Protein 6E57 (pdb70)

Foldseek 3Di:
DVVPPDDDPQLPDAKDWPPDDADDAPVPHFAERAAEELPAWDWDATDMGPRPFKAKWKDKQNHTDQAPDPDRRIRTGRDFAEKIKIKIWMAGNVGHIDIDIHIHGYHYDPQDDEFDDDDQQLEAEAQDKTKTFDPNLVQFQWKDWPNDIFRDWDFDDDPPGIIIITHHHNPDDFDKTWMWTAGPVGDIHTYYIHTYDPAQEFEDQQAEDEEQDKGKTFTAQFLQWQWKAKANDIDRDWPDTDRTMTMDHHHHDAFDKIKMWTAGPVGDTHWYADPNDIDRIHIYGYDHKAWQDFDWAADDCVDDPPPPRVKDDPRALVVLLPDDAFKKKKWWKAFQVVWPFWWKFKAALQRHGPDDIDTDDGTDMDIDGQHPVNSVVNNVRGHIIIHIHGMITGTMIID/DDDKDWPPDDADDAPPPAFAEPEAEALVAWDKDATCMDVHPFKAKWKDKQRDTDQADDPDRRIHTDRDFADKIWIKIAMDGCGDIGIHIYGYDYDPQDQEFDDDAQQLEAEAQDKTKTFDPNVVQFQWKDWPNDIWGDWDFDDDPDGIIIIGHHHNPDDFDKTFMWTAGPVGDIHTYGIHGYDPAQEFEDQQAEDEQWDKGKTFTAQQLFWQWKAKQRRIDRDWPDGDRGMTIHIHHRDDFAKIKMWTAGNVGDTHWYADPNDIDRMYIYGYDYKDWQDFDWAADDCVDDPPPPRVWDDPRALVNLVPDDAQKKKKWWKAFQVVDPWWKKFKAALQRHGPDDIDTDDGTDMDIDGHHPVNSVVNNVGRHIIIHTHGMIGGTMIID/DDDDDKDWPPDDADDADPDDFAARAEEAQVAWDKDATDMPPHPFKAKWKAKQRHTDDQPDPHRRIRTGHDFADKIKIKIWMFGNPTDIDIGIHIHGYHYDDQDDEFEDDDQQLAAEAQDKTKTFDPNLVQFQWKDWPNDTWGDWDFDDDPPGIIIITHHHNPDDFDKTWMWTAGPVGDIHTYGIGTYDLAQEFEDQQAEDEAFDKGKTFTAQQLFWQWKAKQNRIDRDWDDRDRGMTIHHHHHDDFDKTKMWTAGNVGDTHWYADPNDIDRIHIYGYDYKDWQDFDWAADDCVDDPPPPRVKDDPRALVNLVPADQQKKKKWWKFFQVVWPWWWKFKAALQRHGPDDIDTDDGTDMDIDGHHPVNNVVNNVRRHIIMHTHGMIGGTMMID/DDAKDWPPDDADDADDPGFAARAEEALVAWDKGFTDMPPPPQKFKWKDKQNHTDDQVDPDRGIRTGRDFADKIKIKMWIAGNPGHIDIGIHIHGYHYDPQDDEFEDDDCQLEAEAQAKTKTADPNLCQFQWKDWPNDIWGDWDFADDPPGIITMTHHHNPDDFAKTWMWTAGPVGDIHTYYIHTYDLAQEFEDQQAEEEAQDKGKTFTAQQLQWQWKAWANDTFRDFDDTDRTMTIGHHHDDAFDKTKMWTAGPVGDTHWYADPNDIDRIHIYGYDYKAWQDFDWAADDCVDDPPDPRVWDFPRALVVLVPDDAFKKKKWWKAFQVVDPWWWKFKAALQRHGPDDIDTDDGTDMDIDGHHPVNNVVNNVGRHIIMHTHGMITGTIIID

Solvent-accessible surface area: 75270 Å² total; per-residue (Å²): 114,154,154,55,135,152,39,62,126,63,9,74,53,85,10,106,15,113,41,26,38,18,34,133,134,62,140,56,134,33,12,62,6,8,73,34,45,80,98,44,58,0,83,15,64,11,76,12,46,5,174,121,75,16,87,7,38,3,38,18,69,47,129,106,22,142,23,38,41,159,49,56,40,66,0,63,74,78,16,92,8,7,53,11,30,0,59,0,76,0,82,6,69,83,35,79,145,35,70,73,57,0,45,0,29,3,54,36,65,94,122,8,3,37,5,138,86,103,58,101,27,11,21,2,6,26,35,64,94,9,97,0,34,32,53,51,4,59,48,0,26,7,0,46,0,47,84,55,80,11,90,103,6,10,32,14,68,50,99,110,88,45,21,0,52,3,61,1,36,114,69,11,77,96,31,95,44,65,0,19,0,47,22,17,37,39,77,77,27,4,2,30,70,1,69,2,10,85,20,3,2,2,22,44,40,3,70,174,8,19,6,81,64,101,14,66,0,35,11,20,4,0,59,57,0,32,21,0,36,0,2,31,70,90,22,77,152,36,80,91,62,54,26,84,72,0,12,0,75,0,20,105,20,87,92,33,74,43,24,0,38,3,98,15,162,102,42,128,40,0,58,0,18,67,122,136,110,60,56,70,54,7,92,0,66,2,28,31,43,18,37,24,44,77,39,119,19,43,0,3,81,101,76,95,129,79,40,103,41,39,24,0,23,106,8,81,71,52,19,1,54,6,12,75,50,48,15,28,0,33,0,37,5,16,41,33,105,125,13,138,73,20,44,1,38,0,0,0,22,142,105,50,14,2,0,2,31,4,54,3,92,119,97,22,109,13,66,6,89,0,49,97,77,16,10,79,67,0,65,70,30,61,3,5,23,0,2,0,7,0,0,37,0,35,54,0,4,10,81,135,116,115,5,99,15,111,41,28,42,23,41,131,126,72,134,49,127,35,15,56,7,5,82,20,38,90,90,48,58,0,78,16,62,11,73,9,56,10,154,131,119,19,83,7,34,6,43,18,68,44,130,126,14,154,23,50,51,159,51,52,55,63,0,58,89,88,18,90,5,9,56,13,32,0,64,0,72,1,96,39,158,162,52,60,76,53,0,52,0,36,4,55,34,73,92,122,10,4,37,7,138,85,108,58,95,26,10,16,2,7,24,37,70,91,10,98,0,37,33,52,51,4,55,44,0,27,6,0,39,0,54,81,63,84,13,90,105,4,11,33,14,62,56,98,82,87,42,22,0,54,4,73,1,40,116,74,14,79,100,30,86,49,63,0,19,0,48,16,24,39,40,78,82,25,4,2,30,77,1,88,4,16,83,19,1,7,1,23,46,43,1,80,176,11,51,14,82,69,94,12,71,0,41,10,18,4,0,64,60,0,32,17,0,34,0,30,64,82,97,20,65,147,40,76,85,68,53,28,78,84,0,12,0,78,0,20,107,26,83,87,32,22,30,13,0,12,4,80,19,159,104,47,123,50,0,55,0,8,51,146,118,110,63,28,45,25,6,58,0,62,2,29,61,51,113,79,43,45,73,39,117,22,42,0,4,70,102,75,95,125,81,46,104,44,41,26,0,41,92,7,79,68,108,52,2,64,66,19,104,49,49,12,37,0,46,0,36,4,17,38,32,104,127,14,138,71,19,53,0,34,0,1,0,22,140,106,48,16,2,0,1,23,5,52,2,93,118,99,23,106,12,66,6,97,0,42,83,77,16,9,80,81,0,75,73,29,61,2,6,21,0,2,0,9,0,0,41,0,33,54,0,3,10,98,150,146,39,100,77,1,102,15,112,45,50,100,14,26,69,139,63,107,43,152,48,18,58,33,15,59,35,36,60,26,20,49,0,74,15,62,9,86,8,36,16,152,130,80,14,86,7,53,3,47,14,65,42,125,114,23,149,16,52,48,160,38,54,44,66,0,54,84,83,12,92,8,8,64,15,35,0,73,0,58,0,76,10,87,214,40,112,106,55,66,91,56,0,50,0,27,3,53,35,32,90,102,9,4,40,7,137,98,102,60,101,25,6,23,3,5,23,36,61,86,11,99,0,37,36,54,44,3,52,39,0,29,7,0,39,0,54,85,48,81,10,87,116,3,16,34,17,68,50,83,98,90,45,24,0,56,3,69,1,35,114,67,14,75,103,31,97,48,66,0,24,0,44,23,29,41,38,74,79,25,6,3,30,73,1,76,3,13,80,21,1,4,3,27,52,38,3,64,169,8,17,7,79,61,112,13,66,0,38,11,19,4,0,52,56,1,36,19,0,36,0,38,68,82,95,23,80,158,34,78,107,64,54,28,80,81,0,15,1,73,0,22,116,23,86,95,32,82,51,70,0,55,4,109,15,171,91,51,117,47,1,60,0,15,50,144,133,108,60,57,81,98,7,92,0,69,2,25,50,58,101,82,44,47,75,37,112,19,41,0,3,76,103,77,97,129,76,48,100,44,36,26,0,39,92,8,82,70,110,54,2,64,70,21,106,50,47,16,24,0,41,0,34,4,10,44,36,106,123,14,140,72,21,45,2,27,0,0,0,22,148,105,52,17,2,0,1,21,3,45,2,100,124,94,26,101,14,68,9,89,0,44,101,73,15,11,81,57,0,74,73,30,63,3,5,23,0,2,0,10,0,0,38,0,36,53,0,5,10,83,151,73,94,5,97,16,109,40,53,109,21,20,62,126,60,142,49,112,46,17,52,34,16,56,34,43,80,95,49,56,1,78,16,63,15,70,8,42,17,153,136,118,2,73,6,42,4,38,16,73,66,132,114,26,152,18,57,42,160,48,55,55,66,0,59,84,84,16,88,8,9,67,18,46,0,70,0,24,0,61,15,90,209,38,119,113,36,49,72,52,0,50,0,30,3,62,46,57,92,111,9,5,40,3,142,112,100,58,101,26,6,31,2,5,24,37,62,93,12,97,0,34,37,53,43,3,45,35,0,27,8,0,41,0,54,84,57,84,12,79,115,3,19,33,18,68,45,95,113,86,42,23,0,55,3,70,0,30,114,72,17,74,97,24,81,46,72,2,24,0,41,17,17,35,36,78,78,25,6,3,30,95,1,113,1,15,83,21,1,12,2,26,51,39,3,60,166,10,16,10,81,71,114,14,65,0,39,8,20,4,0,58,58,0,34,23,1,39,1,36,67,89,89,34,52,149,39,84,99,63,52,31,75,83,0,8,2,73,0,18,112,30,85,95,38,78,52,73,0,46,3,100,15,165,98,48,130,42,0,64,0,27,50,133,138,110,67,65,69,89,12,90,0,65,1,24,55,61,104,79,45,49,76,38,110,23,41,0,4,73,105,79,91,130,81,41,106,43,38,23,0,41,92,8,82,68,110,52,2,67,62,22,98,51,48,12,29,0,35,0,33,4,10,44,29,106,124,14,139,76,18,45,1,34,0,0,0,22,148,102,47,14,1,1,1,33,5,49,3,94,124,95,24,107,13,69,15,103,0,48,99,72,15,12,80,59,0,74,76,26,64,4,5,23,0,2,0,8,0,0,40,0,34,52,0,3,13,83

B-factor: mean 58.73, std 18.49, range [24.38, 131.11]

Secondary structure (DSSP, 8-state):
--S-SS--TTTTSPPEEEESPPPPPSSSSPPEEEEEETTS-EEEE-EEESTTSEEEEEEETTEEE--SSSSSSEEEE---SEEEEEEEEEEETTS-EEEEEEEEEEEPPTTS-EEE-SSSTTEE-TTSEEEEEEESGGG-SEEEETTEEE---EEE--SS--EEEEEPPTTPPSEEEEEEEE-SS--EEEEEEEEE--S-EEEES-SEEETTSEEEEEESSGGGEEEEEETTEEE---SEE-SSEEEEE-----SEEEEEEEEESSSPBPEEESSS-EES-EEEEEEPPEEEEEEEEEEETTSPTT-TTSSB--S-HHHHHHPPTT-EEEEEEEE-TTSS--EEEEEETT--BSS-EEE-SS-EEEEEE--HHHHHHHHHTTSEEEEEEEEEEEEEEE-/-----EEES-PPPPSSSSPPEEEEEESSS-EEEE-EESSTTSEEEEEEETTEEE--SSSSSSEEEE---SEEEEEEEEEEE--EEEEEEEEEEPPTTS-EEE-SSSTTEE-TTSEEEEEEESGGG--EEEETTEEEE--EEE--SS--EEEEEPPTTPPSEEEEEEEE-SS--EEEEEEEEE--S-EEEES-SEEESSSEEEEEESSGGGEEEEEESS-EE--EEEE-SSEEEEE-----SEEEEEEEEESSS-BPEEEETTEEES-EEEEEEPPEEEEEEEEEEETTSPTT-TTSSB--S-HHHHHTSPTTEEEEEEEEE-TTSS--EEEEEETT--BSS-EEE-SS-EEEEEEE-HHHHHHHHHTTSEEEEEEEEEEEEEEE-/------EEEES-PPPPSSSS--EEEEEETTS-EEEE-EEESGGGEEEEEEETTEEE--SSSSSSEEEE---SEEEEEEEEEEESS--EEEEEEEEEEEPPTTS-EEE--SSTTEE-TTSEEEEEEESGGG--EEEETTEEEE--EEE--SS--EEEEE--TTPPSEEEEEEEE-SS--EEEEEEEEE--S-EEEES-SEEETTSEEEEEESSGGGEEEEEESS-EE---S-B-SSEEEEE--S--SEEEEEEEEETTS-B-EEEETTEEES-EEEEEE--EEEEEEEEEEETTSPTT-TTSSB--S-HHHHHT--TT-EEEEEEEE-TT-S--EEEEEETT--BSS-EEE-SS-EEEEEE--HHHHHHHHHTTSEEEEEEEEEEEEEEE-/----EEEES-PPPP-SSSPPEEEEEETTSPEEEE-EEESTTT-EEEEEETTEEE--BSSSSSEEEE---SEEEEEEEEEE-SSS-EEEEEEEEEEEPPTTS-EE---SSTTEE-TTSEEEE-EESGGG--EEEETTEEEE--EEE--SSS-EEEEE--SSPPSEEEEEEEE-SS--EEEEEEEEE--S-EEEESTTEEETTSEEEEEESSGGGEEEEESSS-B----SS--SSEEEEE-----SEEEEEEEEESSSPBPEEEETTEEES-EEEEEE--EEEEEEEEEEETTSPTT-TTSSB--S-HHHHHHSPTTEEEEEEEEE-TTSS--EEEEEETT--BSS-EEE-SS-EEEEEEE-HHHHHHHHHTTSEEEEEEEEEEEEEEE-

Sequence (1562 aa):
TEEEPFATVTENDDPHILAPVFPDRTNGQLATFANISRDANLSIALTVTPKDYTTVTWFIDGQEVESGTDSDKEINRSLKAGTYNLKIEVETVKGKKTSREGLVVVNPLADDPQSKEVAFERIVSPGKTARLYGSNLQNVTAILLGGNTITDPTYVESADENYLEYTIPTGVSEGDYRIVLQDADGNQYGADMVKVTNASLVISGANRATANVDWTISGINLENIASLTIGGQTVSQFSNQSSTEITLTCPDLSDGSYTMTGKTRSGEAVQFLNDNITTTEQTVTVSTEITLWSGHHYVSWDKPDGDPNKTFGLIPMDVFAGITAGSTLKVVYSIEPTAEYHKMQLATGYWTGLASEMEFTENGEYTLILTQDMLNKIQAEAGFLCVGHGYYVDLVTVKNDDPHILAPVFPDRTNGQLATFANISRDANLSIALTVTPKDYTTVTWFIDGQEVESGTDSDKEINRSLKAGTYNLKIEVETVKTSREGLVVVNPLADDPQSKEVAFERIVSPGKTARLYGSNLQNVTAILLGGNTITDPTYVESADENYLEYTIPTGVSEGDYRIVLQDADGNQYGADMVKVTNASLVISGANRATANVDWTISGINLENIASLTIGGQTVSQFSNQSSTEITLTCPDLSDGSYTMTGKTRSGEAVQFLNDNITTTEQTVTVSTEITLWSGHHYVSWDKPDGDPNKTFGLIPMDVFAGITAGSTLKVVYSIEPTAEYHKMQLATGYWTGLASEMEFTENGEYTLILTQDMLNKIQAEAGFLCVGHGYYVDLVTVKTENDDPHILAPVFPDRTNGQLATFANISRDANLSIALTVTPKDYTTVTWFIDGQEVESGTDSDKEINRSLKAGTYNLKIEVETVKGKKTSREGLVVVNPLADDPQSKEVAFERIVSPGKTARLYGSNLQNVTAILLGGNTITDPTYVESADENYLEYTIPTGVSEGDYRIVLQDADGNQYGADMVKVTNASLVISGANRATANVDWTISGINLENIASLTIGGQTVSQFSNQSSTEITLTCPDLSDGSYTMTGKTRSGEAVQFLNDNITTTEQTVTVSTEITLWSGHHYVSWDKPDGDPNKTFGLIPMDVFAGITAGSTLKVVYSIEPTAEYHKMQLATGYWTGLASEMEFTENGEYTLILTQDMLNKIQAEAGFLCVGHGYYVDLVTVKNDDPHILAPVFPDRTNGQLATFANISRDANLSIALTVTPKDYTTVTWFIDGQEVESGTDSDKEINRSLKAGTYNLKIEVETVKGKKTSREGLVVVNPLADDPQSKEVAFERIVSPGKTARLYGSNLQNVTAILLGGNTITDPTYVESADENYLEYTIPTGVSEGDYRIVLQDADGNQYGADMVKVTNASLVISGANRATANVDWTISGINLENIASLTIGGQTVSQFSNQSSTEITLTCPDLSDGSYTMTGKTRSGEAVQFLNDNITTTEQTVTVSTEITLWSGHHYVSWDKPDGDPNKTFGLIPMDVFAGITAGSTLKVVYSIEPTAEYHKMQLATGYWTGLASEMEFTENGEYTLILTQDMLNKIQAEAGFLCVGHGYYVDLVTVK

Structure (mmCIF, N/CA/C/O backbone):
data_6E57
#
_entry.id   6E57
#
_cell.length_a   156.438
_cell.length_b   243.652
_cell.length_c   76.059
_cell.angle_alpha   90.000
_cell.angle_beta   90.000
_cell.angle_gamma   90.000
#
_symmetry.space_group_name_H-M   'P 21 21 21'
#
loop_
_entity.id
_entity.type
_entity.pdbx_description
1 polymer 'surface glycan binding protein B'
2 branched beta-D-glucopyranose-(1-4)-beta-D-glucopyranose-(1-4)-beta-D-glucopyranose-(1-4)-beta-D-glucopyranose-(1-4)-beta-D-glucopyranose
3 non-polymer 1,2-ETHANEDIOL
4 non-polymer 'PHOSPHATE ION'
5 non-polymer 'SODIUM ION'
6 water water
#
loop_
_atom_site.group_PDB
_atom_site.id
_atom_site.type_symbol
_atom_site.label_atom_id
_atom_site.label_alt_id
_atom_site.label_comp_id
_atom_site.label_asym_id
_atom_site.label_entity_id
_atom_site.label_seq_id
_atom_site.pdbx_PDB_ins_code
_atom_site.Cartn_x
_atom_site.Cartn_y
_atom_site.Cartn_z
_atom_site.occupancy
_atom_site.B_iso_or_equiv
_atom_site.auth_seq_id
_atom_site.auth_comp_id
_atom_site.auth_asym_id
_atom_site.auth_atom_id
_atom_site.pdbx_PDB_model_num
ATOM 1 N N . THR A 1 22 ? -40.190 -18.127 -4.203 1.00 94.81 22 THR A N 1
ATOM 2 C CA . THR A 1 22 ? -40.472 -18.680 -2.842 1.00 99.13 22 THR A CA 1
ATOM 3 C C . THR A 1 22 ? -39.163 -18.752 -2.043 1.00 97.81 22 THR A C 1
ATOM 4 O O . THR A 1 22 ? -38.075 -18.812 -2.622 1.00 95.71 22 THR A O 1
ATOM 8 N N . GLU A 1 23 ? -39.289 -18.734 -0.710 1.00 97.18 23 GLU A N 1
ATOM 9 C CA . GLU A 1 23 ? -38.148 -18.787 0.208 1.00 95.70 23 GLU A CA 1
ATOM 10 C C . GLU A 1 23 ? -37.969 -20.216 0.751 1.00 96.93 23 GLU A C 1
ATOM 11 O O . GLU A 1 23 ? -36.841 -20.633 1.013 1.00 99.14 23 GLU A O 1
ATOM 17 N N . GLU A 1 24 ? -39.080 -20.952 0.920 1.00 94.58 24 GLU A N 1
ATOM 18 C CA . GLU A 1 24 ? -39.088 -22.301 1.512 1.00 93.71 24 GLU A CA 1
ATOM 19 C C . GLU A 1 24 ? -38.427 -23.305 0.558 1.00 90.58 24 GLU A C 1
ATOM 20 O O . GLU A 1 24 ? -37.893 -24.327 0.997 1.00 91.99 24 GLU A O 1
ATOM 26 N N . GLU A 1 25 ? -38.510 -23.008 -0.744 1.00 86.52 25 GLU A N 1
ATOM 27 C CA . GLU A 1 25 ? -37.769 -23.674 -1.816 1.00 84.23 25 GLU A CA 1
ATOM 28 C C . GLU A 1 25 ? -36.492 -24.320 -1.279 1.00 83.12 25 GLU A C 1
ATOM 29 O O . GLU A 1 25 ? -35.652 -23.640 -0.696 1.00 83.04 25 GLU A O 1
ATOM 35 N N . PRO A 1 26 ? -36.299 -25.648 -1.452 1.00 83.40 26 PRO A N 1
ATOM 36 C CA . PRO A 1 26 ? -35.026 -26.292 -1.122 1.00 84.67 26 PRO A CA 1
ATOM 37 C C . PRO A 1 26 ? -33.805 -25.613 -1.764 1.00 84.14 26 PRO A C 1
ATOM 38 O O . PRO A 1 26 ? -32.777 -25.451 -1.106 1.00 84.12 26 PRO A O 1
ATOM 42 N N . PHE A 1 27 ? -33.931 -25.235 -3.042 1.00 81.65 27 PHE A N 1
ATOM 43 C CA . PHE A 1 27 ? -32.869 -24.542 -3.772 1.00 81.36 27 PHE A CA 1
ATOM 44 C C . PHE A 1 27 ? -33.473 -23.645 -4.856 1.00 78.29 27 PHE A C 1
ATOM 45 O O . PHE A 1 27 ? -34.611 -23.836 -5.271 1.00 76.32 27 PHE A O 1
ATOM 53 N N . ALA A 1 28 ? -32.673 -22.674 -5.307 1.00 78.48 28 ALA A N 1
ATOM 54 C CA . ALA A 1 28 ? -33.061 -21.711 -6.330 1.00 77.41 28 ALA A CA 1
ATOM 55 C C . ALA A 1 28 ? -32.405 -22.095 -7.660 1.00 80.10 28 ALA A C 1
ATOM 56 O O . ALA A 1 28 ? -31.189 -22.252 -7.730 1.00 82.17 28 ALA A O 1
ATOM 58 N N . THR A 1 29 ? -33.226 -22.254 -8.704 1.00 81.26 29 THR A N 1
ATOM 59 C CA . THR A 1 29 ? -32.752 -22.505 -10.068 1.00 84.91 29 THR A CA 1
ATOM 60 C C . THR A 1 29 ? -31.813 -21.359 -10.464 1.00 83.92 29 THR A C 1
ATOM 61 O O . THR A 1 29 ? -31.862 -20.283 -9.869 1.00 82.29 29 THR A O 1
ATOM 65 N N . VAL A 1 30 ? -30.952 -21.609 -11.456 1.00 87.71 30 VAL A N 1
ATOM 66 C CA . VAL A 1 30 ? -29.949 -20.637 -11.900 1.00 88.19 30 VAL A CA 1
ATOM 67 C C . VAL A 1 30 ? -30.654 -19.365 -12.403 1.00 88.16 30 VAL A C 1
ATOM 68 O O . VAL A 1 30 ? -30.194 -18.252 -12.135 1.00 87.77 30 VAL A O 1
ATOM 72 N N . THR A 1 31 ? -31.772 -19.543 -13.121 1.00 88.90 31 THR A N 1
ATOM 73 C CA . THR A 1 31 ? -32.533 -18.446 -13.740 1.00 87.86 31 THR A CA 1
ATOM 74 C C . THR A 1 31 ? -33.189 -17.550 -12.676 1.00 85.50 31 THR A C 1
ATOM 75 O O . THR A 1 31 ? -33.361 -16.355 -12.908 1.00 85.19 31 THR A O 1
ATOM 79 N N . GLU A 1 32 ? -33.562 -18.129 -11.526 1.00 83.51 32 GLU A N 1
ATOM 80 C CA . GLU A 1 32 ? -34.197 -17.391 -10.421 1.00 80.34 32 GLU A CA 1
ATOM 81 C C . GLU A 1 32 ? -33.197 -16.420 -9.779 1.00 79.88 32 GLU A C 1
ATOM 82 O O . GLU A 1 32 ? -33.580 -15.338 -9.322 1.00 80.15 32 GLU A O 1
ATOM 88 N N . ASN A 1 33 ? -31.921 -16.822 -9.744 1.00 80.79 33 ASN A N 1
ATOM 89 C CA . ASN A 1 33 ? -30.872 -16.105 -9.029 1.00 80.60 33 ASN A CA 1
ATOM 90 C C . ASN A 1 33 ? -30.170 -15.095 -9.952 1.00 80.89 33 ASN A C 1
ATOM 91 O O . ASN A 1 33 ? -29.233 -14.421 -9.522 1.00 78.60 33 ASN A O 1
ATOM 96 N N . ASP A 1 34 ? -30.628 -14.991 -11.207 1.00 82.65 34 ASP A N 1
ATOM 97 C CA . ASP A 1 34 ? -30.076 -14.056 -12.198 1.00 84.64 34 ASP A CA 1
ATOM 98 C C . ASP A 1 34 ? -30.340 -12.607 -11.770 1.00 84.56 34 ASP A C 1
ATOM 99 O O . ASP A 1 34 ? -31.354 -12.313 -11.132 1.00 85.53 34 ASP A O 1
ATOM 104 N N . ASP A 1 35 ? -29.417 -11.714 -12.150 1.00 82.93 35 ASP A N 1
ATOM 105 C CA . ASP A 1 35 ? -29.582 -10.270 -11.999 1.00 82.51 35 ASP A CA 1
ATOM 106 C C . ASP A 1 35 ? -30.709 -9.803 -12.916 1.00 80.79 35 ASP A C 1
ATOM 107 O O . ASP A 1 35 ? -30.832 -10.281 -14.042 1.00 79.29 35 ASP A O 1
ATOM 112 N N . PRO A 1 36 ? -31.559 -8.852 -12.469 1.00 79.70 36 PRO A N 1
ATOM 113 C CA . PRO A 1 36 ? -32.634 -8.327 -13.310 1.00 79.53 36 PRO A CA 1
ATOM 114 C C . PRO A 1 36 ? -32.107 -7.308 -14.333 1.00 80.36 36 PRO A C 1
ATOM 115 O O . PRO A 1 36 ? -31.349 -6.404 -13.970 1.00 79.48 36 PRO A O 1
ATOM 119 N N . HIS A 1 37 ? -32.507 -7.481 -15.599 1.00 83.30 37 HIS A N 1
ATOM 120 C CA . HIS A 1 37 ? -32.138 -6.592 -16.702 1.00 83.06 37 HIS A CA 1
ATOM 121 C C . HIS A 1 37 ? -33.406 -6.159 -17.448 1.00 79.41 37 HIS A C 1
ATOM 122 O O . HIS A 1 37 ? -34.261 -6.992 -17.757 1.00 82.67 37 HIS A O 1
ATOM 129 N N . ILE A 1 38 ? -33.519 -4.854 -17.721 1.00 74.76 38 ILE A N 1
ATOM 130 C CA . ILE A 1 38 ? -34.558 -4.319 -18.593 1.00 71.89 38 ILE A CA 1
ATOM 131 C C . ILE A 1 38 ? -33.963 -4.202 -19.998 1.00 71.69 38 ILE A C 1
ATOM 132 O O . ILE A 1 38 ? -33.158 -3.312 -20.257 1.00 71.33 38 ILE A O 1
ATOM 137 N N . LEU A 1 39 ? -34.363 -5.118 -20.886 1.00 74.77 39 LEU A N 1
ATOM 138 C CA . LEU A 1 39 ? -33.802 -5.218 -22.229 1.00 76.54 39 LEU A CA 1
ATOM 139 C C . LEU A 1 39 ? -34.376 -4.107 -23.114 1.00 76.84 39 LEU A C 1
ATOM 140 O O . LEU A 1 39 ? -33.619 -3.374 -23.754 1.00 76.43 39 LEU A O 1
ATOM 145 N N . ALA A 1 40 ? -35.712 -4.004 -23.146 1.00 77.65 40 ALA A N 1
ATOM 146 C CA . ALA A 1 40 ? -36.417 -2.998 -23.947 1.00 74.81 40 ALA A CA 1
ATOM 147 C C . ALA A 1 40 ? -37.601 -2.439 -23.159 1.00 71.91 40 ALA A C 1
ATOM 148 O O . ALA A 1 40 ? -38.208 -3.150 -22.362 1.00 72.49 40 ALA A O 1
ATOM 150 N N . PRO A 1 41 ? -37.917 -1.155 -23.374 1.00 68.88 41 PRO A N 1
ATOM 151 C CA . PRO A 1 41 ? -37.137 -0.257 -24.211 1.00 67.15 41 PRO A CA 1
ATOM 152 C C . PRO A 1 41 ? -35.902 0.274 -23.465 1.00 64.61 41 PRO A C 1
ATOM 153 O O . PRO A 1 41 ? -35.837 0.188 -22.239 1.00 59.63 41 PRO A O 1
ATOM 157 N N . VAL A 1 42 ? -34.935 0.800 -24.223 1.00 64.30 42 VAL A N 1
ATOM 158 C CA . VAL A 1 42 ? -33.762 1.463 -23.664 1.00 63.45 42 VAL A CA 1
ATOM 159 C C . VAL A 1 42 ? -34.163 2.896 -23.300 1.00 62.02 42 VAL A C 1
ATOM 160 O O . VAL A 1 42 ? -34.653 3.632 -24.150 1.00 59.26 42 VAL A O 1
ATOM 164 N N . PHE A 1 43 ? -33.952 3.268 -22.032 1.00 63.01 43 PHE A N 1
ATOM 165 C CA . PHE A 1 43 ? -34.334 4.583 -21.516 1.00 62.32 43 PHE A CA 1
ATOM 166 C C . PHE A 1 43 ? -33.144 5.534 -21.599 1.00 60.86 43 PHE A C 1
ATOM 167 O O . PHE A 1 43 ? -32.000 5.117 -21.432 1.00 61.17 43 PHE A O 1
ATOM 175 N N . PRO A 1 44 ? -33.377 6.840 -21.866 1.00 61.19 44 PRO A N 1
ATOM 176 C CA . PRO A 1 44 ? -32.290 7.817 -21.928 1.00 61.42 44 PRO A CA 1
ATOM 177 C C . PRO A 1 44 ? -31.652 8.062 -20.551 1.00 63.04 44 PRO A C 1
ATOM 178 O O . PRO A 1 44 ? -32.323 7.932 -19.526 1.00 60.27 44 PRO A O 1
ATOM 182 N N . ASP A 1 45 ? -30.356 8.397 -20.556 1.00 68.38 45 ASP A N 1
ATOM 183 C CA . ASP A 1 45 ? -29.601 8.722 -19.345 1.00 71.91 45 ASP A CA 1
ATOM 184 C C . ASP A 1 45 ? -29.896 10.173 -18.951 1.00 71.09 45 ASP A C 1
ATOM 185 O O . ASP A 1 45 ? -30.322 10.974 -19.785 1.00 66.66 45 ASP A O 1
ATOM 190 N N . ARG A 1 46 ? -29.653 10.491 -17.672 1.00 75.91 46 ARG A N 1
ATOM 191 C CA . ARG A 1 46 ? -29.887 11.822 -17.105 1.00 77.47 46 ARG A CA 1
ATOM 192 C C . ARG A 1 46 ? -29.136 12.872 -17.934 1.00 82.42 46 ARG A C 1
ATOM 193 O O . ARG A 1 46 ? -28.029 12.620 -18.419 1.00 76.87 46 ARG A O 1
ATOM 201 N N . THR A 1 47 ? -29.762 14.047 -18.079 1.00 88.43 47 THR A N 1
ATOM 202 C CA . THR A 1 47 ? -29.246 15.162 -18.876 1.00 90.81 47 THR A CA 1
ATOM 203 C C . THR A 1 47 ? -27.899 15.618 -18.302 1.00 91.94 47 THR A C 1
ATOM 204 O O . THR A 1 47 ? -26.882 15.577 -18.995 1.00 95.43 47 THR A O 1
ATOM 208 N N . ASN A 1 48 ? -27.916 16.044 -17.034 1.00 91.70 48 ASN A N 1
ATOM 209 C CA . ASN A 1 48 ? -26.721 16.460 -16.300 1.00 91.64 48 ASN A CA 1
ATOM 210 C C . ASN A 1 48 ? -27.077 16.547 -14.811 1.00 90.13 48 ASN A C 1
ATOM 211 O O . ASN A 1 48 ? -26.939 17.600 -14.189 1.00 89.54 48 ASN A O 1
ATOM 216 N N . GLY A 1 49 ? -27.541 15.421 -14.257 1.00 88.09 49 GLY A N 1
ATOM 217 C CA . GLY A 1 49 ? -28.160 15.377 -12.935 1.00 83.47 49 GLY A CA 1
ATOM 218 C C . GLY A 1 49 ? -29.672 15.509 -13.034 1.00 81.28 49 GLY A C 1
ATOM 219 O O . GLY A 1 49 ? -30.404 14.826 -12.316 1.00 80.51 49 GLY A O 1
ATOM 220 N N . GLN A 1 50 ? -30.127 16.401 -13.927 1.00 78.16 50 GLN A N 1
ATOM 221 C CA . GLN A 1 50 ? -31.539 16.570 -14.286 1.00 74.88 50 GLN A CA 1
ATOM 222 C C . GLN A 1 50 ? -32.044 15.294 -14.977 1.00 67.26 50 GLN A C 1
ATOM 223 O O . GLN A 1 50 ? -31.336 14.703 -15.793 1.00 71.57 50 GLN A O 1
ATOM 229 N N . LEU A 1 51 ? -33.274 14.885 -14.645 1.00 62.80 51 LEU A N 1
ATOM 230 C CA . LEU A 1 51 ? -33.880 13.657 -15.173 1.00 60.57 51 LEU A CA 1
ATOM 231 C C . LEU A 1 51 ? -34.231 13.833 -16.656 1.00 59.08 51 LEU A C 1
ATOM 232 O O . LEU A 1 51 ? -34.567 14.931 -17.105 1.00 59.29 51 LEU A O 1
ATOM 237 N N . ALA A 1 52 ? -34.165 12.723 -17.397 1.00 56.24 52 ALA A N 1
ATOM 238 C CA . ALA A 1 52 ? -34.557 12.663 -18.798 1.00 55.43 52 ALA A CA 1
ATOM 239 C C . ALA A 1 52 ? -36.074 12.467 -18.894 1.00 55.14 52 ALA A C 1
ATOM 240 O O . ALA A 1 52 ? -36.734 12.179 -17.895 1.00 54.69 52 ALA A O 1
ATOM 242 N N . THR A 1 53 ? -36.601 12.618 -20.114 1.00 55.10 53 THR A N 1
ATOM 243 C CA . THR A 1 53 ? -38.022 12.465 -20.408 1.00 54.64 53 THR A CA 1
ATOM 244 C C . THR A 1 53 ? -38.255 11.088 -21.044 1.00 54.56 53 THR A C 1
ATOM 245 O O . THR A 1 53 ? -37.673 10.772 -22.084 1.00 55.84 53 THR A O 1
ATOM 249 N N . PHE A 1 54 ? -39.107 10.281 -20.400 1.00 53.27 54 PHE A N 1
ATOM 250 C CA . PHE A 1 54 ? -39.431 8.935 -20.856 1.00 54.91 54 PHE A CA 1
ATOM 251 C C . PHE A 1 54 ? -40.627 8.971 -21.811 1.00 56.54 54 PHE A C 1
ATOM 252 O O . PHE A 1 54 ? -40.689 8.175 -22.743 1.00 61.75 54 PHE A O 1
ATOM 260 N N . ALA A 1 55 ? -41.570 9.888 -21.565 1.00 55.42 55 ALA A N 1
ATOM 261 C CA . ALA A 1 55 ? -42.800 9.981 -22.348 1.00 55.47 55 ALA A CA 1
ATOM 262 C C . ALA A 1 55 ? -43.230 11.444 -22.494 1.00 54.31 55 ALA A C 1
ATOM 263 O O . ALA A 1 55 ? -43.091 12.241 -21.566 1.00 52.96 55 ALA A O 1
ATOM 265 N N . ASN A 1 56 ? -43.771 11.759 -23.675 1.00 53.50 56 ASN A N 1
ATOM 266 C CA . ASN A 1 56 ? -44.252 13.085 -24.035 1.00 52.83 56 ASN A CA 1
ATOM 267 C C . ASN A 1 56 ? -45.516 12.910 -24.884 1.00 52.99 56 ASN A C 1
ATOM 268 O O . ASN A 1 56 ? -45.436 12.717 -26.095 1.00 53.39 56 ASN A O 1
ATOM 273 N N . ILE A 1 57 ? -46.678 12.974 -24.227 1.00 54.48 57 ILE A N 1
ATOM 274 C CA . ILE A 1 57 ? -47.956 12.583 -24.829 1.00 56.38 57 ILE A CA 1
ATOM 275 C C . ILE A 1 57 ? -49.011 13.643 -24.498 1.00 55.36 57 ILE A C 1
ATOM 276 O O . ILE A 1 57 ? -48.758 14.550 -23.708 1.00 53.98 57 ILE A O 1
ATOM 281 N N . SER A 1 58 ? -50.179 13.521 -25.141 1.00 55.22 58 SER A N 1
ATOM 282 C CA . SER A 1 58 ? -51.305 14.436 -24.955 1.00 54.63 58 SER A CA 1
ATOM 283 C C . SER A 1 58 ? -52.226 13.927 -23.840 1.00 52.51 58 SER A C 1
ATOM 284 O O . SER A 1 58 ? -52.276 12.737 -23.547 1.00 52.98 58 SER A O 1
ATOM 287 N N . ARG A 1 59 ? -52.978 14.863 -23.256 1.00 52.49 59 ARG A N 1
ATOM 288 C CA . ARG A 1 59 ? -53.839 14.631 -22.089 1.00 53.89 59 ARG A CA 1
ATOM 289 C C . ARG A 1 59 ? -54.926 13.592 -22.419 1.00 53.70 59 ARG A C 1
ATOM 290 O O . ARG A 1 59 ? -55.386 12.884 -21.523 1.00 54.74 59 ARG A O 1
ATOM 298 N N . ASP A 1 60 ? -55.321 13.500 -23.697 1.00 56.50 60 ASP A N 1
ATOM 299 C CA . ASP A 1 60 ? -56.355 12.555 -24.159 1.00 58.68 60 ASP A CA 1
ATOM 300 C C . ASP A 1 60 ? -55.745 11.166 -24.399 1.00 57.41 60 ASP A C 1
ATOM 301 O O . ASP A 1 60 ? -56.442 10.163 -24.290 1.00 57.35 60 ASP A O 1
ATOM 306 N N . ALA A 1 61 ? -54.451 11.118 -24.738 1.00 57.27 61 ALA A N 1
ATOM 307 C CA . ALA A 1 61 ? -53.715 9.858 -24.898 1.00 56.74 61 ALA A CA 1
ATOM 308 C C . ALA A 1 61 ? -53.333 9.296 -23.522 1.00 56.09 61 ALA A C 1
ATOM 309 O O . ALA A 1 61 ? -53.402 9.995 -22.512 1.00 55.15 61 ALA A O 1
ATOM 311 N N . ASN A 1 62 ? -52.925 8.024 -23.507 1.00 56.35 62 ASN A N 1
ATOM 312 C CA . ASN A 1 62 ? -52.563 7.311 -22.285 1.00 57.12 62 ASN A CA 1
ATOM 313 C C . ASN A 1 62 ? -51.059 7.006 -22.291 1.00 56.25 62 ASN A C 1
ATOM 314 O O . ASN A 1 62 ? -50.467 6.774 -23.346 1.00 53.90 62 ASN A O 1
ATOM 319 N N . LEU A 1 63 ? -50.462 7.019 -21.093 1.00 55.53 63 LEU A N 1
ATOM 320 C CA . LEU A 1 63 ? -49.069 6.639 -20.883 1.00 55.77 63 LEU A CA 1
ATOM 321 C C . LEU A 1 63 ? -48.929 5.138 -21.148 1.00 58.37 63 LEU A C 1
ATOM 322 O O . LEU A 1 63 ? -49.471 4.326 -20.398 1.00 58.79 63 LEU A O 1
ATOM 327 N N . SER A 1 64 ? -48.196 4.799 -22.216 1.00 59.67 64 SER A N 1
ATOM 328 C CA . SER A 1 64 ? -48.068 3.430 -22.711 1.00 60.59 64 SER A CA 1
ATOM 329 C C . SER A 1 64 ? -46.586 3.060 -22.829 1.00 59.33 64 SER A C 1
ATOM 330 O O . SER A 1 64 ? -45.900 3.520 -23.742 1.00 56.10 64 SER A O 1
ATOM 333 N N . ILE A 1 65 ? -46.110 2.240 -21.885 1.00 59.29 65 ILE A N 1
ATOM 334 C CA . ILE A 1 65 ? -44.746 1.705 -21.881 1.00 60.49 65 ILE A CA 1
ATOM 335 C C . ILE A 1 65 ? -44.832 0.190 -21.663 1.00 62.09 65 ILE A C 1
ATOM 336 O O . ILE A 1 65 ? -45.502 -0.260 -20.732 1.00 60.65 65 ILE A O 1
ATOM 341 N N . ALA A 1 66 ? -44.142 -0.573 -22.524 1.00 65.12 66 ALA A N 1
ATOM 342 C CA . ALA A 1 66 ? -44.118 -2.045 -22.487 1.00 65.39 66 ALA A CA 1
ATOM 343 C C . ALA A 1 66 ? -42.678 -2.537 -22.297 1.00 64.05 66 ALA A C 1
ATOM 344 O O . ALA A 1 66 ? -41.832 -2.323 -23.163 1.00 65.44 66 ALA A O 1
ATOM 346 N N . LEU A 1 67 ? -42.422 -3.208 -21.167 1.00 63.84 67 LEU A N 1
ATOM 347 C CA . LEU A 1 67 ? -41.089 -3.705 -20.810 1.00 63.97 67 LEU A CA 1
ATOM 348 C C . LEU A 1 67 ? -40.910 -5.135 -21.336 1.00 65.91 67 LEU A C 1
ATOM 349 O O . LEU A 1 67 ? -41.875 -5.892 -21.416 1.00 66.77 67 LEU A O 1
ATOM 354 N N . THR A 1 68 ? -39.665 -5.476 -21.698 1.00 68.80 68 THR A N 1
ATOM 355 C CA . THR A 1 68 ? -39.182 -6.863 -21.769 1.00 70.73 68 THR A CA 1
ATOM 356 C C . THR A 1 68 ? -38.067 -7.019 -20.727 1.00 69.57 68 THR A C 1
ATOM 357 O O . THR A 1 68 ? -37.134 -6.213 -20.690 1.00 66.80 68 THR A O 1
ATOM 361 N N . VAL A 1 69 ? -38.187 -8.050 -19.881 1.00 69.54 69 VAL A N 1
ATOM 362 C CA . VAL A 1 69 ? -37.387 -8.170 -18.665 1.00 69.78 69 VAL A CA 1
ATOM 363 C C . VAL A 1 69 ? -36.829 -9.596 -18.545 1.00 71.49 69 VAL A C 1
ATOM 364 O O . VAL A 1 69 ? -37.470 -10.563 -18.952 1.00 70.92 69 VAL A O 1
ATOM 368 N N . THR A 1 70 ? -35.619 -9.695 -17.980 1.00 72.25 70 THR A N 1
ATOM 369 C CA . THR A 1 70 ? -34.979 -10.954 -17.586 1.00 73.91 70 THR A CA 1
ATOM 370 C C . THR A 1 70 ? -34.832 -10.949 -16.065 1.00 73.95 70 THR A C 1
ATOM 371 O O . THR A 1 70 ? -34.519 -9.905 -15.495 1.00 72.19 70 THR A O 1
ATOM 375 N N . PRO A 1 71 ? -35.079 -12.089 -15.399 1.00 74.38 71 PRO A N 1
ATOM 376 C CA . PRO A 1 71 ? -35.570 -13.337 -15.970 1.00 76.36 71 PRO A CA 1
ATOM 377 C C . PRO A 1 71 ? -37.073 -13.314 -16.296 1.00 77.37 71 PRO A C 1
ATOM 378 O O . PRO A 1 71 ? -37.855 -12.689 -15.575 1.00 72.67 71 PRO A O 1
ATOM 382 N N . LYS A 1 72 ? -37.448 -14.036 -17.360 1.00 82.73 72 LYS A N 1
ATOM 383 C CA . LYS A 1 72 ? -38.791 -14.014 -17.962 1.00 87.82 72 LYS A CA 1
ATOM 384 C C . LYS A 1 72 ? -39.883 -14.096 -16.885 1.00 87.82 72 LYS A C 1
ATOM 385 O O . LYS A 1 72 ? -40.686 -13.167 -16.736 1.00 85.44 72 LYS A O 1
ATOM 391 N N . ASP A 1 73 ? -39.893 -15.212 -16.141 1.00 90.03 73 ASP A N 1
ATOM 392 C CA . ASP A 1 73 ? -41.047 -15.636 -15.337 1.00 87.75 73 ASP A CA 1
ATOM 393 C C . ASP A 1 73 ? -40.827 -15.378 -13.838 1.00 81.83 73 ASP A C 1
ATOM 394 O O . ASP A 1 73 ? -41.644 -15.814 -13.024 1.00 77.90 73 ASP A O 1
ATOM 399 N N . TYR A 1 74 ? -39.747 -14.678 -13.470 1.00 78.85 74 TYR A N 1
ATOM 400 C CA . TYR A 1 74 ? -39.343 -14.570 -12.064 1.00 78.47 74 TYR A CA 1
ATOM 401 C C . TYR A 1 74 ? -39.113 -13.105 -11.662 1.00 76.18 74 TYR A C 1
ATOM 402 O O . TYR A 1 74 ? -38.360 -12.838 -10.726 1.00 77.05 74 TYR A O 1
ATOM 411 N N . THR A 1 75 ? -39.783 -12.166 -12.343 1.00 74.29 75 THR A N 1
ATOM 412 C CA . THR A 1 75 ? -39.656 -10.732 -12.043 1.00 72.66 75 THR A CA 1
ATOM 413 C C . THR A 1 75 ? -41.040 -10.112 -11.821 1.00 69.85 75 THR A C 1
ATOM 414 O O . THR A 1 75 ? -41.993 -10.436 -12.527 1.00 68.25 75 THR A O 1
ATOM 418 N N . THR A 1 76 ? -41.118 -9.221 -10.824 1.00 69.42 76 THR A N 1
ATOM 419 C CA . THR A 1 76 ? -42.267 -8.346 -10.586 1.00 67.40 76 THR A CA 1
ATOM 420 C C . THR A 1 76 ? -41.805 -6.889 -10.716 1.00 65.44 76 THR A C 1
ATOM 421 O O . THR A 1 76 ? -40.747 -6.523 -10.196 1.00 64.89 76 THR A O 1
ATOM 425 N N . VAL A 1 77 ? -42.602 -6.068 -11.410 1.00 64.65 77 VAL A N 1
ATOM 426 C CA . VAL A 1 77 ? -42.274 -4.662 -11.620 1.00 63.62 77 VAL A CA 1
ATOM 427 C C . VAL A 1 77 ? -43.388 -3.798 -11.013 1.00 62.00 77 VAL A C 1
ATOM 428 O O . VAL A 1 77 ? -44.577 -4.076 -11.191 1.00 61.21 77 VAL A O 1
ATOM 432 N N . THR A 1 78 ? -42.977 -2.754 -10.284 1.00 61.06 78 THR A N 1
ATOM 433 C CA . THR A 1 78 ? -43.878 -1.795 -9.659 1.00 61.27 78 THR A CA 1
ATOM 434 C C . THR A 1 78 ? -43.659 -0.417 -10.296 1.00 59.83 78 THR A C 1
ATOM 435 O O . THR A 1 78 ? -42.529 -0.036 -10.608 1.00 62.66 78 THR A O 1
ATOM 439 N N . TRP A 1 79 ? -44.756 0.322 -10.481 1.00 57.82 79 TRP A N 1
ATOM 440 C CA . TRP A 1 79 ? -44.725 1.646 -11.080 1.00 56.87 79 TRP A CA 1
ATOM 441 C C . TRP A 1 79 ? -45.084 2.694 -10.018 1.00 55.93 79 TRP A C 1
ATOM 442 O O . TRP A 1 79 ? -45.965 2.467 -9.186 1.00 53.40 79 TRP A O 1
ATOM 453 N N . PHE A 1 80 ? -44.387 3.837 -10.064 1.00 55.79 80 PHE A N 1
ATOM 454 C CA . PHE A 1 80 ? -44.607 4.946 -9.145 1.00 54.26 80 PHE A CA 1
ATOM 455 C C . PHE A 1 80 ? -44.738 6.256 -9.934 1.00 53.60 80 PHE A C 1
ATOM 456 O O . PHE A 1 80 ? -43.836 6.617 -10.686 1.00 52.94 80 PHE A O 1
ATOM 464 N N . ILE A 1 81 ? -45.869 6.949 -9.746 1.00 54.15 81 ILE A N 1
ATOM 465 C CA . ILE A 1 81 ? -46.092 8.305 -10.266 1.00 53.17 81 ILE A CA 1
ATOM 466 C C . ILE A 1 81 ? -45.969 9.290 -9.093 1.00 54.52 81 ILE A C 1
ATOM 467 O O . ILE A 1 81 ? -46.744 9.219 -8.135 1.00 53.99 81 ILE A O 1
ATOM 472 N N . ASP A 1 82 ? -44.985 10.195 -9.184 1.00 56.01 82 ASP A N 1
ATOM 473 C CA . ASP A 1 82 ? -44.648 11.173 -8.138 1.00 55.00 82 ASP A CA 1
ATOM 474 C C . ASP A 1 82 ? -44.493 10.463 -6.786 1.00 55.77 82 ASP A C 1
ATOM 475 O O . ASP A 1 82 ? -45.015 10.926 -5.774 1.00 58.66 82 ASP A O 1
ATOM 480 N N . GLY A 1 83 ? -43.786 9.327 -6.783 1.00 56.22 83 GLY A N 1
ATOM 481 C CA . GLY A 1 83 ? -43.453 8.612 -5.550 1.00 57.51 83 GLY A CA 1
ATOM 482 C C . GLY A 1 83 ? -44.555 7.680 -5.058 1.00 58.24 83 GLY A C 1
ATOM 483 O O . GLY A 1 83 ? -44.289 6.823 -4.224 1.00 58.91 83 GLY A O 1
ATOM 484 N N . GLN A 1 84 ? -45.786 7.845 -5.562 1.00 59.14 84 GLN A N 1
ATOM 485 C CA . GLN A 1 84 ? -46.952 7.052 -5.144 1.00 59.22 84 GLN A CA 1
ATOM 486 C C . GLN A 1 84 ? -47.076 5.814 -6.043 1.00 58.93 84 GLN A C 1
ATOM 487 O O . GLN A 1 84 ? -47.080 5.930 -7.267 1.00 55.46 84 GLN A O 1
ATOM 493 N N . GLU A 1 85 ? -47.196 4.636 -5.418 1.00 60.28 85 GLU A N 1
ATOM 494 C CA . GLU A 1 85 ? -47.350 3.371 -6.139 1.00 61.08 85 GLU A CA 1
ATOM 495 C C . GLU A 1 85 ? -48.691 3.378 -6.878 1.00 60.41 85 GLU A C 1
ATOM 496 O O . GLU A 1 85 ? -49.685 3.900 -6.377 1.00 59.89 85 GLU A O 1
ATOM 502 N N . VAL A 1 86 ? -48.699 2.777 -8.070 1.00 58.52 86 VAL A N 1
ATOM 503 C CA . VAL A 1 86 ? -49.818 2.867 -8.989 1.00 59.86 86 VAL A CA 1
ATOM 504 C C . VAL A 1 86 ? -49.991 1.509 -9.679 1.00 61.58 86 VAL A C 1
ATOM 505 O O . VAL A 1 86 ? -49.006 0.820 -9.961 1.00 63.16 86 VAL A O 1
ATOM 509 N N . GLU A 1 87 ? -51.247 1.125 -9.935 1.00 63.18 87 GLU A N 1
ATOM 510 C CA . GLU A 1 87 ? -51.545 -0.122 -10.637 1.00 65.81 87 GLU A CA 1
ATOM 511 C C . GLU A 1 87 ? -51.224 0.075 -12.122 1.00 63.33 87 GLU A C 1
ATOM 512 O O . GLU A 1 87 ? -51.427 1.160 -12.667 1.00 63.94 87 GLU A O 1
ATOM 518 N N . SER A 1 88 ? -50.690 -0.975 -12.751 1.00 63.77 88 SER A N 1
ATOM 519 C CA . SER A 1 88 ? -50.520 -1.036 -14.197 1.00 65.71 88 SER A CA 1
ATOM 520 C C . SER A 1 88 ? -51.864 -1.407 -14.831 1.00 67.70 88 SER A C 1
ATOM 521 O O . SER A 1 88 ? -52.379 -2.506 -14.591 1.00 79.24 88 SER A O 1
ATOM 524 N N . GLY A 1 89 ? -52.422 -0.504 -15.644 1.00 61.19 89 GLY A N 1
ATOM 525 C CA . GLY A 1 89 ? -53.766 -0.680 -16.216 1.00 63.47 89 GLY A CA 1
ATOM 526 C C . GLY A 1 89 ? -53.832 -1.734 -17.315 1.00 65.11 89 GLY A C 1
ATOM 527 O O . GLY A 1 89 ? -54.505 -1.529 -18.329 1.00 61.88 89 GLY A O 1
ATOM 528 N N . THR A 1 90 ? -53.147 -2.866 -17.105 1.00 67.50 90 THR A N 1
ATOM 529 C CA . THR A 1 90 ? -53.208 -4.039 -17.971 1.00 71.07 90 THR A CA 1
ATOM 530 C C . THR A 1 90 ? -53.156 -5.295 -17.094 1.00 74.52 90 THR A C 1
ATOM 531 O O . THR A 1 90 ? -52.768 -5.223 -15.923 1.00 73.13 90 THR A O 1
ATOM 535 N N . ASP A 1 91 ? -53.555 -6.433 -17.672 1.00 78.87 91 ASP A N 1
ATOM 536 C CA . ASP A 1 91 ? -53.552 -7.723 -16.972 1.00 83.52 91 ASP A CA 1
ATOM 537 C C . ASP A 1 91 ? -52.104 -8.120 -16.646 1.00 83.35 91 ASP A C 1
ATOM 538 O O . ASP A 1 91 ? -51.837 -8.680 -15.583 1.00 82.86 91 ASP A O 1
ATOM 543 N N . SER A 1 92 ? -51.182 -7.819 -17.568 1.00 83.69 92 SER A N 1
ATOM 544 C CA . SER A 1 92 ? -49.746 -7.957 -17.341 1.00 81.97 92 SER A CA 1
ATOM 545 C C . SER A 1 92 ? -49.274 -6.858 -16.380 1.00 77.97 92 SER A C 1
ATOM 546 O O . SER A 1 92 ? -49.844 -5.768 -16.355 1.00 79.75 92 SER A O 1
ATOM 549 N N . ASP A 1 93 ? -48.225 -7.153 -15.604 1.00 75.84 93 ASP A N 1
ATOM 550 C CA . ASP A 1 93 ? -47.686 -6.223 -14.611 1.00 74.61 93 ASP A CA 1
ATOM 551 C C . ASP A 1 93 ? -46.498 -5.437 -15.186 1.00 72.04 93 ASP A C 1
ATOM 552 O O . ASP A 1 93 ? -45.998 -4.546 -14.518 1.00 71.74 93 ASP A O 1
ATOM 557 N N . LYS A 1 94 ? -46.052 -5.764 -16.406 1.00 70.28 94 LYS A N 1
ATOM 558 C CA . LYS A 1 94 ? -44.871 -5.120 -17.001 1.00 71.29 94 LYS A CA 1
ATOM 559 C C . LYS A 1 94 ? -45.257 -4.339 -18.266 1.00 69.31 94 LYS A C 1
ATOM 560 O O . LYS A 1 94 ? -44.404 -4.046 -19.106 1.00 68.77 94 LYS A O 1
ATOM 566 N N . GLU A 1 95 ? -46.541 -3.983 -18.376 1.00 66.58 95 GLU A N 1
ATOM 567 C CA . GLU A 1 95 ? -47.019 -2.961 -19.303 1.00 65.28 95 GLU A CA 1
ATOM 568 C C . GLU A 1 95 ? -47.920 -2.007 -18.514 1.00 61.55 95 GLU A C 1
ATOM 569 O O . GLU A 1 95 ? -48.891 -2.443 -17.905 1.00 63.71 95 GLU A O 1
ATOM 575 N N . ILE A 1 96 ? -47.577 -0.714 -18.515 1.00 58.93 96 ILE A N 1
ATOM 576 C CA . ILE A 1 96 ? -48.407 0.303 -17.879 1.00 56.47 96 ILE A CA 1
ATOM 577 C C . ILE A 1 96 ? -49.335 0.909 -18.935 1.00 54.40 96 ILE A C 1
ATOM 578 O O . ILE A 1 96 ? -48.942 1.110 -20.084 1.00 52.42 96 ILE A O 1
ATOM 583 N N . ASN A 1 97 ? -50.575 1.164 -18.512 1.00 54.44 97 ASN A N 1
ATOM 584 C CA . ASN A 1 97 ? -51.566 1.918 -19.265 1.00 53.60 97 ASN A CA 1
ATOM 585 C C . ASN A 1 97 ? -52.272 2.863 -18.287 1.00 53.35 97 ASN A C 1
ATOM 586 O O . ASN A 1 97 ? -53.039 2.409 -17.437 1.00 53.84 97 ASN A O 1
ATOM 591 N N . ARG A 1 98 ? -51.999 4.167 -18.408 1.00 52.53 98 ARG A N 1
ATOM 592 C CA . ARG A 1 98 ? -52.496 5.147 -17.452 1.00 52.14 98 ARG A CA 1
ATOM 593 C C . ARG A 1 98 ? -52.895 6.442 -18.170 1.00 51.58 98 ARG A C 1
ATOM 594 O O . ARG A 1 98 ? -52.115 7.016 -18.926 1.00 50.28 98 ARG A O 1
ATOM 602 N N . SER A 1 99 ? -54.132 6.881 -17.912 1.00 53.25 99 SER A N 1
ATOM 603 C CA . SER A 1 99 ? -54.628 8.196 -18.285 1.00 53.87 99 SER A CA 1
ATOM 604 C C . SER A 1 99 ? -54.239 9.206 -17.196 1.00 52.46 99 SER A C 1
ATOM 605 O O . SER A 1 99 ? -54.584 9.024 -16.031 1.00 52.91 99 SER A O 1
ATOM 608 N N . LEU A 1 100 ? -53.506 10.256 -17.590 1.00 52.39 100 LEU A N 1
ATOM 609 C CA . LEU A 1 100 ? -53.022 11.292 -16.679 1.00 52.12 100 LEU A CA 1
ATOM 610 C C . LEU A 1 100 ? -53.588 12.647 -17.113 1.00 50.11 100 LEU A C 1
ATOM 611 O O . LEU A 1 100 ? -53.781 12.898 -18.306 1.00 50.75 100 LEU A O 1
ATOM 616 N N . LYS A 1 101 ? -53.828 13.522 -16.132 1.00 48.38 101 LYS A N 1
ATOM 617 C CA . LYS A 1 101 ? -54.177 14.914 -16.393 1.00 48.88 101 LYS A CA 1
ATOM 618 C C . LYS A 1 101 ? -52.919 15.634 -16.895 1.00 47.20 101 LYS A C 1
ATOM 619 O O . LYS A 1 101 ? -51.806 15.144 -16.705 1.00 49.08 101 LYS A O 1
ATOM 625 N N . ALA A 1 102 ? -53.097 16.787 -17.545 1.00 45.91 102 ALA A N 1
ATOM 626 C CA . ALA A 1 102 ? -51.958 17.580 -18.020 1.00 45.35 102 ALA A CA 1
ATOM 627 C C . ALA A 1 102 ? -50.975 17.808 -16.864 1.00 45.97 102 ALA A C 1
ATOM 628 O O . ALA A 1 102 ? -51.386 17.946 -15.706 1.00 46.65 102 ALA A O 1
ATOM 630 N N . GLY A 1 103 ? -49.677 17.825 -17.193 1.00 45.32 103 GLY A N 1
ATOM 631 C CA . GLY A 1 103 ? -48.620 18.143 -16.237 1.00 44.93 103 GLY A CA 1
ATOM 632 C C . GLY A 1 103 ? -47.332 17.390 -16.525 1.00 44.62 103 GLY A C 1
ATOM 633 O O . GLY A 1 103 ? -47.220 16.681 -17.531 1.00 44.70 103 GLY A O 1
ATOM 634 N N . THR A 1 104 ? -46.357 17.570 -15.628 1.00 44.02 104 THR A N 1
ATOM 635 C CA . THR A 1 104 ? -45.080 16.870 -15.652 1.00 43.59 104 THR A CA 1
ATOM 636 C C . THR A 1 104 ? -45.002 15.995 -14.397 1.00 44.14 104 THR A C 1
ATOM 637 O O . THR A 1 104 ? -45.253 16.472 -13.296 1.00 45.22 104 THR A O 1
ATOM 641 N N . TYR A 1 105 ? -44.660 14.717 -14.588 1.00 45.64 105 TYR A N 1
ATOM 642 C CA . TYR A 1 105 ? -44.737 13.701 -13.545 1.00 46.24 105 TYR A CA 1
ATOM 643 C C . TYR A 1 105 ? -43.394 12.979 -13.412 1.00 48.22 105 TYR A C 1
ATOM 644 O O . TYR A 1 105 ? -42.714 12.736 -14.407 1.00 49.04 105 TYR A O 1
ATOM 653 N N . ASN A 1 106 ? -43.046 12.618 -12.174 1.00 48.32 106 ASN A N 1
ATOM 654 C CA . ASN A 1 106 ? -41.934 11.721 -11.907 1.00 50.37 106 ASN A CA 1
ATOM 655 C C . ASN A 1 106 ? -42.437 10.277 -12.036 1.00 51.32 106 ASN A C 1
ATOM 656 O O . ASN A 1 106 ? -43.419 9.905 -11.394 1.00 51.14 106 ASN A O 1
ATOM 661 N N . LEU A 1 107 ? -41.759 9.481 -12.873 1.00 51.89 107 LEU A N 1
ATOM 662 C CA . LEU A 1 107 ? -42.059 8.059 -13.061 1.00 51.58 107 LEU A CA 1
ATOM 663 C C . LEU A 1 107 ? -40.861 7.229 -12.592 1.00 52.45 107 LEU A C 1
ATOM 664 O O . LEU A 1 107 ? -39.750 7.442 -13.069 1.00 52.61 107 LEU A O 1
ATOM 669 N N . LYS A 1 108 ? -41.104 6.299 -11.661 1.00 53.11 108 LYS A N 1
ATOM 670 C CA . LYS A 1 108 ? -40.118 5.298 -11.249 1.00 54.84 108 LYS A CA 1
ATOM 671 C C . LYS A 1 108 ? -40.604 3.917 -11.698 1.00 54.50 108 LYS A C 1
ATOM 672 O O . LYS A 1 108 ? -41.773 3.579 -11.511 1.00 53.39 108 LYS A O 1
ATOM 678 N N . ILE A 1 109 ? -39.688 3.145 -12.294 1.00 55.57 109 ILE A N 1
ATOM 679 C CA . ILE A 1 109 ? -39.915 1.758 -12.695 1.00 56.96 109 ILE A CA 1
ATOM 680 C C . ILE A 1 109 ? -38.996 0.868 -11.852 1.00 58.87 109 ILE A C 1
ATOM 681 O O . ILE A 1 109 ? -37.797 0.803 -12.104 1.00 58.40 109 ILE A O 1
ATOM 686 N N . GLU A 1 110 ? -39.573 0.199 -10.849 1.00 60.63 110 GLU A N 1
ATOM 687 C CA . GLU A 1 110 ? -38.823 -0.668 -9.947 1.00 64.88 110 GLU A CA 1
ATOM 688 C C . GLU A 1 110 ? -39.097 -2.131 -10.307 1.00 64.73 110 GLU A C 1
ATOM 689 O O . GLU A 1 110 ? -40.231 -2.590 -10.225 1.00 65.42 110 GLU A O 1
ATOM 695 N N . VAL A 1 111 ? -38.038 -2.838 -10.715 1.00 65.23 111 VAL A N 1
ATOM 696 C CA . VAL A 1 111 ? -38.088 -4.255 -11.048 1.00 66.99 111 VAL A CA 1
ATOM 697 C C . VAL A 1 111 ? -37.395 -5.032 -9.924 1.00 68.41 111 VAL A C 1
ATOM 698 O O . VAL A 1 111 ? -36.285 -4.687 -9.526 1.00 67.43 111 VAL A O 1
ATOM 702 N N . GLU A 1 112 ? -38.069 -6.074 -9.421 1.00 70.71 112 GLU A N 1
ATOM 703 C CA . GLU A 1 112 ? -37.531 -6.950 -8.381 1.00 73.83 112 GLU A CA 1
ATOM 704 C C . GLU A 1 112 ? -37.734 -8.412 -8.800 1.00 73.52 112 GLU A C 1
ATOM 705 O O . GLU A 1 112 ? -38.786 -8.775 -9.326 1.00 70.60 112 GLU A O 1
ATOM 711 N N . THR A 1 113 ? -36.710 -9.236 -8.559 1.00 75.20 113 THR A N 1
ATOM 712 C CA . THR A 1 113 ? -36.769 -10.671 -8.827 1.00 76.33 113 THR A CA 1
ATOM 713 C C . THR A 1 113 ? -37.213 -11.394 -7.549 1.00 75.21 113 THR A C 1
ATOM 714 O O . THR A 1 113 ? -37.303 -10.785 -6.483 1.00 70.88 113 THR A O 1
ATOM 718 N N . VAL A 1 114 ? -37.481 -12.697 -7.674 1.00 74.79 114 VAL A N 1
ATOM 719 C CA . VAL A 1 114 ? -37.988 -13.519 -6.567 1.00 76.61 114 VAL A CA 1
ATOM 720 C C . VAL A 1 114 ? -36.942 -13.597 -5.442 1.00 78.40 114 VAL A C 1
ATOM 721 O O . VAL A 1 114 ? -37.311 -13.680 -4.272 1.00 79.82 114 VAL A O 1
ATOM 725 N N . LYS A 1 115 ? -35.650 -13.566 -5.799 1.00 78.42 115 LYS A N 1
ATOM 726 C CA . LYS A 1 115 ? -34.549 -13.641 -4.824 1.00 80.51 115 LYS A CA 1
ATOM 727 C C . LYS A 1 115 ? -34.075 -12.236 -4.411 1.00 77.99 115 LYS A C 1
ATOM 728 O O . LYS A 1 115 ? -33.022 -12.098 -3.787 1.00 76.38 115 LYS A O 1
ATOM 734 N N . GLY A 1 116 ? -34.850 -11.199 -4.755 1.00 78.57 116 GLY A N 1
ATOM 735 C CA . GLY A 1 116 ? -34.775 -9.891 -4.092 1.00 78.22 116 GLY A CA 1
ATOM 736 C C . GLY A 1 116 ? -33.856 -8.893 -4.782 1.00 78.55 116 GLY A C 1
ATOM 737 O O . GLY A 1 116 ? -33.807 -7.732 -4.375 1.00 78.51 116 GLY A O 1
ATOM 738 N N . LYS A 1 117 ? -33.119 -9.335 -5.809 1.00 81.99 117 LYS A N 1
ATOM 739 C CA . LYS A 1 117 ? -32.259 -8.449 -6.607 1.00 82.70 117 LYS A CA 1
ATOM 740 C C . LYS A 1 117 ? -33.146 -7.515 -7.438 1.00 81.21 117 LYS A C 1
ATOM 741 O O . LYS A 1 117 ? -34.240 -7.906 -7.841 1.00 80.11 117 LYS A O 1
ATOM 747 N N . LYS A 1 118 ? -32.667 -6.288 -7.687 1.00 83.90 118 LYS A N 1
ATOM 748 C CA . LYS A 1 118 ? -33.505 -5.229 -8.272 1.00 81.93 118 LYS A CA 1
ATOM 749 C C . LYS A 1 118 ? -32.682 -4.294 -9.172 1.00 81.39 118 LYS A C 1
ATOM 750 O O . LYS A 1 118 ? -31.481 -4.106 -8.968 1.00 84.59 118 LYS A O 1
ATOM 756 N N . THR A 1 119 ? -33.366 -3.723 -10.172 1.00 77.51 119 THR A N 1
ATOM 757 C CA . THR A 1 119 ? -32.856 -2.653 -11.037 1.00 74.66 119 THR A CA 1
ATOM 758 C C . THR A 1 119 ? -33.956 -1.587 -11.167 1.00 71.16 119 THR A C 1
ATOM 759 O O . THR A 1 119 ? -35.127 -1.858 -10.883 1.00 67.91 119 THR A O 1
ATOM 763 N N . SER A 1 120 ? -33.571 -0.379 -11.598 1.00 67.46 120 SER A N 1
ATOM 764 C CA . SER A 1 120 ? -34.407 0.810 -11.444 1.00 64.74 120 SER A CA 1
ATOM 765 C C . SER A 1 120 ? -34.212 1.781 -12.618 1.00 62.77 120 SER A C 1
ATOM 766 O O . SER A 1 120 ? -33.115 1.907 -13.148 1.00 61.66 120 SER A O 1
ATOM 769 N N . ARG A 1 121 ? -35.301 2.459 -13.004 1.00 60.89 121 ARG A N 1
ATOM 770 C CA . ARG A 1 121 ? -35.280 3.579 -13.951 1.00 61.47 121 ARG A CA 1
ATOM 771 C C . ARG A 1 121 ? -36.152 4.706 -13.384 1.00 60.94 121 ARG A C 1
ATOM 772 O O . ARG A 1 121 ? -37.222 4.442 -12.836 1.00 62.78 121 ARG A O 1
ATOM 780 N N . GLU A 1 122 ? -35.682 5.953 -13.516 1.00 59.40 122 GLU A N 1
ATOM 781 C CA . GLU A 1 122 ? -36.422 7.134 -13.075 1.00 58.01 122 GLU A CA 1
ATOM 782 C C . GLU A 1 122 ? -36.363 8.198 -14.177 1.00 54.71 122 GLU A C 1
ATOM 783 O O . GLU A 1 122 ? -35.288 8.542 -14.650 1.00 56.97 122 GLU A O 1
ATOM 789 N N . GLY A 1 123 ? -37.532 8.712 -14.573 1.00 52.47 123 GLY A N 1
ATOM 790 C CA . GLY A 1 123 ? -37.635 9.726 -15.619 1.00 51.93 123 GLY A CA 1
ATOM 791 C C . GLY A 1 123 ? -38.866 10.600 -15.450 1.00 50.39 123 GLY A C 1
ATOM 792 O O . GLY A 1 123 ? -39.641 10.431 -14.508 1.00 51.96 123 GLY A O 1
ATOM 793 N N . LEU A 1 124 ? -39.031 11.549 -16.377 1.00 49.17 124 LEU A N 1
ATOM 794 C CA . LEU A 1 124 ? -40.165 12.455 -16.395 1.00 49.25 124 LEU A CA 1
ATOM 795 C C . LEU A 1 124 ? -41.178 11.975 -17.441 1.00 49.41 124 LEU A C 1
ATOM 796 O O . LEU A 1 124 ? -40.797 11.418 -18.474 1.00 51.10 124 LEU A O 1
ATOM 801 N N . VAL A 1 125 ? -42.465 12.186 -17.140 1.00 48.58 125 VAL A N 1
ATOM 802 C CA . VAL A 1 125 ? -43.565 11.994 -18.080 1.00 48.03 125 VAL A CA 1
ATOM 803 C C . VAL A 1 125 ? -44.252 13.351 -18.269 1.00 47.58 125 VAL A C 1
ATOM 804 O O . VAL A 1 125 ? -44.809 13.909 -17.322 1.00 48.15 125 VAL A O 1
ATOM 808 N N . VAL A 1 126 ? -44.188 13.878 -19.495 1.00 47.08 126 VAL A N 1
ATOM 809 C CA . VAL A 1 126 ? -44.785 15.160 -19.825 1.00 46.97 126 VAL A CA 1
ATOM 810 C C . VAL A 1 126 ? -46.124 14.895 -20.522 1.00 47.59 126 VAL A C 1
ATOM 811 O O . VAL A 1 126 ? -46.184 14.174 -21.520 1.00 46.83 126 VAL A O 1
ATOM 815 N N . VAL A 1 127 ? -47.189 15.482 -19.965 1.00 48.04 127 VAL A N 1
ATOM 816 C CA . VAL A 1 127 ? -48.551 15.347 -20.469 1.00 47.17 127 VAL A CA 1
ATOM 817 C C . VAL A 1 127 ? -49.052 16.744 -20.859 1.00 47.05 127 VAL A C 1
ATOM 818 O O . VAL A 1 127 ? -49.301 17.584 -19.993 1.00 47.34 127 VAL A O 1
ATOM 822 N N . ASN A 1 128 ? -49.179 16.980 -22.170 1.00 47.62 128 ASN A N 1
ATOM 823 C CA . ASN A 1 128 ? -49.526 18.292 -22.721 1.00 47.31 128 ASN A CA 1
ATOM 824 C C . ASN A 1 128 ? -51.043 18.452 -22.761 1.00 49.03 128 ASN A C 1
ATOM 825 O O . ASN A 1 128 ? -51.764 17.498 -23.045 1.00 51.91 128 ASN A O 1
ATOM 830 N N . PRO A 1 129 ? -51.574 19.667 -22.501 1.00 48.14 129 PRO A N 1
ATOM 831 C CA . PRO A 1 129 ? -53.013 19.910 -22.600 1.00 48.05 129 PRO A CA 1
ATOM 832 C C . PRO A 1 129 ? -53.452 20.053 -24.065 1.00 47.71 129 PRO A C 1
ATOM 833 O O . PRO A 1 129 ? -52.608 20.210 -24.944 1.00 49.27 129 PRO A O 1
ATOM 837 N N . LEU A 1 130 ? -54.764 19.985 -24.307 1.00 47.62 130 LEU A N 1
ATOM 838 C CA . LEU A 1 130 ? -55.328 20.340 -25.604 1.00 49.62 130 LEU A CA 1
ATOM 839 C C . LEU A 1 130 ? -55.443 21.867 -25.695 1.00 50.20 130 LEU A C 1
ATOM 840 O O . LEU A 1 130 ? -55.415 22.569 -24.680 1.00 49.06 130 LEU A O 1
ATOM 845 N N . ALA A 1 131 ? -55.568 22.368 -26.929 1.00 50.72 131 ALA A N 1
ATOM 846 C CA . ALA A 1 131 ? -55.584 23.801 -27.214 1.00 50.83 131 ALA A CA 1
ATOM 847 C C . ALA A 1 131 ? -56.687 24.501 -26.406 1.00 51.49 131 ALA A C 1
ATOM 848 O O . ALA A 1 131 ? -56.460 25.580 -25.850 1.00 50.28 131 ALA A O 1
ATOM 850 N N . ASP A 1 132 ? -57.864 23.866 -26.334 1.00 54.35 132 ASP A N 1
ATOM 851 C CA . ASP A 1 132 ? -59.077 24.459 -25.763 1.00 54.39 132 ASP A CA 1
ATOM 852 C C . ASP A 1 132 ? -59.162 24.214 -24.248 1.00 51.46 132 ASP A C 1
ATOM 853 O O . ASP A 1 132 ? -60.020 24.791 -23.589 1.00 51.83 132 ASP A O 1
ATOM 858 N N . ASP A 1 133 ? -58.285 23.365 -23.699 1.00 51.16 133 ASP A N 1
ATOM 859 C CA . ASP A 1 133 ? -58.286 23.044 -22.264 1.00 51.16 133 ASP A CA 1
ATOM 860 C C . ASP A 1 133 ? -57.910 24.276 -21.448 1.00 49.14 133 ASP A C 1
ATOM 861 O O . ASP A 1 133 ? -57.040 25.043 -21.852 1.00 46.49 133 ASP A O 1
ATOM 866 N N . PRO A 1 134 ? -58.541 24.498 -20.271 1.00 50.00 134 PRO A N 1
ATOM 867 C CA . PRO A 1 134 ? -57.963 25.359 -19.240 1.00 49.57 134 PRO A CA 1
ATOM 868 C C . PRO A 1 134 ? -56.613 24.769 -18.809 1.00 48.17 134 PRO A C 1
ATOM 869 O O . PRO A 1 134 ? -56.536 23.586 -18.475 1.00 48.71 134 PRO A O 1
ATOM 873 N N . GLN A 1 135 ? -55.566 25.595 -18.853 1.00 47.37 135 GLN A N 1
ATOM 874 C CA . GLN A 1 135 ? -54.206 25.140 -18.621 1.00 48.74 135 GLN A CA 1
ATOM 875 C C . GLN A 1 135 ? -53.392 26.268 -17.982 1.00 47.87 135 GLN A C 1
ATOM 876 O O . GLN A 1 135 ? -53.727 27.441 -18.126 1.00 46.65 135 GLN A O 1
ATOM 882 N N . SER A 1 136 ? -52.327 25.883 -17.272 1.00 47.54 136 SER A N 1
ATOM 883 C CA . SER A 1 136 ? -51.467 26.819 -16.574 1.00 46.01 136 SER A CA 1
ATOM 884 C C . SER A 1 136 ? -50.095 26.185 -16.334 1.00 46.91 136 SER A C 1
ATOM 885 O O . SER A 1 136 ? -50.007 25.063 -15.841 1.00 45.14 136 SER A O 1
ATOM 888 N N . LYS A 1 137 ? -49.044 26.922 -16.711 1.00 47.51 137 LYS A N 1
ATOM 889 C CA . LYS A 1 137 ? -47.664 26.648 -16.323 1.00 48.79 137 LYS A CA 1
ATOM 890 C C . LYS A 1 137 ? -47.139 27.816 -15.482 1.00 50.25 137 LYS A C 1
ATOM 891 O O . LYS A 1 137 ? -47.776 28.878 -15.391 1.00 49.13 137 LYS A O 1
ATOM 897 N N . GLU A 1 138 ? -45.969 27.602 -14.876 1.00 48.97 138 GLU A N 1
ATOM 898 C CA . GLU A 1 138 ? -45.258 28.636 -14.153 1.00 49.48 138 GLU A CA 1
ATOM 899 C C . GLU A 1 138 ? -44.538 29.528 -15.168 1.00 49.00 138 GLU A C 1
ATOM 900 O O . GLU A 1 138 ? -43.770 29.037 -15.989 1.00 48.07 138 GLU A O 1
ATOM 906 N N . VAL A 1 139 ? -44.815 30.835 -15.108 1.00 49.26 139 VAL A N 1
ATOM 907 C CA . VAL A 1 139 ? -44.102 31.836 -15.894 1.00 48.41 139 VAL A CA 1
ATOM 908 C C . VAL A 1 139 ? -42.826 32.234 -15.138 1.00 48.58 139 VAL A C 1
ATOM 909 O O . VAL A 1 139 ? -41.722 31.954 -15.599 1.00 48.76 139 VAL A O 1
ATOM 913 N N . ALA A 1 140 ? -43.001 32.884 -13.979 1.00 47.43 140 ALA A N 1
ATOM 914 C CA . ALA A 1 140 ? -41.896 33.374 -13.156 1.00 44.99 140 ALA A CA 1
ATOM 915 C C . ALA A 1 140 ? -41.808 32.533 -11.877 1.00 46.10 140 ALA A C 1
ATOM 916 O O . ALA A 1 140 ? -41.210 31.458 -11.888 1.00 46.02 140 ALA A O 1
ATOM 918 N N . PHE A 1 141 ? -42.411 33.023 -10.788 1.00 45.84 141 PHE A N 1
ATOM 919 C CA . PHE A 1 141 ? -42.269 32.406 -9.477 1.00 47.62 141 PHE A CA 1
ATOM 920 C C . PHE A 1 141 ? -43.617 32.413 -8.736 1.00 45.33 141 PHE A C 1
ATOM 921 O O . PHE A 1 141 ? -43.648 32.296 -7.510 1.00 45.33 141 PHE A O 1
ATOM 929 N N . GLU A 1 142 ? -44.723 32.489 -9.491 1.00 43.93 142 GLU A N 1
ATOM 930 C CA . GLU A 1 142 ? -46.068 32.704 -8.934 1.00 43.14 142 GLU A CA 1
ATOM 931 C C . GLU A 1 142 ? -46.631 31.408 -8.325 1.00 43.22 142 GLU A C 1
ATOM 932 O O . GLU A 1 142 ? -47.613 31.447 -7.581 1.00 41.64 142 GLU A O 1
ATOM 938 N N . ARG A 1 143 ? -46.010 30.265 -8.640 1.00 41.15 143 ARG A N 1
ATOM 939 C CA . ARG A 1 143 ? -46.428 28.965 -8.104 1.00 41.30 143 ARG A CA 1
ATOM 940 C C . ARG A 1 143 ? -45.947 28.780 -6.654 1.00 41.52 143 ARG A C 1
ATOM 941 O O . ARG A 1 143 ? -46.306 27.801 -6.014 1.00 44.14 143 ARG A O 1
ATOM 949 N N . ILE A 1 144 ? -45.130 29.706 -6.143 1.00 41.99 144 ILE A N 1
ATOM 950 C CA . ILE A 1 144 ? -44.776 29.738 -4.725 1.00 43.12 144 ILE A CA 1
ATOM 951 C C . ILE A 1 144 ? -45.782 30.655 -4.018 1.00 44.65 144 ILE A C 1
ATOM 952 O O . ILE A 1 144 ? -45.832 31.854 -4.292 1.00 44.74 144 ILE A O 1
ATOM 957 N N . VAL A 1 145 ? -46.584 30.068 -3.120 1.00 45.64 145 VAL A N 1
ATOM 958 C CA . VAL A 1 145 ? -47.756 30.718 -2.538 1.00 46.14 145 VAL A CA 1
ATOM 959 C C . VAL A 1 145 ? -47.701 30.583 -1.014 1.00 47.30 145 VAL A C 1
ATOM 960 O O . VAL A 1 145 ? -46.940 29.781 -0.482 1.00 48.59 145 VAL A O 1
ATOM 964 N N . SER A 1 146 ? -48.537 31.374 -0.336 1.00 47.29 146 SER A N 1
ATOM 965 C CA . SER A 1 146 ? -48.557 31.478 1.116 1.00 49.22 146 SER A CA 1
ATOM 966 C C . SER A 1 146 ? -49.988 31.300 1.617 1.00 50.18 146 SER A C 1
ATOM 967 O O . SER A 1 146 ? -50.919 31.865 1.045 1.00 48.66 146 SER A O 1
ATOM 970 N N . PRO A 1 147 ? -50.212 30.519 2.700 1.00 51.97 147 PRO A N 1
ATOM 971 C CA . PRO A 1 147 ? -51.567 30.239 3.176 1.00 53.20 147 PRO A CA 1
ATOM 972 C C . PRO A 1 147 ? -52.241 31.490 3.758 1.00 54.55 147 PRO A C 1
ATOM 973 O O . PRO A 1 147 ? -51.636 32.198 4.567 1.00 55.15 147 PRO A O 1
ATOM 977 N N . GLY A 1 148 ? -53.479 31.745 3.315 1.00 54.64 148 GLY A N 1
ATOM 978 C CA . GLY A 1 148 ? -54.266 32.909 3.716 1.00 55.39 148 GLY A CA 1
ATOM 979 C C . GLY A 1 148 ? -54.232 34.022 2.679 1.00 54.63 148 GLY A C 1
ATOM 980 O O . GLY A 1 148 ? -55.110 34.885 2.669 1.00 54.13 148 GLY A O 1
ATOM 981 N N . LYS A 1 149 ? -53.225 33.990 1.797 1.00 54.28 149 LYS A N 1
ATOM 982 C CA . LYS A 1 149 ? -52.939 35.074 0.862 1.00 52.77 149 LYS A CA 1
ATOM 983 C C . LYS A 1 149 ? -53.441 34.704 -0.536 1.00 50.55 149 LYS A C 1
ATOM 984 O O . LYS A 1 149 ? -53.809 33.561 -0.793 1.00 49.57 149 LYS A O 1
ATOM 990 N N . THR A 1 150 ? -53.439 35.703 -1.425 1.00 49.89 150 THR A N 1
ATOM 991 C CA . THR A 1 150 ? -53.845 35.561 -2.817 1.00 48.37 150 THR A CA 1
ATOM 992 C C . THR A 1 150 ? -52.640 35.091 -3.642 1.00 45.81 150 THR A C 1
ATOM 993 O O . THR A 1 150 ? -51.496 35.403 -3.309 1.00 44.62 150 THR A O 1
ATOM 997 N N . ALA A 1 151 ? -52.922 34.339 -4.712 1.00 45.31 151 ALA A N 1
ATOM 998 C CA . ALA A 1 151 ? -51.917 33.839 -5.653 1.00 44.18 151 ALA A CA 1
ATOM 999 C C . ALA A 1 151 ? -52.464 33.951 -7.083 1.00 43.65 151 ALA A C 1
ATOM 1000 O O . ALA A 1 151 ? -53.646 34.228 -7.271 1.00 45.00 151 ALA A O 1
ATOM 1002 N N . ARG A 1 152 ? -51.591 33.734 -8.075 1.00 42.27 152 ARG A N 1
ATOM 1003 C CA . ARG A 1 152 ? -51.936 33.874 -9.490 1.00 43.40 152 ARG A CA 1
ATOM 1004 C C . ARG A 1 152 ? -51.592 32.594 -10.255 1.00 41.87 152 ARG A C 1
ATOM 1005 O O . ARG A 1 152 ? -50.565 31.971 -10.005 1.00 42.22 152 ARG A O 1
ATOM 1013 N N . LEU A 1 153 ? -52.466 32.243 -11.203 1.00 42.98 153 LEU A N 1
ATOM 1014 C CA . LEU A 1 153 ? -52.173 31.302 -12.275 1.00 42.65 153 LEU A CA 1
ATOM 1015 C C . LEU A 1 153 ? -52.179 32.068 -13.604 1.00 43.28 153 LEU A C 1
ATOM 1016 O O . LEU A 1 153 ? -53.097 32.851 -13.864 1.00 42.78 153 LEU A O 1
ATOM 1021 N N . TYR A 1 154 ? -51.137 31.851 -14.414 1.00 41.03 154 TYR A N 1
ATOM 1022 C CA . TYR A 1 154 ? -51.073 32.292 -15.802 1.00 40.08 154 TYR A CA 1
ATOM 1023 C C . TYR A 1 154 ? -51.232 31.071 -16.712 1.00 41.41 154 TYR A C 1
ATOM 1024 O O . TYR A 1 154 ? -50.746 29.990 -16.387 1.00 41.37 154 TYR A O 1
ATOM 1033 N N . GLY A 1 155 ? -51.904 31.261 -17.852 1.00 40.25 155 GLY A N 1
ATOM 1034 C CA . GLY A 1 155 ? -52.069 30.204 -18.833 1.00 41.18 155 GLY A CA 1
ATOM 1035 C C . GLY A 1 155 ? -53.034 30.596 -19.934 1.00 41.81 155 GLY A C 1
ATOM 1036 O O . GLY A 1 155 ? -52.934 31.693 -20.486 1.00 41.55 155 GLY A O 1
ATOM 1037 N N . SER A 1 156 ? -53.960 29.679 -20.246 1.00 43.75 156 SER A N 1
ATOM 1038 C CA . SER A 1 156 ? -54.938 29.831 -21.322 1.00 44.52 156 SER A CA 1
ATOM 1039 C C . SER A 1 156 ? -56.299 29.283 -20.876 1.00 44.24 156 SER A C 1
ATOM 1040 O O . SER A 1 156 ? -56.370 28.326 -20.101 1.00 43.25 156 SER A O 1
ATOM 1043 N N . ASN A 1 157 ? -57.366 29.916 -21.378 1.00 44.78 157 ASN A N 1
ATOM 1044 C CA . ASN A 1 157 ? -58.754 29.483 -21.201 1.00 45.02 157 ASN A CA 1
ATOM 1045 C C . ASN A 1 157 ? -59.119 29.399 -19.711 1.00 45.57 157 ASN A C 1
ATOM 1046 O O . ASN A 1 157 ? -60.021 28.654 -19.337 1.00 48.47 157 ASN A O 1
ATOM 1051 N N . LEU A 1 158 ? -58.448 30.195 -18.870 1.00 44.44 158 LEU A N 1
ATOM 1052 C CA . LEU A 1 158 ? -58.611 30.105 -17.424 1.00 43.26 158 LEU A CA 1
ATOM 1053 C C . LEU A 1 158 ? -59.896 30.810 -16.976 1.00 45.97 158 LEU A C 1
ATOM 1054 O O . LEU A 1 158 ? -60.292 30.658 -15.825 1.00 46.39 158 LEU A O 1
ATOM 1059 N N . GLN A 1 159 ? -60.537 31.572 -17.874 1.00 48.25 159 GLN A N 1
ATOM 1060 C CA . GLN A 1 159 ? -61.844 32.184 -17.590 1.00 51.93 159 GLN A CA 1
ATOM 1061 C C . GLN A 1 159 ? -62.918 31.103 -17.394 1.00 52.82 159 GLN A C 1
ATOM 1062 O O . GLN A 1 159 ? -63.976 31.390 -16.846 1.00 58.46 159 GLN A O 1
ATOM 1068 N N . ASN A 1 160 ? -62.640 29.874 -17.848 1.00 53.52 160 ASN A N 1
ATOM 1069 C CA . ASN A 1 160 ? -63.562 28.741 -17.742 1.00 52.25 160 ASN A CA 1
ATOM 1070 C C . ASN A 1 160 ? -63.611 28.187 -16.310 1.00 51.78 160 ASN A C 1
ATOM 1071 O O . ASN A 1 160 ? -64.599 27.556 -15.939 1.00 55.14 160 ASN A O 1
ATOM 1076 N N . VAL A 1 161 ? -62.553 28.416 -15.523 1.00 48.55 161 VAL A N 1
ATOM 1077 C CA . VAL A 1 161 ? -62.343 27.736 -14.239 1.00 48.80 161 VAL A CA 1
ATOM 1078 C C . VAL A 1 161 ? -63.284 28.323 -13.176 1.00 48.35 161 VAL A C 1
ATOM 1079 O O . VAL A 1 161 ? -63.237 29.514 -12.898 1.00 49.16 161 VAL A O 1
ATOM 1083 N N . THR A 1 162 ? -64.111 27.463 -12.567 1.00 49.39 162 THR A N 1
ATOM 1084 C CA . THR A 1 162 ? -65.018 27.854 -11.477 1.00 50.85 162 THR A CA 1
ATOM 1085 C C . THR A 1 162 ? -64.474 27.404 -10.112 1.00 49.57 162 THR A C 1
ATOM 1086 O O . THR A 1 162 ? -64.919 27.907 -9.080 1.00 49.49 162 THR A O 1
ATOM 1090 N N . ALA A 1 163 ? -63.526 26.457 -10.103 1.00 47.10 163 ALA A N 1
ATOM 1091 C CA . ALA A 1 163 ? -62.897 26.001 -8.864 1.00 46.70 163 ALA A CA 1
ATOM 1092 C C . ALA A 1 163 ? -61.488 25.459 -9.137 1.00 45.74 163 ALA A C 1
ATOM 1093 O O . ALA A 1 163 ? -61.208 24.929 -10.211 1.00 44.54 163 ALA A O 1
ATOM 1095 N N . ILE A 1 164 ? -60.613 25.615 -8.139 1.00 46.63 164 ILE A N 1
ATOM 1096 C CA . ILE A 1 164 ? -59.295 25.005 -8.115 1.00 47.75 164 ILE A CA 1
ATOM 1097 C C . ILE A 1 164 ? -59.240 24.058 -6.913 1.00 49.31 164 ILE A C 1
ATOM 1098 O O . ILE A 1 164 ? -59.660 24.429 -5.819 1.00 50.67 164 ILE A O 1
ATOM 1103 N N . LEU A 1 165 ? -58.717 22.848 -7.136 1.00 50.42 165 LEU A N 1
ATOM 1104 C CA . LEU A 1 165 ? -58.538 21.850 -6.083 1.00 52.31 165 LEU A CA 1
ATOM 1105 C C . LEU A 1 165 ? -57.072 21.866 -5.634 1.00 51.91 165 LEU A C 1
ATOM 1106 O O . LEU A 1 165 ? -56.163 21.772 -6.459 1.00 51.49 165 LEU A O 1
ATOM 1111 N N . LEU A 1 166 ? -56.865 21.994 -4.318 1.00 50.69 166 LEU A N 1
ATOM 1112 C CA . LEU A 1 166 ? -55.544 22.085 -3.719 1.00 50.91 166 LEU A CA 1
ATOM 1113 C C . LEU A 1 166 ? -55.540 21.298 -2.405 1.00 53.10 166 LEU A C 1
ATOM 1114 O O . LEU A 1 166 ? -56.130 21.733 -1.410 1.00 52.26 166 LEU A O 1
ATOM 1119 N N . GLY A 1 167 ? -54.884 20.132 -2.431 1.00 55.56 167 GLY A N 1
ATOM 1120 C CA . GLY A 1 167 ? -54.671 19.291 -1.256 1.00 58.42 167 GLY A CA 1
ATOM 1121 C C . GLY A 1 167 ? -55.936 19.097 -0.434 1.00 62.38 167 GLY A C 1
ATOM 1122 O O . GLY A 1 167 ? -55.951 19.368 0.769 1.00 63.52 167 GLY A O 1
ATOM 1123 N N . GLY A 1 168 ? -57.005 18.640 -1.095 1.00 64.47 168 GLY A N 1
ATOM 1124 C CA . GLY A 1 168 ? -58.254 18.293 -0.426 1.00 66.04 168 GLY A CA 1
ATOM 1125 C C . GLY A 1 168 ? -59.232 19.456 -0.355 1.00 65.08 168 GLY A C 1
ATOM 1126 O O . GLY A 1 168 ? -60.440 19.232 -0.311 1.00 70.56 168 GLY A O 1
ATOM 1127 N N . ASN A 1 169 ? -58.717 20.693 -0.328 1.00 63.06 169 ASN A N 1
ATOM 1128 C CA . ASN A 1 169 ? -59.555 21.892 -0.290 1.00 60.25 169 ASN A CA 1
ATOM 1129 C C . ASN A 1 169 ? -60.121 22.156 -1.690 1.00 57.14 169 ASN A C 1
ATOM 1130 O O . ASN A 1 169 ? -59.488 21.841 -2.694 1.00 54.41 169 ASN A O 1
ATOM 1135 N N . THR A 1 170 ? -61.329 22.726 -1.724 1.00 57.57 170 THR A N 1
ATOM 1136 C CA . THR A 1 170 ? -61.997 23.158 -2.944 1.00 55.69 170 THR A CA 1
ATOM 1137 C C . THR A 1 170 ? -62.091 24.687 -2.919 1.00 54.91 170 THR A C 1
ATOM 1138 O O . THR A 1 170 ? -62.899 25.242 -2.183 1.00 55.87 170 THR A O 1
ATOM 1142 N N . ILE A 1 171 ? -61.240 25.349 -3.712 1.00 55.51 171 ILE A N 1
ATOM 1143 C CA . ILE A 1 171 ? -61.171 26.811 -3.784 1.00 55.99 171 ILE A CA 1
ATOM 1144 C C . ILE A 1 171 ? -62.176 27.294 -4.839 1.00 57.12 171 ILE A C 1
ATOM 1145 O O . ILE A 1 171 ? -61.987 27.047 -6.030 1.00 55.72 171 ILE A O 1
ATOM 1150 N N . THR A 1 172 ? -63.221 28.000 -4.386 1.00 59.40 172 THR A N 1
ATOM 1151 C CA . THR A 1 172 ? -64.404 28.299 -5.203 1.00 63.61 172 THR A CA 1
ATOM 1152 C C . THR A 1 172 ? -64.530 29.800 -5.504 1.00 65.56 172 THR A C 1
ATOM 1153 O O . THR A 1 172 ? -65.562 30.227 -6.019 1.00 70.46 172 THR A O 1
ATOM 1157 N N . ASP A 1 173 ? -63.480 30.586 -5.220 1.00 68.48 173 ASP A N 1
ATOM 1158 C CA . ASP A 1 173 ? -63.510 32.049 -5.386 1.00 71.31 173 ASP A CA 1
ATOM 1159 C C . ASP A 1 173 ? -62.486 32.504 -6.425 1.00 65.35 173 ASP A C 1
ATOM 1160 O O . ASP A 1 173 ? -61.838 33.531 -6.228 1.00 68.56 173 ASP A O 1
ATOM 1165 N N . PRO A 1 174 ? -62.305 31.807 -7.574 1.00 60.07 174 PRO A N 1
ATOM 1166 C CA . PRO A 1 174 ? -61.331 32.246 -8.570 1.00 55.25 174 PRO A CA 1
ATOM 1167 C C . PRO A 1 174 ? -61.857 33.486 -9.304 1.00 55.17 174 PRO A C 1
ATOM 1168 O O . PRO A 1 174 ? -63.056 33.580 -9.582 1.00 57.10 174 PRO A O 1
ATOM 1172 N N . THR A 1 175 ? -60.949 34.422 -9.590 1.00 50.78 175 THR A N 1
ATOM 1173 C CA . THR A 1 175 ? -61.266 35.646 -10.289 1.00 49.92 175 THR A CA 1
ATOM 1174 C C . THR A 1 175 ? -60.277 35.818 -11.446 1.00 45.76 175 THR A C 1
ATOM 1175 O O . THR A 1 175 ? -59.069 35.865 -11.233 1.00 44.46 175 THR A O 1
ATOM 1179 N N . TYR A 1 176 ? -60.815 35.890 -12.667 1.00 43.88 176 TYR A N 1
ATOM 1180 C CA . TYR A 1 176 ? -60.043 36.147 -13.868 1.00 43.71 176 TYR A CA 1
ATOM 1181 C C . TYR A 1 176 ? -59.851 37.661 -14.009 1.00 45.08 176 TYR A C 1
ATOM 1182 O O . TYR A 1 176 ? -60.818 38.401 -14.190 1.00 47.44 176 TYR A O 1
ATOM 1191 N N . VAL A 1 177 ? -58.596 38.111 -13.913 1.00 45.54 177 VAL A N 1
ATOM 1192 C CA . VAL A 1 177 ? -58.268 39.532 -13.901 1.00 46.36 177 VAL A CA 1
ATOM 1193 C C . VAL A 1 177 ? -57.762 39.936 -15.289 1.00 47.27 177 VAL A C 1
ATOM 1194 O O . VAL A 1 177 ? -56.823 39.343 -15.805 1.00 44.44 177 VAL A O 1
ATOM 1198 N N . GLU A 1 178 ? -58.404 40.953 -15.875 1.00 50.33 178 GLU A N 1
ATOM 1199 C CA . GLU A 1 178 ? -57.911 41.605 -17.078 1.00 53.86 178 GLU A CA 1
ATOM 1200 C C . GLU A 1 178 ? -56.773 42.555 -16.688 1.00 54.59 178 GLU A C 1
ATOM 1201 O O . GLU A 1 178 ? -56.870 43.270 -15.691 1.00 57.67 178 GLU A O 1
ATOM 1207 N N . SER A 1 179 ? -55.705 42.547 -17.492 1.00 55.82 179 SER A N 1
ATOM 1208 C CA . SER A 1 179 ? -54.465 43.246 -17.184 1.00 56.71 179 SER A CA 1
ATOM 1209 C C . SER A 1 179 ? -53.891 43.887 -18.452 1.00 58.54 179 SER A C 1
ATOM 1210 O O . SER A 1 179 ? -54.217 43.475 -19.566 1.00 56.25 179 SER A O 1
ATOM 1213 N N . ALA A 1 180 ? -53.037 44.899 -18.257 1.00 60.17 180 ALA A N 1
ATOM 1214 C CA . ALA A 1 180 ? -52.283 45.538 -19.338 1.00 61.13 180 ALA A CA 1
ATOM 1215 C C . ALA A 1 180 ? -51.256 44.544 -19.897 1.00 61.58 180 ALA A C 1
ATOM 1216 O O . ALA A 1 180 ? -50.983 44.532 -21.100 1.00 65.83 180 ALA A O 1
ATOM 1218 N N . ASP A 1 181 ? -50.693 43.724 -19.000 1.00 61.40 181 ASP A N 1
ATOM 1219 C CA . ASP A 1 181 ? -49.857 42.576 -19.356 1.00 58.44 181 ASP A CA 1
ATOM 1220 C C . ASP A 1 181 ? -50.767 41.342 -19.446 1.00 56.01 181 ASP A C 1
ATOM 1221 O O . ASP A 1 181 ? -51.954 41.470 -19.765 1.00 53.23 181 ASP A O 1
ATOM 1226 N N . GLU A 1 182 ? -50.212 40.154 -19.169 1.00 52.44 182 GLU A N 1
ATOM 1227 C CA . GLU A 1 182 ? -50.954 38.904 -19.277 1.00 48.74 182 GLU A CA 1
ATOM 1228 C C . GLU A 1 182 ? -52.039 38.855 -18.194 1.00 47.15 182 GLU A C 1
ATOM 1229 O O . GLU A 1 182 ? -51.818 39.278 -17.056 1.00 45.63 182 GLU A O 1
ATOM 1235 N N . ASN A 1 183 ? -53.212 38.339 -18.580 1.00 45.37 183 ASN A N 1
ATOM 1236 C CA . ASN A 1 183 ? -54.313 38.081 -17.669 1.00 43.91 183 ASN A CA 1
ATOM 1237 C C . ASN A 1 183 ? -53.960 36.867 -16.803 1.00 43.75 183 ASN A C 1
ATOM 1238 O O . ASN A 1 183 ? -53.143 36.029 -17.195 1.00 43.95 183 ASN A O 1
ATOM 1243 N N . TYR A 1 184 ? -54.596 36.778 -15.633 1.00 41.23 184 TYR A N 1
ATOM 1244 C CA . TYR A 1 184 ? -54.296 35.729 -14.683 1.00 42.03 184 TYR A CA 1
ATOM 1245 C C . TYR A 1 184 ? -55.553 35.361 -13.893 1.00 41.96 184 TYR A C 1
ATOM 1246 O O . TYR A 1 184 ? -56.506 36.134 -13.834 1.00 43.15 184 TYR A O 1
ATOM 1255 N N . LEU A 1 185 ? -55.527 34.161 -13.304 1.00 42.82 185 LEU A N 1
ATOM 1256 C CA . LEU A 1 185 ? -56.572 33.690 -12.417 1.00 43.52 185 LEU A CA 1
ATOM 1257 C C . LEU A 1 185 ? -56.105 33.901 -10.973 1.00 43.95 185 LEU A C 1
ATOM 1258 O O . LEU A 1 185 ? -55.161 33.257 -10.517 1.00 42.55 185 LEU A O 1
ATOM 1263 N N . GLU A 1 186 ? -56.756 34.847 -10.288 1.00 45.78 186 GLU A N 1
ATOM 1264 C CA . GLU A 1 186 ? -56.486 35.161 -8.895 1.00 47.44 186 GLU A CA 1
ATOM 1265 C C . GLU A 1 186 ? -57.285 34.187 -8.022 1.00 49.59 186 GLU A C 1
ATOM 1266 O O . GLU A 1 186 ? -58.444 33.903 -8.316 1.00 52.70 186 GLU A O 1
ATOM 1272 N N . TYR A 1 187 ? -56.650 33.674 -6.963 1.00 46.58 187 TYR A N 1
ATOM 1273 C CA . TYR A 1 187 ? -57.291 32.745 -6.040 1.00 47.55 187 TYR A CA 1
ATOM 1274 C C . TYR A 1 187 ? -56.630 32.861 -4.663 1.00 48.99 187 TYR A C 1
ATOM 1275 O O . TYR A 1 187 ? -55.459 33.205 -4.568 1.00 51.35 187 TYR A O 1
ATOM 1284 N N . THR A 1 188 ? -57.409 32.579 -3.611 1.00 50.66 188 THR A N 1
ATOM 1285 C CA . THR A 1 188 ? -56.953 32.644 -2.224 1.00 51.83 188 THR A CA 1
ATOM 1286 C C . THR A 1 188 ? -56.595 31.235 -1.737 1.00 52.37 188 THR A C 1
ATOM 1287 O O . THR A 1 188 ? -57.389 30.305 -1.878 1.00 54.02 188 THR A O 1
ATOM 1291 N N . ILE A 1 189 ? -55.400 31.098 -1.153 1.00 53.18 189 ILE A N 1
ATOM 1292 C CA . ILE A 1 189 ? -54.963 29.850 -0.529 1.00 54.73 189 ILE A CA 1
ATOM 1293 C C . ILE A 1 189 ? -55.639 29.752 0.837 1.00 58.32 189 ILE A C 1
ATOM 1294 O O . ILE A 1 189 ? -55.569 30.691 1.626 1.00 60.93 189 ILE A O 1
ATOM 1299 N N . PRO A 1 190 ? -56.323 28.632 1.167 1.00 59.97 190 PRO A N 1
ATOM 1300 C CA . PRO A 1 190 ? -56.896 28.457 2.501 1.00 61.70 190 PRO A CA 1
ATOM 1301 C C . PRO A 1 190 ? -55.800 28.476 3.577 1.00 61.85 190 PRO A C 1
ATOM 1302 O O . PRO A 1 190 ? -54.672 28.061 3.308 1.00 64.40 190 PRO A O 1
ATOM 1306 N N . THR A 1 191 ? -56.149 28.958 4.775 1.00 63.75 191 THR A N 1
ATOM 1307 C CA . THR A 1 191 ? -55.206 29.089 5.890 1.00 64.83 191 THR A CA 1
ATOM 1308 C C . THR A 1 191 ? -54.819 27.703 6.429 1.00 65.92 191 THR A C 1
ATOM 1309 O O . THR A 1 191 ? -53.697 27.509 6.895 1.00 63.92 191 THR A O 1
ATOM 1313 N N . GLY A 1 192 ? -55.753 26.747 6.344 1.00 67.40 192 GLY A N 1
ATOM 1314 C CA . GLY A 1 192 ? -55.597 25.399 6.902 1.00 71.27 192 GLY A CA 1
ATOM 1315 C C . GLY A 1 192 ? -54.478 24.595 6.253 1.00 71.10 192 GLY A C 1
ATOM 1316 O O . GLY A 1 192 ? -53.916 23.701 6.888 1.00 74.93 192 GLY A O 1
ATOM 1317 N N . VAL A 1 193 ? -54.157 24.904 4.990 1.00 66.71 193 VAL A N 1
ATOM 1318 C CA . VAL A 1 193 ? -53.215 24.114 4.195 1.00 64.45 193 VAL A CA 1
ATOM 1319 C C . VAL A 1 193 ? -51.810 24.265 4.788 1.00 62.67 193 VAL A C 1
ATOM 1320 O O . VAL A 1 193 ? -51.298 25.375 4.904 1.00 64.08 193 VAL A O 1
ATOM 1324 N N . SER A 1 194 ? -51.201 23.131 5.146 1.00 62.92 194 SER A N 1
ATOM 1325 C CA . SER A 1 194 ? -49.854 23.090 5.703 1.00 62.51 194 SER A CA 1
ATOM 1326 C C . SER A 1 194 ? -48.823 23.211 4.574 1.00 61.06 194 SER A C 1
ATOM 1327 O O . SER A 1 194 ? -49.164 23.075 3.397 1.00 58.98 194 SER A O 1
ATOM 1330 N N . GLU A 1 195 ? -47.565 23.469 4.958 1.00 61.12 195 GLU A N 1
ATOM 1331 C CA . GLU A 1 195 ? -46.446 23.631 4.022 1.00 58.54 195 GLU A CA 1
ATOM 1332 C C . GLU A 1 195 ? -46.282 22.354 3.187 1.00 54.61 195 GLU A C 1
ATOM 1333 O O . GLU A 1 195 ? -46.677 21.275 3.615 1.00 56.58 195 GLU A O 1
ATOM 1339 N N . GLY A 1 196 ? -45.693 22.501 1.996 1.00 51.36 196 GLY A N 1
ATOM 1340 C CA . GLY A 1 196 ? -45.432 21.391 1.085 1.00 49.30 196 GLY A CA 1
ATOM 1341 C C . GLY A 1 196 ? -45.752 21.747 -0.358 1.00 48.57 196 GLY A C 1
ATOM 1342 O O . GLY A 1 196 ? -46.079 22.898 -0.665 1.00 45.92 196 GLY A O 1
ATOM 1343 N N . ASP A 1 197 ? -45.655 20.736 -1.232 1.00 48.25 197 ASP A N 1
ATOM 1344 C CA . ASP A 1 197 ? -45.902 20.853 -2.671 1.00 48.36 197 ASP A CA 1
ATOM 1345 C C . ASP A 1 197 ? -47.188 20.090 -3.020 1.00 46.52 197 ASP A C 1
ATOM 1346 O O . ASP A 1 197 ? -47.339 18.935 -2.649 1.00 44.53 197 ASP A O 1
ATOM 1351 N N . TYR A 1 198 ? -48.107 20.750 -3.735 1.00 43.72 198 TYR A N 1
ATOM 1352 C CA . TYR A 1 198 ? -49.399 20.167 -4.109 1.00 43.13 198 TYR A CA 1
ATOM 1353 C C . TYR A 1 198 ? -49.581 20.246 -5.628 1.00 41.48 198 TYR A C 1
ATOM 1354 O O . TYR A 1 198 ? -49.211 21.237 -6.236 1.00 39.83 198 TYR A O 1
ATOM 1363 N N . ARG A 1 199 ? -50.144 19.186 -6.219 1.00 41.87 199 ARG A N 1
ATOM 1364 C CA . ARG A 1 199 ? -50.550 19.169 -7.629 1.00 41.76 199 ARG A CA 1
ATOM 1365 C C . ARG A 1 199 ? -51.997 19.674 -7.724 1.00 43.09 199 ARG A C 1
ATOM 1366 O O . ARG A 1 199 ? -52.906 19.050 -7.183 1.00 43.31 199 ARG A O 1
ATOM 1374 N N . ILE A 1 200 ? -52.192 20.811 -8.404 1.00 43.16 200 ILE A N 1
ATOM 1375 C CA . ILE A 1 200 ? -53.492 21.481 -8.466 1.00 45.22 200 ILE A CA 1
ATOM 1376 C C . ILE A 1 200 ? -54.248 21.010 -9.712 1.00 45.90 200 ILE A C 1
ATOM 1377 O O . ILE A 1 200 ? -53.651 20.547 -10.684 1.00 47.75 200 ILE A O 1
ATOM 1382 N N . VAL A 1 201 ? -55.576 21.152 -9.651 1.00 45.55 201 VAL A N 1
ATOM 1383 C CA . VAL A 1 201 ? -56.491 20.739 -10.700 1.00 46.44 201 VAL A CA 1
ATOM 1384 C C . VAL A 1 201 ? -57.516 21.863 -10.904 1.00 46.72 201 VAL A C 1
ATOM 1385 O O . VAL A 1 201 ? -58.042 22.403 -9.931 1.00 47.44 201 VAL A O 1
ATOM 1389 N N . LEU A 1 202 ? -57.774 22.206 -12.173 1.00 45.33 202 LEU A N 1
ATOM 1390 C CA . LEU A 1 202 ? -58.757 23.218 -12.559 1.00 45.49 202 LEU A CA 1
ATOM 1391 C C . LEU A 1 202 ? -60.078 22.520 -12.892 1.00 46.78 202 LEU A C 1
ATOM 1392 O O . LEU A 1 202 ? -60.079 21.552 -13.642 1.00 46.91 202 LEU A O 1
ATOM 1397 N N . GLN A 1 203 ? -61.188 23.036 -12.351 1.00 48.86 203 GLN A N 1
ATOM 1398 C CA . GLN A 1 203 ? -62.512 22.420 -12.515 1.00 51.68 203 GLN A CA 1
ATOM 1399 C C . GLN A 1 203 ? -63.449 23.369 -13.277 1.00 54.11 203 GLN A C 1
ATOM 1400 O O . GLN A 1 203 ? -63.479 24.567 -13.012 1.00 53.65 203 GLN A O 1
ATOM 1406 N N . ASP A 1 204 ? -64.216 22.793 -14.213 1.00 58.09 204 ASP A N 1
ATOM 1407 C CA . ASP A 1 204 ? -65.237 23.487 -15.015 1.00 60.58 204 ASP A CA 1
ATOM 1408 C C . ASP A 1 204 ? -66.524 23.661 -14.201 1.00 60.58 204 ASP A C 1
ATOM 1409 O O . ASP A 1 204 ? -66.664 23.108 -13.109 1.00 59.26 204 ASP A O 1
ATOM 1414 N N . ALA A 1 205 ? -67.467 24.416 -14.777 1.00 59.30 205 ALA A N 1
ATOM 1415 C CA . ALA A 1 205 ? -68.839 24.517 -14.279 1.00 59.35 205 ALA A CA 1
ATOM 1416 C C . ALA A 1 205 ? -69.606 23.223 -14.588 1.00 61.32 205 ALA A C 1
ATOM 1417 O O . ALA A 1 205 ? -70.550 22.874 -13.876 1.00 63.43 205 ALA A O 1
ATOM 1419 N N . ASP A 1 206 ? -69.208 22.543 -15.672 1.00 62.08 206 ASP A N 1
ATOM 1420 C CA . ASP A 1 206 ? -69.734 21.232 -16.061 1.00 61.75 206 ASP A CA 1
ATOM 1421 C C . ASP A 1 206 ? -69.269 20.153 -15.076 1.00 59.68 206 ASP A C 1
ATOM 1422 O O . ASP A 1 206 ? -70.001 19.207 -14.811 1.00 61.07 206 ASP A O 1
ATOM 1427 N N . GLY A 1 207 ? -68.043 20.296 -14.560 1.00 58.68 207 GLY A N 1
ATOM 1428 C CA . GLY A 1 207 ? -67.454 19.344 -13.614 1.00 57.23 207 GLY A CA 1
ATOM 1429 C C . GLY A 1 207 ? -66.151 18.737 -14.117 1.00 55.43 207 GLY A C 1
ATOM 1430 O O . GLY A 1 207 ? -65.481 18.026 -13.370 1.00 54.46 207 GLY A O 1
ATOM 1431 N N . ASN A 1 208 ? -65.796 19.019 -15.378 1.00 54.76 208 ASN A N 1
ATOM 1432 C CA . ASN A 1 208 ? -64.579 18.510 -16.011 1.00 53.81 208 ASN A CA 1
ATOM 1433 C C . ASN A 1 208 ? -63.348 19.052 -15.275 1.00 53.44 208 ASN A C 1
ATOM 1434 O O . ASN A 1 208 ? -63.361 20.179 -14.774 1.00 54.88 208 ASN A O 1
ATOM 1439 N N . GLN A 1 209 ? -62.284 18.240 -15.245 1.00 52.43 209 GLN A N 1
ATOM 1440 C CA . GLN A 1 209 ? -61.067 18.546 -14.502 1.00 50.71 209 GLN A CA 1
ATOM 1441 C C . GLN A 1 209 ? -59.863 18.538 -15.453 1.00 49.34 209 GLN A C 1
ATOM 1442 O O . GLN A 1 209 ? -59.801 17.738 -16.384 1.00 50.58 209 GLN A O 1
ATOM 1448 N N . TYR A 1 210 ? -58.921 19.456 -15.204 1.00 48.58 210 TYR A N 1
ATOM 1449 C CA . TYR A 1 210 ? -57.730 19.641 -16.025 1.00 49.37 210 TYR A CA 1
ATOM 1450 C C . TYR A 1 210 ? -56.524 19.883 -15.113 1.00 49.53 210 TYR A C 1
ATOM 1451 O O . TYR A 1 210 ? -56.648 20.541 -14.080 1.00 52.24 210 TYR A O 1
ATOM 1460 N N . GLY A 1 211 ? -55.364 19.361 -15.520 1.00 50.05 211 GLY A N 1
ATOM 1461 C CA . GLY A 1 211 ? -54.134 19.469 -14.743 1.00 50.03 211 GLY A CA 1
ATOM 1462 C C . GLY A 1 211 ? -53.485 20.832 -14.905 1.00 49.54 211 GLY A C 1
ATOM 1463 O O . GLY A 1 211 ? -53.551 21.429 -15.983 1.00 50.64 211 GLY A O 1
ATOM 1464 N N . ALA A 1 212 ? -52.862 21.319 -13.822 1.00 48.23 212 ALA A N 1
ATOM 1465 C CA . ALA A 1 212 ? -52.190 22.620 -13.800 1.00 47.39 212 ALA A CA 1
ATOM 1466 C C . ALA A 1 212 ? -50.886 22.561 -12.988 1.00 47.65 212 ALA A C 1
ATOM 1467 O O . ALA A 1 212 ? -50.440 23.580 -12.453 1.00 45.44 212 ALA A O 1
ATOM 1469 N N . ASP A 1 213 ? -50.276 21.370 -12.914 1.00 47.38 213 ASP A N 1
ATOM 1470 C CA . ASP A 1 213 ? -48.928 21.172 -12.366 1.00 47.24 213 ASP A CA 1
ATOM 1471 C C . ASP A 1 213 ? -48.891 21.589 -10.886 1.00 46.10 213 ASP A C 1
ATOM 1472 O O . ASP A 1 213 ? -49.924 21.592 -10.221 1.00 45.38 213 ASP A O 1
ATOM 1477 N N . MET A 1 214 ? -47.690 21.909 -10.379 1.00 47.50 214 MET A N 1
ATOM 1478 C CA . MET A 1 214 ? -47.391 21.973 -8.944 1.00 47.57 214 MET A CA 1
ATOM 1479 C C . MET A 1 214 ? -47.499 23.408 -8.411 1.00 44.96 214 MET A C 1
ATOM 1480 O O . MET A 1 214 ? -47.239 24.377 -9.125 1.00 41.00 214 MET A O 1
ATOM 1485 N N . VAL A 1 215 ? -47.873 23.502 -7.129 1.00 45.93 215 VAL A N 1
ATOM 1486 C CA . VAL A 1 215 ? -47.823 24.716 -6.323 1.00 46.88 215 VAL A CA 1
ATOM 1487 C C . VAL A 1 215 ? -47.037 24.384 -5.050 1.00 47.47 215 VAL A C 1
ATOM 1488 O O . VAL A 1 215 ? -47.115 23.265 -4.556 1.00 49.98 215 VAL A O 1
ATOM 1492 N N . LYS A 1 216 ? -46.280 25.360 -4.537 1.00 46.54 216 LYS A N 1
ATOM 1493 C CA . LYS A 1 216 ? -45.491 25.203 -3.318 1.00 47.12 216 LYS A CA 1
ATOM 1494 C C . LYS A 1 216 ? -45.998 26.188 -2.256 1.00 47.29 216 LYS A C 1
ATOM 1495 O O . LYS A 1 216 ? -45.938 27.401 -2.443 1.00 44.11 216 LYS A O 1
ATOM 1501 N N . VAL A 1 217 ? -46.479 25.635 -1.138 1.00 47.85 217 VAL A N 1
ATOM 1502 C CA . VAL A 1 217 ? -47.026 26.391 -0.017 1.00 48.59 217 VAL A CA 1
ATOM 1503 C C . VAL A 1 217 ? -45.943 26.520 1.061 1.00 48.29 217 VAL A C 1
ATOM 1504 O O . VAL A 1 217 ? -45.426 25.510 1.539 1.00 48.03 217 VAL A O 1
ATOM 1508 N N . THR A 1 218 ? -45.626 27.764 1.443 1.00 48.07 218 THR A N 1
ATOM 1509 C CA . THR A 1 218 ? -44.625 28.049 2.476 1.00 49.28 218 THR A CA 1
ATOM 1510 C C . THR A 1 218 ? -45.072 29.239 3.333 1.00 50.26 218 THR A C 1
ATOM 1511 O O . THR A 1 218 ? -45.699 30.180 2.834 1.00 48.42 218 THR A O 1
ATOM 1515 N N . ASN A 1 219 ? -44.728 29.172 4.626 1.00 51.22 219 ASN A N 1
ATOM 1516 C CA . ASN A 1 219 ? -44.890 30.264 5.582 1.00 53.48 219 ASN A CA 1
ATOM 1517 C C . ASN A 1 219 ? -43.584 31.058 5.706 1.00 52.01 219 ASN A C 1
ATOM 1518 O O . ASN A 1 219 ? -43.571 32.136 6.305 1.00 56.89 219 ASN A O 1
ATOM 1523 N N . ALA A 1 220 ? -42.493 30.518 5.146 1.00 49.08 220 ALA A N 1
ATOM 1524 C CA . ALA A 1 220 ? -41.166 31.091 5.303 1.00 48.19 220 ALA A CA 1
ATOM 1525 C C . ALA A 1 220 ? -41.063 32.388 4.500 1.00 46.69 220 ALA A C 1
ATOM 1526 O O . ALA A 1 220 ? -41.664 32.521 3.429 1.00 47.28 220 ALA A O 1
ATOM 1528 N N . SER A 1 221 ? -40.299 33.339 5.046 1.00 47.22 221 SER A N 1
ATOM 1529 C CA . SER A 1 221 ? -39.842 34.492 4.307 1.00 46.03 221 SER A CA 1
ATOM 1530 C C . SER A 1 221 ? -38.780 34.026 3.307 1.00 43.93 221 SER A C 1
ATOM 1531 O O . SER A 1 221 ? -37.628 33.820 3.679 1.00 44.28 221 SER A O 1
ATOM 1534 N N . LEU A 1 222 ? -39.198 33.818 2.053 1.00 41.40 222 LEU A N 1
ATOM 1535 C CA . LEU A 1 222 ? -38.348 33.239 1.022 1.00 40.64 222 LEU A CA 1
ATOM 1536 C C . LEU A 1 222 ? -38.029 34.302 -0.033 1.00 40.41 222 LEU A C 1
ATOM 1537 O O . LEU A 1 222 ? -38.894 34.696 -0.806 1.00 39.13 222 LEU A O 1
ATOM 1542 N N . VAL A 1 223 ? -36.768 34.744 -0.044 1.00 42.37 223 VAL A N 1
ATOM 1543 C CA . VAL A 1 223 ? -36.229 35.630 -1.068 1.00 42.31 223 VAL A CA 1
ATOM 1544 C C . VAL A 1 223 ? -35.970 34.804 -2.335 1.00 42.11 223 VAL A C 1
ATOM 1545 O O . VAL A 1 223 ? -35.276 33.786 -2.285 1.00 42.69 223 VAL A O 1
ATOM 1549 N N . ILE A 1 224 ? -36.514 35.270 -3.466 1.00 42.02 224 ILE A N 1
ATOM 1550 C CA . ILE A 1 224 ? -36.577 34.491 -4.705 1.00 43.43 224 ILE A CA 1
ATOM 1551 C C . ILE A 1 224 ? -35.691 35.115 -5.793 1.00 44.14 224 ILE A C 1
ATOM 1552 O O . ILE A 1 224 ? -34.999 34.388 -6.509 1.00 46.52 224 ILE A O 1
ATOM 1557 N N . SER A 1 225 ? -35.740 36.443 -5.952 1.00 43.54 225 SER A N 1
ATOM 1558 C CA . SER A 1 225 ? -35.030 37.096 -7.054 1.00 43.85 225 SER A CA 1
ATOM 1559 C C . SER A 1 225 ? -34.590 38.511 -6.669 1.00 43.89 225 SER A C 1
ATOM 1560 O O . SER A 1 225 ? -35.209 39.165 -5.826 1.00 41.32 225 SER A O 1
ATOM 1563 N N . GLY A 1 226 ? -33.515 38.961 -7.327 1.00 43.80 226 GLY A N 1
ATOM 1564 C CA . GLY A 1 226 ? -32.969 40.298 -7.186 1.00 44.36 226 GLY A CA 1
ATOM 1565 C C . GLY A 1 226 ? -31.848 40.368 -6.164 1.00 44.48 226 GLY A C 1
ATOM 1566 O O . GLY A 1 226 ? -31.325 41.444 -5.921 1.00 48.60 226 GLY A O 1
ATOM 1567 N N . ALA A 1 227 ? -31.459 39.222 -5.591 1.00 43.68 227 ALA A N 1
ATOM 1568 C CA . ALA A 1 227 ? -30.532 39.183 -4.450 1.00 44.19 227 ALA A CA 1
ATOM 1569 C C . ALA A 1 227 ? -29.137 38.677 -4.858 1.00 44.00 227 ALA A C 1
ATOM 1570 O O . ALA A 1 227 ? -28.284 38.507 -3.999 1.00 43.74 227 ALA A O 1
ATOM 1572 N N . ASN A 1 228 ? -28.902 38.454 -6.158 1.00 46.17 228 ASN A N 1
ATOM 1573 C CA . ASN A 1 228 ? -27.617 37.942 -6.659 1.00 47.39 228 ASN A CA 1
ATOM 1574 C C . ASN A 1 228 ? -26.596 39.079 -6.776 1.00 47.92 228 ASN A C 1
ATOM 1575 O O . ASN A 1 228 ? -25.400 38.854 -6.606 1.00 47.82 228 ASN A O 1
ATOM 1580 N N . ARG A 1 229 ? -27.084 40.282 -7.100 1.00 48.35 229 ARG A N 1
ATOM 1581 C CA . ARG A 1 229 ? -26.262 41.462 -7.357 1.00 50.79 229 ARG A CA 1
ATOM 1582 C C . ARG A 1 229 ? -26.837 42.651 -6.584 1.00 48.34 229 ARG A C 1
ATOM 1583 O O . ARG A 1 229 ? -28.043 42.713 -6.339 1.00 46.75 229 ARG A O 1
ATOM 1591 N N . ALA A 1 230 ? -25.958 43.590 -6.216 1.00 46.93 230 ALA A N 1
ATOM 1592 C CA . ALA A 1 230 ? -26.340 44.812 -5.515 1.00 47.40 230 ALA A CA 1
ATOM 1593 C C . ALA A 1 230 ? -25.289 45.897 -5.769 1.00 48.41 230 ALA A C 1
ATOM 1594 O O . ALA A 1 230 ? -24.104 45.598 -5.872 1.00 48.45 230 ALA A O 1
ATOM 1596 N N . THR A 1 231 ? -25.746 47.150 -5.876 1.00 50.63 231 THR A N 1
ATOM 1597 C CA . THR A 1 231 ? -24.866 48.310 -6.005 1.00 51.14 231 THR A CA 1
ATOM 1598 C C . THR A 1 231 ? -24.727 48.976 -4.629 1.00 52.09 231 THR A C 1
ATOM 1599 O O . THR A 1 231 ? -25.726 49.268 -3.970 1.00 54.08 231 THR A O 1
ATOM 1603 N N . ALA A 1 232 ? -23.478 49.209 -4.212 1.00 51.29 232 ALA A N 1
ATOM 1604 C CA . ALA A 1 232 ? -23.162 49.767 -2.901 1.00 52.39 232 ALA A CA 1
ATOM 1605 C C . ALA A 1 232 ? -23.765 51.170 -2.766 1.00 55.20 232 ALA A C 1
ATOM 1606 O O . ALA A 1 232 ? -23.688 51.977 -3.698 1.00 56.56 232 ALA A O 1
ATOM 1608 N N . ASN A 1 233 ? -24.381 51.426 -1.604 1.00 56.80 233 ASN A N 1
ATOM 1609 C CA . ASN A 1 233 ? -24.814 52.757 -1.164 1.00 58.96 233 ASN A CA 1
ATOM 1610 C C . ASN A 1 233 ? -25.999 53.276 -1.992 1.00 59.49 233 ASN A C 1
ATOM 1611 O O . ASN A 1 233 ? -26.216 54.484 -2.038 1.00 63.49 233 ASN A O 1
ATOM 1616 N N . VAL A 1 234 ? -26.769 52.382 -2.627 1.00 57.57 234 VAL A N 1
ATOM 1617 C CA . VAL A 1 234 ? -27.980 52.789 -3.361 1.00 55.48 234 VAL A CA 1
ATOM 1618 C C . VAL A 1 234 ? -29.089 51.764 -3.101 1.00 54.81 234 VAL A C 1
ATOM 1619 O O . VAL A 1 234 ? -28.851 50.703 -2.516 1.00 51.43 234 VAL A O 1
ATOM 1623 N N . ASP A 1 235 ? -30.297 52.113 -3.558 1.00 56.31 235 ASP A N 1
ATOM 1624 C CA . ASP A 1 235 ? -31.505 51.316 -3.372 1.00 56.17 235 ASP A CA 1
ATOM 1625 C C . ASP A 1 235 ? -31.316 49.932 -4.008 1.00 51.04 235 ASP A C 1
ATOM 1626 O O . ASP A 1 235 ? -30.685 49.785 -5.054 1.00 49.79 235 ASP A O 1
ATOM 1631 N N . TRP A 1 236 ? -31.894 48.930 -3.339 1.00 47.98 236 TRP A N 1
ATOM 1632 C CA . TRP A 1 236 ? -31.774 47.524 -3.669 1.00 47.01 236 TRP A CA 1
ATOM 1633 C C . TRP A 1 236 ? -33.133 46.867 -3.413 1.00 46.84 236 TRP A C 1
ATOM 1634 O O . TRP A 1 236 ? -33.606 46.870 -2.279 1.00 46.55 236 TRP A O 1
ATOM 1645 N N . THR A 1 237 ? -33.766 46.352 -4.475 1.00 47.31 237 THR A N 1
ATOM 1646 C CA . THR A 1 237 ? -35.107 45.773 -4.381 1.00 47.17 237 THR A CA 1
ATOM 1647 C C . THR A 1 237 ? -35.023 44.252 -4.553 1.00 46.38 237 THR A C 1
ATOM 1648 O O . THR A 1 237 ? -34.480 43.755 -5.542 1.00 43.84 237 THR A O 1
ATOM 1652 N N . ILE A 1 238 ? -35.590 43.542 -3.570 1.00 46.72 238 ILE A N 1
ATOM 1653 C CA . ILE A 1 238 ? -35.565 42.091 -3.461 1.00 47.30 238 ILE A CA 1
ATOM 1654 C C . ILE A 1 238 ? -37.012 41.576 -3.466 1.00 46.26 238 ILE A C 1
ATOM 1655 O O . ILE A 1 238 ? -37.884 42.171 -2.826 1.00 43.79 238 ILE A O 1
ATOM 1660 N N . SER A 1 239 ? -37.248 40.469 -4.186 1.00 44.37 239 SER A N 1
ATOM 1661 C CA . SER A 1 239 ? -38.588 39.909 -4.405 1.00 42.96 239 SER A CA 1
ATOM 1662 C C . SER A 1 239 ? -38.689 38.509 -3.791 1.00 42.88 239 SER A C 1
ATOM 1663 O O . SER A 1 239 ? -37.802 37.687 -3.983 1.00 42.84 239 SER A O 1
ATOM 1666 N N . GLY A 1 240 ? -39.800 38.254 -3.087 1.00 43.41 240 GLY A N 1
ATOM 1667 C CA . GLY A 1 240 ? -40.020 37.021 -2.331 1.00 43.85 240 GLY A CA 1
ATOM 1668 C C . GLY A 1 240 ? -41.497 36.763 -2.081 1.00 44.51 240 GLY A C 1
ATOM 1669 O O . GLY A 1 240 ? -42.336 37.211 -2.851 1.00 42.48 240 GLY A O 1
ATOM 1670 N N . ILE A 1 241 ? -41.804 36.052 -0.988 1.00 45.94 241 ILE A N 1
ATOM 1671 C CA . ILE A 1 241 ? -43.167 35.576 -0.727 1.00 47.51 241 ILE A CA 1
ATOM 1672 C C . ILE A 1 241 ? -43.676 36.084 0.631 1.00 51.08 241 ILE A C 1
ATOM 1673 O O . ILE A 1 241 ? -44.812 36.561 0.699 1.00 61.12 241 ILE A O 1
ATOM 1678 N N . ASN A 1 242 ? -42.880 35.983 1.704 1.00 46.75 242 ASN A N 1
ATOM 1679 C CA . ASN A 1 242 ? -43.364 36.411 3.030 1.00 48.25 242 ASN A CA 1
ATOM 1680 C C . ASN A 1 242 ? -42.382 37.421 3.629 1.00 48.42 242 ASN A C 1
ATOM 1681 O O . ASN A 1 242 ? -41.900 37.254 4.751 1.00 48.07 242 ASN A O 1
ATOM 1686 N N . LEU A 1 243 ? -42.129 38.495 2.876 1.00 46.26 243 LEU A N 1
ATOM 1687 C CA . LEU A 1 243 ? -41.018 39.395 3.154 1.00 48.21 243 LEU A CA 1
ATOM 1688 C C . LEU A 1 243 ? -41.404 40.463 4.188 1.00 51.71 243 LEU A C 1
ATOM 1689 O O . LEU A 1 243 ? -40.527 41.188 4.663 1.00 53.35 243 LEU A O 1
ATOM 1694 N N . GLU A 1 244 ? -42.692 40.549 4.550 1.00 53.87 244 GLU A N 1
ATOM 1695 C CA . GLU A 1 244 ? -43.148 41.512 5.566 1.00 56.73 244 GLU A CA 1
ATOM 1696 C C . GLU A 1 244 ? -42.698 41.051 6.963 1.00 57.21 244 GLU A C 1
ATOM 1697 O O . GLU A 1 244 ? -42.579 41.874 7.878 1.00 56.63 244 GLU A O 1
ATOM 1703 N N . ASN A 1 245 ? -42.438 39.743 7.109 1.00 56.95 245 ASN A N 1
ATOM 1704 C CA . ASN A 1 245 ? -41.995 39.132 8.369 1.00 56.59 245 ASN A CA 1
ATOM 1705 C C . ASN A 1 245 ? -40.501 39.390 8.625 1.00 57.02 245 ASN A C 1
ATOM 1706 O O . ASN A 1 245 ? -40.017 39.104 9.721 1.00 59.19 245 ASN A O 1
ATOM 1711 N N . ILE A 1 246 ? -39.769 39.900 7.623 1.00 54.67 246 ILE A N 1
ATOM 1712 C CA . ILE A 1 246 ? -38.327 40.146 7.753 1.00 54.04 246 ILE A CA 1
ATOM 1713 C C . ILE A 1 246 ? -38.101 41.330 8.702 1.00 56.08 246 ILE A C 1
ATOM 1714 O O . ILE A 1 246 ? -38.699 42.393 8.539 1.00 58.09 246 ILE A O 1
ATOM 1719 N N . ALA A 1 247 ? -37.221 41.117 9.687 1.00 58.58 247 ALA A N 1
ATOM 1720 C CA . ALA A 1 247 ? -36.836 42.116 10.681 1.00 59.40 247 ALA A CA 1
ATOM 1721 C C . ALA A 1 247 ? -35.502 42.768 10.295 1.00 59.31 247 ALA A C 1
ATOM 1722 O O . ALA A 1 247 ? -35.301 43.958 10.549 1.00 60.68 247 ALA A O 1
ATOM 1724 N N . SER A 1 248 ? -34.592 41.981 9.704 1.00 56.82 248 SER A N 1
ATOM 1725 C CA . SER A 1 248 ? -33.266 42.468 9.332 1.00 54.86 248 SER A CA 1
ATOM 1726 C C . SER A 1 248 ? -32.627 41.569 8.265 1.00 53.08 248 SER A C 1
ATOM 1727 O O . SER A 1 248 ? -32.938 40.384 8.172 1.00 50.76 248 SER A O 1
ATOM 1730 N N . LEU A 1 249 ? -31.735 42.176 7.471 1.00 51.89 249 LEU A N 1
ATOM 1731 C CA . LEU A 1 249 ? -30.836 41.493 6.542 1.00 50.41 249 LEU A CA 1
ATOM 1732 C C . LEU A 1 249 ? -29.394 41.891 6.881 1.00 51.66 249 LEU A C 1
ATOM 1733 O O . LEU A 1 249 ? -29.126 43.058 7.172 1.00 53.92 249 LEU A O 1
ATOM 1738 N N . THR A 1 250 ? -28.478 40.915 6.839 1.00 49.99 250 THR A N 1
ATOM 1739 C CA . THR A 1 250 ? -27.054 41.146 7.075 1.00 49.30 250 THR A CA 1
ATOM 1740 C C . THR A 1 250 ? -26.269 40.773 5.811 1.00 47.17 250 THR A C 1
ATOM 1741 O O . THR A 1 250 ? -26.321 39.637 5.371 1.00 46.63 250 THR A O 1
ATOM 1745 N N . ILE A 1 251 ? -25.568 41.756 5.236 1.00 46.92 251 ILE A N 1
ATOM 1746 C CA . ILE A 1 251 ? -24.675 41.578 4.082 1.00 46.67 251 ILE A CA 1
ATOM 1747 C C . ILE A 1 251 ? -23.272 42.002 4.528 1.00 45.79 251 ILE A C 1
ATOM 1748 O O . ILE A 1 251 ? -23.123 42.961 5.284 1.00 45.37 251 ILE A O 1
ATOM 1753 N N . GLY A 1 252 ? -22.250 41.285 4.058 1.00 44.83 252 GLY A N 1
ATOM 1754 C CA . GLY A 1 252 ? -20.958 41.351 4.697 1.00 47.17 252 GLY A CA 1
ATOM 1755 C C . GLY A 1 252 ? -21.138 41.076 6.177 1.00 51.27 252 GLY A C 1
ATOM 1756 O O . GLY A 1 252 ? -21.653 40.021 6.548 1.00 58.26 252 GLY A O 1
ATOM 1757 N N . GLY A 1 253 ? -20.787 42.049 7.019 1.00 51.47 253 GLY A N 1
ATOM 1758 C CA . GLY A 1 253 ? -21.105 41.993 8.445 1.00 53.69 253 GLY A CA 1
ATOM 1759 C C . GLY A 1 253 ? -22.040 43.119 8.853 1.00 53.34 253 GLY A C 1
ATOM 1760 O O . GLY A 1 253 ? -22.128 43.458 10.034 1.00 54.82 253 GLY A O 1
ATOM 1761 N N . GLN A 1 254 ? -22.747 43.679 7.864 1.00 52.27 254 GLN A N 1
ATOM 1762 C CA . GLN A 1 254 ? -23.483 44.928 8.001 1.00 52.69 254 GLN A CA 1
ATOM 1763 C C . GLN A 1 254 ? -24.984 44.626 8.034 1.00 51.62 254 GLN A C 1
ATOM 1764 O O . GLN A 1 254 ? -25.555 44.210 7.032 1.00 51.84 254 GLN A O 1
ATOM 1770 N N . THR A 1 255 ? -25.607 44.857 9.195 1.00 52.30 255 THR A N 1
ATOM 1771 C CA . THR A 1 255 ? -27.032 44.616 9.397 1.00 52.25 255 THR A CA 1
ATOM 1772 C C . THR A 1 255 ? -27.846 45.855 9.001 1.00 53.42 255 THR A C 1
ATOM 1773 O O . THR A 1 255 ? -27.471 46.990 9.315 1.00 51.76 255 THR A O 1
ATOM 1777 N N . VAL A 1 256 ? -28.974 45.602 8.325 1.00 53.63 256 VAL A N 1
ATOM 1778 C CA . VAL A 1 256 ? -29.918 46.617 7.873 1.00 54.28 256 VAL A CA 1
ATOM 1779 C C . VAL A 1 256 ? -31.308 46.228 8.391 1.00 56.96 256 VAL A C 1
ATOM 1780 O O . VAL A 1 256 ? -31.795 45.147 8.069 1.00 57.47 256 VAL A O 1
ATOM 1784 N N . SER A 1 257 ? -31.924 47.106 9.195 1.00 59.97 257 SER A N 1
ATOM 1785 C CA . SER A 1 257 ? -33.253 46.862 9.778 1.00 61.28 257 SER A CA 1
ATOM 1786 C C . SER A 1 257 ? -34.277 47.925 9.339 1.00 62.97 257 SER A C 1
ATOM 1787 O O . SER A 1 257 ? -35.455 47.825 9.695 1.00 63.82 257 SER A O 1
ATOM 1790 N N . GLN A 1 258 ? -33.842 48.922 8.557 1.00 63.89 258 GLN A N 1
ATOM 1791 C CA . GLN A 1 258 ? -34.723 49.982 8.049 1.00 64.15 258 GLN A CA 1
ATOM 1792 C C . GLN A 1 258 ? -34.850 49.848 6.525 1.00 60.90 258 GLN A C 1
ATOM 1793 O O . GLN A 1 258 ? -33.844 49.782 5.818 1.00 56.44 258 GLN A O 1
ATOM 1799 N N . PHE A 1 259 ? -36.099 49.820 6.039 1.00 59.49 259 PHE A N 1
ATOM 1800 C CA . PHE A 1 259 ? -36.427 49.544 4.638 1.00 58.53 259 PHE A CA 1
ATOM 1801 C C . PHE A 1 259 ? -37.343 50.641 4.079 1.00 59.96 259 PHE A C 1
ATOM 1802 O O . PHE A 1 259 ? -38.142 51.224 4.809 1.00 60.03 259 PHE A O 1
ATOM 1810 N N . SER A 1 260 ? -37.233 50.879 2.766 1.00 60.36 260 SER A N 1
ATOM 1811 C CA . SER A 1 260 ? -38.010 51.892 2.054 1.00 62.36 260 SER A CA 1
ATOM 1812 C C . SER A 1 260 ? -39.440 51.382 1.824 1.00 67.21 260 SER A C 1
ATOM 1813 O O . SER A 1 260 ? -40.401 52.026 2.241 1.00 72.93 260 SER A O 1
ATOM 1816 N N . ASN A 1 261 ? -39.560 50.229 1.152 1.00 67.88 261 ASN A N 1
ATOM 1817 C CA . ASN A 1 261 ? -40.817 49.484 1.028 1.00 67.38 261 ASN A CA 1
ATOM 1818 C C . ASN A 1 261 ? -40.672 48.167 1.790 1.00 67.77 261 ASN A C 1
ATOM 1819 O O . ASN A 1 261 ? -39.557 47.660 1.943 1.00 73.39 261 ASN A O 1
ATOM 1824 N N . GLN A 1 262 ? -41.805 47.626 2.249 1.00 63.45 262 GLN A N 1
ATOM 1825 C CA . GLN A 1 262 ? -41.856 46.282 2.810 1.00 59.82 262 GLN A CA 1
ATOM 1826 C C . GLN A 1 262 ? -43.284 45.746 2.684 1.00 58.83 262 GLN A C 1
ATOM 1827 O O . GLN A 1 262 ? -44.197 46.248 3.332 1.00 60.19 262 GLN A O 1
ATOM 1833 N N . SER A 1 263 ? -43.445 44.731 1.828 1.00 56.87 263 SER A N 1
ATOM 1834 C CA . SER A 1 263 ? -44.696 44.003 1.641 1.00 56.64 263 SER A CA 1
ATOM 1835 C C . SER A 1 263 ? -44.388 42.504 1.533 1.00 56.47 263 SER A C 1
ATOM 1836 O O . SER A 1 263 ? -43.229 42.097 1.637 1.00 55.83 263 SER A O 1
ATOM 1839 N N . SER A 1 264 ? -45.436 41.696 1.332 1.00 57.66 264 SER A N 1
ATOM 1840 C CA . SER A 1 264 ? -45.313 40.254 1.148 1.00 56.98 264 SER A CA 1
ATOM 1841 C C . SER A 1 264 ? -44.310 39.944 0.029 1.00 54.31 264 SER A C 1
ATOM 1842 O O . SER A 1 264 ? -43.415 39.114 0.204 1.00 50.34 264 SER A O 1
ATOM 1845 N N . THR A 1 265 ? -44.456 40.639 -1.105 1.00 53.80 265 THR A N 1
ATOM 1846 C CA . THR A 1 265 ? -43.824 40.246 -2.359 1.00 53.51 265 THR A CA 1
ATOM 1847 C C . THR A 1 265 ? -42.492 40.977 -2.583 1.00 53.15 265 THR A C 1
ATOM 1848 O O . THR A 1 265 ? -41.691 40.531 -3.407 1.00 52.53 265 THR A O 1
ATOM 1852 N N . GLU A 1 266 ? -42.259 42.089 -1.872 1.00 54.30 266 GLU A N 1
ATOM 1853 C CA . GLU A 1 266 ? -41.122 42.964 -2.165 1.00 54.47 266 GLU A CA 1
ATOM 1854 C C . GLU A 1 266 ? -40.585 43.629 -0.894 1.00 53.31 266 GLU A C 1
ATOM 1855 O O . GLU A 1 266 ? -41.336 43.921 0.037 1.00 53.22 266 GLU A O 1
ATOM 1861 N N . ILE A 1 267 ? -39.272 43.886 -0.901 1.00 49.73 267 ILE A N 1
ATOM 1862 C CA . ILE A 1 267 ? -38.592 44.693 0.107 1.00 51.30 267 ILE A CA 1
ATOM 1863 C C . ILE A 1 267 ? -37.455 45.464 -0.580 1.00 50.23 267 ILE A C 1
ATOM 1864 O O . ILE A 1 267 ? -36.751 44.910 -1.423 1.00 45.61 267 ILE A O 1
ATOM 1869 N N . THR A 1 268 ? -37.310 46.749 -0.227 1.00 52.02 268 THR A N 1
ATOM 1870 C CA . THR A 1 268 ? -36.258 47.628 -0.754 1.00 51.79 268 THR A CA 1
ATOM 1871 C C . THR A 1 268 ? -35.453 48.211 0.413 1.00 52.21 268 THR A C 1
ATOM 1872 O O . THR A 1 268 ? -36.030 48.727 1.367 1.00 55.56 268 THR A O 1
ATOM 1876 N N . LEU A 1 269 ? -34.120 48.137 0.309 1.00 51.22 269 LEU A N 1
ATOM 1877 C CA . LEU A 1 269 ? -33.198 48.634 1.336 1.00 53.02 269 LEU A CA 1
ATOM 1878 C C . LEU A 1 269 ? -32.055 49.401 0.659 1.00 52.73 269 LEU A C 1
ATOM 1879 O O . LEU A 1 269 ? -31.963 49.425 -0.568 1.00 55.12 269 LEU A O 1
ATOM 1884 N N . THR A 1 270 ? -31.202 50.036 1.471 1.00 51.83 270 THR A N 1
ATOM 1885 C CA . THR A 1 270 ? -29.956 50.640 0.995 1.00 53.65 270 THR A CA 1
ATOM 1886 C C . THR A 1 270 ? -28.814 49.642 1.213 1.00 52.68 270 THR A C 1
ATOM 1887 O O . THR A 1 270 ? -28.433 49.366 2.354 1.00 55.69 270 THR A O 1
ATOM 1891 N N . CYS A 1 271 ? -28.283 49.094 0.115 1.00 51.38 271 CYS A N 1
ATOM 1892 C CA . CYS A 1 271 ? -27.129 48.211 0.180 1.00 51.93 271 CYS A CA 1
ATOM 1893 C C . CYS A 1 271 ? -25.986 48.946 0.873 1.00 53.40 271 CYS A C 1
ATOM 1894 O O . CYS A 1 271 ? -25.608 50.037 0.444 1.00 55.53 271 CYS A O 1
ATOM 1897 N N . PRO A 1 272 ? -25.418 48.393 1.970 1.00 50.65 272 PRO A N 1
ATOM 1898 C CA . PRO A 1 272 ? -24.379 49.088 2.733 1.00 53.08 272 PRO A CA 1
ATOM 1899 C C . PRO A 1 272 ? -23.070 49.323 1.958 1.00 53.91 272 PRO A C 1
ATOM 1900 O O . PRO A 1 272 ? -22.909 48.845 0.832 1.00 52.26 272 PRO A O 1
ATOM 1904 N N . ASP A 1 273 ? -22.156 50.074 2.586 1.00 58.19 273 ASP A N 1
ATOM 1905 C CA . ASP A 1 273 ? -20.936 50.585 1.957 1.00 58.89 273 ASP A CA 1
ATOM 1906 C C . ASP A 1 273 ? -19.866 49.487 1.958 1.00 57.01 273 ASP A C 1
ATOM 1907 O O . ASP A 1 273 ? -19.038 49.425 2.863 1.00 60.51 273 ASP A O 1
ATOM 1912 N N . LEU A 1 274 ? -19.898 48.635 0.927 1.00 54.54 274 LEU A N 1
ATOM 1913 C CA . LEU A 1 274 ? -18.998 47.493 0.803 1.00 51.56 274 LEU A CA 1
ATOM 1914 C C . LEU A 1 274 ? -18.085 47.679 -0.415 1.00 50.33 274 LEU A C 1
ATOM 1915 O O . LEU A 1 274 ? -18.494 48.238 -1.442 1.00 47.40 274 LEU A O 1
ATOM 1920 N N . SER A 1 275 ? -16.842 47.205 -0.275 1.00 48.36 275 SER A N 1
ATOM 1921 C CA . SER A 1 275 ? -15.888 47.108 -1.374 1.00 49.58 275 SER A CA 1
ATOM 1922 C C . SER A 1 275 ? -16.420 46.124 -2.421 1.00 48.66 275 SER A C 1
ATOM 1923 O O . SER A 1 275 ? -17.253 45.277 -2.114 1.00 46.83 275 SER A O 1
ATOM 1926 N N . ASP A 1 276 ? -15.917 46.240 -3.653 1.00 49.83 276 ASP A N 1
ATOM 1927 C CA . ASP A 1 276 ? -16.323 45.362 -4.747 1.00 50.94 276 ASP A CA 1
ATOM 1928 C C . ASP A 1 276 ? -15.843 43.934 -4.445 1.00 51.29 276 ASP A C 1
ATOM 1929 O O . ASP A 1 276 ? -14.683 43.727 -4.081 1.00 51.85 276 ASP A O 1
ATOM 1934 N N . GLY A 1 277 ? -16.755 42.961 -4.579 1.00 48.77 277 GLY A N 1
ATOM 1935 C CA . GLY A 1 277 ? -16.468 41.553 -4.301 1.00 48.47 277 GLY A CA 1
ATOM 1936 C C . GLY A 1 277 ? -17.726 40.760 -3.988 1.00 48.19 277 GLY A C 1
ATOM 1937 O O . GLY A 1 277 ? -18.841 41.253 -4.179 1.00 47.04 277 GLY A O 1
ATOM 1938 N N . SER A 1 278 ? -17.526 39.524 -3.507 1.00 48.25 278 SER A N 1
ATOM 1939 C CA . SER A 1 278 ? -18.600 38.587 -3.142 1.00 48.03 278 SER A CA 1
ATOM 1940 C C . SER A 1 278 ? -18.834 38.616 -1.628 1.00 47.05 278 SER A C 1
ATOM 1941 O O . SER A 1 278 ? -17.882 38.670 -0.854 1.00 50.62 278 SER A O 1
ATOM 1944 N N . TYR A 1 279 ? -20.104 38.553 -1.218 1.00 43.34 279 TYR A N 1
ATOM 1945 C CA . TYR A 1 279 ? -20.466 38.621 0.192 1.00 43.56 279 TYR A CA 1
ATOM 1946 C C . TYR A 1 279 ? -21.611 37.652 0.498 1.00 43.33 279 TYR A C 1
ATOM 1947 O O . TYR A 1 279 ? -22.428 37.343 -0.368 1.00 43.74 279 TYR A O 1
ATOM 1956 N N . THR A 1 280 ? -21.649 37.201 1.754 1.00 43.34 280 THR A N 1
ATOM 1957 C CA . THR A 1 280 ? -22.727 36.389 2.284 1.00 43.82 280 THR A CA 1
ATOM 1958 C C . THR A 1 280 ? -23.834 37.308 2.812 1.00 44.08 280 THR A C 1
ATOM 1959 O O . THR A 1 280 ? -23.551 38.264 3.530 1.00 44.13 280 THR A O 1
ATOM 1963 N N . MET A 1 281 ? -25.085 37.005 2.443 1.00 44.00 281 MET A N 1
ATOM 1964 C CA . MET A 1 281 ? -26.269 37.657 3.003 1.00 43.54 281 MET A CA 1
ATOM 1965 C C . MET A 1 281 ? -27.090 36.612 3.769 1.00 43.28 281 MET A C 1
ATOM 1966 O O . MET A 1 281 ? -27.313 35.511 3.273 1.00 42.06 281 MET A O 1
ATOM 1971 N N . THR A 1 282 ? -27.506 36.977 4.987 1.00 43.43 282 THR A N 1
ATOM 1972 C CA . THR A 1 282 ? -28.493 36.238 5.772 1.00 43.23 282 THR A CA 1
ATOM 1973 C C . THR A 1 282 ? -29.597 37.214 6.189 1.00 43.72 282 THR A C 1
ATOM 1974 O O . THR A 1 282 ? -29.525 38.398 5.874 1.00 43.92 282 THR A O 1
ATOM 1978 N N . GLY A 1 283 ? -30.611 36.703 6.892 1.00 43.81 283 GLY A N 1
ATOM 1979 C CA . GLY A 1 283 ? -31.694 37.521 7.419 1.00 44.63 283 GLY A CA 1
ATOM 1980 C C . GLY A 1 283 ? -32.376 36.850 8.594 1.00 46.32 283 GLY A C 1
ATOM 1981 O O . GLY A 1 283 ? -32.205 35.653 8.806 1.00 45.67 283 GLY A O 1
ATOM 1982 N N . LYS A 1 284 ? -33.155 37.638 9.343 1.00 50.30 284 LYS A N 1
ATOM 1983 C CA . LYS A 1 284 ? -33.913 37.171 10.510 1.00 55.14 284 LYS A CA 1
ATOM 1984 C C . LYS A 1 284 ? -35.354 37.690 10.418 1.00 56.33 284 LYS A C 1
ATOM 1985 O O . LYS A 1 284 ? -35.577 38.850 10.075 1.00 56.76 284 LYS A O 1
ATOM 1991 N N . THR A 1 285 ? -36.320 36.818 10.736 1.00 58.01 285 THR A N 1
ATOM 1992 C CA . THR A 1 285 ? -37.736 37.186 10.823 1.00 58.80 285 THR A CA 1
ATOM 1993 C C . THR A 1 285 ? -37.995 37.834 12.192 1.00 63.98 285 THR A C 1
ATOM 1994 O O . THR A 1 285 ? -37.082 37.947 13.016 1.00 65.18 285 THR A O 1
ATOM 1998 N N . ARG A 1 286 ? -39.243 38.261 12.421 1.00 67.00 286 ARG A N 1
ATOM 1999 C CA . ARG A 1 286 ? -39.655 38.868 13.690 1.00 69.31 286 ARG A CA 1
ATOM 2000 C C . ARG A 1 286 ? -39.703 37.791 14.780 1.00 68.92 286 ARG A C 1
ATOM 2001 O O . ARG A 1 286 ? -39.356 38.057 15.927 1.00 70.97 286 ARG A O 1
ATOM 2009 N N . SER A 1 287 ? -40.131 36.579 14.405 1.00 69.82 287 SER A N 1
ATOM 2010 C CA . SER A 1 287 ? -40.195 35.432 15.314 1.00 70.18 287 SER A CA 1
ATOM 2011 C C . SER A 1 287 ? -38.780 34.987 15.715 1.00 70.26 287 SER A C 1
ATOM 2012 O O . SER A 1 287 ? -38.600 34.386 16.774 1.00 71.83 287 SER A O 1
ATOM 2015 N N . GLY A 1 288 ? -37.791 35.278 14.858 1.00 71.09 288 GLY A N 1
ATOM 2016 C CA . GLY A 1 288 ? -36.374 35.035 15.143 1.00 71.03 288 GLY A CA 1
ATOM 2017 C C . GLY A 1 288 ? -35.742 34.043 14.178 1.00 70.71 288 GLY A C 1
ATOM 2018 O O . GLY A 1 288 ? -34.518 33.944 14.108 1.00 70.51 288 GLY A O 1
ATOM 2019 N N . GLU A 1 289 ? -36.577 33.309 13.431 1.00 71.15 289 GLU A N 1
ATOM 2020 C CA . GLU A 1 289 ? -36.122 32.277 12.498 1.00 70.26 289 GLU A CA 1
ATOM 2021 C C . GLU A 1 289 ? -35.386 32.925 11.318 1.00 65.87 289 GLU A C 1
ATOM 2022 O O . GLU A 1 289 ? -35.518 34.127 11.070 1.00 68.03 289 GLU A O 1
ATOM 2028 N N . ALA A 1 290 ? -34.620 32.100 10.594 1.00 60.06 290 ALA A N 1
ATOM 2029 C CA . ALA A 1 290 ? -33.727 32.545 9.525 1.00 55.75 290 ALA A CA 1
ATOM 2030 C C . ALA A 1 290 ? -34.510 32.743 8.221 1.00 51.90 290 ALA A C 1
ATOM 2031 O O . ALA A 1 290 ? -35.366 31.933 7.868 1.00 51.27 290 ALA A O 1
ATOM 2033 N N . VAL A 1 291 ? -34.181 33.823 7.507 1.00 50.07 291 VAL A N 1
ATOM 2034 C CA . VAL A 1 291 ? -34.719 34.098 6.186 1.00 47.61 291 VAL A CA 1
ATOM 2035 C C . VAL A 1 291 ? -34.106 33.093 5.205 1.00 47.05 291 VAL A C 1
ATOM 2036 O O . VAL A 1 291 ? -32.908 32.793 5.281 1.00 45.28 291 VAL A O 1
ATOM 2040 N N . GLN A 1 292 ? -34.946 32.583 4.295 1.00 46.03 292 GLN A N 1
ATOM 2041 C CA . GLN A 1 292 ? -34.566 31.573 3.317 1.00 44.21 292 GLN A CA 1
ATOM 2042 C C . GLN A 1 292 ? -34.344 32.247 1.960 1.00 40.89 292 GLN A C 1
ATOM 2043 O O . GLN A 1 292 ? -34.925 33.289 1.680 1.00 39.42 292 GLN A O 1
ATOM 2049 N N . PHE A 1 293 ? -33.491 31.633 1.132 1.00 40.41 293 PHE A N 1
ATOM 2050 C CA . PHE A 1 293 ? -33.131 32.153 -0.184 1.00 40.10 293 PHE A CA 1
ATOM 2051 C C . PHE A 1 293 ? -33.193 31.027 -1.222 1.00 41.67 293 PHE A C 1
ATOM 2052 O O . PHE A 1 293 ? -32.643 29.949 -1.006 1.00 42.86 293 PHE A O 1
ATOM 2060 N N . LEU A 1 294 ? -33.862 31.309 -2.345 1.00 41.62 294 LEU A N 1
ATOM 2061 C CA . LEU A 1 294 ? -34.026 30.381 -3.457 1.00 43.58 294 LEU A CA 1
ATOM 2062 C C . LEU A 1 294 ? -33.150 30.850 -4.621 1.00 46.72 294 LEU A C 1
ATOM 2063 O O . LEU A 1 294 ? -33.138 32.038 -4.930 1.00 49.22 294 LEU A O 1
ATOM 2068 N N . ASN A 1 295 ? -32.443 29.918 -5.273 1.00 48.49 295 ASN A N 1
ATOM 2069 C CA . ASN A 1 295 ? -31.478 30.288 -6.311 1.00 52.37 295 ASN A CA 1
ATOM 2070 C C . ASN A 1 295 ? -31.699 29.449 -7.579 1.00 59.08 295 ASN A C 1
ATOM 2071 O O . ASN A 1 295 ? -32.088 30.004 -8.615 1.00 67.70 295 ASN A O 1
ATOM 2076 N N . ASP A 1 296 ? -31.451 28.137 -7.515 1.00 62.68 296 ASP A N 1
ATOM 2077 C CA . ASP A 1 296 ? -31.743 27.250 -8.653 1.00 65.15 296 ASP A CA 1
ATOM 2078 C C . ASP A 1 296 ? -32.631 26.102 -8.165 1.00 63.90 296 ASP A C 1
ATOM 2079 O O . ASP A 1 296 ? -32.314 24.932 -8.362 1.00 67.20 296 ASP A O 1
ATOM 2084 N N . ASN A 1 297 ? -33.750 26.476 -7.531 1.00 62.64 297 ASN A N 1
ATOM 2085 C CA . ASN A 1 297 ? -34.672 25.562 -6.844 1.00 62.54 297 ASN A CA 1
ATOM 2086 C C . ASN A 1 297 ? -33.954 24.877 -5.671 1.00 60.38 297 ASN A C 1
ATOM 2087 O O . ASN A 1 297 ? -34.358 23.801 -5.237 1.00 61.05 297 ASN A O 1
ATOM 2092 N N . ILE A 1 298 ? -32.906 25.532 -5.152 1.00 57.99 298 ILE A N 1
ATOM 2093 C CA . ILE A 1 298 ? -32.212 25.142 -3.925 1.00 55.08 298 ILE A CA 1
ATOM 2094 C C . ILE A 1 298 ? -32.484 26.239 -2.889 1.00 50.29 298 ILE A C 1
ATOM 2095 O O . ILE A 1 298 ? -32.378 27.420 -3.215 1.00 49.92 298 ILE A O 1
ATOM 2100 N N . THR A 1 299 ? -32.842 25.830 -1.665 1.00 49.24 299 THR A N 1
ATOM 2101 C CA . THR A 1 299 ? -33.172 26.742 -0.568 1.00 46.99 299 THR A CA 1
ATOM 2102 C C . THR A 1 299 ? -32.051 26.702 0.474 1.00 46.64 299 THR A C 1
ATOM 2103 O O . THR A 1 299 ? -31.736 25.647 1.008 1.00 48.22 299 THR A O 1
ATOM 2107 N N . THR A 1 300 ? -31.465 27.868 0.753 1.00 44.85 300 THR A N 1
ATOM 2108 C CA . THR A 1 300 ? -30.389 28.020 1.726 1.00 44.65 300 THR A CA 1
ATOM 2109 C C . THR A 1 300 ? -30.776 29.132 2.708 1.00 45.84 300 THR A C 1
ATOM 2110 O O . THR A 1 300 ? -31.769 29.831 2.488 1.00 47.55 300 THR A O 1
ATOM 2114 N N . THR A 1 301 ? -29.995 29.278 3.786 1.00 45.58 301 THR A N 1
ATOM 2115 C CA . THR A 1 301 ? -30.135 30.405 4.718 1.00 45.43 301 THR A CA 1
ATOM 2116 C C . THR A 1 301 ? -29.036 31.445 4.457 1.00 44.03 301 THR A C 1
ATOM 2117 O O . THR A 1 301 ? -28.979 32.461 5.146 1.00 42.58 301 THR A O 1
ATOM 2121 N N . GLU A 1 302 ? -28.193 31.183 3.446 1.00 43.56 302 GLU A N 1
ATOM 2122 C CA . GLU A 1 302 ? -27.087 32.042 3.042 1.00 43.46 302 GLU A CA 1
ATOM 2123 C C . GLU A 1 302 ? -27.195 32.317 1.539 1.00 42.07 302 GLU A C 1
ATOM 2124 O O . GLU A 1 302 ? -27.387 31.398 0.760 1.00 41.88 302 GLU A O 1
ATOM 2130 N N . GLN A 1 303 ? -27.057 33.594 1.166 1.00 41.89 303 GLN A N 1
ATOM 2131 C CA . GLN A 1 303 ? -27.126 34.076 -0.215 1.00 41.89 303 GLN A CA 1
ATOM 2132 C C . GLN A 1 303 ? -25.789 34.734 -0.585 1.00 42.86 303 GLN A C 1
ATOM 2133 O O . GLN A 1 303 ? -25.253 35.535 0.186 1.00 45.17 303 GLN A O 1
ATOM 2139 N N . THR A 1 304 ? -25.266 34.398 -1.769 1.00 42.16 304 THR A N 1
ATOM 2140 C CA . THR A 1 304 ? -24.060 35.022 -2.295 1.00 41.58 304 THR A CA 1
ATOM 2141 C C . THR A 1 304 ? -24.472 36.263 -3.097 1.00 41.46 304 THR A C 1
ATOM 2142 O O . THR A 1 304 ? -25.254 36.162 -4.049 1.00 41.41 304 THR A O 1
ATOM 2146 N N . VAL A 1 305 ? -23.949 37.424 -2.679 1.00 41.28 305 VAL A N 1
ATOM 2147 C CA . VAL A 1 305 ? -24.242 38.721 -3.283 1.00 40.21 305 VAL A CA 1
ATOM 2148 C C . VAL A 1 305 ? -22.944 39.274 -3.872 1.00 40.27 305 VAL A C 1
ATOM 2149 O O . VAL A 1 305 ? -21.948 39.387 -3.161 1.00 41.51 305 VAL A O 1
ATOM 2153 N N . THR A 1 306 ? -22.976 39.616 -5.164 1.00 39.75 306 THR A N 1
ATOM 2154 C CA . THR A 1 306 ? -21.904 40.363 -5.803 1.00 41.46 306 THR A CA 1
ATOM 2155 C C . THR A 1 306 ? -22.218 41.859 -5.687 1.00 41.51 306 THR A C 1
ATOM 2156 O O . THR A 1 306 ? -23.266 42.318 -6.142 1.00 41.06 306 THR A O 1
ATOM 2160 N N . VAL A 1 307 ? -21.300 42.601 -5.060 1.00 43.75 307 VAL A N 1
ATOM 2161 C CA . VAL A 1 307 ? -21.426 44.037 -4.884 1.00 44.55 307 VAL A CA 1
ATOM 2162 C C . VAL A 1 307 ? -20.421 44.731 -5.813 1.00 46.17 307 VAL A C 1
ATOM 2163 O O . VAL A 1 307 ? -19.299 44.252 -6.003 1.00 46.14 307 VAL A O 1
ATOM 2167 N N . SER A 1 308 ? -20.855 45.852 -6.399 1.00 46.06 308 SER A N 1
ATOM 2168 C CA . SER A 1 308 ? -20.011 46.729 -7.214 1.00 47.19 308 SER A CA 1
ATOM 2169 C C . SER A 1 308 ? -20.460 48.184 -7.022 1.00 47.47 308 SER A C 1
ATOM 2170 O O . SER A 1 308 ? -21.603 48.427 -6.646 1.00 49.87 308 SER A O 1
ATOM 2173 N N . THR A 1 309 ? -19.550 49.138 -7.254 1.00 47.29 309 THR A N 1
ATOM 2174 C CA . THR A 1 309 ? -19.877 50.558 -7.129 1.00 46.49 309 THR A CA 1
ATOM 2175 C C . THR A 1 309 ? -20.113 51.134 -8.528 1.00 43.04 309 THR A C 1
ATOM 2176 O O . THR A 1 309 ? -19.351 50.864 -9.454 1.00 39.91 309 THR A O 1
ATOM 2180 N N . GLU A 1 310 ? -21.184 51.926 -8.648 1.00 42.78 310 GLU A N 1
ATOM 2181 C CA . GLU A 1 310 ? -21.580 52.586 -9.882 1.00 41.95 310 GLU A CA 1
ATOM 2182 C C . GLU A 1 310 ? -20.880 53.947 -9.958 1.00 40.57 310 GLU A C 1
ATOM 2183 O O . GLU A 1 310 ? -21.087 54.799 -9.100 1.00 40.38 310 GLU A O 1
ATOM 2189 N N . ILE A 1 311 ? -20.031 54.119 -10.978 1.00 38.89 311 ILE A N 1
ATOM 2190 C CA . ILE A 1 311 ? -19.279 55.353 -11.207 1.00 41.15 311 ILE A CA 1
ATOM 2191 C C . ILE A 1 311 ? -20.024 56.187 -12.253 1.00 38.18 311 ILE A C 1
ATOM 2192 O O . ILE A 1 311 ? -20.414 55.664 -13.292 1.00 38.76 311 ILE A O 1
ATOM 2197 N N . THR A 1 312 ? -20.198 57.483 -11.973 1.00 36.65 312 THR A N 1
ATOM 2198 C CA . THR A 1 312 ? -20.832 58.415 -12.902 1.00 36.40 312 THR A CA 1
ATOM 2199 C C . THR A 1 312 ? -19.778 58.959 -13.871 1.00 35.15 312 THR A C 1
ATOM 2200 O O . THR A 1 312 ? -18.773 59.510 -13.445 1.00 36.74 312 THR A O 1
ATOM 2204 N N . LEU A 1 313 ? -20.025 58.791 -15.173 1.00 33.61 313 LEU A N 1
ATOM 2205 C CA . LEU A 1 313 ? -19.120 59.259 -16.210 1.00 33.53 313 LEU A CA 1
ATOM 2206 C C . LEU A 1 313 ? -19.582 60.623 -16.726 1.00 33.17 313 LEU A C 1
ATOM 2207 O O . LEU A 1 313 ? -18.761 61.446 -17.098 1.00 33.35 313 LEU A O 1
ATOM 2212 N N . TRP A 1 314 ? -20.898 60.842 -16.762 1.00 33.48 314 TRP A N 1
ATOM 2213 C CA . TRP A 1 314 ? -21.455 62.086 -17.256 1.00 34.69 314 TRP A CA 1
ATOM 2214 C C . TRP A 1 314 ? -22.882 62.262 -16.734 1.00 35.79 314 TRP A C 1
ATOM 2215 O O . TRP A 1 314 ? -23.593 61.287 -16.532 1.00 37.05 314 TRP A O 1
ATOM 2226 N N . SER A 1 315 ? -23.281 63.526 -16.560 1.00 37.26 315 SER A N 1
ATOM 2227 C CA . SER A 1 315 ? -24.593 63.911 -16.043 1.00 37.59 315 SER A CA 1
ATOM 2228 C C . SER A 1 315 ? -25.088 65.166 -16.775 1.00 36.63 315 SER A C 1
ATOM 2229 O O . SER A 1 315 ? -24.291 66.036 -17.115 1.00 37.91 315 SER A O 1
ATOM 2232 N N . GLY A 1 316 ? -26.402 65.250 -17.018 1.00 34.29 316 GLY A N 1
ATOM 2233 C CA . GLY A 1 316 ? -27.007 66.418 -17.669 1.00 34.56 316 GLY A CA 1
ATOM 2234 C C . GLY A 1 316 ? -28.326 66.095 -18.353 1.00 34.30 316 GLY A C 1
ATOM 2235 O O . GLY A 1 316 ? -29.094 65.269 -17.874 1.00 36.24 316 GLY A O 1
ATOM 2236 N N . HIS A 1 317 ? -28.587 66.778 -19.474 1.00 34.05 317 HIS A N 1
ATOM 2237 C CA . HIS A 1 317 ? -29.822 66.646 -20.251 1.00 34.43 317 HIS A CA 1
ATOM 2238 C C . HIS A 1 317 ? -29.551 67.074 -21.701 1.00 33.87 317 HIS A C 1
ATOM 2239 O O . HIS A 1 317 ? -29.790 68.229 -22.072 1.00 34.39 317 HIS A O 1
ATOM 2246 N N . HIS A 1 318 ? -29.058 66.123 -22.507 1.00 32.51 318 HIS A N 1
ATOM 2247 C CA . HIS A 1 318 ? -28.494 66.386 -23.827 1.00 31.47 318 HIS A CA 1
ATOM 2248 C C . HIS A 1 318 ? -29.339 65.732 -24.930 1.00 31.53 318 HIS A C 1
ATOM 2249 O O . HIS A 1 318 ? -29.381 64.509 -25.038 1.00 30.44 318 HIS A O 1
ATOM 2256 N N . TYR A 1 319 ? -29.978 66.564 -25.764 1.00 32.01 319 TYR A N 1
ATOM 2257 C CA . TYR A 1 319 ? -30.840 66.100 -26.847 1.00 31.40 319 TYR A CA 1
ATOM 2258 C C . TYR A 1 319 ? -29.983 65.473 -27.950 1.00 30.73 319 TYR A C 1
ATOM 2259 O O . TYR A 1 319 ? -28.860 65.922 -28.195 1.00 31.00 319 TYR A O 1
ATOM 2268 N N . VAL A 1 320 ? -30.544 64.452 -28.612 1.00 30.31 320 VAL A N 1
ATOM 2269 C CA . VAL A 1 320 ? -29.893 63.731 -29.704 1.00 30.29 320 VAL A CA 1
ATOM 2270 C C . VAL A 1 320 ? -30.848 63.679 -30.902 1.00 30.59 320 VAL A C 1
ATOM 2271 O O . VAL A 1 320 ? -31.974 63.210 -30.774 1.00 31.62 320 VAL A O 1
ATOM 2275 N N . SER A 1 321 ? -30.379 64.150 -32.063 1.00 29.69 321 SER A N 1
ATOM 2276 C CA . SER A 1 321 ? -31.130 64.037 -33.309 1.00 31.82 321 SER A CA 1
ATOM 2277 C C . SER A 1 321 ? -30.183 64.061 -34.510 1.00 32.14 321 SER A C 1
ATOM 2278 O O . SER A 1 321 ? -29.483 65.033 -34.741 1.00 31.56 321 SER A O 1
ATOM 2281 N N . TRP A 1 322 ? -30.223 62.982 -35.291 1.00 33.14 322 TRP A N 1
ATOM 2282 C CA . TRP A 1 322 ? -29.408 62.840 -36.485 1.00 35.37 322 TRP A CA 1
ATOM 2283 C C . TRP A 1 322 ? -29.990 63.653 -37.655 1.00 37.22 322 TRP A C 1
ATOM 2284 O O . TRP A 1 322 ? -29.454 63.609 -38.756 1.00 37.00 322 TRP A O 1
ATOM 2295 N N . ASP A 1 323 ? -31.085 64.383 -37.414 1.00 40.89 323 ASP A N 1
ATOM 2296 C CA . ASP A 1 323 ? -31.631 65.365 -38.362 1.00 44.91 323 ASP A CA 1
ATOM 2297 C C . ASP A 1 323 ? -30.762 66.627 -38.374 1.00 46.45 323 ASP A C 1
ATOM 2298 O O . ASP A 1 323 ? -30.551 67.225 -39.429 1.00 48.88 323 ASP A O 1
ATOM 2303 N N . LYS A 1 324 ? -30.281 67.029 -37.192 1.00 44.42 324 LYS A N 1
ATOM 2304 C CA . LYS A 1 324 ? -29.506 68.259 -37.014 1.00 45.66 324 LYS A CA 1
ATOM 2305 C C . LYS A 1 324 ? -28.231 68.186 -37.852 1.00 44.78 324 LYS A C 1
ATOM 2306 O O . LYS A 1 324 ? -27.695 67.102 -38.079 1.00 43.53 324 LYS A O 1
ATOM 2312 N N . PRO A 1 325 ? -27.716 69.333 -38.351 1.00 45.68 325 PRO A N 1
ATOM 2313 C CA . PRO A 1 325 ? -26.568 69.332 -39.259 1.00 44.95 325 PRO A CA 1
ATOM 2314 C C . PRO A 1 325 ? -25.246 68.934 -38.580 1.00 45.76 325 PRO A C 1
ATOM 2315 O O . PRO A 1 325 ? -25.107 69.073 -37.364 1.00 42.64 325 PRO A O 1
ATOM 2319 N N . ASP A 1 326 ? -24.296 68.438 -39.382 1.00 49.12 326 ASP A N 1
ATOM 2320 C CA . ASP A 1 326 ? -22.945 68.117 -38.915 1.00 50.39 326 ASP A CA 1
ATOM 2321 C C . ASP A 1 326 ? -22.367 69.344 -38.202 1.00 48.32 326 ASP A C 1
ATOM 2322 O O . ASP A 1 326 ? -22.458 70.457 -38.718 1.00 49.37 326 ASP A O 1
ATOM 2327 N N . GLY A 1 327 ? -21.797 69.126 -37.012 1.00 46.13 327 GLY A N 1
ATOM 2328 C CA . GLY A 1 327 ? -21.186 70.187 -36.211 1.00 44.50 327 GLY A CA 1
ATOM 2329 C C . GLY A 1 327 ? -22.070 70.629 -35.058 1.00 44.94 327 GLY A C 1
ATOM 2330 O O . GLY A 1 327 ? -21.562 71.118 -34.048 1.00 49.64 327 GLY A O 1
ATOM 2331 N N . ASP A 1 328 ? -23.391 70.474 -35.221 1.00 40.94 328 ASP A N 1
ATOM 2332 C CA . ASP A 1 328 ? -24.377 70.768 -34.183 1.00 39.09 328 ASP A CA 1
ATOM 2333 C C . ASP A 1 328 ? -24.106 69.865 -32.980 1.00 35.68 328 ASP A C 1
ATOM 2334 O O . ASP A 1 328 ? -24.050 68.647 -33.128 1.00 31.19 328 ASP A O 1
ATOM 2339 N N . PRO A 1 329 ? -23.960 70.423 -31.751 1.00 36.88 329 PRO A N 1
ATOM 2340 C CA . PRO A 1 329 ? -23.620 69.625 -30.571 1.00 35.10 329 PRO A CA 1
ATOM 2341 C C . PRO A 1 329 ? -24.650 68.541 -30.222 1.00 35.20 329 PRO A C 1
ATOM 2342 O O . PRO A 1 329 ? -24.303 67.580 -29.531 1.00 35.51 329 PRO A O 1
ATOM 2346 N N . ASN A 1 330 ? -25.894 68.715 -30.691 1.00 33.72 330 ASN A N 1
ATOM 2347 C CA . ASN A 1 330 ? -27.008 67.836 -30.352 1.00 33.61 330 ASN A CA 1
ATOM 2348 C C . ASN A 1 330 ? -27.352 66.895 -31.518 1.00 33.05 330 ASN A C 1
ATOM 2349 O O . ASN A 1 330 ? -28.438 66.318 -31.532 1.00 33.25 330 ASN A O 1
ATOM 2354 N N . LYS A 1 331 ? -26.443 66.727 -32.487 1.00 32.77 331 LYS A N 1
ATOM 2355 C CA . LYS A 1 331 ? -26.650 65.723 -33.524 1.00 32.42 331 LYS A CA 1
ATOM 2356 C C . LYS A 1 331 ? -26.389 64.337 -32.927 1.00 33.23 331 LYS A C 1
ATOM 2357 O O . LYS A 1 331 ? -27.058 63.361 -33.284 1.00 32.15 331 LYS A O 1
ATOM 2363 N N . THR A 1 332 ? -25.392 64.277 -32.037 1.00 32.31 332 THR A N 1
ATOM 2364 C CA . THR A 1 332 ? -25.032 63.083 -31.293 1.00 31.93 332 THR A CA 1
ATOM 2365 C C . THR A 1 332 ? -24.770 63.459 -29.833 1.00 30.73 332 THR A C 1
ATOM 2366 O O . THR A 1 332 ? -24.780 64.636 -29.473 1.00 31.02 332 THR A O 1
ATOM 2370 N N . PHE A 1 333 ? -24.528 62.439 -29.008 1.00 30.76 333 PHE A N 1
ATOM 2371 C CA . PHE A 1 333 ? -23.959 62.615 -27.686 1.00 32.53 333 PHE A CA 1
ATOM 2372 C C . PHE A 1 333 ? -22.490 62.179 -27.730 1.00 32.73 333 PHE A C 1
ATOM 2373 O O . PHE A 1 333 ? -22.207 60.988 -27.755 1.00 32.08 333 PHE A O 1
ATOM 2381 N N . GLY A 1 334 ? -21.577 63.159 -27.794 1.00 36.57 334 GLY A N 1
ATOM 2382 C CA . GLY A 1 334 ? -20.150 62.959 -27.512 1.00 36.12 334 GLY A CA 1
ATOM 2383 C C . GLY A 1 334 ? -19.909 63.038 -26.016 1.00 37.61 334 GLY A C 1
ATOM 2384 O O . GLY A 1 334 ? -20.454 62.244 -25.259 1.00 50.96 334 GLY A O 1
ATOM 2385 N N . LEU A 1 335 ? -19.079 63.988 -25.593 1.00 35.04 335 LEU A N 1
ATOM 2386 C CA . LEU A 1 335 ? -19.082 64.534 -24.217 1.00 36.19 335 LEU A CA 1
ATOM 2387 C C . LEU A 1 335 ? -18.462 63.580 -23.183 1.00 34.59 335 LEU A C 1
ATOM 2388 O O . LEU A 1 335 ? -18.180 64.014 -22.071 1.00 37.89 335 LEU A O 1
ATOM 2393 N N . ILE A 1 336 ? -18.236 62.308 -23.526 1.00 31.88 336 ILE A N 1
ATOM 2394 C CA . ILE A 1 336 ? -17.331 61.473 -22.739 1.00 32.21 336 ILE A CA 1
ATOM 2395 C C . ILE A 1 336 ? -16.094 61.207 -23.589 1.00 31.73 336 ILE A C 1
ATOM 2396 O O . ILE A 1 336 ? -16.174 60.519 -24.603 1.00 28.73 336 ILE A O 1
ATOM 2401 N N . PRO A 1 337 ? -14.923 61.770 -23.219 1.00 32.61 337 PRO A N 1
ATOM 2402 C CA . PRO A 1 337 ? -13.717 61.630 -24.034 1.00 34.04 337 PRO A CA 1
ATOM 2403 C C . PRO A 1 337 ? -13.150 60.201 -24.031 1.00 34.46 337 PRO A C 1
ATOM 2404 O O . PRO A 1 337 ? -13.442 59.413 -23.133 1.00 34.57 337 PRO A O 1
ATOM 2408 N N . MET A 1 338 ? -12.333 59.902 -25.048 1.00 36.06 338 MET A N 1
ATOM 2409 C CA . MET A 1 338 ? -11.774 58.569 -25.304 1.00 36.96 338 MET A CA 1
ATOM 2410 C C . MET A 1 338 ? -10.957 58.060 -24.106 1.00 37.90 338 MET A C 1
ATOM 2411 O O . MET A 1 338 ? -10.972 56.856 -23.820 1.00 35.76 338 MET A O 1
ATOM 2416 N N . ASP A 1 339 ? -10.236 58.964 -23.430 1.00 38.22 339 ASP A N 1
ATOM 2417 C CA . ASP A 1 339 ? -9.297 58.576 -22.369 1.00 39.92 339 ASP A CA 1
ATOM 2418 C C . ASP A 1 339 ? -10.056 57.955 -21.185 1.00 38.37 339 ASP A C 1
ATOM 2419 O O . ASP A 1 339 ? -9.485 57.143 -20.461 1.00 41.47 339 ASP A O 1
ATOM 2424 N N . VAL A 1 340 ? -11.332 58.321 -21.005 1.00 35.44 340 VAL A N 1
ATOM 2425 C CA . VAL A 1 340 ? -12.186 57.725 -19.968 1.00 36.25 340 VAL A CA 1
ATOM 2426 C C . VAL A 1 340 ? -12.454 56.255 -20.319 1.00 36.56 340 VAL A C 1
ATOM 2427 O O . VAL A 1 340 ? -12.335 55.378 -19.468 1.00 39.38 340 VAL A O 1
ATOM 2431 N N . PHE A 1 341 ? -12.818 56.003 -21.578 1.00 35.52 341 PHE A N 1
ATOM 2432 C CA . PHE A 1 341 ? -13.132 54.654 -22.057 1.00 35.38 341 PHE A CA 1
ATOM 2433 C C . PHE A 1 341 ? -11.869 53.782 -22.102 1.00 35.40 341 PHE A C 1
ATOM 2434 O O . PHE A 1 341 ? -11.953 52.571 -21.924 1.00 35.20 341 PHE A O 1
ATOM 2442 N N . ALA A 1 342 ? -10.706 54.401 -22.325 1.00 33.82 342 ALA A N 1
ATOM 2443 C CA . ALA A 1 342 ? -9.432 53.678 -22.362 1.00 34.66 342 ALA A CA 1
ATOM 2444 C C . ALA A 1 342 ? -9.147 53.019 -21.002 1.00 35.31 342 ALA A C 1
ATOM 2445 O O . ALA A 1 342 ? -8.469 51.998 -20.934 1.00 36.23 342 ALA A O 1
ATOM 2447 N N . GLY A 1 343 ? -9.677 53.611 -19.926 1.00 36.02 343 GLY A N 1
ATOM 2448 C CA . GLY A 1 343 ? -9.439 53.161 -18.561 1.00 37.49 343 GLY A CA 1
ATOM 2449 C C . GLY A 1 343 ? -10.388 52.059 -18.110 1.00 38.27 343 GLY A C 1
ATOM 2450 O O . GLY A 1 343 ? -10.105 51.364 -17.135 1.00 38.74 343 GLY A O 1
ATOM 2451 N N . ILE A 1 344 ? -11.523 51.908 -18.799 1.00 37.80 344 ILE A N 1
ATOM 2452 C CA . ILE A 1 344 ? -12.541 50.929 -18.415 1.00 37.70 344 ILE A CA 1
ATOM 2453 C C . ILE A 1 344 ? -12.012 49.519 -18.702 1.00 38.68 344 ILE A C 1
ATOM 2454 O O . ILE A 1 344 ? -11.461 49.274 -19.778 1.00 39.24 344 ILE A O 1
ATOM 2459 N N . THR A 1 345 ? -12.195 48.611 -17.734 1.00 37.91 345 THR A N 1
ATOM 2460 C CA . THR A 1 345 ? -11.763 47.215 -17.856 1.00 37.46 345 THR A CA 1
ATOM 2461 C C . THR A 1 345 ? -12.872 46.382 -18.517 1.00 36.23 345 THR A C 1
ATOM 2462 O O . THR A 1 345 ? -14.055 46.579 -18.245 1.00 35.95 345 THR A O 1
ATOM 2466 N N . ALA A 1 346 ? -12.468 45.442 -19.378 1.00 34.49 346 ALA A N 1
ATOM 2467 C CA . ALA A 1 346 ? -13.394 44.573 -20.103 1.00 34.53 346 ALA A CA 1
ATOM 2468 C C . ALA A 1 346 ? -14.289 43.833 -19.104 1.00 34.70 346 ALA A C 1
ATOM 2469 O O . ALA A 1 346 ? -13.822 43.384 -18.059 1.00 34.91 346 ALA A O 1
ATOM 2471 N N . GLY A 1 347 ? -15.579 43.733 -19.439 1.00 35.56 347 GLY A N 1
ATOM 2472 C CA . GLY A 1 347 ? -16.569 43.062 -18.605 1.00 37.24 347 GLY A CA 1
ATOM 2473 C C . GLY A 1 347 ? -17.427 44.045 -17.827 1.00 37.71 347 GLY A C 1
ATOM 2474 O O . GLY A 1 347 ? -18.458 43.660 -17.274 1.00 42.39 347 GLY A O 1
ATOM 2475 N N . SER A 1 348 ? -17.001 45.313 -17.787 1.00 35.80 348 SER A N 1
ATOM 2476 C CA . SER A 1 348 ? -17.720 46.369 -17.092 1.00 35.64 348 SER A CA 1
ATOM 2477 C C . SER A 1 348 ? -19.047 46.643 -17.806 1.00 34.84 348 SER A C 1
ATOM 2478 O O . SER A 1 348 ? -19.151 46.467 -19.024 1.00 33.37 348 SER A O 1
ATOM 2481 N N . THR A 1 349 ? -20.043 47.078 -17.027 1.00 35.73 349 THR A N 1
ATOM 2482 C CA . THR A 1 349 ? -21.382 47.368 -17.523 1.00 36.03 349 THR A CA 1
ATOM 2483 C C . THR A 1 349 ? -21.564 48.882 -17.652 1.00 35.45 349 THR A C 1
ATOM 2484 O O . THR A 1 349 ? -21.560 49.593 -16.647 1.00 35.66 349 THR A O 1
ATOM 2488 N N . LEU A 1 350 ? -21.718 49.354 -18.896 1.00 34.75 350 LEU A N 1
ATOM 2489 C CA . LEU A 1 350 ? -22.087 50.733 -19.174 1.00 33.17 350 LEU A CA 1
ATOM 2490 C C . LEU A 1 350 ? -23.613 50.837 -19.103 1.00 33.66 350 LEU A C 1
ATOM 2491 O O . LEU A 1 350 ? -24.310 49.916 -19.528 1.00 34.03 350 LEU A O 1
ATOM 2496 N N . LYS A 1 351 ? -24.103 51.951 -18.545 1.00 35.30 351 LYS A N 1
ATOM 2497 C CA . LYS A 1 351 ? -25.530 52.247 -18.432 1.00 35.84 351 LYS A CA 1
ATOM 2498 C C . LYS A 1 351 ? -25.778 53.663 -18.958 1.00 33.87 351 LYS A C 1
ATOM 2499 O O . LYS A 1 351 ? -25.095 54.589 -18.557 1.00 35.42 351 LYS A O 1
ATOM 2505 N N . VAL A 1 352 ? -26.758 53.806 -19.854 1.00 31.69 352 VAL A N 1
ATOM 2506 C CA . VAL A 1 352 ? -27.194 55.104 -20.356 1.00 31.23 352 VAL A CA 1
ATOM 2507 C C . VAL A 1 352 ? -28.652 55.314 -19.937 1.00 31.58 352 VAL A C 1
ATOM 2508 O O . VAL A 1 352 ? -29.531 54.578 -20.395 1.00 31.29 352 VAL A O 1
ATOM 2512 N N . VAL A 1 353 ? -28.889 56.303 -19.063 1.00 30.92 353 VAL A N 1
ATOM 2513 C CA . VAL A 1 353 ? -30.238 56.716 -18.677 1.00 32.25 353 VAL A CA 1
ATOM 2514 C C . VAL A 1 353 ? -30.725 57.749 -19.699 1.00 31.13 353 VAL A C 1
ATOM 2515 O O . VAL A 1 353 ? -30.112 58.803 -19.855 1.00 31.04 353 VAL A O 1
ATOM 2519 N N . TYR A 1 354 ? -31.836 57.432 -20.372 1.00 30.50 354 TYR A N 1
ATOM 2520 C CA . TYR A 1 354 ? -32.361 58.234 -21.473 1.00 30.68 354 TYR A CA 1
ATOM 2521 C C . TYR A 1 354 ? -33.810 58.624 -21.163 1.00 31.31 354 TYR A C 1
ATOM 2522 O O . TYR A 1 354 ? -34.501 57.915 -20.443 1.00 33.87 354 TYR A O 1
ATOM 2531 N N . SER A 1 355 ? -34.250 59.761 -21.708 1.00 30.47 355 SER A N 1
ATOM 2532 C CA . SER A 1 355 ? -35.637 60.187 -21.606 1.00 31.12 355 SER A CA 1
ATOM 2533 C C . SER A 1 355 ? -36.126 60.664 -22.977 1.00 31.15 355 SER A C 1
ATOM 2534 O O . SER A 1 355 ? -35.340 61.101 -23.810 1.00 30.04 355 SER A O 1
ATOM 2537 N N . ILE A 1 356 ? -37.439 60.552 -23.193 1.00 31.72 356 ILE A N 1
ATOM 2538 C CA . ILE A 1 356 ? -38.048 60.915 -24.457 1.00 33.67 356 ILE A CA 1
ATOM 2539 C C . ILE A 1 356 ? -38.199 62.438 -24.521 1.00 34.74 356 ILE A C 1
ATOM 2540 O O . ILE A 1 356 ? -38.214 63.122 -23.489 1.00 32.77 356 ILE A O 1
ATOM 2545 N N . GLU A 1 357 ? -38.279 62.945 -25.755 1.00 36.64 357 GLU A N 1
ATOM 2546 C CA . GLU A 1 357 ? -38.828 64.254 -26.053 1.00 37.98 357 GLU A CA 1
ATOM 2547 C C . GLU A 1 357 ? -40.276 64.053 -26.492 1.00 37.80 357 GLU A C 1
ATOM 2548 O O . GLU A 1 357 ? -40.516 63.555 -27.586 1.00 38.58 357 GLU A O 1
ATOM 2554 N N . PRO A 1 358 ? -41.282 64.386 -25.652 1.00 38.88 358 PRO A N 1
ATOM 2555 C CA . PRO A 1 358 ? -42.690 64.180 -26.012 1.00 39.73 358 PRO A CA 1
ATOM 2556 C C . PRO A 1 358 ? -43.130 64.718 -27.385 1.00 39.17 358 PRO A C 1
ATOM 2557 O O . PRO A 1 358 ? -43.925 64.072 -28.056 1.00 41.20 358 PRO A O 1
ATOM 2561 N N . THR A 1 359 ? -42.600 65.874 -27.800 1.00 38.65 359 THR A N 1
ATOM 2562 C CA . THR A 1 359 ? -43.008 66.527 -29.054 1.00 39.71 359 THR A CA 1
ATOM 2563 C C . THR A 1 359 ? -42.414 65.809 -30.273 1.00 39.25 359 THR A C 1
ATOM 2564 O O . THR A 1 359 ? -42.841 66.056 -31.396 1.00 40.32 359 THR A O 1
ATOM 2568 N N . ALA A 1 360 ? -41.425 64.937 -30.047 1.00 39.32 360 ALA A N 1
ATOM 2569 C CA . ALA A 1 360 ? -40.743 64.216 -31.119 1.00 41.78 360 ALA A CA 1
ATOM 2570 C C . ALA A 1 360 ? -41.663 63.143 -31.716 1.00 41.64 360 ALA A C 1
ATOM 2571 O O . ALA A 1 360 ? -42.390 62.451 -31.009 1.00 41.75 360 ALA A O 1
ATOM 2573 N N . GLU A 1 361 ? -41.567 63.009 -33.040 1.00 46.53 361 GLU A N 1
ATOM 2574 C CA . GLU A 1 361 ? -42.421 62.164 -33.872 1.00 47.97 361 GLU A CA 1
ATOM 2575 C C . GLU A 1 361 ? -42.179 60.671 -33.559 1.00 44.98 361 GLU A C 1
ATOM 2576 O O . GLU A 1 361 ? -43.117 59.883 -33.580 1.00 44.75 361 GLU A O 1
ATOM 2582 N N . TYR A 1 362 ? -40.928 60.292 -33.252 1.00 43.29 362 TYR A N 1
ATOM 2583 C CA . TYR A 1 362 ? -40.542 58.912 -32.862 1.00 41.41 362 TYR A CA 1
ATOM 2584 C C . TYR A 1 362 ? -39.267 58.948 -32.001 1.00 38.45 362 TYR A C 1
ATOM 2585 O O . TYR A 1 362 ? -38.622 59.988 -31.886 1.00 38.20 362 TYR A O 1
ATOM 2594 N N . HIS A 1 363 ? -38.897 57.799 -31.419 1.00 36.52 363 HIS A N 1
ATOM 2595 C CA . HIS A 1 363 ? -37.734 57.716 -30.529 1.00 36.95 363 HIS A CA 1
ATOM 2596 C C . HIS A 1 363 ? -36.901 56.466 -30.849 1.00 37.87 363 HIS A C 1
ATOM 2597 O O . HIS A 1 363 ? -37.351 55.336 -30.614 1.00 38.40 363 HIS A O 1
ATOM 2604 N N . LYS A 1 364 ? -35.686 56.691 -31.370 1.00 36.85 364 LYS A N 1
ATOM 2605 C CA . LYS A 1 364 ? -34.713 55.640 -31.653 1.00 36.92 364 LYS A CA 1
ATOM 2606 C C . LYS A 1 364 ? -33.337 56.058 -31.118 1.00 33.91 364 LYS A C 1
ATOM 2607 O O . LYS A 1 364 ? -32.937 57.209 -31.286 1.00 32.03 364 LYS A O 1
ATOM 2613 N N . MET A 1 365 ? -32.624 55.108 -30.494 1.00 33.13 365 MET A N 1
ATOM 2614 C CA . MET A 1 365 ? -31.249 55.315 -30.026 1.00 33.80 365 MET A CA 1
ATOM 2615 C C . MET A 1 365 ? -30.382 54.105 -30.395 1.00 31.70 365 MET A C 1
ATOM 2616 O O . MET A 1 365 ? -30.889 53.005 -30.618 1.00 33.15 365 MET A O 1
ATOM 2621 N N . GLN A 1 366 ? -29.066 54.336 -30.447 1.00 29.69 366 GLN A N 1
ATOM 2622 C CA . GLN A 1 366 ? -28.065 53.282 -30.613 1.00 30.00 366 GLN A CA 1
ATOM 2623 C C . GLN A 1 366 ? -26.744 53.753 -29.991 1.00 30.46 366 GLN A C 1
ATOM 2624 O O . GLN A 1 366 ? -26.347 54.906 -30.162 1.00 31.04 366 GLN A O 1
ATOM 2630 N N . LEU A 1 367 ? -26.084 52.854 -29.254 1.00 29.74 367 LEU A N 1
ATOM 2631 C CA . LEU A 1 367 ? -24.720 53.076 -28.779 1.00 29.07 367 LEU A CA 1
ATOM 2632 C C . LEU A 1 367 ? -23.760 52.693 -29.907 1.00 29.28 367 LEU A C 1
ATOM 2633 O O . LEU A 1 367 ? -23.903 51.629 -30.501 1.00 27.52 367 LEU A O 1
ATOM 2638 N N . ALA A 1 368 ? -22.794 53.571 -30.192 1.00 28.85 368 ALA A N 1
ATOM 2639 C CA . ALA A 1 368 ? -21.906 53.393 -31.327 1.00 28.80 368 ALA A CA 1
ATOM 2640 C C . ALA A 1 368 ? -20.534 54.003 -31.038 1.00 29.82 368 ALA A C 1
ATOM 2641 O O . ALA A 1 368 ? -20.341 54.700 -30.041 1.00 28.37 368 ALA A O 1
ATOM 2643 N N . THR A 1 369 ? -19.596 53.728 -31.950 1.00 31.12 369 THR A N 1
ATOM 2644 C CA . THR A 1 369 ? -18.277 54.332 -31.948 1.00 32.09 369 THR A CA 1
ATOM 2645 C C . THR A 1 369 ? -18.361 55.706 -32.619 1.00 32.43 369 THR A C 1
ATOM 2646 O O . THR A 1 369 ? -19.427 56.103 -33.103 1.00 31.19 369 THR A O 1
ATOM 2650 N N . GLY A 1 370 ? -17.219 56.404 -32.665 1.00 32.36 370 GLY A N 1
ATOM 2651 C CA . GLY A 1 370 ? -17.082 57.689 -33.348 1.00 31.82 370 GLY A CA 1
ATOM 2652 C C . GLY A 1 370 ? -17.283 57.577 -34.851 1.00 31.48 370 GLY A C 1
ATOM 2653 O O . GLY A 1 370 ? -17.578 58.574 -35.498 1.00 30.77 370 GLY A O 1
ATOM 2654 N N . TYR A 1 371 ? -17.111 56.362 -35.397 1.00 32.96 371 TYR A N 1
ATOM 2655 C CA . TYR A 1 371 ? -17.316 56.050 -36.827 1.00 33.00 371 TYR A CA 1
ATOM 2656 C C . TYR A 1 371 ? -18.762 55.588 -37.081 1.00 33.20 371 TYR A C 1
ATOM 2657 O O . TYR A 1 371 ? -19.096 55.192 -38.200 1.00 33.64 371 TYR A O 1
ATOM 2666 N N . TRP A 1 372 ? -19.598 55.622 -36.033 1.00 31.96 372 TRP A N 1
ATOM 2667 C CA . TRP A 1 372 ? -21.024 55.252 -36.064 1.00 31.39 372 TRP A CA 1
ATOM 2668 C C . TRP A 1 372 ? -21.204 53.739 -36.241 1.00 30.37 372 TRP A C 1
ATOM 2669 O O . TRP A 1 372 ? -22.265 53.290 -36.664 1.00 30.44 372 TRP A O 1
ATOM 2680 N N . THR A 1 373 ? -20.181 52.960 -35.880 1.00 30.09 373 THR A N 1
ATOM 2681 C CA . THR A 1 373 ? -20.288 51.511 -35.822 1.00 30.91 373 THR A CA 1
ATOM 2682 C C . THR A 1 373 ? -21.054 51.134 -34.551 1.00 31.44 373 THR A C 1
ATOM 2683 O O . THR A 1 373 ? -20.635 51.484 -33.454 1.00 34.55 373 THR A O 1
ATOM 2687 N N . GLY A 1 374 ? -22.172 50.424 -34.719 1.00 30.93 374 GLY A N 1
ATOM 2688 C CA . GLY A 1 374 ? -23.025 50.013 -33.611 1.00 29.49 374 GLY A CA 1
ATOM 2689 C C . GLY A 1 374 ? -22.330 49.023 -32.691 1.00 29.76 374 GLY A C 1
ATOM 2690 O O . GLY A 1 374 ? -21.755 48.032 -33.149 1.00 28.94 374 GLY A O 1
ATOM 2691 N N . LEU A 1 375 ? -22.378 49.317 -31.387 1.00 29.52 375 LEU A N 1
ATOM 2692 C CA . LEU A 1 375 ? -21.893 48.434 -30.336 1.00 30.98 375 LEU A CA 1
ATOM 2693 C C . LEU A 1 375 ? -22.999 47.450 -29.945 1.00 31.90 375 LEU A C 1
ATOM 2694 O O . LEU A 1 375 ? -22.732 46.420 -29.325 1.00 33.86 375 LEU A O 1
ATOM 2699 N N . ALA A 1 376 ? -24.237 47.798 -30.308 1.00 31.00 376 ALA A N 1
ATOM 2700 C CA . ALA A 1 376 ? -25.404 46.950 -30.153 1.00 32.20 376 ALA A CA 1
ATOM 2701 C C . ALA A 1 376 ? -26.508 47.453 -31.090 1.00 32.57 376 ALA A C 1
ATOM 2702 O O . ALA A 1 376 ? -26.326 48.441 -31.804 1.00 31.70 376 ALA A O 1
ATOM 2704 N N . SER A 1 377 ? -27.653 46.770 -31.073 1.00 33.87 377 SER A N 1
ATOM 2705 C CA . SER A 1 377 ? -28.749 47.063 -31.975 1.00 36.48 377 SER A CA 1
ATOM 2706 C C . SER A 1 377 ? -29.295 48.469 -31.729 1.00 35.96 377 SER A C 1
ATOM 2707 O O . SER A 1 377 ? -29.308 48.960 -30.597 1.00 38.71 377 SER A O 1
ATOM 2710 N N . GLU A 1 378 ? -29.752 49.082 -32.822 1.00 37.87 378 GLU A N 1
ATOM 2711 C CA . GLU A 1 378 ? -30.653 50.225 -32.812 1.00 38.14 378 GLU A CA 1
ATOM 2712 C C . GLU A 1 378 ? -31.913 49.818 -32.034 1.00 36.35 378 GLU A C 1
ATOM 2713 O O . GLU A 1 378 ? -32.423 48.712 -32.222 1.00 34.50 378 GLU A O 1
ATOM 2719 N N . MET A 1 379 ? -32.387 50.690 -31.136 1.00 34.66 379 MET A N 1
ATOM 2720 C CA . MET A 1 379 ? -33.582 50.405 -30.345 1.00 35.06 379 MET A CA 1
ATOM 2721 C C . MET A 1 379 ? -34.630 51.502 -30.548 1.00 35.40 379 MET A C 1
ATOM 2722 O O . MET A 1 379 ? -34.318 52.679 -30.456 1.00 35.36 379 MET A O 1
ATOM 2727 N N . GLU A 1 380 ? -35.875 51.073 -30.781 1.00 35.30 380 GLU A N 1
ATOM 2728 C CA . GLU A 1 380 ? -37.054 51.931 -30.835 1.00 38.26 380 GLU A CA 1
ATOM 2729 C C . GLU A 1 380 ? -37.786 51.830 -29.491 1.00 36.95 380 GLU A C 1
ATOM 2730 O O . GLU A 1 380 ? -37.921 50.736 -28.940 1.00 36.14 380 GLU A O 1
ATOM 2736 N N . PHE A 1 381 ? -38.248 52.971 -28.967 1.00 35.79 381 PHE A N 1
ATOM 2737 C CA . PHE A 1 381 ? -38.907 53.017 -27.659 1.00 36.02 381 PHE A CA 1
ATOM 2738 C C . PHE A 1 381 ? -39.949 54.140 -27.628 1.00 36.52 381 PHE A C 1
ATOM 2739 O O . PHE A 1 381 ? -39.989 54.978 -28.532 1.00 37.45 381 PHE A O 1
ATOM 2747 N N . THR A 1 382 ? -40.804 54.118 -26.594 1.00 36.89 382 THR A N 1
ATOM 2748 C CA . THR A 1 382 ? -41.832 55.152 -26.379 1.00 37.96 382 THR A CA 1
ATOM 2749 C C . THR A 1 382 ? -41.717 55.790 -24.986 1.00 39.53 382 THR A C 1
ATOM 2750 O O . THR A 1 382 ? -42.258 56.875 -24.779 1.00 40.67 382 THR A O 1
ATOM 2754 N N . GLU A 1 383 ? -41.035 55.124 -24.042 1.00 38.46 383 GLU A N 1
ATOM 2755 C CA . GLU A 1 383 ? -40.953 55.573 -22.647 1.00 39.29 383 GLU A CA 1
ATOM 2756 C C . GLU A 1 383 ? -39.486 55.773 -22.256 1.00 37.24 383 GLU A C 1
ATOM 2757 O O . GLU A 1 383 ? -38.587 55.248 -22.915 1.00 35.95 383 GLU A O 1
ATOM 2763 N N . ASN A 1 384 ? -39.276 56.526 -21.167 1.00 35.92 384 ASN A N 1
ATOM 2764 C CA . ASN A 1 384 ? -37.974 56.694 -20.527 1.00 35.05 384 ASN A CA 1
ATOM 2765 C C . ASN A 1 384 ? -37.469 55.336 -20.038 1.00 35.05 384 ASN A C 1
ATOM 2766 O O . ASN A 1 384 ? -38.269 54.454 -19.735 1.00 35.75 384 ASN A O 1
ATOM 2771 N N . GLY A 1 385 ? -36.143 55.192 -19.933 1.00 34.93 385 GLY A N 1
ATOM 2772 C CA . GLY A 1 385 ? -35.548 53.938 -19.501 1.00 36.34 385 GLY A CA 1
ATOM 2773 C C . GLY A 1 385 ? -34.047 54.025 -19.284 1.00 38.29 385 GLY A C 1
ATOM 2774 O O . GLY A 1 385 ? -33.448 55.103 -19.319 1.00 37.89 385 GLY A O 1
ATOM 2775 N N . GLU A 1 386 ? -33.456 52.852 -19.042 1.00 39.51 386 GLU A N 1
ATOM 2776 C CA . GLU A 1 386 ? -32.035 52.671 -18.839 1.00 41.46 386 GLU A CA 1
ATOM 2777 C C . GLU A 1 386 ? -31.555 51.596 -19.818 1.00 39.23 386 GLU A C 1
ATOM 2778 O O . GLU A 1 386 ? -32.108 50.506 -19.842 1.00 38.72 386 GLU A O 1
ATOM 2784 N N . TYR A 1 387 ? -30.540 51.927 -20.621 1.00 37.60 387 TYR A N 1
ATOM 2785 C CA . TYR A 1 387 ? -29.891 50.978 -21.526 1.00 36.45 387 TYR A CA 1
ATOM 2786 C C . TYR A 1 387 ? -28.580 50.501 -20.889 1.00 36.71 387 TYR A C 1
ATOM 2787 O O . TYR A 1 387 ? -27.695 51.314 -20.632 1.00 38.16 387 TYR A O 1
ATOM 2796 N N . THR A 1 388 ? -28.463 49.193 -20.627 1.00 35.17 388 THR A N 1
ATOM 2797 C CA . THR A 1 388 ? -27.212 48.616 -20.120 1.00 35.39 388 THR A CA 1
ATOM 2798 C C . THR A 1 388 ? -26.549 47.779 -21.222 1.00 33.27 388 THR A C 1
ATOM 2799 O O . THR A 1 388 ? -27.220 47.158 -22.032 1.00 32.29 388 THR A O 1
ATOM 2803 N N . LEU A 1 389 ? -25.214 47.792 -21.231 1.00 32.85 389 LEU A N 1
ATOM 2804 C CA . LEU A 1 389 ? -24.401 47.084 -22.203 1.00 32.93 389 LEU A CA 1
ATOM 2805 C C . LEU A 1 389 ? -23.063 46.729 -21.553 1.00 33.32 389 LEU A C 1
ATOM 2806 O O . LEU A 1 389 ? -22.402 47.595 -20.973 1.00 34.26 389 LEU A O 1
ATOM 2811 N N . ILE A 1 390 ? -22.676 45.456 -21.665 1.00 32.66 390 ILE A N 1
ATOM 2812 C CA . ILE A 1 390 ? -21.384 44.985 -21.196 1.00 32.97 390 ILE A CA 1
ATOM 2813 C C . ILE A 1 390 ? -20.347 45.287 -22.281 1.00 33.06 390 ILE A C 1
ATOM 2814 O O . ILE A 1 390 ? -20.488 44.834 -23.416 1.00 32.47 390 ILE A O 1
ATOM 2819 N N . LEU A 1 391 ? -19.322 46.063 -21.909 1.00 33.00 391 LEU A N 1
ATOM 2820 C CA . LEU A 1 391 ? -18.230 46.437 -22.795 1.00 33.60 391 LEU A CA 1
ATOM 2821 C C . LEU A 1 391 ? -17.147 45.351 -22.757 1.00 32.58 391 LEU A C 1
ATOM 2822 O O . LEU A 1 391 ? -16.409 45.233 -21.778 1.00 33.63 391 LEU A O 1
ATOM 2827 N N . THR A 1 392 ? -17.064 44.568 -23.838 1.00 31.53 392 THR A N 1
ATOM 2828 C CA . THR A 1 392 ? -16.026 43.555 -24.020 1.00 32.42 392 THR A CA 1
ATOM 2829 C C . THR A 1 392 ? -14.700 44.237 -24.373 1.00 32.83 392 THR A C 1
ATOM 2830 O O . THR A 1 392 ? -14.662 45.433 -24.645 1.00 31.12 392 THR A O 1
ATOM 2834 N N . GLN A 1 393 ? -13.616 43.454 -24.374 1.00 34.04 393 GLN A N 1
ATOM 2835 C CA . GLN A 1 393 ? -12.291 43.954 -24.726 1.00 34.95 393 GLN A CA 1
ATOM 2836 C C . GLN A 1 393 ? -12.279 44.372 -26.204 1.00 36.57 393 GLN A C 1
ATOM 2837 O O . GLN A 1 393 ? -11.590 45.320 -26.573 1.00 39.77 393 GLN A O 1
ATOM 2843 N N . ASP A 1 394 ? -13.049 43.664 -27.037 1.00 37.88 394 ASP A N 1
ATOM 2844 C CA . ASP A 1 394 ? -13.172 43.986 -28.461 1.00 37.51 394 ASP A CA 1
ATOM 2845 C C . ASP A 1 394 ? -13.881 45.335 -28.630 1.00 36.13 394 ASP A C 1
ATOM 2846 O O . ASP A 1 394 ? -13.448 46.159 -29.421 1.00 35.99 394 ASP A O 1
ATOM 2851 N N . MET A 1 395 ? -14.974 45.541 -27.888 1.00 36.28 395 MET A N 1
ATOM 2852 C CA . MET A 1 395 ? -15.722 46.795 -27.932 1.00 36.35 395 MET A CA 1
ATOM 2853 C C . MET A 1 395 ? -14.809 47.957 -27.522 1.00 33.97 395 MET A C 1
ATOM 2854 O O . MET A 1 395 ? -14.736 48.960 -28.226 1.00 33.30 395 MET A O 1
ATOM 2859 N N . LEU A 1 396 ? -14.115 47.805 -26.389 1.00 32.53 396 LEU A N 1
ATOM 2860 C CA . LEU A 1 396 ? -13.226 48.843 -25.864 1.00 31.52 396 LEU A CA 1
ATOM 2861 C C . LEU A 1 396 ? -12.122 49.159 -26.885 1.00 31.96 396 LEU A C 1
ATOM 2862 O O . LEU A 1 396 ? -11.752 50.323 -27.050 1.00 30.11 396 LEU A O 1
ATOM 2867 N N . ASN A 1 397 ? -11.615 48.124 -27.566 1.00 30.90 397 ASN A N 1
ATOM 2868 C CA . ASN A 1 397 ? -10.547 48.268 -28.554 1.00 31.61 397 ASN A CA 1
ATOM 2869 C C . ASN A 1 397 ? -11.049 49.067 -29.760 1.00 31.33 397 ASN A C 1
ATOM 2870 O O . ASN A 1 397 ? -10.331 49.903 -30.297 1.00 32.04 397 ASN A O 1
ATOM 2875 N N . LYS A 1 398 ? -12.285 48.787 -30.176 1.00 31.69 398 LYS A N 1
ATOM 2876 C CA . LYS A 1 398 ? -12.885 49.408 -31.342 1.00 32.67 398 LYS A CA 1
ATOM 2877 C C . LYS A 1 398 ? -13.170 50.885 -31.040 1.00 31.76 398 LYS A C 1
ATOM 2878 O O . LYS A 1 398 ? -13.000 51.738 -31.906 1.00 31.78 398 LYS A O 1
ATOM 2884 N N . ILE A 1 399 ? -13.586 51.174 -29.803 1.00 30.07 399 ILE A N 1
ATOM 2885 C CA . ILE A 1 399 ? -13.865 52.538 -29.357 1.00 30.13 399 ILE A CA 1
ATOM 2886 C C . ILE A 1 399 ? -12.598 53.401 -29.487 1.00 30.37 399 ILE A C 1
ATOM 2887 O O . ILE A 1 399 ? -12.678 54.548 -29.918 1.00 30.36 399 ILE A O 1
ATOM 2892 N N . GLN A 1 400 ? -11.438 52.850 -29.112 1.00 30.16 400 GLN A N 1
ATOM 2893 C CA . GLN A 1 400 ? -10.156 53.558 -29.230 1.00 30.66 400 GLN A CA 1
ATOM 2894 C C . GLN A 1 400 ? -9.747 53.669 -30.706 1.00 30.39 400 GLN A C 1
ATOM 2895 O O . GLN A 1 400 ? -9.193 54.675 -31.126 1.00 29.73 400 GLN A O 1
ATOM 2901 N N . ALA A 1 401 ? -10.037 52.623 -31.484 1.00 31.02 401 ALA A N 1
ATOM 2902 C CA . ALA A 1 401 ? -9.706 52.558 -32.909 1.00 30.76 401 ALA A CA 1
ATOM 2903 C C . ALA A 1 401 ? -10.593 53.504 -33.734 1.00 31.60 401 ALA A C 1
ATOM 2904 O O . ALA A 1 401 ? -10.154 53.985 -34.779 1.00 32.95 401 ALA A O 1
ATOM 2906 N N . GLU A 1 402 ? -11.829 53.753 -33.272 1.00 31.11 402 GLU A N 1
ATOM 2907 C CA . GLU A 1 402 ? -12.851 54.463 -34.055 1.00 31.71 402 GLU A CA 1
ATOM 2908 C C . GLU A 1 402 ? -13.360 55.707 -33.306 1.00 31.66 402 GLU A C 1
ATOM 2909 O O . GLU A 1 402 ? -14.562 55.951 -33.236 1.00 32.58 402 GLU A O 1
ATOM 2915 N N . ALA A 1 403 ? -12.430 56.486 -32.746 1.00 31.54 403 ALA A N 1
ATOM 2916 C CA . ALA A 1 403 ? -12.661 57.879 -32.346 1.00 31.32 403 ALA A CA 1
ATOM 2917 C C . ALA A 1 403 ? -13.702 58.008 -31.220 1.00 31.00 403 ALA A C 1
ATOM 2918 O O . ALA A 1 403 ? -14.403 59.015 -31.138 1.00 30.18 403 ALA A O 1
ATOM 2920 N N . GLY A 1 404 ? -13.780 57.005 -30.341 1.00 31.22 404 GLY A N 1
ATOM 2921 C CA . GLY A 1 404 ? -14.509 57.129 -29.079 1.00 31.36 404 GLY A CA 1
ATOM 2922 C C . GLY A 1 404 ? -15.941 56.620 -29.150 1.00 30.94 404 GLY A C 1
ATOM 2923 O O . GLY A 1 404 ? -16.305 55.840 -30.025 1.00 30.96 404 GLY A O 1
ATOM 2924 N N . PHE A 1 405 ? -16.750 57.085 -28.195 1.00 29.58 405 PHE A N 1
ATOM 2925 C CA . PHE A 1 405 ? -18.098 56.603 -27.945 1.00 29.19 405 PHE A CA 1
ATOM 2926 C C . PHE A 1 405 ? -19.108 57.668 -28.382 1.00 29.24 405 PHE A C 1
ATOM 2927 O O . PHE A 1 405 ? -18.888 58.857 -28.159 1.00 29.54 405 PHE A O 1
ATOM 2935 N N . LEU A 1 406 ? -20.208 57.223 -29.001 1.00 27.91 406 LEU A N 1
ATOM 2936 C CA . LEU A 1 406 ? -21.344 58.083 -29.331 1.00 27.32 406 LEU A CA 1
ATOM 2937 C C . LEU A 1 406 ? -22.647 57.402 -28.895 1.00 27.87 406 LEU A C 1
ATOM 2938 O O . LEU A 1 406 ? -22.774 56.184 -28.965 1.00 26.79 406 LEU A O 1
ATOM 2943 N N . CYS A 1 407 ? -23.607 58.217 -28.447 1.00 30.09 407 CYS A N 1
ATOM 2944 C CA . CYS A 1 407 ? -25.018 57.861 -28.478 1.00 31.31 407 CYS A CA 1
ATOM 2945 C C . CYS A 1 407 ? -25.673 58.613 -29.643 1.00 30.45 407 CYS A C 1
ATOM 2946 O O . CYS A 1 407 ? -25.585 59.837 -29.748 1.00 31.14 407 CYS A O 1
ATOM 2949 N N . VAL A 1 408 ? -26.320 57.841 -30.514 1.00 30.44 408 VAL A N 1
ATOM 2950 C CA . VAL A 1 408 ? -26.822 58.283 -31.792 1.00 29.97 408 VAL A CA 1
ATOM 2951 C C . VAL A 1 408 ? -28.329 57.995 -31.819 1.00 28.50 408 VAL A C 1
ATOM 2952 O O . VAL A 1 408 ? -28.808 57.178 -31.036 1.00 26.18 408 VAL A O 1
ATOM 2956 N N . GLY A 1 409 ? -29.069 58.687 -32.693 1.00 28.53 409 GLY A N 1
ATOM 2957 C CA . GLY A 1 409 ? -30.506 58.451 -32.862 1.00 29.92 409 GLY A CA 1
ATOM 2958 C C . GLY A 1 409 ? -31.298 59.742 -32.988 1.00 31.38 409 GLY A C 1
ATOM 2959 O O . GLY A 1 409 ? -30.777 60.754 -33.474 1.00 30.78 409 GLY A O 1
ATOM 2960 N N . HIS A 1 410 ? -32.564 59.697 -32.546 1.00 32.87 410 HIS A N 1
ATOM 2961 C CA . HIS A 1 410 ? -33.497 60.819 -32.664 1.00 33.12 410 HIS A CA 1
ATOM 2962 C C . HIS A 1 410 ? -34.533 60.795 -31.536 1.00 32.59 410 HIS A C 1
ATOM 2963 O O . HIS A 1 410 ? -34.996 59.741 -31.133 1.00 33.27 410 HIS A O 1
ATOM 2970 N N . GLY A 1 411 ? -34.883 61.987 -31.047 1.00 33.44 411 GLY A N 1
ATOM 2971 C CA . GLY A 1 411 ? -36.073 62.214 -30.231 1.00 33.61 411 GLY A CA 1
ATOM 2972 C C . GLY A 1 411 ? -35.921 61.744 -28.794 1.00 33.22 411 GLY A C 1
ATOM 2973 O O . GLY A 1 411 ? -36.904 61.312 -28.175 1.00 32.62 411 GLY A O 1
ATOM 2974 N N . TYR A 1 412 ? -34.701 61.841 -28.253 1.00 31.08 412 TYR A N 1
ATOM 2975 C CA . TYR A 1 412 ? -34.448 61.485 -26.860 1.00 31.42 412 TYR A CA 1
ATOM 2976 C C . TYR A 1 412 ? -33.309 62.339 -26.298 1.00 31.33 412 TYR A C 1
ATOM 2977 O O . TYR A 1 412 ? -32.603 63.024 -27.039 1.00 32.20 412 TYR A O 1
ATOM 2986 N N . TYR A 1 413 ? -33.162 62.280 -24.972 1.00 30.51 413 TYR A N 1
ATOM 2987 C CA . TYR A 1 413 ? -32.115 62.964 -24.245 1.00 30.36 413 TYR A CA 1
ATOM 2988 C C . TYR A 1 413 ? -31.281 61.927 -23.496 1.00 30.09 413 TYR A C 1
ATOM 2989 O O . TYR A 1 413 ? -31.832 60.948 -23.011 1.00 32.10 413 TYR A O 1
ATOM 2998 N N . VAL A 1 414 ? -29.969 62.167 -23.404 1.00 28.00 414 VAL A N 1
ATOM 2999 C CA . VAL A 1 414 ? -29.091 61.419 -22.514 1.00 29.46 414 VAL A CA 1
ATOM 3000 C C . VAL A 1 414 ? -28.996 62.200 -21.198 1.00 30.32 414 VAL A C 1
ATOM 3001 O O . VAL A 1 414 ? -28.607 63.368 -21.203 1.00 31.00 414 VAL A O 1
ATOM 3005 N N . ASP A 1 415 ? -29.365 61.546 -20.090 1.00 32.00 415 ASP A N 1
ATOM 3006 C CA . ASP A 1 415 ? -29.478 62.191 -18.775 1.00 33.88 415 ASP A CA 1
ATOM 3007 C C . ASP A 1 415 ? -28.362 61.725 -17.826 1.00 33.74 415 ASP A C 1
ATOM 3008 O O . ASP A 1 415 ? -27.963 62.480 -16.938 1.00 35.09 415 ASP A O 1
ATOM 3013 N N . LEU A 1 416 ? -27.890 60.482 -17.987 1.00 32.82 416 LEU A N 1
ATOM 3014 C CA . LEU A 1 416 ? -26.824 59.925 -17.145 1.00 33.19 416 LEU A CA 1
ATOM 3015 C C . LEU A 1 416 ? -26.076 58.821 -17.907 1.00 32.43 416 LEU A C 1
ATOM 3016 O O . LEU A 1 416 ? -26.661 58.092 -18.705 1.00 32.59 416 LEU A O 1
ATOM 3021 N N . VAL A 1 417 ? -24.767 58.722 -17.658 1.00 32.12 417 VAL A N 1
ATOM 3022 C CA . VAL A 1 417 ? -23.959 57.592 -18.103 1.00 31.20 417 VAL A CA 1
ATOM 3023 C C . VAL A 1 417 ? -23.107 57.131 -16.918 1.00 31.88 417 VAL A C 1
ATOM 3024 O O . VAL A 1 417 ? -22.369 57.933 -16.338 1.00 32.02 417 VAL A O 1
ATOM 3028 N N . THR A 1 418 ? -23.225 55.843 -16.572 1.00 32.23 418 THR A N 1
ATOM 3029 C CA . THR A 1 418 ? -22.483 55.243 -15.469 1.00 33.68 418 THR A CA 1
ATOM 3030 C C . THR A 1 418 ? -21.772 53.975 -15.951 1.00 33.06 418 THR A C 1
ATOM 3031 O O . THR A 1 418 ? -22.076 53.453 -17.019 1.00 31.48 418 THR A O 1
ATOM 3035 N N . VAL A 1 419 ? -20.826 53.501 -15.135 1.00 34.11 419 VAL A N 1
ATOM 3036 C CA . VAL A 1 419 ? -20.122 52.239 -15.353 1.00 35.28 419 VAL A CA 1
ATOM 3037 C C . VAL A 1 419 ? -19.891 51.585 -13.985 1.00 38.25 419 VAL A C 1
ATOM 3038 O O . VAL A 1 419 ? -19.765 52.292 -12.986 1.00 39.49 419 VAL A O 1
ATOM 3042 N N . LYS A 1 420 ? -19.842 50.246 -13.947 1.00 41.84 420 LYS A N 1
ATOM 3043 C CA . LYS A 1 420 ? -19.547 49.510 -12.703 1.00 45.13 420 LYS A CA 1
ATOM 3044 C C . LYS A 1 420 ? -18.707 48.264 -13.009 1.00 47.07 420 LYS A C 1
ATOM 3045 O O . LYS A 1 420 ? -19.013 47.500 -13.918 1.00 50.22 420 LYS A O 1
ATOM 3051 N N . ASN B 1 33 ? -5.521 4.094 -22.837 1.00 121.52 33 ASN B N 1
ATOM 3052 C CA . ASN B 1 33 ? -5.795 5.258 -23.733 1.00 119.17 33 ASN B CA 1
ATOM 3053 C C . ASN B 1 33 ? -7.184 5.829 -23.407 1.00 121.11 33 ASN B C 1
ATOM 3054 O O . ASN B 1 33 ? -8.155 5.576 -24.122 1.00 123.39 33 ASN B O 1
ATOM 3059 N N . ASP B 1 34 ? -7.253 6.595 -22.310 1.00 119.09 34 ASP B N 1
ATOM 3060 C CA . ASP B 1 34 ? -8.488 7.201 -21.791 1.00 120.60 34 ASP B CA 1
ATOM 3061 C C . ASP B 1 34 ? -8.187 8.639 -21.337 1.00 117.43 34 ASP B C 1
ATOM 3062 O O . ASP B 1 34 ? -7.140 9.194 -21.677 1.00 114.95 34 ASP B O 1
ATOM 3067 N N . ASP B 1 35 ? -9.117 9.233 -20.576 1.00 116.29 35 ASP B N 1
ATOM 3068 C CA . ASP B 1 35 ? -8.958 10.566 -19.981 1.00 113.15 35 ASP B CA 1
ATOM 3069 C C . ASP B 1 35 ? -7.864 10.525 -18.913 1.00 113.27 35 ASP B C 1
ATOM 3070 O O . ASP B 1 35 ? -7.895 9.666 -18.034 1.00 115.38 35 ASP B O 1
ATOM 3075 N N . PRO B 1 36 ? -6.872 11.447 -18.942 1.00 111.69 36 PRO B N 1
ATOM 3076 C CA . PRO B 1 36 ? -5.814 11.469 -17.931 1.00 110.09 36 PRO B CA 1
ATOM 3077 C C . PRO B 1 36 ? -6.298 12.053 -16.595 1.00 110.73 36 PRO B C 1
ATOM 3078 O O . PRO B 1 36 ? -7.107 12.985 -16.583 1.00 107.64 36 PRO B O 1
ATOM 3082 N N . HIS B 1 37 ? -5.786 11.491 -15.493 1.00 112.81 37 HIS B N 1
ATOM 3083 C CA . HIS B 1 37 ? -6.160 11.868 -14.128 1.00 113.93 37 HIS B CA 1
ATOM 3084 C C . HIS B 1 37 ? -4.961 11.662 -13.191 1.00 110.45 37 HIS B C 1
ATOM 3085 O O . HIS B 1 37 ? -4.263 10.651 -13.287 1.00 114.14 37 HIS B O 1
ATOM 3092 N N . ILE B 1 38 ? -4.737 12.634 -12.295 1.00 106.28 38 ILE B N 1
ATOM 3093 C CA . ILE B 1 38 ? -3.724 12.550 -11.239 1.00 101.91 38 ILE B CA 1
ATOM 3094 C C . ILE B 1 38 ? -4.394 11.985 -9.979 1.00 100.47 38 ILE B C 1
ATOM 3095 O O . ILE B 1 38 ? -5.065 12.716 -9.251 1.00 98.75 38 ILE B O 1
ATOM 3100 N N . LEU B 1 39 ? -4.194 10.684 -9.737 1.00 100.78 39 LEU B N 1
ATOM 3101 C CA . LEU B 1 39 ? -4.858 9.960 -8.651 1.00 101.75 39 LEU B CA 1
ATOM 3102 C C . LEU B 1 39 ? -4.215 10.326 -7.306 1.00 99.07 39 LEU B C 1
ATOM 3103 O O . LEU B 1 39 ? -4.914 10.451 -6.298 1.00 98.71 39 LEU B O 1
ATOM 3108 N N . ALA B 1 40 ? -2.887 10.486 -7.297 1.00 96.46 40 ALA B N 1
ATOM 3109 C CA . ALA B 1 40 ? -2.156 10.914 -6.108 1.00 94.43 40 ALA B CA 1
ATOM 3110 C C . ALA B 1 40 ? -0.956 11.767 -6.517 1.00 92.57 40 ALA B C 1
ATOM 3111 O O . ALA B 1 40 ? -0.359 11.530 -7.565 1.00 91.52 40 ALA B O 1
ATOM 3113 N N . PRO B 1 41 ? -0.606 12.763 -5.692 1.00 91.04 41 PRO B N 1
ATOM 3114 C CA . PRO B 1 41 ? -1.313 13.104 -4.467 1.00 89.80 41 PRO B CA 1
ATOM 3115 C C . PRO B 1 41 ? -2.534 13.995 -4.737 1.00 88.23 41 PRO B C 1
ATOM 3116 O O . PRO B 1 41 ? -2.669 14.550 -5.831 1.00 87.35 41 PRO B O 1
ATOM 3120 N N . VAL B 1 42 ? -3.405 14.113 -3.730 1.00 86.86 42 VAL B N 1
ATOM 3121 C CA . VAL B 1 42 ? -4.587 14.960 -3.795 1.00 85.35 42 VAL B CA 1
ATOM 3122 C C . VAL B 1 42 ? -4.173 16.386 -3.415 1.00 81.62 42 VAL B C 1
ATOM 3123 O O . VAL B 1 42 ? -3.904 16.665 -2.248 1.00 78.77 42 VAL B O 1
ATOM 3127 N N . PHE B 1 43 ? -4.121 17.271 -4.417 1.00 81.79 43 PHE B N 1
ATOM 3128 C CA . PHE B 1 43 ? -3.790 18.682 -4.222 1.00 81.45 43 PHE B CA 1
ATOM 3129 C C . PHE B 1 43 ? -5.026 19.436 -3.739 1.00 79.46 43 PHE B C 1
ATOM 3130 O O . PHE B 1 43 ? -6.146 19.105 -4.126 1.00 80.42 43 PHE B O 1
ATOM 3138 N N . PRO B 1 44 ? -4.865 20.468 -2.877 1.00 77.34 44 PRO B N 1
ATOM 3139 C CA . PRO B 1 44 ? -5.996 21.291 -2.445 1.00 76.87 44 PRO B CA 1
ATOM 3140 C C . PRO B 1 44 ? -6.532 22.196 -3.567 1.00 78.01 44 PRO B C 1
ATOM 3141 O O . PRO B 1 44 ? -5.791 22.557 -4.485 1.00 76.27 44 PRO B O 1
ATOM 3145 N N . ASP B 1 45 ? -7.824 22.535 -3.480 1.00 80.85 45 ASP B N 1
ATOM 3146 C CA . ASP B 1 45 ? -8.488 23.440 -4.416 1.00 83.45 45 ASP B CA 1
ATOM 3147 C C . ASP B 1 45 ? -8.138 24.884 -4.045 1.00 82.09 45 ASP B C 1
ATOM 3148 O O . ASP B 1 45 ? -7.596 25.142 -2.972 1.00 79.68 45 ASP B O 1
ATOM 3153 N N . ARG B 1 46 ? -8.469 25.812 -4.949 1.00 83.95 46 ARG B N 1
ATOM 3154 C CA . ARG B 1 46 ? -8.261 27.242 -4.744 1.00 84.91 46 ARG B CA 1
ATOM 3155 C C . ARG B 1 46 ? -9.215 27.732 -3.644 1.00 86.28 46 ARG B C 1
ATOM 3156 O O . ARG B 1 46 ? -10.348 27.260 -3.549 1.00 84.43 46 ARG B O 1
ATOM 3164 N N . THR B 1 47 ? -8.735 28.674 -2.820 1.00 90.21 47 THR B N 1
ATOM 3165 C CA . THR B 1 47 ? -9.467 29.199 -1.658 1.00 94.59 47 THR B CA 1
ATOM 3166 C C . THR B 1 47 ? -10.751 29.894 -2.125 1.00 98.12 47 THR B C 1
ATOM 3167 O O . THR B 1 47 ? -11.851 29.509 -1.725 1.00 104.01 47 THR B O 1
ATOM 3171 N N . ASN B 1 48 ? -10.583 30.922 -2.966 1.00 101.58 48 ASN B N 1
ATOM 3172 C CA . ASN B 1 48 ? -11.684 31.695 -3.543 1.00 99.48 48 ASN B CA 1
ATOM 3173 C C . ASN B 1 48 ? -11.367 31.924 -5.027 1.00 95.77 48 ASN B C 1
ATOM 3174 O O . ASN B 1 48 ? -12.079 31.440 -5.903 1.00 95.52 48 ASN B O 1
ATOM 3179 N N . GLY B 1 49 ? -10.287 32.670 -5.280 1.00 93.93 49 GLY B N 1
ATOM 3180 C CA . GLY B 1 49 ? -9.610 32.712 -6.574 1.00 94.81 49 GLY B CA 1
ATOM 3181 C C . GLY B 1 49 ? -8.151 32.282 -6.469 1.00 93.96 49 GLY B C 1
ATOM 3182 O O . GLY B 1 49 ? -7.616 31.680 -7.403 1.00 93.49 49 GLY B O 1
ATOM 3183 N N . GLN B 1 50 ? -7.525 32.567 -5.316 1.00 91.56 50 GLN B N 1
ATOM 3184 C CA . GLN B 1 50 ? -6.075 32.477 -5.121 1.00 86.11 50 GLN B CA 1
ATOM 3185 C C . GLN B 1 50 ? -5.637 31.010 -5.052 1.00 80.73 50 GLN B C 1
ATOM 3186 O O . GLN B 1 50 ? -6.361 30.153 -4.548 1.00 80.75 50 GLN B O 1
ATOM 3192 N N . LEU B 1 51 ? -4.417 30.760 -5.538 1.00 75.96 51 LEU B N 1
ATOM 3193 C CA . LEU B 1 51 ? -3.839 29.426 -5.652 1.00 73.95 51 LEU B CA 1
ATOM 3194 C C . LEU B 1 51 ? -3.475 28.898 -4.258 1.00 72.40 51 LEU B C 1
ATOM 3195 O O . LEU B 1 51 ? -3.033 29.657 -3.393 1.00 70.22 51 LEU B O 1
ATOM 3200 N N . ALA B 1 52 ? -3.661 27.588 -4.065 1.00 71.83 52 ALA B N 1
ATOM 3201 C CA . ALA B 1 52 ? -3.328 26.908 -2.815 1.00 70.74 52 ALA B CA 1
ATOM 3202 C C . ALA B 1 52 ? -1.858 26.469 -2.841 1.00 69.67 52 ALA B C 1
ATOM 3203 O O . ALA B 1 52 ? -1.249 26.363 -3.910 1.00 68.21 52 ALA B O 1
ATOM 3205 N N . THR B 1 53 ? -1.304 26.219 -1.649 1.00 68.22 53 THR B N 1
ATOM 3206 C CA . THR B 1 53 ? 0.088 25.804 -1.478 1.00 66.79 53 THR B CA 1
ATOM 3207 C C . THR B 1 53 ? 0.198 24.288 -1.687 1.00 66.81 53 THR B C 1
ATOM 3208 O O . THR B 1 53 ? -0.501 23.517 -1.031 1.00 64.53 53 THR B O 1
ATOM 3212 N N . PHE B 1 54 ? 1.081 23.879 -2.606 1.00 67.73 54 PHE B N 1
ATOM 3213 C CA . PHE B 1 54 ? 1.344 22.465 -2.894 1.00 70.35 54 PHE B CA 1
ATOM 3214 C C . PHE B 1 54 ? 2.472 21.944 -1.995 1.00 71.66 54 PHE B C 1
ATOM 3215 O O . PHE B 1 54 ? 2.433 20.789 -1.563 1.00 73.23 54 PHE B O 1
ATOM 3223 N N . ALA B 1 55 ? 3.474 22.794 -1.736 1.00 71.64 55 ALA B N 1
ATOM 3224 C CA . ALA B 1 55 ? 4.609 22.449 -0.879 1.00 72.65 55 ALA B CA 1
ATOM 3225 C C . ALA B 1 55 ? 5.034 23.671 -0.057 1.00 70.70 55 ALA B C 1
ATOM 3226 O O . ALA B 1 55 ? 4.977 24.805 -0.538 1.00 71.79 55 ALA B O 1
ATOM 3228 N N . ASN B 1 56 ? 5.460 23.413 1.185 1.00 71.22 56 ASN B N 1
ATOM 3229 C CA . ASN B 1 56 ? 5.915 24.436 2.123 1.00 68.89 56 ASN B CA 1
ATOM 3230 C C . ASN B 1 56 ? 7.188 23.918 2.807 1.00 69.12 56 ASN B C 1
ATOM 3231 O O . ASN B 1 56 ? 7.116 23.218 3.817 1.00 69.02 56 ASN B O 1
ATOM 3236 N N . ILE B 1 57 ? 8.345 24.275 2.237 1.00 68.28 57 ILE B N 1
ATOM 3237 C CA . ILE B 1 57 ? 9.628 23.656 2.573 1.00 69.54 57 ILE B CA 1
ATOM 3238 C C . ILE B 1 57 ? 10.654 24.738 2.930 1.00 68.98 57 ILE B C 1
ATOM 3239 O O . ILE B 1 57 ? 10.361 25.933 2.872 1.00 67.68 57 ILE B O 1
ATOM 3244 N N . SER B 1 58 ? 11.852 24.280 3.314 1.00 69.41 58 SER B N 1
ATOM 3245 C CA . SER B 1 58 ? 13.012 25.122 3.584 1.00 68.57 58 SER B CA 1
ATOM 3246 C C . SER B 1 58 ? 13.919 25.171 2.347 1.00 67.90 58 SER B C 1
ATOM 3247 O O . SER B 1 58 ? 13.784 24.363 1.430 1.00 67.21 58 SER B O 1
ATOM 3250 N N . ARG B 1 59 ? 14.854 26.126 2.357 1.00 69.41 59 ARG B N 1
ATOM 3251 C CA . ARG B 1 59 ? 15.764 26.390 1.236 1.00 70.02 59 ARG B CA 1
ATOM 3252 C C . ARG B 1 59 ? 16.834 25.288 1.159 1.00 71.66 59 ARG B C 1
ATOM 3253 O O . ARG B 1 59 ? 17.333 24.993 0.074 1.00 72.29 59 ARG B O 1
ATOM 3261 N N . ASP B 1 60 ? 17.171 24.678 2.303 1.00 72.01 60 ASP B N 1
ATOM 3262 C CA . ASP B 1 60 ? 18.163 23.591 2.360 1.00 75.18 60 ASP B CA 1
ATOM 3263 C C . ASP B 1 60 ? 17.562 22.308 1.765 1.00 77.60 60 ASP B C 1
ATOM 3264 O O . ASP B 1 60 ? 18.235 21.603 1.015 1.00 80.16 60 ASP B O 1
ATOM 3269 N N . ALA B 1 61 ? 16.296 22.021 2.097 1.00 79.01 61 ALA B N 1
ATOM 3270 C CA . ALA B 1 61 ? 15.555 20.878 1.542 1.00 80.08 61 ALA B CA 1
ATOM 3271 C C . ALA B 1 61 ? 15.148 21.175 0.091 1.00 81.26 61 ALA B C 1
ATOM 3272 O O . ALA B 1 61 ? 15.338 22.290 -0.399 1.00 81.61 61 ALA B O 1
ATOM 3274 N N . ASN B 1 62 ? 14.587 20.162 -0.583 1.00 80.99 62 ASN B N 1
ATOM 3275 C CA . ASN B 1 62 ? 14.222 20.240 -2.000 1.00 79.93 62 ASN B CA 1
ATOM 3276 C C . ASN B 1 62 ? 12.727 19.942 -2.182 1.00 81.48 62 ASN B C 1
ATOM 3277 O O . ASN B 1 62 ? 12.097 19.298 -1.336 1.00 80.23 62 ASN B O 1
ATOM 3282 N N . LEU B 1 63 ? 12.184 20.422 -3.308 1.00 80.06 63 LEU B N 1
ATOM 3283 C CA . LEU B 1 63 ? 10.798 20.196 -3.709 1.00 80.13 63 LEU B CA 1
ATOM 3284 C C . LEU B 1 63 ? 10.658 18.761 -4.230 1.00 84.13 63 LEU B C 1
ATOM 3285 O O . LEU B 1 63 ? 11.024 18.483 -5.369 1.00 87.84 63 LEU B O 1
ATOM 3290 N N . SER B 1 64 ? 10.119 17.872 -3.386 1.00 85.02 64 SER B N 1
ATOM 3291 C CA . SER B 1 64 ? 9.950 16.453 -3.706 1.00 85.74 64 SER B CA 1
ATOM 3292 C C . SER B 1 64 ? 8.457 16.116 -3.813 1.00 84.89 64 SER B C 1
ATOM 3293 O O . SER B 1 64 ? 7.761 16.049 -2.802 1.00 82.75 64 SER B O 1
ATOM 3296 N N . ILE B 1 65 ? 7.982 15.922 -5.049 1.00 84.43 65 ILE B N 1
ATOM 3297 C CA . ILE B 1 65 ? 6.602 15.507 -5.333 1.00 86.54 65 ILE B CA 1
ATOM 3298 C C . ILE B 1 65 ? 6.635 14.346 -6.336 1.00 88.09 65 ILE B C 1
ATOM 3299 O O . ILE B 1 65 ? 7.160 14.495 -7.441 1.00 86.03 65 ILE B O 1
ATOM 3304 N N . ALA B 1 66 ? 6.058 13.205 -5.933 1.00 90.90 66 ALA B N 1
ATOM 3305 C CA . ALA B 1 66 ? 5.895 12.015 -6.777 1.00 92.47 66 ALA B CA 1
ATOM 3306 C C . ALA B 1 66 ? 4.411 11.831 -7.119 1.00 93.90 66 ALA B C 1
ATOM 3307 O O . ALA B 1 66 ? 3.576 11.727 -6.220 1.00 93.06 66 ALA B O 1
ATOM 3309 N N . LEU B 1 67 ? 4.100 11.788 -8.421 1.00 96.00 67 LEU B N 1
ATOM 3310 C CA . LEU B 1 67 ? 2.725 11.660 -8.914 1.00 99.04 67 LEU B CA 1
ATOM 3311 C C . LEU B 1 67 ? 2.415 10.190 -9.219 1.00 102.04 67 LEU B C 1
ATOM 3312 O O . LEU B 1 67 ? 3.320 9.361 -9.310 1.00 104.62 67 LEU B O 1
ATOM 3317 N N . THR B 1 68 ? 1.117 9.893 -9.363 1.00 105.07 68 THR B N 1
ATOM 3318 C CA . THR B 1 68 ? 0.615 8.660 -9.979 1.00 107.47 68 THR B CA 1
ATOM 3319 C C . THR B 1 68 ? -0.481 9.041 -10.984 1.00 109.94 68 THR B C 1
ATOM 3320 O O . THR B 1 68 ? -1.478 9.661 -10.610 1.00 108.35 68 THR B O 1
ATOM 3324 N N . VAL B 1 69 ? -0.274 8.674 -12.255 1.00 112.13 69 VAL B N 1
ATOM 3325 C CA . VAL B 1 69 ? -1.136 9.083 -13.372 1.00 114.38 69 VAL B CA 1
ATOM 3326 C C . VAL B 1 69 ? -1.813 7.829 -13.950 1.00 117.56 69 VAL B C 1
ATOM 3327 O O . VAL B 1 69 ? -1.172 6.784 -14.084 1.00 119.13 69 VAL B O 1
ATOM 3331 N N . THR B 1 70 ? -3.105 7.950 -14.295 1.00 117.33 70 THR B N 1
ATOM 3332 C CA . THR B 1 70 ? -3.995 6.790 -14.516 1.00 119.39 70 THR B CA 1
ATOM 3333 C C . THR B 1 70 ? -3.695 6.104 -15.853 1.00 121.25 70 THR B C 1
ATOM 3334 O O . THR B 1 70 ? -3.730 4.875 -15.912 1.00 123.13 70 THR B O 1
ATOM 3338 N N . PRO B 1 71 ? -3.396 6.821 -16.967 1.00 121.73 71 PRO B N 1
ATOM 3339 C CA . PRO B 1 71 ? -2.903 6.178 -18.184 1.00 121.52 71 PRO B CA 1
ATOM 3340 C C . PRO B 1 71 ? -1.384 6.001 -18.038 1.00 120.31 71 PRO B C 1
ATOM 3341 O O . PRO B 1 71 ? -0.613 6.889 -18.405 1.00 118.82 71 PRO B O 1
ATOM 3345 N N . LYS B 1 72 ? -0.987 4.848 -17.490 1.00 120.78 72 LYS B N 1
ATOM 3346 C CA . LYS B 1 72 ? 0.322 4.643 -16.864 1.00 119.83 72 LYS B CA 1
ATOM 3347 C C . LYS B 1 72 ? 1.459 4.964 -17.845 1.00 117.29 72 LYS B C 1
ATOM 3348 O O . LYS B 1 72 ? 2.338 5.770 -17.524 1.00 113.23 72 LYS B O 1
ATOM 3354 N N . ASP B 1 73 ? 1.424 4.343 -19.031 1.00 119.58 73 ASP B N 1
ATOM 3355 C CA . ASP B 1 73 ? 2.519 4.416 -20.010 1.00 118.35 73 ASP B CA 1
ATOM 3356 C C . ASP B 1 73 ? 2.064 5.140 -21.286 1.00 116.16 73 ASP B C 1
ATOM 3357 O O . ASP B 1 73 ? 2.575 4.854 -22.368 1.00 116.84 73 ASP B O 1
ATOM 3362 N N . TYR B 1 74 ? 1.121 6.083 -21.155 1.00 114.00 74 TYR B N 1
ATOM 3363 C CA . TYR B 1 74 ? 0.601 6.862 -22.289 1.00 112.80 74 TYR B CA 1
ATOM 3364 C C . TYR B 1 74 ? 0.511 8.349 -21.915 1.00 110.71 74 TYR B C 1
ATOM 3365 O O . TYR B 1 74 ? -0.338 9.074 -22.444 1.00 109.22 74 TYR B O 1
ATOM 3374 N N . THR B 1 75 ? 1.404 8.801 -21.024 1.00 108.93 75 THR B N 1
ATOM 3375 C CA . THR B 1 75 ? 1.339 10.147 -20.449 1.00 106.92 75 THR B CA 1
ATOM 3376 C C . THR B 1 75 ? 2.744 10.749 -20.319 1.00 105.31 75 THR B C 1
ATOM 3377 O O . THR B 1 75 ? 3.689 10.065 -19.924 1.00 105.05 75 THR B O 1
ATOM 3381 N N . THR B 1 76 ? 2.849 12.041 -20.657 1.00 104.70 76 THR B N 1
ATOM 3382 C CA . THR B 1 76 ? 4.035 12.866 -20.425 1.00 105.02 76 THR B CA 1
ATOM 3383 C C . THR B 1 76 ? 3.631 14.062 -19.555 1.00 102.75 76 THR B C 1
ATOM 3384 O O . THR B 1 76 ? 2.825 14.893 -19.979 1.00 104.99 76 THR B O 1
ATOM 3388 N N . VAL B 1 77 ? 4.182 14.131 -18.338 1.00 104.16 77 VAL B N 1
ATOM 3389 C CA . VAL B 1 77 ? 3.965 15.272 -17.451 1.00 101.44 77 VAL B CA 1
ATOM 3390 C C . VAL B 1 77 ? 5.077 16.298 -17.710 1.00 98.20 77 VAL B C 1
ATOM 3391 O O . VAL B 1 77 ? 6.235 15.930 -17.929 1.00 95.68 77 VAL B O 1
ATOM 3395 N N . THR B 1 78 ? 4.697 17.581 -17.696 1.00 94.15 78 THR B N 1
ATOM 3396 C CA . THR B 1 78 ? 5.593 18.702 -17.963 1.00 91.35 78 THR B CA 1
ATOM 3397 C C . THR B 1 78 ? 5.431 19.742 -16.849 1.00 89.92 78 THR B C 1
ATOM 3398 O O . THR B 1 78 ? 4.310 20.139 -16.525 1.00 90.74 78 THR B O 1
ATOM 3402 N N . TRP B 1 79 ? 6.564 20.175 -16.283 1.00 87.59 79 TRP B N 1
ATOM 3403 C CA . TRP B 1 79 ? 6.600 21.068 -15.126 1.00 84.39 79 TRP B CA 1
ATOM 3404 C C . TRP B 1 79 ? 6.937 22.489 -15.585 1.00 85.13 79 TRP B C 1
ATOM 3405 O O . TRP B 1 79 ? 7.749 22.675 -16.493 1.00 88.67 79 TRP B O 1
ATOM 3416 N N . PHE B 1 80 ? 6.299 23.474 -14.940 1.00 83.46 80 PHE B N 1
ATOM 3417 C CA . PHE B 1 80 ? 6.507 24.892 -15.213 1.00 83.31 80 PHE B CA 1
ATOM 3418 C C . PHE B 1 80 ? 6.716 25.641 -13.889 1.00 80.98 80 PHE B C 1
ATOM 3419 O O . PHE B 1 80 ? 5.829 25.651 -13.031 1.00 77.17 80 PHE B O 1
ATOM 3427 N N . ILE B 1 81 ? 7.898 26.253 -13.739 1.00 80.31 81 ILE B N 1
ATOM 3428 C CA . ILE B 1 81 ? 8.210 27.165 -12.641 1.00 77.70 81 ILE B CA 1
ATOM 3429 C C . ILE B 1 81 ? 8.141 28.598 -13.184 1.00 77.02 81 ILE B C 1
ATOM 3430 O O . ILE B 1 81 ? 8.947 28.977 -14.033 1.00 78.06 81 ILE B O 1
ATOM 3435 N N . ASP B 1 82 ? 7.160 29.368 -12.694 1.00 75.71 82 ASP B N 1
ATOM 3436 C CA . ASP B 1 82 ? 6.966 30.786 -13.025 1.00 74.43 82 ASP B CA 1
ATOM 3437 C C . ASP B 1 82 ? 6.877 30.980 -14.547 1.00 75.92 82 ASP B C 1
ATOM 3438 O O . ASP B 1 82 ? 7.386 31.970 -15.074 1.00 75.26 82 ASP B O 1
ATOM 3443 N N . GLY B 1 83 ? 6.230 30.035 -15.244 1.00 79.50 83 GLY B N 1
ATOM 3444 C CA . GLY B 1 83 ? 5.913 30.172 -16.670 1.00 80.49 83 GLY B CA 1
ATOM 3445 C C . GLY B 1 83 ? 6.838 29.383 -17.587 1.00 83.38 83 GLY B C 1
ATOM 3446 O O . GLY B 1 83 ? 6.411 28.967 -18.660 1.00 80.84 83 GLY B O 1
ATOM 3447 N N . GLN B 1 84 ? 8.102 29.193 -17.180 1.00 86.13 84 GLN B N 1
ATOM 3448 C CA . GLN B 1 84 ? 9.134 28.549 -18.022 1.00 90.70 84 GLN B CA 1
ATOM 3449 C C . GLN B 1 84 ? 9.202 27.046 -17.717 1.00 91.31 84 GLN B C 1
ATOM 3450 O O . GLN B 1 84 ? 9.055 26.634 -16.566 1.00 91.32 84 GLN B O 1
ATOM 3456 N N . GLU B 1 85 ? 9.443 26.244 -18.765 1.00 92.86 85 GLU B N 1
ATOM 3457 C CA . GLU B 1 85 ? 9.525 24.782 -18.659 1.00 94.72 85 GLU B CA 1
ATOM 3458 C C . GLU B 1 85 ? 10.763 24.400 -17.840 1.00 94.87 85 GLU B C 1
ATOM 3459 O O . GLU B 1 85 ? 11.808 25.042 -17.944 1.00 93.18 85 GLU B O 1
ATOM 3465 N N . VAL B 1 86 ? 10.621 23.338 -17.039 1.00 97.14 86 VAL B N 1
ATOM 3466 C CA . VAL B 1 86 ? 11.654 22.881 -16.118 1.00 97.93 86 VAL B CA 1
ATOM 3467 C C . VAL B 1 86 ? 11.755 21.356 -16.211 1.00 99.81 86 VAL B C 1
ATOM 3468 O O . VAL B 1 86 ? 10.878 20.641 -15.730 1.00 104.07 86 VAL B O 1
ATOM 3472 N N . GLU B 1 87 ? 12.830 20.880 -16.847 1.00 101.13 87 GLU B N 1
ATOM 3473 C CA . GLU B 1 87 ? 13.188 19.462 -16.832 1.00 103.02 87 GLU B CA 1
ATOM 3474 C C . GLU B 1 87 ? 13.434 19.040 -15.377 1.00 100.41 87 GLU B C 1
ATOM 3475 O O . GLU B 1 87 ? 14.281 19.611 -14.693 1.00 101.54 87 GLU B O 1
ATOM 3481 N N . SER B 1 88 ? 12.655 18.054 -14.913 1.00 97.85 88 SER B N 1
ATOM 3482 C CA . SER B 1 88 ? 12.722 17.550 -13.543 1.00 97.39 88 SER B CA 1
ATOM 3483 C C . SER B 1 88 ? 14.078 16.883 -13.286 1.00 98.06 88 SER B C 1
ATOM 3484 O O . SER B 1 88 ? 14.788 16.516 -14.223 1.00 102.13 88 SER B O 1
ATOM 3487 N N . GLY B 1 89 ? 14.402 16.711 -11.999 1.00 98.42 89 GLY B N 1
ATOM 3488 C CA . GLY B 1 89 ? 15.682 16.158 -11.556 1.00 98.70 89 GLY B CA 1
ATOM 3489 C C . GLY B 1 89 ? 15.557 14.716 -11.092 1.00 99.73 89 GLY B C 1
ATOM 3490 O O . GLY B 1 89 ? 15.931 14.392 -9.965 1.00 100.15 89 GLY B O 1
ATOM 3491 N N . THR B 1 90 ? 15.029 13.856 -11.972 1.00 100.95 90 THR B N 1
ATOM 3492 C CA . THR B 1 90 ? 14.934 12.411 -11.744 1.00 102.21 90 THR B CA 1
ATOM 3493 C C . THR B 1 90 ? 15.079 11.680 -13.083 1.00 104.14 90 THR B C 1
ATOM 3494 O O . THR B 1 90 ? 15.100 12.308 -14.144 1.00 104.60 90 THR B O 1
ATOM 3498 N N . ASP B 1 91 ? 15.183 10.349 -13.007 1.00 107.54 91 ASP B N 1
ATOM 3499 C CA . ASP B 1 91 ? 15.184 9.475 -14.180 1.00 107.94 91 ASP B CA 1
ATOM 3500 C C . ASP B 1 91 ? 13.771 9.427 -14.782 1.00 108.99 91 ASP B C 1
ATOM 3501 O O . ASP B 1 91 ? 13.618 9.288 -15.997 1.00 111.90 91 ASP B O 1
ATOM 3506 N N . SER B 1 92 ? 12.751 9.544 -13.921 1.00 107.67 92 SER B N 1
ATOM 3507 C CA . SER B 1 92 ? 11.339 9.537 -14.320 1.00 105.06 92 SER B CA 1
ATOM 3508 C C . SER B 1 92 ? 10.808 10.974 -14.421 1.00 102.42 92 SER B C 1
ATOM 3509 O O . SER B 1 92 ? 11.304 11.875 -13.744 1.00 99.62 92 SER B O 1
ATOM 3512 N N . ASP B 1 93 ? 9.788 11.165 -15.266 1.00 100.91 93 ASP B N 1
ATOM 3513 C CA . ASP B 1 93 ? 9.137 12.465 -15.453 1.00 100.61 93 ASP B CA 1
ATOM 3514 C C . ASP B 1 93 ? 8.015 12.647 -14.419 1.00 100.85 93 ASP B C 1
ATOM 3515 O O . ASP B 1 93 ? 7.631 13.773 -14.128 1.00 100.71 93 ASP B O 1
ATOM 3520 N N . LYS B 1 94 ? 7.519 11.540 -13.849 1.00 103.42 94 LYS B N 1
ATOM 3521 C CA . LYS B 1 94 ? 6.347 11.544 -12.959 1.00 102.88 94 LYS B CA 1
ATOM 3522 C C . LYS B 1 94 ? 6.709 12.037 -11.548 1.00 98.46 94 LYS B C 1
ATOM 3523 O O . LYS B 1 94 ? 5.810 12.265 -10.734 1.00 95.37 94 LYS B O 1
ATOM 3529 N N . GLU B 1 95 ? 8.010 12.183 -11.257 1.00 97.28 95 GLU B N 1
ATOM 3530 C CA . GLU B 1 95 ? 8.502 12.737 -9.985 1.00 94.06 95 GLU B CA 1
ATOM 3531 C C . GLU B 1 95 ? 9.338 13.992 -10.267 1.00 92.97 95 GLU B C 1
ATOM 3532 O O . GLU B 1 95 ? 9.920 14.122 -11.347 1.00 92.80 95 GLU B O 1
ATOM 3538 N N . ILE B 1 96 ? 9.389 14.905 -9.288 1.00 91.41 96 ILE B N 1
ATOM 3539 C CA . ILE B 1 96 ? 10.215 16.117 -9.372 1.00 89.09 96 ILE B CA 1
ATOM 3540 C C . ILE B 1 96 ? 11.089 16.234 -8.117 1.00 86.83 96 ILE B C 1
ATOM 3541 O O . ILE B 1 96 ? 10.685 15.853 -7.018 1.00 83.91 96 ILE B O 1
ATOM 3546 N N . ASN B 1 97 ? 12.300 16.763 -8.320 1.00 86.79 97 ASN B N 1
ATOM 3547 C CA . ASN B 1 97 ? 13.241 17.096 -7.256 1.00 85.81 97 ASN B CA 1
ATOM 3548 C C . ASN B 1 97 ? 14.125 18.249 -7.752 1.00 84.80 97 ASN B C 1
ATOM 3549 O O . ASN B 1 97 ? 14.940 18.064 -8.659 1.00 86.15 97 ASN B O 1
ATOM 3554 N N . ARG B 1 98 ? 13.939 19.436 -7.164 1.00 81.84 98 ARG B N 1
ATOM 3555 C CA . ARG B 1 98 ? 14.645 20.639 -7.592 1.00 79.61 98 ARG B CA 1
ATOM 3556 C C . ARG B 1 98 ? 15.107 21.433 -6.366 1.00 78.48 98 ARG B C 1
ATOM 3557 O O . ARG B 1 98 ? 14.409 21.501 -5.353 1.00 78.18 98 ARG B O 1
ATOM 3565 N N . SER B 1 99 ? 16.304 22.019 -6.479 1.00 76.46 99 SER B N 1
ATOM 3566 C CA . SER B 1 99 ? 16.833 22.969 -5.512 1.00 75.16 99 SER B CA 1
ATOM 3567 C C . SER B 1 99 ? 16.325 24.369 -5.876 1.00 71.14 99 SER B C 1
ATOM 3568 O O . SER B 1 99 ? 16.481 24.807 -7.014 1.00 69.55 99 SER B O 1
ATOM 3571 N N . LEU B 1 100 ? 15.696 25.045 -4.908 1.00 69.70 100 LEU B N 1
ATOM 3572 C CA . LEU B 1 100 ? 15.133 26.379 -5.105 1.00 69.13 100 LEU B CA 1
ATOM 3573 C C . LEU B 1 100 ? 15.600 27.301 -3.976 1.00 68.18 100 LEU B C 1
ATOM 3574 O O . LEU B 1 100 ? 15.555 26.929 -2.802 1.00 70.17 100 LEU B O 1
ATOM 3579 N N . LYS B 1 101 ? 16.026 28.510 -4.353 1.00 67.51 101 LYS B N 1
ATOM 3580 C CA . LYS B 1 101 ? 16.320 29.572 -3.400 1.00 65.92 101 LYS B CA 1
ATOM 3581 C C . LYS B 1 101 ? 14.986 30.087 -2.839 1.00 63.25 101 LYS B C 1
ATOM 3582 O O . LYS B 1 101 ? 13.932 29.896 -3.454 1.00 63.64 101 LYS B O 1
ATOM 3588 N N . ALA B 1 102 ? 15.047 30.723 -1.664 1.00 60.67 102 ALA B N 1
ATOM 3589 C CA . ALA B 1 102 ? 13.863 31.101 -0.888 1.00 58.38 102 ALA B CA 1
ATOM 3590 C C . ALA B 1 1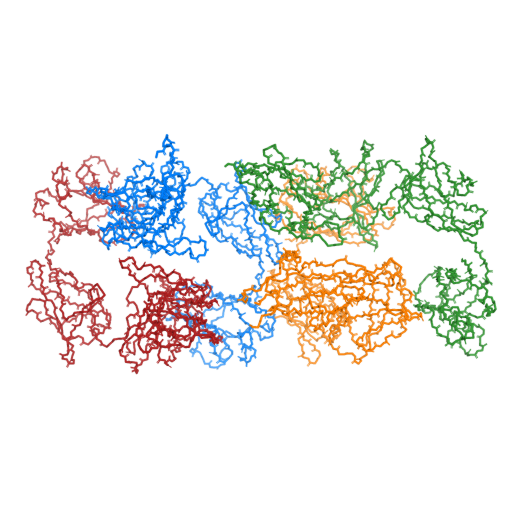02 ? 12.936 32.008 -1.711 1.00 57.07 102 ALA B C 1
ATOM 3591 O O . ALA B 1 102 ? 13.392 32.773 -2.568 1.00 54.88 102 ALA B O 1
ATOM 3593 N N . GLY B 1 103 ? 11.629 31.907 -1.430 1.00 56.27 103 GLY B N 1
ATOM 3594 C CA . GLY B 1 103 ? 10.591 32.730 -2.058 1.00 56.47 103 GLY B CA 1
ATOM 3595 C C . GLY B 1 103 ? 9.427 31.889 -2.554 1.00 57.02 103 GLY B C 1
ATOM 3596 O O . GLY B 1 103 ? 9.496 30.663 -2.546 1.00 57.88 103 GLY B O 1
ATOM 3597 N N . THR B 1 104 ? 8.354 32.565 -2.981 1.00 57.86 104 THR B N 1
ATOM 3598 C CA . THR B 1 104 ? 7.159 31.914 -3.528 1.00 58.33 104 THR B CA 1
ATOM 3599 C C . THR B 1 104 ? 7.341 31.696 -5.035 1.00 59.82 104 THR B C 1
ATOM 3600 O O . THR B 1 104 ? 7.862 32.564 -5.735 1.00 59.78 104 THR B O 1
ATOM 3604 N N . TYR B 1 105 ? 6.896 30.529 -5.513 1.00 61.67 105 TYR B N 1
ATOM 3605 C CA . TYR B 1 105 ? 6.944 30.166 -6.924 1.00 63.99 105 TYR B CA 1
ATOM 3606 C C . TYR B 1 105 ? 5.567 29.665 -7.367 1.00 65.66 105 TYR B C 1
ATOM 3607 O O . TYR B 1 105 ? 4.839 29.069 -6.577 1.00 66.46 105 TYR B O 1
ATOM 3616 N N . ASN B 1 106 ? 5.234 29.926 -8.637 1.00 68.73 106 ASN B N 1
ATOM 3617 C CA . ASN B 1 106 ? 4.068 29.362 -9.315 1.00 70.35 106 ASN B CA 1
ATOM 3618 C C . ASN B 1 106 ? 4.486 28.034 -9.960 1.00 71.76 106 ASN B C 1
ATOM 3619 O O . ASN B 1 106 ? 5.520 27.968 -10.624 1.00 71.93 106 ASN B O 1
ATOM 3624 N N . LEU B 1 107 ? 3.676 26.987 -9.749 1.00 73.52 107 LEU B N 1
ATOM 3625 C CA . LEU B 1 107 ? 3.961 25.633 -10.234 1.00 76.10 107 LEU B CA 1
ATOM 3626 C C . LEU B 1 107 ? 2.745 25.091 -10.996 1.00 76.97 107 LEU B C 1
ATOM 3627 O O . LEU B 1 107 ? 1.679 24.914 -10.410 1.00 75.17 107 LEU B O 1
ATOM 3632 N N . LYS B 1 108 ? 2.930 24.832 -12.298 1.00 79.66 108 LYS B N 1
ATOM 3633 C CA . LYS B 1 108 ? 1.936 24.168 -13.148 1.00 82.30 108 LYS B CA 1
ATOM 3634 C C . LYS B 1 108 ? 2.445 22.766 -13.506 1.00 82.81 108 LYS B C 1
ATOM 3635 O O . LYS B 1 108 ? 3.622 22.595 -13.827 1.00 80.41 108 LYS B O 1
ATOM 3641 N N . ILE B 1 109 ? 1.540 21.781 -13.449 1.00 84.74 109 ILE B N 1
ATOM 3642 C CA . ILE B 1 109 ? 1.812 20.399 -13.840 1.00 86.12 109 ILE B CA 1
ATOM 3643 C C . ILE B 1 109 ? 0.837 20.033 -14.965 1.00 89.80 109 ILE B C 1
ATOM 3644 O O . ILE B 1 109 ? -0.337 19.792 -14.699 1.00 91.36 109 ILE B O 1
ATOM 3649 N N . GLU B 1 110 ? 1.336 19.998 -16.208 1.00 92.64 110 GLU B N 1
ATOM 3650 C CA . GLU B 1 110 ? 0.514 19.730 -17.396 1.00 94.44 110 GLU B CA 1
ATOM 3651 C C . GLU B 1 110 ? 0.746 18.289 -17.870 1.00 94.69 110 GLU B C 1
ATOM 3652 O O . GLU B 1 110 ? 1.882 17.894 -18.124 1.00 95.77 110 GLU B O 1
ATOM 3658 N N . VAL B 1 111 ? -0.349 17.525 -17.983 1.00 95.03 111 VAL B N 1
ATOM 3659 C CA . VAL B 1 111 ? -0.332 16.117 -18.397 1.00 97.83 111 VAL B CA 1
ATOM 3660 C C . VAL B 1 111 ? -1.044 15.999 -19.752 1.00 99.97 111 VAL B C 1
ATOM 3661 O O . VAL B 1 111 ? -2.181 16.452 -19.895 1.00 99.94 111 VAL B O 1
ATOM 3665 N N . GLU B 1 112 ? -0.366 15.372 -20.724 1.00 101.89 112 GLU B N 1
ATOM 3666 C CA . GLU B 1 112 ? -0.851 15.212 -22.104 1.00 103.43 112 GLU B CA 1
ATOM 3667 C C . GLU B 1 112 ? -0.882 13.718 -22.456 1.00 104.81 112 GLU B C 1
ATOM 3668 O O . GLU B 1 112 ? -0.124 12.928 -21.891 1.00 106.74 112 GLU B O 1
ATOM 3674 N N . THR B 1 113 ? -1.772 13.350 -23.386 1.00 105.14 113 THR B N 1
ATOM 3675 C CA . THR B 1 113 ? -1.876 11.990 -23.926 1.00 104.88 113 THR B CA 1
ATOM 3676 C C . THR B 1 113 ? -1.527 12.008 -25.419 1.00 106.00 113 THR B C 1
ATOM 3677 O O . THR B 1 113 ? -1.648 13.043 -26.076 1.00 109.20 113 THR B O 1
ATOM 3681 N N . VAL B 1 114 ? -1.104 10.849 -25.937 1.00 106.32 114 VAL B N 1
ATOM 3682 C CA . VAL B 1 114 ? -0.797 10.672 -27.362 1.00 104.05 114 VAL B CA 1
ATOM 3683 C C . VAL B 1 114 ? -2.061 10.179 -28.076 1.00 103.71 114 VAL B C 1
ATOM 3684 O O . VAL B 1 114 ? -3.155 10.691 -27.839 1.00 99.66 114 VAL B O 1
ATOM 3688 N N . LYS B 1 118 ? -6.525 15.550 -21.267 1.00 113.37 118 LYS B N 1
ATOM 3689 C CA . LYS B 1 118 ? -5.491 16.544 -20.991 1.00 109.86 118 LYS B CA 1
ATOM 3690 C C . LYS B 1 118 ? -5.957 17.461 -19.849 1.00 109.28 118 LYS B C 1
ATOM 3691 O O . LYS B 1 118 ? -6.807 18.328 -20.057 1.00 108.89 118 LYS B O 1
ATOM 3697 N N . THR B 1 119 ? -5.398 17.249 -18.649 1.00 107.57 119 THR B N 1
ATOM 3698 C CA . THR B 1 119 ? -5.711 18.043 -17.448 1.00 104.89 119 THR B CA 1
ATOM 3699 C C . THR B 1 119 ? -4.409 18.564 -16.827 1.00 100.68 119 THR B C 1
ATOM 3700 O O . THR B 1 119 ? -3.319 18.118 -17.195 1.00 101.93 119 THR B O 1
ATOM 3704 N N . SER B 1 120 ? -4.542 19.506 -15.883 1.00 96.40 120 SER B N 1
ATOM 3705 C CA . SER B 1 120 ? -3.398 20.124 -15.204 1.00 91.61 120 SER B CA 1
ATOM 3706 C C . SER B 1 120 ? -3.768 20.543 -13.775 1.00 88.38 120 SER B C 1
ATOM 3707 O O . SER B 1 120 ? -4.935 20.514 -13.386 1.00 90.86 120 SER B O 1
ATOM 3710 N N . ARG B 1 121 ? -2.741 20.917 -13.005 1.00 85.59 121 ARG B N 1
ATOM 3711 C CA . ARG B 1 121 ? -2.884 21.523 -11.683 1.00 83.41 121 ARG B CA 1
ATOM 3712 C C . ARG B 1 121 ? -2.001 22.776 -11.630 1.00 80.53 121 ARG B C 1
ATOM 3713 O O . ARG B 1 121 ? -0.996 22.864 -12.337 1.00 79.12 121 ARG B O 1
ATOM 3721 N N . GLU B 1 122 ? -2.389 23.734 -10.784 1.00 76.95 122 GLU B N 1
ATOM 3722 C CA . GLU B 1 122 ? -1.647 24.972 -10.595 1.00 75.71 122 GLU B CA 1
ATOM 3723 C C . GLU B 1 122 ? -1.710 25.356 -9.112 1.00 74.45 122 GLU B C 1
ATOM 3724 O O . GLU B 1 122 ? -2.789 25.347 -8.515 1.00 74.16 122 GLU B O 1
ATOM 3730 N N . GLY B 1 123 ? -0.548 25.680 -8.531 1.00 73.85 123 GLY B N 1
ATOM 3731 C CA . GLY B 1 123 ? -0.438 25.998 -7.104 1.00 73.32 123 GLY B CA 1
ATOM 3732 C C . GLY B 1 123 ? 0.874 26.682 -6.756 1.00 70.61 123 GLY B C 1
ATOM 3733 O O . GLY B 1 123 ? 1.790 26.755 -7.578 1.00 71.40 123 GLY B O 1
ATOM 3734 N N . LEU B 1 124 ? 0.956 27.176 -5.516 1.00 69.62 124 LEU B N 1
ATOM 3735 C CA . LEU B 1 124 ? 2.125 27.892 -5.019 1.00 68.61 124 LEU B CA 1
ATOM 3736 C C . LEU B 1 124 ? 3.106 26.904 -4.377 1.00 67.87 124 LEU B C 1
ATOM 3737 O O . LEU B 1 124 ? 2.704 25.874 -3.837 1.00 67.23 124 LEU B O 1
ATOM 3742 N N . VAL B 1 125 ? 4.397 27.241 -4.462 1.00 67.35 125 VAL B N 1
ATOM 3743 C CA . VAL B 1 125 ? 5.473 26.531 -3.788 1.00 68.72 125 VAL B CA 1
ATOM 3744 C C . VAL B 1 125 ? 6.213 27.541 -2.903 1.00 68.47 125 VAL B C 1
ATOM 3745 O O . VAL B 1 125 ? 6.958 28.380 -3.410 1.00 69.85 125 VAL B O 1
ATOM 3749 N N . VAL B 1 126 ? 5.983 27.453 -1.587 1.00 69.01 126 VAL B N 1
ATOM 3750 C CA . VAL B 1 126 ? 6.568 28.361 -0.600 1.00 66.95 126 VAL B CA 1
ATOM 3751 C C . VAL B 1 126 ? 7.892 27.757 -0.111 1.00 66.59 126 VAL B C 1
ATOM 3752 O O . VAL B 1 126 ? 7.905 26.650 0.428 1.00 66.49 126 VAL B O 1
ATOM 3756 N N . VAL B 1 127 ? 8.992 28.495 -0.317 1.00 65.24 127 VAL B N 1
ATOM 3757 C CA . VAL B 1 127 ? 10.337 28.096 0.114 1.00 66.14 127 VAL B CA 1
ATOM 3758 C C . VAL B 1 127 ? 10.819 29.098 1.168 1.00 64.27 127 VAL B C 1
ATOM 3759 O O . VAL B 1 127 ? 11.188 30.224 0.835 1.00 62.30 127 VAL B O 1
ATOM 3763 N N . ASN B 1 128 ? 10.813 28.667 2.434 1.00 65.93 128 ASN B N 1
ATOM 3764 C CA . ASN B 1 128 ? 11.139 29.515 3.575 1.00 66.36 128 ASN B CA 1
ATOM 3765 C C . ASN B 1 128 ? 12.652 29.538 3.777 1.00 66.60 128 ASN B C 1
ATOM 3766 O O . ASN B 1 128 ? 13.312 28.509 3.650 1.00 67.98 128 ASN B O 1
ATOM 3771 N N . PRO B 1 129 ? 13.252 30.708 4.097 1.00 66.88 129 PRO B N 1
ATOM 3772 C CA . PRO B 1 129 ? 14.665 30.770 4.473 1.00 67.79 129 PRO B CA 1
ATOM 3773 C C . PRO B 1 129 ? 14.871 30.344 5.935 1.00 68.48 129 PRO B C 1
ATOM 3774 O O . PRO B 1 129 ? 13.920 30.363 6.720 1.00 66.33 129 PRO B O 1
ATOM 3778 N N . LEU B 1 130 ? 16.107 29.957 6.276 1.00 70.75 130 LEU B N 1
ATOM 3779 C CA . LEU B 1 130 ? 16.500 29.653 7.659 1.00 70.13 130 LEU B CA 1
ATOM 3780 C C . LEU B 1 130 ? 16.646 30.971 8.433 1.00 68.26 130 LEU B C 1
ATOM 3781 O O . LEU B 1 130 ? 16.807 32.030 7.827 1.00 68.18 130 LEU B O 1
ATOM 3786 N N . ALA B 1 131 ? 16.596 30.886 9.768 1.00 67.07 131 ALA B N 1
ATOM 3787 C CA . ALA B 1 131 ? 16.516 32.056 10.660 1.00 64.77 131 ALA B CA 1
ATOM 3788 C C . ALA B 1 131 ? 17.666 33.040 10.399 1.00 64.45 131 ALA B C 1
ATOM 3789 O O . ALA B 1 131 ? 17.451 34.253 10.405 1.00 62.35 131 ALA B O 1
ATOM 3791 N N . ASP B 1 132 ? 18.875 32.505 10.172 1.00 67.13 132 ASP B N 1
ATOM 3792 C CA . ASP B 1 132 ? 20.112 33.293 10.071 1.00 67.72 132 ASP B CA 1
ATOM 3793 C C . ASP B 1 132 ? 20.378 33.743 8.625 1.00 68.35 132 ASP B C 1
ATOM 3794 O O . ASP B 1 132 ? 21.315 34.504 8.392 1.00 70.23 132 ASP B O 1
ATOM 3799 N N . ASP B 1 133 ? 19.572 33.273 7.663 1.00 68.84 133 ASP B N 1
ATOM 3800 C CA . ASP B 1 133 ? 19.700 33.673 6.254 1.00 68.34 133 ASP B CA 1
ATOM 3801 C C . ASP B 1 133 ? 19.338 35.150 6.102 1.00 65.73 133 ASP B C 1
ATOM 3802 O O . ASP B 1 133 ? 18.356 35.609 6.684 1.00 63.56 133 ASP B O 1
ATOM 3807 N N . PRO B 1 134 ? 20.110 35.938 5.317 1.00 62.75 134 PRO B N 1
ATOM 3808 C CA . PRO B 1 134 ? 19.620 37.218 4.804 1.00 61.32 134 PRO B CA 1
ATOM 3809 C C . PRO B 1 134 ? 18.339 36.965 3.994 1.00 61.22 134 PRO B C 1
ATOM 3810 O O . PRO B 1 134 ? 18.324 36.092 3.123 1.00 62.32 134 PRO B O 1
ATOM 3814 N N . GLN B 1 135 ? 17.278 37.717 4.304 1.00 59.83 135 GLN B N 1
ATOM 3815 C CA . GLN B 1 135 ? 15.945 37.434 3.792 1.00 58.99 135 GLN B CA 1
ATOM 3816 C C . GLN B 1 135 ? 15.113 38.719 3.769 1.00 59.53 135 GLN B C 1
ATOM 3817 O O . GLN B 1 135 ? 15.325 39.613 4.585 1.00 59.42 135 GLN B O 1
ATOM 3823 N N . SER B 1 136 ? 14.161 38.782 2.830 1.00 61.70 136 SER B N 1
ATOM 3824 C CA . SER B 1 136 ? 13.267 39.927 2.669 1.00 61.33 136 SER B CA 1
ATOM 3825 C C . SER B 1 136 ? 11.957 39.491 2.002 1.00 61.35 136 SER B C 1
ATOM 3826 O O . SER B 1 136 ? 11.970 38.740 1.029 1.00 59.95 136 SER B O 1
ATOM 3829 N N . LYS B 1 137 ? 10.839 39.975 2.555 1.00 64.69 137 LYS B N 1
ATOM 3830 C CA . LYS B 1 137 ? 9.518 39.909 1.937 1.00 67.03 137 LYS B CA 1
ATOM 3831 C C . LYS B 1 137 ? 9.024 41.339 1.702 1.00 68.87 137 LYS B C 1
ATOM 3832 O O . LYS B 1 137 ? 9.648 42.301 2.169 1.00 71.48 137 LYS B O 1
ATOM 3838 N N . GLU B 1 138 ? 7.908 41.467 0.976 1.00 68.38 138 GLU B N 1
ATOM 3839 C CA . GLU B 1 138 ? 7.251 42.753 0.779 1.00 68.49 138 GLU B CA 1
ATOM 3840 C C . GLU B 1 138 ? 6.367 43.042 1.996 1.00 67.30 138 GLU B C 1
ATOM 3841 O O . GLU B 1 138 ? 5.706 42.143 2.504 1.00 71.82 138 GLU B O 1
ATOM 3847 N N . VAL B 1 139 ? 6.371 44.302 2.444 1.00 68.18 139 VAL B N 1
ATOM 3848 C CA . VAL B 1 139 ? 5.564 44.757 3.581 1.00 67.27 139 VAL B CA 1
ATOM 3849 C C . VAL B 1 139 ? 4.442 45.671 3.069 1.00 65.52 139 VAL B C 1
ATOM 3850 O O . VAL B 1 139 ? 3.286 45.494 3.444 1.00 66.84 139 VAL B O 1
ATOM 3854 N N . ALA B 1 140 ? 4.801 46.649 2.228 1.00 64.83 140 ALA B N 1
ATOM 3855 C CA . ALA B 1 140 ? 3.843 47.546 1.577 1.00 61.93 140 ALA B CA 1
ATOM 3856 C C . ALA B 1 140 ? 4.040 47.487 0.054 1.00 60.30 140 ALA B C 1
ATOM 3857 O O . ALA B 1 140 ? 3.651 46.502 -0.570 1.00 61.21 140 ALA B O 1
ATOM 3859 N N . PHE B 1 141 ? 4.655 48.525 -0.528 1.00 58.07 141 PHE B N 1
ATOM 3860 C CA . PHE B 1 141 ? 4.736 48.695 -1.977 1.00 59.04 141 PHE B CA 1
ATOM 3861 C C . PHE B 1 141 ? 6.167 49.055 -2.398 1.00 57.06 141 PHE B C 1
ATOM 3862 O O . PHE B 1 141 ? 6.372 49.635 -3.463 1.00 55.99 141 PHE B O 1
ATOM 3870 N N . GLU B 1 142 ? 7.149 48.679 -1.571 1.00 55.84 142 GLU B N 1
ATOM 3871 C CA . GLU B 1 142 ? 8.537 49.111 -1.739 1.00 56.48 142 GLU B CA 1
ATOM 3872 C C . GLU B 1 142 ? 9.246 48.258 -2.802 1.00 57.01 142 GLU B C 1
ATOM 3873 O O . GLU B 1 142 ? 10.343 48.616 -3.241 1.00 58.99 142 GLU B O 1
ATOM 3879 N N . ARG B 1 143 ? 8.628 47.137 -3.202 1.00 56.44 143 ARG B N 1
ATOM 3880 C CA . ARG B 1 143 ? 9.180 46.235 -4.228 1.00 55.89 143 ARG B CA 1
ATOM 3881 C C . ARG B 1 143 ? 8.833 46.735 -5.639 1.00 55.84 143 ARG B C 1
ATOM 3882 O O . ARG B 1 143 ? 9.305 46.169 -6.626 1.00 55.73 143 ARG B O 1
ATOM 3890 N N . ILE B 1 144 ? 7.991 47.770 -5.732 1.00 55.41 144 ILE B N 1
ATOM 3891 C CA . ILE B 1 144 ? 7.823 48.528 -6.964 1.00 56.93 144 ILE B CA 1
ATOM 3892 C C . ILE B 1 144 ? 8.901 49.619 -6.984 1.00 58.74 144 ILE B C 1
ATOM 3893 O O . ILE B 1 144 ? 8.960 50.464 -6.083 1.00 59.72 144 ILE B O 1
ATOM 3898 N N . VAL B 1 145 ? 9.756 49.577 -8.012 1.00 59.56 145 VAL B N 1
ATOM 3899 C CA . VAL B 1 145 ? 10.972 50.380 -8.066 1.00 61.38 145 VAL B CA 1
ATOM 3900 C C . VAL B 1 145 ? 11.084 51.044 -9.443 1.00 62.39 145 VAL B C 1
ATOM 3901 O O . VAL B 1 145 ? 10.448 50.620 -10.409 1.00 59.98 145 VAL B O 1
ATOM 3905 N N . SER B 1 146 ? 11.915 52.089 -9.501 1.00 64.43 146 SER B N 1
ATOM 3906 C CA . SER B 1 146 ? 12.144 52.890 -10.695 1.00 67.13 146 SER B CA 1
ATOM 3907 C C . SER B 1 146 ? 13.615 52.790 -11.088 1.00 68.94 146 SER B C 1
ATOM 3908 O O . SER B 1 146 ? 14.486 52.808 -10.220 1.00 70.29 146 SER B O 1
ATOM 3911 N N . PRO B 1 147 ? 13.946 52.671 -12.395 1.00 69.95 147 PRO B N 1
ATOM 3912 C CA . PRO B 1 147 ? 15.344 52.597 -12.820 1.00 70.76 147 PRO B CA 1
ATOM 3913 C C . PRO B 1 147 ? 16.074 53.930 -12.593 1.00 72.65 147 PRO B C 1
ATOM 3914 O O . PRO B 1 147 ? 15.537 54.992 -12.916 1.00 72.43 147 PRO B O 1
ATOM 3918 N N . GLY B 1 148 ? 17.281 53.846 -12.018 1.00 73.42 148 GLY B N 1
ATOM 3919 C CA . GLY B 1 148 ? 18.119 55.001 -11.706 1.00 74.32 148 GLY B CA 1
ATOM 3920 C C . GLY B 1 148 ? 17.702 55.704 -10.421 1.00 74.08 148 GLY B C 1
ATOM 3921 O O . GLY B 1 148 ? 18.064 56.860 -10.209 1.00 77.28 148 GLY B O 1
ATOM 3922 N N . LYS B 1 149 ? 16.952 55.006 -9.557 1.00 70.53 149 LYS B N 1
ATOM 3923 C CA . LYS B 1 149 ? 16.445 55.572 -8.303 1.00 68.41 149 LYS B CA 1
ATOM 3924 C C . LYS B 1 149 ? 16.653 54.568 -7.165 1.00 64.49 149 LYS B C 1
ATOM 3925 O O . LYS B 1 149 ? 16.831 53.371 -7.405 1.00 61.68 149 LYS B O 1
ATOM 3931 N N . THR B 1 150 ? 16.622 55.079 -5.930 1.00 63.02 150 THR B N 1
ATOM 3932 C CA . THR B 1 150 ? 16.840 54.277 -4.728 1.00 61.81 150 THR B CA 1
ATOM 3933 C C . THR B 1 150 ? 15.564 53.498 -4.386 1.00 60.53 150 THR B C 1
ATOM 3934 O O . THR B 1 150 ? 14.460 53.966 -4.653 1.00 62.01 150 THR B O 1
ATOM 3938 N N . ALA B 1 151 ? 15.745 52.315 -3.786 1.00 60.36 151 ALA B N 1
ATOM 3939 C CA . ALA B 1 151 ? 14.660 51.442 -3.331 1.00 60.49 151 ALA B CA 1
ATOM 3940 C C . ALA B 1 151 ? 15.033 50.827 -1.977 1.00 60.75 151 ALA B C 1
ATOM 3941 O O . ALA B 1 151 ? 16.156 50.994 -1.507 1.00 64.23 151 ALA B O 1
ATOM 3943 N N . ARG B 1 152 ? 14.081 50.110 -1.369 1.00 58.35 152 ARG B N 1
ATOM 3944 C CA . ARG B 1 152 ? 14.227 49.535 -0.035 1.00 56.82 152 ARG B CA 1
ATOM 3945 C C . ARG B 1 152 ? 13.882 48.043 -0.058 1.00 56.73 152 ARG B C 1
ATOM 3946 O O . ARG B 1 152 ? 13.043 47.606 -0.852 1.00 55.46 152 ARG B O 1
ATOM 3954 N N . LEU B 1 153 ? 14.529 47.291 0.841 1.00 54.48 153 LEU B N 1
ATOM 3955 C CA . LEU B 1 153 ? 14.116 45.940 1.234 1.00 53.90 153 LEU B CA 1
ATOM 3956 C C . LEU B 1 153 ? 13.974 45.894 2.760 1.00 54.30 153 LEU B C 1
ATOM 3957 O O . LEU B 1 153 ? 14.877 46.322 3.480 1.00 56.43 153 LEU B O 1
ATOM 3962 N N . TYR B 1 154 ? 12.833 45.380 3.232 1.00 53.20 154 TYR B N 1
ATOM 3963 C CA . TYR B 1 154 ? 12.600 45.089 4.641 1.00 52.46 154 TYR B CA 1
ATOM 3964 C C . TYR B 1 154 ? 12.691 43.576 4.847 1.00 52.88 154 TYR B C 1
ATOM 3965 O O . TYR B 1 154 ? 12.222 42.812 4.009 1.00 55.58 154 TYR B O 1
ATOM 3974 N N . GLY B 1 155 ? 13.293 43.156 5.964 1.00 51.28 155 GLY B N 1
ATOM 3975 C CA . GLY B 1 155 ? 13.401 41.743 6.289 1.00 52.29 155 GLY B CA 1
ATOM 3976 C C . GLY B 1 155 ? 14.260 41.490 7.514 1.00 52.23 155 GLY B C 1
ATOM 3977 O O . GLY B 1 155 ? 13.996 42.038 8.585 1.00 49.75 155 GLY B O 1
ATOM 3978 N N . SER B 1 156 ? 15.282 40.641 7.341 1.00 53.97 156 SER B N 1
ATOM 3979 C CA . SER B 1 156 ? 16.131 40.164 8.434 1.00 55.54 156 SER B CA 1
ATOM 3980 C C . SER B 1 156 ? 17.544 39.848 7.924 1.00 54.94 156 SER B C 1
ATOM 3981 O O . SER B 1 156 ? 17.719 39.361 6.803 1.00 53.28 156 SER B O 1
ATOM 3984 N N . ASN B 1 157 ? 18.537 40.134 8.774 1.00 54.55 157 ASN B N 1
ATOM 3985 C CA . ASN B 1 157 ? 19.953 39.843 8.533 1.00 55.32 157 ASN B CA 1
ATOM 3986 C C . ASN B 1 157 ? 20.412 40.492 7.219 1.00 55.63 157 ASN B C 1
ATOM 3987 O O . ASN B 1 157 ? 21.272 39.954 6.521 1.00 57.45 157 ASN B O 1
ATOM 3992 N N . LEU B 1 158 ? 19.853 41.665 6.906 1.00 55.68 158 LEU B N 1
ATOM 3993 C CA . LEU B 1 158 ? 20.112 42.342 5.642 1.00 55.88 158 LEU B CA 1
ATOM 3994 C C . LEU B 1 158 ? 21.465 43.064 5.689 1.00 57.52 158 LEU B C 1
ATOM 3995 O O . LEU B 1 158 ? 22.037 43.356 4.642 1.00 58.01 158 LEU B O 1
ATOM 4000 N N . GLN B 1 159 ? 21.978 43.328 6.898 1.00 59.14 159 GLN B N 1
ATOM 4001 C CA . GLN B 1 159 ? 23.262 44.021 7.072 1.00 62.33 159 GLN B CA 1
ATOM 4002 C C . GLN B 1 159 ? 24.424 43.174 6.532 1.00 63.47 159 GLN B C 1
ATOM 4003 O O . GLN B 1 159 ? 25.524 43.691 6.373 1.00 66.50 159 GLN B O 1
ATOM 4009 N N . ASN B 1 160 ? 24.177 41.884 6.273 1.00 63.66 160 ASN B N 1
ATOM 4010 C CA . ASN B 1 160 ? 25.195 40.944 5.796 1.00 64.76 160 ASN B CA 1
ATOM 4011 C C . ASN B 1 160 ? 25.355 41.032 4.272 1.00 62.56 160 ASN B C 1
ATOM 4012 O O . ASN B 1 160 ? 26.363 40.582 3.737 1.00 63.61 160 ASN B O 1
ATOM 4017 N N . VAL B 1 161 ? 24.360 41.603 3.583 1.00 61.73 161 VAL B N 1
ATOM 4018 C CA . VAL B 1 161 ? 24.312 41.618 2.119 1.00 62.28 161 VAL B CA 1
ATOM 4019 C C . VAL B 1 161 ? 25.320 42.646 1.590 1.00 62.92 161 VAL B C 1
ATOM 4020 O O . VAL B 1 161 ? 25.337 43.781 2.051 1.00 63.31 161 VAL B O 1
ATOM 4024 N N . THR B 1 162 ? 26.147 42.236 0.619 1.00 63.59 162 THR B N 1
ATOM 4025 C CA . THR B 1 162 ? 27.134 43.126 -0.015 1.00 64.51 162 THR B CA 1
ATOM 4026 C C . THR B 1 162 ? 26.786 43.398 -1.485 1.00 64.77 162 THR B C 1
ATOM 4027 O O . THR B 1 162 ? 27.453 44.214 -2.124 1.00 65.59 162 THR B O 1
ATOM 4031 N N . ALA B 1 163 ? 25.765 42.715 -2.018 1.00 64.91 163 ALA B N 1
ATOM 4032 C CA . ALA B 1 163 ? 25.331 42.911 -3.403 1.00 64.65 163 ALA B CA 1
ATOM 4033 C C . ALA B 1 163 ? 23.908 42.371 -3.600 1.00 63.83 163 ALA B C 1
ATOM 4034 O O . ALA B 1 163 ? 23.448 41.524 -2.836 1.00 62.90 163 ALA B O 1
ATOM 4036 N N . ILE B 1 164 ? 23.228 42.886 -4.632 1.00 63.80 164 ILE B N 1
ATOM 4037 C CA . ILE B 1 164 ? 21.891 42.449 -5.035 1.00 63.24 164 ILE B CA 1
ATOM 4038 C C . ILE B 1 164 ? 21.926 42.116 -6.531 1.00 65.83 164 ILE B C 1
ATOM 4039 O O . ILE B 1 164 ? 22.280 42.967 -7.344 1.00 68.40 164 ILE B O 1
ATOM 4044 N N . LEU B 1 165 ? 21.555 40.877 -6.875 1.00 65.63 165 LEU B N 1
ATOM 4045 C CA . LEU B 1 165 ? 21.458 40.444 -8.266 1.00 67.17 165 LEU B CA 1
ATOM 4046 C C . LEU B 1 165 ? 20.033 40.711 -8.766 1.00 66.88 165 LEU B C 1
ATOM 4047 O O . LEU B 1 165 ? 19.054 40.290 -8.147 1.00 67.57 165 LEU B O 1
ATOM 4052 N N . LEU B 1 166 ? 19.939 41.428 -9.889 1.00 66.26 166 LEU B N 1
ATOM 4053 C CA . LEU B 1 166 ? 18.677 41.802 -10.500 1.00 66.86 166 LEU B CA 1
ATOM 4054 C C . LEU B 1 166 ? 18.789 41.584 -12.013 1.00 69.27 166 LEU B C 1
ATOM 4055 O O . LEU B 1 166 ? 19.273 42.457 -12.740 1.00 67.64 166 LEU B O 1
ATOM 4060 N N . GLY B 1 167 ? 18.369 40.390 -12.453 1.00 72.13 167 GLY B N 1
ATOM 4061 C CA . GLY B 1 167 ? 18.275 40.008 -13.861 1.00 74.19 167 GLY B CA 1
ATOM 4062 C C . GLY B 1 167 ? 19.511 40.397 -14.656 1.00 77.38 167 GLY B C 1
ATOM 4063 O O . GLY B 1 167 ? 19.449 41.283 -15.508 1.00 80.78 167 GLY B O 1
ATOM 4064 N N . GLY B 1 168 ? 20.636 39.733 -14.366 1.00 79.17 168 GLY B N 1
ATOM 4065 C CA . GLY B 1 168 ? 21.893 39.943 -15.084 1.00 79.58 168 GLY B CA 1
ATOM 4066 C C . GLY B 1 168 ? 22.776 40.969 -14.396 1.00 79.08 168 GLY B C 1
ATOM 4067 O O . GLY B 1 168 ? 23.954 40.706 -14.147 1.00 81.12 168 GLY B O 1
ATOM 4068 N N . ASN B 1 169 ? 22.199 42.143 -14.100 1.00 76.50 169 ASN B N 1
ATOM 4069 C CA . ASN B 1 169 ? 22.882 43.223 -13.383 1.00 75.48 169 ASN B CA 1
ATOM 4070 C C . ASN B 1 169 ? 23.212 42.765 -11.957 1.00 73.33 169 ASN B C 1
ATOM 4071 O O . ASN B 1 169 ? 22.478 41.982 -11.358 1.00 75.38 169 ASN B O 1
ATOM 4076 N N . THR B 1 170 ? 24.326 43.278 -11.427 1.00 72.11 170 THR B N 1
ATOM 4077 C CA . THR B 1 170 ? 24.824 42.923 -10.101 1.00 70.11 170 THR B CA 1
ATOM 4078 C C . THR B 1 170 ? 25.092 44.223 -9.331 1.00 69.19 170 THR B C 1
ATOM 4079 O O . THR B 1 170 ? 26.099 44.886 -9.554 1.00 69.82 170 THR B O 1
ATOM 4083 N N . ILE B 1 171 ? 24.160 44.575 -8.437 1.00 68.28 171 ILE B N 1
ATOM 4084 C CA . ILE B 1 171 ? 24.145 45.861 -7.739 1.00 70.05 171 ILE B CA 1
ATOM 4085 C C . ILE B 1 171 ? 25.073 45.785 -6.521 1.00 70.57 171 ILE B C 1
ATOM 4086 O O . ILE B 1 171 ? 24.724 45.188 -5.508 1.00 70.05 171 ILE B O 1
ATOM 4091 N N . THR B 1 172 ? 26.245 46.418 -6.636 1.00 74.09 172 THR B N 1
ATOM 4092 C CA . THR B 1 172 ? 27.196 46.549 -5.538 1.00 75.22 172 THR B CA 1
ATOM 4093 C C . THR B 1 172 ? 26.825 47.771 -4.688 1.00 76.41 172 THR B C 1
ATOM 4094 O O . THR B 1 172 ? 26.010 48.602 -5.091 1.00 75.12 172 THR B O 1
ATOM 4098 N N . ASP B 1 173 ? 27.436 47.855 -3.502 1.00 77.55 173 ASP B N 1
ATOM 4099 C CA . ASP B 1 173 ? 27.320 49.005 -2.608 1.00 79.63 173 ASP B CA 1
ATOM 4100 C C . ASP B 1 173 ? 25.848 49.327 -2.341 1.00 76.28 173 ASP B C 1
ATOM 4101 O O . ASP B 1 173 ? 25.344 50.359 -2.784 1.00 73.99 173 ASP B O 1
ATOM 4106 N N . PRO B 1 174 ? 25.107 48.441 -1.631 1.00 70.35 174 PRO B N 1
ATOM 4107 C CA . PRO B 1 174 ? 23.884 48.831 -0.931 1.00 66.36 174 PRO B CA 1
ATOM 4108 C C . PRO B 1 174 ? 24.220 49.475 0.421 1.00 67.81 174 PRO B C 1
ATOM 4109 O O . PRO B 1 174 ? 25.392 49.521 0.805 1.00 67.26 174 PRO B O 1
ATOM 4113 N N . THR B 1 175 ? 23.184 49.941 1.128 1.00 65.00 175 THR B N 1
ATOM 4114 C CA . THR B 1 175 ? 23.316 50.611 2.423 1.00 64.24 175 THR B CA 1
ATOM 4115 C C . THR B 1 175 ? 22.219 50.111 3.368 1.00 60.44 175 THR B C 1
ATOM 4116 O O . THR B 1 175 ? 21.045 50.148 3.023 1.00 60.28 175 THR B O 1
ATOM 4120 N N . TYR B 1 176 ? 22.621 49.649 4.556 1.00 59.23 176 TYR B N 1
ATOM 4121 C CA . TYR B 1 176 ? 21.696 49.271 5.621 1.00 58.14 176 TYR B CA 1
ATOM 4122 C C . TYR B 1 176 ? 21.431 50.505 6.492 1.00 58.59 176 TYR B C 1
ATOM 4123 O O . TYR B 1 176 ? 22.342 51.003 7.153 1.00 61.35 176 TYR B O 1
ATOM 4132 N N . VAL B 1 177 ? 20.185 50.996 6.477 1.00 57.41 177 VAL B N 1
ATOM 4133 C CA . VAL B 1 177 ? 19.814 52.251 7.140 1.00 58.10 177 VAL B CA 1
ATOM 4134 C C . VAL B 1 177 ? 19.098 51.931 8.457 1.00 58.31 177 VAL B C 1
ATOM 4135 O O . VAL B 1 177 ? 18.105 51.211 8.464 1.00 56.81 177 VAL B O 1
ATOM 4139 N N . GLU B 1 178 ? 19.609 52.490 9.561 1.00 60.80 178 GLU B N 1
ATOM 4140 C CA . GLU B 1 178 ? 18.924 52.467 10.848 1.00 63.32 178 GLU B CA 1
ATOM 4141 C C . GLU B 1 178 ? 17.951 53.649 10.921 1.00 65.09 178 GLU B C 1
ATOM 4142 O O . GLU B 1 178 ? 18.274 54.757 10.486 1.00 65.19 178 GLU B O 1
ATOM 4148 N N . SER B 1 179 ? 16.762 53.394 11.476 1.00 66.70 179 SER B N 1
ATOM 4149 C CA . SER B 1 179 ? 15.733 54.409 11.654 1.00 69.42 179 SER B CA 1
ATOM 4150 C C . SER B 1 179 ? 14.884 54.066 12.883 1.00 72.91 179 SER B C 1
ATOM 4151 O O . SER B 1 179 ? 15.070 53.012 13.494 1.00 72.33 179 SER B O 1
ATOM 4154 N N . ALA B 1 180 ? 13.962 54.975 13.226 1.00 77.39 180 ALA B N 1
ATOM 4155 C CA . ALA B 1 180 ? 13.072 54.840 14.383 1.00 79.83 180 ALA B CA 1
ATOM 4156 C C . ALA B 1 180 ? 12.170 53.611 14.214 1.00 82.36 180 ALA B C 1
ATOM 4157 O O . ALA B 1 180 ? 11.961 52.855 15.166 1.00 87.77 180 ALA B O 1
ATOM 4159 N N . ASP B 1 181 ? 11.648 53.427 12.996 1.00 80.30 181 ASP B N 1
ATOM 4160 C CA . ASP B 1 181 ? 10.811 52.280 12.637 1.00 80.76 181 ASP B CA 1
ATOM 4161 C C . ASP B 1 181 ? 11.734 51.155 12.146 1.00 75.32 181 ASP B C 1
ATOM 4162 O O . ASP B 1 181 ? 12.926 51.156 12.464 1.00 72.01 181 ASP B O 1
ATOM 4167 N N . GLU B 1 182 ? 11.188 50.195 11.387 1.00 70.78 182 GLU B N 1
ATOM 4168 C CA . GLU B 1 182 ? 11.971 49.055 10.910 1.00 67.54 182 GLU B CA 1
ATOM 4169 C C . GLU B 1 182 ? 13.124 49.566 10.035 1.00 64.87 182 GLU B C 1
ATOM 4170 O O . GLU B 1 182 ? 12.952 50.499 9.246 1.00 63.51 182 GLU B O 1
ATOM 4176 N N . ASN B 1 183 ? 14.298 48.946 10.206 1.00 61.59 183 ASN B N 1
ATOM 4177 C CA . ASN B 1 183 ? 15.486 49.217 9.403 1.00 58.41 183 ASN B CA 1
ATOM 4178 C C . ASN B 1 183 ? 15.313 48.564 8.029 1.00 56.21 183 ASN B C 1
ATOM 4179 O O . ASN B 1 183 ? 14.539 47.616 7.882 1.00 56.04 183 ASN B O 1
ATOM 4184 N N . TYR B 1 184 ? 16.047 49.073 7.036 1.00 52.15 184 TYR B N 1
ATOM 4185 C CA . TYR B 1 184 ? 15.894 48.638 5.656 1.00 52.49 184 TYR B CA 1
ATOM 4186 C C . TYR B 1 184 ? 17.244 48.672 4.936 1.00 52.80 184 TYR B C 1
ATOM 4187 O O . TYR B 1 184 ? 18.164 49.359 5.363 1.00 52.49 184 TYR B O 1
ATOM 4196 N N . LEU B 1 185 ? 17.331 47.908 3.842 1.00 54.37 185 LEU B N 1
ATOM 4197 C CA . LEU B 1 185 ? 18.489 47.893 2.960 1.00 56.58 185 LEU B CA 1
ATOM 4198 C C . LEU B 1 185 ? 18.171 48.736 1.720 1.00 57.36 185 LEU B C 1
ATOM 4199 O O . LEU B 1 185 ? 17.404 48.314 0.849 1.00 57.57 185 LEU B O 1
ATOM 4204 N N . GLU B 1 186 ? 18.757 49.936 1.674 1.00 58.25 186 GLU B N 1
ATOM 4205 C CA . GLU B 1 186 ? 18.619 50.871 0.562 1.00 61.05 186 GLU B CA 1
ATOM 4206 C C . GLU B 1 186 ? 19.579 50.450 -0.557 1.00 60.82 186 GLU B C 1
ATOM 4207 O O . GLU B 1 186 ? 20.725 50.084 -0.288 1.00 63.36 186 GLU B O 1
ATOM 4213 N N . TYR B 1 187 ? 19.105 50.498 -1.806 1.00 58.89 187 TYR B N 1
ATOM 4214 C CA . TYR B 1 187 ? 19.914 50.127 -2.963 1.00 60.04 187 TYR B CA 1
ATOM 4215 C C . TYR B 1 187 ? 19.428 50.904 -4.190 1.00 59.96 187 TYR B C 1
ATOM 4216 O O . TYR B 1 187 ? 18.273 51.316 -4.242 1.00 60.57 187 TYR B O 1
ATOM 4225 N N . THR B 1 188 ? 20.330 51.086 -5.161 1.00 62.08 188 THR B N 1
ATOM 4226 C CA . THR B 1 188 ? 20.068 51.839 -6.385 1.00 64.13 188 THR B CA 1
ATOM 4227 C C . THR B 1 188 ? 19.796 50.865 -7.539 1.00 65.94 188 THR B C 1
ATOM 4228 O O . THR B 1 188 ? 20.549 49.910 -7.738 1.00 68.27 188 THR B O 1
ATOM 4232 N N . ILE B 1 189 ? 18.721 51.127 -8.294 1.00 67.29 189 ILE B N 1
ATOM 4233 C CA . ILE B 1 189 ? 18.381 50.358 -9.489 1.00 69.14 189 ILE B CA 1
ATOM 4234 C C . ILE B 1 189 ? 19.218 50.900 -10.646 1.00 70.28 189 ILE B C 1
ATOM 4235 O O . ILE B 1 189 ? 19.245 52.109 -10.864 1.00 67.92 189 ILE B O 1
ATOM 4240 N N . PRO B 1 190 ? 19.928 50.047 -11.424 1.00 74.99 190 PRO B N 1
ATOM 4241 C CA . PRO B 1 190 ? 20.674 50.520 -12.591 1.00 79.63 190 PRO B CA 1
ATOM 4242 C C . PRO B 1 190 ? 19.733 51.151 -13.630 1.00 80.16 190 PRO B C 1
ATOM 4243 O O . PRO B 1 190 ? 18.576 50.745 -13.740 1.00 80.78 190 PRO B O 1
ATOM 4247 N N . THR B 1 191 ? 20.251 52.128 -14.382 1.00 84.30 191 THR B N 1
ATOM 4248 C CA . THR B 1 191 ? 19.460 52.917 -15.328 1.00 83.11 191 THR B CA 1
ATOM 4249 C C . THR B 1 191 ? 19.072 52.070 -16.552 1.00 87.13 191 THR B C 1
ATOM 4250 O O . THR B 1 191 ? 18.014 52.292 -17.150 1.00 83.70 191 THR B O 1
ATOM 4254 N N . GLY B 1 192 ? 19.921 51.093 -16.901 1.00 86.48 192 GLY B N 1
ATOM 4255 C CA . GLY B 1 192 ? 19.792 50.308 -18.134 1.00 86.79 192 GLY B CA 1
ATOM 4256 C C . GLY B 1 192 ? 18.718 49.227 -18.075 1.00 85.20 192 GLY B C 1
ATOM 4257 O O . GLY B 1 192 ? 18.399 48.634 -19.104 1.00 87.67 192 GLY B O 1
ATOM 4258 N N . VAL B 1 193 ? 18.159 48.967 -16.885 1.00 81.41 193 VAL B N 1
ATOM 4259 C CA . VAL B 1 193 ? 17.204 47.869 -16.677 1.00 79.41 193 VAL B CA 1
ATOM 4260 C C . VAL B 1 193 ? 15.856 48.235 -17.312 1.00 77.30 193 VAL B C 1
ATOM 4261 O O . VAL B 1 193 ? 15.305 49.302 -17.047 1.00 76.53 193 VAL B O 1
ATOM 4265 N N . SER B 1 194 ? 15.330 47.316 -18.130 1.00 78.01 194 SER B N 1
ATOM 4266 C CA . SER B 1 194 ? 14.032 47.463 -18.790 1.00 78.43 194 SER B CA 1
ATOM 4267 C C . SER B 1 194 ? 12.903 47.250 -17.775 1.00 75.99 194 SER B C 1
ATOM 4268 O O . SER B 1 194 ? 13.118 46.685 -16.703 1.00 74.66 194 SER B O 1
ATOM 4271 N N . GLU B 1 195 ? 11.696 47.696 -18.142 1.00 75.54 195 GLU B N 1
ATOM 4272 C CA . GLU B 1 195 ? 10.488 47.440 -17.361 1.00 75.51 195 GLU B CA 1
ATOM 4273 C C . GLU B 1 195 ? 10.255 45.924 -17.300 1.00 76.15 195 GLU B C 1
ATOM 4274 O O . GLU B 1 195 ? 10.506 45.215 -18.279 1.00 76.62 195 GLU B O 1
ATOM 4280 N N . GLY B 1 196 ? 9.788 45.440 -16.142 1.00 73.72 196 GLY B N 1
ATOM 4281 C CA . GLY B 1 196 ? 9.435 44.031 -15.957 1.00 73.71 196 GLY B CA 1
ATOM 4282 C C . GLY B 1 196 ? 9.524 43.590 -14.505 1.00 72.15 196 GLY B C 1
ATOM 4283 O O . GLY B 1 196 ? 9.895 44.373 -13.626 1.00 72.38 196 GLY B O 1
ATOM 4284 N N . ASP B 1 197 ? 9.166 42.322 -14.268 1.00 71.62 197 ASP B N 1
ATOM 4285 C CA . ASP B 1 197 ? 9.287 41.670 -12.968 1.00 70.17 197 ASP B CA 1
ATOM 4286 C C . ASP B 1 197 ? 10.586 40.855 -12.952 1.00 68.40 197 ASP B C 1
ATOM 4287 O O . ASP B 1 197 ? 10.888 40.148 -13.913 1.00 68.46 197 ASP B O 1
ATOM 4292 N N . TYR B 1 198 ? 11.344 40.978 -11.855 1.00 67.20 198 TYR B N 1
ATOM 4293 C CA . TYR B 1 198 ? 12.615 40.282 -11.665 1.00 65.31 198 TYR B CA 1
ATOM 4294 C C . TYR B 1 198 ? 12.640 39.639 -10.275 1.00 61.37 198 TYR B C 1
ATOM 4295 O O . TYR B 1 198 ? 12.333 40.299 -9.282 1.00 59.89 198 TYR B O 1
ATOM 4304 N N . ARG B 1 199 ? 13.002 38.351 -10.223 1.00 60.44 199 ARG B N 1
ATOM 4305 C CA . ARG B 1 199 ? 13.291 37.669 -8.966 1.00 58.95 199 ARG B CA 1
ATOM 4306 C C . ARG B 1 199 ? 14.719 38.035 -8.549 1.00 58.23 199 ARG B C 1
ATOM 4307 O O . ARG B 1 199 ? 15.676 37.658 -9.219 1.00 56.39 199 ARG B O 1
ATOM 4315 N N . ILE B 1 200 ? 14.836 38.781 -7.446 1.00 57.90 200 ILE B N 1
ATOM 4316 C CA . ILE B 1 200 ? 16.118 39.287 -6.969 1.00 58.45 200 ILE B CA 1
ATOM 4317 C C . ILE B 1 200 ? 16.819 38.197 -6.149 1.00 59.66 200 ILE B C 1
ATOM 4318 O O . ILE B 1 200 ? 16.205 37.201 -5.764 1.00 59.54 200 ILE B O 1
ATOM 4323 N N . VAL B 1 201 ? 18.117 38.411 -5.907 1.00 60.24 201 VAL B N 1
ATOM 4324 C CA . VAL B 1 201 ? 18.961 37.517 -5.122 1.00 62.63 201 VAL B CA 1
ATOM 4325 C C . VAL B 1 201 ? 19.904 38.368 -4.262 1.00 62.95 201 VAL B C 1
ATOM 4326 O O . VAL B 1 201 ? 20.523 39.312 -4.760 1.00 62.85 201 VAL B O 1
ATOM 4330 N N . LEU B 1 202 ? 20.010 38.007 -2.978 1.00 62.92 202 LEU B N 1
ATOM 4331 C CA . LEU B 1 202 ? 20.905 38.649 -2.020 1.00 63.99 202 LEU B CA 1
ATOM 4332 C C . LEU B 1 202 ? 22.228 37.874 -1.981 1.00 65.61 202 LEU B C 1
ATOM 4333 O O . LEU B 1 202 ? 22.217 36.658 -1.778 1.00 64.55 202 LEU B O 1
ATOM 4338 N N . GLN B 1 203 ? 23.349 38.587 -2.160 1.00 66.04 203 GLN B N 1
ATOM 4339 C CA . GLN B 1 203 ? 24.688 37.986 -2.193 1.00 67.18 203 GLN B CA 1
ATOM 4340 C C . GLN B 1 203 ? 25.493 38.438 -0.966 1.00 68.05 203 GLN B C 1
ATOM 4341 O O . GLN B 1 203 ? 25.370 39.573 -0.509 1.00 65.73 203 GLN B O 1
ATOM 4347 N N . ASP B 1 204 ? 26.324 37.516 -0.463 1.00 71.69 204 ASP B N 1
ATOM 4348 C CA . ASP B 1 204 ? 27.183 37.688 0.713 1.00 74.22 204 ASP B CA 1
ATOM 4349 C C . ASP B 1 204 ? 28.562 38.201 0.283 1.00 75.92 204 ASP B C 1
ATOM 4350 O O . ASP B 1 204 ? 28.878 38.243 -0.909 1.00 77.16 204 ASP B O 1
ATOM 4355 N N . ALA B 1 205 ? 29.380 38.561 1.279 1.00 75.27 205 ALA B N 1
ATOM 4356 C CA . ALA B 1 205 ? 30.811 38.816 1.095 1.00 77.30 205 ALA B CA 1
ATOM 4357 C C . ALA B 1 205 ? 31.526 37.489 0.814 1.00 79.63 205 ALA B C 1
ATOM 4358 O O . ALA B 1 205 ? 32.520 37.451 0.089 1.00 82.98 205 ALA B O 1
ATOM 4360 N N . ASP B 1 206 ? 31.007 36.416 1.422 1.00 80.78 206 ASP B N 1
ATOM 4361 C CA . ASP B 1 206 ? 31.457 35.043 1.204 1.00 81.12 206 ASP B CA 1
ATOM 4362 C C . ASP B 1 206 ? 31.195 34.632 -0.252 1.00 78.12 206 ASP B C 1
ATOM 4363 O O . ASP B 1 206 ? 32.015 33.947 -0.858 1.00 79.54 206 ASP B O 1
ATOM 4368 N N . GLY B 1 207 ? 30.052 35.063 -0.799 1.00 75.49 207 GLY B N 1
ATOM 4369 C CA . GLY B 1 207 ? 29.630 34.723 -2.160 1.00 73.27 207 GLY B CA 1
ATOM 4370 C C . GLY B 1 207 ? 28.328 33.936 -2.188 1.00 71.18 207 GLY B C 1
ATOM 4371 O O . GLY B 1 207 ? 27.792 33.675 -3.264 1.00 69.30 207 GLY B O 1
ATOM 4372 N N . ASN B 1 208 ? 27.824 33.562 -1.003 1.00 70.62 208 ASN B N 1
ATOM 4373 C CA . ASN B 1 208 ? 26.577 32.807 -0.845 1.00 69.95 208 ASN B CA 1
ATOM 4374 C C . ASN B 1 208 ? 25.393 33.654 -1.328 1.00 68.13 208 ASN B C 1
ATOM 4375 O O . ASN B 1 208 ? 25.369 34.869 -1.125 1.00 67.06 208 ASN B O 1
ATOM 4380 N N . GLN B 1 209 ? 24.414 32.990 -1.958 1.00 67.27 209 GLN B N 1
ATOM 4381 C CA . GLN B 1 209 ? 23.245 33.644 -2.540 1.00 64.78 209 GLN B CA 1
ATOM 4382 C C . GLN B 1 209 ? 21.992 33.196 -1.778 1.00 64.59 209 GLN B C 1
ATOM 4383 O O . GLN B 1 209 ? 21.900 32.048 -1.351 1.00 65.36 209 GLN B O 1
ATOM 4389 N N . TYR B 1 210 ? 21.051 34.131 -1.594 1.00 64.78 210 TYR B N 1
ATOM 4390 C CA . TYR B 1 210 ? 19.784 33.901 -0.887 1.00 64.85 210 TYR B CA 1
ATOM 4391 C C . TYR B 1 210 ? 18.649 34.570 -1.670 1.00 65.43 210 TYR B C 1
ATOM 4392 O O . TYR B 1 210 ? 18.796 35.702 -2.127 1.00 68.13 210 TYR B O 1
ATOM 4401 N N . GLY B 1 211 ? 17.523 33.862 -1.818 1.00 65.23 211 GLY B N 1
ATOM 4402 C CA . GLY B 1 211 ? 16.360 34.367 -2.548 1.00 64.19 211 GLY B CA 1
ATOM 4403 C C . GLY B 1 211 ? 15.617 35.428 -1.753 1.00 61.93 211 GLY B C 1
ATOM 4404 O O . GLY B 1 211 ? 15.623 35.397 -0.521 1.00 60.81 211 GLY B O 1
ATOM 4405 N N . ALA B 1 212 ? 14.979 36.366 -2.464 1.00 61.52 212 ALA B N 1
ATOM 4406 C CA . ALA B 1 212 ? 14.241 37.458 -1.829 1.00 60.93 212 ALA B CA 1
ATOM 4407 C C . ALA B 1 212 ? 13.046 37.902 -2.688 1.00 62.00 212 ALA B C 1
ATOM 4408 O O . ALA B 1 212 ? 12.717 39.084 -2.720 1.00 59.33 212 ALA B O 1
ATOM 4410 N N . ASP B 1 213 ? 12.385 36.943 -3.351 1.00 64.19 213 ASP B N 1
ATOM 4411 C CA . ASP B 1 213 ? 11.139 37.170 -4.109 1.00 66.24 213 ASP B CA 1
ATOM 4412 C C . ASP B 1 213 ? 11.364 38.238 -5.194 1.00 65.02 213 ASP B C 1
ATOM 4413 O O . ASP B 1 213 ? 12.450 38.309 -5.774 1.00 64.73 213 ASP B O 1
ATOM 4418 N N . MET B 1 214 ? 10.341 39.074 -5.441 1.00 65.19 214 MET B N 1
ATOM 4419 C CA . MET B 1 214 ? 10.130 39.760 -6.721 1.00 63.87 214 MET B CA 1
ATOM 4420 C C . MET B 1 214 ? 10.270 41.277 -6.556 1.00 60.68 214 MET B C 1
ATOM 4421 O O . MET B 1 214 ? 9.990 41.828 -5.493 1.00 58.96 214 MET B O 1
ATOM 4426 N N . VAL B 1 215 ? 10.690 41.933 -7.645 1.00 59.81 215 VAL B N 1
ATOM 4427 C CA . VAL B 1 215 ? 10.778 43.384 -7.746 1.00 60.66 215 VAL B CA 1
ATOM 4428 C C . VAL B 1 215 ? 10.148 43.806 -9.077 1.00 59.47 215 VAL B C 1
ATOM 4429 O O . VAL B 1 215 ? 10.419 43.202 -10.112 1.00 59.79 215 VAL B O 1
ATOM 4433 N N . LYS B 1 216 ? 9.316 44.852 -9.025 1.00 60.73 216 LYS B N 1
ATOM 4434 C CA . LYS B 1 216 ? 8.601 45.386 -10.183 1.00 62.53 216 LYS B CA 1
ATOM 4435 C C . LYS B 1 216 ? 9.281 46.690 -10.622 1.00 62.70 216 LYS B C 1
ATOM 4436 O O . LYS B 1 216 ? 9.232 47.688 -9.903 1.00 61.31 216 LYS B O 1
ATOM 4442 N N . VAL B 1 217 ? 9.927 46.661 -11.794 1.00 61.72 217 VAL B N 1
ATOM 4443 C CA . VAL B 1 217 ? 10.589 47.835 -12.374 1.00 62.06 217 VAL B CA 1
ATOM 4444 C C . VAL B 1 217 ? 9.615 48.499 -13.355 1.00 61.58 217 VAL B C 1
ATOM 4445 O O . VAL B 1 217 ? 8.990 47.811 -14.162 1.00 65.93 217 VAL B O 1
ATOM 4449 N N . THR B 1 218 ? 9.494 49.832 -13.276 1.00 59.12 218 THR B N 1
ATOM 4450 C CA . THR B 1 218 ? 8.542 50.594 -14.095 1.00 58.37 218 THR B CA 1
ATOM 4451 C C . THR B 1 218 ? 9.001 52.053 -14.229 1.00 59.19 218 THR B C 1
ATOM 4452 O O . THR B 1 218 ? 9.486 52.651 -13.269 1.00 58.99 218 THR B O 1
ATOM 4456 N N . ASN B 1 219 ? 8.829 52.609 -15.435 1.00 60.31 219 ASN B N 1
ATOM 4457 C CA . ASN B 1 219 ? 9.066 54.027 -15.728 1.00 61.93 219 ASN B CA 1
ATOM 4458 C C . ASN B 1 219 ? 7.754 54.816 -15.629 1.00 61.49 219 ASN B C 1
ATOM 4459 O O . ASN B 1 219 ? 7.763 56.048 -15.649 1.00 63.40 219 ASN B O 1
ATOM 4464 N N . ALA B 1 220 ? 6.629 54.101 -15.538 1.00 60.84 220 ALA B N 1
ATOM 4465 C CA . ALA B 1 220 ? 5.315 54.715 -15.524 1.00 59.82 220 ALA B CA 1
ATOM 4466 C C . ALA B 1 220 ? 5.134 55.519 -14.232 1.00 57.69 220 ALA B C 1
ATOM 4467 O O . ALA B 1 220 ? 5.642 55.134 -13.175 1.00 56.14 220 ALA B O 1
ATOM 4469 N N . SER B 1 221 ? 4.426 56.647 -14.350 1.00 57.58 221 SER B N 1
ATOM 4470 C CA . SER B 1 221 ? 3.873 57.355 -13.211 1.00 56.03 221 SER B CA 1
ATOM 4471 C C . SER B 1 221 ? 2.742 56.503 -12.629 1.00 53.67 221 SER B C 1
ATOM 4472 O O . SER B 1 221 ? 1.662 56.425 -13.209 1.00 51.95 221 SER B O 1
ATOM 4475 N N . LEU B 1 222 ? 3.025 55.842 -11.501 1.00 52.95 222 LEU B N 1
ATOM 4476 C CA . LEU B 1 222 ? 2.117 54.883 -10.884 1.00 51.46 222 LEU B CA 1
ATOM 4477 C C . LEU B 1 222 ? 1.629 55.435 -9.539 1.00 51.24 222 LEU B C 1
ATOM 4478 O O . LEU B 1 222 ? 2.383 55.470 -8.571 1.00 50.24 222 LEU B O 1
ATOM 4483 N N . VAL B 1 223 ? 0.365 55.878 -9.506 1.00 52.85 223 VAL B N 1
ATOM 4484 C CA . VAL B 1 223 ? -0.298 56.339 -8.284 1.00 53.24 223 VAL B CA 1
ATOM 4485 C C . VAL B 1 223 ? -0.734 55.107 -7.485 1.00 52.48 223 VAL B C 1
ATOM 4486 O O . VAL B 1 223 ? -1.517 54.302 -7.977 1.00 52.88 223 VAL B O 1
ATOM 4490 N N . ILE B 1 224 ? -0.247 54.991 -6.245 1.00 53.72 224 ILE B N 1
ATOM 4491 C CA . ILE B 1 224 ? -0.372 53.753 -5.474 1.00 54.92 224 ILE B CA 1
ATOM 4492 C C . ILE B 1 224 ? -1.469 53.880 -4.404 1.00 56.69 224 ILE B C 1
ATOM 4493 O O . ILE B 1 224 ? -2.278 52.959 -4.256 1.00 62.65 224 ILE B O 1
ATOM 4498 N N . SER B 1 225 ? -1.508 54.994 -3.662 1.00 57.03 225 SER B N 1
ATOM 4499 C CA . SER B 1 225 ? -2.443 55.110 -2.534 1.00 57.54 225 SER B CA 1
ATOM 4500 C C . SER B 1 225 ? -2.793 56.571 -2.220 1.00 58.17 225 SER B C 1
ATOM 4501 O O . SER B 1 225 ? -2.055 57.495 -2.564 1.00 54.00 225 SER B O 1
ATOM 4504 N N . GLY B 1 226 ? -3.928 56.742 -1.528 1.00 57.40 226 GLY B N 1
ATOM 4505 C CA . GLY B 1 226 ? -4.474 58.040 -1.142 1.00 58.61 226 GLY B CA 1
ATOM 4506 C C . GLY B 1 226 ? -5.360 58.640 -2.223 1.00 60.07 226 GLY B C 1
ATOM 4507 O O . GLY B 1 226 ? -5.693 59.823 -2.154 1.00 62.43 226 GLY B O 1
ATOM 4508 N N . ALA B 1 227 ? -5.745 57.820 -3.212 1.00 60.44 227 ALA B N 1
ATOM 4509 C CA . ALA B 1 227 ? -6.505 58.255 -4.392 1.00 60.47 227 ALA B CA 1
ATOM 4510 C C . ALA B 1 227 ? -7.927 57.673 -4.384 1.00 60.44 227 ALA B C 1
ATOM 4511 O O . ALA B 1 227 ? -8.695 57.918 -5.306 1.00 58.22 227 ALA B O 1
ATOM 4513 N N . ASN B 1 228 ? -8.269 56.914 -3.336 1.00 63.66 228 ASN B N 1
ATOM 4514 C CA . ASN B 1 228 ? -9.552 56.216 -3.234 1.00 65.12 228 ASN B CA 1
ATOM 4515 C C . ASN B 1 228 ? -10.654 57.201 -2.825 1.00 66.58 228 ASN B C 1
ATOM 4516 O O . ASN B 1 228 ? -11.782 57.103 -3.301 1.00 64.91 228 ASN B O 1
ATOM 4521 N N . ARG B 1 229 ? -10.313 58.132 -1.926 1.00 67.16 229 ARG B N 1
ATOM 4522 C CA . ARG B 1 229 ? -11.259 59.078 -1.341 1.00 69.02 229 ARG B CA 1
ATOM 4523 C C . ARG B 1 229 ? -10.692 60.497 -1.481 1.00 69.01 229 ARG B C 1
ATOM 4524 O O . ARG B 1 229 ? -9.485 60.678 -1.605 1.00 67.01 229 ARG B O 1
ATOM 4532 N N . ALA B 1 230 ? -11.586 61.492 -1.474 1.00 70.19 230 ALA B N 1
ATOM 4533 C CA . ALA B 1 230 ? -11.212 62.904 -1.535 1.00 73.42 230 ALA B CA 1
ATOM 4534 C C . ALA B 1 230 ? -12.356 63.766 -0.987 1.00 77.17 230 ALA B C 1
ATOM 4535 O O . ALA B 1 230 ? -13.528 63.419 -1.141 1.00 73.50 230 ALA B O 1
ATOM 4537 N N . THR B 1 231 ? -11.993 64.888 -0.354 1.00 84.08 231 THR B N 1
ATOM 4538 C CA . THR B 1 231 ? -12.953 65.845 0.197 1.00 87.75 231 THR B CA 1
ATOM 4539 C C . THR B 1 231 ? -13.270 66.905 -0.865 1.00 95.29 231 THR B C 1
ATOM 4540 O O . THR B 1 231 ? -12.387 67.318 -1.622 1.00 92.90 231 THR B O 1
ATOM 4544 N N . ALA B 1 232 ? -14.539 67.338 -0.881 1.00 100.31 232 ALA B N 1
ATOM 4545 C CA . ALA B 1 232 ? -15.131 68.197 -1.914 1.00 104.38 232 ALA B CA 1
ATOM 4546 C C . ALA B 1 232 ? -14.098 69.175 -2.491 1.00 106.94 232 ALA B C 1
ATOM 4547 O O . ALA B 1 232 ? -13.876 69.198 -3.704 1.00 113.94 232 ALA B O 1
ATOM 4549 N N . ASN B 1 233 ? -13.480 69.979 -1.619 1.00 104.46 233 ASN B N 1
ATOM 4550 C CA . ASN B 1 233 ? -12.472 70.955 -2.028 1.00 102.44 233 ASN B CA 1
ATOM 4551 C C . ASN B 1 233 ? -11.462 71.135 -0.887 1.00 102.70 233 ASN B C 1
ATOM 4552 O O . ASN B 1 233 ? -11.829 71.582 0.198 1.00 104.91 233 ASN B O 1
ATOM 4557 N N . VAL B 1 234 ? -10.197 70.781 -1.155 1.00 109.74 234 VAL B N 1
ATOM 4558 C CA . VAL B 1 234 ? -9.129 70.738 -0.145 1.00 110.11 234 VAL B CA 1
ATOM 4559 C C . VAL B 1 234 ? -7.804 70.391 -0.843 1.00 109.90 234 VAL B C 1
ATOM 4560 O O . VAL B 1 234 ? -7.794 70.060 -2.033 1.00 103.67 234 VAL B O 1
ATOM 4564 N N . ASP B 1 235 ? -6.695 70.489 -0.096 1.00 110.28 235 ASP B N 1
ATOM 4565 C CA . ASP B 1 235 ? -5.422 69.843 -0.451 1.00 105.97 235 ASP B CA 1
ATOM 4566 C C . ASP B 1 235 ? -5.629 68.321 -0.458 1.00 101.30 235 ASP B C 1
ATOM 4567 O O . ASP B 1 235 ? -6.209 67.762 0.478 1.00 105.59 235 ASP B O 1
ATOM 4572 N N . TRP B 1 236 ? -5.137 67.667 -1.517 1.00 92.80 236 TRP B N 1
ATOM 4573 C CA . TRP B 1 236 ? -5.325 66.237 -1.757 1.00 88.04 236 TRP B CA 1
ATOM 4574 C C . TRP B 1 236 ? -3.964 65.595 -2.050 1.00 82.93 236 TRP B C 1
ATOM 4575 O O . TRP B 1 236 ? -3.344 65.900 -3.064 1.00 84.09 236 TRP B O 1
ATOM 4586 N N . THR B 1 237 ? -3.516 64.710 -1.151 1.00 80.51 237 THR B N 1
ATOM 4587 C CA . THR B 1 237 ? -2.166 64.147 -1.192 1.00 77.92 237 THR B CA 1
ATOM 4588 C C . THR B 1 237 ? -2.229 62.703 -1.702 1.00 72.80 237 THR B C 1
ATOM 4589 O O . THR B 1 237 ? -3.005 61.893 -1.196 1.00 71.73 237 THR B O 1
ATOM 4593 N N . ILE B 1 238 ? -1.387 62.407 -2.700 1.00 71.08 238 ILE B N 1
ATOM 4594 C CA . ILE B 1 238 ? -1.370 61.138 -3.428 1.00 69.89 238 ILE B CA 1
ATOM 4595 C C . ILE B 1 238 ? 0.068 60.598 -3.444 1.00 66.81 238 ILE B C 1
ATOM 4596 O O . ILE B 1 238 ? 1.013 61.357 -3.654 1.00 67.15 238 ILE B O 1
ATOM 4601 N N . SER B 1 239 ? 0.210 59.282 -3.230 1.00 65.36 239 SER B N 1
ATOM 4602 C CA . SER B 1 239 ? 1.509 58.593 -3.163 1.00 65.01 239 SER B CA 1
ATOM 4603 C C . SER B 1 239 ? 1.704 57.708 -4.400 1.00 61.82 239 SER B C 1
ATOM 4604 O O . SER B 1 239 ? 0.743 57.129 -4.916 1.00 61.64 239 SER B O 1
ATOM 4607 N N . GLY B 1 240 ? 2.959 57.594 -4.853 1.00 60.37 240 GLY B N 1
ATOM 4608 C CA . GLY B 1 240 ? 3.306 56.830 -6.051 1.00 61.17 240 GLY B CA 1
ATOM 4609 C C . GLY B 1 240 ? 4.803 56.604 -6.175 1.00 62.12 240 GLY B C 1
ATOM 4610 O O . GLY B 1 240 ? 5.484 56.380 -5.178 1.00 61.04 240 GLY B O 1
ATOM 4611 N N . ILE B 1 241 ? 5.320 56.665 -7.408 1.00 62.63 241 ILE B N 1
ATOM 4612 C CA . ILE B 1 241 ? 6.733 56.385 -7.645 1.00 65.13 241 ILE B CA 1
ATOM 4613 C C . ILE B 1 241 ? 7.349 57.411 -8.615 1.00 71.06 241 ILE B C 1
ATOM 4614 O O . ILE B 1 241 ? 8.388 58.007 -8.283 1.00 80.75 241 ILE B O 1
ATOM 4619 N N . ASN B 1 242 ? 6.742 57.630 -9.789 1.00 68.32 242 ASN B N 1
ATOM 4620 C CA . ASN B 1 242 ? 7.324 58.536 -10.798 1.00 66.73 242 ASN B CA 1
ATOM 4621 C C . ASN B 1 242 ? 6.374 59.718 -11.041 1.00 66.40 242 ASN B C 1
ATOM 4622 O O . ASN B 1 242 ? 6.122 60.101 -12.190 1.00 64.32 242 ASN B O 1
ATOM 4627 N N . LEU B 1 243 ? 5.883 60.314 -9.947 1.00 65.37 243 LEU B N 1
ATOM 4628 C CA . LEU B 1 243 ? 4.820 61.327 -10.000 1.00 69.14 243 LEU B CA 1
ATOM 4629 C C . LEU B 1 243 ? 5.390 62.679 -10.458 1.00 74.94 243 LEU B C 1
ATOM 4630 O O . LEU B 1 243 ? 4.632 63.584 -10.822 1.00 80.08 243 LEU B O 1
ATOM 4635 N N . GLU B 1 244 ? 6.724 62.801 -10.412 1.00 78.23 244 GLU B N 1
ATOM 4636 C CA . GLU B 1 244 ? 7.504 63.903 -11.015 1.00 80.37 244 GLU B CA 1
ATOM 4637 C C . GLU B 1 244 ? 7.044 64.193 -12.456 1.00 81.09 244 GLU B C 1
ATOM 4638 O O . GLU B 1 244 ? 6.920 65.357 -12.843 1.00 83.45 244 GLU B O 1
ATOM 4644 N N . ASN B 1 245 ? 6.785 63.135 -13.236 1.00 78.42 245 ASN B N 1
ATOM 4645 C CA . ASN B 1 245 ? 6.544 63.234 -14.679 1.00 79.80 245 ASN B CA 1
ATOM 4646 C C . ASN B 1 245 ? 5.066 63.524 -14.989 1.00 79.00 245 ASN B C 1
ATOM 4647 O O . ASN B 1 245 ? 4.710 63.670 -16.160 1.00 80.88 245 ASN B O 1
ATOM 4652 N N . ILE B 1 246 ? 4.210 63.609 -13.960 1.00 77.29 246 ILE B N 1
ATOM 4653 C CA . ILE B 1 246 ? 2.778 63.877 -14.151 1.00 76.44 246 ILE B CA 1
ATOM 4654 C C . ILE B 1 246 ? 2.598 65.341 -14.576 1.00 78.45 246 ILE B C 1
ATOM 4655 O O . ILE B 1 246 ? 3.220 66.240 -14.007 1.00 81.04 246 ILE B O 1
ATOM 4660 N N . ALA B 1 247 ? 1.738 65.551 -15.581 1.00 78.73 247 ALA B N 1
ATOM 4661 C CA . ALA B 1 247 ? 1.461 66.866 -16.169 1.00 78.54 247 ALA B CA 1
ATOM 4662 C C . ALA B 1 247 ? 0.057 67.355 -15.777 1.00 76.80 247 ALA B C 1
ATOM 4663 O O . ALA B 1 247 ? -0.122 68.546 -15.531 1.00 75.87 247 ALA B O 1
ATOM 4665 N N . SER B 1 248 ? -0.930 66.447 -15.734 1.00 74.50 248 SER B N 1
ATOM 4666 C CA . SER B 1 248 ? -2.305 66.793 -15.326 1.00 72.81 248 SER B CA 1
ATOM 4667 C C . SER B 1 248 ? -3.054 65.574 -14.762 1.00 69.20 248 SER B C 1
ATOM 4668 O O . SER B 1 248 ? -2.669 64.422 -14.994 1.00 67.14 248 SER B O 1
ATOM 4671 N N . LEU B 1 249 ? -4.129 65.863 -14.016 1.00 68.54 249 LEU B N 1
ATOM 4672 C CA . LEU B 1 249 ? -5.087 64.877 -13.498 1.00 66.38 249 LEU B CA 1
ATOM 4673 C C . LEU B 1 249 ? -6.513 65.386 -13.748 1.00 65.86 249 LEU B C 1
ATOM 4674 O O . LEU B 1 249 ? -6.801 66.559 -13.515 1.00 64.82 249 LEU B O 1
ATOM 4679 N N . THR B 1 250 ? -7.397 64.486 -14.196 1.00 64.34 250 THR B N 1
ATOM 4680 C CA . THR B 1 250 ? -8.794 64.808 -14.503 1.00 63.36 250 THR B CA 1
ATOM 4681 C C . THR B 1 250 ? -9.717 63.939 -13.639 1.00 61.96 250 THR B C 1
ATOM 4682 O O . THR B 1 250 ? -9.620 62.721 -13.674 1.00 59.20 250 THR B O 1
ATOM 4686 N N . ILE B 1 251 ? -10.611 64.583 -12.878 1.00 63.22 251 ILE B N 1
ATOM 4687 C CA . ILE B 1 251 ? -11.536 63.906 -11.966 1.00 63.40 251 ILE B CA 1
ATOM 4688 C C . ILE B 1 251 ? -12.965 64.350 -12.297 1.00 64.90 251 ILE B C 1
ATOM 4689 O O . ILE B 1 251 ? -13.344 65.487 -12.028 1.00 66.20 251 ILE B O 1
ATOM 4694 N N . GLY B 1 252 ? -13.745 63.436 -12.881 1.00 65.47 252 GLY B N 1
ATOM 4695 C CA . GLY B 1 252 ? -15.106 63.718 -13.315 1.00 67.91 252 GLY B CA 1
ATOM 4696 C C . GLY B 1 252 ? -15.161 64.866 -14.310 1.00 70.41 252 GLY B C 1
ATOM 4697 O O . GLY B 1 252 ? -16.040 65.718 -14.225 1.00 70.08 252 GLY B O 1
ATOM 4698 N N . GLY B 1 253 ? -14.202 64.886 -15.244 1.00 72.30 253 GLY B N 1
ATOM 4699 C CA . GLY B 1 253 ? -14.144 65.867 -16.337 1.00 76.47 253 GLY B CA 1
ATOM 4700 C C . GLY B 1 253 ? -13.688 67.247 -15.882 1.00 78.61 253 GLY B C 1
ATOM 4701 O O . GLY B 1 253 ? -14.127 68.257 -16.437 1.00 81.83 253 GLY B O 1
ATOM 4702 N N . GLN B 1 254 ? -12.796 67.287 -14.883 1.00 77.85 254 GLN B N 1
ATOM 4703 C CA . GLN B 1 254 ? -12.219 68.525 -14.353 1.00 77.44 254 GLN B CA 1
ATOM 4704 C C . GLN B 1 254 ? -10.693 68.388 -14.335 1.00 75.95 254 GLN B C 1
ATOM 4705 O O . GLN B 1 254 ? -10.134 67.836 -13.390 1.00 74.43 254 GLN B O 1
ATOM 4711 N N . THR B 1 255 ? -10.041 68.894 -15.390 1.00 78.23 255 THR B N 1
ATOM 4712 C CA . THR B 1 255 ? -8.590 68.777 -15.579 1.00 79.28 255 THR B CA 1
ATOM 4713 C C . THR B 1 255 ? -7.865 69.727 -14.617 1.00 80.09 255 THR B C 1
ATOM 4714 O O . THR B 1 255 ? -8.236 70.894 -14.494 1.00 82.45 255 THR B O 1
ATOM 4718 N N . VAL B 1 256 ? -6.827 69.205 -13.952 1.00 79.45 256 VAL B N 1
ATOM 4719 C CA . VAL B 1 256 ? -6.006 69.945 -12.996 1.00 79.33 256 VAL B CA 1
ATOM 4720 C C . VAL B 1 256 ? -4.535 69.746 -13.377 1.00 81.89 256 VAL B C 1
ATOM 4721 O O . VAL B 1 256 ? -4.047 68.613 -13.373 1.00 81.43 256 VAL B O 1
ATOM 4725 N N . SER B 1 257 ? -3.851 70.853 -13.704 1.00 85.73 257 SER B N 1
ATOM 4726 C CA . SER B 1 257 ? -2.447 70.851 -14.140 1.00 85.36 257 SER B CA 1
ATOM 4727 C C . SER B 1 257 ? -1.582 71.755 -13.247 1.00 87.27 257 SER B C 1
ATOM 4728 O O . SER B 1 257 ? -0.420 72.009 -13.570 1.00 88.19 257 SER B O 1
ATOM 4731 N N . GLN B 1 258 ? -2.144 72.218 -12.122 1.00 90.74 258 GLN B N 1
ATOM 4732 C CA . GLN B 1 258 ? -1.456 73.107 -11.181 1.00 93.48 258 GLN B CA 1
ATOM 4733 C C . GLN B 1 258 ? -1.340 72.405 -9.824 1.00 92.42 258 GLN B C 1
ATOM 4734 O O . GLN B 1 258 ? -2.324 72.306 -9.085 1.00 88.36 258 GLN B O 1
ATOM 4740 N N . PHE B 1 259 ? -0.126 71.934 -9.511 1.00 91.73 259 PHE B N 1
ATOM 4741 C CA . PHE B 1 259 ? 0.135 71.084 -8.351 1.00 93.75 259 PHE B CA 1
ATOM 4742 C C . PHE B 1 259 ? 0.766 71.907 -7.221 1.00 93.91 259 PHE B C 1
ATOM 4743 O O . PHE B 1 259 ? 1.633 72.745 -7.461 1.00 93.72 259 PHE B O 1
ATOM 4751 N N . SER B 1 260 ? 0.315 71.638 -5.989 1.00 96.56 260 SER B N 1
ATOM 4752 C CA . SER B 1 260 ? 0.854 72.237 -4.769 1.00 96.69 260 SER B CA 1
ATOM 4753 C C . SER B 1 260 ? 2.290 71.739 -4.542 1.00 98.98 260 SER B C 1
ATOM 4754 O O . SER B 1 260 ? 3.236 72.525 -4.580 1.00 98.70 260 SER B O 1
ATOM 4757 N N . ASN B 1 261 ? 2.433 70.425 -4.319 1.00 97.12 261 ASN B N 1
ATOM 4758 C CA . ASN B 1 261 ? 3.728 69.746 -4.187 1.00 96.66 261 ASN B CA 1
ATOM 4759 C C . ASN B 1 261 ? 3.908 68.810 -5.385 1.00 91.38 261 ASN B C 1
ATOM 4760 O O . ASN B 1 261 ? 2.928 68.400 -6.003 1.00 90.68 261 ASN B O 1
ATOM 4765 N N . GLN B 1 262 ? 5.162 68.478 -5.703 1.00 90.62 262 GLN B N 1
ATOM 4766 C CA . GLN B 1 262 ? 5.455 67.481 -6.731 1.00 88.93 262 GLN B CA 1
ATOM 4767 C C . GLN B 1 262 ? 6.830 66.861 -6.457 1.00 87.48 262 GLN B C 1
ATOM 4768 O O . GLN B 1 262 ? 7.837 67.243 -7.058 1.00 89.00 262 GLN B O 1
ATOM 4774 N N . SER B 1 263 ? 6.839 65.905 -5.522 1.00 86.81 263 SER B N 1
ATOM 4775 C CA . SER B 1 263 ? 7.955 64.992 -5.310 1.00 83.23 263 SER B CA 1
ATOM 4776 C C . SER B 1 263 ? 7.903 63.887 -6.372 1.00 82.12 263 SER B C 1
ATOM 4777 O O . SER B 1 263 ? 6.987 63.852 -7.197 1.00 78.82 263 SER B O 1
ATOM 4780 N N . SER B 1 264 ? 8.895 62.992 -6.345 1.00 81.71 264 SER B N 1
ATOM 4781 C CA . SER B 1 264 ? 8.884 61.798 -7.179 1.00 83.33 264 SER B CA 1
ATOM 4782 C C . SER B 1 264 ? 7.821 60.822 -6.658 1.00 81.90 264 SER B C 1
ATOM 4783 O O . SER B 1 264 ? 6.999 60.329 -7.426 1.00 80.57 264 SER B O 1
ATOM 4786 N N . THR B 1 265 ? 7.842 60.576 -5.342 1.00 80.91 265 THR B N 1
ATOM 4787 C CA . THR B 1 265 ? 6.989 59.580 -4.693 1.00 77.44 265 THR B CA 1
ATOM 4788 C C . THR B 1 265 ? 5.662 60.202 -4.229 1.00 76.16 265 THR B C 1
ATOM 4789 O O . THR B 1 265 ? 4.718 59.471 -3.950 1.00 77.36 265 THR B O 1
ATOM 4793 N N . GLU B 1 266 ? 5.594 61.536 -4.143 1.00 78.31 266 GLU B N 1
ATOM 4794 C CA . GLU B 1 266 ? 4.422 62.235 -3.595 1.00 80.17 266 GLU B CA 1
ATOM 4795 C C . GLU B 1 266 ? 3.977 63.355 -4.542 1.00 79.31 266 GLU B C 1
ATOM 4796 O O . GLU B 1 266 ? 4.783 63.910 -5.286 1.00 82.61 266 GLU B O 1
ATOM 4802 N N . ILE B 1 267 ? 2.678 63.673 -4.483 1.00 76.10 267 ILE B N 1
ATOM 4803 C CA . ILE B 1 267 ? 2.066 64.764 -5.239 1.00 75.57 267 ILE B CA 1
ATOM 4804 C C . ILE B 1 267 ? 0.807 65.228 -4.495 1.00 77.38 267 ILE B C 1
ATOM 4805 O O . ILE B 1 267 ? 0.053 64.412 -3.971 1.00 73.27 267 ILE B O 1
ATOM 4810 N N . THR B 1 268 ? 0.608 66.549 -4.451 1.00 81.38 268 THR B N 1
ATOM 4811 C CA . THR B 1 268 ? -0.549 67.173 -3.812 1.00 86.21 268 THR B CA 1
ATOM 4812 C C . THR B 1 268 ? -1.160 68.184 -4.793 1.00 91.22 268 THR B C 1
ATOM 4813 O O . THR B 1 268 ? -0.440 68.803 -5.582 1.00 95.91 268 THR B O 1
ATOM 4817 N N . LEU B 1 269 ? -2.489 68.335 -4.738 1.00 92.09 269 LEU B N 1
ATOM 4818 C CA . LEU B 1 269 ? -3.225 69.221 -5.646 1.00 90.68 269 LEU B CA 1
ATOM 4819 C C . LEU B 1 269 ? -4.532 69.682 -4.986 1.00 92.49 269 LEU B C 1
ATOM 4820 O O . LEU B 1 269 ? -4.924 69.173 -3.932 1.00 88.29 269 LEU B O 1
ATOM 4825 N N . THR B 1 270 ? -5.187 70.657 -5.627 1.00 93.37 270 THR B N 1
ATOM 4826 C CA . THR B 1 270 ? -6.507 71.138 -5.234 1.00 97.14 270 THR B CA 1
ATOM 4827 C C . THR B 1 270 ? -7.569 70.301 -5.960 1.00 94.85 270 THR B C 1
ATOM 4828 O O . THR B 1 270 ? -7.665 70.344 -7.188 1.00 99.29 270 THR B O 1
ATOM 4832 N N . CYS B 1 271 ? -8.345 69.531 -5.189 1.00 92.13 271 CYS B N 1
ATOM 4833 C CA . CYS B 1 271 ? -9.450 68.735 -5.714 1.00 89.40 271 CYS B CA 1
ATOM 4834 C C . CYS B 1 271 ? -10.556 69.669 -6.200 1.00 90.86 271 CYS B C 1
ATOM 4835 O O . CYS B 1 271 ? -10.961 70.572 -5.471 1.00 91.07 271 CYS B O 1
ATOM 4838 N N . PRO B 1 272 ? -11.073 69.495 -7.441 1.00 89.20 272 PRO B N 1
ATOM 4839 C CA . PRO B 1 272 ? -12.152 70.344 -7.949 1.00 89.64 272 PRO B CA 1
ATOM 4840 C C . PRO B 1 272 ? -13.483 70.051 -7.240 1.00 89.93 272 PRO B C 1
ATOM 4841 O O . PRO B 1 272 ? -13.701 68.932 -6.770 1.00 89.54 272 PRO B O 1
ATOM 4845 N N . ASP B 1 273 ? -14.351 71.067 -7.173 1.00 93.15 273 ASP B N 1
ATOM 4846 C CA . ASP B 1 273 ? -15.576 71.024 -6.375 1.00 92.45 273 ASP B CA 1
ATOM 4847 C C . ASP B 1 273 ? -16.608 70.130 -7.074 1.00 89.22 273 ASP B C 1
ATOM 4848 O O . ASP B 1 273 ? -17.279 70.564 -8.010 1.00 92.85 273 ASP B O 1
ATOM 4853 N N . LEU B 1 274 ? -16.716 68.881 -6.602 1.00 86.07 274 LEU B N 1
ATOM 4854 C CA . LEU B 1 274 ? -17.645 67.886 -7.141 1.00 82.86 274 LEU B CA 1
ATOM 4855 C C . LEU B 1 274 ? -18.709 67.552 -6.089 1.00 82.91 274 LEU B C 1
ATOM 4856 O O . LEU B 1 274 ? -18.465 67.675 -4.884 1.00 81.44 274 LEU B O 1
ATOM 4861 N N . SER B 1 275 ? -19.881 67.118 -6.567 1.00 82.22 275 SER B N 1
ATOM 4862 C CA . SER B 1 275 ? -20.963 66.620 -5.717 1.00 81.88 275 SER B CA 1
ATOM 4863 C C . SER B 1 275 ? -20.530 65.306 -5.055 1.00 79.55 275 SER B C 1
ATOM 4864 O O . SER B 1 275 ? -19.554 64.687 -5.477 1.00 77.45 275 SER B O 1
ATOM 4867 N N . ASP B 1 276 ? -21.266 64.895 -4.017 1.00 80.71 276 ASP B N 1
ATOM 4868 C CA . ASP B 1 276 ? -21.034 63.618 -3.346 1.00 77.02 276 ASP B CA 1
ATOM 4869 C C . ASP B 1 276 ? -21.343 62.487 -4.335 1.00 75.21 276 ASP B C 1
ATOM 4870 O O . ASP B 1 276 ? -22.360 62.531 -5.029 1.00 78.15 276 ASP B O 1
ATOM 4875 N N . GLY B 1 277 ? -20.448 61.494 -4.395 1.00 71.37 277 GLY B N 1
ATOM 4876 C CA . GLY B 1 277 ? -20.597 60.332 -5.270 1.00 68.48 277 GLY B CA 1
ATOM 4877 C C . GLY B 1 277 ? -19.252 59.759 -5.683 1.00 63.88 277 GLY B C 1
ATOM 4878 O O . GLY B 1 277 ? -18.202 60.207 -5.219 1.00 61.78 277 GLY B O 1
ATOM 4879 N N . SER B 1 278 ? -19.299 58.761 -6.570 1.00 61.48 278 SER B N 1
ATOM 4880 C CA . SER B 1 278 ? -18.117 58.082 -7.077 1.00 59.61 278 SER B CA 1
ATOM 4881 C C . SER B 1 278 ? -17.825 58.550 -8.509 1.00 59.56 278 SER B C 1
ATOM 4882 O O . SER B 1 278 ? -18.715 58.552 -9.360 1.00 60.42 278 SER B O 1
ATOM 4885 N N . TYR B 1 279 ? -16.569 58.946 -8.752 1.00 58.24 279 TYR B N 1
ATOM 4886 C CA . TYR B 1 279 ? -16.121 59.493 -10.031 1.00 58.27 279 TYR B CA 1
ATOM 4887 C C . TYR B 1 279 ? -14.851 58.769 -10.491 1.00 54.75 279 TYR B C 1
ATOM 4888 O O . TYR B 1 279 ? -14.219 58.037 -9.728 1.00 52.09 279 TYR B O 1
ATOM 4897 N N . THR B 1 280 ? -14.494 58.997 -11.757 1.00 54.74 280 THR B N 1
ATOM 4898 C CA . THR B 1 280 ? -13.328 58.396 -12.378 1.00 54.63 280 THR B CA 1
ATOM 4899 C C . THR B 1 280 ? -12.230 59.458 -12.523 1.00 54.67 280 THR B C 1
ATOM 4900 O O . THR B 1 280 ? -12.525 60.619 -12.811 1.00 55.13 280 THR B O 1
ATOM 4904 N N . MET B 1 281 ? -10.973 59.042 -12.321 1.00 54.43 281 MET B N 1
ATOM 4905 C CA . MET B 1 281 ? -9.795 59.910 -12.443 1.00 55.98 281 MET B CA 1
ATOM 4906 C C . MET B 1 281 ? -8.767 59.273 -13.388 1.00 54.37 281 MET B C 1
ATOM 4907 O O . MET B 1 281 ? -8.429 58.104 -13.238 1.00 53.98 281 MET B O 1
ATOM 4912 N N . THR B 1 282 ? -8.263 60.071 -14.338 1.00 55.36 282 THR B N 1
ATOM 4913 C CA . THR B 1 282 ? -7.162 59.691 -15.230 1.00 55.38 282 THR B CA 1
ATOM 4914 C C . THR B 1 282 ? -6.031 60.716 -15.088 1.00 55.49 282 THR B C 1
ATOM 4915 O O . THR B 1 282 ? -6.189 61.719 -14.395 1.00 54.94 282 THR B O 1
ATOM 4919 N N . GLY B 1 283 ? -4.899 60.458 -15.754 1.00 56.07 283 GLY B N 1
ATOM 4920 C CA . GLY B 1 283 ? -3.756 61.372 -15.748 1.00 58.15 283 GLY B CA 1
ATOM 4921 C C . GLY B 1 283 ? -2.998 61.366 -17.066 1.00 60.58 283 GLY B C 1
ATOM 4922 O O . GLY B 1 283 ? -3.244 60.526 -17.935 1.00 61.72 283 GLY B O 1
ATOM 4923 N N . LYS B 1 284 ? -2.068 62.321 -17.195 1.00 64.75 284 LYS B N 1
ATOM 4924 C CA . LYS B 1 284 ? -1.205 62.482 -18.374 1.00 68.33 284 LYS B CA 1
ATOM 4925 C C . LYS B 1 284 ? 0.217 62.845 -17.914 1.00 68.54 284 LYS B C 1
ATOM 4926 O O . LYS B 1 284 ? 0.387 63.636 -16.983 1.00 67.77 284 LYS B O 1
ATOM 4932 N N . THR B 1 285 ? 1.228 62.260 -18.570 1.00 68.94 285 THR B N 1
ATOM 4933 C CA . THR B 1 285 ? 2.644 62.539 -18.281 1.00 70.35 285 THR B CA 1
ATOM 4934 C C . THR B 1 285 ? 3.139 63.685 -19.176 1.00 74.20 285 THR B C 1
ATOM 4935 O O . THR B 1 285 ? 2.386 64.207 -20.003 1.00 74.84 285 THR B O 1
ATOM 4939 N N . ARG B 1 286 ? 4.413 64.060 -18.995 1.00 76.93 286 ARG B N 1
ATOM 4940 C CA . ARG B 1 286 ? 5.069 65.100 -19.792 1.00 78.46 286 ARG B CA 1
ATOM 4941 C C . ARG B 1 286 ? 5.030 64.702 -21.273 1.00 78.06 286 ARG B C 1
ATOM 4942 O O . ARG B 1 286 ? 4.663 65.510 -22.122 1.00 79.54 286 ARG B O 1
ATOM 4950 N N . SER B 1 287 ? 5.402 63.448 -21.561 1.00 77.19 287 SER B N 1
ATOM 4951 C CA . SER B 1 287 ? 5.471 62.921 -22.934 1.00 79.65 287 SER B CA 1
ATOM 4952 C C . SER B 1 287 ? 4.065 62.780 -23.538 1.00 79.61 287 SER B C 1
ATOM 4953 O O . SER B 1 287 ? 3.907 62.822 -24.757 1.00 79.43 287 SER B O 1
ATOM 4956 N N . GLY B 1 288 ? 3.057 62.606 -22.675 1.00 78.61 288 GLY B N 1
ATOM 4957 C CA . GLY B 1 288 ? 1.652 62.533 -23.072 1.00 78.25 288 GLY B CA 1
ATOM 4958 C C . GLY B 1 288 ? 1.132 61.104 -23.089 1.00 77.08 288 GLY B C 1
ATOM 4959 O O . GLY B 1 288 ? 0.375 60.724 -23.984 1.00 78.33 288 GLY B O 1
ATOM 4960 N N . GLU B 1 289 ? 1.540 60.316 -22.087 1.00 73.97 289 GLU B N 1
ATOM 4961 C CA . GLU B 1 289 ? 1.065 58.950 -21.892 1.00 71.30 289 GLU B CA 1
ATOM 4962 C C . GLU B 1 289 ? 0.197 58.901 -20.630 1.00 65.45 289 GLU B C 1
ATOM 4963 O O . GLU B 1 289 ? 0.217 59.824 -19.815 1.00 63.46 289 GLU B O 1
ATOM 4969 N N . ALA B 1 290 ? -0.568 57.813 -20.492 1.00 61.26 290 ALA B N 1
ATOM 4970 C CA . ALA B 1 290 ? -1.552 57.666 -19.426 1.00 57.74 290 ALA B CA 1
ATOM 4971 C C . ALA B 1 290 ? -0.838 57.357 -18.107 1.00 54.71 290 ALA B C 1
ATOM 4972 O O . ALA B 1 290 ? 0.046 56.503 -18.062 1.00 54.61 290 ALA B O 1
ATOM 4974 N N . VAL B 1 291 ? -1.231 58.079 -17.051 1.00 53.32 291 VAL B N 1
ATOM 4975 C CA . VAL B 1 291 ? -0.835 57.783 -15.680 1.00 51.96 291 VAL B CA 1
ATOM 4976 C C . VAL B 1 291 ? -1.506 56.467 -15.273 1.00 50.23 291 VAL B C 1
ATOM 4977 O O . VAL B 1 291 ? -2.672 56.237 -15.595 1.00 49.84 291 VAL B O 1
ATOM 4981 N N . GLN B 1 292 ? -0.754 55.610 -14.576 1.00 49.59 292 GLN B N 1
ATOM 4982 C CA . GLN B 1 292 ? -1.239 54.303 -14.141 1.00 48.93 292 GLN B CA 1
ATOM 4983 C C . GLN B 1 292 ? -1.633 54.378 -12.662 1.00 47.25 292 GLN B C 1
ATOM 4984 O O . GLN B 1 292 ? -1.158 55.243 -11.928 1.00 45.30 292 GLN B O 1
ATOM 4990 N N . PHE B 1 293 ? -2.521 53.468 -12.249 1.00 46.97 293 PHE B N 1
ATOM 4991 C CA . PHE B 1 293 ? -3.063 53.427 -10.890 1.00 47.16 293 PHE B CA 1
ATOM 4992 C C . PHE B 1 293 ? -3.083 51.980 -10.388 1.00 46.63 293 PHE B C 1
ATOM 4993 O O . PHE B 1 293 ? -3.442 51.072 -11.129 1.00 47.80 293 PHE B O 1
ATOM 5001 N N . LEU B 1 294 ? -2.704 51.790 -9.120 1.00 46.84 294 LEU B N 1
ATOM 5002 C CA . LEU B 1 294 ? -2.620 50.473 -8.493 1.00 48.23 294 LEU B CA 1
ATOM 5003 C C . LEU B 1 294 ? -3.698 50.365 -7.410 1.00 49.25 294 LEU B C 1
ATOM 5004 O O . LEU B 1 294 ? -3.742 51.183 -6.479 1.00 48.15 294 LEU B O 1
ATOM 5009 N N . ASN B 1 295 ? -4.563 49.355 -7.568 1.00 50.89 295 ASN B N 1
ATOM 5010 C CA . ASN B 1 295 ? -5.613 48.997 -6.619 1.00 52.27 295 ASN B CA 1
ATOM 5011 C C . ASN B 1 295 ? -5.670 47.467 -6.524 1.00 54.76 295 ASN B C 1
ATOM 5012 O O . ASN B 1 295 ? -5.884 46.791 -7.535 1.00 54.46 295 ASN B O 1
ATOM 5017 N N . ASP B 1 296 ? -5.450 46.942 -5.311 1.00 58.05 296 ASP B N 1
ATOM 5018 C CA . ASP B 1 296 ? -5.448 45.498 -5.017 1.00 60.88 296 ASP B CA 1
ATOM 5019 C C . ASP B 1 296 ? -4.558 44.766 -6.030 1.00 60.79 296 ASP B C 1
ATOM 5020 O O . ASP B 1 296 ? -4.918 43.699 -6.534 1.00 62.37 296 ASP B O 1
ATOM 5025 N N . ASN B 1 297 ? -3.402 45.374 -6.320 1.00 61.12 297 ASN B N 1
ATOM 5026 C CA . ASN B 1 297 ? -2.330 44.794 -7.132 1.00 62.26 297 ASN B CA 1
ATOM 5027 C C . ASN B 1 297 ? -2.738 44.692 -8.613 1.00 60.89 297 ASN B C 1
ATOM 5028 O O . ASN B 1 297 ? -2.085 43.979 -9.375 1.00 59.86 297 ASN B O 1
ATOM 5033 N N . ILE B 1 298 ? -3.781 45.431 -9.021 1.00 58.16 298 ILE B N 1
ATOM 5034 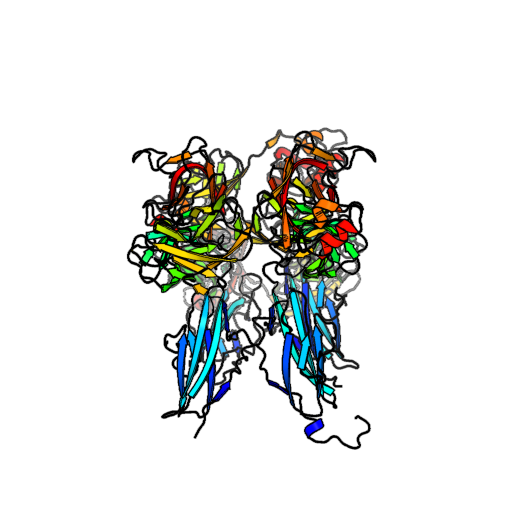C CA . ILE B 1 298 ? -4.207 45.521 -10.426 1.00 58.76 298 ILE B CA 1
ATOM 5035 C C . ILE B 1 298 ? -3.864 46.924 -10.944 1.00 56.28 298 ILE B C 1
ATOM 5036 O O . ILE B 1 298 ? -4.221 47.924 -10.322 1.00 56.36 298 ILE B O 1
ATOM 5041 N N . THR B 1 299 ? -3.180 46.973 -12.094 1.00 56.43 299 THR B N 1
ATOM 5042 C CA . THR B 1 299 ? -2.737 48.215 -12.725 1.00 55.78 299 THR B CA 1
ATOM 5043 C C . THR B 1 299 ? -3.732 48.606 -13.827 1.00 54.75 299 THR B C 1
ATOM 5044 O O . THR B 1 299 ? -3.948 47.848 -14.771 1.00 56.42 299 THR B O 1
ATOM 5048 N N . THR B 1 300 ? -4.332 49.794 -13.680 1.00 52.60 300 THR B N 1
ATOM 5049 C CA . THR B 1 300 ? -5.242 50.394 -14.659 1.00 51.95 300 THR B CA 1
ATOM 5050 C C . THR B 1 300 ? -4.728 51.790 -15.029 1.00 51.16 300 THR B C 1
ATOM 5051 O O . THR B 1 300 ? -3.807 52.295 -14.391 1.00 50.26 300 THR B O 1
ATOM 5055 N N . THR B 1 301 ? -5.347 52.409 -16.044 1.00 51.30 301 THR B N 1
ATOM 5056 C CA . THR B 1 301 ? -5.081 53.805 -16.417 1.00 51.74 301 THR B CA 1
ATOM 5057 C C . THR B 1 301 ? -6.234 54.691 -15.926 1.00 52.08 301 THR B C 1
ATOM 5058 O O . THR B 1 301 ? -6.493 55.752 -16.490 1.00 53.44 301 THR B O 1
ATOM 5062 N N . GLU B 1 302 ? -6.887 54.253 -14.843 1.00 51.88 302 GLU B N 1
ATOM 5063 C CA . GLU B 1 302 ? -8.132 54.826 -14.346 1.00 52.30 302 GLU B CA 1
ATOM 5064 C C . GLU B 1 302 ? -8.300 54.443 -12.873 1.00 50.48 302 GLU B C 1
ATOM 5065 O O . GLU B 1 302 ? -7.995 53.320 -12.498 1.00 49.85 302 GLU B O 1
ATOM 5071 N N . GLN B 1 303 ? -8.792 55.385 -12.064 1.00 49.68 303 GLN B N 1
ATOM 5072 C CA . GLN B 1 303 ? -8.958 55.209 -10.625 1.00 48.94 303 GLN B CA 1
ATOM 5073 C C . GLN B 1 303 ? -10.379 55.626 -10.232 1.00 48.73 303 GLN B C 1
ATOM 5074 O O . GLN B 1 303 ? -10.852 56.689 -10.625 1.00 48.01 303 GLN B O 1
ATOM 5080 N N . THR B 1 304 ? -11.044 54.773 -9.448 1.00 48.37 304 THR B N 1
ATOM 5081 C CA . THR B 1 304 ? -12.324 55.096 -8.845 1.00 49.27 304 THR B CA 1
ATOM 5082 C C . THR B 1 304 ? -12.067 55.955 -7.601 1.00 48.65 304 THR B C 1
ATOM 5083 O O . THR B 1 304 ? -11.252 55.590 -6.755 1.00 47.38 304 THR B O 1
ATOM 5087 N N . VAL B 1 305 ? -12.755 57.101 -7.518 1.00 50.95 305 VAL B N 1
ATOM 5088 C CA . VAL B 1 305 ? -12.565 58.089 -6.451 1.00 51.78 305 VAL B CA 1
ATOM 5089 C C . VAL B 1 305 ? -13.933 58.430 -5.852 1.00 53.59 305 VAL B C 1
ATOM 5090 O O . VAL B 1 305 ? -14.803 58.945 -6.551 1.00 55.46 305 VAL B O 1
ATOM 5094 N N . THR B 1 306 ? -14.108 58.141 -4.559 1.00 54.08 306 THR B N 1
ATOM 5095 C CA . THR B 1 306 ? -15.324 58.498 -3.835 1.00 57.35 306 THR B CA 1
ATOM 5096 C C . THR B 1 306 ? -15.121 59.868 -3.177 1.00 59.02 306 THR B C 1
ATOM 5097 O O . THR B 1 306 ? -14.143 60.085 -2.464 1.00 59.26 306 THR B O 1
ATOM 5101 N N . VAL B 1 307 ? -16.063 60.780 -3.439 1.00 62.37 307 VAL B N 1
ATOM 5102 C CA . VAL B 1 307 ? -16.025 62.147 -2.947 1.00 63.82 307 VAL B CA 1
ATOM 5103 C C . VAL B 1 307 ? -17.181 62.332 -1.958 1.00 65.04 307 VAL B C 1
ATOM 5104 O O . VAL B 1 307 ? -18.276 61.807 -2.170 1.00 64.95 307 VAL B O 1
ATOM 5108 N N . SER B 1 308 ? -16.921 63.078 -0.879 1.00 65.65 308 SER B N 1
ATOM 5109 C CA . SER B 1 308 ? -17.923 63.364 0.146 1.00 68.09 308 SER B CA 1
ATOM 5110 C C . SER B 1 308 ? -17.591 64.683 0.859 1.00 69.39 308 SER B C 1
ATOM 5111 O O . SER B 1 308 ? -16.425 65.084 0.941 1.00 72.45 308 SER B O 1
ATOM 5114 N N . THR B 1 309 ? -18.640 65.347 1.358 1.00 70.16 309 THR B N 1
ATOM 5115 C CA . THR B 1 309 ? -18.524 66.595 2.102 1.00 68.24 309 THR B CA 1
ATOM 5116 C C . THR B 1 309 ? -18.659 66.298 3.600 1.00 62.28 309 THR B C 1
ATOM 5117 O O . THR B 1 309 ? -19.541 65.543 4.008 1.00 60.81 309 THR B O 1
ATOM 5121 N N . GLU B 1 310 ? -17.767 66.893 4.399 1.00 58.24 310 GLU B N 1
ATOM 5122 C CA . GLU B 1 310 ? -17.851 66.857 5.851 1.00 55.59 310 GLU B CA 1
ATOM 5123 C C . GLU B 1 310 ? -18.656 68.073 6.323 1.00 52.84 310 GLU B C 1
ATOM 5124 O O . GLU B 1 310 ? -18.366 69.198 5.930 1.00 50.45 310 GLU B O 1
ATOM 5130 N N . ILE B 1 311 ? -19.677 67.823 7.148 1.00 52.18 311 ILE B N 1
ATOM 5131 C CA . ILE B 1 311 ? -20.404 68.871 7.860 1.00 52.86 311 ILE B CA 1
ATOM 5132 C C . ILE B 1 311 ? -19.694 69.108 9.199 1.00 50.85 311 ILE B C 1
ATOM 5133 O O . ILE B 1 311 ? -19.430 68.161 9.930 1.00 50.26 311 ILE B O 1
ATOM 5138 N N . THR B 1 312 ? -19.384 70.374 9.500 1.00 49.72 312 THR B N 1
ATOM 5139 C CA . THR B 1 312 ? -18.751 70.761 10.758 1.00 48.17 312 THR B CA 1
ATOM 5140 C C . THR B 1 312 ? -19.833 70.910 11.832 1.00 47.35 312 THR B C 1
ATOM 5141 O O . THR B 1 312 ? -20.702 71.766 11.710 1.00 49.88 312 THR B O 1
ATOM 5145 N N . LEU B 1 313 ? -19.759 70.074 12.875 1.00 44.87 313 LEU B N 1
ATOM 5146 C CA . LEU B 1 313 ? -20.696 70.115 14.000 1.00 44.58 313 LEU B CA 1
ATOM 5147 C C . LEU B 1 313 ? -20.233 71.149 15.033 1.00 43.79 313 LEU B C 1
ATOM 5148 O O . LEU B 1 313 ? -21.054 71.851 15.611 1.00 45.55 313 LEU B O 1
ATOM 5153 N N . TRP B 1 314 ? -18.919 71.211 15.271 1.00 42.15 314 TRP B N 1
ATOM 5154 C CA . TRP B 1 314 ? -18.340 72.081 16.290 1.00 41.60 314 TRP B CA 1
ATOM 5155 C C . TRP B 1 314 ? -16.876 72.385 15.953 1.00 42.22 314 TRP B C 1
ATOM 5156 O O . TRP B 1 314 ? -16.202 71.590 15.311 1.00 42.24 314 TRP B O 1
ATOM 5167 N N . SER B 1 315 ? -16.402 73.541 16.428 1.00 42.10 315 SER B N 1
ATOM 5168 C CA . SER B 1 315 ? -15.060 74.043 16.170 1.00 42.77 315 SER B CA 1
ATOM 5169 C C . SER B 1 315 ? -14.589 74.899 17.353 1.00 41.98 315 SER B C 1
ATOM 5170 O O . SER B 1 315 ? -15.388 75.606 17.964 1.00 42.68 315 SER B O 1
ATOM 5173 N N . GLY B 1 316 ? -13.291 74.827 17.666 1.00 40.21 316 GLY B N 1
ATOM 5174 C CA . GLY B 1 316 ? -12.696 75.588 18.771 1.00 40.72 316 GLY B CA 1
ATOM 5175 C C . GLY B 1 316 ? -11.445 74.925 19.325 1.00 39.92 316 GLY B C 1
ATOM 5176 O O . GLY B 1 316 ? -10.702 74.289 18.589 1.00 39.69 316 GLY B O 1
ATOM 5177 N N . HIS B 1 317 ? -11.219 75.084 20.635 1.00 39.97 317 HIS B N 1
ATOM 5178 C CA . HIS B 1 317 ? -10.030 74.556 21.315 1.00 38.86 317 HIS B CA 1
ATOM 5179 C C . HIS B 1 317 ? -10.361 74.274 22.789 1.00 37.65 317 HIS B C 1
ATOM 5180 O O . HIS B 1 317 ? -10.055 75.076 23.670 1.00 39.42 317 HIS B O 1
ATOM 5187 N N . HIS B 1 318 ? -10.979 73.113 23.037 1.00 35.78 318 HIS B N 1
ATOM 5188 C CA . HIS B 1 318 ? -11.541 72.752 24.338 1.00 33.88 318 HIS B CA 1
ATOM 5189 C C . HIS B 1 318 ? -10.691 71.664 25.005 1.00 31.95 318 HIS B C 1
ATOM 5190 O O . HIS B 1 318 ? -10.623 70.540 24.514 1.00 30.36 318 HIS B O 1
ATOM 5197 N N . TYR B 1 319 ? -10.069 72.014 26.136 1.00 31.51 319 TYR B N 1
ATOM 5198 C CA . TYR B 1 319 ? -9.267 71.090 26.925 1.00 30.77 319 TYR B CA 1
ATOM 5199 C C . TYR B 1 319 ? -10.181 70.080 27.631 1.00 30.58 319 TYR B C 1
ATOM 5200 O O . TYR B 1 319 ? -11.287 70.415 28.035 1.00 30.62 319 TYR B O 1
ATOM 5209 N N . VAL B 1 320 ? -9.690 68.845 27.778 1.00 30.28 320 VAL B N 1
ATOM 5210 C CA . VAL B 1 320 ? -10.406 67.757 28.438 1.00 30.89 320 VAL B CA 1
ATOM 5211 C C . VAL B 1 320 ? -9.493 67.160 29.513 1.00 31.35 320 VAL B C 1
ATOM 5212 O O . VAL B 1 320 ? -8.352 66.828 29.221 1.00 31.81 320 VAL B O 1
ATOM 5216 N N . SER B 1 321 ? -10.003 67.028 30.743 1.00 31.55 321 SER B N 1
ATOM 5217 C CA . SER B 1 321 ? -9.275 66.354 31.823 1.00 33.29 321 SER B CA 1
ATOM 5218 C C . SER B 1 321 ? -10.239 65.877 32.911 1.00 33.69 321 SER B C 1
ATOM 5219 O O . SER B 1 321 ? -10.882 66.685 33.565 1.00 34.88 321 SER B O 1
ATOM 5222 N N . TRP B 1 322 ? -10.274 64.558 33.118 1.00 33.88 322 TRP B N 1
ATOM 5223 C CA . TRP B 1 322 ? -11.115 63.926 34.134 1.00 35.35 322 TRP B CA 1
ATOM 5224 C C . TRP B 1 322 ? -10.559 64.149 35.548 1.00 37.62 322 TRP B C 1
ATOM 5225 O O . TRP B 1 322 ? -11.187 63.738 36.514 1.00 40.52 322 TRP B O 1
ATOM 5236 N N . ASP B 1 323 ? -9.383 64.778 35.664 1.00 40.16 323 ASP B N 1
ATOM 5237 C CA . ASP B 1 323 ? -8.822 65.191 36.955 1.00 43.95 323 ASP B CA 1
ATOM 5238 C C . ASP B 1 323 ? -9.616 66.384 37.509 1.00 46.26 323 ASP B C 1
ATOM 5239 O O . ASP B 1 323 ? -9.677 66.583 38.720 1.00 53.03 323 ASP B O 1
ATOM 5244 N N . LYS B 1 324 ? -10.214 67.177 36.612 1.00 43.62 324 LYS B N 1
ATOM 5245 C CA . LYS B 1 324 ? -10.961 68.369 36.984 1.00 45.07 324 LYS B CA 1
ATOM 5246 C C . LYS B 1 324 ? -12.221 67.975 37.752 1.00 44.64 324 LYS B C 1
ATOM 5247 O O . LYS B 1 324 ? -12.738 66.868 37.592 1.00 45.12 324 LYS B O 1
ATOM 5253 N N . PRO B 1 325 ? -12.748 68.869 38.622 1.00 44.21 325 PRO B N 1
ATOM 5254 C CA . PRO B 1 325 ? -13.937 68.559 39.415 1.00 42.95 325 PRO B CA 1
ATOM 5255 C C . PRO B 1 325 ? -15.213 68.565 38.560 1.00 44.34 325 PRO B C 1
ATOM 5256 O O . PRO B 1 325 ? -15.236 69.169 37.491 1.00 43.12 325 PRO B O 1
ATOM 5260 N N . ASP B 1 326 ? -16.255 67.880 39.045 1.00 46.77 326 ASP B N 1
ATOM 5261 C CA . ASP B 1 326 ? -17.526 67.759 38.336 1.00 48.71 326 ASP B CA 1
ATOM 5262 C C . ASP B 1 326 ? -18.102 69.158 38.097 1.00 45.90 326 ASP B C 1
ATOM 5263 O O . ASP B 1 326 ? -18.009 70.032 38.959 1.00 46.51 326 ASP B O 1
ATOM 5268 N N . GLY B 1 327 ? -18.670 69.366 36.907 1.00 44.96 327 GLY B N 1
ATOM 5269 C CA . GLY B 1 327 ? -19.299 70.633 36.552 1.00 45.92 327 GLY B CA 1
ATOM 5270 C C . GLY B 1 327 ? -18.306 71.662 36.036 1.00 45.66 327 GLY B C 1
ATOM 5271 O O . GLY B 1 327 ? -18.713 72.712 35.546 1.00 48.28 327 GLY B O 1
ATOM 5272 N N . ASP B 1 328 ? -17.004 71.374 36.157 1.00 42.52 328 ASP B N 1
ATOM 5273 C CA . ASP B 1 328 ? -15.981 72.157 35.489 1.00 42.66 328 ASP B CA 1
ATOM 5274 C C . ASP B 1 328 ? -16.170 71.983 33.983 1.00 41.26 328 ASP B C 1
ATOM 5275 O O . ASP B 1 328 ? -16.266 70.857 33.497 1.00 38.17 328 ASP B O 1
ATOM 5280 N N . PRO B 1 329 ? -16.244 73.089 33.206 1.00 42.10 329 PRO B N 1
ATOM 5281 C CA . PRO B 1 329 ? -16.475 73.007 31.762 1.00 42.44 329 PRO B CA 1
ATOM 5282 C C . PRO B 1 329 ? -15.508 72.104 30.978 1.00 39.96 329 PRO B C 1
ATOM 5283 O O . PRO B 1 329 ? -15.857 71.653 29.892 1.00 41.28 329 PRO B O 1
ATOM 5287 N N . ASN B 1 330 ? -14.310 71.862 31.526 1.00 38.19 330 ASN B N 1
ATOM 5288 C CA . ASN B 1 330 ? -13.242 71.161 30.816 1.00 37.30 330 ASN B CA 1
ATOM 5289 C C . ASN B 1 330 ? -12.971 69.766 31.402 1.00 36.35 330 ASN B C 1
ATOM 5290 O O . ASN B 1 330 ? -11.938 69.177 31.095 1.00 36.11 330 ASN B O 1
ATOM 5295 N N . LYS B 1 331 ? -13.885 69.222 32.217 1.00 35.73 331 LYS B N 1
ATOM 5296 C CA . LYS B 1 331 ? -13.746 67.832 32.675 1.00 35.00 331 LYS B CA 1
ATOM 5297 C C . LYS B 1 331 ? -14.010 66.885 31.497 1.00 34.99 331 LYS B C 1
ATOM 5298 O O . LYS B 1 331 ? -13.418 65.798 31.409 1.00 32.61 331 LYS B O 1
ATOM 5304 N N . THR B 1 332 ? -14.918 67.315 30.616 1.00 33.68 332 THR B N 1
ATOM 5305 C CA . THR B 1 332 ? -15.291 66.608 29.412 1.00 33.27 332 THR B CA 1
ATOM 5306 C C . THR B 1 332 ? -15.505 67.618 28.282 1.00 32.76 332 THR B C 1
ATOM 5307 O O . THR B 1 332 ? -15.444 68.827 28.498 1.00 31.45 332 THR B O 1
ATOM 5311 N N . PHE B 1 333 ? -15.745 67.089 27.080 1.00 32.66 333 PHE B N 1
ATOM 5312 C CA . PHE B 1 333 ? -16.278 67.844 25.966 1.00 34.03 333 PHE B CA 1
ATOM 5313 C C . PHE B 1 333 ? -17.713 67.372 25.713 1.00 34.80 333 PHE B C 1
ATOM 5314 O O . PHE B 1 333 ? -17.915 66.211 25.367 1.00 35.22 333 PHE B O 1
ATOM 5322 N N . GLY B 1 334 ? -18.686 68.275 25.889 1.00 36.21 334 GLY B N 1
ATOM 5323 C CA . GLY B 1 334 ? -20.104 67.975 25.662 1.00 36.22 334 GLY B CA 1
ATOM 5324 C C . GLY B 1 334 ? -20.853 69.161 25.080 1.00 37.37 334 GLY B C 1
ATOM 5325 O O . GLY B 1 334 ? -21.947 69.481 25.526 1.00 36.34 334 GLY B O 1
ATOM 5326 N N . LEU B 1 335 ? -20.258 69.794 24.063 1.00 39.27 335 LEU B N 1
ATOM 5327 C CA . LEU B 1 335 ? -20.751 71.056 23.505 1.00 41.87 335 LEU B CA 1
ATOM 5328 C C . LEU B 1 335 ? -21.525 70.817 22.198 1.00 44.88 335 LEU B C 1
ATOM 5329 O O . LEU B 1 335 ? -21.918 71.778 21.531 1.00 48.60 335 LEU B O 1
ATOM 5334 N N . ILE B 1 336 ? -21.741 69.548 21.836 1.00 43.16 336 ILE B N 1
ATOM 5335 C CA . ILE B 1 336 ? -22.655 69.197 20.759 1.00 43.62 336 ILE B CA 1
ATOM 5336 C C . ILE B 1 336 ? -23.932 68.658 21.395 1.00 43.05 336 ILE B C 1
ATOM 5337 O O . ILE B 1 336 ? -23.922 67.581 21.980 1.00 42.96 336 ILE B O 1
ATOM 5342 N N . PRO B 1 337 ? -25.062 69.396 21.329 1.00 45.06 337 PRO B N 1
ATOM 5343 C CA . PRO B 1 337 ? -26.300 68.955 21.975 1.00 46.74 337 PRO B CA 1
ATOM 5344 C C . PRO B 1 337 ? -26.924 67.701 21.338 1.00 47.13 337 PRO B C 1
ATOM 5345 O O . PRO B 1 337 ? -26.646 67.377 20.189 1.00 47.89 337 PRO B O 1
ATOM 5349 N N . MET B 1 338 ? -27.785 67.029 22.112 1.00 48.43 338 MET B N 1
ATOM 5350 C CA . MET B 1 338 ? -28.387 65.734 21.764 1.00 49.33 338 MET B CA 1
ATOM 5351 C C . MET B 1 338 ? -29.181 65.819 20.454 1.00 51.91 338 MET B C 1
ATOM 5352 O O . MET B 1 338 ? -29.195 64.859 19.683 1.00 50.48 338 MET B O 1
ATOM 5357 N N . ASP B 1 339 ? -29.851 66.956 20.223 1.00 53.26 339 ASP B N 1
ATOM 5358 C CA . ASP B 1 339 ? -30.752 67.129 19.078 1.00 57.47 339 ASP B CA 1
ATOM 5359 C C . ASP B 1 339 ? -29.962 67.138 17.757 1.00 57.78 339 ASP B C 1
ATOM 5360 O O . ASP B 1 339 ? -30.546 66.892 16.701 1.00 61.15 339 ASP B O 1
ATOM 5365 N N . VAL B 1 340 ? -28.651 67.418 17.812 1.00 54.33 340 VAL B N 1
ATOM 5366 C CA . VAL B 1 340 ? -27.776 67.363 16.629 1.00 52.53 340 VAL B CA 1
ATOM 5367 C C . VAL B 1 340 ? -27.516 65.895 16.260 1.00 51.05 340 VAL B C 1
ATOM 5368 O O . VAL B 1 340 ? -27.547 65.541 15.082 1.00 53.81 340 VAL B O 1
ATOM 5372 N N . PHE B 1 341 ? -27.256 65.053 17.267 1.00 48.30 341 PHE B N 1
ATOM 5373 C CA . PHE B 1 341 ? -26.980 63.627 17.049 1.00 48.23 341 PHE B CA 1
ATOM 5374 C C . PHE B 1 341 ? -28.261 62.886 16.644 1.00 50.58 341 PHE B C 1
ATOM 5375 O O . PHE B 1 341 ? -28.191 61.849 15.983 1.00 51.85 341 PHE B O 1
ATOM 5383 N N . ALA B 1 342 ? -29.421 63.427 17.033 1.00 50.81 342 ALA B N 1
ATOM 5384 C CA . ALA B 1 342 ? -30.726 62.882 16.659 1.00 53.58 342 ALA B CA 1
ATOM 5385 C C . ALA B 1 342 ? -30.922 62.944 15.137 1.00 55.76 342 ALA B C 1
ATOM 5386 O O . ALA B 1 342 ? -31.599 62.087 14.565 1.00 57.95 342 ALA B O 1
ATOM 5388 N N . GLY B 1 343 ? -30.330 63.964 14.500 1.00 56.08 343 GLY B N 1
ATOM 5389 C CA . GLY B 1 343 ? -30.447 64.212 13.063 1.00 56.06 343 GLY B CA 1
ATOM 5390 C C . GLY B 1 343 ? -29.352 63.549 12.238 1.00 54.32 343 GLY B C 1
ATOM 5391 O O . GLY B 1 343 ? -29.341 63.698 11.020 1.00 56.75 343 GLY B O 1
ATOM 5392 N N . ILE B 1 344 ? -28.427 62.831 12.892 1.00 52.15 344 ILE B N 1
ATOM 5393 C CA . ILE B 1 344 ? -27.397 62.039 12.206 1.00 50.60 344 ILE B CA 1
ATOM 5394 C C . ILE B 1 344 ? -27.944 60.626 11.968 1.00 51.83 344 ILE B C 1
ATOM 5395 O O . ILE B 1 344 ? -28.496 60.009 12.878 1.00 50.50 344 ILE B O 1
ATOM 5400 N N . THR B 1 345 ? -27.762 60.122 10.742 1.00 53.33 345 THR B N 1
ATOM 5401 C CA . THR B 1 345 ? -28.249 58.803 10.336 1.00 55.03 345 THR B CA 1
ATOM 5402 C C . THR B 1 345 ? -27.143 57.760 10.542 1.00 53.87 345 THR B C 1
ATOM 5403 O O . THR B 1 345 ? -25.952 58.077 10.470 1.00 50.46 345 THR B O 1
ATOM 5407 N N . ALA B 1 346 ? -27.562 56.514 10.792 1.00 54.47 346 ALA B N 1
ATOM 5408 C CA . ALA B 1 346 ? -26.658 55.416 11.142 1.00 53.79 346 ALA B CA 1
ATOM 5409 C C . ALA B 1 346 ? -25.719 55.124 9.968 1.00 53.10 346 ALA B C 1
ATOM 5410 O O . ALA B 1 346 ? -26.140 55.147 8.814 1.00 54.33 346 ALA B O 1
ATOM 5412 N N . GLY B 1 347 ? -24.447 54.862 10.289 1.00 51.43 347 GLY B N 1
ATOM 5413 C CA . GLY B 1 347 ? -23.407 54.575 9.302 1.00 51.03 347 GLY B CA 1
ATOM 5414 C C . GLY B 1 347 ? -22.637 55.820 8.885 1.00 49.11 347 GLY B C 1
ATOM 5415 O O . GLY B 1 347 ? -21.729 55.736 8.056 1.00 48.34 347 GLY B O 1
ATOM 5416 N N . SER B 1 348 ? -23.011 56.977 9.448 1.00 49.13 348 SER B N 1
ATOM 5417 C CA . SER B 1 348 ? -22.273 58.220 9.265 1.00 48.15 348 SER B CA 1
ATOM 5418 C C . SER B 1 348 ? -20.925 58.104 9.983 1.00 45.45 348 SER B C 1
ATOM 5419 O O . SER B 1 348 ? -20.818 57.398 10.984 1.00 43.39 348 SER B O 1
ATOM 5422 N N . THR B 1 349 ? -19.909 58.789 9.448 1.00 45.87 349 THR B N 1
ATOM 5423 C CA . THR B 1 349 ? -18.561 58.793 10.003 1.00 43.82 349 THR B CA 1
ATOM 5424 C C . THR B 1 349 ? -18.337 60.100 10.766 1.00 42.93 349 THR B C 1
ATOM 5425 O O . THR B 1 349 ? -18.325 61.165 10.168 1.00 42.69 349 THR B O 1
ATOM 5429 N N . LEU B 1 350 ? -18.172 59.989 12.088 1.00 41.79 350 LEU B N 1
ATOM 5430 C CA . LEU B 1 350 ? -17.824 61.107 12.953 1.00 41.46 350 LEU B CA 1
ATOM 5431 C C . LEU B 1 350 ? -16.300 61.217 13.021 1.00 41.42 350 LEU B C 1
ATOM 5432 O O . LEU B 1 350 ? -15.622 60.212 13.184 1.00 40.95 350 LEU B O 1
ATOM 5437 N N . LYS B 1 351 ? -15.783 62.444 12.896 1.00 41.71 351 LYS B N 1
ATOM 5438 C CA . LYS B 1 351 ? -14.353 62.728 13.025 1.00 41.59 351 LYS B CA 1
ATOM 5439 C C . LYS B 1 351 ? -14.154 63.764 14.138 1.00 39.40 351 LYS B C 1
ATOM 5440 O O . LYS B 1 351 ? -14.830 64.788 14.161 1.00 37.60 351 LYS B O 1
ATOM 5446 N N . VAL B 1 352 ? -13.222 63.470 15.053 1.00 37.88 352 VAL B N 1
ATOM 5447 C CA . VAL B 1 352 ? -12.815 64.374 16.129 1.00 37.85 352 VAL B CA 1
ATOM 5448 C C . VAL B 1 352 ? -11.330 64.702 15.937 1.00 37.77 352 VAL B C 1
ATOM 5449 O O . VAL B 1 352 ? -10.479 63.825 16.078 1.00 37.26 352 VAL B O 1
ATOM 5453 N N . VAL B 1 353 ? -11.038 65.962 15.592 1.00 38.28 353 VAL B N 1
ATOM 5454 C CA . VAL B 1 353 ? -9.670 66.446 15.439 1.00 38.03 353 VAL B CA 1
ATOM 5455 C C . VAL B 1 353 ? -9.198 66.947 16.806 1.00 37.72 353 VAL B C 1
ATOM 5456 O O . VAL B 1 353 ? -9.849 67.801 17.407 1.00 38.20 353 VAL B O 1
ATOM 5460 N N . TYR B 1 354 ? -8.061 66.411 17.267 1.00 36.22 354 TYR B N 1
ATOM 5461 C CA . TYR B 1 354 ? -7.561 66.618 18.621 1.00 35.20 354 TYR B CA 1
ATOM 5462 C C . TYR B 1 354 ? -6.078 67.015 18.582 1.00 35.52 354 TYR B C 1
ATOM 5463 O O . TYR B 1 354 ? -5.357 66.684 17.638 1.00 36.61 354 TYR B O 1
ATOM 5472 N N . SER B 1 355 ? -5.638 67.722 19.629 1.00 35.14 355 SER B N 1
ATOM 5473 C CA . SER B 1 355 ? -4.242 68.101 19.820 1.00 35.94 355 SER B CA 1
ATOM 5474 C C . SER B 1 355 ? -3.841 67.869 21.281 1.00 35.36 355 SER B C 1
ATOM 5475 O O . SER B 1 355 ? -4.673 67.977 22.179 1.00 34.58 355 SER B O 1
ATOM 5478 N N . ILE B 1 356 ? -2.557 67.556 21.495 1.00 36.56 356 ILE B N 1
ATOM 5479 C CA . ILE B 1 356 ? -2.027 67.243 22.823 1.00 36.92 356 ILE B CA 1
ATOM 5480 C C . ILE B 1 356 ? -1.854 68.536 23.626 1.00 36.75 356 ILE B C 1
ATOM 5481 O O . ILE B 1 356 ? -1.733 69.620 23.054 1.00 37.21 356 ILE B O 1
ATOM 5486 N N . GLU B 1 357 ? -1.833 68.386 24.953 1.00 35.69 357 GLU B N 1
ATOM 5487 C CA . GLU B 1 357 ? -1.331 69.397 25.868 1.00 36.51 357 GLU B CA 1
ATOM 5488 C C . GLU B 1 357 ? 0.091 69.010 26.274 1.00 37.59 357 GLU B C 1
ATOM 5489 O O . GLU B 1 357 ? 0.267 68.122 27.105 1.00 36.90 357 GLU B O 1
ATOM 5495 N N . PRO B 1 358 ? 1.142 69.647 25.702 1.00 37.54 358 PRO B N 1
ATOM 5496 C CA . PRO B 1 358 ? 2.534 69.289 25.994 1.00 37.90 358 PRO B CA 1
ATOM 5497 C C . PRO B 1 358 ? 2.899 69.088 27.475 1.00 37.87 358 PRO B C 1
ATOM 5498 O O . PRO B 1 358 ? 3.644 68.161 27.788 1.00 39.98 358 PRO B O 1
ATOM 5502 N N . THR B 1 359 ? 2.369 69.934 28.367 1.00 36.98 359 THR B N 1
ATOM 5503 C CA . THR B 1 359 ? 2.719 69.885 29.796 1.00 37.31 359 THR B CA 1
ATOM 5504 C C . THR B 1 359 ? 2.040 68.694 30.487 1.00 36.08 359 THR B C 1
ATOM 5505 O O . THR B 1 359 ? 2.380 68.366 31.618 1.00 35.37 359 THR B O 1
ATOM 5509 N N . ALA B 1 360 ? 1.070 68.067 29.817 1.00 36.55 360 ALA B N 1
ATOM 5510 C CA . ALA B 1 360 ? 0.376 66.922 30.377 1.00 37.96 360 ALA B CA 1
ATOM 5511 C C . ALA B 1 360 ? 1.317 65.710 30.378 1.00 38.22 360 ALA B C 1
ATOM 5512 O O . ALA B 1 360 ? 2.144 65.527 29.483 1.00 39.20 360 ALA B O 1
ATOM 5514 N N . GLU B 1 361 ? 1.145 64.886 31.412 1.00 41.59 361 GLU B N 1
ATOM 5515 C CA . GLU B 1 361 ? 2.008 63.769 31.742 1.00 41.96 361 GLU B CA 1
ATOM 5516 C C . GLU B 1 361 ? 1.695 62.591 30.801 1.00 38.93 361 GLU B C 1
ATOM 5517 O O . GLU B 1 361 ? 2.570 61.794 30.492 1.00 38.81 361 GLU B O 1
ATOM 5523 N N . TYR B 1 362 ? 0.441 62.503 30.337 1.00 37.26 362 TYR B N 1
ATOM 5524 C CA . TYR B 1 362 ? -0.021 61.470 29.391 1.00 36.80 362 TYR B CA 1
ATOM 5525 C C . TYR B 1 362 ? -1.230 62.002 28.612 1.00 35.16 362 TYR B C 1
ATOM 5526 O O . TYR B 1 362 ? -1.844 62.980 29.020 1.00 36.28 362 TYR B O 1
ATOM 5535 N N . HIS B 1 363 ? -1.576 61.336 27.506 1.00 34.87 363 HIS B N 1
ATOM 5536 C CA . HIS B 1 363 ? -2.692 61.759 26.658 1.00 35.08 363 HIS B CA 1
ATOM 5537 C C . HIS B 1 363 ? -3.595 60.561 26.337 1.00 36.18 363 HIS B C 1
ATOM 5538 O O . HIS B 1 363 ? -3.172 59.631 25.654 1.00 35.97 363 HIS B O 1
ATOM 5545 N N . LYS B 1 364 ? -4.838 60.611 26.833 1.00 35.58 364 LYS B N 1
ATOM 5546 C CA . LYS B 1 364 ? -5.851 59.581 26.612 1.00 35.59 364 LYS B CA 1
ATOM 5547 C C . LYS B 1 364 ? -7.177 60.243 26.228 1.00 34.35 364 LYS B C 1
ATOM 5548 O O . LYS B 1 364 ? -7.529 61.278 26.786 1.00 32.50 364 LYS B O 1
ATOM 5554 N N . MET B 1 365 ? -7.907 59.621 25.293 1.00 33.52 365 MET B N 1
ATOM 5555 C CA . MET B 1 365 ? -9.258 60.039 24.944 1.00 34.15 365 MET B CA 1
ATOM 5556 C C . MET B 1 365 ? -10.147 58.809 24.710 1.00 32.30 365 MET B C 1
ATOM 5557 O O . MET B 1 365 ? -9.659 57.709 24.430 1.00 31.28 365 MET B O 1
ATOM 5562 N N . GLN B 1 366 ? -11.462 59.027 24.839 1.00 31.09 366 GLN B N 1
ATOM 5563 C CA . GLN B 1 366 ? -12.487 58.044 24.536 1.00 30.31 366 GLN B CA 1
ATOM 5564 C C . GLN B 1 366 ? -13.769 58.769 24.105 1.00 30.36 366 GLN B C 1
ATOM 5565 O O . GLN B 1 366 ? -14.194 59.720 24.748 1.00 30.35 366 GLN B O 1
ATOM 5571 N N . LEU B 1 367 ? -14.382 58.314 23.010 1.00 30.89 367 LEU B N 1
ATOM 5572 C CA . LEU B 1 367 ? -15.717 58.779 22.650 1.00 32.11 367 LEU B CA 1
ATOM 5573 C C . LEU B 1 367 ? -16.726 57.992 23.495 1.00 31.96 367 LEU B C 1
ATOM 5574 O O . LEU B 1 367 ? -16.608 56.777 23.629 1.00 32.12 367 LEU B O 1
ATOM 5579 N N . ALA B 1 368 ? -17.693 58.694 24.095 1.00 31.63 368 ALA B N 1
ATOM 5580 C CA . ALA B 1 368 ? -18.615 58.072 25.038 1.00 31.52 368 ALA B CA 1
ATOM 5581 C C . ALA B 1 368 ? -19.969 58.784 25.025 1.00 31.84 368 ALA B C 1
ATOM 5582 O O . ALA B 1 368 ? -20.147 59.791 24.346 1.00 30.37 368 ALA B O 1
ATOM 5584 N N . THR B 1 369 ? -20.915 58.222 25.786 1.00 32.71 369 THR B N 1
ATOM 5585 C CA . THR B 1 369 ? -22.223 58.824 26.038 1.00 33.79 369 THR B CA 1
ATOM 5586 C C . THR B 1 369 ? -22.125 59.733 27.267 1.00 32.97 369 THR B C 1
ATOM 5587 O O . THR B 1 369 ? -21.087 59.785 27.919 1.00 32.76 369 THR B O 1
ATOM 5591 N N . GLY B 1 370 ? -23.229 60.417 27.582 1.00 33.16 370 GLY B N 1
ATOM 5592 C CA . GLY B 1 370 ? -23.347 61.262 28.766 1.00 32.62 370 GLY B CA 1
ATOM 5593 C C . GLY B 1 370 ? -23.232 60.480 30.065 1.00 32.55 370 GLY B C 1
ATOM 5594 O O . GLY B 1 370 ? -23.005 61.078 31.115 1.00 31.25 370 GLY B O 1
ATOM 5595 N N . TYR B 1 371 ? -23.403 59.152 29.992 1.00 33.67 371 TYR B N 1
ATOM 5596 C CA . TYR B 1 371 ? -23.258 58.231 31.140 1.00 34.02 371 TYR B CA 1
ATOM 5597 C C . TYR B 1 371 ? -21.858 57.595 31.161 1.00 33.50 371 TYR B C 1
ATOM 5598 O O . TYR B 1 371 ? -21.597 56.693 31.960 1.00 33.15 371 TYR B O 1
ATOM 5607 N N . TRP B 1 372 ? -20.973 58.071 30.277 1.00 33.86 372 TRP B N 1
ATOM 5608 C CA . TRP B 1 372 ? -19.581 57.620 30.154 1.00 33.39 372 TRP B CA 1
ATOM 5609 C C . TRP B 1 372 ? -19.509 56.159 29.692 1.00 33.14 372 TRP B C 1
ATOM 5610 O O . TRP B 1 372 ? -18.566 55.459 30.030 1.00 32.17 372 TRP B O 1
ATOM 5621 N N . THR B 1 373 ? -20.499 55.718 28.909 1.00 33.91 373 THR B N 1
ATOM 5622 C CA . THR B 1 373 ? -20.453 54.427 28.231 1.00 35.17 373 THR B CA 1
ATOM 5623 C C . THR B 1 373 ? -19.697 54.605 26.912 1.00 34.85 373 THR B C 1
ATOM 5624 O O . THR B 1 373 ? -20.172 55.317 26.024 1.00 37.14 373 THR B O 1
ATOM 5628 N N . GLY B 1 374 ? -18.530 53.960 26.805 1.00 33.14 374 GLY B N 1
ATOM 5629 C CA . GLY B 1 374 ? -17.663 54.073 25.642 1.00 32.49 374 GLY B CA 1
ATOM 5630 C C . GLY B 1 374 ? -18.339 53.580 24.370 1.00 33.36 374 GLY B C 1
ATOM 5631 O O . GLY B 1 374 ? -18.977 52.525 24.366 1.00 32.81 374 GLY B O 1
ATOM 5632 N N . LEU B 1 375 ? -18.191 54.362 23.293 1.00 34.17 375 LEU B N 1
ATOM 5633 C CA . LEU B 1 375 ? -18.629 53.994 21.943 1.00 35.27 375 LEU B CA 1
ATOM 5634 C C . LEU B 1 375 ? -17.528 53.194 21.233 1.00 35.57 375 LEU B C 1
ATOM 5635 O O . LEU B 1 375 ? -17.782 52.523 20.233 1.00 36.93 375 LEU B O 1
ATOM 5640 N N . ALA B 1 376 ? -16.303 53.295 21.752 1.00 33.95 376 ALA B N 1
ATOM 5641 C CA . ALA B 1 376 ? -15.149 52.551 21.268 1.00 34.59 376 ALA B CA 1
ATOM 5642 C C . ALA B 1 376 ? -14.095 52.505 22.380 1.00 34.11 376 ALA B C 1
ATOM 5643 O O . ALA B 1 376 ? -14.333 52.987 23.490 1.00 33.32 376 ALA B O 1
ATOM 5645 N N . SER B 1 377 ? -12.934 51.922 22.078 1.00 35.06 377 SER B N 1
ATOM 5646 C CA . SER B 1 377 ? -11.876 51.802 23.055 1.00 37.22 377 SER B CA 1
ATOM 5647 C C . SER B 1 377 ? -11.314 53.182 23.399 1.00 37.62 377 SER B C 1
ATOM 5648 O O . SER B 1 377 ? -11.246 54.083 22.555 1.00 38.49 377 SER B O 1
ATOM 5651 N N . GLU B 1 378 ? -10.912 53.308 24.664 1.00 38.44 378 GLU B N 1
ATOM 5652 C CA . GLU B 1 378 ? -10.033 54.354 25.130 1.00 37.90 378 GLU B CA 1
ATOM 5653 C C . GLU B 1 378 ? -8.741 54.283 24.307 1.00 37.68 378 GLU B C 1
ATOM 5654 O O . GLU B 1 378 ? -8.253 53.181 24.028 1.00 36.09 378 GLU B O 1
ATOM 5660 N N . MET B 1 379 ? -8.220 55.448 23.895 1.00 36.76 379 MET B N 1
ATOM 5661 C CA . MET B 1 379 ? -6.987 55.526 23.103 1.00 38.25 379 MET B CA 1
ATOM 5662 C C . MET B 1 379 ? -5.929 56.362 23.840 1.00 37.90 379 MET B C 1
ATOM 5663 O O . MET B 1 379 ? -6.232 57.437 24.352 1.00 37.74 379 MET B O 1
ATOM 5668 N N . GLU B 1 380 ? -4.685 55.862 23.841 1.00 37.44 380 GLU B N 1
ATOM 5669 C CA . GLU B 1 380 ? -3.501 56.561 24.367 1.00 37.78 380 GLU B CA 1
ATOM 5670 C C . GLU B 1 380 ? -2.608 56.964 23.189 1.00 36.23 380 GLU B C 1
ATOM 5671 O O . GLU B 1 380 ? -2.355 56.149 22.307 1.00 36.78 380 GLU B O 1
ATOM 5677 N N . PHE B 1 381 ? -2.131 58.215 23.197 1.00 34.05 381 PHE B N 1
ATOM 5678 C CA . PHE B 1 381 ? -1.417 58.812 22.063 1.00 34.06 381 PHE B CA 1
ATOM 5679 C C . PHE B 1 381 ? -0.372 59.816 22.566 1.00 33.52 381 PHE B C 1
ATOM 5680 O O . PHE B 1 381 ? -0.384 60.192 23.736 1.00 32.86 381 PHE B O 1
ATOM 5688 N N . THR B 1 382 ? 0.535 60.230 21.672 1.00 33.25 382 THR B N 1
ATOM 5689 C CA . THR B 1 382 ? 1.598 61.188 22.018 1.00 34.56 382 THR B CA 1
ATOM 5690 C C . THR B 1 382 ? 1.626 62.400 21.074 1.00 36.54 382 THR B C 1
ATOM 5691 O O . THR B 1 382 ? 2.353 63.347 21.352 1.00 39.73 382 THR B O 1
ATOM 5695 N N . GLU B 1 383 ? 0.847 62.381 19.983 1.00 36.53 383 GLU B N 1
ATOM 5696 C CA . GLU B 1 383 ? 0.871 63.444 18.962 1.00 37.72 383 GLU B CA 1
ATOM 5697 C C . GLU B 1 383 ? -0.565 63.834 18.581 1.00 34.32 383 GLU B C 1
ATOM 5698 O O . GLU B 1 383 ? -1.506 63.110 18.878 1.00 32.49 383 GLU B O 1
ATOM 5704 N N . ASN B 1 384 ? -0.715 64.997 17.933 1.00 34.27 384 ASN B N 1
ATOM 5705 C CA . ASN B 1 384 ? -1.995 65.443 17.374 1.00 33.94 384 ASN B CA 1
ATOM 5706 C C . ASN B 1 384 ? -2.422 64.468 16.274 1.00 33.77 384 ASN B C 1
ATOM 5707 O O . ASN B 1 384 ? -1.576 63.939 15.561 1.00 33.43 384 ASN B O 1
ATOM 5712 N N . GLY B 1 385 ? -3.736 64.269 16.128 1.00 33.55 385 GLY B N 1
ATOM 5713 C CA . GLY B 1 385 ? -4.277 63.387 15.102 1.00 34.69 385 GLY B CA 1
ATOM 5714 C C . GLY B 1 385 ? -5.772 63.571 14.913 1.00 35.94 385 GLY B C 1
ATOM 5715 O O . GLY B 1 385 ? -6.335 64.588 15.311 1.00 35.81 385 GLY B O 1
ATOM 5716 N N . GLU B 1 386 ? -6.397 62.566 14.288 1.00 38.41 386 GLU B N 1
ATOM 5717 C CA . GLU B 1 386 ? -7.824 62.539 13.990 1.00 40.36 386 GLU B CA 1
ATOM 5718 C C . GLU B 1 386 ? -8.375 61.155 14.348 1.00 39.36 386 GLU B C 1
ATOM 5719 O O . GLU B 1 386 ? -7.868 60.156 13.864 1.00 38.96 386 GLU B O 1
ATOM 5725 N N . TYR B 1 387 ? -9.397 61.121 15.208 1.00 39.04 387 TYR B N 1
ATOM 5726 C CA . TYR B 1 387 ? -10.153 59.909 15.532 1.00 39.29 387 TYR B CA 1
ATOM 5727 C C . TYR B 1 387 ? -11.414 59.877 14.660 1.00 41.01 387 TYR B C 1
ATOM 5728 O O . TYR B 1 387 ? -12.153 60.858 14.628 1.00 42.00 387 TYR B O 1
ATOM 5737 N N . THR B 1 388 ? -11.643 58.766 13.948 1.00 40.63 388 THR B N 1
ATOM 5738 C CA . THR B 1 388 ? -12.896 58.560 13.219 1.00 41.01 388 THR B CA 1
ATOM 5739 C C . THR B 1 388 ? -13.622 57.339 13.792 1.00 38.73 388 THR B C 1
ATOM 5740 O O . THR B 1 388 ? -12.994 56.383 14.228 1.00 36.39 388 THR B O 1
ATOM 5744 N N . LEU B 1 389 ? -14.956 57.401 13.767 1.00 39.13 389 LEU B N 1
ATOM 5745 C CA . LEU B 1 389 ? -15.823 56.360 14.284 1.00 40.93 389 LEU B CA 1
ATOM 5746 C C . LEU B 1 389 ? -17.106 56.326 13.450 1.00 41.19 389 LEU B C 1
ATOM 5747 O O . LEU B 1 389 ? -17.734 57.361 13.221 1.00 39.50 389 LEU B O 1
ATOM 5752 N N . ILE B 1 390 ? -17.481 55.126 13.001 1.00 42.61 390 ILE B N 1
ATOM 5753 C CA . ILE B 1 390 ? -18.759 54.905 12.345 1.00 44.19 390 ILE B CA 1
ATOM 5754 C C . ILE B 1 390 ? -19.827 54.805 13.439 1.00 43.67 390 ILE B C 1
ATOM 5755 O O . ILE B 1 390 ? -19.750 53.933 14.301 1.00 44.56 390 ILE B O 1
ATOM 5760 N N . LEU B 1 391 ? -20.788 55.736 13.402 1.00 44.30 391 LEU B N 1
ATOM 5761 C CA . LEU B 1 391 ? -21.908 55.782 14.335 1.00 44.52 391 LEU B CA 1
ATOM 5762 C C . LEU B 1 391 ? -22.989 54.810 13.851 1.00 46.37 391 LEU B C 1
ATOM 5763 O O . LEU B 1 391 ? -23.684 55.083 12.869 1.00 49.20 391 LEU B O 1
ATOM 5768 N N . THR B 1 392 ? -23.109 53.676 14.547 1.00 45.94 392 THR B N 1
ATOM 5769 C CA . THR B 1 392 ? -24.136 52.676 14.272 1.00 46.18 392 THR B CA 1
ATOM 5770 C C . THR B 1 392 ? -25.462 53.145 14.877 1.00 47.93 392 THR B C 1
ATOM 5771 O O . THR B 1 392 ? -25.492 54.115 15.641 1.00 46.58 392 THR B O 1
ATOM 5775 N N . GLN B 1 393 ? -26.545 52.438 14.535 1.00 48.59 393 GLN B N 1
ATOM 5776 C CA . GLN B 1 393 ? -27.878 52.750 15.033 1.00 50.34 393 GLN B CA 1
ATOM 5777 C C . GLN B 1 393 ? -27.929 52.533 16.551 1.00 50.47 393 GLN B C 1
ATOM 5778 O O . GLN B 1 393 ? -28.588 53.291 17.259 1.00 50.22 393 GLN B O 1
ATOM 5784 N N . ASP B 1 394 ? -27.235 51.497 17.037 1.00 51.98 394 ASP B N 1
ATOM 5785 C CA . ASP B 1 394 ? -27.176 51.187 18.467 1.00 52.85 394 ASP B CA 1
ATOM 5786 C C . ASP B 1 394 ? -26.461 52.321 19.211 1.00 50.83 394 ASP B C 1
ATOM 5787 O O . ASP B 1 394 ? -26.888 52.704 20.300 1.00 52.57 394 ASP B O 1
ATOM 5792 N N . MET B 1 395 ? -25.383 52.848 18.616 1.00 48.26 395 MET B N 1
ATOM 5793 C CA . MET B 1 395 ? -24.621 53.955 19.199 1.00 47.78 395 MET B CA 1
ATOM 5794 C C . MET B 1 395 ? -25.503 55.207 19.296 1.00 46.82 395 MET B C 1
ATOM 5795 O O . MET B 1 395 ? -25.518 55.876 20.325 1.00 47.03 395 MET B O 1
ATOM 5800 N N . LEU B 1 396 ? -26.228 55.517 18.215 1.00 47.17 396 LEU B N 1
ATOM 5801 C CA . LEU B 1 396 ? -27.026 56.742 18.129 1.00 47.04 396 LEU B CA 1
ATOM 5802 C C . LEU B 1 396 ? -28.192 56.686 19.123 1.00 48.20 396 LEU B C 1
ATOM 5803 O O . LEU B 1 396 ? -28.542 57.706 19.716 1.00 48.92 396 LEU B O 1
ATOM 5808 N N . ASN B 1 397 ? -28.779 55.493 19.286 1.00 48.90 397 ASN B N 1
ATOM 5809 C CA . ASN B 1 397 ? -29.874 55.249 20.229 1.00 48.65 397 ASN B CA 1
ATOM 5810 C C . ASN B 1 397 ? -29.369 55.412 21.665 1.00 46.95 397 ASN B C 1
ATOM 5811 O O . ASN B 1 397 ? -30.029 56.039 22.492 1.00 48.39 397 ASN B O 1
ATOM 5816 N N . LYS B 1 398 ? -28.197 54.831 21.938 1.00 45.59 398 LYS B N 1
ATOM 5817 C CA . LYS B 1 398 ? -27.582 54.849 23.259 1.00 44.90 398 LYS B CA 1
ATOM 5818 C C . LYS B 1 398 ? -27.263 56.298 23.654 1.00 43.29 398 LYS B C 1
ATOM 5819 O O . LYS B 1 398 ? -27.342 56.646 24.828 1.00 43.27 398 LYS B O 1
ATOM 5825 N N . ILE B 1 399 ? -26.917 57.128 22.661 1.00 41.83 399 ILE B N 1
ATOM 5826 C CA . ILE B 1 399 ? -26.633 58.551 22.864 1.00 41.47 399 ILE B CA 1
ATOM 5827 C C . ILE B 1 399 ? -27.913 59.279 23.306 1.00 42.60 399 ILE B C 1
ATOM 5828 O O . ILE B 1 399 ? -27.864 60.105 24.212 1.00 42.86 399 ILE B O 1
ATOM 5833 N N . GLN B 1 400 ? -29.049 58.969 22.671 1.00 43.89 400 GLN B N 1
ATOM 5834 C CA . GLN B 1 400 ? -30.341 59.589 23.020 1.00 44.66 400 GLN B CA 1
ATOM 5835 C C . GLN B 1 400 ? -30.814 59.099 24.400 1.00 43.10 400 GLN B C 1
ATOM 5836 O O . GLN B 1 400 ? -31.482 59.830 25.123 1.00 43.32 400 GLN B O 1
ATOM 5842 N N . ALA B 1 401 ? -30.458 57.863 24.762 1.00 41.20 401 ALA B N 1
ATOM 5843 C CA . ALA B 1 401 ? -30.913 57.245 26.006 1.00 41.01 401 ALA B CA 1
ATOM 5844 C C . ALA B 1 401 ? -30.028 57.659 27.191 1.00 39.84 401 ALA B C 1
ATOM 5845 O O . ALA B 1 401 ? -30.476 57.588 28.328 1.00 39.75 401 ALA B O 1
ATOM 5847 N N . GLU B 1 402 ? -28.780 58.073 26.918 1.00 39.62 402 GLU B N 1
ATOM 5848 C CA . GLU B 1 402 ? -27.762 58.300 27.959 1.00 38.66 402 GLU B CA 1
ATOM 5849 C C . GLU B 1 402 ? -27.173 59.715 27.846 1.00 37.26 402 GLU B C 1
ATOM 5850 O O . GLU B 1 402 ? -25.961 59.882 27.769 1.00 37.34 402 GLU B O 1
ATOM 5856 N N . ALA B 1 403 ? -28.050 60.724 27.846 1.00 36.41 403 ALA B N 1
ATOM 5857 C CA . ALA B 1 403 ? -27.697 62.135 28.067 1.00 36.37 403 ALA B CA 1
ATOM 5858 C C . ALA B 1 403 ? -26.631 62.627 27.077 1.00 36.24 403 ALA B C 1
ATOM 5859 O O . ALA B 1 403 ? -25.728 63.374 27.455 1.00 35.91 403 ALA B O 1
ATOM 5861 N N . GLY B 1 404 ? -26.741 62.214 25.812 1.00 37.14 404 GLY B N 1
ATOM 5862 C CA . GLY B 1 404 ? -25.975 62.817 24.726 1.00 37.46 404 GLY B CA 1
ATOM 5863 C C . GLY B 1 404 ? -24.611 62.180 24.520 1.00 37.23 404 GLY B C 1
ATOM 5864 O O . GLY B 1 404 ? -24.425 60.993 24.810 1.00 37.32 404 GLY B O 1
ATOM 5865 N N . PHE B 1 405 ? -23.674 62.994 24.005 1.00 36.57 405 PHE B N 1
ATOM 5866 C CA . PHE B 1 405 ? -22.358 62.560 23.526 1.00 36.12 405 PHE B CA 1
ATOM 5867 C C . PHE B 1 405 ? -21.246 6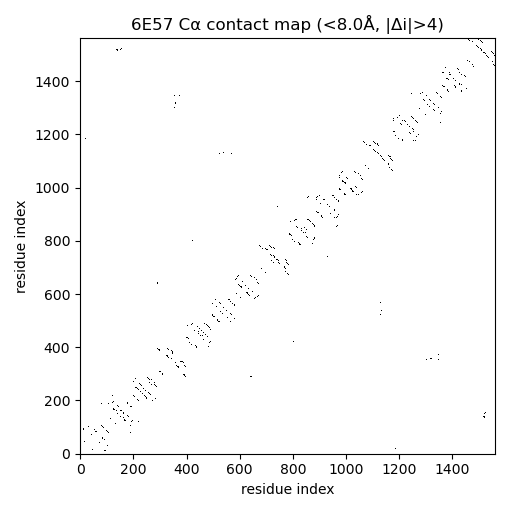3.322 24.264 1.00 35.22 405 PHE B C 1
ATOM 5868 O O . PHE B 1 405 ? -21.345 64.522 24.470 1.00 33.70 405 PHE B O 1
ATOM 5876 N N . LEU B 1 406 ? -20.176 62.604 24.628 1.00 35.18 406 LEU B N 1
ATOM 5877 C CA . LEU B 1 406 ? -19.025 63.167 25.342 1.00 34.56 406 LEU B CA 1
ATOM 5878 C C . LEU B 1 406 ? -17.715 62.709 24.687 1.00 33.88 406 LEU B C 1
ATOM 5879 O O . LEU B 1 406 ? -17.604 61.582 24.206 1.00 32.87 406 LEU B O 1
ATOM 5884 N N . CYS B 1 407 ? -16.724 63.605 24.698 1.00 34.92 407 CYS B N 1
ATOM 5885 C CA . CYS B 1 407 ? -15.323 63.232 24.607 1.00 35.84 407 CYS B CA 1
ATOM 5886 C C . CYS B 1 407 ? -14.709 63.322 26.007 1.00 34.63 407 CYS B C 1
ATOM 5887 O O . CYS B 1 407 ? -14.831 64.329 26.699 1.00 36.83 407 CYS B O 1
ATOM 5890 N N . VAL B 1 408 ? -14.050 62.237 26.398 1.00 33.06 408 VAL B N 1
ATOM 5891 C CA . VAL B 1 408 ? -13.608 61.983 27.744 1.00 32.70 408 VAL B CA 1
ATOM 5892 C C . VAL B 1 408 ? -12.095 61.741 27.670 1.00 32.49 408 VAL B C 1
ATOM 5893 O O . VAL B 1 408 ? -11.580 61.493 26.582 1.00 32.13 408 VAL B O 1
ATOM 5897 N N . GLY B 1 409 ? -11.389 61.870 28.799 1.00 32.07 409 GLY B N 1
ATOM 5898 C CA . GLY B 1 409 ? -9.961 61.554 28.851 1.00 31.99 409 GLY B CA 1
ATOM 5899 C C . GLY B 1 409 ? -9.157 62.621 29.572 1.00 32.51 409 GLY B C 1
ATOM 5900 O O . GLY B 1 409 ? -9.642 63.223 30.525 1.00 32.61 409 GLY B O 1
ATOM 5901 N N . HIS B 1 410 ? -7.922 62.843 29.103 1.00 32.58 410 HIS B N 1
ATOM 5902 C CA . HIS B 1 410 ? -6.960 63.731 29.765 1.00 32.43 410 HIS B CA 1
ATOM 5903 C C . HIS B 1 410 ? -5.862 64.168 28.791 1.00 31.60 410 HIS B C 1
ATOM 5904 O O . HIS B 1 410 ? -5.433 63.398 27.944 1.00 31.31 410 HIS B O 1
ATOM 5911 N N . GLY B 1 411 ? -5.423 65.422 28.941 1.00 31.96 411 GLY B N 1
ATOM 5912 C CA . GLY B 1 411 ? -4.205 65.935 28.324 1.00 32.32 411 GLY B CA 1
ATOM 5913 C C . GLY B 1 411 ? -4.339 66.182 26.831 1.00 32.84 411 GLY B C 1
ATOM 5914 O O . GLY B 1 411 ? -3.372 65.996 26.096 1.00 33.49 411 GLY B O 1
ATOM 5915 N N . TYR B 1 412 ? -5.523 66.620 26.387 1.00 32.37 412 TYR B N 1
ATOM 5916 C CA . TYR B 1 412 ? -5.767 66.912 24.973 1.00 32.81 412 TYR B CA 1
ATOM 5917 C C . TYR B 1 412 ? -6.897 67.937 24.825 1.00 33.77 412 TYR B C 1
ATOM 5918 O O . TYR B 1 412 ? -7.672 68.163 25.755 1.00 34.62 412 TYR B O 1
ATOM 5927 N N . TYR B 1 413 ? -6.959 68.545 23.634 1.00 33.82 413 TYR B N 1
ATOM 5928 C CA . TYR B 1 413 ? -7.973 69.514 23.256 1.00 34.70 413 TYR B CA 1
ATOM 5929 C C . TYR B 1 413 ? -8.787 68.952 22.087 1.00 33.35 413 TYR B C 1
ATOM 5930 O O . TYR B 1 413 ? -8.215 68.405 21.149 1.00 33.71 413 TYR B O 1
ATOM 5939 N N . VAL B 1 414 ? -10.115 69.096 22.148 1.00 32.82 414 VAL B N 1
ATOM 5940 C CA . VAL B 1 414 ? -10.964 68.873 20.982 1.00 33.52 414 VAL B CA 1
ATOM 5941 C C . VAL B 1 414 ? -10.950 70.165 20.157 1.00 34.88 414 VAL B C 1
ATOM 5942 O O . VAL B 1 414 ? -11.238 71.237 20.693 1.00 35.97 414 VAL B O 1
ATOM 5946 N N . ASP B 1 415 ? -10.592 70.051 18.870 1.00 36.65 415 ASP B N 1
ATOM 5947 C CA . ASP B 1 415 ? -10.405 71.215 17.985 1.00 38.52 415 ASP B CA 1
ATOM 5948 C C . ASP B 1 415 ? -11.512 71.289 16.922 1.00 40.29 415 ASP B C 1
ATOM 5949 O O . ASP B 1 415 ? -11.924 72.386 16.537 1.00 42.48 415 ASP B O 1
ATOM 5954 N N . LEU B 1 416 ? -11.972 70.133 16.432 1.00 39.84 416 LEU B N 1
ATOM 5955 C CA . LEU B 1 416 ? -13.006 70.073 15.400 1.00 40.86 416 LEU B CA 1
ATOM 5956 C C . LEU B 1 416 ? -13.795 68.769 15.550 1.00 39.75 416 LEU B C 1
ATOM 5957 O O . LEU B 1 416 ? -13.244 67.754 15.980 1.00 38.39 416 LEU B O 1
ATOM 5962 N N . VAL B 1 417 ? -15.088 68.822 15.207 1.00 39.60 417 VAL B N 1
ATOM 5963 C CA . VAL B 1 417 ? -15.935 67.638 15.111 1.00 39.93 417 VAL B CA 1
ATOM 5964 C C . VAL B 1 417 ? -16.763 67.744 13.826 1.00 41.20 417 VAL B C 1
ATOM 5965 O O . VAL B 1 417 ? -17.525 68.695 13.654 1.00 41.03 417 VAL B O 1
ATOM 5969 N N . THR B 1 418 ? -16.599 66.756 12.938 1.00 41.82 418 THR B N 1
ATOM 5970 C CA . THR B 1 418 ? -17.279 66.717 11.643 1.00 44.01 418 THR B CA 1
ATOM 5971 C C . THR B 1 418 ? -18.014 65.380 11.490 1.00 43.92 418 THR B C 1
ATOM 5972 O O . THR B 1 418 ? -17.751 64.435 12.231 1.00 43.07 418 THR B O 1
ATOM 5976 N N . VAL B 1 419 ? -18.917 65.318 10.507 1.00 45.54 419 VAL B N 1
ATOM 5977 C CA . VAL B 1 419 ? -19.724 64.132 10.242 1.00 46.79 419 VAL B CA 1
ATOM 5978 C C . VAL B 1 419 ? -19.978 64.020 8.734 1.00 49.52 419 VAL B C 1
ATOM 5979 O O . VAL B 1 419 ? -19.941 65.016 8.015 1.00 48.65 419 VAL B O 1
ATOM 5983 N N . LYS B 1 420 ? -20.232 62.786 8.281 1.00 52.30 420 LYS B N 1
ATOM 5984 C CA . LYS B 1 420 ? -20.631 62.481 6.907 1.00 54.85 420 LYS B CA 1
ATOM 5985 C C . LYS B 1 420 ? -21.255 61.079 6.858 1.00 57.09 420 LYS B C 1
ATOM 5986 O O . LYS B 1 420 ? -22.241 60.842 6.154 1.00 58.72 420 LYS B O 1
ATOM 5992 N N . THR C 1 31 ? -25.825 -8.764 4.079 1.00 110.96 32 THR C N 1
ATOM 5993 C CA . THR C 1 31 ? -25.840 -7.760 5.190 1.00 107.25 32 THR C CA 1
ATOM 5994 C C . THR C 1 31 ? -24.406 -7.566 5.709 1.00 105.80 32 THR C C 1
ATOM 5995 O O . THR C 1 31 ? -24.024 -8.130 6.735 1.00 108.10 32 THR C O 1
ATOM 5999 N N . GLU C 1 32 ? -23.629 -6.756 4.976 1.00 102.48 33 GLU C N 1
ATOM 6000 C CA . GLU C 1 32 ? -22.211 -6.469 5.250 1.00 99.11 33 GLU C CA 1
ATOM 6001 C C . GLU C 1 32 ? -21.932 -5.009 4.891 1.00 93.83 33 GLU C C 1
ATOM 6002 O O . GLU C 1 32 ? -22.275 -4.604 3.782 1.00 89.40 33 GLU C O 1
ATOM 6008 N N . ASN C 1 33 ? -21.345 -4.184 5.780 1.00 90.54 34 ASN C N 1
ATOM 6009 C CA . ASN C 1 33 ? -21.166 -4.355 7.221 1.00 88.29 34 ASN C CA 1
ATOM 6010 C C . ASN C 1 33 ? -19.726 -4.802 7.535 1.00 88.52 34 ASN C C 1
ATOM 6011 O O . ASN C 1 33 ? -19.524 -5.756 8.285 1.00 88.33 34 ASN C O 1
ATOM 6016 N N . ASP C 1 34 ? -18.737 -4.064 7.003 1.00 89.02 35 ASP C N 1
ATOM 6017 C CA . ASP C 1 34 ? -17.330 -4.178 7.426 1.00 89.56 35 ASP C CA 1
ATOM 6018 C C . ASP C 1 34 ? -16.447 -3.140 6.717 1.00 90.29 35 ASP C C 1
ATOM 6019 O O . ASP C 1 34 ? -16.575 -2.933 5.515 1.00 92.71 35 ASP C O 1
ATOM 6024 N N . ASP C 1 35 ? -15.545 -2.521 7.495 1.00 88.48 36 ASP C N 1
ATOM 6025 C CA . ASP C 1 35 ? -14.410 -1.677 7.030 1.00 87.96 36 ASP C CA 1
ATOM 6026 C C . ASP C 1 35 ? -14.913 -0.332 6.504 1.00 84.37 36 ASP C C 1
ATOM 6027 O O . ASP C 1 35 ? -15.350 -0.233 5.359 1.00 84.74 36 ASP C O 1
ATOM 6032 N N . PRO C 1 36 ? -14.826 0.753 7.311 1.00 81.12 37 PRO C N 1
ATOM 6033 C CA . PRO C 1 36 ? -15.346 2.063 6.915 1.00 78.90 37 PRO C CA 1
ATOM 6034 C C . PRO C 1 36 ? -14.393 2.861 6.011 1.00 78.39 37 PRO C C 1
ATOM 6035 O O . PRO C 1 36 ? -13.174 2.800 6.193 1.00 77.01 37 PRO C O 1
ATOM 6039 N N . HIS C 1 37 ? -14.974 3.603 5.059 1.00 79.01 38 HIS C N 1
ATOM 6040 C CA . HIS C 1 37 ? -14.240 4.443 4.106 1.00 79.45 38 HIS C CA 1
ATOM 6041 C C . HIS C 1 37 ? -15.076 5.684 3.761 1.00 77.17 38 HIS C C 1
ATOM 6042 O O . HIS C 1 37 ? -16.296 5.589 3.605 1.00 77.76 38 HIS C O 1
ATOM 6049 N N . ILE C 1 38 ? -14.404 6.839 3.649 1.00 75.36 39 ILE C N 1
ATOM 6050 C CA . ILE C 1 38 ? -15.018 8.109 3.236 1.00 74.48 39 ILE C CA 1
ATOM 6051 C C . ILE C 1 38 ? -14.708 8.332 1.751 1.00 73.69 39 ILE C C 1
ATOM 6052 O O . ILE C 1 38 ? -13.587 8.686 1.403 1.00 73.02 39 ILE C O 1
ATOM 6057 N N . LEU C 1 39 ? -15.714 8.136 0.892 1.00 77.60 40 LEU C N 1
ATOM 6058 C CA . LEU C 1 39 ? -15.539 8.174 -0.565 1.00 80.42 40 LEU C CA 1
ATOM 6059 C C . LEU C 1 39 ? -15.572 9.625 -1.068 1.00 79.35 40 LEU C C 1
ATOM 6060 O O . LEU C 1 39 ? -14.846 9.971 -2.007 1.00 79.83 40 LEU C O 1
ATOM 6065 N N . ALA C 1 40 ? -16.421 10.456 -0.450 1.00 78.59 41 ALA C N 1
ATOM 6066 C CA . ALA C 1 40 ? -16.514 11.882 -0.772 1.00 76.62 41 ALA C CA 1
ATOM 6067 C C . ALA C 1 40 ? -16.924 12.673 0.472 1.00 73.68 41 ALA C C 1
ATOM 6068 O O . ALA C 1 40 ? -17.715 12.189 1.278 1.00 74.54 41 ALA C O 1
ATOM 6070 N N . PRO C 1 41 ? -16.391 13.893 0.628 1.00 70.22 42 PRO C N 1
ATOM 6071 C CA . PRO C 1 41 ? -15.447 14.513 -0.289 1.00 70.54 42 PRO C CA 1
ATOM 6072 C C . PRO C 1 41 ? -14.006 14.018 -0.089 1.00 72.57 42 PRO C C 1
ATOM 6073 O O . PRO C 1 41 ? -13.667 13.525 0.990 1.00 74.45 42 PRO C O 1
ATOM 6077 N N . VAL C 1 42 ? -13.180 14.157 -1.134 1.00 72.44 43 VAL C N 1
ATOM 6078 C CA . VAL C 1 42 ? -11.772 13.751 -1.100 1.00 72.21 43 VAL C CA 1
ATOM 6079 C C . VAL C 1 42 ? -10.964 14.897 -0.483 1.00 70.35 43 VAL C C 1
ATOM 6080 O O . VAL C 1 42 ? -10.790 15.940 -1.108 1.00 68.65 43 VAL C O 1
ATOM 6084 N N . PHE C 1 43 ? -10.475 14.684 0.744 1.00 70.07 44 PHE C N 1
ATOM 6085 C CA . PHE C 1 43 ? -9.733 15.698 1.488 1.00 68.59 44 PHE C CA 1
ATOM 6086 C C . PHE C 1 43 ? -8.310 15.803 0.944 1.00 70.20 44 PHE C C 1
ATOM 6087 O O . PHE C 1 43 ? -7.783 14.837 0.401 1.00 71.72 44 PHE C O 1
ATOM 6095 N N . PRO C 1 44 ? -7.648 16.978 1.061 1.00 70.61 45 PRO C N 1
ATOM 6096 C CA . PRO C 1 44 ? -6.253 17.123 0.640 1.00 71.89 45 PRO C CA 1
ATOM 6097 C C . PRO C 1 44 ? -5.287 16.289 1.497 1.00 74.50 45 PRO C C 1
ATOM 6098 O O . PRO C 1 44 ? -5.507 16.138 2.702 1.00 72.68 45 PRO C O 1
ATOM 6102 N N . ASP C 1 45 ? -4.236 15.760 0.857 1.00 77.61 46 ASP C N 1
ATOM 6103 C CA . ASP C 1 45 ? -3.160 15.032 1.529 1.00 78.69 46 ASP C CA 1
ATOM 6104 C C . ASP C 1 45 ? -2.195 16.041 2.157 1.00 76.62 46 ASP C C 1
ATOM 6105 O O . ASP C 1 45 ? -1.781 16.993 1.503 1.00 74.85 46 ASP C O 1
ATOM 6110 N N . ARG C 1 46 ? -1.849 15.814 3.428 1.00 78.14 47 ARG C N 1
ATOM 6111 C CA . ARG C 1 46 ? -0.853 16.619 4.133 1.00 81.82 47 ARG C CA 1
ATOM 6112 C C . ARG C 1 46 ? 0.513 16.401 3.468 1.00 87.25 47 ARG C C 1
ATOM 6113 O O . ARG C 1 46 ? 0.828 15.287 3.051 1.00 91.85 47 ARG C O 1
ATOM 6121 N N . THR C 1 47 ? 1.297 17.481 3.354 1.00 93.62 48 THR C N 1
ATOM 6122 C CA . THR C 1 47 ? 2.630 17.458 2.736 1.00 98.10 48 THR C CA 1
ATOM 6123 C C . THR C 1 47 ? 3.650 18.064 3.710 1.00 101.88 48 THR C C 1
ATOM 6124 O O . THR C 1 47 ? 3.526 19.229 4.092 1.00 99.30 48 THR C O 1
ATOM 6128 N N . ASN C 1 48 ? 4.639 17.248 4.105 1.00 105.95 49 ASN C N 1
ATOM 6129 C CA . ASN C 1 48 ? 5.742 17.629 5.010 1.00 104.52 49 ASN C CA 1
ATOM 6130 C C . ASN C 1 48 ? 5.202 17.920 6.418 1.00 97.77 49 ASN C C 1
ATOM 6131 O O . ASN C 1 48 ? 5.881 18.554 7.226 1.00 90.44 49 ASN C O 1
ATOM 6136 N N . GLY C 1 49 ? 3.990 17.437 6.710 1.00 96.62 50 GLY C N 1
ATOM 6137 C CA . GLY C 1 49 ? 3.215 17.915 7.846 1.00 95.82 50 GLY C CA 1
ATOM 6138 C C . GLY C 1 49 ? 2.965 19.421 7.743 1.00 95.88 50 GLY C C 1
ATOM 6139 O O . GLY C 1 49 ? 3.443 20.062 6.810 1.00 95.98 50 GLY C O 1
ATOM 6140 N N . GLN C 1 50 ? 2.207 19.990 8.688 1.00 92.14 51 GLN C N 1
ATOM 6141 C CA . GLN C 1 50 ? 1.524 19.248 9.734 1.00 89.69 51 GLN C CA 1
ATOM 6142 C C . GLN C 1 50 ? 0.180 18.764 9.175 1.00 81.59 51 GLN C C 1
ATOM 6143 O O . GLN C 1 50 ? 0.096 17.660 8.644 1.00 91.94 51 GLN C O 1
ATOM 6149 N N . LEU C 1 51 ? -0.851 19.612 9.263 1.00 69.59 52 LEU C N 1
ATOM 6150 C CA . LEU C 1 51 ? -2.206 19.254 8.866 1.00 64.44 52 LEU C CA 1
ATOM 6151 C C . LEU C 1 51 ? -2.602 20.059 7.624 1.00 61.17 52 LEU C C 1
ATOM 6152 O O . LEU C 1 51 ? -2.303 21.249 7.527 1.00 54.71 52 LEU C O 1
ATOM 6157 N N . ALA C 1 52 ? -3.271 19.386 6.680 1.00 60.99 53 ALA C N 1
ATOM 6158 C CA . ALA C 1 52 ? -3.912 20.039 5.543 1.00 60.99 53 ALA C CA 1
ATOM 6159 C C . ALA C 1 52 ? -5.157 20.775 6.046 1.00 58.53 53 ALA C C 1
ATOM 6160 O O . ALA C 1 52 ? -5.704 20.418 7.090 1.00 59.26 53 ALA C O 1
ATOM 6162 N N . THR C 1 53 ? -5.586 21.807 5.311 1.00 57.83 54 THR C N 1
ATOM 6163 C CA . THR C 1 53 ? -6.767 22.584 5.694 1.00 54.64 54 THR C CA 1
ATOM 6164 C C . THR C 1 53 ? -7.956 22.088 4.861 1.00 54.17 54 THR C C 1
ATOM 6165 O O . THR C 1 53 ? -7.929 22.140 3.631 1.00 54.55 54 THR C O 1
ATOM 6169 N N . PHE C 1 54 ? -8.984 21.588 5.558 1.00 51.90 55 PHE C N 1
ATOM 6170 C CA . PHE C 1 54 ? -10.157 20.980 4.939 1.00 51.03 55 PHE C CA 1
ATOM 6171 C C . PHE C 1 54 ? -11.152 22.062 4.494 1.00 49.67 55 PHE C C 1
ATOM 6172 O O . PHE C 1 54 ? -11.925 21.838 3.563 1.00 49.69 55 PHE C O 1
ATOM 6180 N N . ALA C 1 55 ? -11.134 23.224 5.161 1.00 47.49 56 ALA C N 1
ATOM 6181 C CA . ALA C 1 55 ? -12.030 24.327 4.826 1.00 46.15 56 ALA C CA 1
ATOM 6182 C C . ALA C 1 55 ? -11.356 25.672 5.115 1.00 45.14 56 ALA C C 1
ATOM 6183 O O . ALA C 1 55 ? -10.804 25.888 6.196 1.00 44.65 56 ALA C O 1
ATOM 6185 N N . ASN C 1 56 ? -11.418 26.563 4.120 1.00 45.21 57 ASN C N 1
ATOM 6186 C CA . ASN C 1 56 ? -11.003 27.951 4.230 1.00 44.65 57 ASN C CA 1
ATOM 6187 C C . ASN C 1 56 ? -12.230 28.824 3.942 1.00 43.83 57 ASN C C 1
ATOM 6188 O O . ASN C 1 56 ? -12.557 29.084 2.783 1.00 44.13 57 ASN C O 1
ATOM 6193 N N . ILE C 1 57 ? -12.912 29.246 5.013 1.00 41.92 58 ILE C N 1
ATOM 6194 C CA . ILE C 1 57 ? -14.168 29.995 4.925 1.00 41.62 58 ILE C CA 1
ATOM 6195 C C . ILE C 1 57 ? -13.988 31.350 5.620 1.00 39.31 58 ILE C C 1
ATOM 6196 O O . ILE C 1 57 ? -12.966 31.593 6.260 1.00 38.40 58 ILE C O 1
ATOM 6201 N N . SER C 1 58 ? -14.989 32.224 5.476 1.00 39.15 59 SER C N 1
ATOM 6202 C CA . SER C 1 58 ? -15.030 33.490 6.204 1.00 39.13 59 SER C CA 1
ATOM 6203 C C . SER C 1 58 ? -16.108 33.407 7.296 1.00 37.42 59 SER C C 1
ATOM 6204 O O . SER C 1 58 ? -17.034 32.598 7.204 1.00 37.19 59 SER C O 1
ATOM 6207 N N . ARG C 1 59 ? -15.969 34.252 8.326 1.00 36.26 60 ARG C N 1
ATOM 6208 C CA . ARG C 1 59 ? -16.632 34.066 9.632 1.00 36.89 60 ARG C CA 1
ATOM 6209 C C . ARG C 1 59 ? -18.159 34.189 9.531 1.00 36.77 60 ARG C C 1
ATOM 6210 O O . ARG C 1 59 ? -18.857 33.714 10.420 1.00 38.54 60 ARG C O 1
ATOM 6218 N N . ASP C 1 60 ? -18.668 34.830 8.472 1.00 38.46 61 ASP C N 1
ATOM 6219 C CA . ASP C 1 60 ? -20.107 35.048 8.308 1.00 39.08 61 ASP C CA 1
ATOM 6220 C C . ASP C 1 60 ? -20.731 33.954 7.432 1.00 39.53 61 ASP C C 1
ATOM 6221 O O . ASP C 1 60 ? -21.889 34.086 7.039 1.00 40.29 61 ASP C O 1
ATOM 6226 N N . ALA C 1 61 ? -19.961 32.897 7.127 1.00 39.88 62 ALA C N 1
ATOM 6227 C CA . ALA C 1 61 ? -20.458 31.681 6.455 1.00 40.55 62 ALA C CA 1
ATOM 6228 C C . ALA C 1 61 ? -20.143 30.456 7.324 1.00 41.71 62 ALA C C 1
ATOM 6229 O O . ALA C 1 61 ? -19.076 30.373 7.928 1.00 43.08 62 ALA C O 1
ATOM 6231 N N . ASN C 1 62 ? -21.080 29.504 7.366 1.00 41.73 63 ASN C N 1
ATOM 6232 C CA . ASN C 1 62 ? -20.969 28.317 8.211 1.00 41.88 63 ASN C CA 1
ATOM 6233 C C . ASN C 1 62 ? -20.024 27.288 7.572 1.00 42.63 63 ASN C C 1
ATOM 6234 O O . ASN C 1 62 ? -19.921 27.182 6.346 1.00 42.68 63 ASN C O 1
ATOM 6239 N N . LEU C 1 63 ? -19.346 26.521 8.432 1.00 42.60 64 LEU C N 1
ATOM 6240 C CA . LEU C 1 63 ? -18.638 25.311 8.038 1.00 44.40 64 LEU C CA 1
ATOM 6241 C C . LEU C 1 63 ? -19.675 24.327 7.486 1.00 46.00 64 LEU C C 1
ATOM 6242 O O . LEU C 1 63 ? -20.637 24.006 8.182 1.00 47.43 64 LEU C O 1
ATOM 6247 N N . SER C 1 64 ? -19.483 23.870 6.242 1.00 46.74 65 SER C N 1
ATOM 6248 C CA . SER C 1 64 ? -20.443 22.986 5.582 1.00 47.58 65 SER C CA 1
ATOM 6249 C C . SER C 1 64 ? -19.708 21.872 4.825 1.00 48.95 65 SER C C 1
ATOM 6250 O O . SER C 1 64 ? -19.182 22.104 3.734 1.00 48.47 65 SER C O 1
ATOM 6253 N N . ILE C 1 65 ? -19.683 20.673 5.425 1.00 49.61 66 ILE C N 1
ATOM 6254 C CA . ILE C 1 65 ? -19.104 19.462 4.829 1.00 50.85 66 ILE C CA 1
ATOM 6255 C C . ILE C 1 65 ? -20.129 18.325 4.931 1.00 51.63 66 ILE C C 1
ATOM 6256 O O . ILE C 1 65 ? -20.624 18.028 6.018 1.00 50.27 66 ILE C O 1
ATOM 6261 N N . ALA C 1 66 ? -20.414 17.686 3.789 1.00 53.12 67 ALA C N 1
ATOM 6262 C CA . ALA C 1 66 ? -21.361 16.577 3.689 1.00 54.54 67 ALA C CA 1
ATOM 6263 C C . ALA C 1 66 ? -20.619 15.319 3.224 1.00 57.87 67 ALA C C 1
ATOM 6264 O O . ALA C 1 66 ? -20.003 15.319 2.159 1.00 60.32 67 ALA C O 1
ATOM 6266 N N . LEU C 1 67 ? -20.696 14.255 4.033 1.00 59.80 68 LEU C N 1
ATOM 6267 C CA . LEU C 1 67 ? -19.940 13.019 3.821 1.00 62.30 68 LEU C CA 1
ATOM 6268 C C . LEU C 1 67 ? -20.850 11.956 3.195 1.00 64.99 68 LEU C C 1
ATOM 6269 O O . LEU C 1 67 ? -22.015 11.838 3.571 1.00 64.80 68 LEU C O 1
ATOM 6274 N N . THR C 1 68 ? -20.295 11.194 2.244 1.00 69.60 69 THR C N 1
ATOM 6275 C CA . THR C 1 68 ? -20.818 9.881 1.860 1.00 72.02 69 THR C CA 1
ATOM 6276 C C . THR C 1 68 ? -19.826 8.823 2.360 1.00 72.54 69 THR C C 1
ATOM 6277 O O . THR C 1 68 ? -18.621 8.921 2.110 1.00 71.28 69 THR C O 1
ATOM 6281 N N . VAL C 1 69 ? -20.354 7.830 3.086 1.00 72.77 70 VAL C N 1
ATOM 6282 C CA . VAL C 1 69 ? -19.564 6.858 3.834 1.00 74.05 70 VAL C CA 1
ATOM 6283 C C . VAL C 1 69 ? -20.096 5.452 3.529 1.00 75.79 70 VAL C C 1
ATOM 6284 O O . VAL C 1 69 ? -21.288 5.276 3.272 1.00 75.34 70 VAL C O 1
ATOM 6288 N N . THR C 1 70 ? -19.194 4.463 3.551 1.00 76.80 71 THR C N 1
ATOM 6289 C CA . THR C 1 70 ? -19.551 3.047 3.458 1.00 79.66 71 THR C CA 1
ATOM 6290 C C . THR C 1 70 ? -18.954 2.317 4.658 1.00 81.00 71 THR C C 1
ATOM 6291 O O . THR C 1 70 ? -17.860 2.666 5.096 1.00 77.91 71 THR C O 1
ATOM 6295 N N . PRO C 1 71 ? -19.670 1.316 5.193 1.00 83.56 72 PRO C N 1
ATOM 6296 C CA . PRO C 1 71 ? -20.990 0.893 4.744 1.00 85.57 72 PRO C CA 1
ATOM 6297 C C . PRO C 1 71 ? -22.100 1.879 5.142 1.00 84.34 72 PRO C C 1
ATOM 6298 O O . PRO C 1 71 ? -22.043 2.468 6.223 1.00 85.34 72 PRO C O 1
ATOM 6302 N N . LYS C 1 72 ? -23.104 2.024 4.269 1.00 86.57 73 LYS C N 1
ATOM 6303 C CA . LYS C 1 72 ? -24.065 3.137 4.323 1.00 85.33 73 LYS C CA 1
ATOM 6304 C C . LYS C 1 72 ? -24.805 3.166 5.668 1.00 81.27 73 LYS C C 1
ATOM 6305 O O . LYS C 1 72 ? -24.698 4.139 6.419 1.00 79.83 73 LYS C O 1
ATOM 6311 N N . ASP C 1 73 ? -25.544 2.095 5.967 1.00 81.08 74 ASP C N 1
ATOM 6312 C CA . ASP C 1 73 ? -26.578 2.129 6.999 1.00 80.03 74 ASP C CA 1
ATOM 6313 C C . ASP C 1 73 ? -26.055 1.601 8.344 1.00 78.22 74 ASP C C 1
ATOM 6314 O O . ASP C 1 73 ? -26.849 1.404 9.266 1.00 77.38 74 ASP C O 1
ATOM 6319 N N . TYR C 1 74 ? -24.736 1.398 8.468 1.00 77.18 75 TYR C N 1
ATOM 6320 C CA . TYR C 1 74 ? -24.156 0.763 9.655 1.00 76.92 75 TYR C CA 1
ATOM 6321 C C . TYR C 1 74 ? -22.982 1.586 10.205 1.00 73.81 75 TYR C C 1
ATOM 6322 O O . TYR C 1 74 ? -22.098 1.032 10.857 1.00 72.82 75 TYR C O 1
ATOM 6331 N N . THR C 1 75 ? -22.996 2.905 9.970 1.00 71.95 76 THR C N 1
ATOM 6332 C CA . THR C 1 75 ? -21.958 3.819 10.473 1.00 70.98 76 THR C CA 1
ATOM 6333 C C . THR C 1 75 ? -22.605 4.995 11.213 1.00 68.45 76 THR C C 1
ATOM 6334 O O . THR C 1 75 ? -23.764 5.334 10.973 1.00 68.62 76 THR C O 1
ATOM 6338 N N . THR C 1 76 ? -21.831 5.600 12.121 1.00 67.54 77 THR C N 1
ATOM 6339 C CA . THR C 1 76 ? -22.167 6.883 12.732 1.00 65.59 77 THR C CA 1
ATOM 6340 C C . THR C 1 76 ? -20.898 7.741 12.805 1.00 63.82 77 THR C C 1
ATOM 6341 O O . THR C 1 76 ? -19.820 7.255 13.157 1.00 62.75 77 THR C O 1
ATOM 6345 N N . VAL C 1 77 ? -21.046 9.021 12.452 1.00 60.92 78 VAL C N 1
ATOM 6346 C CA . VAL C 1 77 ? -19.956 9.983 12.461 1.00 59.79 78 VAL C CA 1
ATOM 6347 C C . VAL C 1 77 ? -20.101 10.872 13.700 1.00 55.66 78 VAL C C 1
ATOM 6348 O O . VAL C 1 77 ? -21.201 11.304 14.034 1.00 52.42 78 VAL C O 1
ATOM 6352 N N . THR C 1 78 ? -18.973 11.118 14.375 1.00 55.55 79 THR C N 1
ATOM 6353 C CA . THR C 1 78 ? -18.879 12.056 15.487 1.00 54.18 79 THR C CA 1
ATOM 6354 C C . THR C 1 78 ? -17.836 13.120 15.128 1.00 53.23 79 THR C C 1
ATOM 6355 O O . THR C 1 78 ? -16.735 12.787 14.692 1.00 53.51 79 THR C O 1
ATOM 6359 N N . TRP C 1 79 ? -18.204 14.395 15.302 1.00 51.51 80 TRP C N 1
ATOM 6360 C CA . TRP C 1 79 ? -17.367 15.537 14.917 1.00 50.49 80 TRP C CA 1
ATOM 6361 C C . TRP C 1 79 ? -16.692 16.135 16.156 1.00 49.82 80 TRP C C 1
ATOM 6362 O O . TRP C 1 79 ? -17.303 16.217 17.219 1.00 48.16 80 TRP C O 1
ATOM 6373 N N . PHE C 1 80 ? -15.438 16.569 15.987 1.00 50.69 81 PHE C N 1
ATOM 6374 C CA . PHE C 1 80 ? -14.633 17.150 17.061 1.00 51.63 81 PHE C CA 1
ATOM 6375 C C . PHE C 1 80 ? -13.994 18.459 16.581 1.00 50.61 81 PHE C C 1
ATOM 6376 O O . PHE C 1 80 ? -13.266 18.462 15.591 1.00 52.64 81 PHE C O 1
ATOM 6384 N N . ILE C 1 81 ? -14.289 19.560 17.288 1.00 49.56 82 ILE C N 1
ATOM 6385 C CA . ILE C 1 81 ? -13.642 20.862 17.088 1.00 47.90 82 ILE C CA 1
ATOM 6386 C C . ILE C 1 81 ? -12.723 21.114 18.288 1.00 48.88 82 ILE C C 1
ATOM 6387 O O . ILE C 1 81 ? -13.196 21.165 19.425 1.00 48.83 82 ILE C O 1
ATOM 6392 N N . ASP C 1 82 ? -11.420 21.267 18.022 1.00 49.56 83 ASP C N 1
ATOM 6393 C CA . ASP C 1 82 ? -10.398 21.474 19.052 1.00 51.57 83 ASP C CA 1
ATOM 6394 C C . ASP C 1 82 ? -10.514 20.373 20.118 1.00 53.74 83 ASP C C 1
ATOM 6395 O O . ASP C 1 82 ? -10.390 20.642 21.313 1.00 55.88 83 ASP C O 1
ATOM 6400 N N . GLY C 1 83 ? -10.762 19.136 19.668 1.00 56.56 84 GLY C N 1
ATOM 6401 C CA . GLY C 1 83 ? -10.827 17.953 20.533 1.00 58.57 84 GLY C CA 1
ATOM 6402 C C . GLY C 1 83 ? -12.041 17.938 21.453 1.00 59.80 84 GLY C C 1
ATOM 6403 O O . GLY C 1 83 ? -12.002 17.312 22.509 1.00 62.73 84 GLY C O 1
ATOM 6404 N N . GLN C 1 84 ? -13.124 18.608 21.042 1.00 58.63 85 GLN C N 1
ATOM 6405 C CA . GLN C 1 84 ? -14.385 18.653 21.788 1.00 59.59 85 GLN C CA 1
ATOM 6406 C C . GLN C 1 84 ? -15.518 18.229 20.851 1.00 56.99 85 GLN C C 1
ATOM 6407 O O . GLN C 1 84 ? -15.683 18.809 19.781 1.00 54.78 85 GLN C O 1
ATOM 6413 N N . GLU C 1 85 ? -16.291 17.218 21.261 1.00 56.96 86 GLU C N 1
ATOM 6414 C CA . GLU C 1 85 ? -17.395 16.734 20.454 1.00 56.66 86 GLU C CA 1
ATOM 6415 C C . GLU C 1 85 ? -18.427 17.857 20.306 1.00 54.45 86 GLU C C 1
ATOM 6416 O O . GLU C 1 85 ? -18.748 18.539 21.275 1.00 54.53 86 GLU C O 1
ATOM 6422 N N . VAL C 1 86 ? -18.920 18.033 19.076 1.00 51.75 87 VAL C N 1
ATOM 6423 C CA . VAL C 1 86 ? -19.938 19.021 18.749 1.00 51.70 87 VAL C CA 1
ATOM 6424 C C . VAL C 1 86 ? -21.073 18.319 17.995 1.00 53.48 87 VAL C C 1
ATOM 6425 O O . VAL C 1 86 ? -20.840 17.346 17.279 1.00 52.70 87 VAL C O 1
ATOM 6429 N N . GLU C 1 87 ? -22.298 18.827 18.171 1.00 55.77 88 GLU C N 1
ATOM 6430 C CA . GLU C 1 87 ? -23.440 18.447 17.347 1.00 58.23 88 GLU C CA 1
ATOM 6431 C C . GLU C 1 87 ? -23.093 18.707 15.877 1.00 54.48 88 GLU C C 1
ATOM 6432 O O . GLU C 1 87 ? -22.359 19.650 15.570 1.00 55.70 88 GLU C O 1
ATOM 6438 N N . SER C 1 88 ? -23.626 17.866 14.985 1.00 51.29 89 SER C N 1
ATOM 6439 C CA . SER C 1 88 ? -23.427 18.022 13.551 1.00 50.55 89 SER C CA 1
ATOM 6440 C C . SER C 1 88 ? -24.070 19.334 13.086 1.00 49.27 89 SER C C 1
ATOM 6441 O O . SER C 1 88 ? -23.540 20.007 12.208 1.00 48.00 89 SER C O 1
ATOM 6444 N N . GLY C 1 89 ? -25.208 19.678 13.701 1.00 48.98 90 GLY C N 1
ATOM 6445 C CA . GLY C 1 89 ? -25.971 20.884 13.390 1.00 48.37 90 GLY C CA 1
ATOM 6446 C C . GLY C 1 89 ? -26.973 20.655 12.269 1.00 49.66 90 GLY C C 1
ATOM 6447 O O . GLY C 1 89 ? -27.507 21.614 11.710 1.00 49.59 90 GLY C O 1
ATOM 6448 N N . THR C 1 90 ? -27.212 19.377 11.940 1.00 52.52 91 THR C N 1
ATOM 6449 C CA . THR C 1 90 ? -28.207 18.954 10.956 1.00 53.42 91 THR C CA 1
ATOM 6450 C C . THR C 1 90 ? -28.924 17.712 11.491 1.00 54.98 91 THR C C 1
ATOM 6451 O O . THR C 1 90 ? -28.536 17.160 12.515 1.00 54.30 91 THR C O 1
ATOM 6455 N N . ASP C 1 91 ? -29.960 17.280 10.768 1.00 58.73 92 ASP C N 1
ATOM 6456 C CA . ASP C 1 91 ? -30.735 16.082 11.121 1.00 61.53 92 ASP C CA 1
ATOM 6457 C C . ASP C 1 91 ? -29.875 14.823 10.919 1.00 62.23 92 ASP C C 1
ATOM 6458 O O . ASP C 1 91 ? -30.132 13.796 11.546 1.00 65.27 92 ASP C O 1
ATOM 6463 N N . SER C 1 92 ? -28.864 14.912 10.045 1.00 59.29 93 SER C N 1
ATOM 6464 C CA . SER C 1 92 ? -27.954 13.807 9.740 1.00 58.17 93 SER C CA 1
ATOM 6465 C C . SER C 1 92 ? -26.609 14.006 10.448 1.00 58.03 93 SER C C 1
ATOM 6466 O O . SER C 1 92 ? -26.123 15.127 10.577 1.00 59.68 93 SER C O 1
ATOM 6469 N N . ASP C 1 93 ? -26.001 12.891 10.863 1.00 58.43 94 ASP C N 1
ATOM 6470 C CA . ASP C 1 93 ? -24.668 12.884 11.468 1.00 60.06 94 ASP C CA 1
ATOM 6471 C C . ASP C 1 93 ? -23.590 12.894 10.374 1.00 59.25 94 ASP C C 1
ATOM 6472 O O . ASP C 1 93 ? -22.414 13.058 10.673 1.00 55.64 94 ASP C O 1
ATOM 6477 N N . LYS C 1 94 ? -24.002 12.724 9.112 1.00 61.22 95 LYS C N 1
ATOM 6478 C CA . LYS C 1 94 ? -23.088 12.658 7.972 1.00 62.54 95 LYS C CA 1
ATOM 6479 C C . LYS C 1 94 ? -22.642 14.071 7.570 1.00 61.65 95 LYS C C 1
ATOM 6480 O O . LYS C 1 94 ? -21.564 14.235 6.998 1.00 60.55 95 LYS C O 1
ATOM 6486 N N . GLU C 1 95 ? -23.484 15.076 7.855 1.00 59.45 96 GLU C N 1
ATOM 6487 C CA . GLU C 1 95 ? -23.308 16.448 7.359 1.00 57.46 96 GLU C CA 1
ATOM 6488 C C . GLU C 1 95 ? -23.177 17.430 8.532 1.00 53.20 96 GLU C C 1
ATOM 6489 O O . GLU C 1 95 ? -24.091 17.564 9.348 1.00 51.24 96 GLU C O 1
ATOM 6495 N N . ILE C 1 96 ? -22.042 18.138 8.583 1.00 50.21 97 ILE C N 1
ATOM 6496 C CA . ILE C 1 96 ? -21.805 19.181 9.585 1.00 47.82 97 ILE C CA 1
ATOM 6497 C C . ILE C 1 96 ? -22.247 20.539 9.019 1.00 45.52 97 ILE C C 1
ATOM 6498 O O . ILE C 1 96 ? -22.011 20.851 7.854 1.00 44.59 97 ILE C O 1
ATOM 6503 N N . ASN C 1 97 ? -22.913 21.322 9.872 1.00 45.30 98 ASN C N 1
ATOM 6504 C CA . ASN C 1 97 ? -23.222 22.722 9.630 1.00 45.51 98 ASN C CA 1
ATOM 6505 C C . ASN C 1 97 ? -23.038 23.469 10.954 1.00 45.67 98 ASN C C 1
ATOM 6506 O O . ASN C 1 97 ? -23.766 23.219 11.915 1.00 47.65 98 ASN C O 1
ATOM 6511 N N . ARG C 1 98 ? -22.043 24.361 10.999 1.00 44.93 99 ARG C N 1
ATOM 6512 C CA . ARG C 1 98 ? -21.648 25.021 12.233 1.00 44.89 99 ARG C CA 1
ATOM 6513 C C . ARG C 1 98 ? -21.151 26.435 11.927 1.00 43.41 99 ARG C C 1
ATOM 6514 O O . ARG C 1 98 ? -20.370 26.640 10.996 1.00 43.98 99 ARG C O 1
ATOM 6522 N N . SER C 1 99 ? -21.631 27.398 12.722 1.00 42.22 100 SER C N 1
ATOM 6523 C CA . SER C 1 99 ? -21.155 28.768 12.696 1.00 40.88 100 SER C CA 1
ATOM 6524 C C . SER C 1 99 ? -19.906 28.875 13.574 1.00 39.69 100 SER C C 1
ATOM 6525 O O . SER C 1 99 ? -19.920 28.439 14.723 1.00 39.76 100 SER C O 1
ATOM 6528 N N . LEU C 1 100 ? -18.841 29.457 13.016 1.00 38.98 101 LEU C N 1
ATOM 6529 C CA . LEU C 1 100 ? -17.560 29.596 13.691 1.00 38.90 101 LEU C CA 1
ATOM 6530 C C . LEU C 1 100 ? -17.121 31.062 13.658 1.00 39.69 101 LEU C C 1
ATOM 6531 O O . LEU C 1 100 ? -17.236 31.729 12.628 1.00 40.50 101 LEU C O 1
ATOM 6536 N N . LYS C 1 101 ? -16.611 31.542 14.797 1.00 39.13 102 LYS C N 1
ATOM 6537 C CA . LYS C 1 101 ? -15.927 32.827 14.875 1.00 39.74 102 LYS C CA 1
ATOM 6538 C C . LYS C 1 101 ? -14.548 32.682 14.222 1.00 39.85 102 LYS C C 1
ATOM 6539 O O . LYS C 1 101 ? -14.051 31.567 14.068 1.00 41.21 102 LYS C O 1
ATOM 6545 N N . ALA C 1 102 ? -13.951 33.816 13.840 1.00 38.57 103 ALA C N 1
ATOM 6546 C CA . ALA C 1 102 ? -12.676 33.843 13.130 1.00 38.42 103 ALA C CA 1
ATOM 6547 C C . ALA C 1 102 ? -11.587 33.155 13.963 1.00 38.44 103 ALA C C 1
ATOM 6548 O O . ALA C 1 102 ? -11.564 33.261 15.190 1.00 38.17 103 ALA C O 1
ATOM 6550 N N . GLY C 1 103 ? -10.684 32.460 13.265 1.00 37.65 104 GLY C N 1
ATOM 6551 C CA . GLY C 1 103 ? -9.602 31.678 13.864 1.00 38.51 104 GLY C CA 1
ATOM 6552 C C . GLY C 1 103 ? -9.366 30.407 13.070 1.00 37.86 104 GLY C C 1
ATOM 6553 O O . GLY C 1 103 ? -10.126 30.114 12.152 1.00 39.55 104 GLY C O 1
ATOM 6554 N N . THR C 1 104 ? -8.304 29.665 13.404 1.00 38.83 105 THR C N 1
ATOM 6555 C CA . THR C 1 104 ? -8.079 28.354 12.797 1.00 39.91 105 THR C CA 1
ATOM 6556 C C . THR C 1 104 ? -8.363 27.281 13.857 1.00 40.35 105 THR C C 1
ATOM 6557 O O . THR C 1 104 ? -7.948 27.407 15.008 1.00 41.42 105 THR C O 1
ATOM 6561 N N . TYR C 1 105 ? -9.096 26.242 13.448 1.00 41.44 106 TYR C N 1
ATOM 6562 C CA . TYR C 1 105 ? -9.579 25.199 14.335 1.00 42.97 106 TYR C CA 1
ATOM 6563 C C . TYR C 1 105 ? -9.030 23.846 13.880 1.00 45.40 106 TYR C C 1
ATOM 6564 O O . TYR C 1 105 ? -8.774 23.643 12.695 1.00 47.58 106 TYR C O 1
ATOM 6573 N N . ASN C 1 106 ? -8.858 22.935 14.844 1.00 46.35 107 ASN C N 1
ATOM 6574 C CA . ASN C 1 106 ? -8.557 21.535 14.580 1.00 47.63 107 ASN C CA 1
ATOM 6575 C C . ASN C 1 106 ? -9.887 20.783 14.423 1.00 47.42 107 ASN C C 1
ATOM 6576 O O . ASN C 1 106 ? -10.761 20.877 15.288 1.00 46.51 107 ASN C O 1
ATOM 6581 N N . LEU C 1 107 ? -10.035 20.057 13.308 1.00 48.61 108 LEU C N 1
ATOM 6582 C CA . LEU C 1 107 ? -11.238 19.277 13.019 1.00 49.09 108 LEU C CA 1
ATOM 6583 C C . LEU C 1 107 ? -10.863 17.796 12.879 1.00 51.74 108 LEU C C 1
ATOM 6584 O O . LEU C 1 107 ? -10.032 17.445 12.041 1.00 51.22 108 LEU C O 1
ATOM 6589 N N . LYS C 1 108 ? -11.485 16.950 13.713 1.00 53.05 109 LYS C N 1
ATOM 6590 C CA . LYS C 1 108 ? -11.378 15.491 13.630 1.00 56.22 109 LYS C CA 1
ATOM 6591 C C . LYS C 1 108 ? -12.741 14.911 13.232 1.00 56.02 109 LYS C C 1
ATOM 6592 O O . LYS C 1 108 ? -13.721 15.041 13.966 1.00 55.05 109 LYS C O 1
ATOM 6598 N N . ILE C 1 109 ? -12.784 14.287 12.050 1.00 56.55 110 ILE C N 1
ATOM 6599 C CA . ILE C 1 109 ? -13.924 13.515 11.586 1.00 56.74 110 ILE C CA 1
ATOM 6600 C C . ILE C 1 109 ? -13.660 12.053 11.960 1.00 59.73 110 ILE C C 1
ATOM 6601 O O . ILE C 1 109 ? -12.695 11.467 11.484 1.00 62.06 110 ILE C O 1
ATOM 6606 N N . GLU C 1 110 ? -14.524 11.484 12.808 1.00 60.76 111 GLU C N 1
ATOM 6607 C CA . GLU C 1 110 ? -14.331 10.147 13.358 1.00 63.72 111 GLU C CA 1
ATOM 6608 C C . GLU C 1 110 ? -15.516 9.262 12.950 1.00 62.75 111 GLU C C 1
ATOM 6609 O O . GLU C 1 110 ? -16.669 9.607 13.207 1.00 62.90 111 GLU C O 1
ATOM 6615 N N . VAL C 1 111 ? -15.214 8.128 12.306 1.00 62.78 112 VAL C N 1
ATOM 6616 C CA . VAL C 1 111 ? -16.224 7.209 11.777 1.00 62.79 112 VAL C CA 1
ATOM 6617 C C . VAL C 1 111 ? -16.061 5.843 12.455 1.00 64.44 112 VAL C C 1
ATOM 6618 O O . VAL C 1 111 ? -14.954 5.315 12.544 1.00 65.74 112 VAL C O 1
ATOM 6622 N N . GLU C 1 112 ? -17.188 5.280 12.904 1.00 63.77 113 GLU C N 1
ATOM 6623 C CA . GLU C 1 112 ? -17.241 3.989 13.582 1.00 65.20 113 GLU C CA 1
ATOM 6624 C C . GLU C 1 112 ? -18.436 3.194 13.043 1.00 64.73 113 GLU C C 1
ATOM 6625 O O . GLU C 1 112 ? -19.535 3.732 12.929 1.00 61.95 113 GLU C O 1
ATOM 6631 N N . THR C 1 113 ? -18.205 1.919 12.712 1.00 66.65 114 THR C N 1
ATOM 6632 C CA . THR C 1 113 ? -19.276 0.996 12.326 1.00 67.97 114 THR C CA 1
ATOM 6633 C C . THR C 1 113 ? -19.911 0.416 13.592 1.00 69.77 114 THR C C 1
ATOM 6634 O O . THR C 1 113 ? -19.446 0.668 14.701 1.00 68.46 114 THR C O 1
ATOM 6638 N N . VAL C 1 114 ? -20.975 -0.369 13.405 1.00 71.96 115 VAL C N 1
ATOM 6639 C CA . VAL C 1 114 ? -21.589 -1.120 14.496 1.00 74.37 115 VAL C CA 1
ATOM 6640 C C . VAL C 1 114 ? -20.583 -2.172 14.983 1.00 78.57 115 VAL C C 1
ATOM 6641 O O . VAL C 1 114 ? -20.346 -3.163 14.308 1.00 79.63 115 VAL C O 1
ATOM 6645 N N . LYS C 1 115 ? -19.965 -1.891 16.139 1.00 80.67 116 LYS C N 1
ATOM 6646 C CA . LYS C 1 115 ? -18.985 -2.758 16.818 1.00 85.92 116 LYS C CA 1
ATOM 6647 C C . LYS C 1 115 ? -18.071 -3.435 15.795 1.00 87.14 116 LYS C C 1
ATOM 6648 O O . LYS C 1 115 ? -18.313 -4.574 15.402 1.00 90.07 116 LYS C O 1
ATOM 6654 N N . GLY C 1 116 ? -17.012 -2.738 15.371 1.00 84.67 117 GLY C N 1
ATOM 6655 C CA . GLY C 1 116 ? -16.719 -1.374 15.782 1.00 81.75 117 GLY C CA 1
ATOM 6656 C C . GLY C 1 116 ? -15.436 -0.874 15.146 1.00 80.91 117 GLY C C 1
ATOM 6657 O O . GLY C 1 116 ? -14.573 -0.321 15.824 1.00 77.45 117 GLY C O 1
ATOM 6658 N N . LYS C 1 117 ? -15.321 -1.081 13.830 1.00 83.00 118 LYS C N 1
ATOM 6659 C CA . LYS C 1 117 ? -14.124 -0.754 13.069 1.00 86.42 118 LYS C CA 1
ATOM 6660 C C . LYS C 1 117 ? -14.172 0.746 12.750 1.00 83.62 118 LYS C C 1
ATOM 6661 O O . LYS C 1 117 ? -15.236 1.284 12.447 1.00 80.59 118 LYS C O 1
ATOM 6667 N N . LYS C 1 118 ? -13.013 1.410 12.840 1.00 84.93 119 LYS C N 1
ATOM 6668 C CA . LYS C 1 118 ? -12.927 2.865 12.784 1.00 83.47 119 LYS C CA 1
ATOM 6669 C C . LYS C 1 118 ? -11.869 3.298 11.761 1.00 83.77 119 LYS C C 1
ATOM 6670 O O . LYS C 1 118 ? -10.851 2.625 11.577 1.00 84.06 119 LYS C O 1
ATOM 6676 N N . THR C 1 119 ? -12.154 4.418 11.086 1.00 83.93 120 THR C N 1
ATOM 6677 C CA . THR C 1 119 ? -11.153 5.268 10.433 1.00 82.98 120 THR C CA 1
ATOM 6678 C C . THR C 1 119 ? -11.555 6.727 10.659 1.00 77.40 120 THR C C 1
ATOM 6679 O O . THR C 1 119 ? -12.707 7.016 10.992 1.00 74.12 120 THR C O 1
ATOM 6683 N N . SER C 1 120 ? -10.594 7.633 10.468 1.00 75.52 121 SER C N 1
ATOM 6684 C CA . SER C 1 120 ? -10.798 9.049 10.733 1.00 72.07 121 SER C CA 1
ATOM 6685 C C . SER C 1 120 ? -9.920 9.900 9.809 1.00 71.23 121 SER C C 1
ATOM 6686 O O . SER C 1 120 ? -9.003 9.395 9.161 1.00 71.40 121 SER C O 1
ATOM 6689 N N . ARG C 1 121 ? -10.241 11.197 9.749 1.00 69.07 122 ARG C N 1
ATOM 6690 C CA . ARG C 1 121 ? -9.418 12.197 9.086 1.00 67.79 122 ARG C CA 1
ATOM 6691 C C . ARG C 1 121 ? -9.355 13.444 9.974 1.00 62.65 122 ARG C C 1
ATOM 6692 O O . ARG C 1 121 ? -10.316 13.777 10.665 1.00 58.98 122 ARG C O 1
ATOM 6700 N N . GLU C 1 122 ? -8.191 14.100 9.959 1.00 62.52 123 GLU C N 1
ATOM 6701 C CA . GLU C 1 122 ? -7.905 15.247 10.800 1.00 62.19 123 GLU C CA 1
ATOM 6702 C C . GLU C 1 122 ? -7.315 16.357 9.926 1.00 60.37 123 GLU C C 1
ATOM 6703 O O . GLU C 1 122 ? -6.405 16.109 9.130 1.00 61.87 123 GLU C O 1
ATOM 6709 N N . GLY C 1 123 ? -7.855 17.570 10.077 1.00 57.26 124 GLY C N 1
ATOM 6710 C CA . GLY C 1 123 ? -7.437 18.725 9.294 1.00 54.98 124 GLY C CA 1
ATOM 6711 C C . GLY C 1 123 ? -7.705 20.031 10.020 1.00 53.22 124 GLY C C 1
ATOM 6712 O O . GLY C 1 123 ? -8.239 20.042 11.131 1.00 51.02 124 GLY C O 1
ATOM 6713 N N . LEU C 1 124 ? -7.312 21.134 9.376 1.00 52.58 125 LEU C N 1
ATOM 6714 C CA . LEU C 1 124 ? -7.551 22.481 9.873 1.00 51.59 125 LEU C CA 1
ATOM 6715 C C . LEU C 1 124 ? -8.791 23.068 9.192 1.00 48.73 125 LEU C C 1
ATOM 6716 O O . LEU C 1 124 ? -9.077 22.773 8.032 1.00 48.74 125 LEU C O 1
ATOM 6721 N N . VAL C 1 125 ? -9.519 23.901 9.939 1.00 46.28 126 VAL C N 1
ATOM 6722 C CA . VAL C 1 125 ? -10.541 24.770 9.387 1.00 44.45 126 VAL C CA 1
ATOM 6723 C C . VAL C 1 125 ? -10.091 26.208 9.648 1.00 41.65 126 VAL C C 1
ATOM 6724 O O . VAL C 1 125 ? -9.974 26.610 10.799 1.00 39.76 126 VAL C O 1
ATOM 6728 N N . VAL C 1 126 ? -9.817 26.948 8.569 1.00 41.94 127 VAL C N 1
ATOM 6729 C CA . VAL C 1 126 ? -9.384 28.338 8.642 1.00 41.69 127 VAL C CA 1
ATOM 6730 C C . VAL C 1 126 ? -10.618 29.222 8.450 1.00 39.42 127 VAL C C 1
ATOM 6731 O O . VAL C 1 126 ? -11.270 29.145 7.417 1.00 41.15 127 VAL C O 1
ATOM 6735 N N . VAL C 1 127 ? -10.919 30.051 9.455 1.00 37.73 128 VAL C N 1
ATOM 6736 C CA . VAL C 1 127 ? -12.064 30.960 9.428 1.00 38.36 128 VAL C CA 1
ATOM 6737 C C . VAL C 1 127 ? -11.533 32.398 9.445 1.00 37.54 128 VAL C C 1
ATOM 6738 O O . VAL C 1 127 ? -11.057 32.876 10.474 1.00 37.99 128 VAL C O 1
ATOM 6742 N N . ASN C 1 128 ? -11.619 33.073 8.293 1.00 38.38 129 ASN C N 1
ATOM 6743 C CA . ASN C 1 128 ? -11.029 34.395 8.091 1.00 38.90 129 ASN C CA 1
ATOM 6744 C C . ASN C 1 128 ? -11.997 35.473 8.569 1.00 39.19 129 ASN C C 1
ATOM 6745 O O . ASN C 1 128 ? -13.205 35.358 8.374 1.00 39.74 129 ASN C O 1
ATOM 6750 N N . PRO C 1 129 ? -11.503 36.560 9.203 1.00 39.59 130 PRO C N 1
ATOM 6751 C CA . PRO C 1 129 ? -12.357 37.692 9.554 1.00 39.40 130 PRO C CA 1
ATOM 6752 C C . PRO C 1 129 ? -12.648 38.551 8.317 1.00 39.32 130 PRO C C 1
ATOM 6753 O O . PRO C 1 129 ? -11.926 38.461 7.333 1.00 41.24 130 PRO C O 1
ATOM 6757 N N . LEU C 1 130 ? -13.703 39.366 8.389 1.00 39.29 131 LEU C N 1
ATOM 6758 C CA . LEU C 1 130 ? -14.006 40.335 7.351 1.00 39.95 131 LEU C CA 1
ATOM 6759 C C . LEU C 1 130 ? -13.071 41.539 7.514 1.00 40.85 131 LEU C C 1
ATOM 6760 O O . LEU C 1 130 ? -12.420 41.697 8.547 1.00 41.43 131 LEU C O 1
ATOM 6765 N N . ALA C 1 131 ? -13.018 42.376 6.473 1.00 42.65 132 ALA C N 1
ATOM 6766 C CA . ALA C 1 131 ? -12.093 43.502 6.387 1.00 42.86 132 ALA C CA 1
ATOM 6767 C C . ALA C 1 131 ? -12.203 44.395 7.631 1.00 40.73 132 ALA C C 1
ATOM 6768 O O . ALA C 1 131 ? -11.206 44.648 8.298 1.00 39.31 132 ALA C O 1
ATOM 6770 N N . ASP C 1 132 ? -13.425 44.846 7.937 1.00 41.83 133 ASP C N 1
ATOM 6771 C CA . ASP C 1 132 ? -13.668 45.877 8.951 1.00 42.55 133 ASP C CA 1
ATOM 6772 C C . ASP C 1 132 ? -13.841 45.259 10.347 1.00 41.72 133 ASP C C 1
ATOM 6773 O O . ASP C 1 132 ? -13.972 45.990 11.324 1.00 43.35 133 ASP C O 1
ATOM 6778 N N . ASP C 1 133 ? -13.847 43.923 10.441 1.00 41.07 134 ASP C N 1
ATOM 6779 C CA . ASP C 1 133 ? -13.938 43.225 11.725 1.00 40.90 134 ASP C CA 1
ATOM 6780 C C . ASP C 1 133 ? -12.715 43.556 12.580 1.00 40.25 134 ASP C C 1
ATOM 6781 O O . ASP C 1 133 ? -11.595 43.609 12.073 1.00 38.31 134 ASP C O 1
ATOM 6786 N N . PRO C 1 134 ? -12.892 43.797 13.901 1.00 38.51 135 PRO C N 1
ATOM 6787 C CA . PRO C 1 134 ? -11.784 43.703 14.850 1.00 37.12 135 PRO C CA 1
ATOM 6788 C C . PRO C 1 134 ? -11.167 42.299 14.758 1.00 36.80 135 PRO C C 1
ATOM 6789 O O . PRO C 1 134 ? -11.895 41.308 14.802 1.00 36.93 135 PRO C O 1
ATOM 6793 N N . GLN C 1 135 ? -9.843 42.235 14.596 1.00 35.21 136 GLN C N 1
ATOM 6794 C CA . GLN C 1 135 ? -9.148 40.984 14.332 1.00 36.69 136 GLN C CA 1
ATOM 6795 C C . GLN C 1 135 ? -7.705 41.071 14.847 1.00 37.36 136 GLN C C 1
ATOM 6796 O O . GLN C 1 135 ? -7.097 42.136 14.816 1.00 39.20 136 GLN C O 1
ATOM 6802 N N . SER C 1 136 ? -7.177 39.931 15.311 1.00 37.46 137 SER C N 1
ATOM 6803 C CA . SER C 1 136 ? -5.854 39.844 15.915 1.00 37.66 137 SER C CA 1
ATOM 6804 C C . SER C 1 136 ? -5.308 38.415 15.804 1.00 40.43 137 SER C C 1
ATOM 6805 O O . SER C 1 136 ? -5.951 37.463 16.246 1.00 39.10 137 SER C O 1
ATOM 6808 N N . LYS C 1 137 ? -4.108 38.293 15.223 1.00 43.69 138 LYS C N 1
ATOM 6809 C CA . LYS C 1 137 ? -3.320 37.060 15.225 1.00 45.97 138 LYS C CA 1
ATOM 6810 C C . LYS C 1 137 ? -2.072 37.263 16.093 1.00 47.35 138 LYS C C 1
ATOM 6811 O O . LYS C 1 137 ? -1.718 38.394 16.436 1.00 47.21 138 LYS C O 1
ATOM 6817 N N . GLU C 1 138 ? -1.423 36.147 16.444 1.00 49.21 139 GLU C N 1
ATOM 6818 C CA . GLU C 1 138 ? -0.142 36.155 17.142 1.00 49.74 139 GLU C CA 1
ATOM 6819 C C . GLU C 1 138 ? 0.940 36.640 16.170 1.00 47.35 139 GLU C C 1
ATOM 6820 O O . GLU C 1 138 ? 0.935 36.275 14.999 1.00 46.54 139 GLU C O 1
ATOM 6826 N N . VAL C 1 139 ? 1.847 37.480 16.674 1.00 45.55 140 VAL C N 1
ATOM 6827 C CA . VAL C 1 139 ? 2.961 38.029 15.903 1.00 45.74 140 VAL C CA 1
ATOM 6828 C C . VAL C 1 139 ? 4.264 37.412 16.425 1.00 45.75 140 VAL C C 1
ATOM 6829 O O . VAL C 1 139 ? 5.031 36.841 15.649 1.00 45.66 140 VAL C O 1
ATOM 6833 N N . ALA C 1 140 ? 4.495 37.548 17.738 1.00 44.96 141 ALA C N 1
ATOM 6834 C CA . ALA C 1 140 ? 5.650 36.973 18.428 1.00 44.32 141 ALA C CA 1
ATOM 6835 C C . ALA C 1 140 ? 5.169 36.205 19.669 1.00 44.10 141 ALA C C 1
ATOM 6836 O O . ALA C 1 140 ? 4.571 35.146 19.517 1.00 44.53 141 ALA C O 1
ATOM 6838 N N . PHE C 1 141 ? 5.399 36.749 20.877 1.00 43.57 142 PHE C N 1
ATOM 6839 C CA . PHE C 1 141 ? 5.137 36.045 22.141 1.00 43.88 142 PHE C CA 1
ATOM 6840 C C . PHE C 1 141 ? 4.157 36.824 23.031 1.00 42.48 142 PHE C C 1
ATOM 6841 O O . PHE C 1 141 ? 4.103 36.584 24.239 1.00 42.48 142 PHE C O 1
ATOM 6849 N N . GLU C 1 142 ? 3.364 37.724 22.432 1.00 41.03 143 GLU C N 1
ATOM 6850 C CA . GLU C 1 142 ? 2.452 38.603 23.180 1.00 41.12 143 GLU C CA 1
ATOM 6851 C C . GLU C 1 142 ? 1.202 37.841 23.654 1.00 41.89 143 GLU C C 1
ATOM 6852 O O . GLU C 1 142 ? 0.455 38.350 24.495 1.00 41.91 143 GLU C O 1
ATOM 6858 N N . ARG C 1 143 ? 0.964 36.643 23.105 1.00 42.26 144 ARG C N 1
ATOM 6859 C CA . ARG C 1 143 ? -0.199 35.831 23.465 1.00 42.70 144 ARG C CA 1
ATOM 6860 C C . ARG C 1 143 ? 0.114 34.931 24.669 1.00 43.94 144 ARG C C 1
ATOM 6861 O O . ARG C 1 143 ? -0.765 34.201 25.121 1.00 45.57 144 ARG C O 1
ATOM 6869 N N . ILE C 1 144 ? 1.357 34.970 25.170 1.00 46.72 145 ILE C N 1
ATOM 6870 C CA . ILE C 1 144 ? 1.697 34.385 26.473 1.00 47.90 145 ILE C CA 1
ATOM 6871 C C . ILE C 1 144 ? 1.524 35.481 27.531 1.00 47.62 145 ILE C C 1
ATOM 6872 O O . ILE C 1 144 ? 2.283 36.451 27.550 1.00 47.94 145 ILE C O 1
ATOM 6877 N N . VAL C 1 145 ? 0.524 35.297 28.400 1.00 46.79 146 VAL C N 1
ATOM 6878 C CA . VAL C 1 145 ? 0.067 36.307 29.347 1.00 46.59 146 VAL C CA 1
ATOM 6879 C C . VAL C 1 145 ? 0.031 35.688 30.748 1.00 47.91 146 VAL C C 1
ATOM 6880 O O . VAL C 1 145 ? 0.101 34.475 30.899 1.00 49.49 146 VAL C O 1
ATOM 6884 N N . SER C 1 146 ? -0.085 36.554 31.758 1.00 49.60 147 SER C N 1
ATOM 6885 C CA . SER C 1 146 ? -0.014 36.177 33.165 1.00 53.22 147 SER C CA 1
ATOM 6886 C C . SER C 1 146 ? -1.133 36.881 33.924 1.00 51.49 147 SER C C 1
ATOM 6887 O O . SER C 1 146 ? -1.394 38.056 33.688 1.00 50.83 147 SER C O 1
ATOM 6890 N N . PRO C 1 147 ? -1.835 36.195 34.853 1.00 53.69 148 PRO C N 1
ATOM 6891 C CA . PRO C 1 147 ? -2.963 36.806 35.556 1.00 54.89 148 PRO C CA 1
ATOM 6892 C C . PRO C 1 147 ? -2.505 37.969 36.451 1.00 55.85 148 PRO C C 1
ATOM 6893 O O . PRO C 1 147 ? -1.522 37.837 37.181 1.00 57.37 148 PRO C O 1
ATOM 6897 N N . GLY C 1 148 ? -3.212 39.101 36.348 1.00 54.98 149 GLY C N 1
ATOM 6898 C CA . GLY C 1 148 ? -2.885 40.329 37.067 1.00 55.12 149 GLY C CA 1
ATOM 6899 C C . GLY C 1 148 ? -2.067 41.294 36.223 1.00 53.74 149 GLY C C 1
ATOM 6900 O O . GLY C 1 148 ? -2.087 42.493 36.475 1.00 55.23 149 GLY C O 1
ATOM 6901 N N . LYS C 1 149 ? -1.354 40.767 35.219 1.00 52.33 150 LYS C N 1
ATOM 6902 C CA . LYS C 1 149 ? -0.438 41.541 34.377 1.00 51.98 150 LYS C CA 1
ATOM 6903 C C . LYS C 1 149 ? -1.177 42.062 33.137 1.00 48.43 150 LYS C C 1
ATOM 6904 O O . LYS C 1 149 ? -2.203 41.511 32.730 1.00 46.05 150 LYS C O 1
ATOM 6910 N N . THR C 1 150 ? -0.622 43.118 32.534 1.00 46.76 151 THR C N 1
ATOM 6911 C CA . THR C 1 150 ? -1.127 43.681 31.283 1.00 44.72 151 THR C CA 1
ATOM 6912 C C . THR C 1 150 ? -0.622 42.824 30.112 1.00 41.05 151 THR C C 1
ATOM 6913 O O . THR C 1 150 ? 0.320 42.052 30.264 1.00 37.39 151 THR C O 1
ATOM 6917 N N . ALA C 1 151 ? -1.276 42.968 28.954 1.00 40.21 152 ALA C N 1
ATOM 6918 C CA . ALA C 1 151 ? -0.955 42.206 27.743 1.00 38.81 152 ALA C CA 1
ATOM 6919 C C . ALA C 1 151 ? -1.374 42.997 26.498 1.00 37.69 152 ALA C C 1
ATOM 6920 O O . ALA C 1 151 ? -2.108 43.979 26.602 1.00 36.76 152 ALA C O 1
ATOM 6922 N N . ARG C 1 152 ? -0.907 42.537 25.329 1.00 37.50 153 ARG C N 1
ATOM 6923 C CA . ARG C 1 152 ? -1.111 43.199 24.043 1.00 37.59 153 ARG C CA 1
ATOM 6924 C C . ARG C 1 152 ? -1.776 42.247 23.045 1.00 35.55 153 ARG C C 1
ATOM 6925 O O . ARG C 1 152 ? -1.508 41.045 23.043 1.00 36.00 153 ARG C O 1
ATOM 6933 N N . LEU C 1 153 ? -2.621 42.819 22.185 1.00 33.70 154 LEU C N 1
ATOM 6934 C CA . LEU C 1 153 ? -3.042 42.204 20.935 1.00 33.85 154 LEU C CA 1
ATOM 6935 C C . LEU C 1 153 ? -2.587 43.113 19.790 1.00 33.55 154 LEU C C 1
ATOM 6936 O O . LEU C 1 153 ? -2.652 44.330 19.915 1.00 33.17 154 LEU C O 1
ATOM 6941 N N . TYR C 1 154 ? -2.121 42.505 18.695 1.00 34.64 155 TYR C N 1
ATOM 6942 C CA . TYR C 1 154 ? -1.810 43.206 17.456 1.00 34.18 155 TYR C CA 1
ATOM 6943 C C . TYR C 1 154 ? -2.782 42.740 16.371 1.00 34.36 155 TYR C C 1
ATOM 6944 O O . TYR C 1 154 ? -3.095 41.556 16.297 1.00 33.95 155 TYR C O 1
ATOM 6953 N N . GLY C 1 155 ? -3.239 43.674 15.532 1.00 34.43 156 GLY C N 1
ATOM 6954 C CA . GLY C 1 155 ? -4.106 43.338 14.413 1.00 34.96 156 GLY C CA 1
ATOM 6955 C C . GLY C 1 155 ? -4.672 44.565 13.718 1.00 35.77 156 GLY C C 1
ATOM 6956 O O . GLY C 1 155 ? -3.947 45.527 13.441 1.00 36.82 156 GLY C O 1
ATOM 6957 N N . SER C 1 156 ? -5.975 44.510 13.424 1.00 35.21 157 SER C N 1
ATOM 6958 C CA . SER C 1 156 ? -6.672 45.555 12.706 1.00 36.06 157 SER C CA 1
ATOM 6959 C C . SER C 1 156 ? -8.007 45.858 13.393 1.00 33.98 157 SER C C 1
ATOM 6960 O O . SER C 1 156 ? -8.646 44.958 13.943 1.00 32.47 157 SER C O 1
ATOM 6963 N N . ASN C 1 157 ? -8.387 47.142 13.354 1.00 35.14 158 ASN C N 1
ATOM 6964 C CA . ASN C 1 157 ? -9.677 47.670 13.807 1.00 33.58 158 ASN C CA 1
ATOM 6965 C C . ASN C 1 157 ? -9.877 47.431 15.310 1.00 32.61 158 ASN C C 1
ATOM 6966 O O . ASN C 1 157 ? -11.013 47.397 15.777 1.00 33.66 158 ASN C O 1
ATOM 6971 N N . LEU C 1 158 ? -8.783 47.328 16.071 1.00 31.84 159 LEU C N 1
ATOM 6972 C CA . LEU C 1 158 ? -8.871 46.997 17.491 1.00 32.58 159 LEU C CA 1
ATOM 6973 C C . LEU C 1 158 ? -9.329 48.215 18.304 1.00 34.11 159 LEU C C 1
ATOM 6974 O O . LEU C 1 158 ? -9.708 48.061 19.455 1.00 35.80 159 LEU C O 1
ATOM 6979 N N . GLN C 1 159 ? -9.319 49.411 17.702 1.00 35.36 160 GLN C N 1
ATOM 6980 C CA . GLN C 1 159 ? -9.765 50.626 18.393 1.00 38.96 160 GLN C CA 1
ATOM 6981 C C . GLN C 1 159 ? -11.275 50.560 18.682 1.00 39.29 160 GLN C C 1
ATOM 6982 O O . GLN C 1 159 ? -11.759 51.326 19.510 1.00 43.05 160 GLN C O 1
ATOM 6988 N N . ASN C 1 160 ? -11.998 49.645 18.019 1.00 37.96 161 ASN C N 1
ATOM 6989 C CA . ASN C 1 160 ? -13.449 49.486 18.173 1.00 39.15 161 ASN C CA 1
ATOM 6990 C C . ASN C 1 160 ? -13.808 48.554 19.342 1.00 38.32 161 ASN C C 1
ATOM 6991 O O . ASN C 1 160 ? -14.971 48.498 19.739 1.00 38.60 161 ASN C O 1
ATOM 6996 N N . VAL C 1 161 ? -12.822 47.821 19.873 1.00 38.57 162 VAL C N 1
ATOM 6997 C CA . VAL C 1 161 ? -13.034 46.804 20.908 1.00 38.83 162 VAL C CA 1
ATOM 6998 C C . VAL C 1 161 ? -13.207 47.480 22.277 1.00 39.76 162 VAL C C 1
ATOM 6999 O O . VAL C 1 161 ? -12.309 48.175 22.749 1.00 38.41 162 VAL C O 1
ATOM 7003 N N . THR C 1 162 ? -14.352 47.231 22.924 1.00 40.87 163 THR C N 1
ATOM 7004 C CA . THR C 1 162 ? -14.658 47.781 24.250 1.00 41.68 163 THR C CA 1
ATOM 7005 C C . THR C 1 162 ? -14.486 46.721 25.347 1.00 42.43 163 THR C C 1
ATOM 7006 O O . THR C 1 162 ? -14.461 47.071 26.532 1.00 44.33 163 THR C O 1
ATOM 7010 N N . ALA C 1 163 ? -14.371 45.441 24.967 1.00 40.52 164 ALA C N 1
ATOM 7011 C CA . ALA C 1 163 ? -14.224 44.358 25.942 1.00 41.50 164 ALA C CA 1
ATOM 7012 C C . ALA C 1 163 ? -13.669 43.090 25.279 1.00 40.85 164 ALA C C 1
ATOM 7013 O O . ALA C 1 163 ? -13.858 42.853 24.089 1.00 40.49 164 ALA C O 1
ATOM 7015 N N . ILE C 1 164 ? -12.984 42.277 26.088 1.00 41.82 165 ILE C N 1
ATOM 7016 C CA . ILE C 1 164 ? -12.358 41.035 25.654 1.00 41.94 165 ILE C CA 1
ATOM 7017 C C . ILE C 1 164 ? -12.843 39.910 26.571 1.00 43.79 165 ILE C C 1
ATOM 7018 O O . ILE C 1 164 ? -12.809 40.050 27.796 1.00 46.50 165 ILE C O 1
ATOM 7023 N N . LEU C 1 165 ? -13.281 38.804 25.960 1.00 43.92 166 LEU C N 1
ATOM 7024 C CA . LEU C 1 165 ? -13.795 37.651 26.685 1.00 45.39 166 LEU C CA 1
ATOM 7025 C C . LEU C 1 165 ? -12.704 36.577 26.754 1.00 45.78 166 LEU C C 1
ATOM 7026 O O . LEU C 1 165 ? -12.143 36.190 25.727 1.00 45.59 166 LEU C O 1
ATOM 7031 N N . LEU C 1 166 ? -12.420 36.114 27.977 1.00 45.78 167 LEU C N 1
ATOM 7032 C CA . LEU C 1 166 ? -11.411 35.098 28.240 1.00 45.83 167 LEU C CA 1
ATOM 7033 C C . LEU C 1 166 ? -11.936 34.151 29.327 1.00 47.32 167 LEU C C 1
ATOM 7034 O O . LEU C 1 166 ? -11.970 34.505 30.505 1.00 45.16 167 LEU C O 1
ATOM 7039 N N . GLY C 1 167 ? -12.372 32.961 28.894 1.00 48.96 168 GLY C N 1
ATOM 7040 C CA . GLY C 1 167 ? -12.822 31.875 29.764 1.00 50.47 168 GLY C CA 1
ATOM 7041 C C . GLY C 1 167 ? -13.819 32.325 30.821 1.00 51.08 168 GLY C C 1
ATOM 7042 O O . GLY C 1 167 ? -13.635 32.049 32.005 1.00 55.32 168 GLY C O 1
ATOM 7043 N N . GLY C 1 168 ? -14.873 33.028 30.396 1.00 49.38 169 GLY C N 1
ATOM 7044 C CA . GLY C 1 168 ? -15.959 33.421 31.291 1.00 51.00 169 GLY C CA 1
ATOM 7045 C C . GLY C 1 168 ? -15.770 34.804 31.893 1.00 52.57 169 GLY C C 1
ATOM 7046 O O . GLY C 1 168 ? -16.736 35.392 32.370 1.00 58.53 169 GLY C O 1
ATOM 7047 N N . ASN C 1 169 ? -14.533 35.319 31.889 1.00 50.60 170 ASN C N 1
ATOM 7048 C CA . ASN C 1 169 ? -14.238 36.671 32.362 1.00 50.83 170 ASN C CA 1
ATOM 7049 C C . ASN C 1 169 ? -14.548 37.680 31.256 1.00 49.26 170 ASN C C 1
ATOM 7050 O O . ASN C 1 169 ? -14.376 37.384 30.079 1.00 51.02 170 ASN C O 1
ATOM 7055 N N . THR C 1 170 ? -14.983 38.875 31.665 1.00 51.09 171 THR C N 1
ATOM 7056 C CA . THR C 1 170 ? -15.235 39.987 30.759 1.00 50.70 171 THR C CA 1
ATOM 7057 C C . THR C 1 170 ? -14.291 41.134 31.133 1.00 50.27 171 THR C C 1
ATOM 7058 O O . THR C 1 170 ? -14.561 41.894 32.062 1.00 51.14 171 THR C O 1
ATOM 7062 N N . ILE C 1 171 ? -13.177 41.224 30.400 1.00 49.73 172 ILE C N 1
ATOM 7063 C CA . ILE C 1 171 ? -12.162 42.248 30.599 1.00 49.32 172 ILE C CA 1
ATOM 7064 C C . ILE C 1 171 ? -12.665 43.547 29.962 1.00 47.67 172 ILE C C 1
ATOM 7065 O O . ILE C 1 171 ? -12.844 43.619 28.748 1.00 45.93 172 ILE C O 1
ATOM 7070 N N . THR C 1 172 ? -12.896 44.559 30.804 1.00 49.07 173 THR C N 1
ATOM 7071 C CA . THR C 1 172 ? -13.360 45.869 30.378 1.00 49.38 173 THR C CA 1
ATOM 7072 C C . THR C 1 172 ? -12.183 46.850 30.386 1.00 50.69 173 THR C C 1
ATOM 7073 O O . THR C 1 172 ? -11.117 46.559 30.929 1.00 51.76 173 THR C O 1
ATOM 7077 N N . ASP C 1 173 ? -12.407 48.018 29.777 1.00 53.54 174 ASP C N 1
ATOM 7078 C CA . ASP C 1 173 ? -11.442 49.123 29.726 1.00 55.77 174 ASP C CA 1
ATOM 7079 C C . ASP C 1 173 ? -10.086 48.624 29.224 1.00 50.73 174 ASP C C 1
ATOM 7080 O O . ASP C 1 173 ? -9.098 48.664 29.954 1.00 51.34 174 ASP C O 1
ATOM 7085 N N . PRO C 1 174 ? -10.003 48.147 27.958 1.00 47.31 175 PRO C N 1
ATOM 7086 C CA . PRO C 1 174 ? -8.726 48.024 27.260 1.00 45.07 175 PRO C CA 1
ATOM 7087 C C . PRO C 1 174 ? -8.286 49.416 26.783 1.00 44.67 175 PRO C C 1
ATOM 7088 O O . PRO C 1 174 ? -9.069 50.365 26.881 1.00 47.36 175 PRO C O 1
ATOM 7092 N N . THR C 1 175 ? -7.053 49.520 26.274 1.00 40.38 176 THR C N 1
ATOM 7093 C CA . THR C 1 175 ? -6.513 50.779 25.760 1.00 38.82 176 THR C CA 1
ATOM 7094 C C . THR C 1 175 ? -5.836 50.527 24.410 1.00 37.52 176 THR C C 1
ATOM 7095 O O . THR C 1 175 ? -4.930 49.701 24.317 1.00 36.08 176 THR C O 1
ATOM 7099 N N . TYR C 1 176 ? -6.294 51.243 23.377 1.00 37.27 177 TYR C N 1
ATOM 7100 C CA . TYR C 1 176 ? -5.647 51.247 22.068 1.00 37.24 177 TYR C CA 1
ATOM 7101 C C . TYR C 1 176 ? -4.484 52.242 22.111 1.00 37.33 177 TYR C C 1
ATOM 7102 O O . TYR C 1 176 ? -4.708 53.440 22.258 1.00 36.60 177 TYR C O 1
ATOM 7111 N N . VAL C 1 177 ? -3.254 51.729 21.998 1.00 37.86 178 VAL C N 1
ATOM 7112 C CA . VAL C 1 177 ? -2.050 52.541 22.135 1.00 38.83 178 VAL C CA 1
ATOM 7113 C C . VAL C 1 177 ? -1.481 52.833 20.743 1.00 40.41 178 VAL C C 1
ATOM 7114 O O . VAL C 1 177 ? -1.221 51.909 19.959 1.00 36.63 178 VAL C O 1
ATOM 7118 N N . GLU C 1 178 ? -1.305 54.129 20.453 1.00 42.84 179 GLU C N 1
ATOM 7119 C CA . GLU C 1 178 ? -0.602 54.589 19.261 1.00 45.29 179 GLU C CA 1
ATOM 7120 C C . GLU C 1 178 ? 0.904 54.523 19.531 1.00 47.34 179 GLU C C 1
ATOM 7121 O O . GLU C 1 178 ? 1.379 55.015 20.552 1.00 47.96 179 GLU C O 1
ATOM 7127 N N . SER C 1 179 ? 1.628 53.898 18.598 1.00 50.22 180 SER C N 1
ATOM 7128 C CA . SER C 1 179 ? 3.049 53.583 18.729 1.00 53.59 180 SER C CA 1
ATOM 7129 C C . SER C 1 179 ? 3.771 53.943 17.424 1.00 53.72 180 SER C C 1
ATOM 7130 O O . SER C 1 179 ? 3.145 54.038 16.365 1.00 50.96 180 SER C O 1
ATOM 7133 N N . ALA C 1 180 ? 5.088 54.152 17.520 1.00 55.64 181 ALA C N 1
ATOM 7134 C CA . ALA C 1 180 ? 5.940 54.389 16.355 1.00 56.13 181 ALA C CA 1
ATOM 7135 C C . ALA C 1 180 ? 6.039 53.101 15.525 1.00 56.23 181 ALA C C 1
ATOM 7136 O O . ALA C 1 180 ? 6.155 53.158 14.301 1.00 52.87 181 ALA C O 1
ATOM 7138 N N . ASP C 1 181 ? 5.994 51.950 16.211 1.00 56.74 182 ASP C N 1
ATOM 7139 C CA . ASP C 1 181 ? 5.844 50.631 15.585 1.00 56.80 182 ASP C CA 1
ATOM 7140 C C . ASP C 1 181 ? 4.344 50.352 15.405 1.00 52.65 182 ASP C C 1
ATOM 7141 O O . ASP C 1 181 ? 3.539 51.285 15.341 1.00 51.93 182 ASP C O 1
ATOM 7146 N N . GLU C 1 182 ? 3.973 49.071 15.304 1.00 49.75 183 GLU C N 1
ATOM 7147 C CA . GLU C 1 182 ? 2.579 48.681 15.174 1.00 47.47 183 GLU C CA 1
ATOM 7148 C C . GLU C 1 182 ? 1.826 49.092 16.446 1.00 43.26 183 GLU C C 1
ATOM 7149 O O . GLU C 1 182 ? 2.315 48.894 17.558 1.00 43.03 183 GLU C O 1
ATOM 7155 N N . ASN C 1 183 ? 0.641 49.682 16.252 1.00 41.87 184 ASN C N 1
ATOM 7156 C CA . ASN C 1 183 ? -0.288 49.999 17.328 1.00 40.49 184 ASN C CA 1
ATOM 7157 C C . ASN C 1 183 ? -0.812 48.688 17.922 1.00 39.13 184 ASN C C 1
ATOM 7158 O O . ASN C 1 183 ? -0.819 47.662 17.254 1.00 39.55 184 ASN C O 1
ATOM 7163 N N . TYR C 1 184 ? -1.261 48.738 19.177 1.00 36.85 185 TYR C N 1
ATOM 7164 C CA . TYR C 1 184 ? -1.709 47.541 19.865 1.00 35.19 185 TYR C CA 1
ATOM 7165 C C . TYR C 1 184 ? -2.798 47.880 20.887 1.00 33.56 185 TYR C C 1
ATOM 7166 O O . TYR C 1 184 ? -2.925 49.022 21.332 1.00 32.47 185 TYR C O 1
ATOM 7175 N N . LEU C 1 185 ? -3.575 46.853 21.238 1.00 32.45 186 LEU C N 1
ATOM 7176 C CA . LEU C 1 185 ? -4.612 46.933 22.244 1.00 33.02 186 LEU C CA 1
ATOM 7177 C C . LEU C 1 185 ? -4.081 46.324 23.546 1.00 33.91 186 LEU C C 1
ATOM 7178 O O . LEU C 1 185 ? -3.828 45.128 23.618 1.00 34.42 186 LEU C O 1
ATOM 7183 N N . GLU C 1 186 ? -3.896 47.178 24.557 1.00 34.78 187 GLU C N 1
ATOM 7184 C CA . GLU C 1 186 ? -3.464 46.782 25.885 1.00 36.53 187 GLU C CA 1
ATOM 7185 C C . GLU C 1 186 ? -4.699 46.375 26.698 1.00 36.05 187 GLU C C 1
ATOM 7186 O O . GLU C 1 186 ? -5.739 47.023 26.609 1.00 35.69 187 GLU C O 1
ATOM 7192 N N . TYR C 1 187 ? -4.578 45.290 27.470 1.00 36.34 188 TYR C N 1
ATOM 7193 C CA . TYR C 1 187 ? -5.664 44.776 28.313 1.00 38.41 188 TYR C CA 1
ATOM 7194 C C . TYR C 1 187 ? -5.057 44.118 29.555 1.00 39.70 188 TYR C C 1
ATOM 7195 O O . TYR C 1 187 ? -3.901 43.723 29.542 1.00 40.93 188 TYR C O 1
ATOM 7204 N N . THR C 1 188 ? -5.850 44.020 30.626 1.00 41.36 189 THR C N 1
ATOM 7205 C CA . THR C 1 188 ? -5.386 43.455 31.888 1.00 43.99 189 THR C CA 1
ATOM 7206 C C . THR C 1 188 ? -6.019 42.073 32.091 1.00 45.10 189 THR C C 1
ATOM 7207 O O . THR C 1 188 ? -7.243 41.932 32.042 1.00 48.54 189 THR C O 1
ATOM 7211 N N . ILE C 1 189 ? -5.171 41.065 32.329 1.00 45.18 190 ILE C N 1
ATOM 7212 C CA . ILE C 1 189 ? -5.624 39.705 32.611 1.00 46.27 190 ILE C CA 1
ATOM 7213 C C . ILE C 1 189 ? -6.176 39.684 34.035 1.00 48.22 190 ILE C C 1
ATOM 7214 O O . ILE C 1 189 ? -5.515 40.154 34.958 1.00 47.13 190 ILE C O 1
ATOM 7219 N N . PRO C 1 190 ? -7.399 39.157 34.267 1.00 49.06 191 PRO C N 1
ATOM 7220 C CA . PRO C 1 190 ? -7.932 39.035 35.625 1.00 52.48 191 PRO C CA 1
ATOM 7221 C C . PRO C 1 190 ? -7.077 38.090 36.482 1.00 54.31 191 PRO C C 1
ATOM 7222 O O . PRO C 1 190 ? -6.491 37.146 35.953 1.00 54.67 191 PRO C O 1
ATOM 7226 N N . THR C 1 191 ? -7.027 38.360 37.791 1.00 58.14 192 THR C N 1
ATOM 7227 C CA . THR C 1 191 ? -6.215 37.596 38.745 1.00 61.42 192 THR C CA 1
ATOM 7228 C C . THR C 1 191 ? -6.791 36.185 38.942 1.00 63.53 192 THR C C 1
ATOM 7229 O O . THR C 1 191 ? -6.055 35.266 39.295 1.00 66.30 192 THR C O 1
ATOM 7233 N N . GLY C 1 192 ? -8.100 36.022 38.715 1.00 63.18 193 GLY C N 1
ATOM 7234 C CA . GLY C 1 192 ? -8.796 34.751 38.915 1.00 65.82 193 GLY C CA 1
ATOM 7235 C C . GLY C 1 192 ? -8.344 33.647 37.966 1.00 65.78 193 GLY C C 1
ATOM 7236 O O . GLY C 1 192 ? -8.300 32.482 38.358 1.00 69.67 193 GLY C O 1
ATOM 7237 N N . VAL C 1 193 ? -7.996 34.011 36.725 1.00 62.15 194 VAL C N 1
ATOM 7238 C CA . VAL C 1 193 ? -7.883 33.060 35.606 1.00 61.00 194 VAL C CA 1
ATOM 7239 C C . VAL C 1 193 ? -6.858 31.965 35.936 1.00 60.07 194 VAL C C 1
ATOM 7240 O O . VAL C 1 193 ? -5.774 32.249 36.429 1.00 62.39 194 VAL C O 1
ATOM 7244 N N . SER C 1 194 ? -7.226 30.714 35.624 1.00 61.09 195 SER C N 1
ATOM 7245 C CA . SER C 1 194 ? -6.383 29.530 35.804 1.00 61.79 195 SER C CA 1
ATOM 7246 C C . SER C 1 194 ? -5.410 29.395 34.629 1.00 59.96 195 SER C C 1
ATOM 7247 O O . SER C 1 194 ? -5.639 29.948 33.555 1.00 60.10 195 SER C O 1
ATOM 7250 N N . GLU C 1 195 ? -4.337 28.625 34.839 1.00 59.25 196 GLU C N 1
ATOM 7251 C CA . GLU C 1 195 ? -3.402 28.278 33.772 1.00 59.26 196 GLU C CA 1
ATOM 7252 C C . GLU C 1 195 ? -4.157 27.482 32.701 1.00 58.01 196 GLU C C 1
ATOM 7253 O O . GLU C 1 195 ? -5.051 26.709 33.028 1.00 58.04 196 GLU C O 1
ATOM 7259 N N . GLY C 1 196 ? -3.795 27.697 31.431 1.00 55.63 197 GLY C N 1
ATOM 7260 C CA . GLY C 1 196 ? -4.374 26.972 30.305 1.00 55.72 197 GLY C CA 1
ATOM 7261 C C . GLY C 1 196 ? -4.394 27.806 29.036 1.00 54.57 197 GLY C C 1
ATOM 7262 O O . GLY C 1 196 ? -4.101 28.996 29.060 1.00 54.29 197 GLY C O 1
ATOM 7263 N N . ASP C 1 197 ? -4.738 27.153 27.921 1.00 54.75 198 ASP C N 1
ATOM 7264 C CA . ASP C 1 197 ? -4.922 27.799 26.631 1.00 54.35 198 ASP C CA 1
ATOM 7265 C C . ASP C 1 197 ? -6.399 28.182 26.479 1.00 54.07 198 ASP C C 1
ATOM 7266 O O . ASP C 1 197 ? -7.275 27.327 26.610 1.00 55.38 198 ASP C O 1
ATOM 7271 N N . TYR C 1 198 ? -6.657 29.468 26.202 1.00 50.71 199 TYR C N 1
ATOM 7272 C CA . TYR C 1 198 ? -8.010 30.001 26.002 1.00 49.32 199 TYR C CA 1
ATOM 7273 C C . TYR C 1 198 ? -8.142 30.596 24.594 1.00 47.12 199 TYR C C 1
ATOM 7274 O O . TYR C 1 198 ? -7.197 31.181 24.070 1.00 45.54 199 TYR C O 1
ATOM 7283 N N . ARG C 1 199 ? -9.334 30.438 24.004 1.00 46.56 200 ARG C N 1
ATOM 7284 C CA . ARG C 1 199 ? -9.717 31.107 22.764 1.00 44.05 200 ARG C CA 1
ATOM 7285 C C . ARG C 1 199 ? -10.464 32.395 23.132 1.00 42.79 200 ARG C C 1
ATOM 7286 O O . ARG C 1 199 ? -11.554 32.342 23.699 1.00 42.78 200 ARG C O 1
ATOM 7294 N N . ILE C 1 200 ? -9.856 33.544 22.818 1.00 41.90 201 ILE C N 1
ATOM 7295 C CA . ILE C 1 200 ? -10.364 34.845 23.247 1.00 41.50 201 ILE C CA 1
ATOM 7296 C C . ILE C 1 200 ? -11.336 35.383 22.194 1.00 40.28 201 ILE C C 1
ATOM 7297 O O . ILE C 1 200 ? -11.329 34.959 21.036 1.00 40.66 201 ILE C O 1
ATOM 7302 N N . VAL C 1 201 ? -12.155 36.343 22.629 1.00 39.61 202 VAL C N 1
ATOM 7303 C CA . VAL C 1 201 ? -13.188 36.945 21.818 1.00 39.28 202 VAL C CA 1
ATOM 7304 C C . VAL C 1 201 ? -13.155 38.456 22.060 1.00 39.13 202 VAL C C 1
ATOM 7305 O O . VAL C 1 201 ? -13.067 38.897 23.205 1.00 41.35 202 VAL C O 1
ATOM 7309 N N . LEU C 1 202 ? -13.210 39.224 20.966 1.00 37.42 203 LEU C N 1
ATOM 7310 C CA . LEU C 1 202 ? -13.282 40.682 20.993 1.00 37.29 203 LEU C CA 1
ATOM 7311 C C . LEU C 1 202 ? -14.755 41.097 20.934 1.00 37.46 203 LEU C C 1
ATOM 7312 O O . LEU C 1 202 ? -15.527 40.500 20.185 1.00 36.48 203 LEU C O 1
ATOM 7317 N N . GLN C 1 203 ? -15.126 42.123 21.711 1.00 39.07 204 GLN C N 1
ATOM 7318 C CA . GLN C 1 203 ? -16.506 42.590 21.774 1.00 39.44 204 GLN C CA 1
ATOM 7319 C C . GLN C 1 203 ? -16.579 44.083 21.428 1.00 40.85 204 GLN C C 1
ATOM 7320 O O . GLN C 1 203 ? -15.819 44.892 21.943 1.00 37.80 204 GLN C O 1
ATOM 7326 N N . ASP C 1 204 ? -17.534 44.409 20.549 1.00 44.96 205 ASP C N 1
ATOM 7327 C CA . ASP C 1 204 ? -17.901 45.767 20.129 1.00 48.67 205 ASP C CA 1
ATOM 7328 C C . ASP C 1 204 ? -18.598 46.516 21.269 1.00 50.27 205 ASP C C 1
ATOM 7329 O O . ASP C 1 204 ? -18.930 45.933 22.299 1.00 52.65 205 ASP C O 1
ATOM 7334 N N . ALA C 1 205 ? -18.859 47.806 21.034 1.00 50.95 206 ALA C N 1
ATOM 7335 C CA . ALA C 1 205 ? -19.753 48.610 21.866 1.00 51.18 206 ALA C CA 1
ATOM 7336 C C . ALA C 1 205 ? -21.213 48.202 21.616 1.00 50.47 206 ALA C C 1
ATOM 7337 O O . ALA C 1 205 ? -22.047 48.334 22.502 1.00 53.22 206 ALA C O 1
ATOM 7339 N N . ASP C 1 206 ? -21.508 47.731 20.399 1.00 50.11 207 ASP C N 1
ATOM 7340 C CA . ASP C 1 206 ? -22.841 47.247 20.010 1.00 51.89 207 ASP C CA 1
ATOM 7341 C C . ASP C 1 206 ? -23.105 45.830 20.540 1.00 49.54 207 ASP C C 1
ATOM 7342 O O . ASP C 1 206 ? -24.248 45.374 20.514 1.00 51.67 207 ASP C O 1
ATOM 7347 N N . GLY C 1 207 ? -22.051 45.130 20.977 1.00 47.30 208 GLY C N 1
ATOM 7348 C CA . GLY C 1 207 ? -22.179 43.798 21.562 1.00 45.48 208 GLY C CA 1
ATOM 7349 C C . GLY C 1 207 ? -21.769 42.694 20.600 1.00 44.27 208 GLY C C 1
ATOM 7350 O O . GLY C 1 207 ? -21.719 41.529 20.987 1.00 44.16 208 GLY C O 1
ATOM 7351 N N . ASN C 1 208 ? -21.469 43.059 19.347 1.00 43.82 209 ASN C N 1
ATOM 7352 C CA . ASN C 1 208 ? -20.992 42.110 18.343 1.00 44.16 209 ASN C CA 1
ATOM 7353 C C . ASN C 1 208 ? -19.683 41.485 18.834 1.00 42.75 209 ASN C C 1
ATOM 7354 O O . ASN C 1 208 ? -18.887 42.151 19.497 1.00 43.26 209 ASN C O 1
ATOM 7359 N N . GLN C 1 209 ? -19.478 40.207 18.496 1.00 42.68 210 GLN C N 1
ATOM 7360 C CA . GLN C 1 209 ? -18.333 39.435 18.968 1.00 41.30 210 GLN C CA 1
ATOM 7361 C C . GLN C 1 209 ? -17.516 38.943 17.769 1.00 41.66 210 GLN C C 1
ATOM 7362 O O . GLN C 1 209 ? -18.074 38.638 16.714 1.00 43.40 210 GLN C O 1
ATOM 7368 N N . TYR C 1 210 ? -16.193 38.877 17.957 1.00 41.69 211 TYR C N 1
ATOM 7369 C CA . TYR C 1 210 ? -15.237 38.537 16.905 1.00 40.39 211 TYR C CA 1
ATOM 7370 C C . TYR C 1 210 ? -14.122 37.664 17.491 1.00 39.69 211 TYR C C 1
ATOM 7371 O O . TYR C 1 210 ? -13.682 37.891 18.616 1.00 39.30 211 TYR C O 1
ATOM 7380 N N . GLY C 1 211 ? -13.665 36.683 16.707 1.00 40.30 212 GLY C N 1
ATOM 7381 C CA . GLY C 1 211 ? -12.640 35.735 17.137 1.00 41.55 212 GLY C CA 1
ATOM 7382 C C . GLY C 1 211 ? -11.242 36.314 17.002 1.00 40.70 212 GLY C C 1
ATOM 7383 O O . GLY C 1 211 ? -10.976 37.098 16.086 1.00 41.84 212 GLY C O 1
ATOM 7384 N N . ALA C 1 212 ? -10.350 35.919 17.919 1.00 39.94 213 ALA C N 1
ATOM 7385 C CA . ALA C 1 212 ? -8.984 36.437 17.949 1.00 39.64 213 ALA C CA 1
ATOM 7386 C C . ALA C 1 212 ? -7.975 35.359 18.377 1.00 40.87 213 ALA C C 1
ATOM 7387 O O . ALA C 1 212 ? -6.924 35.690 18.916 1.00 38.80 213 ALA C O 1
ATOM 7389 N N . ASP C 1 213 ? -8.291 34.083 18.113 1.00 42.46 214 ASP C N 1
ATOM 7390 C CA . ASP C 1 213 ? -7.372 32.941 18.300 1.00 45.14 214 ASP C CA 1
ATOM 7391 C C . ASP C 1 213 ? -6.981 32.802 19.784 1.00 43.40 214 ASP C C 1
ATOM 7392 O O . ASP C 1 213 ? -7.691 33.280 20.668 1.00 41.78 214 ASP C O 1
ATOM 7397 N N . MET C 1 214 ? -5.858 32.119 20.046 1.00 45.10 215 MET C N 1
ATOM 7398 C CA . MET C 1 214 ? -5.533 31.560 21.357 1.00 44.63 215 MET C CA 1
ATOM 7399 C C . MET C 1 214 ? -4.639 32.516 22.153 1.00 41.95 215 MET C C 1
ATOM 7400 O O . MET C 1 214 ? -3.838 33.253 21.591 1.00 39.02 215 MET C O 1
ATOM 7405 N N . VAL C 1 215 ? -4.797 32.450 23.478 1.00 43.08 216 VAL C N 1
ATOM 7406 C CA . VAL C 1 215 ? -3.976 33.128 24.467 1.00 44.62 216 VAL C CA 1
ATOM 7407 C C . VAL C 1 215 ? -3.587 32.086 25.525 1.00 45.58 216 VAL C C 1
ATOM 7408 O O . VAL C 1 215 ? -4.418 31.271 25.911 1.00 45.36 216 VAL C O 1
ATOM 7412 N N . LYS C 1 216 ? -2.326 32.119 25.977 1.00 46.78 217 LYS C N 1
ATOM 7413 C CA . LYS C 1 216 ? -1.795 31.149 26.942 1.00 48.76 217 LYS C CA 1
ATOM 7414 C C . LYS C 1 216 ? -1.546 31.837 28.289 1.00 47.95 217 LYS C C 1
ATOM 7415 O O . LYS C 1 216 ? -0.735 32.751 28.372 1.00 47.22 217 LYS C O 1
ATOM 7421 N N . VAL C 1 217 ? -2.236 31.365 29.335 1.00 48.54 218 VAL C N 1
ATOM 7422 C CA . VAL C 1 217 ? -2.120 31.911 30.689 1.00 49.67 218 VAL C CA 1
ATOM 7423 C C . VAL C 1 217 ? -1.177 31.014 31.500 1.00 50.84 218 VAL C C 1
ATOM 7424 O O . VAL C 1 217 ? -1.377 29.806 31.561 1.00 52.37 218 VAL C O 1
ATOM 7428 N N . THR C 1 218 ? -0.170 31.626 32.134 1.00 50.15 219 THR C N 1
ATOM 7429 C CA . THR C 1 218 ? 0.831 30.905 32.923 1.00 52.31 219 THR C CA 1
ATOM 7430 C C . THR C 1 218 ? 1.267 31.766 34.117 1.00 53.09 219 THR C C 1
ATOM 7431 O O . THR C 1 218 ? 1.349 32.987 34.012 1.00 51.72 219 THR C O 1
ATOM 7435 N N . ASN C 1 219 ? 1.518 31.100 35.251 1.00 55.99 220 ASN C N 1
ATOM 7436 C CA . ASN C 1 219 ? 2.084 31.706 36.461 1.00 57.96 220 ASN C CA 1
ATOM 7437 C C . ASN C 1 219 ? 3.590 31.418 36.537 1.00 58.88 220 ASN C C 1
ATOM 7438 O O . ASN C 1 219 ? 4.286 31.983 37.382 1.00 60.08 220 ASN C O 1
ATOM 7443 N N . ALA C 1 220 ? 4.074 30.538 35.650 1.00 59.40 221 ALA C N 1
ATOM 7444 C CA . ALA C 1 220 ? 5.458 30.079 35.634 1.00 59.72 221 ALA C CA 1
ATOM 7445 C C . ALA C 1 220 ? 6.385 31.218 35.201 1.00 58.84 221 ALA C C 1
ATOM 7446 O O . ALA C 1 220 ? 6.031 32.032 34.348 1.00 58.25 221 ALA C O 1
ATOM 7448 N N . SER C 1 221 ? 7.574 31.253 35.809 1.00 58.76 222 SER C N 1
ATOM 7449 C CA . SER C 1 221 ? 8.669 32.085 35.356 1.00 57.44 222 SER C CA 1
ATOM 7450 C C . SER C 1 221 ? 9.245 31.473 34.074 1.00 57.27 222 SER C C 1
ATOM 7451 O O . SER C 1 221 ? 10.037 30.531 34.136 1.00 57.04 222 SER C O 1
ATOM 7454 N N . LEU C 1 222 ? 8.807 32.005 32.924 1.00 54.77 223 LEU C N 1
ATOM 7455 C CA . LEU C 1 222 ? 9.112 31.457 31.604 1.00 53.73 223 LEU C CA 1
ATOM 7456 C C . LEU C 1 222 ? 10.108 32.373 30.886 1.00 52.12 223 LEU C C 1
ATOM 7457 O O . LEU C 1 222 ? 9.777 33.507 30.550 1.00 52.32 223 LEU C O 1
ATOM 7462 N N . VAL C 1 223 ? 11.321 31.856 30.660 1.00 53.51 224 VAL C N 1
ATOM 7463 C CA . VAL C 1 223 ? 12.376 32.544 29.916 1.00 53.67 224 VAL C CA 1
ATOM 7464 C C . VAL C 1 223 ? 12.192 32.235 28.425 1.00 53.26 224 VAL C C 1
ATOM 7465 O O . VAL C 1 223 ? 12.160 31.070 28.038 1.00 53.72 224 VAL C O 1
ATOM 7469 N N . ILE C 1 224 ? 12.094 33.285 27.601 1.00 52.20 225 ILE C N 1
ATOM 7470 C CA . ILE C 1 224 ? 11.663 33.157 26.205 1.00 53.11 225 ILE C CA 1
ATOM 7471 C C . ILE C 1 224 ? 12.841 33.425 25.256 1.00 52.95 225 ILE C C 1
ATOM 7472 O O . ILE C 1 224 ? 13.081 32.637 24.339 1.00 54.17 225 ILE C O 1
ATOM 7477 N N . SER C 1 225 ? 13.557 34.537 25.460 1.00 52.82 226 SER C N 1
ATOM 7478 C CA . SER C 1 225 ? 14.666 34.930 24.576 1.00 52.32 226 SER C CA 1
ATOM 7479 C C . SER C 1 225 ? 15.846 35.471 25.393 1.00 53.17 226 SER C C 1
ATOM 7480 O O . SER C 1 225 ? 15.680 35.900 26.538 1.00 54.10 226 SER C O 1
ATOM 7483 N N . GLY C 1 226 ? 17.038 35.422 24.783 1.00 52.46 227 GLY C N 1
ATOM 7484 C CA . GLY C 1 226 ? 18.249 36.043 25.310 1.00 51.62 227 GLY C CA 1
ATOM 7485 C C . GLY C 1 226 ? 19.186 35.064 26.003 1.00 54.08 227 GLY C C 1
ATOM 7486 O O . GLY C 1 226 ? 20.355 35.378 26.183 1.00 55.30 227 GLY C O 1
ATOM 7487 N N . ALA C 1 227 ? 18.682 33.879 26.371 1.00 54.53 228 ALA C N 1
ATOM 7488 C CA . ALA C 1 227 ? 19.378 32.952 27.274 1.00 56.79 228 ALA C CA 1
ATOM 7489 C C . ALA C 1 227 ? 20.191 31.897 26.505 1.00 57.57 228 ALA C C 1
ATOM 7490 O O . ALA C 1 227 ? 20.803 31.027 27.127 1.00 58.64 228 ALA C O 1
ATOM 7492 N N . ASN C 1 228 ? 20.203 31.973 25.167 1.00 58.61 229 ASN C N 1
ATOM 7493 C CA . ASN C 1 228 ? 20.895 30.992 24.319 1.00 58.74 229 ASN C CA 1
ATOM 7494 C C . ASN C 1 228 ? 22.406 31.272 24.315 1.00 58.45 229 ASN C C 1
ATOM 7495 O O . ASN C 1 228 ? 23.207 30.340 24.283 1.00 56.08 229 ASN C O 1
ATOM 7500 N N . ARG C 1 229 ? 22.781 32.557 24.344 1.00 56.35 230 ARG C N 1
ATOM 7501 C CA . ARG C 1 229 ? 24.178 32.997 24.329 1.00 57.38 230 ARG C CA 1
ATOM 7502 C C . ARG C 1 229 ? 24.421 33.957 25.500 1.00 54.72 230 ARG C C 1
ATOM 7503 O O . ARG C 1 229 ? 23.546 34.751 25.854 1.00 52.66 230 ARG C O 1
ATOM 7511 N N . ALA C 1 230 ? 25.622 33.870 26.085 1.00 53.15 231 ALA C N 1
ATOM 7512 C CA . ALA C 1 230 ? 26.037 34.710 27.204 1.00 53.47 231 ALA C CA 1
ATOM 7513 C C . ALA C 1 230 ? 27.544 34.973 27.114 1.00 54.33 231 ALA C C 1
ATOM 7514 O O . ALA C 1 230 ? 28.282 34.180 26.531 1.00 53.16 231 ALA C O 1
ATOM 7516 N N . THR C 1 231 ? 27.982 36.091 27.703 1.00 55.19 232 THR C N 1
ATOM 7517 C CA . THR C 1 231 ? 29.393 36.468 27.750 1.00 56.58 232 THR C CA 1
ATOM 7518 C C . THR C 1 231 ? 29.854 36.495 29.213 1.00 57.45 232 THR C C 1
ATOM 7519 O O . THR C 1 231 ? 29.162 37.024 30.077 1.00 58.77 232 THR C O 1
ATOM 7523 N N . ALA C 1 232 ? 31.033 35.919 29.467 1.00 59.53 233 ALA C N 1
ATOM 7524 C CA . ALA C 1 232 ? 31.542 35.693 30.815 1.00 62.86 233 ALA C CA 1
ATOM 7525 C C . ALA C 1 232 ? 31.909 37.028 31.476 1.00 63.97 233 ALA C C 1
ATOM 7526 O O . ALA C 1 232 ? 32.614 37.839 30.880 1.00 65.49 233 ALA C O 1
ATOM 7528 N N . ASN C 1 233 ? 31.405 37.229 32.701 1.00 66.16 234 ASN C N 1
ATOM 7529 C CA . ASN C 1 233 ? 31.785 38.329 33.606 1.00 68.95 234 ASN C CA 1
ATOM 7530 C C . ASN C 1 233 ? 31.298 39.685 33.071 1.00 70.24 234 ASN C C 1
ATOM 7531 O O . ASN C 1 233 ? 31.969 40.700 33.261 1.00 71.96 234 ASN C O 1
ATOM 7536 N N . VAL C 1 234 ? 30.125 39.705 32.424 1.00 70.72 235 VAL C N 1
ATOM 7537 C CA . VAL C 1 234 ? 29.515 40.952 31.936 1.00 70.87 235 VAL C CA 1
ATOM 7538 C C . VAL C 1 234 ? 27.990 40.847 32.061 1.00 68.28 235 VAL C C 1
ATOM 7539 O O . VAL C 1 234 ? 27.450 39.759 32.270 1.00 69.74 235 VAL C O 1
ATOM 7543 N N . ASP C 1 235 ? 27.321 42.001 31.934 1.00 65.75 236 ASP C N 1
ATOM 7544 C CA . ASP C 1 235 ? 25.864 42.108 31.988 1.00 63.16 236 ASP C CA 1
ATOM 7545 C C . ASP C 1 235 ? 25.247 41.139 30.970 1.00 61.84 236 ASP C C 1
ATOM 7546 O O . ASP C 1 235 ? 25.725 41.008 29.841 1.00 62.08 236 ASP C O 1
ATOM 7551 N N . TRP C 1 236 ? 24.178 40.464 31.400 1.00 59.51 237 TRP C N 1
ATOM 7552 C CA . TRP C 1 236 ? 23.469 39.483 30.607 1.00 57.74 237 TRP C CA 1
ATOM 7553 C C . TRP C 1 236 ? 21.969 39.646 30.869 1.00 57.55 237 TRP C C 1
ATOM 7554 O O . TRP C 1 236 ? 21.509 39.421 31.986 1.00 59.72 237 TRP C O 1
ATOM 7565 N N . THR C 1 237 ? 21.229 40.064 29.836 1.00 55.43 238 THR C N 1
ATOM 7566 C CA . THR C 1 237 ? 19.812 40.364 29.957 1.00 54.49 238 THR C CA 1
ATOM 7567 C C . THR C 1 237 ? 19.000 39.223 29.333 1.00 54.16 238 THR C C 1
ATOM 7568 O O . THR C 1 237 ? 19.317 38.749 28.241 1.00 50.98 238 THR C O 1
ATOM 7572 N N . ILE C 1 238 ? 17.951 38.811 30.054 1.00 55.26 239 ILE C N 1
ATOM 7573 C CA . ILE C 1 238 ? 17.077 37.700 29.696 1.00 56.85 239 ILE C CA 1
ATOM 7574 C C . ILE C 1 238 ? 15.631 38.209 29.682 1.00 55.26 239 ILE C C 1
ATOM 7575 O O . ILE C 1 238 ? 15.240 38.976 30.560 1.00 55.18 239 ILE C O 1
ATOM 7580 N N . SER C 1 239 ? 14.851 37.760 28.690 1.00 54.33 240 SER C N 1
ATOM 7581 C CA . SER C 1 239 ? 13.459 38.187 28.489 1.00 55.72 240 SER C CA 1
ATOM 7582 C C . SER C 1 239 ? 12.503 37.011 28.722 1.00 54.26 240 SER C C 1
ATOM 7583 O O . SER C 1 239 ? 12.786 35.878 28.325 1.00 56.18 240 SER C O 1
ATOM 7586 N N . GLY C 1 240 ? 11.358 37.305 29.347 1.00 53.63 241 GLY C N 1
ATOM 7587 C CA . GLY C 1 240 ? 10.388 36.295 29.770 1.00 54.15 241 GLY C CA 1
ATOM 7588 C C . GLY C 1 240 ? 9.065 36.931 30.155 1.00 53.53 241 GLY C C 1
ATOM 7589 O O . GLY C 1 240 ? 8.668 37.917 29.543 1.00 51.36 241 GLY C O 1
ATOM 7590 N N . ILE C 1 241 ? 8.392 36.385 31.177 1.00 54.52 242 ILE C N 1
ATOM 7591 C CA . ILE C 1 241 ? 7.095 36.931 31.593 1.00 55.35 242 ILE C CA 1
ATOM 7592 C C . ILE C 1 241 ? 7.000 37.070 33.122 1.00 58.51 242 ILE C C 1
ATOM 7593 O O . ILE C 1 241 ? 6.652 38.153 33.601 1.00 69.28 242 ILE C O 1
ATOM 7598 N N . ASN C 1 242 ? 7.280 36.014 33.893 1.00 55.38 243 ASN C N 1
ATOM 7599 C CA . ASN C 1 242 ? 7.111 36.098 35.351 1.00 56.48 243 ASN C CA 1
ATOM 7600 C C . ASN C 1 242 ? 8.481 35.993 36.033 1.00 58.17 243 ASN C C 1
ATOM 7601 O O . ASN C 1 242 ? 8.626 35.297 37.043 1.00 57.47 243 ASN C O 1
ATOM 7606 N N . LEU C 1 243 ? 9.465 36.729 35.495 1.00 58.37 244 LEU C N 1
ATOM 7607 C CA . LEU C 1 243 ? 10.880 36.621 35.897 1.00 60.64 244 LEU C CA 1
ATOM 7608 C C . LEU C 1 243 ? 11.112 37.329 37.240 1.00 61.99 244 LEU C C 1
ATOM 7609 O O . LEU C 1 243 ? 12.109 37.075 37.908 1.00 64.36 244 LEU C O 1
ATOM 7614 N N . GLU C 1 244 ? 10.190 38.232 37.595 1.00 64.64 245 GLU C N 1
ATOM 7615 C CA . GLU C 1 244 ? 10.105 38.905 38.905 1.00 65.74 245 GLU C CA 1
ATOM 7616 C C . GLU C 1 244 ? 10.256 37.916 40.071 1.00 66.56 245 GLU C C 1
ATOM 7617 O O . GLU C 1 244 ? 10.819 38.275 41.107 1.00 68.48 245 GLU C O 1
ATOM 7623 N N . ASN C 1 245 ? 9.736 36.692 39.904 1.00 66.03 246 ASN C N 1
ATOM 7624 C CA . ASN C 1 245 ? 9.647 35.694 40.977 1.00 69.88 246 ASN C CA 1
ATOM 7625 C C . ASN C 1 245 ? 10.893 34.793 41.020 1.00 70.93 246 ASN C C 1
ATOM 7626 O O . ASN C 1 245 ? 10.993 33.945 41.907 1.00 74.64 246 ASN C O 1
ATOM 7631 N N . ILE C 1 246 ? 11.823 34.960 40.070 1.00 69.09 247 ILE C N 1
ATOM 7632 C CA . ILE C 1 246 ? 13.061 34.175 40.038 1.00 69.48 247 ILE C CA 1
ATOM 7633 C C . ILE C 1 246 ? 13.918 34.571 41.245 1.00 71.96 247 ILE C C 1
ATOM 7634 O O . ILE C 1 246 ? 14.136 35.755 41.496 1.00 75.23 247 ILE C O 1
ATOM 7639 N N . ALA C 1 247 ? 14.387 33.557 41.981 1.00 74.44 248 ALA C N 1
ATOM 7640 C CA . ALA C 1 247 ? 15.235 33.731 43.156 1.00 76.53 248 ALA C CA 1
ATOM 7641 C C . ALA C 1 247 ? 16.703 33.464 42.798 1.00 77.85 248 ALA C C 1
ATOM 7642 O O . ALA C 1 247 ? 17.589 34.176 43.274 1.00 79.49 248 ALA C O 1
ATOM 7644 N N . SER C 1 248 ? 16.948 32.436 41.970 1.00 76.51 249 SER C N 1
ATOM 7645 C CA . SER C 1 248 ? 18.302 32.029 41.578 1.00 76.16 249 SER C CA 1
ATOM 7646 C C . SER C 1 248 ? 18.328 31.507 40.134 1.00 76.25 249 SER C C 1
ATOM 7647 O O . SER C 1 248 ? 17.310 31.052 39.606 1.00 78.10 249 SER C O 1
ATOM 7650 N N . LEU C 1 249 ? 19.518 31.586 39.520 1.00 75.33 250 LEU C N 1
ATOM 7651 C CA . LEU C 1 249 ? 19.858 30.933 38.249 1.00 73.90 250 LEU C CA 1
ATOM 7652 C C . LEU C 1 249 ? 21.201 30.208 38.420 1.00 75.74 250 LEU C C 1
ATOM 7653 O O . LEU C 1 249 ? 22.106 30.728 39.077 1.00 77.29 250 LEU C O 1
ATOM 7658 N N . THR C 1 250 ? 21.320 29.018 37.818 1.00 75.81 251 THR C N 1
ATOM 7659 C CA . THR C 1 250 ? 22.493 28.152 37.979 1.00 77.54 251 THR C CA 1
ATOM 7660 C C . THR C 1 250 ? 23.008 27.715 36.602 1.00 76.63 251 THR C C 1
ATOM 7661 O O . THR C 1 250 ? 22.302 27.018 35.882 1.00 76.65 251 THR C O 1
ATOM 7665 N N . ILE C 1 251 ? 24.240 28.123 36.263 1.00 77.30 252 ILE C N 1
ATOM 7666 C CA . ILE C 1 251 ? 24.899 27.783 34.990 1.00 78.41 252 ILE C CA 1
ATOM 7667 C C . ILE C 1 251 ? 26.202 27.037 35.301 1.00 79.79 252 ILE C C 1
ATOM 7668 O O . ILE C 1 251 ? 27.117 27.603 35.897 1.00 79.26 252 ILE C O 1
ATOM 7673 N N . GLY C 1 252 ? 26.273 25.769 34.881 1.00 81.91 253 GLY C N 1
ATOM 7674 C CA . GLY C 1 252 ? 27.435 24.914 35.109 1.00 85.75 253 GLY C CA 1
ATOM 7675 C C . GLY C 1 252 ? 27.811 24.832 36.581 1.00 90.02 253 GLY C C 1
ATOM 7676 O O . GLY C 1 252 ? 28.989 24.924 36.929 1.00 91.04 253 GLY C O 1
ATOM 7677 N N . GLY C 1 253 ? 26.798 24.662 37.440 1.00 90.38 254 GLY C N 1
ATOM 7678 C CA . GLY C 1 253 ? 26.974 24.527 38.889 1.00 91.96 254 GLY C CA 1
ATOM 7679 C C . GLY C 1 253 ? 27.460 25.812 39.544 1.00 89.73 254 GLY C C 1
ATOM 7680 O O . GLY C 1 253 ? 28.209 25.765 40.521 1.00 90.90 254 GLY C O 1
ATOM 7681 N N . GLN C 1 254 ? 27.024 26.957 39.003 1.00 87.02 255 GLN C N 1
ATOM 7682 C CA . GLN C 1 254 ? 27.344 28.283 39.537 1.00 84.66 255 GLN C CA 1
ATOM 7683 C C . GLN C 1 254 ? 26.034 29.044 39.774 1.00 81.56 255 GLN C C 1
ATOM 7684 O O . GLN C 1 254 ? 25.365 29.437 38.821 1.00 78.56 255 GLN C O 1
ATOM 7690 N N . THR C 1 255 ? 25.683 29.237 41.052 1.00 82.23 256 THR C N 1
ATOM 7691 C CA . THR C 1 255 ? 24.444 29.901 41.453 1.00 81.27 256 THR C CA 1
ATOM 7692 C C . THR C 1 255 ? 24.650 31.421 41.453 1.00 79.30 256 THR C C 1
ATOM 7693 O O . THR C 1 255 ? 25.691 31.912 41.889 1.00 80.56 256 THR C O 1
ATOM 7697 N N . VAL C 1 256 ? 23.639 32.143 40.954 1.00 75.64 257 VAL C N 1
ATOM 7698 C CA . VAL C 1 256 ? 23.578 33.603 40.978 1.00 74.65 257 VAL C CA 1
ATOM 7699 C C . VAL C 1 256 ? 22.191 33.998 41.498 1.00 72.88 257 VAL C C 1
ATOM 7700 O O . VAL C 1 256 ? 21.191 33.757 40.825 1.00 70.50 257 VAL C O 1
ATOM 7704 N N . SER C 1 257 ? 22.151 34.592 42.697 1.00 75.18 258 SER C N 1
ATOM 7705 C CA . SER C 1 257 ? 20.903 34.971 43.365 1.00 76.64 258 SER C CA 1
ATOM 7706 C C . SER C 1 257 ? 20.802 36.494 43.530 1.00 78.43 258 SER C C 1
ATOM 7707 O O . SER C 1 257 ? 19.902 36.976 44.220 1.00 80.98 258 SER C O 1
ATOM 7710 N N . GLN C 1 258 ? 21.713 37.241 42.893 1.00 80.25 259 GLN C N 1
ATOM 7711 C CA . GLN C 1 258 ? 21.725 38.704 42.947 1.00 82.38 259 GLN C CA 1
ATOM 7712 C C . GLN C 1 258 ? 21.742 39.250 41.515 1.00 79.92 259 GLN C C 1
ATOM 7713 O O . GLN C 1 258 ? 22.645 38.938 40.737 1.00 80.58 259 GLN C O 1
ATOM 7719 N N . PHE C 1 259 ? 20.732 40.069 41.195 1.00 76.56 260 PHE C N 1
ATOM 7720 C CA . PHE C 1 259 ? 20.461 40.541 39.840 1.00 73.79 260 PHE C CA 1
ATOM 7721 C C . PHE C 1 259 ? 20.503 42.073 39.808 1.00 74.09 260 PHE C C 1
ATOM 7722 O O . PHE C 1 259 ? 20.358 42.723 40.843 1.00 73.22 260 PHE C O 1
ATOM 7730 N N . SER C 1 260 ? 20.706 42.627 38.605 1.00 76.25 261 SER C N 1
ATOM 7731 C CA . SER C 1 260 ? 20.688 44.071 38.358 1.00 75.13 261 SER C CA 1
ATOM 7732 C C . SER C 1 260 ? 19.229 44.549 38.307 1.00 77.35 261 SER C C 1
ATOM 7733 O O . SER C 1 260 ? 18.613 44.727 39.354 1.00 83.20 261 SER C O 1
ATOM 7736 N N . ASN C 1 261 ? 18.680 44.745 37.100 1.00 75.90 262 ASN C N 1
ATOM 7737 C CA . ASN C 1 261 ? 17.243 44.920 36.915 1.00 76.63 262 ASN C CA 1
ATOM 7738 C C . ASN C 1 261 ? 16.559 43.573 37.160 1.00 77.02 262 ASN C C 1
ATOM 7739 O O . ASN C 1 261 ? 17.129 42.526 36.852 1.00 79.63 262 ASN C O 1
ATOM 7744 N N . GLN C 1 262 ? 15.349 43.617 37.730 1.00 75.49 263 GLN C N 1
ATOM 7745 C CA . GLN C 1 262 ? 14.476 42.450 37.833 1.00 72.15 263 GLN C CA 1
ATOM 7746 C C . GLN C 1 262 ? 13.025 42.906 37.652 1.00 72.44 263 GLN C C 1
ATOM 7747 O O . GLN C 1 262 ? 12.278 43.060 38.616 1.00 75.84 263 GLN C O 1
ATOM 7753 N N . SER C 1 263 ? 12.659 43.136 36.389 1.00 72.35 264 SER C N 1
ATOM 7754 C CA . SER C 1 263 ? 11.295 43.439 35.983 1.00 73.09 264 SER C CA 1
ATOM 7755 C C . SER C 1 263 ? 10.504 42.131 35.854 1.00 70.23 264 SER C C 1
ATOM 7756 O O . SER C 1 263 ? 11.047 41.044 36.055 1.00 70.43 264 SER C O 1
ATOM 7759 N N . SER C 1 264 ? 9.215 42.250 35.527 1.00 70.04 265 SER C N 1
ATOM 7760 C CA . SER C 1 264 ? 8.378 41.103 35.194 1.00 69.77 265 SER C CA 1
ATOM 7761 C C . SER C 1 264 ? 8.879 40.453 33.896 1.00 65.04 265 SER C C 1
ATOM 7762 O O . SER C 1 264 ? 9.068 39.241 33.842 1.00 62.37 265 SER C O 1
ATOM 7765 N N . THR C 1 265 ? 9.111 41.283 32.870 1.00 61.45 266 THR C N 1
ATOM 7766 C CA . THR C 1 265 ? 9.447 40.838 31.512 1.00 58.04 266 THR C CA 1
ATOM 7767 C C . THR C 1 265 ? 10.959 40.630 31.337 1.00 56.98 266 THR C C 1
ATOM 7768 O O . THR C 1 265 ? 11.374 39.900 30.439 1.00 53.85 266 THR C O 1
ATOM 7772 N N . GLU C 1 266 ? 11.777 41.282 32.171 1.00 59.69 267 GLU C N 1
ATOM 7773 C CA . GLU C 1 266 ? 13.227 41.297 31.978 1.00 60.97 267 GLU C CA 1
ATOM 7774 C C . GLU C 1 266 ? 13.957 41.110 33.311 1.00 58.92 267 GLU C C 1
ATOM 7775 O O . GLU C 1 266 ? 13.537 41.627 34.341 1.00 60.15 267 GLU C O 1
ATOM 7781 N N . ILE C 1 267 ? 15.071 40.375 33.247 1.00 56.93 268 ILE C N 1
ATOM 7782 C CA . ILE C 1 267 ? 16.001 40.197 34.351 1.00 58.72 268 ILE C CA 1
ATOM 7783 C C . ILE C 1 267 ? 17.419 40.350 33.786 1.00 57.72 268 ILE C C 1
ATOM 7784 O O . ILE C 1 267 ? 17.661 40.001 32.632 1.00 54.76 268 ILE C O 1
ATOM 7789 N N . THR C 1 268 ? 18.331 40.901 34.594 1.00 59.38 269 THR C N 1
ATOM 7790 C CA . THR C 1 268 ? 19.728 41.113 34.199 1.00 59.79 269 THR C CA 1
ATOM 7791 C C . THR C 1 268 ? 20.649 40.658 35.336 1.00 62.02 269 THR C C 1
ATOM 7792 O O . THR C 1 268 ? 20.424 40.998 36.494 1.00 65.62 269 THR C O 1
ATOM 7796 N N . LEU C 1 269 ? 21.696 39.908 34.979 1.00 61.72 270 LEU C N 1
ATOM 7797 C CA . LEU C 1 269 ? 22.641 39.347 35.937 1.00 64.22 270 LEU C CA 1
ATOM 7798 C C . LEU C 1 269 ? 24.059 39.425 35.362 1.00 62.76 270 LEU C C 1
ATOM 7799 O O . LEU C 1 269 ? 24.251 39.774 34.197 1.00 59.54 270 LEU C O 1
ATOM 7804 N N . THR C 1 270 ? 25.041 39.090 36.204 1.00 64.44 271 THR C N 1
ATOM 7805 C CA . THR C 1 270 ? 26.424 38.935 35.789 1.00 64.69 271 THR C CA 1
ATOM 7806 C C . THR C 1 270 ? 26.704 37.446 35.564 1.00 66.13 271 THR C C 1
ATOM 7807 O O . THR C 1 270 ? 26.638 36.647 36.501 1.00 70.07 271 THR C O 1
ATOM 7811 N N . CYS C 1 271 ? 27.003 37.089 34.311 1.00 65.45 272 CYS C N 1
ATOM 7812 C CA . CYS C 1 271 ? 27.360 35.727 33.948 1.00 67.13 272 CYS C CA 1
ATOM 7813 C C . CYS C 1 271 ? 28.624 35.326 34.702 1.00 67.94 272 CYS C C 1
ATOM 7814 O O . CYS C 1 271 ? 29.627 36.036 34.645 1.00 66.80 272 CYS C O 1
ATOM 7817 N N . PRO C 1 272 ? 28.622 34.195 35.444 1.00 69.26 273 PRO C N 1
ATOM 7818 C CA . PRO C 1 272 ? 29.785 33.808 36.241 1.00 71.35 273 PRO C CA 1
ATOM 7819 C C . PRO C 1 272 ? 31.005 33.497 35.360 1.00 72.19 273 PRO C C 1
ATOM 7820 O O . PRO C 1 272 ? 30.876 33.349 34.139 1.00 69.92 273 PRO C O 1
ATOM 7824 N N . ASP C 1 273 ? 32.173 33.413 36.006 1.00 74.16 274 ASP C N 1
ATOM 7825 C CA . ASP C 1 273 ? 33.463 33.268 35.342 1.00 75.25 274 ASP C CA 1
ATOM 7826 C C . ASP C 1 273 ? 33.624 31.824 34.849 1.00 75.20 274 ASP C C 1
ATOM 7827 O O . ASP C 1 273 ? 34.040 30.953 35.609 1.00 79.07 274 ASP C O 1
ATOM 7832 N N . LEU C 1 274 ? 33.298 31.592 33.571 1.00 73.64 275 LEU C N 1
ATOM 7833 C CA . LEU C 1 274 ? 33.313 30.258 32.968 1.00 74.43 275 LEU C CA 1
ATOM 7834 C C . LEU C 1 274 ? 34.158 30.272 31.689 1.00 73.97 275 LEU C C 1
ATOM 7835 O O . LEU C 1 274 ? 34.230 31.288 30.993 1.00 71.36 275 LEU C O 1
ATOM 7840 N N . SER C 1 275 ? 34.780 29.122 31.395 1.00 75.59 276 SER C N 1
ATOM 7841 C CA . SER C 1 275 ? 35.506 28.886 30.147 1.00 77.09 276 SER C CA 1
ATOM 7842 C C . SER C 1 275 ? 34.513 28.790 28.984 1.00 75.69 276 SER C C 1
ATOM 7843 O O . SER C 1 275 ? 33.347 28.460 29.190 1.00 75.02 276 SER C O 1
ATOM 7846 N N . ASP C 1 276 ? 35.004 29.059 27.769 1.00 76.99 277 ASP C N 1
ATOM 7847 C CA . ASP C 1 276 ? 34.203 28.986 26.544 1.00 76.40 277 ASP C CA 1
ATOM 7848 C C . ASP C 1 276 ? 33.699 27.548 26.355 1.00 78.76 277 ASP C C 1
ATOM 7849 O O . ASP C 1 276 ? 34.485 26.600 26.404 1.00 82.32 277 ASP C O 1
ATOM 7854 N N . GLY C 1 277 ? 32.384 27.407 26.143 1.00 74.34 278 GLY C N 1
ATOM 7855 C CA . GLY C 1 277 ? 31.727 26.114 25.933 1.00 75.12 278 GLY C CA 1
ATOM 7856 C C . GLY C 1 277 ? 30.221 26.218 26.111 1.00 73.78 278 GLY C C 1
ATOM 7857 O O . GLY C 1 277 ? 29.699 27.297 26.409 1.00 70.79 278 GLY C O 1
ATOM 7858 N N . SER C 1 278 ? 29.524 25.091 25.920 1.00 76.53 279 SER C N 1
ATOM 7859 C CA . SER C 1 278 ? 28.076 25.013 26.127 1.00 75.39 279 SER C CA 1
ATOM 7860 C C . SER C 1 278 ? 27.788 24.403 27.506 1.00 75.09 279 SER C C 1
ATOM 7861 O O . SER C 1 278 ? 28.401 23.413 27.888 1.00 75.56 279 SER C O 1
ATOM 7864 N N . TYR C 1 279 ? 26.855 25.022 28.241 1.00 73.37 280 TYR C N 1
ATOM 7865 C CA . TYR C 1 279 ? 26.490 24.630 29.600 1.00 73.71 280 TYR C CA 1
ATOM 7866 C C . TYR C 1 279 ? 24.970 24.470 29.696 1.00 73.73 280 TYR C C 1
ATOM 7867 O O . TYR C 1 279 ? 24.241 24.816 28.766 1.00 70.09 280 TYR C O 1
ATOM 7876 N N . THR C 1 280 ? 24.520 23.952 30.844 1.00 75.49 281 THR C N 1
ATOM 7877 C CA . THR C 1 280 ? 23.110 23.771 31.165 1.00 76.17 281 THR C CA 1
ATOM 7878 C C . THR C 1 280 ? 22.720 24.754 32.279 1.00 76.64 281 THR C C 1
ATOM 7879 O O . THR C 1 280 ? 23.396 24.816 33.308 1.00 79.46 281 THR C O 1
ATOM 7883 N N . MET C 1 281 ? 21.636 25.514 32.059 1.00 74.75 282 MET C N 1
ATOM 7884 C CA . MET C 1 281 ? 21.136 26.507 33.022 1.00 73.19 282 MET C CA 1
ATOM 7885 C C . MET C 1 281 ? 19.778 26.056 33.582 1.00 71.67 282 MET C C 1
ATOM 7886 O O . MET C 1 281 ? 18.876 25.702 32.825 1.00 72.80 282 MET C O 1
ATOM 7891 N N . THR C 1 282 ? 19.660 26.078 34.917 1.00 71.73 283 THR C N 1
ATOM 7892 C CA . THR C 1 282 ? 18.404 25.861 35.644 1.00 71.41 283 THR C CA 1
ATOM 7893 C C . THR C 1 282 ? 18.065 27.128 36.437 1.00 69.16 283 THR C C 1
ATOM 7894 O O . THR C 1 282 ? 18.842 28.080 36.450 1.00 68.17 283 THR C O 1
ATOM 7898 N N . GLY C 1 283 ? 16.908 27.118 37.106 1.00 68.89 284 GLY C N 1
ATOM 7899 C CA . GLY C 1 283 ? 16.481 28.229 37.949 1.00 69.39 284 GLY C CA 1
ATOM 7900 C C . GLY C 1 283 ? 15.449 27.803 38.978 1.00 71.60 284 GLY C C 1
ATOM 7901 O O . GLY C 1 283 ? 14.828 26.746 38.846 1.00 71.56 284 GLY C O 1
ATOM 7902 N N . LYS C 1 284 ? 15.270 28.652 39.996 1.00 74.32 285 LYS C N 1
ATOM 7903 C CA . LYS C 1 284 ? 14.339 28.430 41.101 1.00 78.15 285 LYS C CA 1
ATOM 7904 C C . LYS C 1 284 ? 13.590 29.738 41.394 1.00 75.90 285 LYS C C 1
ATOM 7905 O O . LYS C 1 284 ? 14.180 30.815 41.324 1.00 75.83 285 LYS C O 1
ATOM 7911 N N . THR C 1 285 ? 12.294 29.627 41.714 1.00 77.33 286 THR C N 1
ATOM 7912 C CA . THR C 1 285 ? 11.456 30.773 42.097 1.00 77.57 286 THR C CA 1
ATOM 7913 C C . THR C 1 285 ? 11.548 30.976 43.615 1.00 80.14 286 THR C C 1
ATOM 7914 O O . THR C 1 285 ? 12.166 30.174 44.313 1.00 82.98 286 THR C O 1
ATOM 7918 N N . ARG C 1 286 ? 10.921 32.051 44.109 1.00 82.02 287 ARG C N 1
ATOM 7919 C CA . ARG C 1 286 ? 10.816 32.336 45.545 1.00 85.09 287 ARG C CA 1
ATOM 7920 C C . ARG C 1 286 ? 10.074 31.193 46.254 1.00 86.79 287 ARG C C 1
ATOM 7921 O O . ARG C 1 286 ? 10.374 30.881 47.405 1.00 88.64 287 ARG C O 1
ATOM 7929 N N . SER C 1 287 ? 9.110 30.584 45.549 1.00 87.88 288 SER C N 1
ATOM 7930 C CA . SER C 1 287 ? 8.259 29.507 46.071 1.00 88.54 288 SER C CA 1
ATOM 7931 C C . SER C 1 287 ? 8.928 28.130 45.914 1.00 89.76 288 SER C C 1
ATOM 7932 O O . SER C 1 287 ? 8.330 27.111 46.261 1.00 92.62 288 SER C O 1
ATOM 7935 N N . GLY C 1 288 ? 10.158 28.103 45.384 1.00 88.40 289 GLY C N 1
ATOM 7936 C CA . GLY C 1 288 ? 10.970 26.889 45.291 1.00 89.35 289 GLY C CA 1
ATOM 7937 C C . GLY C 1 288 ? 10.540 25.970 44.156 1.00 88.92 289 GLY C C 1
ATOM 7938 O O . GLY C 1 288 ? 10.739 24.758 44.237 1.00 91.67 289 GLY C O 1
ATOM 7939 N N . GLU C 1 289 ? 9.964 26.550 43.095 1.00 85.63 290 GLU C N 1
ATOM 7940 C CA . GLU C 1 289 ? 9.563 25.818 41.890 1.00 84.47 290 GLU C CA 1
ATOM 7941 C C . GLU C 1 289 ? 10.551 26.135 40.760 1.00 80.73 290 GLU C C 1
ATOM 7942 O O . GLU C 1 289 ? 11.245 27.151 40.800 1.00 79.34 290 GLU C O 1
ATOM 7948 N N . ALA C 1 290 ? 10.588 25.253 39.754 1.00 77.25 291 ALA C N 1
ATOM 7949 C CA . ALA C 1 290 ? 11.572 25.308 38.673 1.00 73.83 291 ALA C CA 1
ATOM 7950 C C . ALA C 1 290 ? 11.217 26.422 37.680 1.00 69.60 291 ALA C C 1
ATOM 7951 O O . ALA C 1 290 ? 10.046 26.664 37.389 1.00 68.53 291 ALA C O 1
ATOM 7953 N N . VAL C 1 291 ? 12.257 27.088 37.168 1.00 67.28 292 VAL C N 1
ATOM 7954 C CA . VAL C 1 291 ? 12.142 28.053 36.082 1.00 63.51 292 VAL C CA 1
ATOM 7955 C C . VAL C 1 291 ? 12.000 27.267 34.774 1.00 61.95 292 VAL C C 1
ATOM 7956 O O . VAL C 1 291 ? 12.557 26.180 34.638 1.00 64.40 292 VAL C O 1
ATOM 7960 N N . GLN C 1 292 ? 11.241 27.827 33.826 1.00 58.59 293 GLN C N 1
ATOM 7961 C CA . GLN C 1 292 ? 10.977 27.184 32.548 1.00 58.36 293 GLN C CA 1
ATOM 7962 C C . GLN C 1 292 ? 11.615 28.006 31.423 1.00 55.84 293 GLN C C 1
ATOM 7963 O O . GLN C 1 292 ? 11.859 29.204 31.577 1.00 53.43 293 GLN C O 1
ATOM 7969 N N . PHE C 1 293 ? 11.886 27.333 30.298 1.00 56.00 294 PHE C N 1
ATOM 7970 C CA . PHE C 1 293 ? 12.613 27.901 29.173 1.00 55.31 294 PHE C CA 1
ATOM 7971 C C . PHE C 1 293 ? 11.958 27.457 27.861 1.00 55.88 294 PHE C C 1
ATOM 7972 O O . PHE C 1 293 ? 11.787 26.264 27.628 1.00 59.05 294 PHE C O 1
ATOM 7980 N N . LEU C 1 294 ? 11.618 28.436 27.016 1.00 52.96 295 LEU C N 1
ATOM 7981 C CA . LEU C 1 294 ? 10.980 28.214 25.728 1.00 54.59 295 LEU C CA 1
ATOM 7982 C C . LEU C 1 294 ? 12.042 28.274 24.624 1.00 56.25 295 LEU C C 1
ATOM 7983 O O . LEU C 1 294 ? 12.757 29.273 24.499 1.00 54.24 295 LEU C O 1
ATOM 7988 N N . ASN C 1 295 ? 12.132 27.197 23.832 1.00 60.02 296 ASN C N 1
ATOM 7989 C CA . ASN C 1 295 ? 13.063 27.090 22.703 1.00 63.08 296 ASN C CA 1
ATOM 7990 C C . ASN C 1 295 ? 12.388 26.301 21.573 1.00 68.22 296 ASN C C 1
ATOM 7991 O O . ASN C 1 295 ? 12.029 25.132 21.756 1.00 72.25 296 ASN C O 1
ATOM 7996 N N . ASP C 1 296 ? 12.223 26.957 20.415 1.00 69.80 297 ASP C N 1
ATOM 7997 C CA . ASP C 1 296 ? 11.538 26.403 19.233 1.00 73.64 297 ASP C CA 1
ATOM 7998 C C . ASP C 1 296 ? 10.148 25.882 19.633 1.00 7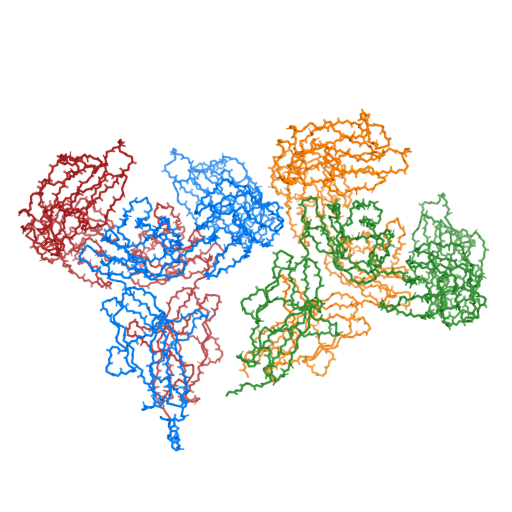3.71 297 ASP C C 1
ATOM 7999 O O . ASP C 1 296 ? 9.713 24.833 19.158 1.00 74.54 297 ASP C O 1
ATOM 8004 N N . ASN C 1 297 ? 9.468 26.636 20.507 1.00 72.56 298 ASN C N 1
ATOM 8005 C CA . ASN C 1 297 ? 8.089 26.377 20.937 1.00 71.67 298 ASN C CA 1
ATOM 8006 C C . ASN C 1 297 ? 8.023 25.114 21.813 1.00 68.72 298 ASN C C 1
ATOM 8007 O O . ASN C 1 297 ? 7.001 24.434 21.839 1.00 68.60 298 ASN C O 1
ATOM 8012 N N . ILE C 1 298 ? 9.105 24.824 22.548 1.00 65.83 299 ILE C N 1
ATOM 8013 C CA . ILE C 1 298 ? 9.176 23.669 23.456 1.00 66.45 299 ILE C CA 1
ATOM 8014 C C . ILE C 1 298 ? 9.607 24.167 24.841 1.00 66.13 299 ILE C C 1
ATOM 8015 O O . ILE C 1 298 ? 10.664 24.785 24.979 1.00 65.47 299 ILE C O 1
ATOM 8020 N N . THR C 1 299 ? 8.782 23.876 25.853 1.00 67.50 300 THR C N 1
ATOM 8021 C CA . THR C 1 299 ? 8.992 24.339 27.222 1.00 67.56 300 THR C CA 1
ATOM 8022 C C . THR C 1 299 ? 9.733 23.259 28.017 1.00 69.05 300 THR C C 1
ATOM 8023 O O . THR C 1 299 ? 9.179 22.204 28.304 1.00 71.67 300 THR C O 1
ATOM 8027 N N . THR C 1 300 ? 10.986 23.556 28.376 1.00 70.04 301 THR C N 1
ATOM 8028 C CA . THR C 1 300 ? 11.859 22.646 29.108 1.00 72.14 301 THR C CA 1
ATOM 8029 C C . THR C 1 300 ? 12.155 23.231 30.495 1.00 72.44 301 THR C C 1
ATOM 8030 O O . THR C 1 300 ? 11.793 24.371 30.791 1.00 70.20 301 THR C O 1
ATOM 8034 N N . THR C 1 301 ? 12.808 22.418 31.335 1.00 76.98 302 THR C N 1
ATOM 8035 C CA . THR C 1 301 ? 13.263 22.807 32.673 1.00 77.81 302 THR C CA 1
ATOM 8036 C C . THR C 1 301 ? 14.767 23.138 32.636 1.00 75.08 302 THR C C 1
ATOM 8037 O O . THR C 1 301 ? 15.314 23.663 33.613 1.00 68.63 302 THR C O 1
ATOM 8041 N N . GLU C 1 302 ? 15.416 22.843 31.498 1.00 74.46 303 GLU C N 1
ATOM 8042 C CA . GLU C 1 302 ? 16.854 23.031 31.273 1.00 73.66 303 GLU C CA 1
ATOM 8043 C C . GLU C 1 302 ? 17.071 23.849 29.995 1.00 69.72 303 GLU C C 1
ATOM 8044 O O . GLU C 1 302 ? 16.318 23.711 29.028 1.00 66.94 303 GLU C O 1
ATOM 8050 N N . GLN C 1 303 ? 18.127 24.670 30.003 1.00 67.16 304 GLN C N 1
ATOM 8051 C CA . GLN C 1 303 ? 18.477 25.567 28.901 1.00 65.49 304 GLN C CA 1
ATOM 8052 C C . GLN C 1 303 ? 19.947 25.351 28.524 1.00 66.62 304 GLN C C 1
ATOM 8053 O O . GLN C 1 303 ? 20.814 25.331 29.397 1.00 66.16 304 GLN C O 1
ATOM 8059 N N . THR C 1 304 ? 20.206 25.205 27.219 1.00 67.64 305 THR C N 1
ATOM 8060 C CA . THR C 1 304 ? 21.564 25.161 26.680 1.00 67.86 305 THR C CA 1
ATOM 8061 C C . THR C 1 304 ? 22.058 26.598 26.468 1.00 65.82 305 THR C C 1
ATOM 8062 O O . THR C 1 304 ? 21.379 27.397 25.826 1.00 62.19 305 THR C O 1
ATOM 8066 N N . VAL C 1 305 ? 23.241 26.904 27.018 1.00 68.44 306 VAL C N 1
ATOM 8067 C CA . VAL C 1 305 ? 23.834 28.246 26.989 1.00 65.33 306 VAL C CA 1
ATOM 8068 C C . VAL C 1 305 ? 25.264 28.136 26.448 1.00 66.22 306 VAL C C 1
ATOM 8069 O O . VAL C 1 305 ? 26.082 27.415 27.013 1.00 69.34 306 VAL C O 1
ATOM 8073 N N . THR C 1 306 ? 25.544 28.863 25.358 1.00 64.73 307 THR C N 1
ATOM 8074 C CA . THR C 1 306 ? 26.878 28.962 24.767 1.00 64.00 307 THR C CA 1
ATOM 8075 C C . THR C 1 306 ? 27.574 30.202 25.344 1.00 62.83 307 THR C C 1
ATOM 8076 O O . THR C 1 306 ? 27.173 31.327 25.056 1.00 60.71 307 THR C O 1
ATOM 8080 N N . VAL C 1 307 ? 28.609 29.973 26.162 1.00 64.61 308 VAL C N 1
ATOM 8081 C CA . VAL C 1 307 ? 29.365 31.036 26.830 1.00 64.70 308 VAL C CA 1
ATOM 8082 C C . VAL C 1 307 ? 30.597 31.384 25.981 1.00 65.18 308 VAL C C 1
ATOM 8083 O O . VAL C 1 307 ? 31.218 30.508 25.377 1.00 66.13 308 VAL C O 1
ATOM 8087 N N . SER C 1 308 ? 30.925 32.682 25.943 1.00 64.72 309 SER C N 1
ATOM 8088 C CA . SER C 1 308 ? 32.112 33.210 25.273 1.00 63.82 309 SER C CA 1
ATOM 8089 C C . SER C 1 308 ? 32.802 34.224 26.194 1.00 64.29 309 SER C C 1
ATOM 8090 O O . SER C 1 308 ? 32.140 34.881 26.996 1.00 64.47 309 SER C O 1
ATOM 8093 N N . THR C 1 309 ? 34.132 34.324 26.082 1.00 65.50 310 THR C N 1
ATOM 8094 C CA . THR C 1 309 ? 34.916 35.359 26.759 1.00 64.88 310 THR C CA 1
ATOM 8095 C C . THR C 1 309 ? 35.276 36.440 25.735 1.00 61.65 310 THR C C 1
ATOM 8096 O O . THR C 1 309 ? 35.641 36.127 24.600 1.00 59.18 310 THR C O 1
ATOM 8100 N N . GLU C 1 310 ? 35.174 37.704 26.163 1.00 59.70 311 GLU C N 1
ATOM 8101 C CA . GLU C 1 310 ? 35.298 38.871 25.292 1.00 58.01 311 GLU C CA 1
ATOM 8102 C C . GLU C 1 310 ? 36.646 39.556 25.551 1.00 55.81 311 GLU C C 1
ATOM 8103 O O . GLU C 1 310 ? 36.908 39.998 26.662 1.00 57.03 311 GLU C O 1
ATOM 8109 N N . ILE C 1 311 ? 37.485 39.635 24.510 1.00 54.46 312 ILE C N 1
ATOM 8110 C CA . ILE C 1 311 ? 38.801 40.283 24.569 1.00 55.34 312 ILE C CA 1
ATOM 8111 C C . ILE C 1 311 ? 38.712 41.642 23.857 1.00 50.42 312 ILE C C 1
ATOM 8112 O O . ILE C 1 311 ? 38.169 41.737 22.759 1.00 48.65 312 ILE C O 1
ATOM 8117 N N . THR C 1 312 ? 39.253 42.687 24.493 1.00 49.17 313 THR C N 1
ATOM 8118 C CA . THR C 1 312 ? 39.371 44.015 23.885 1.00 47.20 313 THR C CA 1
ATOM 8119 C C . THR C 1 312 ? 40.602 44.045 22.973 1.00 46.22 313 THR C C 1
ATOM 8120 O O . THR C 1 312 ? 41.708 43.796 23.426 1.00 45.68 313 THR C O 1
ATOM 8124 N N . LEU C 1 313 ? 40.382 44.350 21.690 1.00 45.74 314 LEU C N 1
ATOM 8125 C CA . LEU C 1 313 ? 41.440 44.407 20.684 1.00 45.88 314 LEU C CA 1
ATOM 8126 C C . LEU C 1 313 ? 42.005 45.829 20.582 1.00 45.48 314 LEU C C 1
ATOM 8127 O O . LEU C 1 313 ? 43.178 45.990 20.257 1.00 45.64 314 LEU C O 1
ATOM 8132 N N . TRP C 1 314 ? 41.161 46.840 20.834 1.00 44.88 315 TRP C N 1
ATOM 8133 C CA . TRP C 1 314 ? 41.521 48.251 20.650 1.00 44.47 315 TRP C CA 1
ATOM 8134 C C . TRP C 1 314 ? 40.504 49.150 21.364 1.00 43.26 315 TRP C C 1
ATOM 8135 O O . TRP C 1 314 ? 39.331 48.806 21.472 1.00 43.71 315 TRP C O 1
ATOM 8146 N N . SER C 1 315 ? 40.977 50.311 21.832 1.00 42.72 316 SER C N 1
ATOM 8147 C CA . SER C 1 315 ? 40.157 51.302 22.530 1.00 40.69 316 SER C CA 1
ATOM 8148 C C . SER C 1 315 ? 40.679 52.711 22.224 1.00 40.74 316 SER C C 1
ATOM 8149 O O . SER C 1 315 ? 41.887 52.932 22.174 1.00 40.74 316 SER C O 1
ATOM 8152 N N . GLY C 1 316 ? 39.757 53.658 22.027 1.00 39.32 317 GLY C N 1
ATOM 8153 C CA . GLY C 1 316 ? 40.118 55.041 21.755 1.00 40.67 317 GLY C CA 1
ATOM 8154 C C . GLY C 1 316 ? 38.944 55.852 21.240 1.00 40.81 317 GLY C C 1
ATOM 8155 O O . GLY C 1 316 ? 37.811 55.663 21.681 1.00 39.70 317 GLY C O 1
ATOM 8156 N N . HIS C 1 317 ? 39.238 56.771 20.313 1.00 42.74 318 HIS C N 1
ATOM 8157 C CA . HIS C 1 317 ? 38.251 57.668 19.705 1.00 43.25 318 HIS C CA 1
ATOM 8158 C C . HIS C 1 317 ? 38.816 58.168 18.369 1.00 43.60 318 HIS C C 1
ATOM 8159 O O . HIS C 1 317 ? 39.296 59.293 18.267 1.00 44.65 318 HIS C O 1
ATOM 8166 N N . HIS C 1 318 ? 38.768 57.298 17.354 1.00 43.40 319 HIS C N 1
ATOM 8167 C CA . HIS C 1 318 ? 39.460 57.503 16.089 1.00 44.06 319 HIS C CA 1
ATOM 8168 C C . HIS C 1 318 ? 38.452 57.875 14.998 1.00 44.22 319 HIS C C 1
ATOM 8169 O O . HIS C 1 318 ? 37.580 57.075 14.660 1.00 42.85 319 HIS C O 1
ATOM 8176 N N . TYR C 1 319 ? 38.597 59.087 14.451 1.00 45.11 320 TYR C N 1
ATOM 8177 C CA . TYR C 1 319 ? 37.700 59.606 13.424 1.00 46.59 320 TYR C CA 1
ATOM 8178 C C . TYR C 1 319 ? 38.010 58.920 12.089 1.00 46.51 320 TYR C C 1
ATOM 8179 O O . TYR C 1 319 ? 39.157 58.570 11.814 1.00 46.65 320 TYR C O 1
ATOM 8188 N N . VAL C 1 320 ? 36.966 58.732 11.277 1.00 47.50 321 VAL C N 1
ATOM 8189 C CA . VAL C 1 320 ? 37.076 58.120 9.961 1.00 50.37 321 VAL C CA 1
ATOM 8190 C C . VAL C 1 320 ? 36.394 59.038 8.942 1.00 52.29 321 VAL C C 1
ATOM 8191 O O . VAL C 1 320 ? 35.277 59.500 9.175 1.00 52.77 321 VAL C O 1
ATOM 8195 N N . SER C 1 321 ? 37.087 59.296 7.826 1.00 55.26 322 SER C N 1
ATOM 8196 C CA . SER C 1 321 ? 36.540 60.061 6.704 1.00 60.41 322 SER C CA 1
ATOM 8197 C C . SER C 1 321 ? 37.308 59.732 5.417 1.00 63.96 322 SER C C 1
ATOM 8198 O O . SER C 1 321 ? 38.469 60.102 5.268 1.00 66.91 322 SER C O 1
ATOM 8201 N N . TRP C 1 322 ? 36.628 59.056 4.483 1.00 65.92 323 TRP C N 1
ATOM 8202 C CA . TRP C 1 322 ? 37.204 58.691 3.181 1.00 68.84 323 TRP C CA 1
ATOM 8203 C C . TRP C 1 322 ? 37.475 59.935 2.314 1.00 73.43 323 TRP C C 1
ATOM 8204 O O . TRP C 1 322 ? 38.065 59.809 1.243 1.00 75.23 323 TRP C O 1
ATOM 8215 N N . ASP C 1 323 ? 37.045 61.120 2.772 1.00 75.61 324 ASP C N 1
ATOM 8216 C CA . ASP C 1 323 ? 37.323 62.397 2.095 1.00 79.71 324 ASP C CA 1
ATOM 8217 C C . ASP C 1 323 ? 38.825 62.712 2.124 1.00 81.17 324 ASP C C 1
ATOM 8218 O O . ASP C 1 323 ? 39.374 63.211 1.140 1.00 85.98 324 ASP C O 1
ATOM 8223 N N . LYS C 1 324 ? 39.477 62.416 3.255 1.00 79.05 325 LYS C N 1
ATOM 8224 C CA . LYS C 1 324 ? 40.848 62.863 3.541 1.00 76.95 325 LYS C CA 1
ATOM 8225 C C . LYS C 1 324 ? 41.831 62.165 2.600 1.00 77.20 325 LYS C C 1
ATOM 8226 O O . LYS C 1 324 ? 41.538 61.090 2.080 1.00 74.95 325 LYS C O 1
ATOM 8232 N N . PRO C 1 325 ? 43.026 62.750 2.345 1.00 79.78 326 PRO C N 1
ATOM 8233 C CA . PRO C 1 325 ? 43.973 62.182 1.383 1.00 82.61 326 PRO C CA 1
ATOM 8234 C C . PRO C 1 325 ? 44.654 60.893 1.875 1.00 81.49 326 PRO C C 1
ATOM 8235 O O . PRO C 1 325 ? 44.828 60.707 3.079 1.00 79.12 326 PRO C O 1
ATOM 8239 N N . ASP C 1 326 ? 45.031 60.027 0.925 1.00 82.16 327 ASP C N 1
ATOM 8240 C CA . ASP C 1 326 ? 45.759 58.783 1.199 1.00 82.54 327 ASP C CA 1
ATOM 8241 C C . ASP C 1 326 ? 47.014 59.111 2.013 1.00 83.31 327 ASP C C 1
ATOM 8242 O O . ASP C 1 326 ? 47.860 59.872 1.551 1.00 87.76 327 ASP C O 1
ATOM 8247 N N . GLY C 1 327 ? 47.116 58.539 3.218 1.00 82.27 328 GLY C N 1
ATOM 8248 C CA . GLY C 1 327 ? 48.233 58.792 4.133 1.00 80.93 328 GLY C CA 1
ATOM 8249 C C . GLY C 1 327 ? 47.768 59.369 5.459 1.00 78.52 328 GLY C C 1
ATOM 8250 O O . GLY C 1 327 ? 48.381 59.108 6.497 1.00 82.86 328 GLY C O 1
ATOM 8251 N N . ASP C 1 328 ? 46.690 60.166 5.418 1.00 75.51 329 ASP C N 1
ATOM 8252 C CA . ASP C 1 328 ? 46.051 60.715 6.617 1.00 71.27 329 ASP C CA 1
ATOM 8253 C C . ASP C 1 328 ? 45.634 59.551 7.514 1.00 65.21 329 ASP C C 1
ATOM 8254 O O . ASP C 1 328 ? 44.903 58.668 7.073 1.00 60.53 329 ASP C O 1
ATOM 8259 N N . PRO C 1 329 ? 46.087 59.505 8.790 1.00 65.21 330 PRO C N 1
ATOM 8260 C CA . PRO C 1 329 ? 45.731 58.411 9.697 1.00 62.35 330 PRO C CA 1
ATOM 8261 C C . PRO C 1 329 ? 44.220 58.218 9.917 1.00 57.32 330 PRO C C 1
ATOM 8262 O O . PRO C 1 329 ? 43.797 57.114 10.239 1.00 55.41 330 PRO C O 1
ATOM 8266 N N . ASN C 1 330 ? 43.432 59.288 9.738 1.00 55.63 331 ASN C N 1
ATOM 8267 C CA . ASN C 1 330 ? 42.002 59.303 10.066 1.00 54.22 331 ASN C CA 1
ATOM 8268 C C . ASN C 1 330 ? 41.136 59.125 8.807 1.00 54.73 331 ASN C C 1
ATOM 8269 O O . ASN C 1 330 ? 39.951 59.452 8.829 1.00 53.72 331 ASN C O 1
ATOM 8274 N N . LYS C 1 331 ? 41.717 58.591 7.725 1.00 56.27 332 LYS C N 1
ATOM 8275 C CA . LYS C 1 331 ? 40.960 58.249 6.513 1.00 56.33 332 LYS C CA 1
ATOM 8276 C C . LYS C 1 331 ? 40.284 56.885 6.698 1.00 55.35 332 LYS C C 1
ATOM 8277 O O . LYS C 1 331 ? 39.188 56.647 6.185 1.00 53.20 332 LYS C O 1
ATOM 8283 N N . THR C 1 332 ? 40.974 55.992 7.412 1.00 52.94 333 THR C N 1
ATOM 8284 C CA . THR C 1 332 ? 40.457 54.690 7.784 1.00 51.99 333 THR C CA 1
ATOM 8285 C C . THR C 1 332 ? 40.835 54.396 9.239 1.00 50.87 333 THR C C 1
ATOM 8286 O O . THR C 1 332 ? 41.706 55.060 9.816 1.00 50.01 333 THR C O 1
ATOM 8290 N N . PHE C 1 333 ? 40.149 53.405 9.818 1.00 50.25 334 PHE C N 1
ATOM 8291 C CA . PHE C 1 333 ? 40.599 52.726 11.019 1.00 47.85 334 PHE C CA 1
ATOM 8292 C C . PHE C 1 333 ? 41.333 51.450 10.599 1.00 48.49 334 PHE C C 1
ATOM 8293 O O . PHE C 1 333 ? 40.707 50.526 10.102 1.00 47.76 334 PHE C O 1
ATOM 8301 N N . GLY C 1 334 ? 42.656 51.433 10.790 1.00 49.94 335 GLY C N 1
ATOM 8302 C CA . GLY C 1 334 ? 43.490 50.268 10.526 1.00 51.06 335 GLY C CA 1
ATOM 8303 C C . GLY C 1 334 ? 44.592 50.129 11.560 1.00 51.94 335 GLY C C 1
ATOM 8304 O O . GLY C 1 334 ? 45.755 49.956 11.203 1.00 54.98 335 GLY C O 1
ATOM 8305 N N . LEU C 1 335 ? 44.209 50.196 12.842 1.00 51.37 336 LEU C N 1
ATOM 8306 C CA . LEU C 1 335 ? 45.150 50.190 13.967 1.00 50.94 336 LEU C CA 1
ATOM 8307 C C . LEU C 1 335 ? 45.149 48.831 14.687 1.00 51.65 336 LEU C C 1
ATOM 8308 O O . LEU C 1 335 ? 45.762 48.700 15.749 1.00 52.01 336 LEU C O 1
ATOM 8313 N N . ILE C 1 336 ? 44.478 47.827 14.108 1.00 51.47 337 ILE C N 1
ATOM 8314 C CA . ILE C 1 336 ? 44.546 46.446 14.588 1.00 51.79 337 ILE C CA 1
ATOM 8315 C C . ILE C 1 336 ? 45.366 45.636 13.586 1.00 52.31 337 ILE C C 1
ATOM 8316 O O . ILE C 1 336 ? 44.907 45.387 12.474 1.00 52.53 337 ILE C O 1
ATOM 8321 N N . PRO C 1 337 ? 46.603 45.210 13.937 1.00 54.33 338 PRO C N 1
ATOM 8322 C CA . PRO C 1 337 ? 47.465 44.486 12.998 1.00 56.91 338 PRO C CA 1
ATOM 8323 C C . PRO C 1 337 ? 46.867 43.170 12.468 1.00 57.06 338 PRO C C 1
ATOM 8324 O O . PRO C 1 337 ? 45.921 42.636 13.042 1.00 56.63 338 PRO C O 1
ATOM 8328 N N . MET C 1 338 ? 47.453 42.658 11.379 1.00 59.84 339 MET C N 1
ATOM 8329 C CA . MET C 1 338 ? 46.959 41.477 10.665 1.00 60.67 339 MET C CA 1
ATOM 8330 C C . MET C 1 338 ? 47.104 40.218 11.530 1.00 61.79 339 MET C C 1
ATOM 8331 O O . MET C 1 338 ? 46.219 39.361 11.523 1.00 63.34 339 MET C O 1
ATOM 8336 N N . ASP C 1 339 ? 48.223 40.116 12.258 1.00 60.58 340 ASP C N 1
ATOM 8337 C CA . ASP C 1 339 ? 48.569 38.916 13.028 1.00 61.85 340 ASP C CA 1
ATOM 8338 C C . ASP C 1 339 ? 47.586 38.717 14.195 1.00 61.01 340 ASP C C 1
ATOM 8339 O O . ASP C 1 339 ? 47.437 37.600 14.688 1.00 61.65 340 ASP C O 1
ATOM 8344 N N . VAL C 1 340 ? 46.908 39.789 14.624 1.00 59.46 341 VAL C N 1
ATOM 8345 C CA . VAL C 1 340 ? 45.856 39.693 15.646 1.00 59.26 341 VAL C CA 1
ATOM 8346 C C . VAL C 1 340 ? 44.665 38.905 15.077 1.00 60.54 341 VAL C C 1
ATOM 8347 O O . VAL C 1 340 ? 44.101 38.051 15.765 1.00 60.78 341 VAL C O 1
ATOM 8351 N N . PHE C 1 341 ? 44.293 39.212 13.826 1.00 58.97 342 PHE C N 1
ATOM 8352 C CA . PHE C 1 341 ? 43.193 38.545 13.118 1.00 58.70 342 PHE C CA 1
ATOM 8353 C C . PHE C 1 341 ? 43.584 37.112 12.731 1.00 61.42 342 PHE C C 1
ATOM 8354 O O . PHE C 1 341 ? 42.721 36.237 12.623 1.00 62.75 342 PHE C O 1
ATOM 8362 N N . ALA C 1 342 ? 44.883 36.885 12.512 1.00 62.23 343 ALA C N 1
ATOM 8363 C CA . ALA C 1 342 ? 45.398 35.565 12.183 1.00 64.41 343 ALA C CA 1
ATOM 8364 C C . ALA C 1 342 ? 45.042 34.562 13.290 1.00 65.63 343 ALA C C 1
ATOM 8365 O O . ALA C 1 342 ? 44.862 33.375 13.011 1.00 70.18 343 ALA C O 1
ATOM 8367 N N . GLY C 1 343 ? 44.935 35.047 14.535 1.00 63.53 344 GLY C N 1
ATOM 8368 C CA . GLY C 1 343 ? 44.659 34.205 15.697 1.00 64.47 344 GLY C CA 1
ATOM 8369 C C . GLY C 1 343 ? 43.212 34.272 16.166 1.00 63.67 344 GLY C C 1
ATOM 8370 O O . GLY C 1 343 ? 42.945 34.019 17.338 1.00 66.71 344 GLY C O 1
ATOM 8371 N N . ILE C 1 344 ? 42.278 34.595 15.260 1.00 62.79 345 ILE C N 1
ATOM 8372 C CA . ILE C 1 344 ? 40.836 34.602 15.564 1.00 59.70 345 ILE C CA 1
ATOM 8373 C C . ILE C 1 344 ? 40.183 33.398 14.875 1.00 60.45 345 ILE C C 1
ATOM 8374 O O . ILE C 1 344 ? 40.430 33.157 13.695 1.00 59.97 345 ILE C O 1
ATOM 8379 N N . THR C 1 345 ? 39.335 32.678 15.621 1.00 61.09 346 THR C N 1
ATOM 8380 C CA . THR C 1 345 ? 38.646 31.474 15.137 1.00 63.38 346 THR C CA 1
ATOM 8381 C C . THR C 1 345 ? 37.413 31.878 14.319 1.00 61.68 346 THR C C 1
ATOM 8382 O O . THR C 1 345 ? 36.790 32.901 14.589 1.00 59.17 346 THR C O 1
ATOM 8386 N N . ALA C 1 346 ? 37.066 31.048 13.329 1.00 63.00 347 ALA C N 1
ATOM 8387 C CA . ALA C 1 346 ? 35.851 31.215 12.535 1.00 62.31 347 ALA C CA 1
ATOM 8388 C C . ALA C 1 346 ? 34.630 31.073 13.451 1.00 60.97 347 ALA C C 1
ATOM 8389 O O . ALA C 1 346 ? 34.572 30.157 14.271 1.00 62.79 347 ALA C O 1
ATOM 8391 N N . GLY C 1 347 ? 33.675 32.001 13.313 1.00 59.69 348 GLY C N 1
ATOM 8392 C CA . GLY C 1 347 ? 32.462 32.030 14.132 1.00 59.12 348 GLY C CA 1
ATOM 8393 C C . GLY C 1 347 ? 32.521 33.080 15.233 1.00 56.50 348 GLY C C 1
ATOM 8394 O O . GLY C 1 347 ? 31.492 33.418 15.823 1.00 56.74 348 GLY C O 1
ATOM 8395 N N . SER C 1 348 ? 33.725 33.595 15.516 1.00 55.61 349 SER C N 1
ATOM 8396 C CA . SER C 1 348 ? 33.917 34.643 16.511 1.00 55.67 349 SER C CA 1
ATOM 8397 C C . SER C 1 348 ? 33.151 35.902 16.080 1.00 53.25 349 SER C C 1
ATOM 8398 O O . SER C 1 348 ? 33.097 36.223 14.889 1.00 52.43 349 SER C O 1
ATOM 8401 N N . THR C 1 349 ? 32.557 36.591 17.062 1.00 52.18 350 THR C N 1
ATOM 8402 C CA . THR C 1 349 ? 31.810 37.825 16.846 1.00 49.77 350 THR C CA 1
ATOM 8403 C C . THR C 1 349 ? 32.706 39.031 17.160 1.00 49.39 350 THR C C 1
ATOM 8404 O O . THR C 1 349 ? 33.122 39.230 18.307 1.00 47.82 350 THR C O 1
ATOM 8408 N N . LEU C 1 350 ? 32.988 39.828 16.123 1.00 47.48 351 LEU C N 1
ATOM 8409 C CA . LEU C 1 350 ? 33.666 41.109 16.261 1.00 45.80 351 LEU C CA 1
ATOM 8410 C C . LEU C 1 350 ? 32.621 42.174 16.604 1.00 44.03 351 LEU C C 1
ATOM 8411 O O . LEU C 1 350 ? 31.554 42.195 16.006 1.00 44.09 351 LEU C O 1
ATOM 8416 N N . LYS C 1 351 ? 32.940 43.039 17.571 1.00 45.16 352 LYS C N 1
ATOM 8417 C CA . LYS C 1 351 ? 32.092 44.170 17.946 1.00 45.27 352 LYS C CA 1
ATOM 8418 C C . LYS C 1 351 ? 32.877 45.467 17.733 1.00 44.95 352 LYS C C 1
ATOM 8419 O O . LYS C 1 351 ? 34.026 45.561 18.137 1.00 46.90 352 LYS C O 1
ATOM 8425 N N . VAL C 1 352 ? 32.239 46.457 17.103 1.00 44.37 353 VAL C N 1
ATOM 8426 C CA . VAL C 1 352 ? 32.828 47.781 16.910 1.00 44.74 353 VAL C CA 1
ATOM 8427 C C . VAL C 1 352 ? 31.871 48.824 17.495 1.00 42.85 353 VAL C C 1
ATOM 8428 O O . VAL C 1 352 ? 30.848 49.130 16.893 1.00 42.05 353 VAL C O 1
ATOM 8432 N N . VAL C 1 353 ? 32.216 49.347 18.677 1.00 44.00 354 VAL C N 1
ATOM 8433 C CA . VAL C 1 353 ? 31.479 50.442 19.306 1.00 44.11 354 VAL C CA 1
ATOM 8434 C C . VAL C 1 353 ? 31.866 51.739 18.588 1.00 43.61 354 VAL C C 1
ATOM 8435 O O . VAL C 1 353 ? 33.048 52.026 18.433 1.00 42.68 354 VAL C O 1
ATOM 8439 N N . TYR C 1 354 ? 30.859 52.507 18.157 1.00 43.96 355 TYR C N 1
ATOM 8440 C CA . TYR C 1 354 ? 31.071 53.722 17.371 1.00 44.14 355 TYR C CA 1
ATOM 8441 C C . TYR C 1 354 ? 30.267 54.880 17.967 1.00 44.54 355 TYR C C 1
ATOM 8442 O O . TYR C 1 354 ? 29.311 54.669 18.714 1.00 43.82 355 TYR C O 1
ATOM 8451 N N . SER C 1 355 ? 30.673 56.102 17.608 1.00 44.79 356 SER C N 1
ATOM 8452 C CA . SER C 1 355 ? 29.967 57.329 17.971 1.00 45.83 356 SER C CA 1
ATOM 8453 C C . SER C 1 355 ? 30.011 58.309 16.794 1.00 46.54 356 SER C C 1
ATOM 8454 O O . SER C 1 355 ? 30.904 58.236 15.951 1.00 44.85 356 SER C O 1
ATOM 8457 N N . ILE C 1 356 ? 29.030 59.216 16.753 1.00 48.42 357 ILE C N 1
ATOM 8458 C CA . ILE C 1 356 ? 28.864 60.160 15.650 1.00 51.14 357 ILE C CA 1
ATOM 8459 C C . ILE C 1 356 ? 29.728 61.401 15.904 1.00 51.73 357 ILE C C 1
ATOM 8460 O O . ILE C 1 356 ? 30.065 61.714 17.047 1.00 52.31 357 ILE C O 1
ATOM 8465 N N . GLU C 1 357 ? 30.080 62.087 14.812 1.00 53.70 358 GLU C N 1
ATOM 8466 C CA . GLU C 1 357 ? 30.543 63.466 14.842 1.00 55.49 358 GLU C CA 1
ATOM 8467 C C . GLU C 1 357 ? 29.346 64.355 14.516 1.00 57.74 358 GLU C C 1
ATOM 8468 O O . GLU C 1 357 ? 28.870 64.336 13.383 1.00 59.49 358 GLU C O 1
ATOM 8474 N N . PRO C 1 358 ? 28.808 65.127 15.492 1.00 60.91 359 PRO C N 1
ATOM 8475 C CA . PRO C 1 358 ? 27.617 65.956 15.268 1.00 60.00 359 PRO C CA 1
ATOM 8476 C C . PRO C 1 358 ? 27.661 66.888 14.042 1.00 60.21 359 PRO C C 1
ATOM 8477 O O . PRO C 1 358 ? 26.645 67.050 13.364 1.00 56.66 359 PRO C O 1
ATOM 8481 N N . THR C 1 359 ? 28.832 67.477 13.762 1.00 62.26 360 THR C N 1
ATOM 8482 C CA . THR C 1 359 ? 28.999 68.459 12.674 1.00 64.11 360 THR C CA 1
ATOM 8483 C C . THR C 1 359 ? 28.984 67.772 11.301 1.00 66.35 360 THR C C 1
ATOM 8484 O O . THR C 1 359 ? 28.857 68.448 10.279 1.00 68.55 360 THR C O 1
ATOM 8488 N N . ALA C 1 360 ? 29.133 66.441 11.286 1.00 66.08 361 ALA C N 1
ATOM 8489 C CA . ALA C 1 360 ? 29.150 65.652 10.057 1.00 67.31 361 ALA C CA 1
ATOM 8490 C C . ALA C 1 360 ? 27.766 65.670 9.396 1.00 67.91 361 ALA C C 1
ATOM 8491 O O . ALA C 1 360 ? 26.733 65.595 10.070 1.00 67.27 361 ALA C O 1
ATOM 8493 N N . GLU C 1 361 ? 27.783 65.747 8.061 1.00 70.88 362 GLU C N 1
ATOM 8494 C CA . GLU C 1 361 ? 26.583 65.877 7.225 1.00 72.35 362 GLU C CA 1
ATOM 8495 C C . GLU C 1 361 ? 25.804 64.548 7.222 1.00 66.26 362 GLU C C 1
ATOM 8496 O O . GLU C 1 361 ? 24.576 64.560 7.219 1.00 65.25 362 GLU C O 1
ATOM 8502 N N . TYR C 1 362 ? 26.529 63.419 7.244 1.00 66.69 363 TYR C N 1
ATOM 8503 C CA . TYR C 1 362 ? 25.959 62.059 7.354 1.00 63.87 363 TYR C CA 1
ATOM 8504 C C . TYR C 1 362 ? 26.923 61.159 8.146 1.00 62.51 363 TYR C C 1
ATOM 8505 O O . TYR C 1 362 ? 28.064 61.549 8.407 1.00 60.21 363 TYR C O 1
ATOM 8514 N N . HIS C 1 363 ? 26.459 59.955 8.514 1.00 61.69 364 HIS C N 1
ATOM 8515 C CA . HIS C 1 363 ? 27.262 58.991 9.297 1.00 60.34 364 HIS C CA 1
ATOM 8516 C C . HIS C 1 363 ? 27.131 57.575 8.705 1.00 61.16 364 HIS C C 1
ATOM 8517 O O . HIS C 1 363 ? 26.190 56.842 9.023 1.00 59.17 364 HIS C O 1
ATOM 8524 N N . LYS C 1 364 ? 28.101 57.201 7.857 1.00 61.66 365 LYS C N 1
ATOM 8525 C CA . LYS C 1 364 ? 28.185 55.884 7.196 1.00 60.95 365 LYS C CA 1
ATOM 8526 C C . LYS C 1 364 ? 29.446 55.148 7.667 1.00 59.88 365 LYS C C 1
ATOM 8527 O O . LYS C 1 364 ? 30.514 55.753 7.738 1.00 58.09 365 LYS C O 1
ATOM 8533 N N . MET C 1 365 ? 29.318 53.844 7.948 1.00 58.79 366 MET C N 1
ATOM 8534 C CA . MET C 1 365 ? 30.468 52.985 8.282 1.00 59.89 366 MET C CA 1
ATOM 8535 C C . MET C 1 365 ? 30.350 51.637 7.555 1.00 58.15 366 MET C C 1
ATOM 8536 O O . MET C 1 365 ? 29.250 51.198 7.211 1.00 58.17 366 MET C O 1
ATOM 8541 N N . GLN C 1 366 ? 31.505 50.994 7.337 1.00 55.80 367 GLN C N 1
ATOM 8542 C CA . GLN C 1 366 ? 31.593 49.671 6.714 1.00 54.17 367 GLN C CA 1
ATOM 8543 C C . GLN C 1 366 ? 32.886 48.982 7.156 1.00 53.01 367 GLN C C 1
ATOM 8544 O O . GLN C 1 366 ? 33.946 49.599 7.138 1.00 54.11 367 GLN C O 1
ATOM 8550 N N . LEU C 1 367 ? 32.772 47.703 7.531 1.00 52.33 368 LEU C N 1
ATOM 8551 C CA . LEU C 1 367 ? 33.920 46.847 7.823 1.00 51.15 368 LEU C CA 1
ATOM 8552 C C . LEU C 1 367 ? 34.418 46.246 6.504 1.00 53.20 368 LEU C C 1
ATOM 8553 O O . LEU C 1 367 ? 33.619 45.727 5.718 1.00 54.37 368 LEU C O 1
ATOM 8558 N N . ALA C 1 368 ? 35.736 46.325 6.275 1.00 53.35 369 ALA C N 1
ATOM 8559 C CA . ALA C 1 368 ? 36.342 45.941 5.001 1.00 55.57 369 ALA C CA 1
ATOM 8560 C C . ALA C 1 368 ? 37.781 45.461 5.209 1.00 57.67 369 ALA C C 1
ATOM 8561 O O . ALA C 1 368 ? 38.316 45.529 6.316 1.00 57.31 369 ALA C O 1
ATOM 8563 N N . THR C 1 369 ? 38.385 44.977 4.117 1.00 59.58 370 THR C N 1
ATOM 8564 C CA . THR C 1 369 ? 39.783 44.561 4.072 1.00 61.52 370 THR C CA 1
ATOM 8565 C C . THR C 1 369 ? 40.652 45.762 3.676 1.00 63.56 370 THR C C 1
ATOM 8566 O O . THR C 1 369 ? 40.138 46.863 3.475 1.00 66.26 370 THR C O 1
ATOM 8570 N N . GLY C 1 370 ? 41.964 45.528 3.552 1.00 64.56 371 GLY C N 1
ATOM 8571 C CA . GLY C 1 370 ? 42.936 46.541 3.137 1.00 65.05 371 GLY C CA 1
ATOM 8572 C C . GLY C 1 370 ? 42.765 46.965 1.685 1.00 65.58 371 GLY C C 1
ATOM 8573 O O . GLY C 1 370 ? 43.184 48.061 1.316 1.00 68.23 371 GLY C O 1
ATOM 8574 N N . TYR C 1 371 ? 42.156 46.096 0.864 1.00 66.16 372 TYR C N 1
ATOM 8575 C CA . TYR C 1 371 ? 41.805 46.415 -0.530 1.00 66.34 372 TYR C CA 1
ATOM 8576 C C . TYR C 1 371 ? 40.416 47.072 -0.599 1.00 65.17 372 TYR C C 1
ATOM 8577 O O . TYR C 1 371 ? 39.916 47.348 -1.692 1.00 66.24 372 TYR C O 1
ATOM 8586 N N . TRP C 1 372 ? 39.804 47.316 0.569 1.00 63.30 373 TRP C N 1
ATOM 8587 C CA . TRP C 1 372 ? 38.486 47.958 0.720 1.00 61.83 373 TRP C CA 1
ATOM 8588 C C . TRP C 1 372 ? 37.373 47.038 0.201 1.00 60.43 373 TRP C C 1
ATOM 8589 O O . TRP C 1 372 ? 36.325 47.517 -0.223 1.00 58.60 373 TRP C O 1
ATOM 8600 N N . THR C 1 373 ? 37.601 45.722 0.255 1.00 61.03 374 THR C N 1
ATOM 8601 C CA . THR C 1 373 ? 36.559 44.743 -0.026 1.00 61.87 374 THR C CA 1
ATOM 8602 C C . THR C 1 373 ? 35.674 44.625 1.219 1.00 60.28 374 THR C C 1
ATOM 8603 O O . THR C 1 373 ? 36.167 44.312 2.297 1.00 59.52 374 THR C O 1
ATOM 8607 N N . GLY C 1 374 ? 34.375 44.896 1.054 1.00 59.55 375 GLY C N 1
ATOM 8608 C CA . GLY C 1 374 ? 33.424 44.914 2.160 1.00 58.00 375 GLY C CA 1
ATOM 8609 C C . GLY C 1 374 ? 33.149 43.518 2.689 1.00 58.14 375 GLY C C 1
ATOM 8610 O O . GLY C 1 374 ? 32.897 42.601 1.913 1.00 60.09 375 GLY C O 1
ATOM 8611 N N . LEU C 1 375 ? 33.213 43.368 4.017 1.00 57.50 376 LEU C N 1
ATOM 8612 C CA . LEU C 1 375 ? 32.902 42.113 4.708 1.00 57.52 376 LEU C CA 1
ATOM 8613 C C . LEU C 1 375 ? 31.387 41.999 4.914 1.00 58.12 376 LEU C C 1
ATOM 8614 O O . LEU C 1 375 ? 30.856 40.899 5.089 1.00 58.40 376 LEU C O 1
ATOM 8619 N N . ALA C 1 376 ? 30.713 43.155 4.916 1.00 57.33 377 ALA C N 1
ATOM 8620 C CA . ALA C 1 376 ? 29.277 43.257 5.121 1.00 58.11 377 ALA C CA 1
ATOM 8621 C C . ALA C 1 376 ? 28.780 44.575 4.518 1.00 60.28 377 ALA C C 1
ATOM 8622 O O . ALA C 1 376 ? 29.561 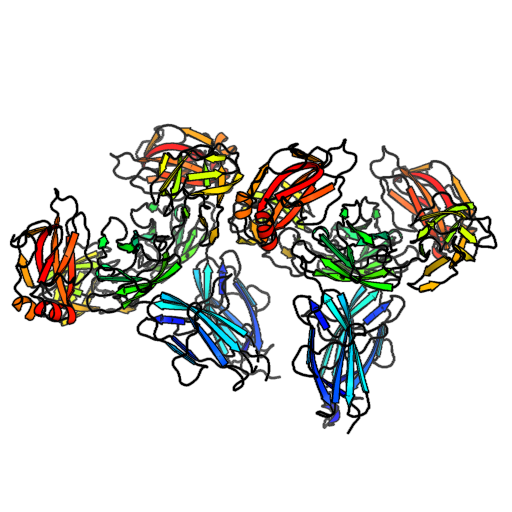45.336 3.935 1.00 61.33 377 ALA C O 1
ATOM 8624 N N . SER C 1 377 ? 27.476 44.831 4.662 1.00 62.30 378 SER C N 1
ATOM 8625 C CA . SER C 1 377 ? 26.857 46.032 4.136 1.00 62.98 378 SER C CA 1
ATOM 8626 C C . SER C 1 377 ? 27.440 47.266 4.827 1.00 61.44 378 SER C C 1
ATOM 8627 O O . SER C 1 377 ? 27.642 47.269 6.039 1.00 60.57 378 SER C O 1
ATOM 8630 N N . GLU C 1 378 ? 27.721 48.285 4.009 1.00 62.86 379 GLU C N 1
ATOM 8631 C CA . GLU C 1 378 ? 27.802 49.680 4.415 1.00 60.98 379 GLU C CA 1
ATOM 8632 C C . GLU C 1 378 ? 26.545 50.007 5.235 1.00 58.17 379 GLU C C 1
ATOM 8633 O O . GLU C 1 378 ? 25.447 49.612 4.847 1.00 55.28 379 GLU C O 1
ATOM 8639 N N . MET C 1 379 ? 26.717 50.683 6.380 1.00 56.74 380 MET C N 1
ATOM 8640 C CA . MET C 1 379 ? 25.596 51.034 7.271 1.00 57.97 380 MET C CA 1
ATOM 8641 C C . MET C 1 379 ? 25.558 52.548 7.514 1.00 58.97 380 MET C C 1
ATOM 8642 O O . MET C 1 379 ? 26.581 53.154 7.810 1.00 57.28 380 MET C O 1
ATOM 8647 N N . GLU C 1 380 ? 24.347 53.117 7.428 1.00 59.87 381 GLU C N 1
ATOM 8648 C CA . GLU C 1 380 ? 24.053 54.519 7.740 1.00 61.12 381 GLU C CA 1
ATOM 8649 C C . GLU C 1 380 ? 23.333 54.579 9.097 1.00 59.25 381 GLU C C 1
ATOM 8650 O O . GLU C 1 380 ? 22.474 53.741 9.382 1.00 60.18 381 GLU C O 1
ATOM 8656 N N . PHE C 1 381 ? 23.695 55.574 9.918 1.00 54.35 382 PHE C N 1
ATOM 8657 C CA . PHE C 1 381 ? 23.163 55.743 11.281 1.00 52.37 382 PHE C CA 1
ATOM 8658 C C . PHE C 1 381 ? 23.133 57.234 11.643 1.00 51.26 382 PHE C C 1
ATOM 8659 O O . PHE C 1 381 ? 23.708 58.059 10.930 1.00 50.15 382 PHE C O 1
ATOM 8667 N N . THR C 1 382 ? 22.446 57.566 12.746 1.00 52.41 383 THR C N 1
ATOM 8668 C CA . THR C 1 382 ? 22.292 58.960 13.198 1.00 53.14 383 THR C CA 1
ATOM 8669 C C . THR C 1 382 ? 22.545 59.114 14.707 1.00 55.94 383 THR C C 1
ATOM 8670 O O . THR C 1 382 ? 22.427 60.229 15.229 1.00 57.98 383 THR C O 1
ATOM 8674 N N . GLU C 1 383 ? 22.890 58.020 15.400 1.00 56.48 384 GLU C N 1
ATOM 8675 C CA . GLU C 1 383 ? 23.235 58.070 16.825 1.00 58.02 384 GLU C CA 1
ATOM 8676 C C . GLU C 1 383 ? 24.288 56.996 17.134 1.00 55.42 384 GLU C C 1
ATOM 8677 O O . GLU C 1 383 ? 24.635 56.188 16.273 1.00 55.31 384 GLU C O 1
ATOM 8683 N N . ASN C 1 384 ? 24.802 57.027 18.370 1.00 54.25 385 ASN C N 1
ATOM 8684 C CA . ASN C 1 384 ? 25.827 56.100 18.850 1.00 51.43 385 ASN C CA 1
ATOM 8685 C C . ASN C 1 384 ? 25.238 54.689 18.941 1.00 51.19 385 ASN C C 1
ATOM 8686 O O . ASN C 1 384 ? 24.025 54.520 19.066 1.00 52.42 385 ASN C O 1
ATOM 8691 N N . GLY C 1 385 ? 26.117 53.685 18.885 1.00 49.35 386 GLY C N 1
ATOM 8692 C CA . GLY C 1 385 ? 25.717 52.295 19.012 1.00 50.58 386 GLY C CA 1
ATOM 8693 C C . GLY C 1 385 ? 26.877 51.334 18.822 1.00 52.68 386 GLY C C 1
ATOM 8694 O O . GLY C 1 385 ? 28.045 51.736 18.842 1.00 51.40 386 GLY C O 1
ATOM 8695 N N . GLU C 1 386 ? 26.523 50.054 18.646 1.00 55.90 387 GLU C N 1
ATOM 8696 C CA . GLU C 1 386 ? 27.453 48.943 18.448 1.00 57.06 387 GLU C CA 1
ATOM 8697 C C . GLU C 1 386 ? 27.127 48.256 17.115 1.00 55.09 387 GLU C C 1
ATOM 8698 O O . GLU C 1 386 ? 25.983 48.262 16.678 1.00 55.08 387 GLU C O 1
ATOM 8704 N N . TYR C 1 387 ? 28.146 47.656 16.492 1.00 55.20 388 TYR C N 1
ATOM 8705 C CA . TYR C 1 387 ? 27.999 46.887 15.259 1.00 54.82 388 TYR C CA 1
ATOM 8706 C C . TYR C 1 387 ? 28.716 45.548 15.437 1.00 55.58 388 TYR C C 1
ATOM 8707 O O . TYR C 1 387 ? 29.931 45.526 15.627 1.00 60.76 388 TYR C O 1
ATOM 8716 N N . THR C 1 388 ? 27.954 44.450 15.381 1.00 53.08 389 THR C N 1
ATOM 8717 C CA . THR C 1 388 ? 28.490 43.102 15.547 1.00 52.57 389 THR C CA 1
ATOM 8718 C C . THR C 1 388 ? 28.551 42.405 14.183 1.00 52.22 389 THR C C 1
ATOM 8719 O O . THR C 1 388 ? 27.692 42.610 13.330 1.00 49.19 389 THR C O 1
ATOM 8723 N N . LEU C 1 389 ? 29.585 41.580 13.998 1.00 53.73 390 LEU C N 1
ATOM 8724 C CA . LEU C 1 389 ? 29.786 40.801 12.783 1.00 56.16 390 LEU C CA 1
ATOM 8725 C C . LEU C 1 389 ? 30.447 39.468 13.151 1.00 58.57 390 LEU C C 1
ATOM 8726 O O . LEU C 1 389 ? 31.486 39.448 13.814 1.00 58.19 390 LEU C O 1
ATOM 8731 N N . ILE C 1 390 ? 29.824 38.368 12.715 1.00 59.37 391 ILE C N 1
ATOM 8732 C CA . ILE C 1 390 ? 30.399 37.037 12.825 1.00 60.73 391 ILE C CA 1
ATOM 8733 C C . ILE C 1 390 ? 31.415 36.889 11.685 1.00 61.17 391 ILE C C 1
ATOM 8734 O O . ILE C 1 390 ? 31.060 37.039 10.515 1.00 63.14 391 ILE C O 1
ATOM 8739 N N . LEU C 1 391 ? 32.675 36.621 12.047 1.00 59.73 392 LEU C N 1
ATOM 8740 C CA . LEU C 1 391 ? 33.766 36.479 11.085 1.00 60.31 392 LEU C CA 1
ATOM 8741 C C . LEU C 1 391 ? 33.848 35.020 10.619 1.00 59.75 392 LEU C C 1
ATOM 8742 O O . LEU C 1 391 ? 34.272 34.139 11.372 1.00 58.63 392 LEU C O 1
ATOM 8747 N N . THR C 1 392 ? 33.432 34.782 9.371 1.00 60.93 393 THR C N 1
ATOM 8748 C CA . THR C 1 392 ? 33.514 33.466 8.746 1.00 63.62 393 THR C CA 1
ATOM 8749 C C . THR C 1 392 ? 34.957 33.215 8.297 1.00 64.56 393 THR C C 1
ATOM 8750 O O . THR C 1 392 ? 35.765 34.142 8.250 1.00 62.53 393 THR C O 1
ATOM 8754 N N . GLN C 1 393 ? 35.253 31.957 7.952 1.00 66.60 394 GLN C N 1
ATOM 8755 C CA . GLN C 1 393 ? 36.597 31.522 7.553 1.00 68.96 394 GLN C CA 1
ATOM 8756 C C . GLN C 1 393 ? 37.018 32.211 6.244 1.00 69.41 394 GLN C C 1
ATOM 8757 O O . GLN C 1 393 ? 38.208 32.408 6.011 1.00 70.63 394 GLN C O 1
ATOM 8763 N N . ASP C 1 394 ? 36.041 32.569 5.400 1.00 70.61 395 ASP C N 1
ATOM 8764 C CA . ASP C 1 394 ? 36.283 33.249 4.120 1.00 70.99 395 ASP C CA 1
ATOM 8765 C C . ASP C 1 394 ? 36.716 34.704 4.360 1.00 68.75 395 ASP C C 1
ATOM 8766 O O . ASP C 1 394 ? 37.574 35.221 3.641 1.00 67.28 395 ASP C O 1
ATOM 8771 N N . MET C 1 395 ? 36.100 35.360 5.352 1.00 66.24 396 MET C N 1
ATOM 8772 C CA . MET C 1 395 ? 36.429 36.742 5.716 1.00 64.34 396 MET C CA 1
ATOM 8773 C C . MET C 1 395 ? 37.861 36.802 6.265 1.00 63.67 396 MET C C 1
ATOM 8774 O O . MET C 1 395 ? 38.662 37.634 5.832 1.00 60.11 396 MET C O 1
ATOM 8779 N N . LEU C 1 396 ? 38.168 35.904 7.210 1.00 64.66 397 LEU C N 1
ATOM 8780 C CA . LEU C 1 396 ? 39.478 35.841 7.865 1.00 65.23 397 LEU C CA 1
ATOM 8781 C C . LEU C 1 396 ? 40.572 35.553 6.826 1.00 67.97 397 LEU C C 1
ATOM 8782 O O . LEU C 1 396 ? 41.668 36.115 6.913 1.00 68.97 397 LEU C O 1
ATOM 8787 N N . ASN C 1 397 ? 40.260 34.686 5.852 1.00 68.67 398 ASN C N 1
ATOM 8788 C CA . ASN C 1 397 ? 41.154 34.361 4.735 1.00 71.48 398 ASN C CA 1
ATOM 8789 C C . ASN C 1 397 ? 41.434 35.616 3.901 1.00 72.60 398 ASN C C 1
ATOM 8790 O O . ASN C 1 397 ? 42.582 35.876 3.531 1.00 76.42 398 ASN C O 1
ATOM 8795 N N . LYS C 1 398 ? 40.369 36.367 3.597 1.00 70.65 399 LYS C N 1
ATOM 8796 C CA . LYS C 1 398 ? 40.446 37.540 2.732 1.00 71.94 399 LYS C CA 1
ATOM 8797 C C . LYS C 1 398 ? 41.186 38.673 3.459 1.00 68.57 399 LYS C C 1
ATOM 8798 O O . LYS C 1 398 ? 41.871 39.470 2.819 1.00 67.80 399 LYS C O 1
ATOM 8804 N N . ILE C 1 399 ? 41.053 38.727 4.791 1.00 67.76 400 ILE C N 1
ATOM 8805 C CA . ILE C 1 399 ? 41.736 39.729 5.618 1.00 66.14 400 ILE C CA 1
ATOM 8806 C C . ILE C 1 399 ? 43.254 39.520 5.512 1.00 67.96 400 ILE C C 1
ATOM 8807 O O . ILE C 1 399 ? 44.001 40.488 5.360 1.00 69.79 400 ILE C O 1
ATOM 8812 N N . GLN C 1 400 ? 43.699 38.261 5.590 1.00 68.81 401 GLN C N 1
ATOM 8813 C CA . GLN C 1 400 ? 45.127 37.921 5.506 1.00 68.96 401 GLN C CA 1
ATOM 8814 C C . GLN C 1 400 ? 45.637 38.157 4.077 1.00 69.55 401 GLN C C 1
ATOM 8815 O O . GLN C 1 400 ? 46.781 38.563 3.879 1.00 68.90 401 GLN C O 1
ATOM 8821 N N . ALA C 1 401 ? 44.772 37.904 3.090 1.00 70.98 402 ALA C N 1
ATOM 8822 C CA . ALA C 1 401 ? 45.120 37.990 1.675 1.00 73.15 402 ALA C CA 1
ATOM 8823 C C . ALA C 1 401 ? 45.156 39.451 1.202 1.00 71.94 402 ALA C C 1
ATOM 8824 O O . ALA C 1 401 ? 45.960 39.788 0.332 1.00 76.51 402 ALA C O 1
ATOM 8826 N N . GLU C 1 402 ? 44.291 40.306 1.769 1.00 68.53 403 GLU C N 1
ATOM 8827 C CA . GLU C 1 402 ? 44.062 41.663 1.248 1.00 67.74 403 GLU C CA 1
ATOM 8828 C C . GLU C 1 402 ? 44.478 42.730 2.273 1.00 65.47 403 GLU C C 1
ATOM 8829 O O . GLU C 1 402 ? 43.739 43.680 2.514 1.00 64.83 403 GLU C O 1
ATOM 8835 N N . ALA C 1 403 ? 45.673 42.567 2.852 1.00 64.74 404 ALA C N 1
ATOM 8836 C CA . ALA C 1 403 ? 46.383 43.617 3.609 1.00 63.38 404 ALA C CA 1
ATOM 8837 C C . ALA C 1 403 ? 45.585 44.084 4.838 1.00 61.06 404 ALA C C 1
ATOM 8838 O O . ALA C 1 403 ? 45.561 45.278 5.153 1.00 60.26 404 ALA C O 1
ATOM 8840 N N . GLY C 1 404 ? 44.947 43.135 5.533 1.00 59.79 405 GLY C N 1
ATOM 8841 C CA . GLY C 1 404 ? 44.439 43.351 6.888 1.00 56.72 405 GLY C CA 1
ATOM 8842 C C . GLY C 1 404 ? 42.996 43.821 6.921 1.00 53.73 405 GLY C C 1
ATOM 8843 O O . GLY C 1 404 ? 42.232 43.581 5.987 1.00 54.11 405 GLY C O 1
ATOM 8844 N N . PHE C 1 405 ? 42.642 44.482 8.031 1.00 51.03 406 PHE C N 1
ATOM 8845 C CA . PHE C 1 405 ? 41.272 44.861 8.378 1.00 49.99 406 PHE C CA 1
ATOM 8846 C C . PHE C 1 405 ? 41.169 46.386 8.468 1.00 49.30 406 PHE C C 1
ATOM 8847 O O . PHE C 1 405 ? 42.088 47.052 8.957 1.00 48.62 406 PHE C O 1
ATOM 8855 N N . LEU C 1 406 ? 40.033 46.921 8.005 1.00 49.04 407 LEU C N 1
ATOM 8856 C CA . LEU C 1 406 ? 39.759 48.351 8.040 1.00 49.43 407 LEU C CA 1
ATOM 8857 C C . LEU C 1 406 ? 38.301 48.587 8.447 1.00 47.69 407 LEU C C 1
ATOM 8858 O O . LEU C 1 406 ? 37.434 47.756 8.192 1.00 47.49 407 LEU C O 1
ATOM 8863 N N . CYS C 1 407 ? 38.065 49.723 9.111 1.00 47.83 408 CYS C N 1
ATOM 8864 C CA . CYS C 1 407 ? 36.772 50.387 9.102 1.00 48.00 408 CYS C CA 1
ATOM 8865 C C . CYS C 1 407 ? 36.905 51.633 8.223 1.00 47.36 408 CYS C C 1
ATOM 8866 O O . CYS C 1 407 ? 37.837 52.414 8.404 1.00 46.03 408 CYS C O 1
ATOM 8869 N N . VAL C 1 408 ? 35.998 51.769 7.251 1.00 47.24 409 VAL C N 1
ATOM 8870 C CA . VAL C 1 408 ? 35.939 52.918 6.357 1.00 48.76 409 VAL C CA 1
ATOM 8871 C C . VAL C 1 408 ? 34.608 53.638 6.602 1.00 49.19 409 VAL C C 1
ATOM 8872 O O . VAL C 1 408 ? 33.797 53.191 7.411 1.00 49.16 409 VAL C O 1
ATOM 8876 N N . GLY C 1 409 ? 34.409 54.760 5.905 1.00 51.52 410 GLY C N 1
ATOM 8877 C CA . GLY C 1 409 ? 33.179 55.530 5.990 1.00 52.58 410 GLY C CA 1
ATOM 8878 C C . GLY C 1 409 ? 33.458 57.003 6.226 1.00 53.74 410 GLY C C 1
ATOM 8879 O O . GLY C 1 409 ? 34.494 57.523 5.800 1.00 55.70 410 GLY C O 1
ATOM 8880 N N . HIS C 1 410 ? 32.523 57.668 6.912 1.00 54.99 411 HIS C N 1
ATOM 8881 C CA . HIS C 1 410 ? 32.571 59.106 7.119 1.00 54.62 411 HIS C CA 1
ATOM 8882 C C . HIS C 1 410 ? 31.726 59.491 8.338 1.00 51.55 411 HIS C C 1
ATOM 8883 O O . HIS C 1 410 ? 30.648 58.939 8.555 1.00 48.91 411 HIS C O 1
ATOM 8890 N N . GLY C 1 411 ? 32.250 60.438 9.122 1.00 50.81 412 GLY C N 1
ATOM 8891 C CA . GLY C 1 411 ? 31.498 61.140 10.149 1.00 48.91 412 GLY C CA 1
ATOM 8892 C C . GLY C 1 411 ? 31.177 60.269 11.350 1.00 47.28 412 GLY C C 1
ATOM 8893 O O . GLY C 1 411 ? 30.095 60.386 11.920 1.00 47.50 412 GLY C O 1
ATOM 8894 N N . TYR C 1 412 ? 32.120 59.404 11.743 1.00 46.19 413 TYR C N 1
ATOM 8895 C CA . TYR C 1 412 ? 31.990 58.630 12.976 1.00 45.35 413 TYR C CA 1
ATOM 8896 C C . TYR C 1 412 ? 33.376 58.343 13.558 1.00 45.71 413 TYR C C 1
ATOM 8897 O O . TYR C 1 412 ? 34.391 58.481 12.872 1.00 46.57 413 TYR C O 1
ATOM 8906 N N . TYR C 1 413 ? 33.382 57.944 14.836 1.00 45.35 414 TYR C N 1
ATOM 8907 C CA . TYR C 1 413 ? 34.576 57.538 15.566 1.00 44.66 414 TYR C CA 1
ATOM 8908 C C . TYR C 1 413 ? 34.471 56.056 15.935 1.00 41.31 414 TYR C C 1
ATOM 8909 O O . TYR C 1 413 ? 33.397 55.581 16.297 1.00 39.88 414 TYR C O 1
ATOM 8918 N N . VAL C 1 414 ? 35.601 55.345 15.856 1.00 40.63 415 VAL C N 1
ATOM 8919 C CA . VAL C 1 414 ? 35.731 54.018 16.442 1.00 40.36 415 VAL C CA 1
ATOM 8920 C C . VAL C 1 414 ? 36.205 54.204 17.886 1.00 40.15 415 VAL C C 1
ATOM 8921 O O . VAL C 1 414 ? 37.246 54.813 18.110 1.00 40.23 415 VAL C O 1
ATOM 8925 N N . ASP C 1 415 ? 35.417 53.700 18.845 1.00 41.66 416 ASP C N 1
ATOM 8926 C CA . ASP C 1 415 ? 35.664 53.891 20.283 1.00 41.74 416 ASP C CA 1
ATOM 8927 C C . ASP C 1 415 ? 36.230 52.615 20.921 1.00 42.31 416 ASP C C 1
ATOM 8928 O O . ASP C 1 415 ? 37.047 52.698 21.832 1.00 42.55 416 ASP C O 1
ATOM 8933 N N . LEU C 1 416 ? 35.767 51.446 20.461 1.00 41.81 417 LEU C N 1
ATOM 8934 C CA . LEU C 1 416 ? 36.132 50.149 21.048 1.00 42.07 417 LEU C CA 1
ATOM 8935 C C . LEU C 1 416 ? 35.985 49.052 19.987 1.00 40.96 417 LEU C C 1
ATOM 8936 O O . LEU C 1 416 ? 35.118 49.144 19.120 1.00 41.77 417 LEU C O 1
ATOM 8941 N N . VAL C 1 417 ? 36.842 48.028 20.068 1.00 40.63 418 VAL C N 1
ATOM 8942 C CA . VAL C 1 417 ? 36.749 46.838 19.217 1.00 40.84 418 VAL C CA 1
ATOM 8943 C C . VAL C 1 417 ? 37.014 45.599 20.083 1.00 42.10 418 VAL C C 1
ATOM 8944 O O . VAL C 1 417 ? 38.080 45.484 20.695 1.00 42.20 418 VAL C O 1
ATOM 8948 N N . THR C 1 418 ? 36.033 44.687 20.127 1.00 43.08 419 THR C N 1
ATOM 8949 C CA . THR C 1 418 ? 36.129 43.442 20.897 1.00 44.86 419 THR C CA 1
ATOM 8950 C C . THR C 1 418 ? 35.850 42.246 19.981 1.00 46.12 419 THR C C 1
ATOM 8951 O O . THR C 1 418 ? 35.285 42.405 18.898 1.00 44.95 419 THR C O 1
ATOM 8955 N N . VAL C 1 419 ? 36.253 41.056 20.447 1.00 48.11 420 VAL C N 1
ATOM 8956 C CA . VAL C 1 419 ? 36.074 39.794 19.729 1.00 50.46 420 VAL C CA 1
ATOM 8957 C C . VAL C 1 419 ? 35.711 38.698 20.739 1.00 53.45 420 VAL C C 1
ATOM 8958 O O . VAL C 1 419 ? 36.112 38.758 21.904 1.00 52.51 420 VAL C O 1
ATOM 8962 N N . LYS C 1 420 ? 34.958 37.698 20.266 1.00 55.48 421 LYS C N 1
ATOM 8963 C CA . LYS C 1 420 ? 34.579 36.535 21.065 1.00 57.14 421 LYS C CA 1
ATOM 8964 C C . LYS C 1 420 ? 34.127 35.401 20.137 1.00 57.43 421 LYS C C 1
ATOM 8965 O O . LYS C 1 420 ? 33.941 34.268 20.576 1.00 60.63 421 LYS C O 1
ATOM 8971 N N . ASN D 1 33 ? -18.923 -13.025 -41.811 1.00 101.43 33 ASN D N 1
ATOM 8972 C CA . ASN D 1 33 ? -18.909 -11.672 -41.176 1.00 96.51 33 ASN D CA 1
ATOM 8973 C C . ASN D 1 33 ? -19.457 -10.647 -42.168 1.00 94.12 33 ASN D C 1
ATOM 8974 O O . ASN D 1 33 ? -18.819 -10.409 -43.191 1.00 93.17 33 ASN D O 1
ATOM 8979 N N . ASP D 1 34 ? -20.611 -10.018 -41.887 1.00 94.43 34 ASP D N 1
ATOM 8980 C CA . ASP D 1 34 ? -21.394 -10.111 -40.658 1.00 95.95 34 ASP D CA 1
ATOM 8981 C C . ASP D 1 34 ? -22.464 -9.005 -40.696 1.00 93.27 34 ASP D C 1
ATOM 8982 O O . ASP D 1 34 ? -22.267 -7.985 -41.364 1.00 89.02 34 ASP D O 1
ATOM 8987 N N . ASP D 1 35 ? -23.569 -9.191 -39.958 1.00 95.71 35 ASP D N 1
ATOM 8988 C CA . ASP D 1 35 ? -24.621 -8.161 -39.812 1.00 92.04 35 ASP D CA 1
ATOM 8989 C C . ASP D 1 35 ? -24.141 -7.096 -38.825 1.00 89.42 35 ASP D C 1
ATOM 8990 O O . ASP D 1 35 ? -23.969 -7.387 -37.643 1.00 89.67 35 ASP D O 1
ATOM 8995 N N . PRO D 1 36 ? -23.932 -5.828 -39.257 1.00 85.68 36 PRO D N 1
ATOM 8996 C CA . PRO D 1 36 ? -23.305 -4.817 -38.404 1.00 82.08 36 PRO D CA 1
ATOM 8997 C C . PRO D 1 36 ? -24.191 -4.367 -37.233 1.00 81.60 36 PRO D C 1
ATOM 8998 O O . PRO D 1 36 ? -25.413 -4.300 -37.377 1.00 80.29 36 PRO D O 1
ATOM 9002 N N . HIS D 1 37 ? -23.550 -4.061 -36.098 1.00 80.69 37 HIS D N 1
ATOM 9003 C CA . HIS D 1 37 ? -24.221 -3.594 -34.885 1.00 81.85 37 HIS D CA 1
ATOM 9004 C C . HIS D 1 37 ? -23.361 -2.531 -34.192 1.00 78.55 37 HIS D C 1
ATOM 9005 O O . HIS D 1 37 ? -22.178 -2.377 -34.503 1.00 78.10 37 HIS D O 1
ATOM 9012 N N . ILE D 1 38 ? -23.986 -1.806 -33.256 1.00 77.68 38 ILE D N 1
ATOM 9013 C CA . ILE D 1 38 ? -23.335 -0.791 -32.429 1.00 75.67 38 ILE D CA 1
ATOM 9014 C C . ILE D 1 38 ? -23.477 -1.204 -30.959 1.00 76.07 38 ILE D C 1
ATOM 9015 O O . ILE D 1 38 ? -24.546 -1.051 -30.369 1.00 76.69 38 ILE D O 1
ATOM 9020 N N . LEU D 1 39 ? -22.381 -1.715 -30.385 1.00 77.47 39 LEU D N 1
ATOM 9021 C CA . LEU D 1 39 ? -22.371 -2.278 -29.030 1.00 78.73 39 LEU D CA 1
ATOM 9022 C C . LEU D 1 39 ? -22.338 -1.159 -27.977 1.00 75.41 39 LEU D C 1
ATOM 9023 O O . LEU D 1 39 ? -22.878 -1.333 -26.885 1.00 73.83 39 LEU D O 1
ATOM 9028 N N . ALA D 1 40 ? -21.693 -0.030 -28.302 1.00 73.79 40 ALA D N 1
ATOM 9029 C CA . ALA D 1 40 ? -21.578 1.106 -27.378 1.00 71.71 40 ALA D CA 1
ATOM 9030 C C . ALA D 1 40 ? -21.431 2.409 -28.160 1.00 68.33 40 ALA D C 1
ATOM 9031 O O . ALA D 1 40 ? -20.776 2.428 -29.199 1.00 69.10 40 ALA D O 1
ATOM 9033 N N . PRO D 1 41 ? -22.055 3.491 -27.671 1.00 64.64 41 PRO D N 1
ATOM 9034 C CA . PRO D 1 41 ? -22.979 3.465 -26.548 1.00 65.34 41 PRO D CA 1
ATOM 9035 C C . PRO D 1 41 ? -24.326 2.836 -26.937 1.00 66.14 41 PRO D C 1
ATOM 9036 O O . PRO D 1 41 ? -24.559 2.534 -28.109 1.00 65.38 41 PRO D O 1
ATOM 9040 N N . VAL D 1 42 ? -25.190 2.633 -25.940 1.00 68.53 42 VAL D N 1
ATOM 9041 C CA . VAL D 1 42 ? -26.535 2.134 -26.177 1.00 69.12 42 VAL D CA 1
ATOM 9042 C C . VAL D 1 42 ? -27.464 3.353 -26.274 1.00 66.52 42 VAL D C 1
ATOM 9043 O O . VAL D 1 42 ? -27.657 4.077 -25.299 1.00 68.76 42 VAL D O 1
ATOM 9047 N N . PHE D 1 43 ? -27.987 3.596 -27.483 1.00 62.49 43 PHE D N 1
ATOM 9048 C CA . PHE D 1 43 ? -28.818 4.757 -27.780 1.00 58.79 43 PHE D CA 1
ATOM 9049 C C . PHE D 1 43 ? -30.258 4.479 -27.361 1.00 58.63 43 PHE D C 1
ATOM 9050 O O . PHE D 1 43 ? -30.749 3.367 -27.531 1.00 60.24 43 PHE D O 1
ATOM 9058 N N . PRO D 1 44 ? -30.980 5.479 -26.809 1.00 57.10 44 PRO D N 1
ATOM 9059 C CA . PRO D 1 44 ? -32.364 5.279 -26.377 1.00 58.22 44 PRO D CA 1
ATOM 9060 C C . PRO D 1 44 ? -33.333 5.103 -27.556 1.00 60.19 44 PRO D C 1
ATOM 9061 O O . PRO D 1 44 ? -33.071 5.601 -28.651 1.00 58.88 44 PRO D O 1
ATOM 9065 N N . ASP D 1 45 ? -34.432 4.381 -27.303 1.00 64.12 45 ASP D N 1
ATOM 9066 C CA . ASP D 1 45 ? -35.468 4.085 -28.295 1.00 67.40 45 ASP D CA 1
ATOM 9067 C C . ASP D 1 45 ? -36.427 5.275 -28.395 1.00 67.68 45 ASP D C 1
ATOM 9068 O O . ASP D 1 45 ? -36.808 5.855 -27.378 1.00 66.96 45 ASP D O 1
ATOM 9073 N N . ARG D 1 46 ? -36.808 5.624 -29.629 1.00 68.30 46 ARG D N 1
ATOM 9074 C CA . ARG D 1 46 ? -37.833 6.638 -29.874 1.00 69.05 46 ARG D CA 1
ATOM 9075 C C . ARG D 1 46 ? -39.142 6.153 -29.237 1.00 72.72 46 ARG D C 1
ATOM 9076 O O . ARG D 1 46 ? -39.498 4.985 -29.363 1.00 76.36 46 ARG D O 1
ATOM 9084 N N . THR D 1 47 ? -39.821 7.054 -28.518 1.00 76.80 47 THR D N 1
ATOM 9085 C CA . THR D 1 47 ? -41.043 6.728 -27.784 1.00 81.71 47 THR D CA 1
ATOM 9086 C C . THR D 1 47 ? -42.239 7.398 -28.465 1.00 82.50 47 THR D C 1
ATOM 9087 O O . THR D 1 47 ? -42.817 8.343 -27.930 1.00 81.26 47 THR D O 1
ATOM 9091 N N . ASN D 1 48 ? -42.569 6.904 -29.662 1.00 85.92 48 ASN D N 1
ATOM 9092 C CA . ASN D 1 48 ? -43.869 7.110 -30.286 1.00 87.71 48 ASN D CA 1
ATOM 9093 C C . ASN D 1 48 ? -44.213 8.606 -30.278 1.00 87.37 48 ASN D C 1
ATOM 9094 O O . ASN D 1 48 ? -45.150 9.034 -29.605 1.00 86.70 48 ASN D O 1
ATOM 9099 N N . GLY D 1 49 ? -43.429 9.386 -31.031 1.00 89.63 49 GLY D N 1
ATOM 9100 C CA . GLY D 1 49 ? -43.630 10.841 -31.192 1.00 90.01 49 GLY D CA 1
ATOM 9101 C C . GLY D 1 49 ? -42.632 11.690 -30.398 1.00 86.64 49 GLY D C 1
ATOM 9102 O O . GLY D 1 49 ? -42.986 12.236 -29.354 1.00 82.88 49 GLY D O 1
ATOM 9103 N N . GLN D 1 50 ? -41.385 11.804 -30.884 1.00 83.34 50 GLN D N 1
ATOM 9104 C CA . GLN D 1 50 ? -40.866 10.985 -31.969 1.00 80.64 50 GLN D CA 1
ATOM 9105 C C . GLN D 1 50 ? -39.396 10.662 -31.657 1.00 73.36 50 GLN D C 1
ATOM 9106 O O . GLN D 1 50 ? -39.140 9.794 -30.824 1.00 77.40 50 GLN D O 1
ATOM 9112 N N . LEU D 1 51 ? -38.448 11.378 -32.277 1.00 66.08 51 LEU D N 1
ATOM 9113 C CA . LEU D 1 51 ? -37.030 11.003 -32.237 1.00 62.60 51 LEU D CA 1
ATOM 9114 C C . LEU D 1 51 ? -36.481 11.203 -30.821 1.00 57.76 51 LEU D C 1
ATOM 9115 O O . LEU D 1 51 ? -36.721 12.235 -30.187 1.00 54.88 51 LEU D O 1
ATOM 9120 N N . ALA D 1 52 ? -35.736 10.200 -30.345 1.00 56.73 52 ALA D N 1
ATOM 9121 C CA . ALA D 1 52 ? -35.083 10.237 -29.043 1.00 55.71 52 ALA D CA 1
ATOM 9122 C C . ALA D 1 52 ? -33.888 11.197 -29.097 1.00 51.77 52 ALA D C 1
ATOM 9123 O O . ALA D 1 52 ? -33.332 11.458 -30.163 1.00 50.17 52 ALA D O 1
ATOM 9125 N N . THR D 1 53 ? -33.509 11.718 -27.927 1.00 49.84 53 THR D N 1
ATOM 9126 C CA . THR D 1 53 ? -32.423 12.681 -27.793 1.00 48.22 53 THR D CA 1
ATOM 9127 C C . THR D 1 53 ? -31.127 11.919 -27.484 1.00 47.84 53 THR D C 1
ATOM 9128 O O . THR D 1 53 ? -31.056 11.181 -26.501 1.00 47.62 53 THR D O 1
ATOM 9132 N N . PHE D 1 54 ? -30.118 12.088 -28.346 1.00 46.93 54 PHE D N 1
ATOM 9133 C CA . PHE D 1 54 ? -28.837 11.388 -28.215 1.00 48.40 54 PHE D CA 1
ATOM 9134 C C . PHE D 1 54 ? -27.848 12.224 -27.393 1.00 48.76 54 PHE D C 1
ATOM 9135 O O . PHE D 1 54 ? -27.031 11.665 -26.668 1.00 51.20 54 PHE D O 1
ATOM 9143 N N . ALA D 1 55 ? -27.917 13.554 -27.523 1.00 48.02 55 ALA D N 1
ATOM 9144 C CA . ALA D 1 55 ? -27.032 14.459 -26.795 1.00 48.45 55 ALA D CA 1
ATOM 9145 C C . ALA D 1 55 ? -27.789 15.734 -26.422 1.00 47.84 55 ALA D C 1
ATOM 9146 O O . ALA D 1 55 ? -28.574 16.255 -27.216 1.00 47.84 55 ALA D O 1
ATOM 9148 N N . ASN D 1 56 ? -27.535 16.214 -25.200 1.00 49.74 56 ASN D N 1
ATOM 9149 C CA . ASN D 1 56 ? -28.065 17.470 -24.690 1.00 48.85 56 ASN D CA 1
ATOM 9150 C C . ASN D 1 56 ? -26.903 18.244 -24.054 1.00 47.85 56 ASN D C 1
ATOM 9151 O O . ASN D 1 56 ? -26.463 17.922 -22.954 1.00 47.82 56 ASN D O 1
ATOM 9156 N N . ILE D 1 57 ? -26.403 19.251 -24.779 1.00 48.49 57 ILE D N 1
ATOM 9157 C CA . ILE D 1 57 ? -25.197 19.987 -24.410 1.00 48.78 57 ILE D CA 1
ATOM 9158 C C . ILE D 1 57 ? -25.473 21.487 -24.541 1.00 49.31 57 ILE D C 1
ATOM 9159 O O . ILE D 1 57 ? -26.419 21.891 -25.219 1.00 51.14 57 ILE D O 1
ATOM 9164 N N . SER D 1 58 ? -24.642 22.298 -23.875 1.00 48.95 58 SER D N 1
ATOM 9165 C CA . SER D 1 58 ? -24.598 23.734 -24.112 1.00 48.80 58 SER D CA 1
ATOM 9166 C C . SER D 1 58 ? -23.520 24.017 -25.167 1.00 46.62 58 SER D C 1
ATOM 9167 O O . SER D 1 58 ? -22.626 23.198 -25.384 1.00 45.32 58 SER D O 1
ATOM 9170 N N . ARG D 1 59 ? -23.621 25.179 -25.821 1.00 46.17 59 ARG D N 1
ATOM 9171 C CA . ARG D 1 59 ? -22.854 25.481 -27.043 1.00 45.61 59 ARG D CA 1
ATOM 9172 C C . ARG D 1 59 ? -21.363 25.702 -26.737 1.00 44.59 59 ARG D C 1
ATOM 9173 O O . ARG D 1 59 ? -20.572 25.805 -27.663 1.00 45.39 59 ARG D O 1
ATOM 9181 N N . ASP D 1 60 ? -20.998 25.794 -25.451 1.00 48.40 60 ASP D N 1
ATOM 9182 C CA . ASP D 1 60 ? -19.607 25.732 -24.981 1.00 51.99 60 ASP D CA 1
ATOM 9183 C C . ASP D 1 60 ? -18.974 24.395 -25.373 1.00 53.00 60 ASP D C 1
ATOM 9184 O O . ASP D 1 60 ? -17.893 24.358 -25.963 1.00 58.24 60 ASP D O 1
ATOM 9189 N N . ALA D 1 61 ? -19.655 23.307 -24.992 1.00 52.12 61 ALA D N 1
ATOM 9190 C CA . ALA D 1 61 ? -19.173 21.943 -25.170 1.00 48.13 61 ALA D CA 1
ATOM 9191 C C . ALA D 1 61 ? -19.377 21.504 -26.624 1.00 45.29 61 ALA D C 1
ATOM 9192 O O . ALA D 1 61 ? -20.195 22.065 -27.352 1.00 42.08 61 ALA D O 1
ATOM 9194 N N . ASN D 1 62 ? -18.612 20.487 -27.024 1.00 46.24 62 ASN D N 1
ATOM 9195 C CA . ASN D 1 62 ? -18.734 19.870 -28.328 1.00 47.07 62 ASN D CA 1
ATOM 9196 C C . ASN D 1 62 ? -19.584 18.600 -28.208 1.00 48.05 62 ASN D C 1
ATOM 9197 O O . ASN D 1 62 ? -19.679 17.996 -27.132 1.00 47.98 62 ASN D O 1
ATOM 9202 N N . LEU D 1 63 ? -20.215 18.223 -29.325 1.00 48.46 63 LEU D N 1
ATOM 9203 C CA . LEU D 1 63 ? -20.837 16.923 -29.478 1.00 48.30 63 LEU D CA 1
ATOM 9204 C C . LEU D 1 63 ? -19.720 15.876 -29.455 1.00 49.34 63 LEU D C 1
ATOM 9205 O O . LEU D 1 63 ? -18.775 15.972 -30.236 1.00 49.21 63 LEU D O 1
ATOM 9210 N N . SER D 1 64 ? -19.825 14.911 -28.535 1.00 50.15 64 SER D N 1
ATOM 9211 C CA . SER D 1 64 ? -18.784 13.910 -28.303 1.00 50.84 64 SER D CA 1
ATOM 9212 C C . SER D 1 64 ? -19.413 12.524 -28.110 1.00 51.71 64 SER D C 1
ATOM 9213 O O . SER D 1 64 ? -19.973 12.237 -27.050 1.00 51.65 64 SER D O 1
ATOM 9216 N N . ILE D 1 65 ? -19.314 11.683 -29.148 1.00 52.56 65 ILE D N 1
ATOM 9217 C CA . ILE D 1 65 ? -19.822 10.303 -29.138 1.00 53.96 65 ILE D CA 1
ATOM 9218 C C . ILE D 1 65 ? -18.748 9.380 -29.731 1.00 54.73 65 ILE D C 1
ATOM 9219 O O . ILE D 1 65 ? -18.311 9.584 -30.864 1.00 56.07 65 ILE D O 1
ATOM 9224 N N . ALA D 1 66 ? -18.344 8.367 -28.955 1.00 55.30 66 ALA D N 1
ATOM 9225 C CA . ALA D 1 66 ? -17.363 7.359 -29.373 1.00 56.52 66 ALA D CA 1
ATOM 9226 C C . ALA D 1 66 ? -18.045 5.987 -29.459 1.00 58.46 66 ALA D C 1
ATOM 9227 O O . ALA D 1 66 ? -18.672 5.541 -28.498 1.00 60.10 66 ALA D O 1
ATOM 9229 N N . LEU D 1 67 ? -17.900 5.322 -30.612 1.00 58.92 67 LEU D N 1
ATOM 9230 C CA . LEU D 1 67 ? -18.634 4.096 -30.921 1.00 61.16 67 LEU D CA 1
ATOM 9231 C C . LEU D 1 67 ? -17.745 2.863 -30.708 1.00 62.88 67 LEU D C 1
ATOM 9232 O O . LEU D 1 67 ? -16.522 2.923 -30.853 1.00 63.23 67 LEU D O 1
ATOM 9237 N N . THR D 1 68 ? -18.394 1.745 -30.364 1.00 65.30 68 THR D N 1
ATOM 9238 C CA . THR D 1 68 ? -17.825 0.405 -30.464 1.00 68.14 68 THR D CA 1
ATOM 9239 C C . THR D 1 68 ? -18.666 -0.376 -31.484 1.00 68.89 68 THR D C 1
ATOM 9240 O O . THR D 1 68 ? -19.856 -0.618 -31.266 1.00 67.18 68 THR D O 1
ATOM 9244 N N . VAL D 1 69 ? -18.033 -0.741 -32.604 1.00 69.40 69 VAL D N 1
ATOM 9245 C CA . VAL D 1 69 ? -18.711 -1.300 -33.767 1.00 71.77 69 VAL D CA 1
ATOM 9246 C C . VAL D 1 69 ? -18.172 -2.712 -34.034 1.00 75.23 69 VAL D C 1
ATOM 9247 O O . VAL D 1 69 ? -16.982 -2.980 -33.854 1.00 75.04 69 VAL D O 1
ATOM 9251 N N . THR D 1 70 ? -19.074 -3.603 -34.463 1.00 79.08 70 THR D N 1
ATOM 9252 C CA . THR D 1 70 ? -18.747 -4.972 -34.861 1.00 82.63 70 THR D CA 1
ATOM 9253 C C . THR D 1 70 ? -19.411 -5.264 -36.204 1.00 85.72 70 THR D C 1
ATOM 9254 O O . THR D 1 70 ? -20.558 -4.875 -36.413 1.00 86.08 70 THR D O 1
ATOM 9258 N N . PRO D 1 71 ? -18.695 -5.942 -37.113 1.00 87.23 71 PRO D N 1
ATOM 9259 C CA . PRO D 1 71 ? -17.326 -6.399 -36.924 1.00 88.92 71 PRO D CA 1
ATOM 9260 C C . PRO D 1 71 ? -16.285 -5.280 -37.095 1.00 87.37 71 PRO D C 1
ATOM 9261 O O . PRO D 1 71 ? -16.480 -4.371 -37.899 1.00 83.99 71 PRO D O 1
ATOM 9265 N N . LYS D 1 72 ? -15.183 -5.378 -36.345 1.00 91.69 72 LYS D N 1
ATOM 9266 C CA . LYS D 1 72 ? -14.097 -4.394 -36.376 1.00 93.73 72 LYS D CA 1
ATOM 9267 C C . LYS D 1 72 ? -13.349 -4.506 -37.713 1.00 94.85 72 LYS D C 1
ATOM 9268 O O . LYS D 1 72 ? -13.450 -5.523 -38.401 1.00 96.88 72 LYS D O 1
ATOM 9274 N N . ASP D 1 73 ? -12.614 -3.444 -38.070 1.00 95.40 73 ASP D N 1
ATOM 9275 C CA . ASP D 1 73 ? -11.771 -3.372 -39.282 1.00 96.99 73 ASP D CA 1
ATOM 9276 C C . ASP D 1 73 ? -12.645 -3.179 -40.529 1.00 98.69 73 ASP D C 1
ATOM 9277 O O . ASP D 1 73 ? -12.481 -2.197 -41.256 1.00 100.46 73 ASP D O 1
ATOM 9282 N N . TYR D 1 74 ? -13.556 -4.131 -40.766 1.00 97.29 74 TYR D N 1
ATOM 9283 C CA . TYR D 1 74 ? -14.383 -4.191 -41.974 1.00 94.76 74 TYR D CA 1
ATOM 9284 C C . TYR D 1 74 ? -15.413 -3.049 -42.012 1.00 89.78 74 TYR D C 1
ATOM 9285 O O . TYR D 1 74 ? -15.738 -2.559 -43.093 1.00 90.01 74 TYR D O 1
ATOM 9294 N N . THR D 1 75 ? -15.923 -2.632 -40.845 1.00 84.70 75 THR D N 1
ATOM 9295 C CA . THR D 1 75 ? -16.956 -1.583 -40.761 1.00 79.78 75 THR D CA 1
ATOM 9296 C C . THR D 1 75 ? -16.333 -0.187 -40.907 1.00 75.93 75 THR D C 1
ATOM 9297 O O . THR D 1 75 ? -15.195 0.041 -40.500 1.00 77.73 75 THR D O 1
ATOM 9301 N N . THR D 1 76 ? -17.109 0.739 -41.485 1.00 70.36 76 THR D N 1
ATOM 9302 C CA . THR D 1 76 ? -16.763 2.164 -41.573 1.00 66.56 76 THR D CA 1
ATOM 9303 C C . THR D 1 76 ? -18.010 3.005 -41.270 1.00 63.79 76 THR D C 1
ATOM 9304 O O . THR D 1 76 ? -19.107 2.685 -41.724 1.00 62.56 76 THR D O 1
ATOM 9308 N N . VAL D 1 77 ? -17.821 4.086 -40.505 1.00 60.90 77 VAL D N 1
ATOM 9309 C CA . VAL D 1 77 ? -18.913 4.931 -40.020 1.00 60.68 77 VAL D CA 1
ATOM 9310 C C . VAL D 1 77 ? -18.903 6.264 -40.780 1.00 58.59 77 VAL D C 1
ATOM 9311 O O . VAL D 1 77 ? -17.845 6.790 -41.120 1.00 58.00 77 VAL D O 1
ATOM 9315 N N . THR D 1 78 ? -20.102 6.801 -41.032 1.00 57.30 78 THR D N 1
ATOM 9316 C CA . THR D 1 78 ? -20.283 8.135 -41.605 1.00 55.13 78 THR D CA 1
ATOM 9317 C C . THR D 1 78 ? -21.343 8.883 -40.785 1.00 53.37 78 THR D C 1
ATOM 9318 O O . THR D 1 78 ? -22.390 8.326 -40.461 1.00 52.63 78 THR D O 1
ATOM 9322 N N . TRP D 1 79 ? -21.046 10.146 -40.458 1.00 51.14 79 TRP D N 1
ATOM 9323 C CA . TRP D 1 79 ? -21.878 10.990 -39.598 1.00 49.89 79 TRP D CA 1
ATOM 9324 C C . TRP D 1 79 ? -22.649 12.008 -40.449 1.00 50.23 79 TRP D C 1
ATOM 9325 O O . TRP D 1 79 ? -22.124 12.503 -41.452 1.00 51.35 79 TRP D O 1
ATOM 9336 N N . PHE D 1 80 ? -23.880 12.326 -40.022 1.00 48.89 80 PHE D N 1
ATOM 9337 C CA . PHE D 1 80 ? -24.769 13.249 -40.738 1.00 47.61 80 PHE D CA 1
ATOM 9338 C C . PHE D 1 80 ? -25.430 14.216 -39.750 1.00 46.57 80 PHE D C 1
ATOM 9339 O O . PHE D 1 80 ? -26.080 13.785 -38.796 1.00 45.85 80 PHE D O 1
ATOM 9347 N N . ILE D 1 81 ? -25.258 15.520 -40.004 1.00 45.41 81 ILE D N 1
ATOM 9348 C CA . ILE D 1 81 ? -25.935 16.590 -39.278 1.00 44.26 81 ILE D CA 1
ATOM 9349 C C . ILE D 1 81 ? -26.950 17.233 -40.228 1.00 43.77 81 ILE D C 1
ATOM 9350 O O . ILE D 1 81 ? -26.566 17.805 -41.243 1.00 43.50 81 ILE D O 1
ATOM 9355 N N . ASP D 1 82 ? -28.237 17.116 -39.879 1.00 43.90 82 ASP D N 1
ATOM 9356 C CA . ASP D 1 82 ? -29.368 17.666 -40.640 1.00 45.61 82 ASP D CA 1
ATOM 9357 C C . ASP D 1 82 ? -29.298 17.213 -42.106 1.00 47.02 82 ASP D C 1
ATOM 9358 O O . ASP D 1 82 ? -29.578 17.994 -43.016 1.00 46.70 82 ASP D O 1
ATOM 9363 N N . GLY D 1 83 ? -28.929 15.945 -42.325 1.00 48.85 83 GLY D N 1
ATOM 9364 C CA . GLY D 1 83 ? -28.918 15.334 -43.651 1.00 51.12 83 GLY D CA 1
ATOM 9365 C C . GLY D 1 83 ? -27.617 15.555 -44.408 1.00 53.09 83 GLY D C 1
ATOM 9366 O O . GLY D 1 83 ? -27.408 14.936 -45.443 1.00 56.66 83 GLY D O 1
ATOM 9367 N N . GLN D 1 84 ? -26.744 16.432 -43.897 1.00 53.58 84 GLN D N 1
ATOM 9368 C CA . GLN D 1 84 ? -25.473 16.767 -44.540 1.00 57.58 84 GLN D CA 1
ATOM 9369 C C . GLN D 1 84 ? -24.349 15.930 -43.913 1.00 56.18 84 GLN D C 1
ATOM 9370 O O . GLN D 1 84 ? -24.182 15.919 -42.691 1.00 53.33 84 GLN D O 1
ATOM 9376 N N . GLU D 1 85 ? -23.584 15.231 -44.759 1.00 56.68 85 GLU D N 1
ATOM 9377 C CA . GLU D 1 85 ? -22.425 14.457 -44.319 1.00 59.10 85 GLU D CA 1
ATOM 9378 C C . GLU D 1 85 ? -21.349 15.418 -43.797 1.00 59.91 85 GLU D C 1
ATOM 9379 O O . GLU D 1 85 ? -21.078 16.448 -44.423 1.00 61.17 85 GLU D O 1
ATOM 9385 N N . VAL D 1 86 ? -20.745 15.068 -42.653 1.00 58.95 86 VAL D N 1
ATOM 9386 C CA . VAL D 1 86 ? -19.688 15.867 -42.018 1.00 58.80 86 VAL D CA 1
ATOM 9387 C C . VAL D 1 86 ? -18.541 14.941 -41.597 1.00 60.05 86 VAL D C 1
ATOM 9388 O O . VAL D 1 86 ? -18.745 13.746 -41.384 1.00 62.32 86 VAL D O 1
ATOM 9392 N N . GLU D 1 87 ? -17.342 15.522 -41.474 1.00 61.37 87 GLU D N 1
ATOM 9393 C CA . GLU D 1 87 ? -16.167 14.844 -40.931 1.00 62.54 87 GLU D CA 1
ATOM 9394 C C . GLU D 1 87 ? -16.424 14.496 -39.461 1.00 57.89 87 GLU D C 1
ATOM 9395 O O . GLU D 1 87 ? -17.167 15.195 -38.776 1.00 57.50 87 GLU D O 1
ATOM 9401 N N . SER D 1 88 ? -15.789 13.419 -38.990 1.00 56.95 88 SER D N 1
ATOM 9402 C CA . SER D 1 88 ? -15.917 12.976 -37.608 1.00 57.23 88 SER D CA 1
ATOM 9403 C C . SER D 1 88 ? -15.379 14.054 -36.656 1.00 56.91 88 SER D C 1
ATOM 9404 O O . SER D 1 88 ? -15.937 14.270 -35.583 1.00 55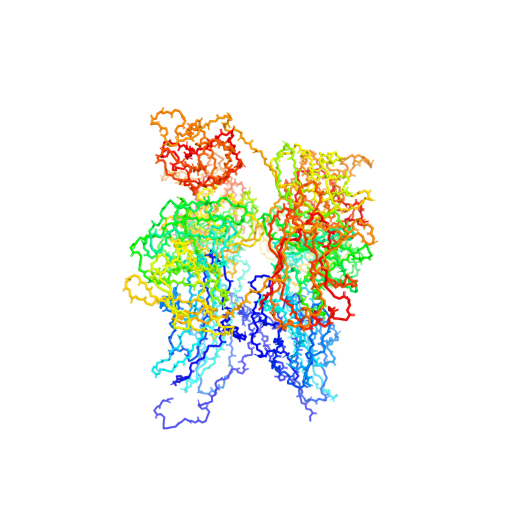.91 88 SER D O 1
ATOM 9407 N N . GLY D 1 89 ? -14.298 14.730 -37.068 1.00 56.91 89 GLY D N 1
ATOM 9408 C CA . GLY D 1 89 ? -13.640 15.758 -36.263 1.00 56.98 89 GLY D CA 1
ATOM 9409 C C . GLY D 1 89 ? -12.351 15.244 -35.643 1.00 60.55 89 GLY D C 1
ATOM 9410 O O . GLY D 1 89 ? -11.335 15.931 -35.668 1.00 61.32 89 GLY D O 1
ATOM 9411 N N . THR D 1 90 ? -12.407 14.032 -35.075 1.00 63.43 90 THR D N 1
ATOM 9412 C CA . THR D 1 90 ? -11.231 13.327 -34.566 1.00 65.87 90 THR D CA 1
ATOM 9413 C C . THR D 1 90 ? -10.545 12.592 -35.724 1.00 67.74 90 THR D C 1
ATOM 9414 O O . THR D 1 90 ? -11.100 12.493 -36.820 1.00 65.13 90 THR D O 1
ATOM 9418 N N . ASP D 1 91 ? -9.347 12.059 -35.451 1.00 71.50 91 ASP D N 1
ATOM 9419 C CA . ASP D 1 91 ? -8.547 11.328 -36.443 1.00 74.16 91 ASP D CA 1
ATOM 9420 C C . ASP D 1 91 ? -9.076 9.893 -36.604 1.00 74.81 91 ASP D C 1
ATOM 9421 O O . ASP D 1 91 ? -8.547 9.129 -37.413 1.00 74.20 91 ASP D O 1
ATOM 9426 N N . SER D 1 92 ? -10.113 9.540 -35.832 1.00 73.36 92 SER D N 1
ATOM 9427 C CA . SER D 1 92 ? -10.752 8.228 -35.878 1.00 73.23 92 SER D CA 1
ATOM 9428 C C . SER D 1 92 ? -12.090 8.300 -36.628 1.00 71.36 92 SER D C 1
ATOM 9429 O O . SER D 1 92 ? -12.692 9.363 -36.795 1.00 69.69 92 SER D O 1
ATOM 9432 N N . ASP D 1 93 ? -12.544 7.122 -37.057 1.00 72.52 93 ASP D N 1
ATOM 9433 C CA . ASP D 1 93 ? -13.770 6.927 -37.813 1.00 73.61 93 ASP D CA 1
ATOM 9434 C C . ASP D 1 93 ? -14.967 6.844 -36.853 1.00 68.37 93 ASP D C 1
ATOM 9435 O O . ASP D 1 93 ? -16.087 7.200 -37.220 1.00 59.37 93 ASP D O 1
ATOM 9440 N N . LYS D 1 94 ? -14.701 6.379 -35.623 1.00 69.45 94 LYS D N 1
ATOM 9441 C CA . LYS D 1 94 ? -15.715 5.870 -34.694 1.00 69.98 94 LYS D CA 1
ATOM 9442 C C . LYS D 1 94 ? -16.043 6.898 -33.601 1.00 66.46 94 LYS D C 1
ATOM 9443 O O . LYS D 1 94 ? -16.889 6.619 -32.750 1.00 68.76 94 LYS D O 1
ATOM 9449 N N . GLU D 1 95 ? -15.370 8.057 -33.607 1.00 64.80 95 GLU D N 1
ATOM 9450 C CA . GLU D 1 95 ? -15.574 9.097 -32.587 1.00 62.42 95 GLU D CA 1
ATOM 9451 C C . GLU D 1 95 ? -15.834 10.445 -33.273 1.00 56.53 95 GLU D C 1
ATOM 9452 O O . GLU D 1 95 ? -15.004 10.923 -34.044 1.00 53.32 95 GLU D O 1
ATOM 9458 N N . ILE D 1 96 ? -16.994 11.046 -32.977 1.00 53.48 96 ILE D N 1
ATOM 9459 C CA . ILE D 1 96 ? -17.341 12.373 -33.485 1.00 51.22 96 ILE D CA 1
ATOM 9460 C C . ILE D 1 96 ? -17.006 13.414 -32.412 1.00 49.55 96 ILE D C 1
ATOM 9461 O O . ILE D 1 96 ? -17.267 13.214 -31.227 1.00 48.51 96 ILE D O 1
ATOM 9466 N N . ASN D 1 97 ? -16.411 14.517 -32.867 1.00 50.21 97 ASN D N 1
ATOM 9467 C CA . ASN D 1 97 ? -16.149 15.691 -32.063 1.00 50.56 97 ASN D CA 1
ATOM 9468 C C . ASN D 1 97 ? -16.450 16.909 -32.936 1.00 49.74 97 ASN D C 1
ATOM 9469 O O . ASN D 1 97 ? -15.755 17.137 -33.922 1.00 47.05 97 ASN D O 1
ATOM 9474 N N . ARG D 1 98 ? -17.503 17.656 -32.582 1.00 48.91 98 ARG D N 1
ATOM 9475 C CA . ARG D 1 98 ? -17.983 18.751 -33.414 1.00 48.39 98 ARG D CA 1
ATOM 9476 C C . ARG D 1 98 ? -18.536 19.884 -32.540 1.00 47.17 98 ARG D C 1
ATOM 9477 O O . ARG D 1 98 ? -19.269 19.653 -31.574 1.00 45.55 98 ARG D O 1
ATOM 9485 N N . SER D 1 99 ? -18.157 21.113 -32.908 1.00 47.39 99 SER D N 1
ATOM 9486 C CA . SER D 1 99 ? -18.674 22.339 -32.323 1.00 46.22 99 SER D CA 1
ATOM 9487 C C . SER D 1 99 ? -19.957 22.742 -33.060 1.00 43.48 99 SER D C 1
ATOM 9488 O O . SER D 1 99 ? -19.959 22.853 -34.285 1.00 43.75 99 SER D O 1
ATOM 9491 N N . LEU D 1 100 ? -21.039 22.951 -32.302 1.00 41.77 100 LEU D N 1
ATOM 9492 C CA . LEU D 1 100 ? -22.353 23.272 -32.858 1.00 42.67 100 LEU D CA 1
ATOM 9493 C C . LEU D 1 100 ? -22.896 24.546 -32.200 1.00 41.04 100 LEU D C 1
ATOM 9494 O O . LEU D 1 100 ? -22.763 24.732 -30.991 1.00 41.67 100 LEU D O 1
ATOM 9499 N N . LYS D 1 101 ? -23.523 25.402 -33.015 1.00 39.66 101 LYS D N 1
ATOM 9500 C CA . LYS D 1 101 ? -24.265 26.561 -32.536 1.00 40.15 101 LYS D CA 1
ATOM 9501 C C . LYS D 1 101 ? -25.589 26.092 -31.919 1.00 38.79 101 LYS D C 1
ATOM 9502 O O . LYS D 1 101 ? -26.051 24.994 -32.199 1.00 38.79 101 LYS D O 1
ATOM 9508 N N . ALA D 1 102 ? -26.198 26.952 -31.095 1.00 38.64 102 ALA D N 1
ATOM 9509 C CA . ALA D 1 102 ? -27.434 26.627 -30.378 1.00 38.14 102 ALA D CA 1
ATOM 9510 C C . ALA D 1 102 ? -28.532 26.236 -31.372 1.00 38.08 102 ALA D C 1
ATOM 9511 O O . ALA D 1 102 ? -28.643 26.830 -32.440 1.00 37.22 102 ALA D O 1
ATOM 9513 N N . GLY D 1 103 ? -29.337 25.240 -30.981 1.00 37.98 103 GLY D N 1
ATOM 9514 C CA . GLY D 1 103 ? -30.446 24.704 -31.772 1.00 39.00 103 GLY D CA 1
ATOM 9515 C C . GLY D 1 103 ? -30.578 23.206 -31.569 1.00 38.83 103 GLY D C 1
ATOM 9516 O O . GLY D 1 103 ? -29.752 22.601 -30.899 1.00 40.33 103 GLY D O 1
ATOM 9517 N N . THR D 1 104 ? -31.636 22.613 -32.127 1.00 39.74 104 THR D N 1
ATOM 9518 C CA . THR D 1 104 ? -31.781 21.163 -32.169 1.00 40.66 104 THR D CA 1
ATOM 9519 C C . THR D 1 104 ? -31.440 20.696 -33.588 1.00 39.99 104 THR D C 1
ATOM 9520 O O . THR D 1 104 ? -31.863 21.303 -34.571 1.00 35.35 104 THR D O 1
ATOM 9524 N N . TYR D 1 105 ? -30.651 19.621 -33.669 1.00 41.88 105 TYR D N 1
ATOM 9525 C CA . TYR D 1 105 ? -30.128 19.110 -34.926 1.00 43.64 105 TYR D CA 1
ATOM 9526 C C . TYR D 1 105 ? -30.486 17.632 -35.075 1.00 43.76 105 TYR D C 1
ATOM 9527 O O . TYR D 1 105 ? -30.742 16.940 -34.092 1.00 44.85 105 TYR D O 1
ATOM 9536 N N . ASN D 1 106 ? -30.472 17.173 -36.328 1.00 45.09 106 ASN D N 1
ATOM 9537 C CA . ASN D 1 106 ? -30.730 15.796 -36.693 1.00 46.66 106 ASN D CA 1
ATOM 9538 C C . ASN D 1 106 ? -29.381 15.084 -36.850 1.00 45.52 106 ASN D C 1
ATOM 9539 O O . ASN D 1 106 ? -28.593 15.440 -37.727 1.00 46.59 106 ASN D O 1
ATOM 9544 N N . LEU D 1 107 ? -29.116 14.100 -35.983 1.00 45.12 107 LEU D N 1
ATOM 9545 C CA . LEU D 1 107 ? -27.881 13.314 -36.013 1.00 44.87 107 LEU D CA 1
ATOM 9546 C C . LEU D 1 107 ? -28.223 11.905 -36.505 1.00 45.88 107 LEU D C 1
ATOM 9547 O O . LEU D 1 107 ? -28.983 11.197 -35.849 1.00 46.13 107 LEU D O 1
ATOM 9552 N N . LYS D 1 108 ? -27.700 11.534 -37.680 1.00 46.54 108 LYS D N 1
ATOM 9553 C CA . LYS D 1 108 ? -27.803 10.167 -38.191 1.00 49.28 108 LYS D CA 1
ATOM 9554 C C . LYS D 1 108 ? -26.402 9.548 -38.227 1.00 48.37 108 LYS D C 1
ATOM 9555 O O . LYS D 1 108 ? -25.456 10.191 -38.669 1.00 47.19 108 LYS D O 1
ATOM 9561 N N . ILE D 1 109 ? -26.302 8.298 -37.761 1.00 49.62 109 ILE D N 1
ATOM 9562 C CA . ILE D 1 109 ? -25.064 7.520 -37.742 1.00 50.75 109 ILE D CA 1
ATOM 9563 C C . ILE D 1 109 ? -25.258 6.292 -38.638 1.00 53.41 109 ILE D C 1
ATOM 9564 O O . ILE D 1 109 ? -26.088 5.452 -38.334 1.00 53.81 109 ILE D O 1
ATOM 9569 N N . GLU D 1 110 ? -24.491 6.202 -39.731 1.00 54.84 110 GLU D N 1
ATOM 9570 C CA . GLU D 1 110 ? -24.565 5.064 -40.659 1.00 58.34 110 GLU D CA 1
ATOM 9571 C C . GLU D 1 110 ? -23.290 4.218 -40.535 1.00 58.63 110 GLU D C 1
ATOM 9572 O O . GLU D 1 110 ? -22.191 4.690 -40.818 1.00 55.90 110 GLU D O 1
ATOM 9578 N N . VAL D 1 111 ? -23.463 2.966 -40.095 1.00 60.10 111 VAL D N 1
ATOM 9579 C CA . VAL D 1 111 ? -22.394 1.974 -40.016 1.00 62.31 111 VAL D CA 1
ATOM 9580 C C . VAL D 1 111 ? -22.553 1.011 -41.199 1.00 64.02 111 VAL D C 1
ATOM 9581 O O . VAL D 1 111 ? -23.615 0.414 -41.374 1.00 63.97 111 VAL D O 1
ATOM 9585 N N . GLU D 1 112 ? -21.483 0.875 -41.993 1.00 65.43 112 GLU D N 1
ATOM 9586 C CA . GLU D 1 112 ? -21.458 0.064 -43.214 1.00 68.52 112 GLU D CA 1
ATOM 9587 C C . GLU D 1 112 ? -20.286 -0.922 -43.137 1.00 68.53 112 GLU D C 1
ATOM 9588 O O . GLU D 1 112 ? -19.175 -0.540 -42.776 1.00 66.93 112 GLU D O 1
ATOM 9594 N N . THR D 1 113 ? -20.551 -2.188 -43.476 1.00 69.80 113 THR D N 1
ATOM 9595 C CA . THR D 1 113 ? -19.506 -3.204 -43.606 1.00 71.46 113 THR D CA 1
ATOM 9596 C C . THR D 1 113 ? -18.961 -3.153 -45.037 1.00 73.31 113 THR D C 1
ATOM 9597 O O . THR D 1 113 ? -19.501 -2.437 -45.882 1.00 71.52 113 THR D O 1
ATOM 9601 N N . VAL D 1 114 ? -17.883 -3.905 -45.290 1.00 75.91 114 VAL D N 1
ATOM 9602 C CA . VAL D 1 114 ? -17.388 -4.119 -46.650 1.00 79.66 114 VAL D CA 1
ATOM 9603 C C . VAL D 1 114 ? -18.553 -4.663 -47.489 1.00 83.68 114 VAL D C 1
ATOM 9604 O O . VAL D 1 114 ? -19.193 -5.646 -47.105 1.00 82.22 114 VAL D O 1
ATOM 9608 N N . LYS D 1 115 ? -18.810 -3.989 -48.619 1.00 88.01 115 LYS D N 1
ATOM 9609 C CA . LYS D 1 115 ? -20.060 -4.067 -49.410 1.00 90.93 115 LYS D CA 1
ATOM 9610 C C . LYS D 1 115 ? -20.870 -5.316 -49.047 1.00 90.85 115 LYS D C 1
ATOM 9611 O O . LYS D 1 115 ? -20.475 -6.429 -49.389 1.00 92.63 115 LYS D O 1
ATOM 9617 N N . GLY D 1 116 ? -22.017 -5.141 -48.370 1.00 84.98 116 GLY D N 1
ATOM 9618 C CA . GLY D 1 116 ? -22.592 -3.848 -48.021 1.00 81.14 116 GLY D CA 1
ATOM 9619 C C . GLY D 1 116 ? -23.065 -3.831 -46.578 1.00 75.98 116 GLY D C 1
ATOM 9620 O O . GLY D 1 116 ? -22.255 -3.691 -45.675 1.00 76.45 116 GLY D O 1
ATOM 9621 N N . LYS D 1 117 ? -24.381 -3.969 -46.380 1.00 74.12 117 LYS D N 1
ATOM 9622 C CA . LYS D 1 117 ? -25.010 -4.200 -45.070 1.00 74.19 117 LYS D CA 1
ATOM 9623 C C . LYS D 1 117 ? -24.903 -2.942 -44.195 1.00 71.42 117 LYS D C 1
ATOM 9624 O O . LYS D 1 117 ? -23.837 -2.336 -44.073 1.00 68.52 117 LYS D O 1
ATOM 9630 N N . LYS D 1 118 ? -26.026 -2.587 -43.559 1.00 72.82 118 LYS D N 1
ATOM 9631 C CA . LYS D 1 118 ? -26.196 -1.315 -42.873 1.00 71.20 118 LYS D CA 1
ATOM 9632 C C . LYS D 1 118 ? -26.986 -1.494 -41.572 1.00 70.66 118 LYS D C 1
ATOM 9633 O O . LYS D 1 118 ? -27.873 -2.342 -41.478 1.00 73.51 118 LYS D O 1
ATOM 9639 N N . THR D 1 119 ? -26.628 -0.679 -40.575 1.00 68.34 119 THR D N 1
ATOM 9640 C CA . THR D 1 119 ? -27.550 -0.200 -39.546 1.00 67.85 119 THR D CA 1
ATOM 9641 C C . THR D 1 119 ? -27.317 1.303 -39.381 1.00 63.57 119 THR D C 1
ATOM 9642 O O . THR D 1 119 ? -26.250 1.810 -39.734 1.00 60.19 119 THR D O 1
ATOM 9646 N N . SER D 1 120 ? -28.328 1.999 -38.855 1.00 63.61 120 SER D N 1
ATOM 9647 C CA . SER D 1 120 ? -28.226 3.417 -38.560 1.00 60.75 120 SER D CA 1
ATOM 9648 C C . SER D 1 120 ? -29.050 3.754 -37.314 1.00 60.48 120 SER D C 1
ATOM 9649 O O . SER D 1 120 ? -30.085 3.143 -37.063 1.00 62.09 120 SER D O 1
ATOM 9652 N N . ARG D 1 121 ? -28.550 4.721 -36.537 1.00 58.51 121 ARG D N 1
ATOM 9653 C CA . ARG D 1 121 ? -29.278 5.325 -35.430 1.00 57.51 121 ARG D CA 1
ATOM 9654 C C . ARG D 1 121 ? -29.514 6.795 -35.787 1.00 54.37 121 ARG D C 1
ATOM 9655 O O . ARG D 1 121 ? -28.617 7.451 -36.297 1.00 52.24 121 ARG D O 1
ATOM 9663 N N . GLU D 1 122 ? -30.739 7.277 -35.549 1.00 54.69 122 GLU D N 1
ATOM 9664 C CA . GLU D 1 122 ? -31.125 8.657 -35.818 1.00 54.33 122 GLU D CA 1
ATOM 9665 C C . GLU D 1 122 ? -31.756 9.248 -34.552 1.00 53.48 122 GLU D C 1
ATOM 9666 O O . GLU D 1 122 ? -32.667 8.659 -33.975 1.00 53.78 122 GLU D O 1
ATOM 9672 N N . GLY D 1 123 ? -31.255 10.413 -34.131 1.00 51.22 123 GLY D N 1
ATOM 9673 C CA . GLY D 1 123 ? -31.708 11.079 -32.917 1.00 51.07 123 GLY D CA 1
ATOM 9674 C C . GLY D 1 123 ? -31.431 12.571 -32.952 1.00 49.52 123 GLY D C 1
ATOM 9675 O O . GLY D 1 123 ? -30.846 13.081 -33.910 1.00 49.61 123 GLY D O 1
ATOM 9676 N N . LEU D 1 124 ? -31.861 13.262 -31.891 1.00 50.26 124 LEU D N 1
ATOM 9677 C CA . LEU D 1 124 ? -31.725 14.706 -31.765 1.00 48.24 124 LEU D CA 1
ATOM 9678 C C . LEU D 1 124 ? -30.443 15.034 -30.993 1.00 47.12 124 LEU D C 1
ATOM 9679 O O . LEU D 1 124 ? -30.097 14.353 -30.024 1.00 46.27 124 LEU D O 1
ATOM 9684 N N . VAL D 1 125 ? -29.746 16.075 -31.458 1.00 46.22 125 VAL D N 1
ATOM 9685 C CA . VAL D 1 125 ? -28.717 16.759 -30.696 1.00 44.93 125 VAL D CA 1
ATOM 9686 C C . VAL D 1 125 ? -29.266 18.143 -30.332 1.00 43.43 125 VAL D C 1
ATOM 9687 O O . VAL D 1 125 ? -29.394 19.015 -31.199 1.00 40.58 125 VAL D O 1
ATOM 9691 N N . VAL D 1 126 ? -29.610 18.314 -29.050 1.00 43.70 126 VAL D N 1
ATOM 9692 C CA . VAL D 1 126 ? -30.108 19.571 -28.512 1.00 44.04 126 VAL D CA 1
ATOM 9693 C C . VAL D 1 126 ? -28.912 20.364 -27.974 1.00 42.29 126 VAL D C 1
ATOM 9694 O O . VAL D 1 126 ? -28.174 19.872 -27.124 1.00 43.92 126 VAL D O 1
ATOM 9698 N N . VAL D 1 127 ? -28.735 21.588 -28.489 1.00 42.59 127 VAL D N 1
ATOM 9699 C CA . VAL D 1 127 ? -27.616 22.469 -28.141 1.00 43.00 127 VAL D CA 1
ATOM 9700 C C . VAL D 1 127 ? -28.186 23.752 -27.523 1.00 42.20 127 VAL D C 1
ATOM 9701 O O . VAL D 1 127 ? -28.802 24.557 -28.217 1.00 39.42 127 VAL D O 1
ATOM 9705 N N . ASN D 1 128 ? -27.966 23.928 -26.216 1.00 44.28 128 ASN D N 1
ATOM 9706 C CA . ASN D 1 128 ? -28.554 25.021 -25.447 1.00 45.46 128 ASN D CA 1
ATOM 9707 C C . ASN D 1 128 ? -27.659 26.254 -25.519 1.00 45.04 128 ASN D C 1
ATOM 9708 O O . ASN D 1 128 ? -26.438 26.143 -25.434 1.00 45.57 128 ASN D O 1
ATOM 9713 N N . PRO D 1 129 ? -28.236 27.469 -25.661 1.00 45.80 129 PRO D N 1
ATOM 9714 C CA . PRO D 1 129 ? -27.457 28.702 -25.557 1.00 45.59 129 PRO D CA 1
ATOM 9715 C C . PRO D 1 129 ? -27.152 29.026 -24.088 1.00 44.34 129 PRO D C 1
ATOM 9716 O O . PRO D 1 129 ? -27.878 28.583 -23.204 1.00 43.54 129 PRO D O 1
ATOM 9720 N N . LEU D 1 130 ? -26.077 29.785 -23.853 1.00 44.57 130 LEU D N 1
ATOM 9721 C CA . LEU D 1 130 ? -25.747 30.312 -22.524 1.00 45.74 130 LEU D CA 1
ATOM 9722 C C . LEU D 1 130 ? -26.755 31.408 -22.155 1.00 46.53 130 LEU D C 1
ATOM 9723 O O . LEU D 1 130 ? -27.424 31.973 -23.023 1.00 46.51 130 LEU D O 1
ATOM 9728 N N . ALA D 1 131 ? -26.844 31.701 -20.854 1.00 48.30 131 ALA D N 1
ATOM 9729 C CA . ALA D 1 131 ? -27.860 32.595 -20.290 1.00 48.68 131 ALA D CA 1
ATOM 9730 C C . ALA D 1 131 ? -27.809 33.981 -20.950 1.00 48.49 131 ALA D C 1
ATOM 9731 O O . ALA D 1 131 ? -28.855 34.544 -21.281 1.00 46.45 131 ALA D O 1
ATOM 9733 N N . ASP D 1 132 ? -26.594 34.515 -21.134 1.00 50.40 132 ASP D N 1
ATOM 9734 C CA . ASP D 1 132 ? -26.369 35.883 -21.624 1.00 49.68 132 ASP D CA 1
ATOM 9735 C C . ASP D 1 132 ? -26.264 35.912 -23.157 1.00 47.06 132 ASP D C 1
ATOM 9736 O O . ASP D 1 132 ? -26.252 36.992 -23.745 1.00 47.11 132 ASP D O 1
ATOM 9741 N N . ASP D 1 133 ? -26.176 34.738 -23.794 1.00 45.05 133 ASP D N 1
ATOM 9742 C CA . ASP D 1 133 ? -26.165 34.634 -25.255 1.00 44.01 133 ASP D CA 1
ATOM 9743 C C . ASP D 1 133 ? -27.438 35.252 -25.827 1.00 42.16 133 ASP D C 1
ATOM 9744 O O . ASP D 1 133 ? -28.529 35.015 -25.312 1.00 41.83 133 ASP D O 1
ATOM 9749 N N . PRO D 1 134 ? -27.346 36.063 -26.906 1.00 41.65 134 PRO D N 1
ATOM 9750 C CA . PRO D 1 134 ? -28.511 36.355 -27.736 1.00 39.56 134 PRO D CA 1
ATOM 9751 C C . PRO D 1 134 ? -29.107 35.018 -28.198 1.00 37.96 134 PRO D C 1
ATOM 9752 O O . PRO D 1 134 ? -28.362 34.117 -28.549 1.00 39.08 134 PRO D O 1
ATOM 9756 N N . GLN D 1 135 ? -30.435 34.902 -28.164 1.00 35.93 135 GLN D N 1
ATOM 9757 C CA . GLN D 1 135 ? -31.109 33.652 -28.454 1.00 35.49 135 GLN D CA 1
ATOM 9758 C C . GLN D 1 135 ? -32.563 33.938 -28.841 1.00 37.30 135 GLN D C 1
ATOM 9759 O O . GLN D 1 135 ? -33.125 34.948 -28.430 1.00 36.68 135 GLN D O 1
ATOM 9765 N N . SER D 1 136 ? -33.148 33.038 -29.639 1.00 37.93 136 SER D N 1
ATOM 9766 C CA . SER D 1 136 ? -34.525 33.167 -30.099 1.00 37.60 136 SER D CA 1
ATOM 9767 C C . SER D 1 136 ? -35.061 31.808 -30.558 1.00 39.82 136 SER D C 1
ATOM 9768 O O . SER D 1 136 ? -34.405 31.092 -31.314 1.00 39.21 136 SER D O 1
ATOM 9771 N N . LYS D 1 137 ? -36.277 31.499 -30.101 1.00 42.79 137 LYS D N 1
ATOM 9772 C CA . LYS D 1 137 ? -37.024 30.325 -30.500 1.00 46.80 137 LYS D CA 1
ATOM 9773 C C . LYS D 1 137 ? -38.390 30.775 -31.032 1.00 49.61 137 LYS D C 1
ATOM 9774 O O . LYS D 1 137 ? -38.833 31.904 -30.782 1.00 51.46 137 LYS D O 1
ATOM 9780 N N . GLU D 1 138 ? -39.032 29.880 -31.788 1.00 48.99 138 GLU D N 1
ATOM 9781 C CA . GLU D 1 138 ? -40.362 30.096 -32.327 1.00 50.57 138 GLU D CA 1
ATOM 9782 C C . GLU D 1 138 ? -41.349 30.220 -31.160 1.00 48.47 138 GLU D C 1
ATOM 9783 O O . GLU D 1 138 ? -41.371 29.366 -30.281 1.00 50.68 138 GLU D O 1
ATOM 9789 N N . VAL D 1 139 ? -42.132 31.304 -31.150 1.00 48.25 139 VAL D N 1
ATOM 9790 C CA . VAL D 1 139 ? -43.217 31.505 -30.181 1.00 47.14 139 VAL D CA 1
ATOM 9791 C C . VAL D 1 139 ? -44.545 31.114 -30.844 1.00 47.08 139 VAL D C 1
ATOM 9792 O O . VAL D 1 139 ? -45.255 30.253 -30.336 1.00 48.51 139 VAL D O 1
ATOM 9796 N N . ALA D 1 140 ? -44.865 31.766 -31.971 1.00 45.64 140 ALA D N 1
ATOM 9797 C CA . ALA D 1 140 ? -46.110 31.544 -32.716 1.00 44.14 140 ALA D CA 1
ATOM 9798 C C . ALA D 1 140 ? -45.787 31.337 -34.203 1.00 44.82 140 ALA D C 1
ATOM 9799 O O . ALA D 1 140 ? -45.234 30.303 -34.561 1.00 46.02 140 ALA D O 1
ATOM 9801 N N . PHE D 1 141 ? -46.112 32.317 -35.058 1.00 45.15 141 PHE D N 1
ATOM 9802 C CA . PHE D 1 141 ? -46.004 32.164 -36.511 1.00 47.79 141 PHE D CA 1
ATOM 9803 C C . PHE D 1 141 ? -45.007 33.174 -37.094 1.00 46.10 141 PHE D C 1
ATOM 9804 O O . PHE D 1 141 ? -44.986 33.370 -38.310 1.00 46.66 141 PHE D O 1
ATOM 9812 N N . GLU D 1 142 ? -44.170 33.781 -36.238 1.00 42.62 142 GLU D N 1
ATOM 9813 C CA . GLU D 1 142 ? -43.289 34.887 -36.647 1.00 42.23 142 GLU D CA 1
ATOM 9814 C C . GLU D 1 142 ? -42.134 34.369 -37.521 1.00 40.79 142 GLU D C 1
ATOM 9815 O O . GLU D 1 142 ? -41.525 35.148 -38.255 1.00 43.76 142 GLU D O 1
ATOM 9821 N N . ARG D 1 143 ? -41.850 33.063 -37.446 1.00 39.75 143 ARG D N 1
ATOM 9822 C CA . ARG D 1 143 ? -40.760 32.438 -38.205 1.00 38.32 143 ARG D CA 1
ATOM 9823 C C . ARG D 1 143 ? -41.207 32.095 -39.638 1.00 38.87 143 ARG D C 1
ATOM 9824 O O . ARG D 1 143 ? -40.422 31.541 -40.410 1.00 39.45 143 ARG D O 1
ATOM 9832 N N . ILE D 1 144 ? -42.459 32.417 -39.991 1.00 38.43 144 ILE D N 1
ATOM 9833 C CA . ILE D 1 144 ? -42.913 32.431 -41.383 1.00 39.08 144 ILE D CA 1
ATOM 9834 C C . ILE D 1 144 ? -42.726 33.854 -41.931 1.00 39.91 144 ILE D C 1
ATOM 9835 O O . ILE D 1 144 ? -43.376 34.800 -41.471 1.00 41.46 144 ILE D O 1
ATOM 9840 N N . VAL D 1 145 ? -41.832 33.993 -42.915 1.00 38.88 145 VAL D N 1
ATOM 9841 C CA . VAL D 1 145 ? -41.400 35.295 -43.411 1.00 40.10 145 VAL D CA 1
ATOM 9842 C C . VAL D 1 145 ? -41.537 35.327 -44.936 1.00 41.70 145 VAL D C 1
ATOM 9843 O O . VAL D 1 145 ? -41.627 34.289 -45.588 1.00 41.95 145 VAL D O 1
ATOM 9847 N N . SER D 1 146 ? -41.549 36.546 -45.482 1.00 41.59 146 SER D N 1
ATOM 9848 C CA . SER D 1 146 ? -41.696 36.791 -46.906 1.00 44.06 146 SER D CA 1
ATOM 9849 C C . SER D 1 146 ? -40.525 37.642 -47.380 1.00 44.07 146 SER D C 1
ATOM 9850 O O . SER D 1 146 ? -40.138 38.585 -46.696 1.00 44.66 146 SER D O 1
ATOM 9853 N N . PRO D 1 147 ? -39.920 37.349 -48.553 1.00 45.62 147 PRO D N 1
ATOM 9854 C CA . PRO D 1 147 ? -38.772 38.124 -49.023 1.00 46.05 147 PRO D CA 1
ATOM 9855 C C . PRO D 1 147 ? -39.159 39.593 -49.258 1.00 46.29 147 PRO D C 1
ATOM 9856 O O . PRO D 1 147 ? -40.255 39.870 -49.741 1.00 45.50 147 PRO D O 1
ATOM 9860 N N . GLY D 1 148 ? -38.266 40.506 -48.855 1.00 45.74 148 GLY D N 1
ATOM 9861 C CA . GLY D 1 148 ? -38.431 41.947 -49.027 1.00 46.34 148 GLY D CA 1
ATOM 9862 C C . GLY D 1 148 ? -39.223 42.598 -47.901 1.00 46.12 148 GLY D C 1
ATOM 9863 O O . GLY D 1 148 ? -39.341 43.821 -47.864 1.00 46.31 148 GLY D O 1
ATOM 9864 N N . LYS D 1 149 ? -39.757 41.788 -46.978 1.00 45.69 149 LYS D N 1
ATOM 9865 C CA . LYS D 1 149 ? -40.684 42.255 -45.943 1.00 46.35 149 LYS D CA 1
ATOM 9866 C C . LYS D 1 149 ? -40.028 42.133 -44.565 1.00 44.12 149 LYS D C 1
ATOM 9867 O O . LYS D 1 149 ? -39.071 41.381 -44.386 1.00 42.32 149 LYS D O 1
ATOM 9873 N N . THR D 1 150 ? -40.567 42.883 -43.600 1.00 43.19 150 THR D N 1
ATOM 9874 C CA . THR D 1 150 ? -40.053 42.899 -42.241 1.00 42.16 150 THR D CA 1
ATOM 9875 C C . THR D 1 150 ? -40.554 41.653 -41.502 1.00 40.63 150 THR D C 1
ATOM 9876 O O . THR D 1 150 ? -41.618 41.127 -41.814 1.00 40.46 150 THR D O 1
ATOM 9880 N N . ALA D 1 151 ? -39.754 41.192 -40.534 1.00 40.89 151 ALA D N 1
ATOM 9881 C CA . ALA D 1 151 ? -40.060 40.034 -39.695 1.00 40.70 151 ALA D CA 1
ATOM 9882 C C . ALA D 1 151 ? -39.599 40.319 -38.258 1.00 40.11 151 ALA D C 1
ATOM 9883 O O . ALA D 1 151 ? -38.965 41.343 -38.005 1.00 41.31 151 ALA D O 1
ATOM 9885 N N . ARG D 1 152 ? -39.931 39.408 -37.334 1.00 39.82 152 ARG D N 1
ATOM 9886 C CA . ARG D 1 152 ? -39.623 39.541 -35.911 1.00 40.36 152 ARG D CA 1
ATOM 9887 C C . ARG D 1 152 ? -38.932 38.279 -35.389 1.00 39.85 152 ARG D C 1
ATOM 9888 O O . ARG D 1 152 ? -39.181 37.173 -35.876 1.00 42.00 152 ARG D O 1
ATOM 9896 N N . LEU D 1 153 ? -38.090 38.471 -34.370 1.00 37.31 153 LEU D N 1
ATOM 9897 C CA . LEU D 1 153 ? -37.619 37.407 -33.498 1.00 36.39 153 LEU D CA 1
ATOM 9898 C C . LEU D 1 153 ? -38.033 37.748 -32.062 1.00 35.15 153 LEU D C 1
ATOM 9899 O O . LEU D 1 153 ? -38.065 38.919 -31.694 1.00 34.85 153 LEU D O 1
ATOM 9904 N N . TYR D 1 154 ? -38.370 36.718 -31.281 1.00 35.01 154 TYR D N 1
ATOM 9905 C CA . TYR D 1 154 ? -38.610 36.832 -29.846 1.00 34.39 154 TYR D CA 1
ATOM 9906 C C . TYR D 1 154 ? -37.591 35.959 -29.112 1.00 34.84 154 TYR D C 1
ATOM 9907 O O . TYR D 1 154 ? -37.289 34.860 -29.572 1.00 36.55 154 TYR D O 1
ATOM 9916 N N . GLY D 1 155 ? -37.081 36.446 -27.976 1.00 34.40 155 GLY D N 1
ATOM 9917 C CA . GLY D 1 155 ? -36.121 35.684 -27.179 1.00 34.56 155 GLY D CA 1
ATOM 9918 C C . GLY D 1 155 ? -35.527 36.487 -26.035 1.00 34.70 155 GLY D C 1
ATOM 9919 O O . GLY D 1 155 ? -36.236 37.229 -25.355 1.00 35.10 155 GLY D O 1
ATOM 9920 N N . SER D 1 156 ? -34.217 36.308 -25.825 1.00 34.82 156 SER D N 1
ATOM 9921 C CA . SER D 1 156 ? -33.451 36.975 -24.775 1.00 36.86 156 SER D CA 1
ATOM 9922 C C . SER D 1 156 ? -32.198 37.633 -25.370 1.00 35.55 156 SER D C 1
ATOM 9923 O O . SER D 1 156 ? -31.590 37.111 -26.313 1.00 33.65 156 SER D O 1
ATOM 9926 N N . ASN D 1 157 ? -31.831 38.787 -24.800 1.00 36.36 157 ASN D N 1
ATOM 9927 C CA . ASN D 1 157 ? -30.578 39.501 -25.083 1.00 35.62 157 ASN D CA 1
ATOM 9928 C C . ASN D 1 157 ? -30.469 39.847 -26.575 1.00 35.51 157 ASN D C 1
ATOM 9929 O O . ASN D 1 157 ? -29.366 39.986 -27.096 1.00 35.82 157 ASN D O 1
ATOM 9934 N N . LEU D 1 158 ? -31.614 40.030 -27.242 1.00 37.26 158 LEU D N 1
ATOM 9935 C CA . LEU D 1 158 ? -31.651 40.290 -28.679 1.00 37.01 158 LEU D CA 1
ATOM 9936 C C . LEU D 1 158 ? -31.220 41.732 -28.982 1.00 36.75 158 LEU D C 1
ATOM 9937 O O . LEU D 1 158 ? -30.976 42.058 -30.135 1.00 36.80 158 LEU D O 1
ATOM 9942 N N . GLN D 1 159 ? -31.134 42.586 -27.956 1.00 35.55 159 GLN D N 1
ATOM 9943 C CA . GLN D 1 159 ? -30.714 43.984 -28.133 1.00 37.66 159 GLN D CA 1
ATOM 9944 C C . GLN D 1 159 ? -29.230 44.059 -28.531 1.00 37.54 159 GLN D C 1
ATOM 9945 O O . GLN D 1 159 ? -28.794 45.066 -29.074 1.00 36.95 159 GLN D O 1
ATOM 9951 N N . ASN D 1 160 ? -28.471 42.987 -28.270 1.00 37.43 160 ASN D N 1
ATOM 9952 C CA . ASN D 1 160 ? -27.023 42.932 -28.513 1.00 36.85 160 ASN D CA 1
ATOM 9953 C C . ASN D 1 160 ? -26.706 42.583 -29.976 1.00 34.95 160 ASN D C 1
ATOM 9954 O O . ASN D 1 160 ? -25.561 42.700 -30.386 1.00 35.57 160 ASN D O 1
ATOM 9959 N N . VAL D 1 161 ? -27.716 42.154 -30.744 1.00 33.59 161 VAL D N 1
ATOM 9960 C CA . VAL D 1 161 ? -27.554 41.687 -32.121 1.00 34.73 161 VAL D CA 1
ATOM 9961 C C . VAL D 1 161 ? -27.371 42.895 -33.045 1.00 34.97 161 VAL D C 1
ATOM 9962 O O . VAL D 1 161 ? -28.216 43.777 -33.070 1.00 35.28 161 VAL D O 1
ATOM 9966 N N . THR D 1 162 ? -26.285 42.911 -33.826 1.00 36.67 162 THR D N 1
ATOM 9967 C CA . THR D 1 162 ? -26.045 43.985 -34.799 1.00 38.21 162 THR D CA 1
ATOM 9968 C C . THR D 1 162 ? -26.243 43.488 -36.239 1.00 39.23 162 THR D C 1
ATOM 9969 O O . THR D 1 162 ? -26.319 44.301 -37.161 1.00 41.32 162 THR D O 1
ATOM 9973 N N . ALA D 1 163 ? -26.331 42.169 -36.434 1.00 38.41 163 ALA D N 1
ATOM 9974 C CA . ALA D 1 163 ? -26.513 41.596 -37.770 1.00 38.52 163 ALA D CA 1
ATOM 9975 C C . ALA D 1 163 ? -27.122 40.194 -37.671 1.00 38.01 163 ALA D C 1
ATOM 9976 O O . ALA D 1 163 ? -26.908 39.476 -36.696 1.00 37.39 163 ALA D O 1
ATOM 9978 N N . ILE D 1 164 ? -27.883 39.828 -38.705 1.00 39.48 164 ILE D N 1
ATOM 9979 C CA . ILE D 1 164 ? -28.474 38.507 -38.836 1.00 39.53 164 ILE D CA 1
ATOM 9980 C C . ILE D 1 164 ? -27.999 37.905 -40.162 1.00 41.00 164 ILE D C 1
ATOM 9981 O O . ILE D 1 164 ? -27.917 38.606 -41.170 1.00 42.30 164 ILE D O 1
ATOM 9986 N N . LEU D 1 165 ? -27.672 36.608 -40.129 1.00 40.93 165 LEU D N 1
ATOM 9987 C CA . LEU D 1 165 ? -27.265 35.849 -41.303 1.00 42.87 165 LEU D CA 1
ATOM 9988 C C . LEU D 1 165 ? -28.392 34.882 -41.689 1.00 44.24 165 LEU D C 1
ATOM 9989 O O . LEU D 1 165 ? -28.915 34.151 -40.842 1.00 41.73 165 LEU D O 1
ATOM 9994 N N . LEU D 1 166 ? -28.755 34.902 -42.978 1.00 46.39 166 LEU D N 1
ATOM 9995 C CA . LEU D 1 166 ? -29.833 34.097 -43.539 1.00 46.00 166 LEU D CA 1
ATOM 9996 C C . LEU D 1 166 ? -29.412 33.629 -44.936 1.00 47.11 166 LEU D C 1
ATOM 9997 O O . LEU D 1 166 ? -29.565 34.358 -45.916 1.00 45.86 166 LEU D O 1
ATOM 10002 N N . GLY D 1 167 ? -28.837 32.421 -44.987 1.00 49.08 167 GLY D N 1
ATOM 10003 C CA . GLY D 1 167 ? -28.430 31.744 -46.218 1.00 50.17 167 GLY D CA 1
ATOM 10004 C C . GLY D 1 167 ? -27.504 32.589 -47.076 1.00 50.09 167 GLY D C 1
ATOM 10005 O O . GLY D 1 167 ? -27.818 32.875 -48.227 1.00 54.96 167 GLY D O 1
ATOM 10006 N N . GLY D 1 168 ? -26.368 33.004 -46.505 1.00 48.12 168 GLY D N 1
ATOM 10007 C CA . GLY D 1 168 ? -25.352 33.766 -47.233 1.00 49.56 168 GLY D CA 1
ATOM 10008 C C . GLY D 1 168 ? -25.540 35.274 -47.129 1.00 50.76 168 GLY D C 1
ATOM 10009 O O . GLY D 1 168 ? -24.564 36.013 -47.192 1.00 54.74 168 GLY D O 1
ATOM 10010 N N . ASN D 1 169 ? -26.790 35.732 -46.985 1.00 49.89 169 ASN D N 1
ATOM 10011 C CA . ASN D 1 169 ? -27.113 37.160 -46.871 1.00 49.73 169 ASN D CA 1
ATOM 10012 C C . ASN D 1 169 ? -26.777 37.667 -45.465 1.00 47.08 169 ASN D C 1
ATOM 10013 O O . ASN D 1 169 ? -27.078 36.997 -44.477 1.00 46.79 169 ASN D O 1
ATOM 10018 N N . THR D 1 170 ? -26.180 38.863 -45.394 1.00 45.50 170 THR D N 1
ATOM 10019 C CA . THR D 1 170 ? -25.908 39.543 -44.128 1.00 44.31 170 THR D CA 1
ATOM 10020 C C . THR D 1 170 ? -26.890 40.710 -43.978 1.00 42.96 170 THR D C 1
ATOM 10021 O O . THR D 1 170 ? -26.728 41.742 -44.616 1.00 44.94 170 THR D O 1
ATOM 10025 N N . ILE D 1 171 ? -27.905 40.512 -43.130 1.00 41.37 171 ILE D N 1
ATOM 10026 C CA . ILE D 1 171 ? -28.925 41.506 -42.835 1.00 40.49 171 ILE D CA 1
ATOM 10027 C C . ILE D 1 171 ? -28.391 42.429 -41.736 1.00 39.85 171 ILE D C 1
ATOM 10028 O O . ILE D 1 171 ? -28.215 42.002 -40.597 1.00 35.53 171 ILE D O 1
ATOM 10033 N N . THR D 1 172 ? -28.147 43.691 -42.098 1.00 42.44 172 THR D N 1
ATOM 10034 C CA . THR D 1 172 ? -27.636 44.702 -41.181 1.00 45.21 172 THR D CA 1
ATOM 10035 C C . THR D 1 172 ? -28.800 45.586 -40.716 1.00 47.87 172 THR D C 1
ATOM 10036 O O . THR D 1 172 ? -29.932 45.422 -41.171 1.00 49.64 172 THR D O 1
ATOM 10040 N N . ASP D 1 173 ? -28.496 46.514 -39.802 1.00 51.79 173 ASP D N 1
ATOM 10041 C CA . ASP D 1 173 ? -29.476 47.367 -39.107 1.00 55.42 173 ASP D CA 1
ATOM 10042 C C . ASP D 1 173 ? -30.805 46.629 -38.922 1.00 51.89 173 ASP D C 1
ATOM 10043 O O . ASP D 1 173 ? -31.768 46.862 -39.653 1.00 51.54 173 ASP D O 1
ATOM 10048 N N . PRO D 1 174 ? -30.890 45.704 -37.936 1.00 44.28 174 PRO D N 1
ATOM 10049 C CA . PRO D 1 174 ? -32.165 45.329 -37.332 1.00 42.65 174 PRO D CA 1
ATOM 10050 C C . PRO D 1 174 ? -32.571 46.383 -36.291 1.00 42.98 174 PRO D C 1
ATOM 10051 O O . PRO D 1 174 ? -31.846 47.357 -36.086 1.00 45.60 174 PRO D O 1
ATOM 10055 N N . THR D 1 175 ? -33.715 46.170 -35.635 1.00 40.70 175 THR D N 1
ATOM 10056 C CA . THR D 1 175 ? -34.227 47.099 -34.637 1.00 39.93 175 THR D CA 1
ATOM 10057 C C . THR D 1 175 ? -34.849 46.312 -33.480 1.00 38.08 175 THR D C 1
ATOM 10058 O O . THR D 1 175 ? -35.784 45.545 -33.684 1.00 37.86 175 THR D O 1
ATOM 10062 N N . TYR D 1 176 ? -34.304 46.509 -32.275 1.00 38.19 176 TYR D N 1
ATOM 10063 C CA . TYR D 1 176 ? -34.901 46.016 -31.046 1.00 36.93 176 TYR D CA 1
ATOM 10064 C C . TYR D 1 176 ? -36.024 46.986 -30.656 1.00 37.77 176 TYR D C 1
ATOM 10065 O O . TYR D 1 176 ? -35.775 48.174 -30.493 1.00 37.63 176 TYR D O 1
ATOM 10074 N N . VAL D 1 177 ? -37.255 46.471 -30.548 1.00 37.82 177 VAL D N 1
ATOM 10075 C CA . VAL D 1 177 ? -38.461 47.289 -30.367 1.00 39.33 177 VAL D CA 1
ATOM 10076 C C . VAL D 1 177 ? -39.063 46.989 -28.990 1.00 41.51 177 VAL D C 1
ATOM 10077 O O . VAL D 1 177 ? -39.420 45.848 -28.705 1.00 40.40 177 VAL D O 1
ATOM 10081 N N . GLU D 1 178 ? -39.183 48.027 -28.154 1.00 43.86 178 GLU D N 1
ATOM 10082 C CA . GLU D 1 178 ? -39.817 47.908 -26.848 1.00 47.89 178 GLU D CA 1
ATOM 10083 C C . GLU D 1 178 ? -41.334 47.998 -27.021 1.00 49.63 178 GLU D C 1
ATOM 10084 O O . GLU D 1 178 ? -41.838 49.014 -27.479 1.00 53.06 178 GLU D O 1
ATOM 10090 N N . SER D 1 179 ? -42.033 46.923 -26.640 1.00 51.80 179 SER D N 1
ATOM 10091 C CA . SER D 1 179 ? -43.471 46.782 -26.824 1.00 56.66 179 SER D CA 1
ATOM 10092 C C . SER D 1 179 ? -44.161 46.732 -25.456 1.00 58.29 179 SER D C 1
ATOM 10093 O O . SER D 1 179 ? -43.510 46.518 -24.431 1.00 58.21 179 SER D O 1
ATOM 10096 N N . ALA D 1 180 ? -45.482 46.941 -25.464 1.00 60.91 180 ALA D N 1
ATOM 10097 C CA . ALA D 1 180 ? -46.333 46.698 -24.302 1.00 61.64 180 ALA D CA 1
ATOM 10098 C C . ALA D 1 180 ? -46.301 45.201 -23.960 1.00 61.58 180 ALA D C 1
ATOM 10099 O O . ALA D 1 180 ? -46.269 44.826 -22.790 1.00 63.30 180 ALA D O 1
ATOM 10101 N N . ASP D 1 181 ? -46.294 44.361 -25.003 1.00 61.80 181 ASP D N 1
ATOM 10102 C CA . ASP D 1 181 ? -46.114 42.911 -24.883 1.00 61.63 181 ASP D CA 1
ATOM 10103 C C . ASP D 1 181 ? -44.608 42.615 -24.916 1.00 58.07 181 ASP D C 1
ATOM 10104 O O . ASP D 1 181 ? -43.800 43.491 -24.590 1.00 56.94 181 ASP D O 1
ATOM 10109 N N . GLU D 1 182 ? -44.235 41.388 -25.304 1.00 52.09 182 GLU D N 1
ATOM 10110 C CA . GLU D 1 182 ? -42.828 40.989 -25.380 1.00 47.00 182 GLU D CA 1
ATOM 10111 C C . GLU D 1 182 ? -42.120 41.824 -26.458 1.00 43.73 182 GLU D C 1
ATOM 10112 O O . GLU D 1 182 ? -42.648 42.021 -27.554 1.00 41.46 182 GLU D O 1
ATOM 10118 N N . ASN D 1 183 ? -40.922 42.314 -26.112 1.00 41.64 183 ASN D N 1
ATOM 10119 C CA . ASN D 1 183 ? -40.040 43.037 -27.025 1.00 38.95 183 ASN D CA 1
ATOM 10120 C C . ASN D 1 183 ? -39.532 42.066 -28.093 1.00 37.25 183 ASN D C 1
ATOM 10121 O O . ASN D 1 183 ? -39.432 40.869 -27.851 1.00 38.24 183 ASN D O 1
ATOM 10126 N N . TYR D 1 184 ? -39.195 42.604 -29.265 1.00 34.07 184 TYR D N 1
ATOM 10127 C CA . TYR D 1 184 ? -38.796 41.791 -30.397 1.00 34.18 184 TYR D CA 1
ATOM 10128 C C . TYR D 1 184 ? -37.705 42.504 -31.196 1.00 33.06 184 TYR D C 1
ATOM 10129 O O . TYR D 1 184 ? -37.586 43.721 -31.139 1.00 31.33 184 TYR D O 1
ATOM 10138 N N . LEU D 1 185 ? -36.920 41.708 -31.930 1.00 33.43 185 LEU D N 1
ATOM 10139 C CA . LEU D 1 185 ? -35.939 42.200 -32.884 1.00 33.76 185 LEU D CA 1
ATOM 10140 C C . LEU D 1 185 ? -36.570 42.167 -34.276 1.00 33.99 185 LEU D C 1
ATOM 10141 O O . LEU D 1 185 ? -36.878 41.101 -34.797 1.00 36.73 185 LEU D O 1
ATOM 10146 N N . GLU D 1 186 ? -36.769 43.355 -34.845 1.00 34.05 186 GLU D N 1
ATOM 10147 C CA . GLU D 1 186 ? -37.334 43.534 -36.157 1.00 36.71 186 GLU D CA 1
ATOM 10148 C C . GLU D 1 186 ? -36.191 43.573 -37.174 1.00 36.36 186 GLU D C 1
ATOM 10149 O O . GLU D 1 186 ? -35.173 44.212 -36.931 1.00 36.22 186 GLU D O 1
ATOM 10155 N N . TYR D 1 187 ? -36.373 42.875 -38.299 1.00 37.90 187 TYR D N 1
ATOM 10156 C CA . TYR D 1 187 ? -35.364 42.786 -39.356 1.00 38.06 187 TYR D CA 1
ATOM 10157 C C . TYR D 1 187 ? -36.069 42.609 -40.704 1.00 39.49 187 TYR D C 1
ATOM 10158 O O . TYR D 1 187 ? -37.216 42.189 -40.750 1.00 39.84 187 TYR D O 1
ATOM 10167 N N . THR D 1 188 ? -35.359 42.947 -41.784 1.00 40.74 188 THR D N 1
ATOM 10168 C CA . THR D 1 188 ? -35.895 42.907 -43.139 1.00 42.62 188 THR D CA 1
ATOM 10169 C C . THR D 1 188 ? -35.304 41.701 -43.881 1.00 43.57 188 THR D C 1
ATOM 10170 O O . THR D 1 188 ? -34.087 41.511 -43.903 1.00 43.86 188 THR D O 1
ATOM 10174 N N . ILE D 1 189 ? -36.183 40.894 -44.484 1.00 43.96 189 ILE D N 1
ATOM 10175 C CA . ILE D 1 189 ? -35.778 39.742 -45.279 1.00 45.86 189 ILE D CA 1
ATOM 10176 C C . ILE D 1 189 ? -35.266 40.253 -46.624 1.00 48.77 189 ILE D C 1
ATOM 10177 O O . ILE D 1 189 ? -35.937 41.058 -47.268 1.00 50.15 189 ILE D O 1
ATOM 10182 N N . PRO D 1 190 ? -34.082 39.802 -47.101 1.00 49.65 190 PRO D N 1
ATOM 10183 C CA . PRO D 1 190 ? -33.560 40.250 -48.392 1.00 52.22 190 PRO D CA 1
ATOM 10184 C C . PRO D 1 190 ? -34.488 39.801 -49.532 1.00 53.35 190 PRO D C 1
ATOM 10185 O O . PRO D 1 190 ? -35.153 38.777 -49.412 1.00 54.98 190 PRO D O 1
ATOM 10189 N N . THR D 1 191 ? -34.508 40.573 -50.622 1.00 57.53 191 THR D N 1
ATOM 10190 C CA . THR D 1 191 ? -35.466 40.393 -51.716 1.00 58.19 191 THR D CA 1
ATOM 10191 C C . THR D 1 191 ? -35.118 39.147 -52.546 1.00 59.69 191 THR D C 1
ATOM 10192 O O . THR D 1 191 ? -36.015 38.435 -53.003 1.00 58.56 191 THR D O 1
ATOM 10196 N N . GLY D 1 192 ? -33.818 38.890 -52.733 1.00 59.35 192 GLY D N 1
ATOM 10197 C CA . GLY D 1 192 ? -33.330 37.803 -53.584 1.00 61.92 192 GLY D CA 1
ATOM 10198 C C . GLY D 1 192 ? -33.768 36.423 -53.108 1.00 62.61 192 GLY D C 1
ATOM 10199 O O . GLY D 1 192 ? -34.039 35.544 -53.929 1.00 64.92 192 GLY D O 1
ATOM 10200 N N . VAL D 1 193 ? -33.850 36.246 -51.782 1.00 60.97 193 VAL D N 1
ATOM 10201 C CA . VAL D 1 193 ? -33.996 34.936 -51.125 1.00 59.72 193 VAL D CA 1
ATOM 10202 C C . VAL D 1 193 ? -35.184 34.167 -51.722 1.00 58.37 193 VAL D C 1
ATOM 10203 O O . VAL D 1 193 ? -36.287 34.702 -51.857 1.00 60.65 193 VAL D O 1
ATOM 10207 N N . SER D 1 194 ? -34.936 32.892 -52.047 1.00 57.20 194 SER D N 1
ATOM 10208 C CA . SER D 1 194 ? -35.937 31.979 -52.579 1.00 56.23 194 SER D CA 1
ATOM 10209 C C . SER D 1 194 ? -36.614 31.228 -51.428 1.00 53.46 194 SER D C 1
ATOM 10210 O O . SER D 1 194 ? -36.099 31.196 -50.310 1.00 50.97 194 SER D O 1
ATOM 10213 N N . GLU D 1 195 ? -37.762 30.615 -51.735 1.00 53.21 195 GLU D N 1
ATOM 10214 C CA . GLU D 1 195 ? -38.578 29.881 -50.767 1.00 52.81 195 GLU D CA 1
ATOM 10215 C C . GLU D 1 195 ? -37.761 28.730 -50.163 1.00 51.39 195 GLU D C 1
ATOM 10216 O O . GLU D 1 195 ? -36.934 28.132 -50.850 1.00 51.65 195 GLU D O 1
ATOM 10222 N N . GLY D 1 196 ? -38.008 28.432 -48.878 1.00 49.63 196 GLY D N 1
ATOM 10223 C CA . GLY D 1 196 ? -37.434 27.259 -48.198 1.00 48.92 196 GLY D CA 1
ATOM 10224 C C . GLY D 1 196 ? -37.101 27.521 -46.737 1.00 45.93 196 GLY D C 1
ATOM 10225 O O . GLY D 1 196 ? -37.408 28.576 -46.202 1.00 44.49 196 GLY D O 1
ATOM 10226 N N . ASP D 1 197 ? -36.458 26.530 -46.108 1.00 45.77 197 ASP D N 1
ATOM 10227 C CA . ASP D 1 197 ? -36.040 26.555 -44.709 1.00 44.31 197 ASP D CA 1
ATOM 10228 C C . ASP D 1 197 ? -34.577 27.012 -44.605 1.00 43.26 197 ASP D C 1
ATOM 10229 O O . ASP D 1 197 ? -33.709 26.517 -45.327 1.00 40.87 197 ASP D O 1
ATOM 10234 N N . TYR D 1 198 ? -34.317 27.933 -43.671 1.00 41.51 198 TYR D N 1
ATOM 10235 C CA . TYR D 1 198 ? -32.996 28.509 -43.441 1.00 41.53 198 TYR D CA 1
ATOM 10236 C C . TYR D 1 198 ? -32.735 28.610 -41.934 1.00 41.77 198 TYR D C 1
ATOM 10237 O O . TYR D 1 198 ? -33.544 29.181 -41.213 1.00 43.59 198 TYR D O 1
ATOM 10246 N N . ARG D 1 199 ? -31.607 28.058 -41.472 1.00 42.58 199 ARG D N 1
ATOM 10247 C CA . ARG D 1 199 ? -31.110 28.342 -40.128 1.00 44.59 199 ARG D CA 1
ATOM 10248 C C . ARG D 1 199 ? -30.637 29.796 -40.099 1.00 46.15 199 ARG D C 1
ATOM 10249 O O . ARG D 1 199 ? -29.848 30.193 -40.950 1.00 52.61 199 ARG D O 1
ATOM 10257 N N . ILE D 1 200 ? -31.133 30.575 -39.132 1.00 44.61 200 ILE D N 1
ATOM 10258 C CA . ILE D 1 200 ? -30.686 31.952 -38.944 1.00 45.32 200 ILE D CA 1
ATOM 10259 C C . ILE D 1 200 ? -29.615 31.977 -37.847 1.00 42.22 200 ILE D C 1
ATOM 10260 O O . ILE D 1 200 ? -29.594 31.131 -36.955 1.00 41.04 200 ILE D O 1
ATOM 10265 N N . VAL D 1 201 ? -28.722 32.964 -37.945 1.00 39.95 201 VAL D N 1
ATOM 10266 C CA . VAL D 1 201 ? -27.642 33.164 -36.996 1.00 38.22 201 VAL D CA 1
ATOM 10267 C C . VAL D 1 201 ? -27.649 34.637 -36.571 1.00 35.91 201 VAL D C 1
ATOM 10268 O O . VAL D 1 201 ? -27.801 35.521 -37.409 1.00 36.02 201 VAL D O 1
ATOM 10272 N N . LEU D 1 202 ? -27.491 34.874 -35.265 1.00 33.12 202 LEU D N 1
ATOM 10273 C CA . LEU D 1 202 ? -27.387 36.215 -34.694 1.00 33.50 202 LEU D CA 1
ATOM 10274 C C . LEU D 1 202 ? -25.903 36.569 -34.540 1.00 33.18 202 LEU D C 1
ATOM 10275 O O . LEU D 1 202 ? -25.096 35.689 -34.263 1.00 32.93 202 LEU D O 1
ATOM 10280 N N . GLN D 1 203 ? -25.560 37.852 -34.710 1.00 33.25 203 GLN D N 1
ATOM 10281 C CA . GLN D 1 203 ? -24.166 38.299 -34.673 1.00 33.94 203 GLN D CA 1
ATOM 10282 C C . GLN D 1 203 ? -24.014 39.558 -33.806 1.00 35.20 203 GLN D C 1
ATOM 10283 O O . GLN D 1 203 ? -24.748 40.531 -33.981 1.00 35.03 203 GLN D O 1
ATOM 10289 N N . ASP D 1 204 ? -23.034 39.507 -32.890 1.00 38.01 204 ASP D N 1
ATOM 10290 C CA . ASP D 1 204 ? -22.562 40.625 -32.042 1.00 40.59 204 ASP D CA 1
ATOM 10291 C C . ASP D 1 204 ? -21.868 41.705 -32.882 1.00 39.86 204 ASP D C 1
ATOM 10292 O O . ASP D 1 204 ? -21.562 41.500 -34.050 1.00 39.80 204 ASP D O 1
ATOM 10297 N N . ALA D 1 205 ? -21.559 42.832 -32.231 1.00 40.90 205 ALA D N 1
ATOM 10298 C CA . ALA D 1 205 ? -20.675 43.872 -32.770 1.00 42.31 205 ALA D CA 1
ATOM 10299 C C . ALA D 1 205 ? -19.224 43.375 -32.781 1.00 42.03 205 ALA D C 1
ATOM 10300 O O . ALA D 1 205 ? -18.416 43.843 -33.584 1.00 39.56 205 ALA D O 1
ATOM 10302 N N . ASP D 1 206 ? -18.907 42.460 -31.853 1.00 43.36 206 ASP D N 1
ATOM 10303 C CA . ASP D 1 206 ? -17.607 41.777 -31.767 1.00 43.89 206 ASP D CA 1
ATOM 10304 C C . ASP D 1 206 ? -17.451 40.748 -32.892 1.00 41.25 206 ASP D C 1
ATOM 10305 O O . ASP D 1 206 ? -16.337 40.344 -33.198 1.00 41.93 206 ASP D O 1
ATOM 10310 N N . GLY D 1 207 ? -18.573 40.297 -33.460 1.00 39.72 207 GLY D N 1
ATOM 10311 C CA . GLY D 1 207 ? -18.573 39.392 -34.600 1.00 38.35 207 GLY D CA 1
ATOM 10312 C C . GLY D 1 207 ? -18.836 37.949 -34.204 1.00 36.99 207 GLY D C 1
ATOM 10313 O O . GLY D 1 207 ? -18.805 37.075 -35.056 1.00 38.10 207 GLY D O 1
ATOM 10314 N N . ASN D 1 208 ? -19.099 37.700 -32.915 1.00 37.18 208 ASN D N 1
ATOM 10315 C CA . ASN D 1 208 ? -19.479 36.372 -32.431 1.00 37.09 208 ASN D CA 1
ATOM 10316 C C . ASN D 1 208 ? -20.870 36.027 -32.967 1.00 37.02 208 ASN D C 1
ATOM 10317 O O . ASN D 1 208 ? -21.676 36.918 -33.213 1.00 38.32 208 ASN D O 1
ATOM 10322 N N . GLN D 1 209 ? -21.135 34.725 -33.118 1.00 37.04 209 GLN D N 1
ATOM 10323 C CA . GLN D 1 209 ? -22.316 34.229 -33.809 1.00 35.95 209 GLN D CA 1
ATOM 10324 C C . GLN D 1 209 ? -23.038 33.211 -32.921 1.00 35.75 209 GLN D C 1
ATOM 10325 O O . GLN D 1 209 ? -22.399 32.383 -32.286 1.00 36.24 209 GLN D O 1
ATOM 10331 N N . TYR D 1 210 ? -24.374 33.294 -32.899 1.00 34.46 210 TYR D N 1
ATOM 10332 C CA . TYR D 1 210 ? -25.227 32.497 -32.021 1.00 34.27 210 TYR D CA 1
ATOM 10333 C C . TYR D 1 210 ? -26.407 31.948 -32.826 1.00 34.30 210 TYR D C 1
ATOM 10334 O O . TYR D 1 210 ? -26.999 32.669 -33.620 1.00 33.92 210 TYR D O 1
ATOM 10343 N N . GLY D 1 211 ? -26.735 30.671 -32.601 1.00 36.47 211 GLY D N 1
ATOM 10344 C CA . GLY D 1 211 ? -27.833 30.006 -33.294 1.00 36.31 211 GLY D CA 1
ATOM 10345 C C . GLY D 1 211 ? -29.181 30.515 -32.818 1.00 36.11 211 GLY D C 1
ATOM 10346 O O . GLY D 1 211 ? -29.317 30.911 -31.664 1.00 35.48 211 GLY D O 1
ATOM 10347 N N . ALA D 1 212 ? -30.173 30.500 -33.718 1.00 36.54 212 ALA D N 1
ATOM 10348 C CA . ALA D 1 212 ? -31.535 30.943 -33.416 1.00 38.77 212 ALA D CA 1
ATOM 10349 C C . ALA D 1 212 ? -32.563 30.172 -34.257 1.00 41.14 212 ALA D C 1
ATOM 10350 O O . ALA D 1 212 ? -33.519 30.761 -34.754 1.00 42.34 212 ALA D O 1
ATOM 10352 N N . ASP D 1 213 ? -32.357 28.855 -34.394 1.00 43.74 213 ASP D N 1
ATOM 10353 C CA . ASP D 1 213 ? -33.313 27.906 -35.006 1.00 46.06 213 ASP D CA 1
ATOM 10354 C C . ASP D 1 213 ? -33.641 28.338 -36.447 1.00 46.66 213 ASP D C 1
ATOM 10355 O O . ASP D 1 213 ? -32.824 28.989 -37.092 1.00 42.07 213 ASP D O 1
ATOM 10360 N N . MET D 1 214 ? -34.823 27.948 -36.951 1.00 49.71 214 MET D N 1
ATOM 10361 C CA . MET D 1 214 ? -35.147 27.975 -38.389 1.00 53.58 214 MET D CA 1
ATOM 10362 C C . MET D 1 214 ? -36.114 29.124 -38.711 1.00 45.05 214 MET D C 1
ATOM 10363 O O . MET D 1 214 ? -36.899 29.562 -37.868 1.00 37.06 214 MET D O 1
ATOM 10368 N N . VAL D 1 215 ? -36.024 29.594 -39.961 1.00 44.96 215 VAL D N 1
ATOM 10369 C CA . VAL D 1 215 ? -36.988 30.483 -40.608 1.00 45.50 215 VAL D CA 1
ATOM 10370 C C . VAL D 1 215 ? -37.461 29.784 -41.890 1.00 46.36 215 VAL D C 1
ATOM 10371 O O . VAL D 1 215 ? -36.679 29.076 -42.531 1.00 48.79 215 VAL D O 1
ATOM 10375 N N . LYS D 1 216 ? -38.735 29.978 -42.252 1.00 46.16 216 LYS D N 1
ATOM 10376 C CA . LYS D 1 216 ? -39.270 29.449 -43.507 1.00 46.09 216 LYS D CA 1
ATOM 10377 C C . LYS D 1 216 ? -39.807 30.603 -44.360 1.00 43.96 216 LYS D C 1
ATOM 10378 O O . LYS D 1 216 ? -40.683 31.336 -43.922 1.00 41.46 216 LYS D O 1
ATOM 10384 N N . VAL D 1 217 ? -39.275 30.720 -45.583 1.00 44.07 217 VAL D N 1
ATOM 10385 C CA . VAL D 1 217 ? -39.566 31.811 -46.512 1.00 45.58 217 VAL D CA 1
ATOM 10386 C C . VAL D 1 217 ? -40.643 31.343 -47.497 1.00 48.00 217 VAL D C 1
ATOM 10387 O O . VAL D 1 217 ? -40.585 30.215 -47.981 1.00 51.80 217 VAL D O 1
ATOM 10391 N N . THR D 1 218 ? -41.608 32.222 -47.796 1.00 48.63 218 THR D N 1
ATOM 10392 C CA . THR D 1 218 ? -42.694 31.915 -48.731 1.00 50.16 218 THR D CA 1
ATOM 10393 C C . THR D 1 218 ? -43.192 33.198 -49.409 1.00 50.32 218 THR D C 1
ATOM 10394 O O . THR D 1 218 ? -43.247 34.256 -48.785 1.00 48.39 218 THR D O 1
ATOM 10398 N N . ASN D 1 219 ? -43.550 33.066 -50.693 1.00 53.28 219 ASN D N 1
ATOM 10399 C CA . ASN D 1 219 ? -44.202 34.109 -51.489 1.00 55.23 219 ASN D CA 1
ATOM 10400 C C . ASN D 1 219 ? -45.711 33.849 -51.565 1.00 57.34 219 ASN D C 1
ATOM 10401 O O . ASN D 1 219 ? -46.456 34.669 -52.105 1.00 59.60 219 ASN D O 1
ATOM 10406 N N . ALA D 1 220 ? -46.146 32.702 -51.028 1.00 57.42 220 ALA D N 1
ATOM 10407 C CA . ALA D 1 220 ? -47.532 32.273 -51.078 1.00 57.76 220 ALA D CA 1
ATOM 10408 C C . ALA D 1 220 ? -48.383 33.156 -50.160 1.00 56.53 220 ALA D C 1
ATOM 10409 O O . ALA D 1 220 ? -47.964 33.500 -49.054 1.00 56.00 220 ALA D O 1
ATOM 10411 N N . SER D 1 221 ? -49.572 33.518 -50.650 1.00 57.77 221 SER D N 1
ATOM 10412 C CA . SER D 1 221 ? -50.610 34.127 -49.842 1.00 57.01 221 SER D CA 1
ATOM 10413 C C . SER D 1 221 ? -51.182 33.060 -48.903 1.00 56.99 221 SER D C 1
ATOM 10414 O O . SER D 1 221 ? -52.033 32.261 -49.300 1.00 57.20 221 SER D O 1
ATOM 10417 N N . LEU D 1 222 ? -50.670 33.048 -47.667 1.00 55.02 222 LEU D N 1
ATOM 10418 C CA . LEU D 1 222 ? -50.940 32.002 -46.688 1.00 54.39 222 LEU D CA 1
ATOM 10419 C C . LEU D 1 222 ? -51.793 32.580 -45.551 1.00 52.57 222 LEU D C 1
ATOM 10420 O O . LEU D 1 222 ? -51.314 33.375 -44.748 1.00 51.55 222 LEU D O 1
ATOM 10425 N N . VAL D 1 223 ? -53.068 32.178 -45.512 1.00 53.26 223 VAL D N 1
ATOM 10426 C CA . VAL D 1 223 ? -53.968 32.471 -44.403 1.00 52.98 223 VAL D CA 1
ATOM 10427 C C . VAL D 1 223 ? -53.554 31.595 -43.214 1.00 52.62 223 VAL D C 1
ATOM 10428 O O . VAL D 1 223 ? -53.394 30.386 -43.370 1.00 54.16 223 VAL D O 1
ATOM 10432 N N . ILE D 1 224 ? -53.391 32.212 -42.037 1.00 51.38 224 ILE D N 1
ATOM 10433 C CA . ILE D 1 224 ? -52.807 31.548 -40.863 1.00 52.99 224 ILE D CA 1
ATOM 10434 C C . ILE D 1 224 ? -53.856 31.372 -39.753 1.00 52.80 224 ILE D C 1
ATOM 10435 O O . ILE D 1 224 ? -53.925 30.307 -39.142 1.00 54.64 224 ILE D O 1
ATOM 10440 N N . SER D 1 225 ? -54.647 32.413 -39.473 1.00 53.84 225 SER D N 1
ATOM 10441 C CA . SER D 1 225 ? -55.624 32.363 -38.384 1.00 53.52 225 SER D CA 1
ATOM 10442 C C . SER D 1 225 ? -56.808 33.292 -38.671 1.00 54.48 225 SER D C 1
ATOM 10443 O O . SER D 1 225 ? -56.698 34.235 -39.462 1.00 54.50 225 SER D O 1
ATOM 10446 N N . GLY D 1 226 ? -57.933 32.998 -38.004 1.00 53.09 226 GLY D N 1
ATOM 10447 C CA . GLY D 1 226 ? -59.174 33.753 -38.113 1.00 52.30 226 GLY D CA 1
ATOM 10448 C C . GLY D 1 226 ? -60.202 33.073 -39.004 1.00 54.41 226 GLY D C 1
ATOM 10449 O O . GLY D 1 226 ? -61.393 33.335 -38.869 1.00 56.15 226 GLY D O 1
ATOM 10450 N N . ALA D 1 227 ? -59.744 32.182 -39.893 1.00 54.53 227 ALA D N 1
ATOM 10451 C CA . ALA D 1 227 ? -60.536 31.701 -41.030 1.00 56.06 227 ALA D CA 1
ATOM 10452 C C . ALA D 1 227 ? -61.331 30.429 -40.693 1.00 57.15 227 ALA D C 1
ATOM 10453 O O . ALA D 1 227 ? -62.068 29.936 -41.546 1.00 56.37 227 ALA D O 1
ATOM 10455 N N . ASN D 1 228 ? -61.182 29.905 -39.468 1.00 58.98 228 ASN D N 1
ATOM 10456 C CA . ASN D 1 228 ? -61.835 28.654 -39.043 1.00 61.11 228 ASN D CA 1
ATOM 10457 C C . ASN D 1 228 ? -63.335 28.885 -38.807 1.00 62.81 228 ASN D C 1
ATOM 10458 O O . ASN D 1 228 ? -64.150 27.995 -39.054 1.00 61.42 228 ASN D O 1
ATOM 10463 N N . ARG D 1 229 ? -63.680 30.076 -38.304 1.00 62.94 229 ARG D N 1
ATOM 10464 C CA . ARG D 1 229 ? -65.054 30.458 -37.972 1.00 63.40 229 ARG D CA 1
ATOM 10465 C C . ARG D 1 229 ? -65.342 31.839 -38.570 1.00 61.23 229 ARG D C 1
ATOM 10466 O O . ARG D 1 229 ? -64.422 32.612 -38.828 1.00 61.21 229 ARG D O 1
ATOM 10474 N N . ALA D 1 230 ? -66.629 32.132 -38.782 1.00 60.92 230 ALA D N 1
ATOM 10475 C CA . ALA D 1 230 ? -67.082 33.422 -39.308 1.00 61.43 230 ALA D CA 1
ATOM 10476 C C . ALA D 1 230 ? -68.535 33.671 -38.890 1.00 63.12 230 ALA D C 1
ATOM 10477 O O . ALA D 1 230 ? -69.229 32.749 -38.451 1.00 63.31 230 ALA D O 1
ATOM 10479 N N . THR D 1 231 ? -68.971 34.928 -39.035 1.00 62.06 231 THR D N 1
ATOM 10480 C CA . THR D 1 231 ? -70.337 35.352 -38.737 1.00 61.98 231 THR D CA 1
ATOM 10481 C C . THR D 1 231 ? -70.899 36.100 -39.952 1.00 62.53 231 THR D C 1
ATOM 10482 O O . THR D 1 231 ? -70.247 36.983 -40.502 1.00 60.61 231 THR D O 1
ATOM 10486 N N . ALA D 1 232 ? -72.123 35.733 -40.345 1.00 64.36 232 ALA D N 1
ATOM 10487 C CA . ALA D 1 232 ? -72.740 36.170 -41.596 1.00 68.47 232 ALA D CA 1
ATOM 10488 C C . ALA D 1 232 ? -73.027 37.678 -41.560 1.00 70.06 232 ALA D C 1
ATOM 10489 O O . ALA D 1 232 ? -73.534 38.194 -40.565 1.00 70.73 232 ALA D O 1
ATOM 10491 N N . ASN D 1 233 ? -72.677 38.362 -42.658 1.00 72.47 233 ASN D N 1
ATOM 10492 C CA . ASN D 1 233 ? -73.060 39.755 -42.944 1.00 74.98 233 ASN D CA 1
ATOM 10493 C C . ASN D 1 233 ? -72.471 40.717 -41.903 1.00 73.82 233 ASN D C 1
ATOM 10494 O O . ASN D 1 233 ? -73.078 41.743 -41.592 1.00 74.56 233 ASN D O 1
ATOM 10499 N N . VAL D 1 234 ? -71.282 40.389 -41.387 1.00 71.87 234 VAL D N 1
ATOM 10500 C CA . VAL D 1 234 ? -70.548 41.257 -40.469 1.00 69.62 234 VAL D CA 1
ATOM 10501 C C . VAL D 1 234 ? -69.056 41.128 -40.785 1.00 67.54 234 VAL D C 1
ATOM 10502 O O . VAL D 1 234 ? -68.644 40.204 -41.488 1.00 66.38 234 VAL D O 1
ATOM 10506 N N . ASP D 1 235 ? -68.268 42.064 -40.248 1.00 67.08 235 ASP D N 1
ATOM 10507 C CA . ASP D 1 235 ? -66.834 42.148 -40.508 1.00 65.65 235 ASP D CA 1
ATOM 10508 C C . ASP D 1 235 ? -66.160 40.833 -40.093 1.00 62.14 235 ASP D C 1
ATOM 10509 O O . ASP D 1 235 ? -66.552 40.203 -39.112 1.00 58.47 235 ASP D O 1
ATOM 10514 N N . TRP D 1 236 ? -65.141 40.443 -40.867 1.00 63.13 236 TRP D N 1
ATOM 10515 C CA . TRP D 1 236 ? -64.420 39.181 -40.723 1.00 62.94 236 TRP D CA 1
ATOM 10516 C C . TRP D 1 236 ? -62.945 39.415 -41.063 1.00 61.18 236 TRP D C 1
ATOM 10517 O O . TRP D 1 236 ? -62.623 39.693 -42.216 1.00 61.86 236 TRP D O 1
ATOM 10528 N N . THR D 1 237 ? -62.071 39.315 -40.052 1.00 60.41 237 THR D N 1
ATOM 10529 C CA . THR D 1 237 ? -60.648 39.639 -40.193 1.00 59.82 237 THR D CA 1
ATOM 10530 C C . THR D 1 237 ? -59.823 38.346 -40.225 1.00 56.70 237 THR D C 1
ATOM 10531 O O . THR D 1 237 ? -59.941 37.501 -39.340 1.00 53.97 237 THR D O 1
ATOM 10535 N N . ILE D 1 238 ? -58.977 38.230 -41.256 1.00 59.15 238 ILE D N 1
ATOM 10536 C CA . ILE D 1 238 ? -58.155 37.052 -41.534 1.00 60.75 238 ILE D CA 1
ATOM 10537 C C . ILE D 1 238 ? -56.680 37.475 -41.536 1.00 59.22 238 ILE D C 1
ATOM 10538 O O . ILE D 1 238 ? -56.314 38.445 -42.200 1.00 60.94 238 ILE D O 1
ATOM 10543 N N . SER D 1 239 ? -55.845 36.727 -40.804 1.00 55.80 239 SER D N 1
ATOM 10544 C CA . SER D 1 239 ? -54.417 37.009 -40.671 1.00 53.59 239 SER D CA 1
ATOM 10545 C C . SER D 1 239 ? -53.604 36.021 -41.513 1.00 53.17 239 SER D C 1
ATOM 10546 O O . SER D 1 239 ? -53.980 34.858 -41.646 1.00 51.83 239 SER D O 1
ATOM 10549 N N . GLY D 1 240 ? -52.484 36.507 -42.061 1.00 54.71 240 GLY D N 1
ATOM 10550 C CA . GLY D 1 240 ? -51.616 35.740 -42.958 1.00 55.11 240 GLY D CA 1
ATOM 10551 C C . GLY D 1 240 ? -50.292 36.446 -43.200 1.00 55.29 240 GLY D C 1
ATOM 10552 O O . GLY D 1 240 ? -49.797 37.139 -42.313 1.00 53.15 240 GLY D O 1
ATOM 10553 N N . ILE D 1 241 ? -49.736 36.288 -44.411 1.00 56.05 241 ILE D N 1
ATOM 10554 C CA . ILE D 1 241 ? -48.370 36.748 -44.715 1.00 56.25 241 ILE D CA 1
ATOM 10555 C C . ILE D 1 241 ? -48.337 37.565 -46.019 1.00 58.59 241 ILE D C 1
ATOM 10556 O O . ILE D 1 241 ? -47.782 38.665 -46.025 1.00 68.22 241 ILE D O 1
ATOM 10561 N N . ASN D 1 242 ? -48.901 37.050 -47.117 1.00 55.77 242 ASN D N 1
ATOM 10562 C CA . ASN D 1 242 ? -48.794 37.729 -48.419 1.00 58.44 242 ASN D CA 1
ATOM 10563 C C . ASN D 1 242 ? -50.202 38.026 -48.954 1.00 60.35 242 ASN D C 1
ATOM 10564 O O . ASN D 1 242 ? -50.528 37.692 -50.098 1.00 62.40 242 ASN D O 1
ATOM 10569 N N . LEU D 1 243 ? -51.016 38.692 -48.124 1.00 58.28 243 LEU D N 1
ATOM 10570 C CA . LEU D 1 243 ? -52.454 38.845 -48.370 1.00 59.59 243 LEU D CA 1
ATOM 10571 C C . LEU D 1 243 ? -52.754 40.084 -49.228 1.00 62.40 243 LEU D C 1
ATOM 10572 O O . LEU D 1 243 ? -53.896 40.266 -49.651 1.00 62.72 243 LEU D O 1
ATOM 10577 N N . GLU D 1 244 ? -51.741 40.921 -49.490 1.00 64.70 244 GLU D N 1
ATOM 10578 C CA . GLU D 1 244 ? -51.896 42.083 -50.380 1.00 67.18 244 GLU D CA 1
ATOM 10579 C C . GLU D 1 244 ? -52.067 41.613 -51.836 1.00 70.00 244 GLU D C 1
ATOM 10580 O O . GLU D 1 244 ? -52.521 42.386 -52.687 1.00 70.86 244 GLU D O 1
ATOM 10586 N N . ASN D 1 245 ? -51.705 40.351 -52.108 1.00 69.65 245 ASN D N 1
ATOM 10587 C CA . ASN D 1 245 ? -51.782 39.743 -53.439 1.00 72.21 245 ASN D CA 1
ATOM 10588 C C . ASN D 1 245 ? -53.149 39.086 -53.686 1.00 75.35 245 ASN D C 1
ATOM 10589 O O . ASN D 1 245 ? -53.425 38.673 -54.812 1.00 78.53 245 ASN D O 1
ATOM 10594 N N . ILE D 1 246 ? -53.987 38.973 -52.647 1.00 75.58 246 ILE D N 1
ATOM 10595 C CA . ILE D 1 246 ? -55.293 38.310 -52.761 1.00 78.77 246 ILE D CA 1
ATOM 10596 C C . ILE D 1 246 ? -56.219 39.168 -53.636 1.00 82.51 246 ILE D C 1
ATOM 10597 O O . ILE D 1 246 ? -56.321 40.382 -53.438 1.00 85.32 246 ILE D O 1
ATOM 10602 N N . ALA D 1 247 ? -56.884 38.510 -54.596 1.00 87.10 247 ALA D N 1
ATOM 10603 C CA . ALA D 1 247 ? -57.836 39.138 -55.521 1.00 88.42 247 ALA D CA 1
ATOM 10604 C C . ALA D 1 247 ? -59.277 38.822 -55.097 1.00 86.29 247 ALA D C 1
ATOM 10605 O O . ALA D 1 247 ? -60.094 39.731 -54.961 1.00 85.97 247 ALA D O 1
ATOM 10607 N N . SER D 1 248 ? -59.573 37.531 -54.898 1.00 83.50 248 SER D N 1
ATOM 10608 C CA . SER D 1 248 ? -60.923 37.061 -54.587 1.00 82.87 248 SER D CA 1
ATOM 10609 C C . SER D 1 248 ? -60.892 36.000 -53.478 1.00 81.11 248 SER D C 1
ATOM 10610 O O . SER D 1 248 ? -59.867 35.362 -53.238 1.00 80.36 248 SER D O 1
ATOM 10613 N N . LEU D 1 249 ? -62.042 35.834 -52.814 1.00 82.71 249 LEU D N 1
ATOM 10614 C CA . LEU D 1 249 ? -62.305 34.731 -51.892 1.00 82.79 249 LEU D CA 1
ATOM 10615 C C . LEU D 1 249 ? -63.721 34.204 -52.153 1.00 84.84 249 LEU D C 1
ATOM 10616 O O . LEU D 1 249 ? -64.628 34.990 -52.421 1.00 85.82 249 LEU D O 1
ATOM 10621 N N . THR D 1 250 ? -63.887 32.878 -52.065 1.00 88.60 250 THR D N 1
ATOM 10622 C CA . THR D 1 250 ? -65.173 32.195 -52.259 1.00 90.87 250 THR D CA 1
ATOM 10623 C C . THR D 1 250 ? -65.415 31.240 -51.081 1.00 92.80 250 THR D C 1
ATOM 10624 O O . THR D 1 250 ? -64.558 30.413 -50.783 1.00 91.47 250 THR D O 1
ATOM 10628 N N . ILE D 1 251 ? -66.582 31.362 -50.430 1.00 95.08 251 ILE D N 1
ATOM 10629 C CA . ILE D 1 251 ? -66.920 30.593 -49.214 1.00 94.92 251 ILE D CA 1
ATOM 10630 C C . ILE D 1 251 ? -68.028 29.582 -49.545 1.00 98.15 251 ILE D C 1
ATOM 10631 O O . ILE D 1 251 ? -67.833 28.375 -49.393 1.00 104.83 251 ILE D O 1
ATOM 10636 N N . GLY D 1 252 ? -69.191 30.080 -49.977 1.00 97.37 252 GLY D N 1
ATOM 10637 C CA . GLY D 1 252 ? -70.252 29.231 -50.512 1.00 98.72 252 GLY D CA 1
ATOM 10638 C C . GLY D 1 252 ? -70.042 29.010 -51.998 1.00 99.50 252 GLY D C 1
ATOM 10639 O O . GLY D 1 252 ? -69.320 28.100 -52.407 1.00 100.24 252 GLY D O 1
ATOM 10640 N N . GLY D 1 253 ? -70.695 29.859 -52.797 1.00 102.01 253 GLY D N 1
ATOM 10641 C CA . GLY D 1 253 ? -70.326 30.134 -54.180 1.00 103.29 253 GLY D CA 1
ATOM 10642 C C . GLY D 1 253 ? -70.225 31.633 -54.401 1.00 100.84 253 GLY D C 1
ATOM 10643 O O . GLY D 1 253 ? -70.457 32.129 -55.502 1.00 104.85 253 GLY D O 1
ATOM 10644 N N . GLN D 1 254 ? -69.863 32.345 -53.327 1.00 96.49 254 GLN D N 1
ATOM 10645 C CA . GLN D 1 254 ? -69.981 33.793 -53.230 1.00 94.57 254 GLN D CA 1
ATOM 10646 C C . GLN D 1 254 ? -68.585 34.420 -53.319 1.00 91.02 254 GLN D C 1
ATOM 10647 O O . GLN D 1 254 ? -67.835 34.400 -52.348 1.00 85.93 254 GLN D O 1
ATOM 10653 N N . THR D 1 255 ? -68.257 34.972 -54.493 1.00 93.75 255 THR D N 1
ATOM 10654 C CA . THR D 1 255 ? -66.989 35.667 -54.733 1.00 93.56 255 THR D CA 1
ATOM 10655 C C . THR D 1 255 ? -67.106 37.116 -54.240 1.00 94.23 255 THR D C 1
ATOM 10656 O O . THR D 1 255 ? -67.785 37.932 -54.865 1.00 94.43 255 THR D O 1
ATOM 10660 N N . VAL D 1 256 ? -66.428 37.426 -53.126 1.00 95.66 256 VAL D N 1
ATOM 10661 C CA . VAL D 1 256 ? -66.486 38.753 -52.503 1.00 96.08 256 VAL D CA 1
ATOM 10662 C C . VAL D 1 256 ? -65.580 39.710 -53.293 1.00 96.38 256 VAL D C 1
ATOM 10663 O O . VAL D 1 256 ? -66.075 40.634 -53.942 1.00 105.90 256 VAL D O 1
ATOM 10667 N N . SER D 1 257 ? -64.263 39.471 -53.239 1.00 92.28 257 SER D N 1
ATOM 10668 C CA . SER D 1 257 ? -63.257 40.238 -53.991 1.00 91.35 257 SER D CA 1
ATOM 10669 C C . SER D 1 257 ? -63.464 41.752 -53.817 1.00 91.17 257 SER D C 1
ATOM 10670 O O . SER D 1 257 ? -63.407 42.505 -54.788 1.00 92.30 257 SER D O 1
ATOM 10673 N N . GLN D 1 258 ? -63.685 42.183 -52.569 1.00 90.36 258 GLN D N 1
ATOM 10674 C CA . GLN D 1 258 ? -63.913 43.591 -52.220 1.00 92.82 258 GLN D CA 1
ATOM 10675 C C . GLN D 1 258 ? -63.764 43.751 -50.701 1.00 90.08 258 GLN D C 1
ATOM 10676 O O . GLN D 1 258 ? -64.695 43.452 -49.946 1.00 86.11 258 GLN D O 1
ATOM 10682 N N . PHE D 1 259 ? -62.587 44.231 -50.278 1.00 90.55 259 PHE D N 1
ATOM 10683 C CA . PHE D 1 259 ? -62.137 44.189 -48.883 1.00 86.70 259 PHE D CA 1
ATOM 10684 C C . PHE D 1 259 ? -61.974 45.613 -48.334 1.00 85.86 259 PHE D C 1
ATOM 10685 O O . PHE D 1 259 ? -61.725 46.553 -49.089 1.00 85.64 259 PHE D O 1
ATOM 10693 N N . SER D 1 260 ? -62.098 45.742 -47.007 1.00 84.86 260 SER D N 1
ATOM 10694 C CA . SER D 1 260 ? -62.031 47.023 -46.304 1.00 85.67 260 SER D CA 1
ATOM 10695 C C . SER D 1 260 ? -60.571 47.411 -46.038 1.00 88.50 260 SER D C 1
ATOM 10696 O O . SER D 1 260 ? -60.086 48.414 -46.569 1.00 93.74 260 SER D O 1
ATOM 10699 N N . ASN D 1 261 ? -59.888 46.604 -45.214 1.00 89.24 261 ASN D N 1
ATOM 10700 C CA . ASN D 1 261 ? -5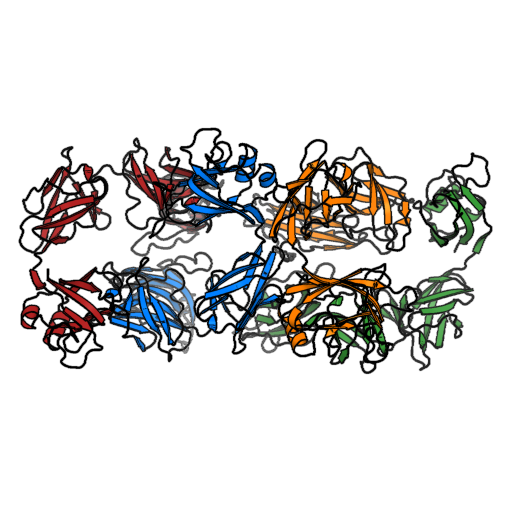8.539 46.891 -44.726 1.00 86.78 261 ASN D CA 1
ATOM 10701 C C . ASN D 1 261 ? -57.594 45.788 -45.207 1.00 86.32 261 ASN D C 1
ATOM 10702 O O . ASN D 1 261 ? -57.211 44.909 -44.431 1.00 88.02 261 ASN D O 1
ATOM 10707 N N . GLN D 1 262 ? -57.233 45.842 -46.493 1.00 80.66 262 GLN D N 1
ATOM 10708 C CA . GLN D 1 262 ? -56.292 44.891 -47.072 1.00 77.56 262 GLN D CA 1
ATOM 10709 C C . GLN D 1 262 ? -54.864 45.387 -46.822 1.00 77.82 262 GLN D C 1
ATOM 10710 O O . GLN D 1 262 ? -54.561 46.559 -47.044 1.00 81.88 262 GLN D O 1
ATOM 10716 N N . SER D 1 263 ? -54.008 44.472 -46.353 1.00 75.43 263 SER D N 1
ATOM 10717 C CA . SER D 1 263 ? -52.581 44.715 -46.130 1.00 72.53 263 SER D CA 1
ATOM 10718 C C . SER D 1 263 ? -51.813 43.404 -46.351 1.00 71.66 263 SER D C 1
ATOM 10719 O O . SER D 1 263 ? -52.370 42.437 -46.876 1.00 75.53 263 SER D O 1
ATOM 10722 N N . SER D 1 264 ? -50.536 43.378 -45.958 1.00 69.01 264 SER D N 1
ATOM 10723 C CA . SER D 1 264 ? -49.703 42.185 -46.085 1.00 68.52 264 SER D CA 1
ATOM 10724 C C . SER D 1 264 ? -50.193 41.078 -45.140 1.00 63.53 264 SER D C 1
ATOM 10725 O O . SER D 1 264 ? -50.341 39.933 -45.560 1.00 58.72 264 SER D O 1
ATOM 10728 N N . THR D 1 265 ? -50.447 41.436 -43.874 1.00 61.39 265 THR D N 1
ATOM 10729 C CA . THR D 1 265 ? -50.678 40.466 -42.794 1.00 56.82 265 THR D CA 1
ATOM 10730 C C . THR D 1 265 ? -52.166 40.360 -42.426 1.00 56.91 265 THR D C 1
ATOM 10731 O O . THR D 1 265 ? -52.536 39.484 -41.645 1.00 53.52 265 THR D O 1
ATOM 10735 N N . GLU D 1 266 ? -53.010 41.244 -42.972 1.00 59.07 266 GLU D N 1
ATOM 10736 C CA . GLU D 1 266 ? -54.418 41.315 -42.575 1.00 59.86 266 GLU D CA 1
ATOM 10737 C C . GLU D 1 266 ? -55.291 41.657 -43.783 1.00 59.00 266 GLU D C 1
ATOM 10738 O O . GLU D 1 266 ? -54.875 42.379 -44.687 1.00 57.44 266 GLU D O 1
ATOM 10744 N N . ILE D 1 267 ? -56.515 41.125 -43.761 1.00 59.59 267 ILE D N 1
ATOM 10745 C CA . ILE D 1 267 ? -57.535 41.416 -44.749 1.00 62.97 267 ILE D CA 1
ATOM 10746 C C . ILE D 1 267 ? -58.898 41.301 -44.059 1.00 62.31 267 ILE D C 1
ATOM 10747 O O . ILE D 1 267 ? -59.139 40.352 -43.317 1.00 57.81 267 ILE D O 1
ATOM 10752 N N . THR D 1 268 ? -59.758 42.299 -44.283 1.00 64.37 268 THR D N 1
ATOM 10753 C CA . THR D 1 268 ? -61.089 42.353 -43.683 1.00 66.52 268 THR D CA 1
ATOM 10754 C C . THR D 1 268 ? -62.134 42.401 -44.806 1.00 69.84 268 THR D C 1
ATOM 10755 O O . THR D 1 268 ? -61.969 43.138 -45.779 1.00 75.23 268 THR D O 1
ATOM 10759 N N . LEU D 1 269 ? -63.200 41.605 -44.655 1.00 70.25 269 LEU D N 1
ATOM 10760 C CA . LEU D 1 269 ? -64.263 41.493 -45.657 1.00 71.79 269 LEU D CA 1
ATOM 10761 C C . LEU D 1 269 ? -65.618 41.341 -44.956 1.00 72.92 269 LEU D C 1
ATOM 10762 O O . LEU D 1 269 ? -65.676 41.089 -43.751 1.00 70.72 269 LEU D O 1
ATOM 10767 N N . THR D 1 270 ? -66.697 41.506 -45.732 1.00 76.00 270 THR D N 1
ATOM 10768 C CA . THR D 1 270 ? -68.050 41.189 -45.285 1.00 76.48 270 THR D CA 1
ATOM 10769 C C . THR D 1 270 ? -68.369 39.745 -45.691 1.00 79.06 270 THR D C 1
ATOM 10770 O O . THR D 1 270 ? -68.515 39.441 -46.880 1.00 78.34 270 THR D O 1
ATOM 10774 N N . CYS D 1 271 ? -68.441 38.865 -44.685 1.00 78.71 271 CYS D N 1
ATOM 10775 C CA . CYS D 1 271 ? -68.851 37.472 -44.841 1.00 79.96 271 CYS D CA 1
ATOM 10776 C C . CYS D 1 271 ? -70.233 37.427 -45.489 1.00 83.72 271 CYS D C 1
ATOM 10777 O O . CYS D 1 271 ? -71.158 38.079 -45.008 1.00 86.61 271 CYS D O 1
ATOM 10780 N N . PRO D 1 272 ? -70.421 36.671 -46.596 1.00 87.55 272 PRO D N 1
ATOM 10781 C CA . PRO D 1 272 ? -71.685 36.697 -47.336 1.00 90.55 272 PRO D CA 1
ATOM 10782 C C . PRO D 1 272 ? -72.845 36.034 -46.576 1.00 92.30 272 PRO D C 1
ATOM 10783 O O . PRO D 1 272 ? -72.634 35.394 -45.542 1.00 89.62 272 PRO D O 1
ATOM 10787 N N . ASP D 1 273 ? -74.061 36.210 -47.107 1.00 93.48 273 ASP D N 1
ATOM 10788 C CA . ASP D 1 273 ? -75.295 35.707 -46.507 1.00 92.14 273 ASP D CA 1
ATOM 10789 C C . ASP D 1 273 ? -75.343 34.184 -46.688 1.00 90.72 273 ASP D C 1
ATOM 10790 O O . ASP D 1 273 ? -75.477 33.698 -47.810 1.00 96.55 273 ASP D O 1
ATOM 10795 N N . LEU D 1 274 ? -75.211 33.446 -45.578 1.00 87.79 274 LEU D N 1
ATOM 10796 C CA . LEU D 1 274 ? -75.203 31.978 -45.585 1.00 87.11 274 LEU D CA 1
ATOM 10797 C C . LEU D 1 274 ? -75.889 31.443 -44.319 1.00 86.19 274 LEU D C 1
ATOM 10798 O O . LEU D 1 274 ? -75.879 32.090 -43.267 1.00 83.43 274 LEU D O 1
ATOM 10803 N N . SER D 1 275 ? -76.478 30.246 -44.443 1.00 85.80 275 SER D N 1
ATOM 10804 C CA . SER D 1 275 ? -77.071 29.513 -43.323 1.00 85.22 275 SER D CA 1
ATOM 10805 C C . SER D 1 275 ? -75.956 28.950 -42.436 1.00 83.37 275 SER D C 1
ATOM 10806 O O . SER D 1 275 ? -74.808 28.867 -42.858 1.00 81.97 275 SER D O 1
ATOM 10809 N N . ASP D 1 276 ? -76.320 28.550 -41.213 1.00 84.16 276 ASP D N 1
ATOM 10810 C CA . ASP D 1 276 ? -75.376 27.988 -40.246 1.00 82.89 276 ASP D CA 1
ATOM 10811 C C . ASP D 1 276 ? -74.885 26.626 -40.753 1.00 85.16 276 ASP D C 1
ATOM 10812 O O . ASP D 1 276 ? -75.604 25.942 -41.479 1.00 86.76 276 ASP D O 1
ATOM 10817 N N . GLY D 1 277 ? -73.660 26.255 -40.361 1.00 83.61 277 GLY D N 1
ATOM 10818 C CA . GLY D 1 277 ? -73.075 24.950 -40.684 1.00 84.88 277 GLY D CA 1
ATOM 10819 C C . GLY D 1 277 ? -71.599 25.052 -41.033 1.00 82.69 277 GLY D C 1
ATOM 10820 O O . GLY D 1 277 ? -70.851 25.763 -40.368 1.00 80.47 277 GLY D O 1
ATOM 10821 N N . SER D 1 278 ? -71.192 24.320 -42.079 1.00 83.97 278 SER D N 1
ATOM 10822 C CA . SER D 1 278 ? -69.811 24.267 -42.559 1.00 82.18 278 SER D CA 1
ATOM 10823 C C . SER D 1 278 ? -69.774 24.502 -44.073 1.00 81.35 278 SER D C 1
ATOM 10824 O O . SER D 1 278 ? -70.598 23.962 -44.805 1.00 83.25 278 SER D O 1
ATOM 10827 N N . TYR D 1 279 ? -68.800 25.303 -44.520 1.00 80.98 279 TYR D N 1
ATOM 10828 C CA . TYR D 1 279 ? -68.590 25.621 -45.933 1.00 82.12 279 TYR D CA 1
ATOM 10829 C C . TYR D 1 279 ? -67.105 25.452 -46.273 1.00 80.06 279 TYR D C 1
ATOM 10830 O O . TYR D 1 279 ? -66.271 25.316 -45.37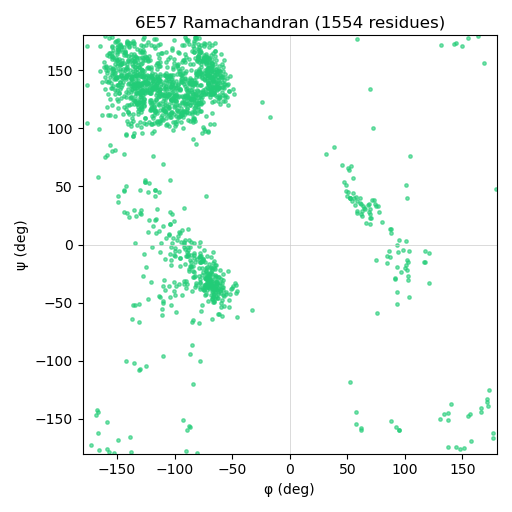6 1.00 76.15 279 TYR D O 1
ATOM 10839 N N . THR D 1 280 ? -66.797 25.468 -47.576 1.00 81.68 280 THR D N 1
ATOM 10840 C CA . THR D 1 280 ? -65.439 25.289 -48.096 1.00 80.18 280 THR D CA 1
ATOM 10841 C C . THR D 1 280 ? -64.963 26.587 -48.755 1.00 80.44 280 THR D C 1
ATOM 10842 O O . THR D 1 280 ? -65.562 27.039 -49.730 1.00 78.35 280 THR D O 1
ATOM 10846 N N . MET D 1 281 ? -63.867 27.152 -48.231 1.00 81.30 281 MET D N 1
ATOM 10847 C CA . MET D 1 281 ? -63.338 28.433 -48.694 1.00 80.71 281 MET D CA 1
ATOM 10848 C C . MET D 1 281 ? -62.050 28.215 -49.501 1.00 80.32 281 MET D C 1
ATOM 10849 O O . MET D 1 281 ? -61.177 27.438 -49.107 1.00 77.27 281 MET D O 1
ATOM 10854 N N . THR D 1 282 ? -61.960 28.929 -50.630 1.00 79.96 282 THR D N 1
ATOM 10855 C CA . THR D 1 282 ? -60.758 29.029 -51.454 1.00 78.83 282 THR D CA 1
ATOM 10856 C C . THR D 1 282 ? -60.554 30.499 -51.843 1.00 77.94 282 THR D C 1
ATOM 10857 O O . THR D 1 282 ? -61.406 31.345 -51.565 1.00 74.51 282 THR D O 1
ATOM 10861 N N . GLY D 1 283 ? -59.421 30.782 -52.492 1.00 78.67 283 GLY D N 1
ATOM 10862 C CA . GLY D 1 283 ? -59.069 32.129 -52.931 1.00 79.41 283 GLY D CA 1
ATOM 10863 C C . GLY D 1 283 ? -58.070 32.114 -54.076 1.00 80.36 283 GLY D C 1
ATOM 10864 O O . GLY D 1 283 ? -57.396 31.108 -54.315 1.00 76.60 283 GLY D O 1
ATOM 10865 N N . LYS D 1 284 ? -57.979 33.253 -54.774 1.00 83.25 284 LYS D N 1
ATOM 10866 C CA . LYS D 1 284 ? -57.107 33.434 -55.928 1.00 88.03 284 LYS D CA 1
ATOM 10867 C C . LYS D 1 284 ? -56.278 34.710 -55.734 1.00 85.24 284 LYS D C 1
ATOM 10868 O O . LYS D 1 284 ? -56.796 35.725 -55.265 1.00 85.96 284 LYS D O 1
ATOM 10874 N N . THR D 1 285 ? -54.991 34.635 -56.096 1.00 86.25 285 THR D N 1
ATOM 10875 C CA . THR D 1 285 ? -54.094 35.789 -56.120 1.00 86.32 285 THR D CA 1
ATOM 10876 C C . THR D 1 285 ? -54.286 36.531 -57.449 1.00 90.08 285 THR D C 1
ATOM 10877 O O . THR D 1 285 ? -55.003 36.054 -58.329 1.00 92.64 285 THR D O 1
ATOM 10881 N N . ARG D 1 286 ? -53.632 37.691 -57.586 1.00 93.06 286 ARG D N 1
ATOM 10882 C CA . ARG D 1 286 ? -53.679 38.490 -58.820 1.00 94.33 286 ARG D CA 1
ATOM 10883 C C . ARG D 1 286 ? -52.963 37.740 -59.953 1.00 95.02 286 ARG D C 1
ATOM 10884 O O . ARG D 1 286 ? -53.318 37.905 -61.117 1.00 96.73 286 ARG D O 1
ATOM 10892 N N . SER D 1 287 ? -51.964 36.921 -59.593 1.00 95.74 287 SER D N 1
ATOM 10893 C CA . SER D 1 287 ? -51.165 36.118 -60.533 1.00 96.12 287 SER D CA 1
ATOM 10894 C C . SER D 1 287 ? -52.039 35.080 -61.252 1.00 98.10 287 SER D C 1
ATOM 10895 O O . SER D 1 287 ? -51.783 34.750 -62.412 1.00 99.78 287 SER D O 1
ATOM 10898 N N . GLY D 1 288 ? -53.050 34.564 -60.542 1.00 99.16 288 GLY D N 1
ATOM 10899 C CA . GLY D 1 288 ? -53.909 33.482 -61.016 1.00 100.24 288 GLY D CA 1
ATOM 10900 C C . GLY D 1 288 ? -53.785 32.242 -60.145 1.00 100.89 288 GLY D C 1
ATOM 10901 O O . GLY D 1 288 ? -54.623 31.343 -60.223 1.00 99.85 288 GLY D O 1
ATOM 10902 N N . GLU D 1 289 ? -52.732 32.201 -59.317 1.00 99.45 289 GLU D N 1
ATOM 10903 C CA . GLU D 1 289 ? -52.451 31.086 -58.414 1.00 97.19 289 GLU D CA 1
ATOM 10904 C C . GLU D 1 289 ? -53.421 31.118 -57.228 1.00 92.63 289 GLU D C 1
ATOM 10905 O O . GLU D 1 289 ? -54.031 32.149 -56.936 1.00 94.99 289 GLU D O 1
ATOM 10911 N N . ALA D 1 290 ? -53.535 29.971 -56.549 1.00 85.14 290 ALA D N 1
ATOM 10912 C CA . ALA D 1 290 ? -54.477 29.777 -55.451 1.00 79.51 290 ALA D CA 1
ATOM 10913 C C . ALA D 1 290 ? -53.934 30.420 -54.170 1.00 74.45 290 ALA D C 1
ATOM 10914 O O . ALA D 1 290 ? -52.751 30.738 -54.076 1.00 74.67 290 ALA D O 1
ATOM 10916 N N . VAL D 1 291 ? -54.832 30.609 -53.198 1.00 72.54 291 VAL D N 1
ATOM 10917 C CA . VAL D 1 291 ? -54.486 31.010 -51.841 1.00 69.38 291 VAL D CA 1
ATOM 10918 C C . VAL D 1 291 ? -54.269 29.736 -51.017 1.00 68.33 291 VAL D C 1
ATOM 10919 O O . VAL D 1 291 ? -54.977 28.744 -51.201 1.00 69.43 291 VAL D O 1
ATOM 10923 N N . GLN D 1 292 ? -53.283 29.779 -50.115 1.00 64.17 292 GLN D N 1
ATOM 10924 C CA . GLN D 1 292 ? -52.986 28.672 -49.214 1.00 62.64 292 GLN D CA 1
ATOM 10925 C C . GLN D 1 292 ? -53.587 28.982 -47.837 1.00 59.63 292 GLN D C 1
ATOM 10926 O O . GLN D 1 292 ? -53.885 30.138 -47.528 1.00 58.72 292 GLN D O 1
ATOM 10932 N N . PHE D 1 293 ? -53.782 27.925 -47.039 1.00 58.28 293 PHE D N 1
ATOM 10933 C CA . PHE D 1 293 ? -54.368 28.005 -45.700 1.00 56.04 293 PHE D CA 1
ATOM 10934 C C . PHE D 1 293 ? -53.621 27.048 -44.762 1.00 54.79 293 PHE D C 1
ATOM 10935 O O . PHE D 1 293 ? -53.447 25.877 -45.091 1.00 55.53 293 PHE D O 1
ATOM 10943 N N . LEU D 1 294 ? -53.201 27.558 -43.598 1.00 52.06 294 LEU D N 1
ATOM 10944 C CA . LEU D 1 294 ? -52.406 26.806 -42.630 1.00 53.43 294 LEU D CA 1
ATOM 10945 C C . LEU D 1 294 ? -53.310 26.263 -41.515 1.00 57.30 294 LEU D C 1
ATOM 10946 O O . LEU D 1 294 ? -54.037 27.025 -40.873 1.00 58.47 294 LEU D O 1
ATOM 10951 N N . ASN D 1 295 ? -53.227 24.946 -41.286 1.00 58.67 295 ASN D N 1
ATOM 10952 C CA . ASN D 1 295 ? -53.969 24.241 -40.237 1.00 62.53 295 ASN D CA 1
ATOM 10953 C C . ASN D 1 295 ? -53.144 23.039 -39.755 1.00 66.16 295 ASN D C 1
ATOM 10954 O O . ASN D 1 295 ? -52.781 22.180 -40.559 1.00 69.08 295 ASN D O 1
ATOM 10959 N N . ASP D 1 296 ? -52.868 22.987 -38.445 1.00 67.49 296 ASP D N 1
ATOM 10960 C CA . ASP D 1 296 ? -52.129 21.885 -37.800 1.00 72.71 296 ASP D CA 1
ATOM 10961 C C . ASP D 1 296 ? -50.740 21.733 -38.439 1.00 75.76 296 ASP D C 1
ATOM 10962 O O . ASP D 1 296 ? -50.251 20.610 -38.607 1.00 77.96 296 ASP D O 1
ATOM 10967 N N . ASN D 1 297 ? -50.117 22.867 -38.786 1.00 74.73 297 ASN D N 1
ATOM 10968 C CA . ASN D 1 297 ? -48.786 22.922 -39.410 1.00 72.70 297 ASN D CA 1
ATOM 10969 C C . ASN D 1 297 ? -48.796 22.182 -40.756 1.00 73.77 297 ASN D C 1
ATOM 10970 O O . ASN D 1 297 ? -47.804 21.553 -41.130 1.00 73.69 297 ASN D O 1
ATOM 10975 N N . ILE D 1 298 ? -49.921 22.277 -41.476 1.00 69.45 298 ILE D N 1
ATOM 10976 C CA . ILE D 1 298 ? -50.111 21.657 -42.790 1.00 72.70 298 ILE D CA 1
ATOM 10977 C C . ILE D 1 298 ? -50.791 22.682 -43.707 1.00 67.55 298 ILE D C 1
ATOM 10978 O O . ILE D 1 298 ? -51.725 23.369 -43.294 1.00 63.46 298 ILE D O 1
ATOM 10983 N N . THR D 1 299 ? -50.312 22.765 -44.953 1.00 68.96 299 THR D N 1
ATOM 10984 C CA . THR D 1 299 ? -50.855 23.667 -45.962 1.00 68.21 299 THR D CA 1
ATOM 10985 C C . THR D 1 299 ? -51.897 22.920 -46.802 1.00 69.49 299 THR D C 1
ATOM 10986 O O . THR D 1 299 ? -51.761 21.725 -47.046 1.00 72.46 299 THR D O 1
ATOM 10990 N N . THR D 1 300 ? -52.936 23.650 -47.224 1.00 67.96 300 THR D N 1
ATOM 10991 C CA . THR D 1 300 ? -53.961 23.167 -48.150 1.00 68.68 300 THR D CA 1
ATOM 10992 C C . THR D 1 300 ? -54.419 24.341 -49.022 1.00 68.18 300 THR D C 1
ATOM 10993 O O . THR D 1 300 ? -54.096 25.491 -48.732 1.00 65.97 300 THR D O 1
ATOM 10997 N N . THR D 1 301 ? -55.178 24.035 -50.079 1.00 70.81 301 THR D N 1
ATOM 10998 C CA . THR D 1 301 ? -55.682 25.046 -51.007 1.00 70.53 301 THR D CA 1
ATOM 10999 C C . THR D 1 301 ? -57.148 25.385 -50.685 1.00 69.97 301 THR D C 1
ATOM 11000 O O . THR D 1 301 ? -57.731 26.271 -51.319 1.00 65.17 301 THR D O 1
ATOM 11004 N N . GLU D 1 302 ? -57.724 24.691 -49.691 1.00 70.92 302 GLU D N 1
ATOM 11005 C CA . GLU D 1 302 ? -59.117 24.869 -49.250 1.00 74.09 302 GLU D CA 1
ATOM 11006 C C . GLU D 1 302 ? -59.161 24.877 -47.715 1.00 71.64 302 GLU D C 1
ATOM 11007 O O . GLU D 1 302 ? -58.290 24.295 -47.065 1.00 71.52 302 GLU D O 1
ATOM 11013 N N . GLN D 1 303 ? -60.183 25.540 -47.154 1.00 71.80 303 GLN D N 1
ATOM 11014 C CA . GLN D 1 303 ? -60.353 25.712 -45.703 1.00 69.64 303 GLN D CA 1
ATOM 11015 C C . GLN D 1 303 ? -61.828 25.501 -45.338 1.00 70.49 303 GLN D C 1
ATOM 11016 O O . GLN D 1 303 ? -62.712 26.086 -45.966 1.00 71.36 303 GLN D O 1
ATOM 11022 N N . THR D 1 304 ? -62.074 24.674 -44.314 1.00 70.10 304 THR D N 1
ATOM 11023 C CA . THR D 1 304 ? -63.412 24.476 -43.761 1.00 71.23 304 THR D CA 1
ATOM 11024 C C . THR D 1 304 ? -63.735 25.647 -42.825 1.00 69.92 304 THR D C 1
ATOM 11025 O O . THR D 1 304 ? -62.959 25.950 -41.915 1.00 69.01 304 THR D O 1
ATOM 11029 N N . VAL D 1 305 ? -64.888 26.287 -43.063 1.00 73.08 305 VAL D N 1
ATOM 11030 C CA . VAL D 1 305 ? -65.338 27.464 -42.319 1.00 71.85 305 VAL D CA 1
ATOM 11031 C C . VAL D 1 305 ? -66.682 27.142 -41.652 1.00 74.27 305 VAL D C 1
ATOM 11032 O O . VAL D 1 305 ? -67.601 26.657 -42.311 1.00 76.15 305 VAL D O 1
ATOM 11036 N N . THR D 1 306 ? -66.777 27.426 -40.347 1.00 75.72 306 THR D N 1
ATOM 11037 C CA . THR D 1 306 ? -68.013 27.276 -39.572 1.00 76.72 306 THR D CA 1
ATOM 11038 C C . THR D 1 306 ? -68.697 28.646 -39.453 1.00 73.03 306 THR D C 1
ATOM 11039 O O . THR D 1 306 ? -68.261 29.495 -38.672 1.00 72.18 306 THR D O 1
ATOM 11043 N N . VAL D 1 307 ? -69.765 28.847 -40.236 1.00 69.87 307 VAL D N 1
ATOM 11044 C CA . VAL D 1 307 ? -70.498 30.115 -40.283 1.00 67.59 307 VAL D CA 1
ATOM 11045 C C . VAL D 1 307 ? -71.654 30.063 -39.273 1.00 67.50 307 VAL D C 1
ATOM 11046 O O . VAL D 1 307 ? -72.223 29.000 -39.025 1.00 67.31 307 VAL D O 1
ATOM 11050 N N . SER D 1 308 ? -71.971 31.229 -38.694 1.00 66.14 308 SER D N 1
ATOM 11051 C CA . SER D 1 308 ? -73.078 31.417 -37.748 1.00 66.09 308 SER D CA 1
ATOM 11052 C C . SER D 1 308 ? -73.816 32.722 -38.076 1.00 65.64 308 SER D C 1
ATOM 11053 O O . SER D 1 308 ? -73.280 33.588 -38.769 1.00 68.50 308 SER D O 1
ATOM 11056 N N . THR D 1 309 ? -75.048 32.844 -37.568 1.00 65.36 309 THR D N 1
ATOM 11057 C CA . THR D 1 309 ? -75.797 34.103 -37.569 1.00 62.37 309 THR D CA 1
ATOM 11058 C C . THR D 1 309 ? -75.965 34.558 -36.113 1.00 57.38 309 THR D C 1
ATOM 11059 O O . THR D 1 309 ? -76.346 33.763 -35.257 1.00 56.35 309 THR D O 1
ATOM 11063 N N . GLU D 1 310 ? -75.659 35.833 -35.849 1.00 54.54 310 GLU D N 1
ATOM 11064 C CA . GLU D 1 310 ? -75.684 36.399 -34.499 1.00 53.66 310 GLU D CA 1
ATOM 11065 C C . GLU D 1 310 ? -77.068 37.006 -34.234 1.00 50.56 310 GLU D C 1
ATOM 11066 O O . GLU D 1 310 ? -77.450 37.984 -34.868 1.00 50.35 310 GLU D O 1
ATOM 11072 N N . ILE D 1 311 ? -77.803 36.406 -33.291 1.00 49.08 311 ILE D N 1
ATOM 11073 C CA . ILE D 1 311 ? -79.141 36.841 -32.896 1.00 49.54 311 ILE D CA 1
ATOM 11074 C C . ILE D 1 311 ? -79.032 37.617 -31.579 1.00 46.39 311 ILE D C 1
ATOM 11075 O O . ILE D 1 311 ? -78.416 37.145 -30.637 1.00 45.83 311 ILE D O 1
ATOM 11080 N N . THR D 1 312 ? -79.649 38.800 -31.528 1.00 45.07 312 THR D N 1
ATOM 11081 C CA . THR D 1 312 ? -79.668 39.641 -30.333 1.00 43.26 312 THR D CA 1
ATOM 11082 C C . THR D 1 312 ? -80.823 39.199 -29.428 1.00 43.65 312 THR D C 1
ATOM 11083 O O . THR D 1 312 ? -81.966 39.138 -29.870 1.00 45.75 312 THR D O 1
ATOM 11087 N N . LEU D 1 313 ? -80.504 38.889 -28.167 1.00 41.97 313 LEU D N 1
ATOM 11088 C CA . LEU D 1 313 ? -81.484 38.437 -27.174 1.00 42.33 313 LEU D CA 1
ATOM 11089 C C . LEU D 1 313 ? -82.001 39.633 -26.370 1.00 42.00 313 LEU D C 1
ATOM 11090 O O . LEU D 1 313 ? -83.191 39.723 -26.099 1.00 43.45 313 LEU D O 1
ATOM 11095 N N . TRP D 1 314 ? -81.083 40.522 -25.978 1.00 41.42 314 TRP D N 1
ATOM 11096 C CA . TRP D 1 314 ? -81.388 41.672 -25.136 1.00 41.53 314 TRP D CA 1
ATOM 11097 C C . TRP D 1 314 ? -80.403 42.804 -25.445 1.00 40.35 314 TRP D C 1
ATOM 11098 O O . TRP D 1 314 ? -79.268 42.556 -25.833 1.00 40.52 314 TRP D O 1
ATOM 11109 N N . SER D 1 315 ? -80.872 44.043 -25.263 1.00 40.06 315 SER D N 1
ATOM 11110 C CA . SER D 1 315 ? -80.116 45.264 -25.526 1.00 37.85 315 SER D CA 1
ATOM 11111 C C . SER D 1 315 ? -80.611 46.359 -24.574 1.00 37.60 315 SER D C 1
ATOM 11112 O O . SER D 1 315 ? -81.812 46.484 -24.349 1.00 37.26 315 SER D O 1
ATOM 11115 N N . GLY D 1 316 ? -79.681 47.132 -24.006 1.00 36.71 316 GLY D N 1
ATOM 11116 C CA . GLY D 1 316 ? -80.024 48.200 -23.070 1.00 37.42 316 GLY D CA 1
ATOM 11117 C C . GLY D 1 316 ? -78.810 48.708 -22.313 1.00 35.87 316 GLY D C 1
ATOM 11118 O O . GLY D 1 316 ? -77.735 48.845 -22.882 1.00 34.62 316 GLY D O 1
ATOM 11119 N N . HIS D 1 317 ? -79.005 48.997 -21.022 1.00 37.61 317 HIS D N 1
ATOM 11120 C CA . HIS D 1 317 ? -77.961 49.532 -20.146 1.00 38.02 317 HIS D CA 1
ATOM 11121 C C . HIS D 1 317 ? -78.380 49.288 -18.693 1.00 39.22 317 HIS D C 1
ATOM 11122 O O . HIS D 1 317 ? -78.821 50.207 -18.005 1.00 41.40 317 HIS D O 1
ATOM 11129 N N . HIS D 1 318 ? -78.251 48.030 -18.256 1.00 38.42 318 HIS D N 1
ATOM 11130 C CA . HIS D 1 318 ? -78.789 47.555 -16.985 1.00 38.83 318 HIS D CA 1
ATOM 11131 C C . HIS D 1 318 ? -77.665 47.397 -15.955 1.00 39.88 318 HIS D C 1
ATOM 11132 O O . HIS D 1 318 ? -76.819 46.508 -16.085 1.00 38.81 318 HIS D O 1
ATOM 11139 N N . TYR D 1 319 ? -77.689 48.245 -14.920 1.00 40.60 319 TYR D N 1
ATOM 11140 C CA . TYR D 1 319 ? -76.670 48.239 -13.879 1.00 41.66 319 TYR D CA 1
ATOM 11141 C C . TYR D 1 319 ? -76.825 46.985 -13.010 1.00 43.20 319 TYR D C 1
ATOM 11142 O O . TYR D 1 319 ? -77.946 46.531 -12.761 1.00 42.68 319 TYR D O 1
ATOM 11151 N N . VAL D 1 320 ? -75.684 46.448 -12.557 1.00 44.34 320 VAL D N 1
ATOM 11152 C CA . VAL D 1 320 ? -75.613 45.242 -11.729 1.00 46.01 320 VAL D CA 1
ATOM 11153 C C . VAL D 1 320 ? -74.760 45.544 -10.493 1.00 46.56 320 VAL D C 1
ATOM 11154 O O . VAL D 1 320 ? -73.659 46.080 -10.616 1.00 45.93 320 VAL D O 1
ATOM 11158 N N . SER D 1 321 ? -75.276 45.175 -9.316 1.00 48.83 321 SER D N 1
ATOM 11159 C CA . SER D 1 321 ? -74.571 45.349 -8.043 1.00 51.81 321 SER D CA 1
ATOM 11160 C C . SER D 1 321 ? -75.204 44.468 -6.960 1.00 53.14 321 SER D C 1
ATOM 11161 O O . SER D 1 321 ? -76.323 44.726 -6.518 1.00 52.73 321 SER D O 1
ATOM 11164 N N . TRP D 1 322 ? -74.456 43.449 -6.521 1.00 54.27 322 TRP D N 1
ATOM 11165 C CA . TRP D 1 322 ? -74.927 42.497 -5.512 1.00 57.19 322 TRP D CA 1
ATOM 11166 C C . TRP D 1 322 ? -75.068 43.166 -4.133 1.00 60.34 322 TRP D C 1
ATOM 11167 O O . TRP D 1 322 ? -75.642 42.566 -3.222 1.00 61.28 322 TRP D O 1
ATOM 11178 N N . ASP D 1 323 ? -74.559 44.399 -3.991 1.00 62.49 323 ASP D N 1
ATOM 11179 C CA . ASP D 1 323 ? -74.715 45.211 -2.773 1.00 65.43 323 ASP D CA 1
ATOM 11180 C C . ASP D 1 323 ? -76.198 45.524 -2.523 1.00 65.56 323 ASP D C 1
ATOM 11181 O O . ASP D 1 323 ? -76.626 45.606 -1.373 1.00 65.70 323 ASP D O 1
ATOM 11186 N N . LYS D 1 324 ? -76.966 45.704 -3.606 1.00 66.21 324 LYS D N 1
ATOM 11187 C CA . LYS D 1 324 ? -78.395 46.048 -3.551 1.00 67.82 324 LYS D CA 1
ATOM 11188 C C . LYS D 1 324 ? -79.167 44.985 -2.767 1.00 70.23 324 LYS D C 1
ATOM 11189 O O . LYS D 1 324 ? -78.758 43.827 -2.713 1.00 69.72 324 LYS D O 1
ATOM 11195 N N . PRO D 1 325 ? -80.310 45.344 -2.137 1.00 73.41 325 PRO D N 1
ATOM 11196 C CA . PRO D 1 325 ? -81.105 44.384 -1.369 1.00 76.60 325 PRO D CA 1
ATOM 11197 C C . PRO D 1 325 ? -81.869 43.388 -2.255 1.00 80.35 325 PRO D C 1
ATOM 11198 O O . PRO D 1 325 ? -82.051 43.634 -3.452 1.00 80.50 325 PRO D O 1
ATOM 11202 N N . ASP D 1 326 ? -82.310 42.281 -1.642 1.00 82.67 326 ASP D N 1
ATOM 11203 C CA . ASP D 1 326 ? -83.027 41.199 -2.316 1.00 82.73 326 ASP D CA 1
ATOM 11204 C C . ASP D 1 326 ? -84.305 41.752 -2.961 1.00 81.06 326 ASP D C 1
ATOM 11205 O O . ASP D 1 326 ? -85.076 42.463 -2.315 1.00 82.30 326 ASP D O 1
ATOM 11210 N N . GLY D 1 327 ? -84.508 41.414 -4.240 1.00 77.60 327 GLY D N 1
ATOM 11211 C CA . GLY D 1 327 ? -85.702 41.788 -4.990 1.00 77.06 327 GLY D CA 1
ATOM 11212 C C . GLY D 1 327 ? -85.574 43.144 -5.667 1.00 75.47 327 GLY D C 1
ATOM 11213 O O . GLY D 1 327 ? -86.563 43.668 -6.183 1.00 72.97 327 GLY D O 1
ATOM 11214 N N . ASP D 1 328 ? -84.361 43.714 -5.670 1.00 74.69 328 ASP D N 1
ATOM 11215 C CA . ASP D 1 328 ? -84.075 44.955 -6.390 1.00 70.66 328 ASP D CA 1
ATOM 11216 C C . ASP D 1 328 ? -83.807 44.604 -7.851 1.00 64.75 328 ASP D C 1
ATOM 11217 O O . ASP D 1 328 ? -82.987 43.733 -8.132 1.00 62.45 328 ASP D O 1
ATOM 11222 N N . PRO D 1 329 ? -84.490 45.259 -8.821 1.00 63.84 329 PRO D N 1
ATOM 11223 C CA . PRO D 1 329 ? -84.255 45.003 -10.244 1.00 61.58 329 PRO D CA 1
ATOM 11224 C C . PRO D 1 329 ? -82.778 44.990 -10.671 1.00 57.92 329 PRO D C 1
ATOM 11225 O O . PRO D 1 329 ? -82.418 44.233 -11.575 1.00 55.81 329 PRO D O 1
ATOM 11229 N N . ASN D 1 330 ? -81.949 45.818 -10.018 1.00 56.21 330 ASN D N 1
ATOM 11230 C CA . ASN D 1 330 ? -80.552 46.036 -10.410 1.00 55.18 330 ASN D CA 1
ATOM 11231 C C . ASN D 1 330 ? -79.583 45.293 -9.473 1.00 53.33 330 ASN D C 1
ATOM 11232 O O . ASN D 1 330 ? -78.393 45.596 -9.462 1.00 54.24 330 ASN D O 1
ATOM 11237 N N . LYS D 1 331 ? -80.077 44.310 -8.709 1.00 53.91 331 LYS D N 1
ATOM 11238 C CA . LYS D 1 331 ? -79.203 43.420 -7.921 1.00 54.43 331 LYS D CA 1
ATOM 11239 C C . LYS D 1 331 ? -78.503 42.424 -8.857 1.00 52.13 331 LYS D C 1
ATOM 11240 O O . LYS D 1 331 ? -77.357 42.025 -8.612 1.00 49.75 331 LYS D O 1
ATOM 11246 N N . THR D 1 332 ? -79.225 42.007 -9.906 1.00 47.44 332 THR D N 1
ATOM 11247 C CA . THR D 1 332 ? -78.715 41.135 -10.950 1.00 44.69 332 THR D CA 1
ATOM 11248 C C . THR D 1 332 ? -79.264 41.590 -12.304 1.00 43.99 332 THR D C 1
ATOM 11249 O O . THR D 1 332 ? -80.086 42.507 -12.379 1.00 42.96 332 THR D O 1
ATOM 11253 N N . PHE D 1 333 ? -78.793 40.930 -13.365 1.00 42.69 333 PHE D N 1
ATOM 11254 C CA . PHE D 1 333 ? -79.417 40.977 -14.674 1.00 43.65 333 PHE D CA 1
ATOM 11255 C C . PHE D 1 333 ? -80.062 39.616 -14.960 1.00 44.24 333 PHE D C 1
ATOM 11256 O O . PHE D 1 333 ? -79.360 38.617 -15.088 1.00 44.32 333 PHE D O 1
ATOM 11264 N N . GLY D 1 334 ? -81.397 39.594 -15.062 1.00 46.67 334 GLY D N 1
ATOM 11265 C CA . GLY D 1 334 ? -82.147 38.378 -15.363 1.00 46.42 334 GLY D CA 1
ATOM 11266 C C . GLY D 1 334 ? -83.354 38.660 -16.239 1.00 46.03 334 GLY D C 1
ATOM 11267 O O . GLY D 1 334 ? -84.440 38.153 -15.974 1.00 46.99 334 GLY D O 1
ATOM 11268 N N . LEU D 1 335 ? -83.143 39.441 -17.304 1.00 44.89 335 LEU D N 1
ATOM 11269 C CA . LEU D 1 335 ? -84.222 39.936 -18.161 1.00 46.57 335 LEU D CA 1
ATOM 11270 C C . LEU D 1 335 ? -84.373 39.074 -19.424 1.00 48.09 335 LEU D C 1
ATOM 11271 O O . LEU D 1 335 ? -85.199 39.384 -20.290 1.00 47.59 335 LEU D O 1
ATOM 11276 N N . ILE D 1 336 ? -83.591 37.994 -19.530 1.00 47.92 336 ILE D N 1
ATOM 11277 C CA . ILE D 1 336 ? -83.792 36.991 -20.570 1.00 49.74 336 ILE D CA 1
ATOM 11278 C C . ILE D 1 336 ? -84.471 35.780 -19.932 1.00 51.17 336 ILE D C 1
ATOM 11279 O O . ILE D 1 336 ? -83.855 35.075 -19.137 1.00 51.85 336 ILE D O 1
ATOM 11284 N N . PRO D 1 337 ? -85.763 35.511 -20.237 1.00 54.52 337 PRO D N 1
ATOM 11285 C CA . PRO D 1 337 ? -86.473 34.380 -19.634 1.00 56.11 337 PRO D CA 1
ATOM 11286 C C . PRO D 1 337 ? -85.910 33.005 -20.034 1.00 57.32 337 PRO D C 1
ATOM 11287 O O . PRO D 1 337 ? -85.123 32.892 -20.978 1.00 56.39 337 PRO D O 1
ATOM 11291 N N . MET D 1 338 ? -86.336 31.975 -19.294 1.00 58.83 338 MET D N 1
ATOM 11292 C CA . MET D 1 338 ? -85.782 30.624 -19.370 1.00 60.41 338 MET D CA 1
ATOM 11293 C C . MET D 1 338 ? -86.081 29.985 -20.732 1.00 61.27 338 MET D C 1
ATOM 11294 O O . MET D 1 338 ? -85.252 29.245 -21.257 1.00 61.71 338 MET D O 1
ATOM 11299 N N . ASP D 1 339 ? -87.264 30.266 -21.289 1.00 61.49 339 ASP D N 1
ATOM 11300 C CA . ASP D 1 339 ? -87.731 29.597 -22.509 1.00 63.77 339 ASP D CA 1
ATOM 11301 C C . ASP D 1 339 ? -86.887 30.030 -23.721 1.00 62.13 339 ASP D C 1
ATOM 11302 O O . ASP D 1 339 ? -86.848 29.317 -24.724 1.00 64.18 339 ASP D O 1
ATOM 11307 N N . VAL D 1 340 ? -86.202 31.177 -23.626 1.00 59.35 340 VAL D N 1
ATOM 11308 C CA . VAL D 1 340 ? -85.283 31.631 -24.679 1.00 58.55 340 VAL D CA 1
ATOM 11309 C C . VAL D 1 340 ? -84.070 30.694 -24.721 1.00 58.87 340 VAL D C 1
ATOM 11310 O O . VAL D 1 340 ? -83.616 30.313 -25.803 1.00 61.87 340 VAL D O 1
ATOM 11314 N N . PHE D 1 341 ? -83.558 30.342 -23.534 1.00 57.22 341 PHE D N 1
ATOM 11315 C CA . PHE D 1 341 ? -82.364 29.508 -23.376 1.00 56.30 341 PHE D CA 1
ATOM 11316 C C . PHE D 1 341 ? -82.666 28.049 -23.744 1.00 58.68 341 PHE D C 1
ATOM 11317 O O . PHE D 1 341 ? -81.758 27.305 -24.123 1.00 59.87 341 PHE D O 1
ATOM 11325 N N . ALA D 1 342 ? -83.937 27.647 -23.631 1.00 58.57 342 ALA D N 1
ATOM 11326 C CA . ALA D 1 342 ? -84.386 26.318 -24.045 1.00 61.03 342 ALA D CA 1
ATOM 11327 C C . ALA D 1 342 ? -84.222 26.144 -25.564 1.00 61.35 342 ALA D C 1
ATOM 11328 O O . ALA D 1 342 ? -83.982 25.038 -26.034 1.00 63.90 342 ALA D O 1
ATOM 11330 N N . GLY D 1 343 ? -84.350 27.244 -26.317 1.00 60.69 343 GLY D N 1
ATOM 11331 C CA . GLY D 1 343 ? -84.218 27.249 -27.777 1.00 61.14 343 GLY D CA 1
ATOM 11332 C C . GLY D 1 343 ? -82.772 27.169 -28.246 1.00 59.81 343 GLY D C 1
ATOM 11333 O O . GLY D 1 343 ? -82.510 26.698 -29.353 1.00 60.70 343 GLY D O 1
ATOM 11334 N N . ILE D 1 344 ? -81.834 27.639 -27.413 1.00 58.10 344 ILE D N 1
ATOM 11335 C CA . ILE D 1 344 ? -80.402 27.649 -27.743 1.00 57.03 344 ILE D CA 1
ATOM 11336 C C . ILE D 1 344 ? -79.886 26.204 -27.753 1.00 57.65 344 ILE D C 1
ATOM 11337 O O . ILE D 1 344 ? -80.228 25.416 -26.871 1.00 59.12 344 ILE D O 1
ATOM 11342 N N . THR D 1 345 ? -79.058 25.876 -28.752 1.00 57.10 345 THR D N 1
ATOM 11343 C CA . THR D 1 345 ? -78.471 24.542 -28.889 1.00 58.70 345 THR D CA 1
ATOM 11344 C C . THR D 1 345 ? -77.062 24.541 -28.280 1.00 57.58 345 THR D C 1
ATOM 11345 O O . THR D 1 345 ? -76.410 25.581 -28.193 1.00 56.96 345 THR D O 1
ATOM 11349 N N . ALA D 1 346 ? -76.616 23.352 -27.861 1.00 58.64 346 ALA D N 1
ATOM 11350 C CA . ALA D 1 346 ? -75.316 23.143 -27.233 1.00 56.51 346 ALA D CA 1
ATOM 11351 C C . ALA D 1 346 ? -74.196 23.531 -28.207 1.00 55.22 346 ALA D C 1
ATOM 11352 O O . ALA D 1 346 ? -74.247 23.189 -29.384 1.00 54.88 346 ALA D O 1
ATOM 11354 N N . GLY D 1 347 ? -73.195 24.255 -27.692 1.00 53.81 347 GLY D N 1
ATOM 11355 C CA . GLY D 1 347 ? -72.040 24.716 -28.469 1.00 54.52 347 GLY D CA 1
ATOM 11356 C C . GLY D 1 347 ? -72.182 26.156 -28.942 1.00 53.53 347 GLY D C 1
ATOM 11357 O O . GLY D 1 347 ? -71.250 26.712 -29.526 1.00 53.52 347 GLY D O 1
ATOM 11358 N N . SER D 1 348 ? -73.348 26.764 -28.690 1.00 53.21 348 SER D N 1
ATOM 11359 C CA . SER D 1 348 ? -73.624 28.139 -29.089 1.00 51.65 348 SER D CA 1
ATOM 11360 C C . SER D 1 348 ? -72.766 29.093 -28.251 1.00 50.54 348 SER D C 1
ATOM 11361 O O . SER D 1 348 ? -72.556 28.855 -27.061 1.00 49.31 348 SER D O 1
ATOM 11364 N N . THR D 1 349 ? -72.267 30.155 -28.896 1.00 51.08 349 THR D N 1
ATOM 11365 C CA . THR D 1 349 ? -71.467 31.190 -28.243 1.00 49.47 349 THR D CA 1
ATOM 11366 C C . THR D 1 349 ? -72.382 32.341 -27.802 1.00 47.66 349 THR D C 1
ATOM 11367 O O . THR D 1 349 ? -72.961 33.041 -28.637 1.00 48.39 349 THR D O 1
ATOM 11371 N N . LEU D 1 350 ? -72.497 32.518 -26.480 1.00 44.78 350 LEU D N 1
ATOM 11372 C CA . LEU D 1 350 ? -73.178 33.655 -25.873 1.00 43.05 350 LEU D CA 1
ATOM 11373 C C . LEU D 1 350 ? -72.162 34.788 -25.696 1.00 42.70 350 LEU D C 1
ATOM 11374 O O . LEU D 1 350 ? -71.063 34.560 -25.195 1.00 43.48 350 LEU D O 1
ATOM 11379 N N . LYS D 1 351 ? -72.538 35.996 -26.126 1.00 43.27 351 LYS D N 1
ATOM 11380 C CA . LYS D 1 351 ? -71.726 37.199 -25.944 1.00 43.11 351 LYS D CA 1
ATOM 11381 C C . LYS D 1 351 ? -72.489 38.179 -25.049 1.00 41.77 351 LYS D C 1
ATOM 11382 O O . LYS D 1 351 ? -73.681 38.403 -25.243 1.00 41.51 351 LYS D O 1
ATOM 11388 N N . VAL D 1 352 ? -71.784 38.749 -24.069 1.00 40.18 352 VAL D N 1
ATOM 11389 C CA . VAL D 1 352 ? -72.310 39.807 -23.228 1.00 38.32 352 VAL D CA 1
ATOM 11390 C C . VAL D 1 352 ? -71.399 41.024 -23.400 1.00 36.64 352 VAL D C 1
ATOM 11391 O O . VAL D 1 352 ? -70.211 40.947 -23.108 1.00 36.31 352 VAL D O 1
ATOM 11395 N N . VAL D 1 353 ? -71.967 42.122 -23.910 1.00 36.09 353 VAL D N 1
ATOM 11396 C CA . VAL D 1 353 ? -71.270 43.399 -24.004 1.00 35.72 353 VAL D CA 1
ATOM 11397 C C . VAL D 1 353 ? -71.530 44.162 -22.702 1.00 37.25 353 VAL D C 1
ATOM 11398 O O . VAL D 1 353 ? -72.684 44.310 -22.296 1.00 39.48 353 VAL D O 1
ATOM 11402 N N . TYR D 1 354 ? -70.454 44.631 -22.059 1.00 36.84 354 TYR D N 1
ATOM 11403 C CA . TYR D 1 354 ? -70.536 45.305 -20.767 1.00 37.66 354 TYR D CA 1
ATOM 11404 C C . TYR D 1 354 ? -69.808 46.655 -20.835 1.00 37.97 354 TYR D C 1
ATOM 11405 O O . TYR D 1 354 ? -68.959 46.878 -21.704 1.00 37.58 354 TYR D O 1
ATOM 11414 N N . SER D 1 355 ? -70.166 47.548 -19.906 1.00 38.45 355 SER D N 1
ATOM 11415 C CA . SER D 1 355 ? -69.517 48.849 -19.730 1.00 38.99 355 SER D CA 1
ATOM 11416 C C . SER D 1 355 ? -69.420 49.169 -18.234 1.00 40.05 355 SER D C 1
ATOM 11417 O O . SER D 1 355 ? -70.238 48.703 -17.440 1.00 40.99 355 SER D O 1
ATOM 11420 N N . ILE D 1 356 ? -68.406 49.959 -17.866 1.00 42.53 356 ILE D N 1
ATOM 11421 C CA . ILE D 1 356 ? -68.082 50.223 -16.464 1.00 45.51 356 ILE D CA 1
ATOM 11422 C C . ILE D 1 356 ? -68.972 51.356 -15.942 1.00 45.79 356 ILE D C 1
ATOM 11423 O O . ILE D 1 356 ? -69.457 52.181 -16.714 1.00 47.68 356 ILE D O 1
ATOM 11428 N N . GLU D 1 357 ? -69.177 51.365 -14.620 1.00 47.98 357 GLU D N 1
ATOM 11429 C CA . GLU D 1 357 ? -69.731 52.501 -13.895 1.00 47.80 357 GLU D CA 1
ATOM 11430 C C . GLU D 1 357 ? -68.573 53.235 -13.224 1.00 49.04 357 GLU D C 1
ATOM 11431 O O . GLU D 1 357 ? -68.121 52.817 -12.162 1.00 49.14 357 GLU D O 1
ATOM 11437 N N . PRO D 1 358 ? -68.055 54.343 -13.808 1.00 50.83 358 PRO D N 1
ATOM 11438 C CA . PRO D 1 358 ? -66.836 54.983 -13.306 1.00 50.15 358 PRO D CA 1
ATOM 11439 C C . PRO D 1 358 ? -66.813 55.253 -11.791 1.00 49.99 358 PRO D C 1
ATOM 11440 O O . PRO D 1 358 ? -65.759 55.134 -11.171 1.00 50.47 358 PRO D O 1
ATOM 11444 N N . THR D 1 359 ? -67.973 55.594 -11.213 1.00 50.95 359 THR D N 1
ATOM 11445 C CA . THR D 1 359 ? -68.079 55.959 -9.794 1.00 52.96 359 THR D CA 1
ATOM 11446 C C . THR D 1 359 ? -67.902 54.725 -8.898 1.00 55.35 359 THR D C 1
ATOM 11447 O O . THR D 1 359 ? -67.629 54.866 -7.708 1.00 58.28 359 THR D O 1
ATOM 11451 N N . ALA D 1 360 ? -68.078 53.528 -9.469 1.00 55.67 360 ALA D N 1
ATOM 11452 C CA . ALA D 1 360 ? -67.880 52.269 -8.753 1.00 56.14 360 ALA D CA 1
ATOM 11453 C C . ALA D 1 360 ? -66.387 52.052 -8.472 1.00 57.25 360 ALA D C 1
ATOM 11454 O O . ALA D 1 360 ? -65.519 52.485 -9.235 1.00 54.68 360 ALA D O 1
ATOM 11456 N N . GLU D 1 361 ? -66.128 51.327 -7.380 1.00 61.97 361 GLU D N 1
ATOM 11457 C CA . GLU D 1 361 ? -64.811 51.216 -6.745 1.00 63.91 361 GLU D CA 1
ATOM 11458 C C . GLU D 1 361 ? -64.036 50.034 -7.358 1.00 59.60 361 GLU D C 1
ATOM 11459 O O . GLU D 1 361 ? -62.809 50.088 -7.458 1.00 62.63 361 GLU D O 1
ATOM 11465 N N . TYR D 1 362 ? -64.763 48.985 -7.777 1.00 55.82 362 TYR D N 1
ATOM 11466 C CA . TYR D 1 362 ? -64.231 47.843 -8.547 1.00 51.32 362 TYR D CA 1
ATOM 11467 C C . TYR D 1 362 ? -65.287 47.378 -9.562 1.00 48.20 362 TYR D C 1
ATOM 11468 O O . TYR D 1 362 ? -66.466 47.709 -9.425 1.00 44.60 362 TYR D O 1
ATOM 11477 N N . HIS D 1 363 ? -64.860 46.601 -10.567 1.00 47.09 363 HIS D N 1
ATOM 11478 C CA . HIS D 1 363 ? -65.764 46.078 -11.606 1.00 47.11 363 HIS D CA 1
ATOM 11479 C C . HIS D 1 363 ? -65.557 44.568 -11.775 1.00 48.28 363 HIS D C 1
ATOM 11480 O O . HIS D 1 363 ? -64.561 44.138 -12.360 1.00 49.42 363 HIS D O 1
ATOM 11487 N N . LYS D 1 364 ? -66.517 43.787 -11.261 1.00 49.59 364 LYS D N 1
ATOM 11488 C CA . LYS D 1 364 ? -66.545 42.327 -11.360 1.00 51.08 364 LYS D CA 1
ATOM 11489 C C . LYS D 1 364 ? -67.867 41.888 -11.999 1.00 47.77 364 LYS D C 1
ATOM 11490 O O . LYS D 1 364 ? -68.919 42.414 -11.648 1.00 47.26 364 LYS D O 1
ATOM 11496 N N . MET D 1 365 ? -67.806 40.911 -12.913 1.00 46.64 365 MET D N 1
ATOM 11497 C CA . MET D 1 365 ? -69.011 40.280 -13.477 1.00 48.89 365 MET D CA 1
ATOM 11498 C C . MET D 1 365 ? -68.836 38.755 -13.486 1.00 47.83 365 MET D C 1
ATOM 11499 O O . MET D 1 365 ? -67.714 38.254 -13.550 1.00 48.79 365 MET D O 1
ATOM 11504 N N . GLN D 1 366 ? -69.962 38.035 -13.420 1.00 47.84 366 GLN D N 1
ATOM 11505 C CA . GLN D 1 366 ? -69.996 36.577 -13.562 1.00 47.62 366 GLN D CA 1
ATOM 11506 C C . GLN D 1 366 ? -71.333 36.167 -14.188 1.00 47.17 366 GLN D C 1
ATOM 11507 O O . GLN D 1 366 ? -72.379 36.697 -13.815 1.00 46.85 366 GLN D O 1
ATOM 11513 N N . LEU D 1 367 ? -71.271 35.225 -15.138 1.00 46.00 367 LEU D N 1
ATOM 11514 C CA . LEU D 1 367 ? -72.449 34.567 -15.709 1.00 44.97 367 LEU D CA 1
ATOM 11515 C C . LEU D 1 367 ? -72.811 33.369 -14.825 1.00 45.79 367 LEU D C 1
ATOM 11516 O O . LEU D 1 367 ? -71.949 32.552 -14.519 1.00 45.72 367 LEU D O 1
ATOM 11521 N N . ALA D 1 368 ? -74.088 33.270 -14.434 1.00 47.67 368 ALA D N 1
ATOM 11522 C CA . ALA D 1 368 ? -74.535 32.268 -13.468 1.00 49.29 368 ALA D CA 1
ATOM 11523 C C . ALA D 1 368 ? -75.982 31.849 -13.744 1.00 49.34 368 ALA D C 1
ATOM 11524 O O . ALA D 1 368 ? -76.638 32.384 -14.632 1.00 49.23 368 ALA D O 1
ATOM 11526 N N . THR D 1 369 ? -76.445 30.873 -12.955 1.00 51.43 369 THR D N 1
ATOM 11527 C CA . THR D 1 369 ? -77.819 30.398 -12.947 1.00 53.47 369 THR D CA 1
ATOM 11528 C C . THR D 1 369 ? -78.626 31.217 -11.934 1.00 53.80 369 THR D C 1
ATOM 11529 O O . THR D 1 369 ? -78.071 32.051 -11.226 1.00 53.98 369 THR D O 1
ATOM 11533 N N . GLY D 1 370 ? -79.932 30.941 -11.859 1.00 55.38 370 GLY D N 1
ATOM 11534 C CA . GLY D 1 370 ? -80.838 31.568 -10.897 1.00 56.50 370 GLY D CA 1
ATOM 11535 C C . GLY D 1 370 ? -80.433 31.317 -9.451 1.00 59.17 370 GLY D C 1
ATOM 11536 O O . GLY D 1 370 ? -80.705 32.150 -8.586 1.00 60.83 370 GLY D O 1
ATOM 11537 N N . TYR D 1 371 ? -79.781 30.174 -9.191 1.00 60.85 371 TYR D N 1
ATOM 11538 C CA . TYR D 1 371 ? -79.289 29.815 -7.850 1.00 62.38 371 TYR D CA 1
ATOM 11539 C C . TYR D 1 371 ? -77.868 30.364 -7.636 1.00 61.13 371 TYR D C 1
ATOM 11540 O O . TYR D 1 371 ? -77.190 29.973 -6.683 1.00 62.05 371 TYR D O 1
ATOM 11549 N N . TRP D 1 372 ? -77.437 31.276 -8.520 1.00 59.53 372 TRP D N 1
ATOM 11550 C CA . TRP D 1 372 ? -76.129 31.951 -8.475 1.00 56.85 372 TRP D CA 1
ATOM 11551 C C . TRP D 1 372 ? -74.983 30.940 -8.627 1.00 55.07 372 TRP D C 1
ATOM 11552 O O . TRP D 1 372 ? -73.890 31.173 -8.120 1.00 54.64 372 TRP D O 1
ATOM 11563 N N . THR D 1 373 ? -75.230 29.832 -9.336 1.00 54.95 373 THR D N 1
ATOM 11564 C CA . THR D 1 373 ? -74.179 28.875 -9.666 1.00 54.84 373 THR D CA 1
ATOM 11565 C C . THR D 1 373 ? -73.416 29.398 -10.886 1.00 51.57 373 THR D C 1
ATOM 11566 O O . THR D 1 373 ? -74.002 29.591 -11.947 1.00 52.18 373 THR D O 1
ATOM 11570 N N . GLY D 1 374 ? -72.111 29.627 -10.719 1.00 49.38 374 GLY D N 1
ATOM 11571 C CA . GLY D 1 374 ? -71.279 30.175 -11.776 1.00 47.30 374 GLY D CA 1
ATOM 11572 C C . GLY D 1 374 ? -71.166 29.217 -12.948 1.00 47.74 374 GLY D C 1
ATOM 11573 O O . GLY D 1 374 ? -70.890 28.042 -12.756 1.00 49.63 374 GLY D O 1
ATOM 11574 N N . LEU D 1 375 ? -71.398 29.735 -14.158 1.00 48.19 375 LEU D N 1
ATOM 11575 C CA . LEU D 1 375 ? -71.210 28.998 -15.410 1.00 50.03 375 LEU D CA 1
ATOM 11576 C C . LEU D 1 375 ? -69.748 29.105 -15.865 1.00 50.43 375 LEU D C 1
ATOM 11577 O O . LEU D 1 375 ? -69.313 28.357 -16.744 1.00 50.52 375 LEU D O 1
ATOM 11582 N N . ALA D 1 376 ? -69.007 30.048 -15.270 1.00 49.22 376 ALA D N 1
ATOM 11583 C CA . ALA D 1 376 ? -67.591 30.274 -15.557 1.00 51.23 376 ALA D CA 1
ATOM 11584 C C . ALA D 1 376 ? -66.985 31.169 -14.466 1.00 52.49 376 ALA D C 1
ATOM 11585 O O . ALA D 1 376 ? -67.665 31.528 -13.499 1.00 53.57 376 ALA D O 1
ATOM 11587 N N . SER D 1 377 ? -65.706 31.522 -14.631 1.00 55.42 377 SER D N 1
ATOM 11588 C CA . SER D 1 377 ? -64.992 32.356 -13.674 1.00 56.02 377 SER D CA 1
ATOM 11589 C C . SER D 1 377 ? -65.572 33.772 -13.654 1.00 54.87 377 SER D C 1
ATOM 11590 O O . SER D 1 377 ? -65.744 34.408 -14.699 1.00 56.92 377 SER D O 1
ATOM 11593 N N . GLU D 1 378 ? -65.868 34.230 -12.435 1.00 54.20 378 GLU D N 1
ATOM 11594 C CA . GLU D 1 378 ? -66.021 35.637 -12.090 1.00 51.50 378 GLU D CA 1
ATOM 11595 C C . GLU D 1 378 ? -64.820 36.407 -12.660 1.00 48.27 378 GLU D C 1
ATOM 11596 O O . GLU D 1 378 ? -63.683 35.993 -12.476 1.00 47.19 378 GLU D O 1
ATOM 11602 N N . MET D 1 379 ? -65.091 37.500 -13.385 1.00 45.64 379 MET D N 1
ATOM 11603 C CA . MET D 1 379 ? -64.051 38.305 -14.034 1.00 46.87 379 MET D CA 1
ATOM 11604 C C . MET D 1 379 ? -64.009 39.714 -13.427 1.00 47.53 379 MET D C 1
ATOM 11605 O O . MET D 1 379 ? -65.044 40.290 -13.104 1.00 47.61 379 MET D O 1
ATOM 11610 N N . GLU D 1 380 ? -62.792 40.263 -13.326 1.00 45.84 380 GLU D N 1
ATOM 11611 C CA . GLU D 1 380 ? -62.538 41.627 -12.877 1.00 46.12 380 GLU D CA 1
ATOM 11612 C C . GLU D 1 380 ? -61.893 42.415 -14.028 1.00 43.69 380 GLU D C 1
ATOM 11613 O O . GLU D 1 380 ? -60.966 41.927 -14.677 1.00 42.44 380 GLU D O 1
ATOM 11619 N N . PHE D 1 381 ? -62.389 43.637 -14.263 1.00 40.83 381 PHE D N 1
ATOM 11620 C CA . PHE D 1 381 ? -61.988 44.450 -15.411 1.00 41.46 381 PHE D CA 1
ATOM 11621 C C . PHE D 1 381 ? -61.945 45.930 -15.016 1.00 42.25 381 PHE D C 1
ATOM 11622 O O . PHE D 1 381 ? -62.376 46.300 -13.919 1.00 44.35 381 PHE D O 1
ATOM 11630 N N . THR D 1 382 ? -61.398 46.753 -15.921 1.00 45.37 382 THR D N 1
ATOM 11631 C CA . THR D 1 382 ? -61.289 48.209 -15.737 1.00 46.84 382 THR D CA 1
ATOM 11632 C C . THR D 1 382 ? -61.873 48.981 -16.936 1.00 49.92 382 THR D C 1
ATOM 11633 O O . THR D 1 382 ? -62.303 50.125 -16.762 1.00 50.58 382 THR D O 1
ATOM 11637 N N . GLU D 1 383 ? -61.877 48.375 -18.135 1.00 49.90 383 GLU D N 1
ATOM 11638 C CA . GLU D 1 383 ? -62.393 49.001 -19.366 1.00 49.53 383 GLU D CA 1
ATOM 11639 C C . GLU D 1 383 ? -63.729 48.355 -19.752 1.00 45.64 383 GLU D C 1
ATOM 11640 O O . GLU D 1 383 ? -64.079 47.291 -19.242 1.00 45.93 383 GLU D O 1
ATOM 11646 N N . ASN D 1 384 ? -64.455 49.011 -20.666 1.00 42.53 384 ASN D N 1
ATOM 11647 C CA . ASN D 1 384 ? -65.587 48.415 -21.380 1.00 39.82 384 ASN D CA 1
ATOM 11648 C C . ASN D 1 384 ? -65.062 47.275 -22.258 1.00 40.75 384 ASN D C 1
ATOM 11649 O O . ASN D 1 384 ? -63.891 47.284 -22.637 1.00 41.48 384 ASN D O 1
ATOM 11654 N N . GLY D 1 385 ? -65.929 46.308 -22.580 1.00 39.71 385 GLY D N 1
ATOM 11655 C CA . GLY D 1 385 ? -65.543 45.176 -23.421 1.00 39.87 385 GLY D CA 1
ATOM 11656 C C . GLY D 1 385 ? -66.649 44.148 -23.597 1.00 39.74 385 GLY D C 1
ATOM 11657 O O . GLY D 1 385 ? -67.823 44.431 -23.357 1.00 36.76 385 GLY D O 1
ATOM 11658 N N . GLU D 1 386 ? -66.239 42.945 -24.026 1.00 40.94 386 GLU D N 1
ATOM 11659 C CA . GLU D 1 386 ? -67.123 41.835 -24.385 1.00 42.02 386 GLU D CA 1
ATOM 11660 C C . GLU D 1 386 ? -66.638 40.547 -23.712 1.00 39.78 386 GLU D C 1
ATOM 11661 O O . GLU D 1 386 ? -65.451 40.263 -23.693 1.00 37.99 386 GLU D O 1
ATOM 11667 N N . TYR D 1 387 ? -67.588 39.764 -23.197 1.00 40.13 387 TYR D N 1
ATOM 11668 C CA . TYR D 1 387 ? -67.345 38.461 -22.598 1.00 40.66 387 TYR D CA 1
ATOM 11669 C C . TYR D 1 387 ? -68.122 37.413 -23.403 1.00 42.35 387 TYR D C 1
ATOM 11670 O O . TYR D 1 387 ? -69.342 37.506 -23.496 1.00 41.89 387 TYR D O 1
ATOM 11679 N N . THR D 1 388 ? -67.409 36.452 -24.004 1.00 42.59 388 THR D N 1
ATOM 11680 C CA . THR D 1 388 ? -68.035 35.337 -24.737 1.00 43.64 388 THR D CA 1
ATOM 11681 C C . THR D 1 388 ? -67.884 34.042 -23.925 1.00 43.63 388 THR D C 1
ATOM 11682 O O . THR D 1 388 ? -66.911 33.864 -23.205 1.00 41.69 388 THR D O 1
ATOM 11686 N N . LEU D 1 389 ? -68.876 33.154 -24.052 1.00 45.25 389 LEU D N 1
ATOM 11687 C CA . LEU D 1 389 ? -68.905 31.869 -23.361 1.00 46.20 389 LEU D CA 1
ATOM 11688 C C . LEU D 1 389 ? -69.671 30.855 -24.220 1.00 47.12 389 LEU D C 1
ATOM 11689 O O . LEU D 1 389 ? -70.818 31.099 -24.602 1.00 48.78 389 LEU D O 1
ATOM 11694 N N . ILE D 1 390 ? -69.026 29.721 -24.512 1.00 47.32 390 ILE D N 1
ATOM 11695 C CA . ILE D 1 390 ? -69.670 28.616 -25.200 1.00 48.15 390 ILE D CA 1
ATOM 11696 C C . ILE D 1 390 ? -70.549 27.877 -24.185 1.00 49.54 390 ILE D C 1
ATOM 11697 O O . ILE D 1 390 ? -70.062 27.402 -23.158 1.00 49.11 390 ILE D O 1
ATOM 11702 N N . LEU D 1 391 ? -71.850 27.809 -24.483 1.00 51.05 391 LEU D N 1
ATOM 11703 C CA . LEU D 1 391 ? -72.825 27.139 -23.637 1.00 52.81 391 LEU D CA 1
ATOM 11704 C C . LEU D 1 391 ? -72.811 25.640 -23.953 1.00 53.86 391 LEU D C 1
ATOM 11705 O O . LEU D 1 391 ? -73.247 25.221 -25.024 1.00 56.76 391 LEU D O 1
ATOM 11710 N N . THR D 1 392 ? -72.289 24.848 -23.012 1.00 54.38 392 THR D N 1
ATOM 11711 C CA . THR D 1 392 ? -72.295 23.398 -23.111 1.00 55.78 392 THR D CA 1
ATOM 11712 C C . THR D 1 392 ? -73.709 22.894 -22.809 1.00 57.14 392 THR D C 1
ATOM 11713 O O . THR D 1 392 ? -74.495 23.593 -22.172 1.00 54.95 392 THR D O 1
ATOM 11717 N N . GLN D 1 393 ? -74.009 21.672 -23.262 1.00 59.33 393 GLN D N 1
ATOM 11718 C CA . GLN D 1 393 ? -75.309 21.037 -23.036 1.00 61.45 393 GLN D CA 1
ATOM 11719 C C . GLN D 1 393 ? -75.568 20.930 -21.527 1.00 64.64 393 GLN D C 1
ATOM 11720 O O . GLN D 1 393 ? -76.713 21.021 -21.080 1.00 66.63 393 GLN D O 1
ATOM 11726 N N . ASP D 1 394 ? -74.489 20.744 -20.759 1.00 65.97 394 ASP D N 1
ATOM 11727 C CA . ASP D 1 394 ? -74.539 20.596 -19.310 1.00 69.42 394 ASP D CA 1
ATOM 11728 C C . ASP D 1 394 ? -74.977 21.921 -18.665 1.00 66.34 394 ASP D C 1
ATOM 11729 O O . ASP D 1 394 ? -75.721 21.919 -17.688 1.00 65.64 394 ASP D O 1
ATOM 11734 N N . MET D 1 395 ? -74.502 23.046 -19.214 1.00 63.44 395 MET D N 1
ATOM 11735 C CA . MET D 1 395 ? -74.865 24.384 -18.735 1.00 61.41 395 MET D CA 1
ATOM 11736 C C . MET D 1 395 ? -76.354 24.652 -18.995 1.00 60.23 395 MET D C 1
ATOM 11737 O O . MET D 1 395 ? -77.075 25.086 -18.096 1.00 59.56 395 MET D O 1
ATOM 11742 N N . LEU D 1 396 ? -76.799 24.389 -20.229 1.00 59.80 396 LEU D N 1
ATOM 11743 C CA . LEU D 1 396 ? -78.177 24.648 -20.658 1.00 58.80 396 LEU D CA 1
ATOM 11744 C C . LEU D 1 396 ? -79.163 23.889 -19.760 1.00 60.15 396 LEU D C 1
ATOM 11745 O O . LEU D 1 396 ? -80.214 24.424 -19.416 1.00 60.33 396 LEU D O 1
ATOM 11750 N N . ASN D 1 397 ? -78.807 22.652 -19.390 1.00 61.08 397 ASN D N 1
ATOM 11751 C CA . ASN D 1 397 ? -79.588 21.828 -18.457 1.00 62.24 397 ASN D CA 1
ATOM 11752 C C . ASN D 1 397 ? -79.604 22.486 -17.073 1.00 61.70 397 ASN D C 1
ATOM 11753 O O . ASN D 1 397 ? -80.653 22.575 -16.434 1.00 63.53 397 ASN D O 1
ATOM 11758 N N . LYS D 1 398 ? -78.422 22.923 -16.624 1.00 61.23 398 LYS D N 1
ATOM 11759 C CA . LYS D 1 398 ? -78.233 23.570 -15.326 1.00 61.56 398 LYS D CA 1
ATOM 11760 C C . LYS D 1 398 ? -79.121 24.819 -15.245 1.00 60.33 398 LYS D C 1
ATOM 11761 O O . LYS D 1 398 ? -79.767 25.058 -14.224 1.00 60.21 398 LYS D O 1
ATOM 11767 N N . ILE D 1 399 ? -79.148 25.593 -16.338 1.00 58.67 399 ILE D N 1
ATOM 11768 C CA . ILE D 1 399 ? -79.904 26.846 -16.432 1.00 58.55 399 ILE D CA 1
ATOM 11769 C C . ILE D 1 399 ? -81.406 26.564 -16.272 1.00 59.51 399 ILE D C 1
ATOM 11770 O O . ILE D 1 399 ? -82.109 27.326 -15.609 1.00 59.05 399 ILE D O 1
ATOM 11775 N N . GLN D 1 400 ? -81.889 25.478 -16.886 1.00 61.74 400 GLN D N 1
ATOM 11776 C CA . GLN D 1 400 ? -83.306 25.093 -16.824 1.00 62.91 400 GLN D CA 1
ATOM 11777 C C . GLN D 1 400 ? -83.653 24.552 -15.428 1.00 62.65 400 GLN D C 1
ATOM 11778 O O . GLN D 1 400 ? -84.759 24.761 -14.942 1.00 63.87 400 GLN D O 1
ATOM 11784 N N . ALA D 1 401 ? -82.698 23.867 -14.790 1.00 62.21 401 ALA D N 1
ATOM 11785 C CA . ALA D 1 401 ? -82.913 23.215 -13.495 1.00 63.58 401 ALA D CA 1
ATOM 11786 C C . ALA D 1 401 ? -82.769 24.210 -12.334 1.00 63.23 401 ALA D C 1
ATOM 11787 O O . ALA D 1 401 ? -83.178 23.890 -11.217 1.00 64.08 401 ALA D O 1
ATOM 11789 N N . GLU D 1 402 ? -82.178 25.388 -12.593 1.00 61.53 402 GLU D N 1
ATOM 11790 C CA . GLU D 1 402 ? -81.824 26.354 -11.540 1.00 61.90 402 GLU D CA 1
ATOM 11791 C C . GLU D 1 402 ? -82.344 27.760 -11.885 1.00 60.38 402 GLU D C 1
ATOM 11792 O O . GLU D 1 402 ? -81.608 28.739 -11.769 1.00 59.23 402 GLU D O 1
ATOM 11798 N N . ALA D 1 403 ? -83.613 27.840 -12.311 1.00 60.82 403 ALA D N 1
ATOM 11799 C CA . ALA D 1 403 ? -84.409 29.086 -12.359 1.00 59.28 403 ALA D CA 1
ATOM 11800 C C . ALA D 1 403 ? -83.802 30.149 -13.293 1.00 56.50 403 ALA D C 1
ATOM 11801 O O . ALA D 1 403 ? -83.910 31.345 -13.019 1.00 55.46 403 ALA D O 1
ATOM 11803 N N . GLY D 1 404 ? -83.189 29.716 -14.401 1.00 54.69 404 GLY D N 1
ATOM 11804 C CA . GLY D 1 404 ? -82.821 30.608 -15.503 1.00 52.83 404 GLY D CA 1
ATOM 11805 C C . GLY D 1 404 ? -81.387 31.101 -15.422 1.00 51.73 404 GLY D C 1
ATOM 11806 O O . GLY D 1 404 ? -80.549 30.492 -14.756 1.00 53.71 404 GLY D O 1
ATOM 11807 N N . PHE D 1 405 ? -81.123 32.211 -16.127 1.00 49.20 405 PHE D N 1
ATOM 11808 C CA . PHE D 1 405 ? -79.783 32.750 -16.363 1.00 48.28 405 PHE D CA 1
ATOM 11809 C C . PHE D 1 405 ? -79.646 34.117 -15.681 1.00 47.79 405 PHE D C 1
ATOM 11810 O O . PHE D 1 405 ? -80.567 34.935 -15.733 1.00 47.64 405 PHE D O 1
ATOM 11818 N N . LEU D 1 406 ? -78.482 34.353 -15.062 1.00 47.15 406 LEU D N 1
ATOM 11819 C CA . LEU D 1 406 ? -78.170 35.613 -14.390 1.00 47.57 406 LEU D CA 1
ATOM 11820 C C . LEU D 1 406 ? -76.770 36.086 -14.800 1.00 46.32 406 LEU D C 1
ATOM 11821 O O . LEU D 1 406 ? -75.877 35.273 -15.039 1.00 47.58 406 LEU D O 1
ATOM 11826 N N . CYS D 1 407 ? -76.613 37.412 -14.889 1.00 46.44 407 CYS D N 1
ATOM 11827 C CA . CYS D 1 407 ? -75.327 38.083 -14.749 1.00 46.34 407 CYS D CA 1
ATOM 11828 C C . CYS D 1 407 ? -75.292 38.738 -13.365 1.00 46.04 407 CYS D C 1
ATOM 11829 O O . CYS D 1 407 ? -76.158 39.553 -13.049 1.00 46.85 407 CYS D O 1
ATOM 11832 N N . VAL D 1 408 ? -74.311 38.353 -12.543 1.00 45.64 408 VAL D N 1
ATOM 11833 C CA . VAL D 1 408 ? -74.129 38.926 -11.208 1.00 45.52 408 VAL D CA 1
ATOM 11834 C C . VAL D 1 408 ? -72.817 39.717 -11.199 1.00 44.83 408 VAL D C 1
ATOM 11835 O O . VAL D 1 408 ? -72.057 39.677 -12.170 1.00 41.74 408 VAL D O 1
ATOM 11839 N N . GLY D 1 409 ? -72.577 40.439 -10.100 1.00 45.65 409 GLY D N 1
ATOM 11840 C CA . GLY D 1 409 ? -71.340 41.181 -9.901 1.00 45.77 409 GLY D CA 1
ATOM 11841 C C . GLY D 1 409 ? -71.594 42.557 -9.314 1.00 46.08 409 GLY D C 1
ATOM 11842 O O . GLY D 1 409 ? -72.503 42.730 -8.502 1.00 47.70 409 GLY D O 1
ATOM 11843 N N . HIS D 1 410 ? -70.780 43.530 -9.743 1.00 45.90 410 HIS D N 1
ATOM 11844 C CA . HIS D 1 410 ? -70.789 44.882 -9.198 1.00 45.81 410 HIS D CA 1
ATOM 11845 C C . HIS D 1 410 ? -70.074 45.845 -10.155 1.00 43.44 410 HIS D C 1
ATOM 11846 O O . HIS D 1 410 ? -69.054 45.501 -10.747 1.00 41.01 410 HIS D O 1
ATOM 11853 N N . GLY D 1 411 ? -70.645 47.046 -10.303 1.00 43.08 411 GLY D N 1
ATOM 11854 C CA . GLY D 1 411 ? -69.987 48.190 -10.930 1.00 42.46 411 GLY D CA 1
ATOM 11855 C C . GLY D 1 411 ? -69.856 48.063 -12.439 1.00 42.22 411 GLY D C 1
ATOM 11856 O O . GLY D 1 411 ? -68.847 48.482 -13.010 1.00 42.00 411 GLY D O 1
ATOM 11857 N N . TYR D 1 412 ? -70.882 47.502 -13.089 1.00 40.85 412 TYR D N 1
ATOM 11858 C CA . TYR D 1 412 ? -70.915 47.400 -14.542 1.00 39.97 412 TYR D CA 1
ATOM 11859 C C . TYR D 1 412 ? -72.367 47.360 -15.027 1.00 40.22 412 TYR D C 1
ATOM 11860 O O . TYR D 1 412 ? -73.284 47.078 -14.254 1.00 41.57 412 TYR D O 1
ATOM 11869 N N . TYR D 1 413 ? -72.537 47.649 -16.321 1.00 39.41 413 TYR D N 1
ATOM 11870 C CA . TYR D 1 413 ? -73.809 47.602 -17.016 1.00 39.01 413 TYR D CA 1
ATOM 11871 C C . TYR D 1 413 ? -73.766 46.482 -18.057 1.00 37.62 413 TYR D C 1
ATOM 11872 O O . TYR D 1 413 ? -72.733 46.275 -18.692 1.00 39.43 413 TYR D O 1
ATOM 11881 N N . VAL D 1 414 ? -74.888 45.773 -18.224 1.00 36.66 414 VAL D N 1
ATOM 11882 C CA . VAL D 1 414 ? -75.079 44.881 -19.352 1.00 36.91 414 VAL D CA 1
ATOM 11883 C C . VAL D 1 414 ? -75.716 45.698 -20.477 1.00 35.32 414 VAL D C 1
ATOM 11884 O O . VAL D 1 414 ? -76.784 46.271 -20.293 1.00 34.01 414 VAL D O 1
ATOM 11888 N N . ASP D 1 415 ? -75.033 45.756 -21.626 1.00 36.46 415 ASP D N 1
ATOM 11889 C CA . ASP D 1 415 ? -75.451 46.575 -22.762 1.00 36.83 415 ASP D CA 1
ATOM 11890 C C . ASP D 1 415 ? -76.165 45.708 -23.804 1.00 37.17 415 ASP D C 1
ATOM 11891 O O . ASP D 1 415 ? -77.182 46.118 -24.348 1.00 38.45 415 ASP D O 1
ATOM 11896 N N . LEU D 1 416 ? -75.610 44.523 -24.083 1.00 36.41 416 LEU D N 1
ATOM 11897 C CA . LEU D 1 416 ? -76.064 43.673 -25.174 1.00 37.03 416 LEU D CA 1
ATOM 11898 C C . LEU D 1 416 ? -75.800 42.207 -24.813 1.00 37.61 416 LEU D C 1
ATOM 11899 O O . LEU D 1 416 ? -74.802 41.893 -24.170 1.00 37.39 416 LEU D O 1
ATOM 11904 N N . VAL D 1 417 ? -76.724 41.330 -25.219 1.00 38.66 417 VAL D N 1
ATOM 11905 C CA . VAL D 1 417 ? -76.573 39.883 -25.112 1.00 39.09 417 VAL D CA 1
ATOM 11906 C C . VAL D 1 417 ? -76.971 39.276 -26.461 1.00 40.52 417 VAL D C 1
ATOM 11907 O O . VAL D 1 417 ? -78.096 39.472 -26.917 1.00 39.54 417 VAL D O 1
ATOM 11911 N N . THR D 1 418 ? -76.027 38.560 -27.086 1.00 41.46 418 THR D N 1
ATOM 11912 C CA . THR D 1 418 ? -76.233 37.895 -28.371 1.00 44.53 418 THR D CA 1
ATOM 11913 C C . THR D 1 418 ? -75.832 36.424 -28.254 1.00 44.18 418 THR D C 1
ATOM 11914 O O . THR D 1 418 ? -75.091 36.054 -27.350 1.00 43.34 418 THR D O 1
ATOM 11918 N N . VAL D 1 419 ? -76.321 35.607 -29.193 1.00 45.62 419 VAL D N 1
ATOM 11919 C CA . VAL D 1 419 ? -75.968 34.194 -29.278 1.00 47.54 419 VAL D CA 1
ATOM 11920 C C . VAL D 1 419 ? -75.711 33.836 -30.749 1.00 50.03 419 VAL D C 1
ATOM 11921 O O . VAL D 1 419 ? -76.359 34.371 -31.654 1.00 47.44 419 VAL D O 1
ATOM 11925 N N . LYS D 1 420 ? -74.740 32.940 -30.968 1.00 52.89 420 LYS D N 1
ATOM 11926 C CA . LYS D 1 420 ? -74.396 32.423 -32.293 1.00 55.40 420 LYS D CA 1
ATOM 11927 C C . LYS D 1 420 ? -73.850 30.998 -32.151 1.00 55.59 420 LYS D C 1
ATOM 11928 O O . LYS D 1 420 ? -74.577 30.029 -32.338 1.00 57.54 420 LYS D O 1
#

Radius of gyration: 42.94 Å; Cα contacts (8 Å, |Δi|>4): 4042; chains: 4; bounding box: 136×102×107 Å

Nearest PDB structures (foldseek):
  6e57-assembly3_C  TM=1.003E+00  e=5.493E-79  Bacteroides ovatus ATCC 8483
  6e57-assembly2_B  TM=9.498E-01  e=3.273E-73  Bacteroides ovatus ATCC 8483
  6e9b-assembly3_C  TM=9.893E-01  e=4.415E-70  Bacteroides ovatus ATCC 8483
  6e9b-assembly1_A  TM=9.851E-01  e=3.239E-67  Bacteroides ovatus ATCC 8483
  6e9b-assembly2_B  TM=9.448E-01  e=4.928E-65  Bacteroides ovatus ATCC 8483